Protein 2INP (pdb70)

Secondary structure (DSSP, 8-state):
----HHHHHHHTTGGG----SSS-HHHHSTTSSTTS---S-GGG---S----HHHHHHHHHHHHHHHHHHHHHHHHTTGGGGSS-GGGHHHHHHIIIIIHHHHHHHHHHHHHHHHH-SSHHHHHHHHHHHHHHHHHHHHHHHHHHHHHTTSSS-TTHHHHHTTSGGGHHHHHHHHHHHHS-HHHHHIIIIIIIIIISHHHHHHHHHHHHHTTT-HHHHHHHHHHHHHHHHHHHHHHHHHHHHHHH-TTHHHHHHHHHHHHHHHHHHHHHHHHHIIIII-SS-SS-HHHHIIIIIIIHHHHHHHHHGGGT--PPTTHHHHHHHTTTHHHHHHHHHHTTGGGSSS---PPPHHHHHHHHHHSTTTIIIIIHHHHHHHHHHHHTT------SPBPBPTTT--BS--EETTEEEEE--EEEEETTEEEEESSHHHHHHHHHSHHHHTT---HHHHHHTTTTS-SSHHHIIIIIS---TTTTSS-STT-HHHHHHHHH-/-PPPHHHHHHHHTGGG----SSS-HHHHSTTSSTTS---S-GGG---S----HHHHHHHHHHHHHHHHHHHHHHHHTTGGGGSS-GGGHHHHHHIIIIIHHHHHHHHHHHHHHHHH-S-HHHHHHHHHHHHHHHHHHHHHHHHHHHHHHHSSS-TTHHHHHTT-GGGHHHHHHHHHHHHS-HHHHIIIIIIIIIIISHHHHHHHHHHHHHHTT-HHHHHHHHHHHHHHHHHHHHHHHHHHHHHHH-TTHHHHHHHHHHHHHHHHHHHHHHHHHIIIII-SS--S-HHHHIIIIIIIHHHHHHHHGGGGTPPPPTTHHHHHHHTTTHHHHHHHHHHHHGGGSSS---PPPHHHHHHHHHHSTTTIIIIIHHHHHHHHHHHHTT------SPBPB-TTT-SBS--EETTEEEEE--EEEEETTEEEEESSHHHHHHHHH-HHHHTT---HHHHHHTT-SS-SSHHHIIIIIT---TTTTSS-STT-HHHHHHHT-/---SS-HHHHHHH-SS---HHHHHHSS-S--S--SS--TT-SS--TT-GGGSS---S-GGGS--TT---HHHHHHHHHHHHHHHHHHHHHHHHTTTTTTS-HHHHHHHHHHTTTHHHHHHHHHHHHHHHHHH--SHHHHHHHHHHHHHHHHHHHHHHHHHHHHTTSSSHHHHHHHHHHHH-GGGHHHHHHHHHHTT---HHHHHIIIIIIIHHHHHIIIIIIIHHHHHHTT-GGGGGGGHHHHHHHHHHHHHHHHHHHHHHTT-HHHHHHHHHHHHHHHHHHHHHHHHHHHTTT-THHHHHHHHHHHHHHHTTT----/------PPPS-SS-HHHHHHH-SS---HHHHHHSS-S--S--SS--TT-SS--SS-GGGSS---S-GGG---TT---HHHHHHHHHHHHHHHHHHHHHHHHTTTTTTS-HHHHHHHHHHTTTHHHHHHHHHHHHHHHHHH--SHHHHHHHHHHHHHHHHHHHHHHHHHHHHTTSSSHHHHHHHHHHHH-GGGHHHHHHHHHHTT---HHHHHIIIIIIIHHHHHIIIIIIIHHHHHHTT-GGGGGGSHHHHHHHHHHHHHHHHHHHHHHHH-HHHHHHHHHHHHHHHHHHHHHHHHHHHTTT-HHHHHHHHHHHHHHHHTTT---S--/----SS------TT-GGGGTT-EEEEEE-TT-TTS-S-EEEEE-TTSBHHHIIIIIIHHHHTTSTTTTT--STTSEEEETTEEE---TTSBTTTTT--TTEEEEEE-TT---STTTT-/----SS------TT-GGGSTT-EEEEEE-TT-TTS-S-EEEEE-SSSBHHHIIIIIIHHHHTTSGGGTT--SSSSEEEETTEEE---TTSBSGGGT--TTEEEEEE-TT---STTTT-/-B-EEEEESSHHHHHHHHHHHSS-TTPEEEEETTEEEEE-BSEEEE-HHHHHHHHTS---GGGTTTT--EESEEEE--EEEE-

Nearest PDB structures (foldseek):
  2inp-assembly1_L  TM=1.012E+00  e=1.338E-16  Stutzerimonas stutzeri
  2inn-assembly1_L  TM=9.966E-01  e=1.823E-13  Stutzerimonas stutzeri
  2bf3-assembly2_B  TM=8.832E-01  e=5.420E-05  Ectopseudomonas mendocina
  7m8q-assembly1_H  TM=8.514E-01  e=1.958E-04  Methylosinus trichosporium OB3b
  7s7h-assembly1_D  TM=8.444E-01  e=2.500E-04  Methylosinus trichosporium OB3b

Organism: Stutzerimonas stutzeri (NCBI:txid316)

Solvent-accessible surface area: 62488 Å² total; per-residue (Å²): 218,134,36,91,156,92,60,77,15,56,41,6,1,42,24,0,21,34,116,28,92,68,41,83,71,108,79,5,16,67,10,14,79,32,6,34,4,89,38,105,54,50,87,104,9,83,6,14,23,87,34,26,0,25,16,0,0,80,113,1,1,59,44,5,93,88,2,25,4,14,7,28,4,3,34,21,32,56,2,2,81,44,8,48,29,0,28,2,0,0,1,1,0,0,8,3,0,0,8,1,13,5,30,3,12,6,0,8,7,0,0,32,7,0,7,17,2,16,7,6,0,2,6,11,2,0,0,3,0,0,1,0,2,0,0,2,0,0,0,3,4,5,6,2,11,20,0,1,50,19,0,3,0,0,12,4,0,10,34,0,8,4,42,1,13,2,0,3,4,0,4,0,2,2,3,0,0,22,0,3,1,3,3,9,5,3,0,0,1,0,1,4,30,15,54,13,4,16,39,0,29,33,3,1,5,4,0,0,0,16,43,1,33,1,17,1,6,1,13,5,0,74,16,0,61,53,0,22,58,28,0,53,53,1,0,33,50,4,0,55,17,1,7,107,13,55,153,66,0,26,80,19,0,20,86,16,1,13,13,0,5,4,4,1,0,7,10,7,0,3,4,0,0,0,1,0,3,0,1,21,68,31,20,12,0,0,11,66,0,0,66,59,27,3,53,99,73,4,33,60,14,6,156,97,0,110,177,27,56,4,108,54,4,78,55,52,78,45,0,32,40,19,23,60,13,0,0,0,10,1,0,3,0,4,1,2,3,0,22,2,0,0,0,0,0,6,44,8,89,139,108,14,16,62,50,0,22,124,52,1,97,112,12,0,77,122,33,1,52,15,12,1,97,22,1,43,146,26,38,98,56,69,142,42,14,55,4,122,21,18,2,1,6,0,5,0,2,2,4,4,2,5,8,24,52,91,119,26,21,36,114,13,8,27,63,32,44,119,39,150,72,37,45,2,4,0,1,6,56,4,0,12,34,11,2,114,71,14,16,21,0,0,12,8,0,15,0,0,1,3,4,15,43,10,47,78,0,114,21,91,87,30,109,46,0,1,64,143,23,0,53,0,47,51,36,74,0,3,69,17,14,110,44,5,47,1,30,129,54,21,126,89,56,106,124,165,34,83,110,81,60,67,11,34,43,8,1,38,23,0,21,30,114,30,89,74,41,103,75,109,83,5,14,64,10,14,78,29,5,34,5,87,44,109,57,38,67,106,2,71,12,9,23,67,6,24,0,25,11,0,0,70,21,1,10,70,4,6,72,48,2,26,8,15,7,79,9,4,36,82,38,18,3,6,56,50,8,47,25,0,27,3,0,0,1,1,0,2,11,4,0,3,21,1,14,9,27,3,11,4,0,8,4,0,0,34,6,0,9,13,0,22,6,11,2,0,5,7,3,0,0,1,2,0,0,1,5,0,0,4,1,0,0,5,5,5,7,4,10,19,0,1,48,18,4,3,1,0,13,2,2,11,34,0,8,4,44,1,9,3,0,3,5,1,3,0,2,2,3,0,0,22,0,4,0,3,1,8,5,1,0,0,1,0,1,4,35,14,17,14,2,14,15,0,22,36,14,0,5,14,3,0,0,21,79,1,30,1,14,1,9,7,9,8,0,29,9,1,6,1,0,18,7,16,1,6,10,1,0,4,31,1,0,23,7,0,4,122,16,55,147,68,0,29,87,22,0,17,79,5,2,13,14,0,3,3,4,1,1,7,10,3,0,12,3,0,0,0,0,0,3,0,1,22,69,30,25,29,0,0,8,63,0,0,66,56,30,1,55,93,32,3,33,23,6,2,143,23,0,101,170,37,53,3,110,56,4,78,57,39,80,39,0,36,32,19,19,56,12,0,1,0,10,0,0,6,0,4,1,3,4,0,21,2,0,0,0,0,0,7,42,6,86,154,99,14,23,79,48,0,26,124,53,1,100,111,11,0,78,129,38,0,52,18,12,1,81,26,2,42,147,28,38,98,55,72,143,45,14,56,3,128,21,16,2,0,5,0,5,0,2,1,3,5,1,6,6,21,45,82,112,29,22,39,103,10,8,20,62,32,44,123,43,156,73,38,41,4,6,0,1,5,54,4,0,7,34,13,0,115,71,12,15,25,0,0,15,8,0,14,1,0,0,2,4,18,42,8,47,80,0,119,21,88,84,34,109,31,0,1,66,140,19,0,52,0,45,48,36,77,0,2,67,15,16,108,48,5,20,0,34,121,82,35,126,94,138,118,77,37,68,3,1,18,8,0,26,141,79,62,34,94,114,51,17,49,38,6,35,7,0,1,13,14,4,13,21,111,48,25,27,1,4,76,0,6,29,23,52,132,41,39,4,21,17,65,65,29,0,53,1,130,25,167,59,20,19,60,0,36,1,46,21,62,10,33,1,12,33,0,0,18,60,0,9,120,29,3,48,38,8,64,32,10,7,32,16,0,104,119,60,81,8,0,64,118,27,47,125,130,14,18,71,47,0,0,73,4,4,0,0,1,0,0,0,1,8,0,0,3,3,0,0,0,29,0,0,20,15,2,22,8,1,0,0,1,0,0,0,0,0,3,0,1,1,0,4,2,0,0,8,3,0,0,44,0,0,9,14,19,23,40,21,47,0,62,6,0,81,50,0,45,46,48,0,44,115,31,155,15,2,30,47,2,9,95,4,1,0,18,0,12,54,14,122,19,2,0,29,0,0,0,1,1,7,0,0,2,5,2,0,1,2,3,0,3,5,64,43,0,9,110,48,7,83,89,57,50,0,56,21,4,3,9,1,4,46,6,0,44,81,5,28,155,26,8,48,96,3,3,48,32,0,0,149,24,0,0,50,66,21,122,71,3,48,116,35,0,36,142,20,0,84,108,18,3,57,56,2,24,90,3,0,65,29,2,0,108,40,16,47,25,54,103,5,0,61,99,0,25,58,88,1,9,62,33,0,123,184,13,128,6,107,19,215,116,13,93,38,67,112,56,156,38,70,33,61,3,1,16,10,0,25,143,80,68,31,94,114,92,28,69,69,8,36,7,0,0,15,14,5,12,20,109,47,27,31,2,5,68,0,4,30,27,48,135,40,52,3,17,16,71,59,26,0,52,1,132,24,168,55,22,14,60,2,39,2,58,20,82,12,34,0,11,34,0,0,33,58,0,13,128,29,2,48,37,8,59,31,10,4,15,16,0,108,149,51,81,10,0,67,113,25,51,115,122,15,22,67,49,0,0,72,4,3,0,0,1,0,0,1,0,5,0,0,2,6,1,0,0,34,0,0,18,13,2,23,5,1,0,0,1,0,1,0,0,0,3,0,0,1,0,2,2,0,0,8,3,0,0,45,0,0,8,18,18,30,34,23,42,0,58,5,0,72,46,0,42,50,48,0,50,112,31,144,7,2,31,55,2,4,96,5,3,0,20,1,12,56,14,123,18,4,0,29,0,0,0,0,2,7,0,0,1,6,1,0,0,2,0,0,2,5,56,34,0,10,126,45,7,102,85,61,49,1,48,24,2,2,10,2,5,34,8,0,40,78,5,21,151,22,8,45,124,3,4,44,31,0,0,138,24,0,0,52,66,38,112,90,1,50,113,32,0,39,121,14,1,90,107,16,2,45,52,0,22,83,3,0,65,23,2,0,106,45,16,52,22,67,95,5,0,61,89,0,27,19,75,0,2,56,25,0,127,170,13,127,4,124,22,196,15,170,92,20,52,22,79,56,109,11,150,48,126,20,81,3,48,58,132,55,1,149,64,52,3,0,0,4,1,26,13,27,26,2,11,2,12,7,4,3,6,0,8,50,2,100,40,61,25,44,0,28,21,0,6,95,116,49,0,62,80,15,0,68,48,3,63,18,4,90,130,10,82,3,52,113,15,107,9,63,25,23,80,112,113,33,117,25,126,33,123,13,23,0,109,130,20,41,0,37,20,2,0,7,0,11,0,53,9,89,69,36,135,22,56,63,159,2,5,4,88,15,65,23,78,54,109,6,124,54,124,18,77,3,51,56,129,54,1,144,60,63,9,0,0,4,3,26,13,26,29,2,10,2,12,6,4,3,5,0,10,48,3,95,29,55,28,45,0,32,24,1,3,89,115,52,1,61,73,18,0,69,48,2,58,18,5,88,163,6,80,1,46,116,12,107,8,63,22,23,87,117,114,30,116,32,123,34,133,11,16,0,148,126,20,43,0,61,20,1,0,4,0,19,0,44,9,91,70,40,136,23,56,68,146,11,3,2,55,71,0,17,8,4,1,0,43,28,54,80,0,100,18,6,4,42,0,6,56,67,51,16,122,128,13,93,71,67,116,34,50,5,26,8,17,0,25,7,123,35,54,7,48,8,30,34,129,28,10,54,152,92,51,26,114,128,18,64,18,45,60,13,24,11,9,4,16,1,6,2,42,38,74,57,54,82,30,19,3,34,79

Foldseek 3Di:
DDDDPQVVLCCLWQVVDDQDDPDHLCVQAVQPPPLPFDFQDLVPAGALDRADPVRVVVLLVVLVVVLVVQLVVCLVVVLVLQFQFLLLCLLLLCCLQQPLVVLQLLLVQLCVLLSRDPRRSSNVLSNLLNVLSVVSSVLSCSLCVSVVVQAFNNDQRPLQCVAFQVSLLRVLLSVVLRVDTNLLVLLLPLAQCLAQCPCLPLVLQLVLCVQTRRPSSVSSSVSCVVVSSSSNSSSLSSVVSSLPRDLSSAVSSQVSQQQNNLSNLLSSLSSQLSQLFRRLGHDAHLLVVCCVRHVPVVVVSQVVCVVSVHHHHDCVVVSNQCSLPRNLLVLVVCQQAQLRHLAAHAQDDPVSLVVNCVNNVPDCVVPRVVVSVVQVVCVVVVRNHHDQDDADAALASLHRLRQADRVCRPHFQKDWDDDPNDIGIHSHVSRVVVCVVPVVVSVPRPNNNVCVVVVNQPDVGSNRSRCPRSVRPRQESGYHPVNHPSVVSSVVSD/DDDDPQRVLCCVWVVPDDQDDPDDPCVQQVQPPPLPFDFQDLVVQGQLDRDDVVNVCVVLVVLVVVLVVQLVVCLVVVLVLQWQFLLLCLLLLCCLQAPLVVLVLLLVQLQVLLRNDPRRSLNVLSNLSSVLSVVSNVLSCSLCVSVVVQAFNNVQRPLLCVAFQQNVLRVLLSVVLRVDTNLLVLQLPLAVPLALCVCLQQVLQQVLCVQTSRSSSVSVSVSCVVVSSSSNSSNVSSVVNSLVRDVSSAVSSQVSQQLNNVSNLLSSLVVQLSQLFSRLGHDAHLLRSCCVRHVPPVVVVQVVCVVSVHHHHPCSVVSNLCSLPSNLLVLVVCQQAQLQHLAAHAQDDPVSLVVNCVVNVPDCVVPRPVVSVVQVVCVVVVRNHHDQDDAPAALQSLHGLRDADRVGRPHFQKDWDDDPRDIGIHRHVSSVVVCVVPVVVSVPDPNNVVCVVVVNQCDDGSNRSRVPRSVRDRQERGYHPVNHPSVVSRVVD/DPFAADPQLCVPPNGHHDDPLSNQFFPPFDDDDDDDADPVDPPARQLGQVLAVQDFPDLCLQAFPQSDDPVSLVVVVVVLVVQLVVLLVVCLVVVVQQVDDVVLVVCLLQQPLLCLVLLQLLLVLLVVLLRHHRGRRRSVVSNSSSVVSNVLNVLSQVSQCSNVVNPCVSVVVSVCSCVPPPLQVLVVVLSVVLVVDRRSVLSCCQSVAQQCLQVLQLPLPQLQVQVVVVSNNSCNSSCVSSVVVNVSSCRNVLSSLLSSLVRDPVSQVVNQVSQVVHNVSSLVSCQSSQCVGRHCVSRVVSQVSRQVSLVSSVHGHD/DDDDDDDDDPFAADPQLCVVPNGHHDDPLSNQFFPPFDQDDDPDADPPDPPARQLGQPLAVFDDPDPVLQAFPQSDDPVSLVVVVVVLVVLLVVLLVVCLVVVLQQPDDPVLNVCLLQQPLLCLVVLQLLLLLLCLLLRHHRGSRRSVVSNSVSVVSNVLSVLSQVSQCSNVVNPCVSVVVSVCCCVPPPLNVLVNVLSVVLVPDRRSVLSCCQSVQQQLLQVLQLVLPQLQVQSVVVSNVSCNSSCVSSVVVSVSSCRSSLSSLQSRLVRDVVSVVVSQVSCVPRNVSSLVSCQSSQCVGRHNVSRLVSSQSSQVSQVSSVHGDPHD/DDDDPDDDDDDDPDDPVVQPQWAWEWEAEWLACVPVGTDTDTGHQFDFQQCCVPVPVLVVSVVAPCSVPFPQLPFWKDKQNHTAHGDRHGGCNRRPNGHHIYMYGYGPPPRGPDVRSD/DDDDPDDDDDDDPQPPVVLPQWAWEWEAEWLPCVVVGTDIDTGHQQQFVVCCCPVPNLVVCVVAPCSVVDDFLPFWKAKQNHGDRGDRGGGCNVVPVGHYIYMYGYGPPCQGPDVPSD/DKKKKKWFPDDLVVQVVVQFCVQPVQWDWDDDPRMIMIIHPFKTWGDQVSSPVVPVDRDDDVVRVVIMPTGADFDDVTTMHGD

CATH classification: 1.10.620.20

InterPro domains:
  IPR003430 Propane/methane/phenol/toluene hydroxylase [PF02332] (23-250)
  IPR007029 YHS domain [PF04945] (418-451)
  IPR009078 Ferritin-like superfamily [SSF47240] (6-496)
  IPR012348 Ribonucleotide reductase-like [G3DSA:1.10.620.20] (1-511)

Sequence (1952 aa):
KKLNLKDKYQYLTRDMAWEPTYQDKKDIFPEEDFEGIKITDWSQWEDPFRLTMDAYWKYQAEKEKKLYAIFDAFAQNNGHQNISDARYVNALKLFISGISPLEHAAFQGYSKVGRQFSGAGARVACQMQAIDELRHSQTQQHAMSHYNKHFNGLHDGPHMHDRVWYLSVPKSFFDDARSAGPFEFLTAISFSFEYVLTNLLFVPFMSGAAYNGDMATVTFGFSAQSDEARHMTLGLEVIKFILEQHEDNVPIVQRWIDKWFWRGFRLLSLVSMMMDYMLPNKVMSWSEAWEVYYEQNGGALFKDLERYGIRPPKYQDVANDAKHHLSHQLWTTFYQYCQATNFHTWIPEKEEMDWMSEKYPDTFDKYYRPRYEYLAKEAAAGRRFYNNTLPQLCQVCQIPTIFTEKDAPTMLSHRQIEHEGERYHFCSDGCCDIFKHEPEKYIQAWLPVHQIYQGNCEGGDLETVVQKYYHINIGEDNFDYVGSPDQKHWLSIKKKLNLKDKYQYLTRDMAWEPTYQDKKDIFPEEDFEGIKITDWSQWEDPFRLTMDAYWKYYQAEKEKKLYAIFDAFAQNNGHQNISDARYVNALKLFISGISPLEHAAFQGYSKVGRQFSGAGARVACQMQAIDELRHSQTQQHAMSHYNKHFNGLHDGPHMHDRVWYLSVPKSFFDDARSAGPFEFLTAISFSFEYVLTNLLFVPFMSGAAYNGDMATVTFFGFFSAQSDEARHMTLGLEVIKFILEQHEDNVPIVQRWIDKWFWRGFRLLSLVSMMMDYMLPNKVMSWSEAWEVYYEQNGGALFKDLERYGIRPPKYQDVANDAKHHLSHQLWTTFYQYCQATNFHTWIPEKEEMDWMSEKYPDTFDKYYRPRYEYLAKEAAAGRRFYNNTLPQLCQVCQIPTIFTEKDAPTMLSHRQIEHEGERYHFCSDGCCDIFKHEPEEKYIQAWLPVHQIYQGNCEGGDLETVVQKYYHINIGEDNFDYVGSPDQKHWLSIPIRHTYGHIARRFGDKPATRYQEASYDIEAKTNFHYRPQWDSEHTLNDPTRTAIRMEDWCAVSDPRQFYYGAYVGNRAKMQESAETSFGFCEKRNLLTRLSEETQKQLLRLLVPLRHVELGANMNNAKIAGDATATTVSQMHIYTGMDRLGIGQYLSRIALMIDGSTGAALDESKAYWMDDEMWQPMRKLVEDTLVVDDWFELTLVQNILIDGMMYPLVYDKMDQWFESQGAEDVSMLTEFMRDWYKESLRWTNAMMKAVAGESETNRELLQKWIDHWEPQAYEALKPLAEASVGIDGLNEARAELSARLKKFELQSREIKTNSVEPIRHTYGHIARRFGDKPATRYQEASYDIEAKTNFHYRPQWDSEHTLNDPTRTAIRMEDWCAVSDPRQFYYGAYVGNRAKMQESAETSFGFCEKRNLLTRLSEETQKQLLRLLVPLRHVELGANMNNAKIAGDATATTVSQMHIYTGMDRLGIGQYLSRIALMIDGSTGAALDESKAYWMDDEMWQPMRKLVEDTLVVDDWFELTLVQNILIDGMMYPLVYDKMDQWFESQGAEDVSMLTEFMRDWYKESLRWTNAMMKAVAGESETNRELLQKWIDHWEPQAYEALKPLAEASVGIDGLNEARAELSARLKKFELQSRGVSVNALYDYKFEPKDKVENFHGMQLLYVYWPDHLLFCAPFALLVQPGMTFSALVDEILKPATAAHPDSAKADFLNAEWLLNDEPFTPKADASLKEQGIDHKSMLTVTTPGLKGMANAGYSVNALYDYKFEPKDKVENFHGMQLLYVYWPDHLLFCAPFALLVQPGMTFSALVDEILKPATAAHPDSAKADFLNAEWLLNDEPFTPKADASLKEQGIDHKSMLTVTTPGLKGMANAGYQLVFIVFQDNDDSRYLAEAVMEDNPDAEMQHQPAMIRIQAEKRLVINRETMEEKLGRDWDVQEMLINVSIAGNVDEDHFILEW

Radius of gyration: 40.61 Å; Cα contacts (8 Å, |Δi|>4): 3460; chains: 7; bounding box: 95×113×107 Å

B-factor: mean 40.82, std 10.8, range [6.76, 89.16]

Structure (mmCIF, N/CA/C/O backbone):
data_2INP
#
_entry.id   2INP
#
_cell.length_a   87.751
_cell.length_b   146.305
_cell.length_c   190.020
_cell.angle_alpha   90.00
_cell.angle_beta   90.00
_cell.angle_gamma   90.00
#
_symmetry.space_group_name_H-M   'P 21 21 21'
#
loop_
_entity.id
_entity.type
_entity.pdbx_description
1 polymer 'Phenol hydroxylase component phN'
2 polymer 'Phenol hydroxylase component phL'
3 polymer 'Phenol hydroxylase component phO'
4 polymer 'Phenol hydroxylase component phM'
5 non-polymer 'FE (III) ION'
6 non-polymer 'ZINC ION'
7 water water
#
loop_
_atom_site.group_PDB
_atom_site.id
_atom_site.type_symbol
_atom_site.label_atom_id
_atom_site.label_alt_id
_atom_site.label_comp_id
_atom_site.label_asym_id
_atom_site.label_entity_id
_atom_site.label_seq_id
_atom_site.pdbx_PDB_ins_code
_atom_site.Cartn_x
_atom_site.Cartn_y
_atom_site.Cartn_z
_atom_site.occupancy
_atom_site.B_iso_or_equiv
_atom_site.auth_seq_id
_atom_site.auth_comp_id
_atom_site.auth_asym_id
_atom_site.auth_atom_id
_atom_site.pdbx_PDB_model_num
ATOM 1 N N . LYS A 1 1 ? 69.315 53.067 50.228 1.00 60.47 6 LYS A N 1
ATOM 2 C CA . LYS A 1 1 ? 68.085 53.950 50.193 1.00 60.97 6 LYS A CA 1
ATOM 3 C C . LYS A 1 1 ? 67.974 54.976 51.383 1.00 58.88 6 LYS A C 1
ATOM 4 O O . LYS A 1 1 ? 68.179 54.611 52.570 1.00 58.76 6 LYS A O 1
ATOM 10 N N . LYS A 1 2 ? 67.681 56.244 51.023 1.00 56.14 7 LYS A N 1
ATOM 11 C CA . LYS A 1 2 ? 67.459 57.363 51.969 1.00 53.79 7 LYS A CA 1
ATOM 12 C C . LYS A 1 2 ? 66.352 57.092 52.975 1.00 49.60 7 LYS A C 1
ATOM 13 O O . LYS A 1 2 ? 65.345 56.452 52.661 1.00 47.73 7 LYS A O 1
ATOM 19 N N . LEU A 1 3 ? 66.596 57.479 54.224 1.00 46.14 8 LEU A N 1
ATOM 20 C CA . LEU A 1 3 ? 65.560 57.303 55.237 1.00 43.25 8 LEU A CA 1
ATOM 21 C C . LEU A 1 3 ? 64.304 58.123 54.903 1.00 42.39 8 LEU A C 1
ATOM 22 O O . LEU A 1 3 ? 64.387 59.229 54.393 1.00 41.26 8 LEU A O 1
ATOM 27 N N . ASN A 1 4 ? 63.171 57.475 55.056 1.00 41.96 9 ASN A N 1
ATOM 28 C CA . ASN A 1 4 ? 61.879 58.029 55.393 1.00 41.37 9 ASN A CA 1
ATOM 29 C C . ASN A 1 4 ? 61.804 59.164 56.451 1.00 39.49 9 ASN A C 1
ATOM 30 O O . ASN A 1 4 ? 62.700 59.286 57.251 1.00 39.08 9 ASN A O 1
ATOM 35 N N . LEU A 1 5 ? 60.662 59.837 56.556 1.00 36.11 10 LEU A N 1
ATOM 36 C CA . LEU A 1 5 ? 60.431 60.811 57.619 1.00 35.44 10 LEU A CA 1
ATOM 37 C C . LEU A 1 5 ? 60.336 60.120 58.989 1.00 35.23 10 LEU A C 1
ATOM 38 O O . LEU A 1 5 ? 61.079 60.485 59.875 1.00 35.80 10 LEU A O 1
ATOM 43 N N . LYS A 1 6 ? 59.438 59.148 59.150 1.00 34.11 11 LYS A N 1
ATOM 44 C CA . LYS A 1 6 ? 59.357 58.376 60.361 1.00 35.01 11 LYS A CA 1
ATOM 45 C C . LYS A 1 6 ? 60.675 57.840 60.851 1.00 34.55 11 LYS A C 1
ATOM 46 O O . LYS A 1 6 ? 61.052 58.050 62.022 1.00 36.03 11 LYS A O 1
ATOM 52 N N . ASP A 1 7 ? 61.388 57.212 59.947 1.00 34.36 12 ASP A N 1
ATOM 53 C CA . ASP A 1 7 ? 62.596 56.528 60.259 1.00 33.50 12 ASP A CA 1
ATOM 54 C C . ASP A 1 7 ? 63.742 57.453 60.484 1.00 32.45 12 ASP A C 1
ATOM 55 O O . ASP A 1 7 ? 64.651 57.113 61.257 1.00 32.34 12 ASP A O 1
ATOM 60 N N . LYS A 1 8 ? 63.798 58.572 59.764 1.00 30.50 13 LYS A N 1
ATOM 61 C CA . LYS A 1 8 ? 64.893 59.493 60.043 1.00 31.81 13 LYS A CA 1
ATOM 62 C C . LYS A 1 8 ? 64.686 60.045 61.505 1.00 31.54 13 LYS A C 1
ATOM 63 O O . LYS A 1 8 ? 65.620 60.259 62.263 1.00 32.15 13 LYS A O 1
ATOM 69 N N . TYR A 1 9 ? 63.441 60.204 61.903 1.00 32.41 14 TYR A N 1
ATOM 70 C CA . TYR A 1 9 ? 63.150 60.825 63.204 1.00 33.49 14 TYR A CA 1
ATOM 71 C C . TYR A 1 9 ? 63.474 59.815 64.317 1.00 33.64 14 TYR A C 1
ATOM 72 O O . TYR A 1 9 ? 63.934 60.220 65.351 1.00 32.95 14 TYR A O 1
ATOM 81 N N . GLN A 1 10 ? 63.202 58.528 64.071 1.00 34.21 15 GLN A N 1
ATOM 82 C CA . GLN A 1 10 ? 63.547 57.475 65.008 1.00 36.01 15 GLN A CA 1
ATOM 83 C C . GLN A 1 10 ? 65.052 57.381 65.210 1.00 35.22 15 GLN A C 1
ATOM 84 O O . GLN A 1 10 ? 65.515 57.162 66.318 1.00 35.66 15 GLN A O 1
ATOM 90 N N . TYR A 1 11 ? 65.802 57.526 64.120 1.00 35.88 16 TYR A N 1
ATOM 91 C CA . TYR A 1 11 ? 67.237 57.596 64.164 1.00 35.40 16 TYR A CA 1
ATOM 92 C C . TYR A 1 11 ? 67.777 58.770 64.948 1.00 34.52 16 TYR A C 1
ATOM 93 O O . TYR A 1 11 ? 68.846 58.705 65.506 1.00 34.63 16 TYR A O 1
ATOM 102 N N . LEU A 1 12 ? 67.053 59.875 64.945 1.00 35.16 17 LEU A N 1
ATOM 103 C CA . LEU A 1 12 ? 67.475 61.062 65.677 1.00 34.38 17 LEU A CA 1
ATOM 104 C C . LEU A 1 12 ? 66.996 61.041 67.099 1.00 33.19 17 LEU A C 1
ATOM 105 O O . LEU A 1 12 ? 67.371 61.887 67.878 1.00 33.82 17 LEU A O 1
ATOM 110 N N . THR A 1 13 ? 66.198 60.045 67.438 1.00 33.82 18 THR A N 1
ATOM 111 C CA . THR A 1 13 ? 65.700 59.831 68.793 1.00 34.16 18 THR A CA 1
ATOM 112 C C . THR A 1 13 ? 65.972 58.411 69.395 1.00 34.28 18 THR A C 1
ATOM 113 O O . THR A 1 13 ? 66.900 58.242 70.152 1.00 31.02 18 THR A O 1
ATOM 117 N N . ARG A 1 14 ? 65.122 57.432 69.084 1.00 35.74 19 ARG A N 1
ATOM 118 C CA . ARG A 1 14 ? 65.193 56.101 69.674 1.00 37.76 19 ARG A CA 1
ATOM 119 C C . ARG A 1 14 ? 66.555 55.423 69.465 1.00 37.87 19 ARG A C 1
ATOM 120 O O . ARG A 1 14 ? 67.084 54.794 70.374 1.00 37.62 19 ARG A O 1
ATOM 128 N N . ASP A 1 15 ? 67.123 55.591 68.281 1.00 37.63 20 ASP A N 1
ATOM 129 C CA . ASP A 1 15 ? 68.423 55.011 67.970 1.00 38.71 20 ASP A CA 1
ATOM 130 C C . ASP A 1 15 ? 69.521 55.431 68.920 1.00 39.16 20 ASP A C 1
ATOM 131 O O . ASP A 1 15 ? 70.501 54.708 69.061 1.00 39.37 20 ASP A O 1
ATOM 136 N N . MET A 1 16 ? 69.374 56.585 69.562 1.00 38.79 21 MET A N 1
ATOM 137 C CA . MET A 1 16 ? 70.373 57.062 70.512 1.00 39.63 21 MET A CA 1
ATOM 138 C C . MET A 1 16 ? 70.351 56.213 71.798 1.00 38.99 21 MET A C 1
ATOM 139 O O . MET A 1 16 ? 71.346 56.197 72.523 1.00 39.93 21 MET A O 1
ATOM 144 N N . ALA A 1 17 ? 69.229 55.550 72.084 1.00 38.22 22 ALA A N 1
ATOM 145 C CA . ALA A 1 17 ? 69.066 54.721 73.267 1.00 39.53 22 ALA A CA 1
ATOM 146 C C . ALA A 1 17 ? 69.699 53.306 72.915 1.00 40.82 22 ALA A C 1
ATOM 147 O O . ALA A 1 17 ? 70.121 53.108 71.763 1.00 40.67 22 ALA A O 1
ATOM 149 N N . TRP A 1 18 ? 69.791 52.364 73.871 1.00 41.99 23 TRP A N 1
ATOM 150 C CA . TRP A 1 18 ? 70.515 51.050 73.684 1.00 41.98 23 TRP A CA 1
ATOM 151 C C . TRP A 1 18 ? 70.159 50.108 74.791 1.00 42.95 23 TRP A C 1
ATOM 152 O O . TRP A 1 18 ? 69.725 50.566 75.853 1.00 41.36 23 TRP A O 1
ATOM 163 N N . GLU A 1 19 ? 70.321 48.788 74.567 1.00 45.38 24 GLU A N 1
ATOM 164 C CA . GLU A 1 19 ? 70.019 47.776 75.617 1.00 46.68 24 GLU A CA 1
ATOM 165 C C . GLU A 1 19 ? 71.143 47.790 76.608 1.00 44.53 24 GLU A C 1
ATOM 166 O O . GLU A 1 19 ? 72.276 47.675 76.237 1.00 44.62 24 GLU A O 1
ATOM 172 N N . PRO A 1 20 ? 70.820 47.969 77.888 1.00 44.43 25 PRO A N 1
ATOM 173 C CA . PRO A 1 20 ? 71.917 48.064 78.866 1.00 44.39 25 PRO A CA 1
ATOM 174 C C . PRO A 1 20 ? 72.639 46.677 79.094 1.00 44.41 25 PRO A C 1
ATOM 175 O O . PRO A 1 20 ? 72.030 45.622 78.955 1.00 42.70 25 PRO A O 1
ATOM 179 N N . THR A 1 21 ? 73.911 46.717 79.466 1.00 45.78 26 THR A N 1
ATOM 180 C CA . THR A 1 21 ? 74.711 45.506 79.685 1.00 46.34 26 THR A CA 1
ATOM 181 C C . THR A 1 21 ? 75.244 45.441 81.131 1.00 46.44 26 THR A C 1
ATOM 182 O O . THR A 1 21 ? 75.304 44.370 81.727 1.00 48.43 26 THR A O 1
ATOM 186 N N . TYR A 1 22 ? 75.617 46.591 81.677 1.00 45.69 27 TYR A N 1
ATOM 187 C CA . TYR A 1 22 ? 76.106 46.757 83.044 1.00 45.39 27 TYR A CA 1
ATOM 188 C C . TYR A 1 22 ? 75.064 47.058 84.146 1.00 45.06 27 TYR A C 1
ATOM 189 O O . TYR A 1 22 ? 75.438 47.137 85.332 1.00 44.68 27 TYR A O 1
ATOM 198 N N . GLN A 1 23 ? 73.795 47.266 83.758 1.00 44.27 28 GLN A N 1
ATOM 199 C CA . GLN A 1 23 ? 72.695 47.537 84.705 1.00 43.97 28 GLN A CA 1
ATOM 200 C C . GLN A 1 23 ? 71.475 46.879 84.195 1.00 44.08 28 GLN A C 1
ATOM 201 O O . GLN A 1 23 ? 71.216 46.876 83.005 1.00 45.28 28 GLN A O 1
ATOM 207 N N . ASP A 1 24 ? 70.683 46.355 85.086 1.00 45.10 29 ASP A N 1
ATOM 208 C CA . ASP A 1 24 ? 69.493 45.694 84.625 1.00 47.84 29 ASP A CA 1
ATOM 209 C C . ASP A 1 24 ? 68.455 46.760 84.270 1.00 47.87 29 ASP A C 1
ATOM 210 O O . ASP A 1 24 ? 68.389 47.853 84.880 1.00 47.44 29 ASP A O 1
ATOM 215 N N . LYS A 1 25 ? 67.710 46.450 83.227 1.00 47.74 30 LYS A N 1
ATOM 216 C CA . LYS A 1 25 ? 66.797 47.370 82.611 1.00 47.92 30 LYS A CA 1
ATOM 217 C C . LYS A 1 25 ? 65.697 47.791 83.587 1.00 46.60 30 LYS A C 1
ATOM 218 O O . LYS A 1 25 ? 65.332 48.952 83.619 1.00 46.14 30 LYS A O 1
ATOM 224 N N . LYS A 1 26 ? 65.208 46.832 84.376 1.00 45.69 31 LYS A N 1
ATOM 225 C CA . LYS A 1 26 ? 64.295 47.057 85.482 1.00 45.02 31 LYS A CA 1
ATOM 226 C C . LYS A 1 26 ? 64.859 47.836 86.659 1.00 43.87 31 LYS A C 1
ATOM 227 O O . LYS A 1 26 ? 64.077 48.214 87.553 1.00 43.48 31 LYS A O 1
ATOM 233 N N . ASP A 1 27 ? 66.171 48.051 86.725 1.00 42.03 32 ASP A N 1
ATOM 234 C CA . ASP A 1 27 ? 66.677 48.967 87.736 1.00 43.30 32 ASP A CA 1
ATOM 235 C C . ASP A 1 27 ? 66.729 50.400 87.136 1.00 42.23 32 ASP A C 1
ATOM 236 O O . ASP A 1 27 ? 66.476 51.387 87.814 1.00 41.87 32 ASP A O 1
ATOM 241 N N . ILE A 1 28 ? 67.095 50.485 85.862 1.00 40.97 33 ILE A N 1
ATOM 242 C CA . ILE A 1 28 ? 67.102 51.741 85.163 1.00 40.81 33 ILE A CA 1
ATOM 243 C C . ILE A 1 28 ? 65.658 52.276 85.033 1.00 39.56 33 ILE A C 1
ATOM 244 O O . ILE A 1 28 ? 65.483 53.442 85.163 1.00 38.88 33 ILE A O 1
ATOM 249 N N . PHE A 1 29 ? 64.656 51.386 84.900 1.00 38.38 34 PHE A N 1
ATOM 250 C CA . PHE A 1 29 ? 63.235 51.730 84.734 1.00 36.44 34 PHE A CA 1
ATOM 251 C C . PHE A 1 29 ? 62.367 50.996 85.734 1.00 36.75 34 PHE A C 1
ATOM 252 O O . PHE A 1 29 ? 61.633 50.041 85.346 1.00 37.60 34 PHE A O 1
ATOM 260 N N . PRO A 1 30 ? 62.404 51.419 87.019 1.00 36.21 35 PRO A N 1
ATOM 261 C CA . PRO A 1 30 ? 61.653 50.577 87.992 1.00 36.82 35 PRO A CA 1
ATOM 262 C C . PRO A 1 30 ? 60.158 50.718 88.110 1.00 37.70 35 PRO A C 1
ATOM 263 O O . PRO A 1 30 ? 59.574 49.990 88.925 1.00 38.30 35 PRO A O 1
ATOM 267 N N . GLU A 1 31 ? 59.524 51.626 87.337 1.00 38.04 36 GLU A N 1
ATOM 268 C CA . GLU A 1 31 ? 58.117 51.988 87.593 1.00 38.14 36 GLU A CA 1
ATOM 269 C C . GLU A 1 31 ? 57.108 51.439 86.612 1.00 38.09 36 GLU A C 1
ATOM 270 O O . GLU A 1 31 ? 55.891 51.719 86.720 1.00 39.38 36 GLU A O 1
ATOM 276 N N . GLU A 1 32 ? 57.578 50.648 85.662 1.00 37.69 37 GLU A N 1
ATOM 277 C CA . GLU A 1 32 ? 56.749 50.235 84.586 1.00 38.42 37 GLU A CA 1
ATOM 278 C C . GLU A 1 32 ? 55.889 49.005 84.818 1.00 38.66 37 GLU A C 1
ATOM 279 O O . GLU A 1 32 ? 55.022 48.658 83.969 1.00 40.16 37 GLU A O 1
ATOM 285 N N . ASP A 1 33 ? 56.057 48.349 85.967 1.00 38.32 38 ASP A N 1
ATOM 286 C CA . ASP A 1 33 ? 55.307 47.097 86.216 1.00 38.23 38 ASP A CA 1
ATOM 287 C C . ASP A 1 33 ? 54.240 47.115 87.282 1.00 36.79 38 ASP A C 1
ATOM 288 O O . ASP A 1 33 ? 53.290 46.384 87.170 1.00 35.56 38 ASP A O 1
ATOM 293 N N . PHE A 1 34 ? 54.405 47.919 88.327 1.00 37.62 39 PHE A N 1
ATOM 294 C CA . PHE A 1 34 ? 53.493 47.801 89.522 1.00 36.99 39 PHE A CA 1
ATOM 295 C C . PHE A 1 34 ? 52.060 48.159 89.274 1.00 38.59 39 PHE A C 1
ATOM 296 O O . PHE A 1 34 ? 51.204 47.704 90.026 1.00 39.53 39 PHE A O 1
ATOM 304 N N . GLU A 1 35 ? 51.782 48.943 88.215 1.00 39.16 40 GLU A N 1
ATOM 305 C CA . GLU A 1 35 ? 50.390 49.323 87.878 1.00 39.01 40 GLU A CA 1
ATOM 306 C C . GLU A 1 35 ? 49.610 48.268 87.170 1.00 39.10 40 GLU A C 1
ATOM 307 O O . GLU A 1 35 ? 48.431 48.477 86.966 1.00 38.86 40 GLU A O 1
ATOM 313 N N . GLY A 1 36 ? 50.261 47.165 86.745 1.00 40.49 41 GLY A N 1
ATOM 314 C CA . GLY A 1 36 ? 49.551 46.026 86.076 1.00 40.05 41 GLY A CA 1
ATOM 315 C C . GLY A 1 36 ? 49.548 46.180 84.556 1.00 40.91 41 GLY A C 1
ATOM 316 O O . GLY A 1 36 ? 49.022 45.316 83.808 1.00 41.48 41 GLY A O 1
ATOM 317 N N . ILE A 1 37 ? 50.149 47.275 84.066 1.00 39.98 42 ILE A N 1
ATOM 318 C CA . ILE A 1 37 ? 50.202 47.475 82.625 1.00 39.22 42 ILE A CA 1
ATOM 319 C C . ILE A 1 37 ? 51.412 46.724 82.092 1.00 38.84 42 ILE A C 1
ATOM 320 O O . ILE A 1 37 ? 52.493 46.865 82.633 1.00 38.67 42 ILE A O 1
ATOM 325 N N . LYS A 1 38 ? 51.175 46.003 80.999 1.00 39.42 43 LYS A N 1
ATOM 326 C CA . LYS A 1 38 ? 52.142 45.222 80.230 1.00 40.53 43 LYS A CA 1
ATOM 327 C C . LYS A 1 38 ? 52.307 45.788 78.823 1.00 41.10 43 LYS A C 1
ATOM 328 O O . LYS A 1 38 ? 51.303 45.957 78.069 1.00 40.93 43 LYS A O 1
ATOM 334 N N . ILE A 1 39 ? 53.565 46.049 78.486 1.00 41.55 44 ILE A N 1
ATOM 335 C CA . ILE A 1 39 ? 53.980 46.431 77.180 1.00 43.76 44 ILE A CA 1
ATOM 336 C C . ILE A 1 39 ? 54.825 45.306 76.523 1.00 45.60 44 ILE A C 1
ATOM 337 O O . ILE A 1 39 ? 55.918 44.950 76.973 1.00 43.98 44 ILE A O 1
ATOM 342 N N . THR A 1 40 ? 54.290 44.810 75.420 1.00 47.32 45 THR A N 1
ATOM 343 C CA . THR A 1 40 ? 54.834 43.670 74.702 1.00 49.23 45 THR A CA 1
ATOM 344 C C . THR A 1 40 ? 56.029 44.064 73.854 1.00 49.72 45 THR A C 1
ATOM 345 O O . THR A 1 40 ? 57.038 43.350 73.812 1.00 49.54 45 THR A O 1
ATOM 349 N N . ASP A 1 41 ? 55.906 45.224 73.192 1.00 50.25 46 ASP A N 1
ATOM 350 C CA . ASP A 1 41 ? 56.856 45.668 72.213 1.00 49.64 46 ASP A CA 1
ATOM 351 C C . ASP A 1 41 ? 56.862 47.187 72.072 1.00 48.86 46 ASP A C 1
ATOM 352 O O . ASP A 1 41 ? 56.067 47.781 71.363 1.00 47.64 46 ASP A O 1
ATOM 357 N N . TRP A 1 42 ? 57.814 47.798 72.761 1.00 49.09 47 TRP A N 1
ATOM 358 C CA . TRP A 1 42 ? 58.102 49.199 72.637 1.00 48.91 47 TRP A CA 1
ATOM 359 C C . TRP A 1 42 ? 58.487 49.728 71.241 1.00 48.72 47 TRP A C 1
ATOM 360 O O . TRP A 1 42 ? 58.383 50.934 70.960 1.00 48.80 47 TRP A O 1
ATOM 371 N N . SER A 1 43 ? 58.985 48.860 70.371 1.00 48.94 48 SER A N 1
ATOM 372 C CA . SER A 1 43 ? 59.511 49.324 69.067 1.00 48.72 48 SER A CA 1
ATOM 373 C C . SER A 1 43 ? 58.322 49.448 68.126 1.00 47.20 48 SER A C 1
ATOM 374 O O . SER A 1 43 ? 58.496 49.665 66.949 1.00 48.62 48 SER A O 1
ATOM 377 N N . GLN A 1 44 ? 57.122 49.248 68.646 1.00 45.78 49 GLN A N 1
ATOM 378 C CA . GLN A 1 44 ? 55.905 49.600 67.929 1.00 44.42 49 GLN A CA 1
ATOM 379 C C . GLN A 1 44 ? 55.339 50.997 68.254 1.00 43.57 49 GLN A C 1
ATOM 380 O O . GLN A 1 44 ? 54.256 51.371 67.746 1.00 44.25 49 GLN A O 1
ATOM 386 N N . TRP A 1 45 ? 56.054 51.729 69.105 1.00 40.63 50 TRP A N 1
ATOM 387 C CA . TRP A 1 45 ? 55.717 53.118 69.438 1.00 38.93 50 TRP A CA 1
ATOM 388 C C . TRP A 1 45 ? 55.691 53.987 68.207 1.00 37.39 50 TRP A C 1
ATOM 389 O O . TRP A 1 45 ? 56.637 53.967 67.411 1.00 38.99 50 TRP A O 1
ATOM 400 N N . GLU A 1 46 ? 54.606 54.722 68.016 1.00 36.01 51 GLU A N 1
ATOM 401 C CA . GLU A 1 46 ? 54.551 55.717 66.936 1.00 34.31 51 GLU A CA 1
ATOM 402 C C . GLU A 1 46 ? 54.696 57.090 67.575 1.00 33.39 51 GLU A C 1
ATOM 403 O O . GLU A 1 46 ? 53.964 57.433 68.490 1.00 32.92 51 GLU A O 1
ATOM 409 N N . ASP A 1 47 ? 55.612 57.893 67.067 1.00 32.46 52 ASP A N 1
ATOM 410 C CA . ASP A 1 47 ? 55.748 59.244 67.538 1.00 32.54 52 ASP A CA 1
ATOM 411 C C . ASP A 1 47 ? 54.495 60.138 67.309 1.00 31.63 52 ASP A C 1
ATOM 412 O O . ASP A 1 47 ? 54.054 60.280 66.180 1.00 31.64 52 ASP A O 1
ATOM 417 N N . PRO A 1 48 ? 53.989 60.823 68.382 1.00 30.65 53 PRO A N 1
ATOM 418 C CA . PRO A 1 48 ? 52.814 61.719 68.190 1.00 31.34 53 PRO A CA 1
ATOM 419 C C . PRO A 1 48 ? 53.182 63.015 67.435 1.00 30.75 53 PRO A C 1
ATOM 420 O O . PRO A 1 48 ? 52.340 63.626 66.785 1.00 32.33 53 PRO A O 1
ATOM 424 N N . PHE A 1 49 ? 54.469 63.361 67.442 1.00 29.87 54 PHE A N 1
ATOM 425 C CA . PHE A 1 49 ? 54.995 64.496 66.730 1.00 28.66 54 PHE A CA 1
ATOM 426 C C . PHE A 1 49 ? 56.521 64.289 66.607 1.00 29.45 54 PHE A C 1
ATOM 427 O O . PHE A 1 49 ? 57.157 63.539 67.407 1.00 30.16 54 PHE A O 1
ATOM 435 N N . ARG A 1 50 ? 57.105 64.984 65.646 1.00 30.44 55 ARG A N 1
ATOM 436 C CA . ARG A 1 50 ? 58.455 64.695 65.196 1.00 32.76 55 ARG A CA 1
ATOM 437 C C . ARG A 1 50 ? 59.292 65.971 64.988 1.00 33.28 55 ARG A C 1
ATOM 438 O O . ARG A 1 50 ? 59.899 66.178 63.909 1.00 34.27 55 ARG A O 1
ATOM 446 N N . LEU A 1 51 ? 59.373 66.779 66.045 1.00 32.30 56 LEU A N 1
ATOM 447 C CA . LEU A 1 51 ? 60.173 68.002 66.042 1.00 32.05 56 LEU A CA 1
ATOM 448 C C . LEU A 1 51 ? 61.562 67.700 66.637 1.00 32.24 56 LEU A C 1
ATOM 449 O O . LEU A 1 51 ? 61.647 67.326 67.825 1.00 31.79 56 LEU A O 1
ATOM 454 N N . THR A 1 52 ? 62.627 67.817 65.850 1.00 30.71 57 THR A N 1
ATOM 455 C CA . THR A 1 52 ? 63.949 67.765 66.428 1.00 32.27 57 THR A CA 1
ATOM 456 C C . THR A 1 52 ? 64.187 69.064 67.256 1.00 31.90 57 THR A C 1
ATOM 457 O O . THR A 1 52 ? 63.453 70.030 67.150 1.00 31.12 57 THR A O 1
ATOM 461 N N . MET A 1 53 ? 65.249 69.067 68.046 1.00 31.64 58 MET A N 1
ATOM 462 C CA . MET A 1 53 ? 65.512 70.151 68.994 1.00 31.37 58 MET A CA 1
ATOM 463 C C . MET A 1 53 ? 65.711 71.457 68.274 1.00 30.12 58 MET A C 1
ATOM 464 O O . MET A 1 53 ? 65.161 72.458 68.685 1.00 31.45 58 MET A O 1
ATOM 469 N N . ASP A 1 54 ? 66.400 71.428 67.159 1.00 28.01 59 ASP A N 1
ATOM 470 C CA . ASP A 1 54 ? 66.674 72.640 66.432 1.00 29.27 59 ASP A CA 1
ATOM 471 C C . ASP A 1 54 ? 65.361 73.281 65.908 1.00 29.05 59 ASP A C 1
ATOM 472 O O . ASP A 1 54 ? 65.244 74.524 65.885 1.00 30.76 59 ASP A O 1
ATOM 477 N N . ALA A 1 55 ? 64.407 72.443 65.475 1.00 28.91 60 ALA A N 1
ATOM 478 C CA . ALA A 1 55 ? 63.079 72.878 65.051 1.00 28.50 60 ALA A CA 1
ATOM 479 C C . ALA A 1 55 ? 62.260 73.418 66.214 1.00 28.20 60 ALA A C 1
ATOM 480 O O . ALA A 1 55 ? 61.601 74.464 66.057 1.00 27.38 60 ALA A O 1
ATOM 482 N N . TYR A 1 56 ? 62.256 72.687 67.342 1.00 26.78 61 TYR A N 1
ATOM 483 C CA . TYR A 1 56 ? 61.495 73.099 68.511 1.00 26.38 61 TYR A CA 1
ATOM 484 C C . TYR A 1 56 ? 62.019 74.477 68.914 1.00 27.71 61 TYR A C 1
ATOM 485 O O . TYR A 1 56 ? 61.194 75.369 69.037 1.00 28.37 61 TYR A O 1
ATOM 494 N N . TRP A 1 57 ? 63.343 74.647 69.103 1.00 26.06 62 TRP A N 1
ATOM 495 C CA . TRP A 1 57 ? 63.879 75.932 69.496 1.00 28.24 62 TRP A CA 1
ATOM 496 C C . TRP A 1 57 ? 63.480 77.033 68.508 1.00 28.44 62 TRP A C 1
ATOM 497 O O . TRP A 1 57 ? 63.126 78.125 68.924 1.00 28.68 62 TRP A O 1
ATOM 508 N N . LYS A 1 58 ? 63.646 76.770 67.214 1.00 29.53 63 LYS A N 1
ATOM 509 C CA . LYS A 1 58 ? 63.326 77.774 66.169 1.00 28.77 63 LYS A CA 1
ATOM 510 C C . LYS A 1 58 ? 61.903 78.275 66.257 1.00 28.36 63 LYS A C 1
ATOM 511 O O . LYS A 1 58 ? 61.700 79.497 66.286 1.00 27.58 63 LYS A O 1
ATOM 517 N N . TYR A 1 59 ? 60.932 77.337 66.292 1.00 27.44 64 TYR A N 1
ATOM 518 C CA . TYR A 1 59 ? 59.564 77.697 66.305 1.00 28.63 64 TYR A CA 1
ATOM 519 C C . TYR A 1 59 ? 59.161 78.411 67.583 1.00 28.24 64 TYR A C 1
ATOM 520 O O . TYR A 1 59 ? 58.433 79.395 67.526 1.00 27.50 64 TYR A O 1
ATOM 529 N N . GLN A 1 60 ? 59.600 77.891 68.723 1.00 26.55 65 GLN A N 1
ATOM 530 C CA . GLN A 1 60 ? 59.180 78.434 70.007 1.00 26.77 65 GLN A CA 1
ATOM 531 C C . GLN A 1 60 ? 59.679 79.908 70.241 1.00 26.69 65 GLN A C 1
ATOM 532 O O . GLN A 1 60 ? 58.947 80.720 70.791 1.00 27.22 65 GLN A O 1
ATOM 538 N N . ALA A 1 61 ? 60.893 80.189 69.803 1.00 25.13 66 ALA A N 1
ATOM 539 C CA . ALA A 1 61 ? 61.503 81.476 69.857 1.00 28.30 66 ALA A CA 1
ATOM 540 C C . ALA A 1 61 ? 60.766 82.556 69.036 1.00 29.31 66 ALA A C 1
ATOM 541 O O . ALA A 1 61 ? 60.612 83.710 69.485 1.00 30.24 66 ALA A O 1
ATOM 543 N N . GLU A 1 62 ? 60.453 82.227 67.783 1.00 29.98 67 GLU A N 1
ATOM 544 C CA . GLU A 1 62 ? 59.618 83.090 66.972 1.00 30.44 67 GLU A CA 1
ATOM 545 C C . GLU A 1 62 ? 58.270 83.383 67.736 1.00 28.96 67 GLU A C 1
ATOM 546 O O . GLU A 1 62 ? 57.872 84.558 67.843 1.00 26.94 67 GLU A O 1
ATOM 552 N N . LYS A 1 63 ? 57.612 82.338 68.267 1.00 27.46 68 LYS A N 1
ATOM 553 C CA . LYS A 1 63 ? 56.363 82.518 69.009 1.00 28.26 68 LYS A CA 1
ATOM 554 C C . LYS A 1 63 ? 56.536 83.393 70.227 1.00 29.10 68 LYS A C 1
ATOM 555 O O . LYS A 1 63 ? 55.639 84.212 70.534 1.00 27.48 68 LYS A O 1
ATOM 561 N N . GLU A 1 64 ? 57.672 83.220 70.941 1.00 28.56 69 GLU A N 1
ATOM 562 C CA . GLU A 1 64 ? 57.888 83.936 72.217 1.00 29.40 69 GLU A CA 1
ATOM 563 C C . GLU A 1 64 ? 58.214 85.413 71.948 1.00 28.95 69 GLU A C 1
ATOM 564 O O . GLU A 1 64 ? 57.743 86.254 72.676 1.00 29.41 69 GLU A O 1
ATOM 570 N N . LYS A 1 65 ? 59.005 85.719 70.926 1.00 28.61 70 LYS A N 1
ATOM 571 C CA . LYS A 1 65 ? 59.270 87.103 70.567 1.00 31.62 70 LYS A CA 1
ATOM 572 C C . LYS A 1 65 ? 58.013 87.900 70.313 1.00 32.23 70 LYS A C 1
ATOM 573 O O . LYS A 1 65 ? 57.929 89.007 70.790 1.00 33.67 70 LYS A O 1
ATOM 579 N N . LYS A 1 66 ? 57.051 87.306 69.603 1.00 31.17 71 LYS A N 1
ATOM 580 C CA . LYS A 1 66 ? 55.755 87.926 69.325 1.00 31.71 71 LYS A CA 1
ATOM 581 C C . LYS A 1 66 ? 54.891 88.064 70.576 1.00 29.63 71 LYS A C 1
ATOM 582 O O . LYS A 1 66 ? 54.279 89.107 70.738 1.00 28.59 71 LYS A O 1
ATOM 588 N N . LEU A 1 67 ? 54.835 87.013 71.417 1.00 27.27 72 LEU A N 1
ATOM 589 C CA . LEU A 1 67 ? 54.076 87.021 72.616 1.00 26.56 72 LEU A CA 1
ATOM 590 C C . LEU A 1 67 ? 54.557 88.164 73.579 1.00 28.03 72 LEU A C 1
ATOM 591 O O . LEU A 1 67 ? 53.732 88.900 74.093 1.00 25.21 72 LEU A O 1
ATOM 596 N N . TYR A 1 68 ? 55.883 88.285 73.811 1.00 27.57 73 TYR A N 1
ATOM 597 C CA . TYR A 1 68 ? 56.378 89.254 74.806 1.00 27.12 73 TYR A CA 1
ATOM 598 C C . TYR A 1 68 ? 56.290 90.661 74.222 1.00 28.20 73 TYR A C 1
ATOM 599 O O . TYR A 1 68 ? 56.063 91.600 74.977 1.00 28.81 73 TYR A O 1
ATOM 608 N N . ALA A 1 69 ? 56.382 90.814 72.889 1.00 27.84 74 ALA A N 1
ATOM 609 C CA . ALA A 1 69 ? 56.175 92.162 72.248 1.00 28.14 74 ALA A CA 1
ATOM 610 C C . ALA A 1 69 ? 54.795 92.677 72.652 1.00 29.45 74 ALA A C 1
ATOM 611 O O . ALA A 1 69 ? 54.642 93.851 73.012 1.00 31.53 74 ALA A O 1
ATOM 613 N N . ILE A 1 70 ? 53.786 91.811 72.501 1.00 29.28 75 ILE A N 1
ATOM 614 C CA . ILE A 1 70 ? 52.427 92.055 72.906 1.00 29.01 75 ILE A CA 1
ATOM 615 C C . ILE A 1 70 ? 52.219 92.280 74.424 1.00 30.81 75 ILE A C 1
ATOM 616 O O . ILE A 1 70 ? 51.433 93.262 74.858 1.00 31.21 75 ILE A O 1
ATOM 621 N N . PHE A 1 71 ? 52.866 91.434 75.248 1.00 29.89 76 PHE A N 1
ATOM 622 C CA . PHE A 1 71 ? 52.707 91.568 76.702 1.00 28.94 76 PHE A CA 1
ATOM 623 C C . PHE A 1 71 ? 53.243 92.967 77.010 1.00 30.44 76 PHE A C 1
ATOM 624 O O . PHE A 1 71 ? 52.671 93.620 77.780 1.00 30.95 76 PHE A O 1
ATOM 632 N N . ASP A 1 72 ? 54.377 93.376 76.441 1.00 31.00 77 ASP A N 1
ATOM 633 C CA . ASP A 1 72 ? 54.969 94.659 76.730 1.00 34.85 77 ASP A CA 1
ATOM 634 C C . ASP A 1 72 ? 54.094 95.846 76.222 1.00 35.07 77 ASP A C 1
ATOM 635 O O . ASP A 1 72 ? 54.007 96.894 76.904 1.00 34.95 77 ASP A O 1
ATOM 640 N N . ALA A 1 73 ? 53.457 95.677 75.050 1.00 33.17 78 ALA A N 1
ATOM 641 C CA . ALA A 1 73 ? 52.606 96.723 74.534 1.00 32.16 78 ALA A CA 1
ATOM 642 C C . ALA A 1 73 ? 51.402 96.819 75.444 1.00 32.48 78 ALA A C 1
ATOM 643 O O . ALA A 1 73 ? 50.993 97.905 75.774 1.00 34.21 78 ALA A O 1
ATOM 645 N N . PHE A 1 74 ? 50.781 95.705 75.787 1.00 32.04 79 PHE A N 1
ATOM 646 C CA . PHE A 1 74 ? 49.617 95.725 76.661 1.00 31.95 79 PHE A CA 1
ATOM 647 C C . PHE A 1 74 ? 49.909 96.459 77.990 1.00 32.67 79 PHE A C 1
ATOM 648 O O . PHE A 1 74 ? 49.103 97.238 78.438 1.00 33.63 79 PHE A O 1
ATOM 656 N N . ALA A 1 75 ? 51.048 96.197 78.601 1.00 32.85 80 ALA A N 1
ATOM 657 C CA . ALA A 1 75 ? 51.371 96.758 79.889 1.00 34.53 80 ALA A CA 1
ATOM 658 C C . ALA A 1 75 ? 51.625 98.300 79.719 1.00 35.83 80 ALA A C 1
ATOM 659 O O . ALA A 1 75 ? 51.148 99.075 80.480 1.00 35.20 80 ALA A O 1
ATOM 661 N N . GLN A 1 76 ? 52.380 98.667 78.703 1.00 37.56 81 GLN A N 1
ATOM 662 C CA . GLN A 1 76 ? 52.646 100.028 78.301 1.00 41.97 81 GLN A CA 1
ATOM 663 C C . GLN A 1 76 ? 51.401 100.909 77.971 1.00 39.88 81 GLN A C 1
ATOM 664 O O . GLN A 1 76 ? 51.413 102.138 78.187 1.00 40.57 81 GLN A O 1
ATOM 670 N N . ASN A 1 77 ? 50.346 100.294 77.472 1.00 37.50 82 ASN A N 1
ATOM 671 C CA . ASN A 1 77 ? 49.186 101.024 77.061 1.00 36.09 82 ASN A CA 1
ATOM 672 C C . ASN A 1 77 ? 48.120 100.794 78.068 1.00 36.40 82 ASN A C 1
ATOM 673 O O . ASN A 1 77 ? 47.014 101.143 77.852 1.00 35.90 82 ASN A O 1
ATOM 678 N N . ASN A 1 78 ? 48.472 100.189 79.205 1.00 37.18 83 ASN A N 1
ATOM 679 C CA . ASN A 1 78 ? 47.503 99.913 80.213 1.00 36.68 83 ASN A CA 1
ATOM 680 C C . ASN A 1 78 ? 46.280 99.224 79.704 1.00 36.63 83 ASN A C 1
ATOM 681 O O . ASN A 1 78 ? 45.132 99.676 79.964 1.00 38.05 83 ASN A O 1
ATOM 686 N N . GLY A 1 79 ? 46.515 98.119 79.003 1.00 35.24 84 GLY A N 1
ATOM 687 C CA . GLY A 1 79 ? 45.429 97.415 78.357 1.00 34.95 84 GLY A CA 1
ATOM 688 C C . GLY A 1 79 ? 44.421 96.827 79.295 1.00 34.50 84 GLY A C 1
ATOM 689 O O . GLY A 1 79 ? 43.340 96.415 78.887 1.00 35.55 84 GLY A O 1
ATOM 690 N N . HIS A 1 80 ? 44.753 96.763 80.568 1.00 33.66 85 HIS A N 1
ATOM 691 C CA . HIS A 1 80 ? 43.781 96.239 81.547 1.00 33.29 85 HIS A CA 1
ATOM 692 C C . HIS A 1 80 ? 42.594 97.180 81.670 1.00 32.73 85 HIS A C 1
ATOM 693 O O . HIS A 1 80 ? 41.550 96.783 82.145 1.00 34.07 85 HIS A O 1
ATOM 700 N N . GLN A 1 81 ? 42.733 98.419 81.256 1.00 32.44 86 GLN A N 1
ATOM 701 C CA . GLN A 1 81 ? 41.551 99.331 81.250 1.00 36.12 86 GLN A CA 1
ATOM 702 C C . GLN A 1 81 ? 40.552 99.063 80.098 1.00 35.15 86 GLN A C 1
ATOM 703 O O . GLN A 1 81 ? 39.456 99.596 80.107 1.00 36.38 86 GLN A O 1
ATOM 709 N N . ASN A 1 82 ? 40.885 98.130 79.197 1.00 34.26 87 ASN A N 1
ATOM 710 C CA . ASN A 1 82 ? 40.112 97.915 78.007 1.00 33.59 87 ASN A CA 1
ATOM 711 C C . ASN A 1 82 ? 39.175 96.743 78.120 1.00 33.65 87 ASN A C 1
ATOM 712 O O . ASN A 1 82 ? 38.462 96.427 77.144 1.00 33.63 87 ASN A O 1
ATOM 717 N N . ILE A 1 83 ? 39.155 96.114 79.298 1.00 31.88 88 ILE A N 1
ATOM 718 C CA . ILE A 1 83 ? 38.366 94.904 79.495 1.00 31.50 88 ILE A CA 1
ATOM 719 C C . ILE A 1 83 ? 36.933 95.311 79.641 1.00 33.85 88 ILE A C 1
ATOM 720 O O . ILE A 1 83 ? 36.697 96.472 79.873 1.00 35.67 88 ILE A O 1
ATOM 725 N N . SER A 1 84 ? 35.972 94.376 79.588 1.00 33.71 89 SER A N 1
ATOM 726 C CA . SER A 1 84 ? 34.576 94.749 79.598 1.00 35.34 89 SER A CA 1
ATOM 727 C C . SER A 1 84 ? 34.129 95.411 80.943 1.00 36.31 89 SER A C 1
ATOM 728 O O . SER A 1 84 ? 33.400 96.410 80.966 1.00 35.01 89 SER A O 1
ATOM 731 N N . ASP A 1 85 ? 34.535 94.799 82.046 1.00 36.80 90 ASP A N 1
ATOM 732 C CA . ASP A 1 85 ? 34.117 95.208 83.389 1.00 37.99 90 ASP A CA 1
ATOM 733 C C . ASP A 1 85 ? 35.112 94.556 84.353 1.00 37.09 90 ASP A C 1
ATOM 734 O O . ASP A 1 85 ? 35.601 93.456 84.110 1.00 35.20 90 ASP A O 1
ATOM 739 N N . ALA A 1 86 ? 35.421 95.218 85.452 1.00 36.51 91 ALA A N 1
ATOM 740 C CA . ALA A 1 86 ? 36.373 94.681 86.411 1.00 35.13 91 ALA A CA 1
ATOM 741 C C . ALA A 1 86 ? 35.959 93.348 87.123 1.00 34.85 91 ALA A C 1
ATOM 742 O O . ALA A 1 86 ? 36.825 92.636 87.630 1.00 34.47 91 ALA A O 1
ATOM 744 N N . ARG A 1 87 ? 34.669 93.033 87.177 1.00 33.34 92 ARG A N 1
ATOM 745 C CA . ARG A 1 87 ? 34.188 91.701 87.567 1.00 34.24 92 ARG A CA 1
ATOM 746 C C . ARG A 1 87 ? 34.915 90.577 86.759 1.00 33.98 92 ARG A C 1
ATOM 747 O O . ARG A 1 87 ? 35.084 89.418 87.226 1.00 33.74 92 ARG A O 1
ATOM 755 N N . TYR A 1 88 ? 35.265 90.907 85.518 1.00 32.31 93 TYR A N 1
ATOM 756 C CA . TYR A 1 88 ? 35.810 89.937 84.642 1.00 31.68 93 TYR A CA 1
ATOM 757 C C . TYR A 1 88 ? 37.122 89.382 85.246 1.00 30.61 93 TYR A C 1
ATOM 758 O O . TYR A 1 88 ? 37.397 88.173 85.127 1.00 32.10 93 TYR A O 1
ATOM 767 N N . VAL A 1 89 ? 37.904 90.264 85.853 1.00 28.64 94 VAL A N 1
ATOM 768 C CA . VAL A 1 89 ? 39.182 89.926 86.502 1.00 27.79 94 VAL A CA 1
ATOM 769 C C . VAL A 1 89 ? 39.142 88.797 87.525 1.00 27.31 94 VAL A C 1
ATOM 770 O O . VAL A 1 89 ? 40.177 88.204 87.865 1.00 28.26 94 VAL A O 1
ATOM 774 N N . ASN A 1 90 ? 37.962 88.520 88.054 1.00 27.06 95 ASN A N 1
ATOM 775 C CA . ASN A 1 90 ? 37.756 87.419 88.961 1.00 27.67 95 ASN A CA 1
ATOM 776 C C . ASN A 1 90 ? 37.994 86.066 88.339 1.00 29.39 95 ASN A C 1
ATOM 777 O O . ASN A 1 90 ? 38.395 85.116 89.058 1.00 29.87 95 ASN A O 1
ATOM 782 N N . ALA A 1 91 ? 37.804 85.988 87.013 1.00 29.88 96 ALA A N 1
ATOM 783 C CA . ALA A 1 91 ? 38.084 84.787 86.231 1.00 28.79 96 ALA A CA 1
ATOM 784 C C . ALA A 1 91 ? 39.590 84.557 86.217 1.00 28.77 96 ALA A C 1
ATOM 785 O O . ALA A 1 91 ? 40.040 83.442 86.268 1.00 27.83 96 ALA A O 1
ATOM 787 N N . LEU A 1 92 ? 40.359 85.640 86.102 1.00 29.02 97 LEU A N 1
ATOM 788 C CA . LEU A 1 92 ? 41.797 85.608 86.135 1.00 29.30 97 LEU A CA 1
ATOM 789 C C . LEU A 1 92 ? 42.437 85.275 87.512 1.00 29.23 97 LEU A C 1
ATOM 790 O O . LEU A 1 92 ? 43.579 84.806 87.580 1.00 28.67 97 LEU A O 1
ATOM 795 N N . LYS A 1 93 ? 41.708 85.591 88.575 1.00 29.20 98 LYS A N 1
ATOM 796 C CA . LYS A 1 93 ? 42.087 85.309 89.945 1.00 29.75 98 LYS A CA 1
ATOM 797 C C . LYS A 1 93 ? 42.013 83.823 90.164 1.00 30.96 98 LYS A C 1
ATOM 798 O O . LYS A 1 93 ? 42.993 83.232 90.671 1.00 30.47 98 LYS A O 1
ATOM 804 N N . LEU A 1 94 ? 40.830 83.262 89.882 1.00 29.92 99 LEU A N 1
ATOM 805 C CA . LEU A 1 94 ? 40.613 81.836 89.793 1.00 30.84 99 LEU A CA 1
ATOM 806 C C . LEU A 1 94 ? 41.674 81.135 88.891 1.00 30.99 99 LEU A C 1
ATOM 807 O O . LEU A 1 94 ? 42.311 80.179 89.333 1.00 31.51 99 LEU A O 1
ATOM 812 N N . PHE A 1 95 ? 41.911 81.647 87.686 1.00 29.24 100 PHE A N 1
ATOM 813 C CA . PHE A 1 95 ? 42.920 81.099 86.811 1.00 29.45 100 PHE A CA 1
ATOM 814 C C . PHE A 1 95 ? 44.345 81.017 87.430 1.00 29.45 100 PHE A C 1
ATOM 815 O O . PHE A 1 95 ? 45.013 79.906 87.454 1.00 28.39 100 PHE A O 1
ATOM 823 N N . ILE A 1 96 ? 44.829 82.162 87.906 1.00 25.90 101 ILE A N 1
ATOM 824 C CA . ILE A 1 96 ? 46.188 82.199 88.341 1.00 27.05 101 ILE A CA 1
ATOM 825 C C . ILE A 1 96 ? 46.450 81.376 89.645 1.00 27.47 101 ILE A C 1
ATOM 826 O O . ILE A 1 96 ? 47.579 80.978 89.922 1.00 28.42 101 ILE A O 1
ATOM 831 N N . SER A 1 97 ? 45.434 81.160 90.451 1.00 27.20 102 SER A N 1
ATOM 832 C CA . SER A 1 97 ? 45.627 80.400 91.657 1.00 28.05 102 SER A CA 1
ATOM 833 C C . SER A 1 97 ? 45.129 78.961 91.555 1.00 28.10 102 SER A C 1
ATOM 834 O O . SER A 1 97 ? 45.504 78.089 92.363 1.00 27.19 102 SER A O 1
ATOM 837 N N . GLY A 1 98 ? 44.300 78.692 90.560 1.00 28.75 103 GLY A N 1
ATOM 838 C CA . GLY A 1 98 ? 43.651 77.379 90.433 1.00 30.38 103 GLY A CA 1
ATOM 839 C C . GLY A 1 98 ? 44.252 76.600 89.252 1.00 32.35 103 GLY A C 1
ATOM 840 O O . GLY A 1 98 ? 44.410 75.418 89.370 1.00 33.85 103 GLY A O 1
ATOM 841 N N . ILE A 1 99 ? 44.573 77.264 88.124 1.00 31.47 104 ILE A N 1
ATOM 842 C CA . ILE A 1 99 ? 44.905 76.593 86.910 1.00 30.00 104 ILE A CA 1
ATOM 843 C C . ILE A 1 99 ? 46.384 76.665 86.615 1.00 29.71 104 ILE A C 1
ATOM 844 O O . ILE A 1 99 ? 47.019 75.636 86.243 1.00 28.73 104 ILE A O 1
ATOM 849 N N . SER A 1 100 ? 46.926 77.868 86.736 1.00 28.16 105 SER A N 1
ATOM 850 C CA . SER A 1 100 ? 48.307 78.136 86.459 1.00 28.92 105 SER A CA 1
ATOM 851 C C . SER A 1 100 ? 49.266 77.232 87.270 1.00 28.97 105 SER A C 1
ATOM 852 O O . SER A 1 100 ? 50.373 76.853 86.728 1.00 28.83 105 SER A O 1
ATOM 855 N N . PRO A 1 101 ? 48.938 77.003 88.567 1.00 27.50 106 PRO A N 1
ATOM 856 C CA . PRO A 1 101 ? 49.737 76.035 89.371 1.00 27.28 106 PRO A CA 1
ATOM 857 C C . PRO A 1 101 ? 49.665 74.629 88.780 1.00 28.79 106 PRO A C 1
ATOM 858 O O . PRO A 1 101 ? 50.636 73.848 88.842 1.00 28.43 106 PRO A O 1
ATOM 862 N N . LEU A 1 102 ? 48.535 74.275 88.184 1.00 29.49 107 LEU A N 1
ATOM 863 C CA . LEU A 1 102 ? 48.476 72.956 87.493 1.00 30.11 107 LEU A CA 1
ATOM 864 C C . LEU A 1 102 ? 49.478 72.859 86.309 1.00 29.55 107 LEU A C 1
ATOM 865 O O . LEU A 1 102 ? 49.980 71.776 86.016 1.00 29.98 107 LEU A O 1
ATOM 870 N N . GLU A 1 103 ? 49.780 73.974 85.646 1.00 28.81 108 GLU A N 1
ATOM 871 C CA . GLU A 1 103 ? 50.724 73.963 84.565 1.00 28.40 108 GLU A CA 1
ATOM 872 C C . GLU A 1 103 ? 52.093 73.633 85.119 1.00 29.34 108 GLU A C 1
ATOM 873 O O . GLU A 1 103 ? 52.871 72.919 84.487 1.00 29.80 108 GLU A O 1
ATOM 879 N N . HIS A 1 104 ? 52.418 74.220 86.283 1.00 27.75 109 HIS A N 1
ATOM 880 C CA . HIS A 1 104 ? 53.698 73.940 86.916 1.00 28.40 109 HIS A CA 1
ATOM 881 C C . HIS A 1 104 ? 53.838 72.519 87.459 1.00 27.36 109 HIS A C 1
ATOM 882 O O . HIS A 1 104 ? 54.850 71.917 87.287 1.00 29.95 109 HIS A O 1
ATOM 889 N N . ALA A 1 105 ? 52.808 71.985 88.070 1.00 27.45 110 ALA A N 1
ATOM 890 C CA . ALA A 1 105 ? 52.730 70.602 88.479 1.00 28.11 110 ALA A CA 1
ATOM 891 C C . ALA A 1 105 ? 52.904 69.611 87.286 1.00 28.97 110 ALA A C 1
ATOM 892 O O . ALA A 1 105 ? 53.672 68.626 87.390 1.00 30.79 110 ALA A O 1
ATOM 894 N N . ALA A 1 106 ? 52.205 69.875 86.164 1.00 28.47 111 ALA A N 1
ATOM 895 C CA . ALA A 1 106 ? 52.382 69.138 84.900 1.00 26.01 111 ALA A CA 1
ATOM 896 C C . ALA A 1 106 ? 53.823 69.176 84.365 1.00 25.35 111 ALA A C 1
ATOM 897 O O . ALA A 1 106 ? 54.340 68.156 83.957 1.00 26.22 111 ALA A O 1
ATOM 899 N N . PHE A 1 107 ? 54.456 70.335 84.343 1.00 24.56 112 PHE A N 1
ATOM 900 C CA . PHE A 1 107 ? 55.847 70.429 84.101 1.00 25.66 112 PHE A CA 1
ATOM 901 C C . PHE A 1 107 ? 56.646 69.410 84.945 1.00 27.57 112 PHE A C 1
ATOM 902 O O . PHE A 1 107 ? 57.449 68.675 84.406 1.00 28.99 112 PHE A O 1
ATOM 910 N N . GLN A 1 108 ? 56.397 69.377 86.250 1.00 27.48 113 GLN A N 1
ATOM 911 C CA . GLN A 1 108 ? 57.053 68.453 87.181 1.00 29.40 113 GLN A CA 1
ATOM 912 C C . GLN A 1 108 ? 56.751 66.984 86.917 1.00 29.07 113 GLN A C 1
ATOM 913 O O . GLN A 1 108 ? 57.650 66.187 86.924 1.00 30.12 113 GLN A O 1
ATOM 919 N N . GLY A 1 109 ? 55.484 66.675 86.676 1.00 30.01 114 GLY A N 1
ATOM 920 C CA . GLY A 1 109 ? 54.973 65.381 86.347 1.00 30.15 114 GLY A CA 1
ATOM 921 C C . GLY A 1 109 ? 55.532 64.775 85.073 1.00 31.08 114 GLY A C 1
ATOM 922 O O . GLY A 1 109 ? 56.024 63.624 85.109 1.00 32.65 114 GLY A O 1
ATOM 923 N N . TYR A 1 110 ? 55.482 65.520 83.964 1.00 29.70 115 TYR A N 1
ATOM 924 C CA . TYR A 1 110 ? 56.019 65.077 82.692 1.00 29.25 115 TYR A CA 1
ATOM 925 C C . TYR A 1 110 ? 57.522 64.983 82.690 1.00 30.44 115 TYR A C 1
ATOM 926 O O . TYR A 1 110 ? 58.072 64.229 81.884 1.00 31.19 115 TYR A O 1
ATOM 935 N N . SER A 1 111 ? 58.229 65.831 83.452 1.00 31.18 116 SER A N 1
ATOM 936 C CA . SER A 1 111 ? 59.693 65.689 83.548 1.00 32.58 116 SER A CA 1
ATOM 937 C C . SER A 1 111 ? 59.999 64.276 84.140 1.00 33.80 116 SER A C 1
ATOM 938 O O . SER A 1 111 ? 60.873 63.558 83.682 1.00 35.16 116 SER A O 1
ATOM 941 N N . LYS A 1 112 ? 59.240 63.876 85.139 1.00 33.77 117 LYS A N 1
ATOM 942 C CA . LYS A 1 112 ? 59.495 62.615 85.791 1.00 34.51 117 LYS A CA 1
ATOM 943 C C . LYS A 1 112 ? 59.204 61.401 84.844 1.00 34.24 117 LYS A C 1
ATOM 944 O O . LYS A 1 112 ? 59.968 60.465 84.737 1.00 34.66 117 LYS A O 1
ATOM 950 N N . VAL A 1 113 ? 58.067 61.430 84.202 1.00 34.24 118 VAL A N 1
ATOM 951 C CA . VAL A 1 113 ? 57.601 60.408 83.296 1.00 33.43 118 VAL A CA 1
ATOM 952 C C . VAL A 1 113 ? 58.520 60.412 82.047 1.00 33.69 118 VAL A C 1
ATOM 953 O O . VAL A 1 113 ? 58.857 59.359 81.459 1.00 33.70 118 VAL A O 1
ATOM 957 N N . GLY A 1 114 ? 59.090 61.558 81.710 1.00 33.08 119 GLY A N 1
ATOM 958 C CA . GLY A 1 114 ? 60.080 61.571 80.628 1.00 32.75 119 GLY A CA 1
ATOM 959 C C . GLY A 1 114 ? 61.470 61.066 81.002 1.00 32.99 119 GLY A C 1
ATOM 960 O O . GLY A 1 114 ? 62.400 61.144 80.187 1.00 32.32 119 GLY A O 1
ATOM 961 N N . ARG A 1 115 ? 61.599 60.596 82.248 1.00 33.31 120 ARG A N 1
ATOM 962 C CA . ARG A 1 115 ? 62.719 59.771 82.746 1.00 34.40 120 ARG A CA 1
ATOM 963 C C . ARG A 1 115 ? 62.292 58.299 82.876 1.00 33.11 120 ARG A C 1
ATOM 964 O O . ARG A 1 115 ? 63.027 57.417 82.525 1.00 34.73 120 ARG A O 1
ATOM 972 N N . GLN A 1 116 ? 61.070 58.044 83.241 1.00 32.66 121 GLN A N 1
ATOM 973 C CA . GLN A 1 116 ? 60.682 56.699 83.695 1.00 34.38 121 GLN A CA 1
ATOM 974 C C . GLN A 1 116 ? 60.123 55.747 82.656 1.00 35.23 121 GLN A C 1
ATOM 975 O O . GLN A 1 116 ? 60.031 54.534 82.923 1.00 36.65 121 GLN A O 1
ATOM 981 N N . PHE A 1 117 ? 59.694 56.262 81.509 1.00 34.23 122 PHE A N 1
ATOM 982 C CA . PHE A 1 117 ? 59.342 55.371 80.423 1.00 33.67 122 PHE A CA 1
ATOM 983 C C . PHE A 1 117 ? 60.552 54.741 79.780 1.00 34.32 122 PHE A C 1
ATOM 984 O O . PHE A 1 117 ? 61.565 55.446 79.491 1.00 33.64 122 PHE A O 1
ATOM 992 N N . SER A 1 118 ? 60.456 53.420 79.551 1.00 34.85 123 SER A N 1
ATOM 993 C CA . SER A 1 118 ? 61.575 52.720 78.863 1.00 35.63 123 SER A CA 1
ATOM 994 C C . SER A 1 118 ? 61.614 52.998 77.369 1.00 35.74 123 SER A C 1
ATOM 995 O O . SER A 1 118 ? 62.694 52.958 76.798 1.00 35.95 123 SER A O 1
ATOM 998 N N . GLY A 1 119 ? 60.456 53.289 76.715 1.00 35.68 124 GLY A N 1
ATOM 999 C CA . GLY A 1 119 ? 60.499 53.694 75.289 1.00 33.84 124 GLY A CA 1
ATOM 1000 C C . GLY A 1 119 ? 61.147 55.071 75.227 1.00 34.31 124 GLY A C 1
ATOM 1001 O O . GLY A 1 119 ? 60.682 55.966 75.882 1.00 33.43 124 GLY A O 1
ATOM 1002 N N . ALA A 1 120 ? 62.253 55.224 74.498 1.00 34.59 125 ALA A N 1
ATOM 1003 C CA . ALA A 1 120 ? 62.904 56.506 74.301 1.00 33.84 125 ALA A CA 1
ATOM 1004 C C . ALA A 1 120 ? 62.018 57.532 73.554 1.00 35.71 125 ALA A C 1
ATOM 1005 O O . ALA A 1 120 ? 62.177 58.736 73.773 1.00 36.51 125 ALA A O 1
ATOM 1007 N N . GLY A 1 121 ? 61.121 57.068 72.649 1.00 35.80 126 GLY A N 1
ATOM 1008 C CA . GLY A 1 121 ? 60.189 57.940 71.964 1.00 34.73 126 GLY A CA 1
ATOM 1009 C C . GLY A 1 121 ? 59.173 58.499 72.958 1.00 34.74 126 GLY A C 1
ATOM 1010 O O . GLY A 1 121 ? 58.809 59.700 72.893 1.00 35.38 126 GLY A O 1
ATOM 1011 N N . ALA A 1 122 ? 58.655 57.641 73.837 1.00 33.98 127 ALA A N 1
ATOM 1012 C CA . ALA A 1 122 ? 57.782 58.092 74.889 1.00 34.34 127 ALA A CA 1
ATOM 1013 C C . ALA A 1 122 ? 58.487 59.148 75.746 1.00 35.00 127 ALA A C 1
ATOM 1014 O O . ALA A 1 122 ? 57.878 60.184 76.062 1.00 36.99 127 ALA A O 1
ATOM 1016 N N . ARG A 1 123 ? 59.766 58.955 76.061 1.00 33.98 128 ARG A N 1
ATOM 1017 C CA . ARG A 1 123 ? 60.533 59.990 76.742 1.00 33.63 128 ARG A CA 1
ATOM 1018 C C . ARG A 1 123 ? 60.640 61.372 76.097 1.00 33.37 128 ARG A C 1
ATOM 1019 O O . ARG A 1 123 ? 60.349 62.357 76.793 1.00 32.38 128 ARG A O 1
ATOM 1027 N N . VAL A 1 124 ? 61.110 61.457 74.831 1.00 33.54 129 VAL A N 1
ATOM 1028 C CA . VAL A 1 124 ? 61.207 62.701 74.109 1.00 33.15 129 VAL A CA 1
ATOM 1029 C C . VAL A 1 124 ? 59.818 63.395 74.072 1.00 32.44 129 VAL A C 1
ATOM 1030 O O . VAL A 1 124 ? 59.720 64.562 74.401 1.00 32.36 129 VAL A O 1
ATOM 1034 N N . ALA A 1 125 ? 58.760 62.635 73.816 1.00 30.95 130 ALA A N 1
ATOM 1035 C CA . ALA A 1 125 ? 57.419 63.190 73.810 1.00 29.68 130 ALA A CA 1
ATOM 1036 C C . ALA A 1 125 ? 57.014 63.784 75.164 1.00 30.97 130 ALA A C 1
ATOM 1037 O O . ALA A 1 125 ? 56.495 64.932 75.191 1.00 32.63 130 ALA A O 1
ATOM 1039 N N . CYS A 1 126 ? 57.206 63.031 76.260 1.00 30.23 131 CYS A N 1
ATOM 1040 C CA . CYS A 1 126 ? 56.936 63.508 77.609 1.00 29.41 131 CYS A CA 1
ATOM 1041 C C . CYS A 1 126 ? 57.759 64.736 77.995 1.00 30.33 131 CYS A C 1
ATOM 1042 O O . CYS A 1 126 ? 57.236 65.647 78.642 1.00 31.24 131 CYS A O 1
ATOM 1045 N N . GLN A 1 127 ? 59.009 64.786 77.555 1.00 29.93 132 GLN A N 1
ATOM 1046 C CA . GLN A 1 127 ? 59.884 65.810 77.960 1.00 31.38 132 GLN A CA 1
ATOM 1047 C C . GLN A 1 127 ? 59.581 67.086 77.192 1.00 33.63 132 GLN A C 1
ATOM 1048 O O . GLN A 1 127 ? 59.735 68.167 77.744 1.00 33.42 132 GLN A O 1
ATOM 1054 N N . MET A 1 128 ? 59.249 66.959 75.902 1.00 33.55 133 MET A N 1
ATOM 1055 C CA . MET A 1 128 ? 58.761 68.105 75.138 1.00 37.17 133 MET A CA 1
ATOM 1056 C C . MET A 1 128 ? 57.486 68.691 75.769 1.00 31.50 133 MET A C 1
ATOM 1057 O O . MET A 1 128 ? 57.351 69.866 75.937 1.00 30.86 133 MET A O 1
ATOM 1062 N N . GLN A 1 129 ? 56.595 67.834 76.184 1.00 31.32 134 GLN A N 1
ATOM 1063 C CA . GLN A 1 129 ? 55.406 68.242 76.950 1.00 31.94 134 GLN A CA 1
ATOM 1064 C C . GLN A 1 129 ? 55.769 69.006 78.224 1.00 31.59 134 GLN A C 1
ATOM 1065 O O . GLN A 1 129 ? 55.249 70.090 78.451 1.00 31.64 134 GLN A O 1
ATOM 1071 N N . ALA A 1 130 ? 56.771 68.505 78.955 1.00 30.13 135 ALA A N 1
ATOM 1072 C CA . ALA A 1 130 ? 57.171 69.071 80.231 1.00 27.23 135 ALA A CA 1
ATOM 1073 C C . ALA A 1 130 ? 57.665 70.513 80.104 1.00 26.98 135 ALA A C 1
ATOM 1074 O O . ALA A 1 130 ? 57.275 71.388 80.902 1.00 26.59 135 ALA A O 1
ATOM 1076 N N . ILE A 1 131 ? 58.556 70.750 79.165 1.00 26.49 136 ILE A N 1
ATOM 1077 C CA . ILE A 1 131 ? 59.115 72.071 78.941 1.00 26.85 136 ILE A CA 1
ATOM 1078 C C . ILE A 1 131 ? 58.022 73.037 78.383 1.00 27.65 136 ILE A C 1
ATOM 1079 O O . ILE A 1 131 ? 58.027 74.225 78.646 1.00 30.05 136 ILE A O 1
ATOM 1084 N N . ASP A 1 132 ? 57.061 72.491 77.673 1.00 28.33 137 ASP A N 1
ATOM 1085 C CA . ASP A 1 132 ? 55.922 73.252 77.171 1.00 29.08 137 ASP A CA 1
ATOM 1086 C C . ASP A 1 132 ? 55.081 73.748 78.334 1.00 29.14 137 ASP A C 1
ATOM 1087 O O . ASP A 1 132 ? 54.669 74.891 78.321 1.00 28.50 137 ASP A O 1
ATOM 1092 N N . GLU A 1 133 ? 54.787 72.843 79.272 1.00 28.52 138 GLU A N 1
ATOM 1093 C CA . GLU A 1 133 ? 54.077 73.134 80.525 1.00 28.72 138 GLU A CA 1
ATOM 1094 C C . GLU A 1 133 ? 54.761 74.193 81.319 1.00 27.65 138 GLU A C 1
ATOM 1095 O O . GLU A 1 133 ? 54.085 75.011 81.937 1.00 28.00 138 GLU A O 1
ATOM 1101 N N . LEU A 1 134 ? 56.076 74.219 81.244 1.00 25.40 139 LEU A N 1
ATOM 1102 C CA . LEU A 1 134 ? 56.828 75.215 81.967 1.00 27.23 139 LEU A CA 1
ATOM 1103 C C . LEU A 1 134 ? 56.715 76.587 81.271 1.00 26.34 139 LEU A C 1
ATOM 1104 O O . LEU A 1 134 ? 56.582 77.603 81.930 1.00 26.00 139 LEU A O 1
ATOM 1109 N N . ARG A 1 135 ? 56.833 76.597 79.944 1.00 27.24 140 ARG A N 1
ATOM 1110 C CA . ARG A 1 135 ? 56.421 77.737 79.154 1.00 26.69 140 ARG A CA 1
ATOM 1111 C C . ARG A 1 135 ? 55.040 78.275 79.564 1.00 25.95 140 ARG A C 1
ATOM 1112 O O . ARG A 1 135 ? 54.940 79.445 79.824 1.00 24.76 140 ARG A O 1
ATOM 1120 N N . HIS A 1 136 ? 54.005 77.431 79.623 1.00 24.76 141 HIS A N 1
ATOM 1121 C CA . HIS A 1 136 ? 52.690 77.881 80.028 1.00 25.91 141 HIS A CA 1
ATOM 1122 C C . HIS A 1 136 ? 52.678 78.498 81.415 1.00 26.62 141 HIS A C 1
ATOM 1123 O O . HIS A 1 136 ? 52.047 79.530 81.624 1.00 27.96 141 HIS A O 1
ATOM 1130 N N . SER A 1 137 ? 53.333 77.831 82.352 1.00 27.31 142 SER A N 1
ATOM 1131 C CA . SER A 1 137 ? 53.440 78.249 83.726 1.00 27.55 142 SER A CA 1
ATOM 1132 C C . SER A 1 137 ? 54.084 79.628 83.768 1.00 26.51 142 SER A C 1
ATOM 1133 O O . SER A 1 137 ? 53.566 80.547 84.352 1.00 23.90 142 SER A O 1
ATOM 1136 N N . GLN A 1 138 ? 55.187 79.771 83.080 1.00 26.03 143 GLN A N 1
ATOM 1137 C CA . GLN A 1 138 ? 55.878 81.039 83.181 1.00 26.32 143 GLN A CA 1
ATOM 1138 C C . GLN A 1 138 ? 55.252 82.165 82.371 1.00 26.84 143 GLN A C 1
ATOM 1139 O O . GLN A 1 138 ? 55.225 83.335 82.885 1.00 27.67 143 GLN A O 1
ATOM 1145 N N . THR A 1 139 ? 54.739 81.873 81.156 1.00 24.98 144 THR A N 1
ATOM 1146 C CA . THR A 1 139 ? 54.033 82.893 80.364 1.00 26.18 144 THR A CA 1
ATOM 1147 C C . THR A 1 139 ? 52.742 83.349 81.025 1.00 25.62 144 THR A C 1
ATOM 1148 O O . THR A 1 139 ? 52.408 84.471 80.924 1.00 27.23 144 THR A O 1
ATOM 1152 N N . GLN A 1 140 ? 52.041 82.505 81.744 1.00 25.89 145 GLN A N 1
ATOM 1153 C CA . GLN A 1 140 ? 50.886 82.953 82.542 1.00 26.29 145 GLN A CA 1
ATOM 1154 C C . GLN A 1 140 ? 51.250 83.928 83.673 1.00 29.06 145 GLN A C 1
ATOM 1155 O O . GLN A 1 140 ? 50.512 84.869 83.921 1.00 31.02 145 GLN A O 1
ATOM 1161 N N . GLN A 1 141 ? 52.389 83.737 84.332 1.00 28.94 146 GLN A N 1
ATOM 1162 C CA . GLN A 1 141 ? 52.883 84.666 85.344 1.00 29.00 146 GLN A CA 1
ATOM 1163 C C . GLN A 1 141 ? 53.136 85.982 84.732 1.00 27.62 146 GLN A C 1
ATOM 1164 O O . GLN A 1 141 ? 52.806 87.022 85.313 1.00 27.30 146 GLN A O 1
ATOM 1170 N N . HIS A 1 142 ? 53.759 85.978 83.561 1.00 28.40 147 HIS A N 1
ATOM 1171 C CA . HIS A 1 142 ? 53.962 87.225 82.839 1.00 27.26 147 HIS A CA 1
ATOM 1172 C C . HIS A 1 142 ? 52.654 87.829 82.310 1.00 28.61 147 HIS A C 1
ATOM 1173 O O . HIS A 1 142 ? 52.485 89.043 82.322 1.00 30.26 147 HIS A O 1
ATOM 1180 N N . ALA A 1 143 ? 51.728 86.988 81.858 1.00 27.77 148 ALA A N 1
ATOM 1181 C CA . ALA A 1 143 ? 50.471 87.519 81.303 1.00 28.64 148 ALA A CA 1
ATOM 1182 C C . ALA A 1 143 ? 49.670 88.237 82.415 1.00 29.03 148 ALA A C 1
ATOM 1183 O O . ALA A 1 143 ? 48.988 89.247 82.145 1.00 29.00 148 ALA A O 1
ATOM 1185 N N . MET A 1 144 ? 49.711 87.649 83.619 1.00 29.89 149 MET A N 1
ATOM 1186 C CA . MET A 1 144 ? 48.870 88.048 84.736 1.00 30.99 149 MET A CA 1
ATOM 1187 C C . MET A 1 144 ? 49.495 89.192 85.502 1.00 30.95 149 MET A C 1
ATOM 1188 O O . MET A 1 144 ? 48.819 89.847 86.254 1.00 32.47 149 MET A O 1
ATOM 1193 N N . SER A 1 145 ? 50.776 89.432 85.294 1.00 31.11 150 SER A N 1
ATOM 1194 C CA . SER A 1 145 ? 51.590 90.343 86.119 1.00 31.12 150 SER A CA 1
ATOM 1195 C C . SER A 1 145 ? 50.993 91.777 86.112 1.00 32.13 150 SER A C 1
ATOM 1196 O O . SER A 1 145 ? 50.794 92.393 87.165 1.00 33.74 150 SER A O 1
ATOM 1199 N N . HIS A 1 146 ? 50.684 92.290 84.939 1.00 31.89 151 HIS A N 1
ATOM 1200 C CA . HIS A 1 146 ? 50.200 93.618 84.858 1.00 31.98 151 HIS A CA 1
ATOM 1201 C C . HIS A 1 146 ? 48.783 93.718 85.454 1.00 32.20 151 HIS A C 1
ATOM 1202 O O . HIS A 1 146 ? 48.439 94.741 85.996 1.00 32.93 151 HIS A O 1
ATOM 1209 N N . TYR A 1 147 ? 47.981 92.654 85.390 1.00 31.55 152 TYR A N 1
ATOM 1210 C CA . TYR A 1 147 ? 46.751 92.587 86.153 1.00 31.07 152 TYR A CA 1
ATOM 1211 C C . TYR A 1 147 ? 46.913 92.583 87.665 1.00 32.27 152 TYR A C 1
ATOM 1212 O O . TYR A 1 147 ? 46.153 93.264 88.358 1.00 31.61 152 TYR A O 1
ATOM 1221 N N . ASN A 1 148 ? 47.827 91.739 88.163 1.00 30.99 153 ASN A N 1
ATOM 1222 C CA . ASN A 1 148 ? 48.211 91.736 89.568 1.00 30.17 153 ASN A CA 1
ATOM 1223 C C . ASN A 1 148 ? 48.556 93.159 90.071 1.00 29.46 153 ASN A C 1
ATOM 1224 O O . ASN A 1 148 ? 48.292 93.472 91.191 1.00 30.80 153 ASN A O 1
ATOM 1229 N N . LYS A 1 149 ? 49.153 93.992 89.257 1.00 29.58 154 LYS A N 1
ATOM 1230 C CA . LYS A 1 149 ? 49.490 95.326 89.694 1.00 31.95 154 LYS A CA 1
ATOM 1231 C C . LYS A 1 149 ? 48.238 96.226 89.951 1.00 33.92 154 LYS A C 1
ATOM 1232 O O . LYS A 1 149 ? 48.312 97.186 90.744 1.00 36.04 154 LYS A O 1
ATOM 1238 N N . HIS A 1 150 ? 47.086 95.885 89.339 1.00 34.13 155 HIS A N 1
ATOM 1239 C CA . HIS A 1 150 ? 45.926 96.806 89.268 1.00 31.76 155 HIS A CA 1
ATOM 1240 C C . HIS A 1 150 ? 44.709 96.305 89.961 1.00 31.88 155 HIS A C 1
ATOM 1241 O O . HIS A 1 150 ? 43.767 97.082 90.201 1.00 33.47 155 HIS A O 1
ATOM 1248 N N . PHE A 1 151 ? 44.749 95.037 90.384 1.00 31.15 156 PHE A N 1
ATOM 1249 C CA . PHE A 1 151 ? 43.614 94.350 90.957 1.00 29.38 156 PHE A CA 1
ATOM 1250 C C . PHE A 1 151 ? 44.039 93.433 92.074 1.00 30.75 156 PHE A C 1
ATOM 1251 O O . PHE A 1 151 ? 45.213 93.025 92.169 1.00 31.45 156 PHE A O 1
ATOM 1259 N N . ASN A 1 152 ? 43.044 92.987 92.836 1.00 31.25 157 ASN A N 1
ATOM 1260 C CA . ASN A 1 152 ? 43.255 92.234 94.063 1.00 33.01 157 ASN A CA 1
ATOM 1261 C C . ASN A 1 152 ? 43.086 90.751 93.770 1.00 32.97 157 ASN A C 1
ATOM 1262 O O . ASN A 1 152 ? 42.643 90.407 92.675 1.00 34.74 157 ASN A O 1
ATOM 1267 N N . GLY A 1 153 ? 43.482 89.884 94.685 1.00 31.79 158 GLY A N 1
ATOM 1268 C CA . GLY A 1 153 ? 43.246 88.423 94.533 1.00 31.74 158 GLY A CA 1
ATOM 1269 C C . GLY A 1 153 ? 44.306 87.644 93.726 1.00 31.86 158 GLY A C 1
ATOM 1270 O O . GLY A 1 153 ? 44.295 86.392 93.735 1.00 31.62 158 GLY A O 1
ATOM 1271 N N . LEU A 1 154 ? 45.261 88.362 93.113 1.00 30.35 159 LEU A N 1
ATOM 1272 C CA . LEU A 1 154 ? 46.282 87.710 92.203 1.00 31.36 159 LEU A CA 1
ATOM 1273 C C . LEU A 1 154 ? 47.675 87.617 92.768 1.00 29.84 159 LEU A C 1
ATOM 1274 O O . LEU A 1 154 ? 48.552 87.130 92.106 1.00 28.82 159 LEU A O 1
ATOM 1279 N N . HIS A 1 155 ? 47.847 88.072 94.013 1.00 30.33 160 HIS A N 1
ATOM 1280 C CA . HIS A 1 155 ? 49.147 88.406 94.546 1.00 30.05 160 HIS A CA 1
ATOM 1281 C C . HIS A 1 155 ? 49.836 87.253 95.255 1.00 29.49 160 HIS A C 1
ATOM 1282 O O . HIS A 1 155 ? 50.955 87.416 95.645 1.00 30.87 160 HIS A O 1
ATOM 1289 N N . ASP A 1 156 ? 49.192 86.119 95.463 1.00 28.96 161 ASP A N 1
ATOM 1290 C CA . ASP A 1 156 ? 49.877 85.012 96.171 1.00 29.09 161 ASP A CA 1
ATOM 1291 C C . ASP A 1 156 ? 49.327 83.675 95.734 1.00 27.79 161 ASP A C 1
ATOM 1292 O O . ASP A 1 156 ? 48.950 82.896 96.578 1.00 27.85 161 ASP A O 1
ATOM 1297 N N . GLY A 1 157 ? 49.296 83.388 94.420 1.00 27.92 162 GLY A N 1
ATOM 1298 C CA . GLY A 1 157 ? 48.495 82.244 93.917 1.00 26.44 162 GLY A CA 1
ATOM 1299 C C . GLY A 1 157 ? 49.120 80.923 94.351 1.00 24.71 162 GLY A C 1
ATOM 1300 O O . GLY A 1 157 ? 48.385 80.022 94.761 1.00 24.40 162 GLY A O 1
ATOM 1301 N N . PRO A 1 158 ? 50.441 80.760 94.184 1.00 22.42 163 PRO A N 1
ATOM 1302 C CA . PRO A 1 158 ? 50.996 79.430 94.563 1.00 25.18 163 PRO A CA 1
ATOM 1303 C C . PRO A 1 158 ? 50.869 79.189 96.080 1.00 26.45 163 PRO A C 1
ATOM 1304 O O . PRO A 1 158 ? 50.528 78.107 96.500 1.00 26.99 163 PRO A O 1
ATOM 1308 N N . HIS A 1 159 ? 51.034 80.246 96.869 1.00 29.68 164 HIS A N 1
ATOM 1309 C CA . HIS A 1 159 ? 50.792 80.202 98.324 1.00 29.10 164 HIS A CA 1
ATOM 1310 C C . HIS A 1 159 ? 49.413 79.754 98.648 1.00 27.73 164 HIS A C 1
ATOM 1311 O O . HIS A 1 159 ? 49.223 78.817 99.420 1.00 28.23 164 HIS A O 1
ATOM 1318 N N . MET A 1 160 ? 48.436 80.381 98.020 1.00 28.15 165 MET A N 1
ATOM 1319 C CA . MET A 1 160 ? 47.028 80.010 98.221 1.00 29.28 165 MET A CA 1
ATOM 1320 C C . MET A 1 160 ? 46.656 78.674 97.656 1.00 28.51 165 MET A C 1
ATOM 1321 O O . MET A 1 160 ? 45.782 77.997 98.208 1.00 27.64 165 MET A O 1
ATOM 1326 N N . HIS A 1 161 ? 47.241 78.325 96.500 1.00 27.88 166 HIS A N 1
ATOM 1327 C CA . HIS A 1 161 ? 46.945 77.024 95.891 1.00 28.29 166 HIS A CA 1
ATOM 1328 C C . HIS A 1 161 ? 47.194 75.887 96.948 1.00 28.57 166 HIS A C 1
ATOM 1329 O O . HIS A 1 161 ? 46.435 74.955 97.058 1.00 28.09 166 HIS A O 1
ATOM 1336 N N . ASP A 1 162 ? 48.247 76.014 97.760 1.00 29.59 167 ASP A N 1
ATOM 1337 C CA . ASP A 1 162 ? 48.526 74.979 98.772 1.00 29.74 167 ASP A CA 1
ATOM 1338 C C . ASP A 1 162 ? 47.595 74.964 99.999 1.00 30.98 167 ASP A C 1
ATOM 1339 O O . ASP A 1 162 ? 47.695 74.009 100.755 1.00 30.85 167 ASP A O 1
ATOM 1344 N N . ARG A 1 163 ? 46.736 76.006 100.218 1.00 30.29 168 ARG A N 1
ATOM 1345 C CA . ARG A 1 163 ? 46.141 76.297 101.556 1.00 29.08 168 ARG A CA 1
ATOM 1346 C C . ARG A 1 163 ? 44.655 76.531 101.484 1.00 29.95 168 ARG A C 1
ATOM 1347 O O . ARG A 1 163 ? 43.908 75.900 102.231 1.00 28.18 168 ARG A O 1
ATOM 1355 N N . VAL A 1 164 ? 44.224 77.430 100.562 1.00 31.26 169 VAL A N 1
ATOM 1356 C CA . VAL A 1 164 ? 42.820 77.871 100.443 1.00 30.75 169 VAL A CA 1
ATOM 1357 C C . VAL A 1 164 ? 41.871 76.725 100.171 1.00 32.87 169 VAL A C 1
ATOM 1358 O O . VAL A 1 164 ? 42.123 75.885 99.276 1.00 35.38 169 VAL A O 1
ATOM 1362 N N . TRP A 1 165 ? 40.757 76.683 100.896 1.00 32.82 170 TRP A N 1
ATOM 1363 C CA . TRP A 1 165 ? 39.850 75.572 100.774 1.00 33.32 170 TRP A CA 1
ATOM 1364 C C . TRP A 1 165 ? 39.543 75.176 99.307 1.00 34.47 170 TRP A C 1
ATOM 1365 O O . TRP A 1 165 ? 39.792 74.003 98.939 1.00 37.11 170 TRP A O 1
ATOM 1376 N N . TYR A 1 166 ? 39.032 76.101 98.459 1.00 32.68 171 TYR A N 1
ATOM 1377 C CA . TYR A 1 166 ? 38.438 75.661 97.171 1.00 30.43 171 TYR A CA 1
ATOM 1378 C C . TYR A 1 166 ? 39.581 75.211 96.205 1.00 30.80 171 TYR A C 1
ATOM 1379 O O . TYR A 1 166 ? 39.346 74.391 95.323 1.00 29.68 171 TYR A O 1
ATOM 1388 N N . LEU A 1 167 ? 40.795 75.746 96.414 1.00 27.79 172 LEU A N 1
ATOM 1389 C CA . LEU A 1 167 ? 41.965 75.410 95.627 1.00 27.77 172 LEU A CA 1
ATOM 1390 C C . LEU A 1 167 ? 42.529 74.002 95.866 1.00 28.78 172 LEU A C 1
ATOM 1391 O O . LEU A 1 167 ? 43.398 73.572 95.152 1.00 29.22 172 LEU A O 1
ATOM 1396 N N . SER A 1 168 ? 42.024 73.292 96.874 1.00 30.48 173 SER A N 1
ATOM 1397 C CA . SER A 1 168 ? 42.405 71.928 97.112 1.00 29.42 173 SER A CA 1
ATOM 1398 C C . SER A 1 168 ? 41.732 71.054 96.078 1.00 30.24 173 SER A C 1
ATOM 1399 O O . SER A 1 168 ? 42.149 69.906 95.884 1.00 30.97 173 SER A O 1
ATOM 1402 N N . VAL A 1 169 ? 40.714 71.605 95.392 1.00 30.13 174 VAL A N 1
ATOM 1403 C CA . VAL A 1 169 ? 40.035 70.907 94.310 1.00 28.77 174 VAL A CA 1
ATOM 1404 C C . VAL A 1 169 ? 40.991 70.653 93.124 1.00 29.81 174 VAL A C 1
ATOM 1405 O O . VAL A 1 169 ? 41.243 69.507 92.751 1.00 30.90 174 VAL A O 1
ATOM 1409 N N . PRO A 1 170 ? 41.512 71.723 92.512 1.00 29.52 175 PRO A N 1
ATOM 1410 C CA . PRO A 1 170 ? 42.522 71.489 91.519 1.00 29.04 175 PRO A CA 1
ATOM 1411 C C . PRO A 1 170 ? 43.815 70.816 92.073 1.00 29.89 175 PRO A C 1
ATOM 1412 O O . PRO A 1 170 ? 44.401 69.974 91.365 1.00 30.58 175 PRO A O 1
ATOM 1416 N N . LYS A 1 171 ? 44.274 71.180 93.275 1.00 29.66 176 LYS A N 1
ATOM 1417 C CA . LYS A 1 171 ? 45.606 70.757 93.818 1.00 28.75 176 LYS A CA 1
ATOM 1418 C C . LYS A 1 171 ? 45.651 69.237 94.034 1.00 30.12 176 LYS A C 1
ATOM 1419 O O . LYS A 1 171 ? 46.569 68.563 93.539 1.00 31.97 176 LYS A O 1
ATOM 1425 N N . SER A 1 172 ? 44.628 68.710 94.729 1.00 30.07 177 SER A N 1
ATOM 1426 C CA . SER A 1 172 ? 44.431 67.269 94.918 1.00 30.21 177 SER A CA 1
ATOM 1427 C C . SER A 1 172 ? 44.246 66.505 93.617 1.00 30.95 177 SER A C 1
ATOM 1428 O O . SER A 1 172 ? 44.643 65.349 93.546 1.00 30.95 177 SER A O 1
ATOM 1431 N N . PHE A 1 173 ? 43.599 67.130 92.610 1.00 30.74 178 PHE A N 1
ATOM 1432 C CA . PHE A 1 173 ? 43.387 66.487 91.335 1.00 29.47 178 PHE A CA 1
ATOM 1433 C C . PHE A 1 173 ? 44.769 66.128 90.763 1.00 30.04 178 PHE A C 1
ATOM 1434 O O . PHE A 1 173 ? 44.985 65.034 90.327 1.00 30.11 178 PHE A O 1
ATOM 1442 N N . PHE A 1 174 ? 45.706 67.070 90.800 1.00 30.46 179 PHE A N 1
ATOM 1443 C CA . PHE A 1 174 ? 47.018 66.834 90.281 1.00 30.61 179 PHE A CA 1
ATOM 1444 C C . PHE A 1 174 ? 47.951 66.014 91.206 1.00 30.03 179 PHE A C 1
ATOM 1445 O O . PHE A 1 174 ? 48.860 65.367 90.692 1.00 30.88 179 PHE A O 1
ATOM 1453 N N . ASP A 1 175 ? 47.825 66.155 92.531 1.00 29.13 180 ASP A N 1
ATOM 1454 C CA . ASP A 1 175 ? 48.553 65.316 93.470 1.00 28.55 180 ASP A CA 1
ATOM 1455 C C . ASP A 1 175 ? 48.057 63.847 93.282 1.00 28.04 180 ASP A C 1
ATOM 1456 O O . ASP A 1 175 ? 48.801 62.945 93.412 1.00 29.77 180 ASP A O 1
ATOM 1461 N N . ASP A 1 176 ? 46.798 63.617 92.990 1.00 27.92 181 ASP A N 1
ATOM 1462 C CA . ASP A 1 176 ? 46.305 62.284 92.716 1.00 29.66 181 ASP A CA 1
ATOM 1463 C C . ASP A 1 176 ? 47.004 61.673 91.484 1.00 31.52 181 ASP A C 1
ATOM 1464 O O . ASP A 1 176 ? 47.480 60.550 91.515 1.00 31.14 181 ASP A O 1
ATOM 1469 N N . ALA A 1 177 ? 47.080 62.469 90.407 1.00 32.83 182 ALA A N 1
ATOM 1470 C CA . ALA A 1 177 ? 47.768 62.112 89.172 1.00 32.09 182 ALA A CA 1
ATOM 1471 C C . ALA A 1 177 ? 49.260 61.876 89.386 1.00 30.46 182 ALA A C 1
ATOM 1472 O O . ALA A 1 177 ? 49.812 60.921 88.871 1.00 31.41 182 ALA A O 1
ATOM 1474 N N . ARG A 1 178 ? 49.926 62.755 90.102 1.00 29.54 183 ARG A N 1
ATOM 1475 C CA . ARG A 1 178 ? 51.371 62.682 90.195 1.00 28.40 183 ARG A CA 1
ATOM 1476 C C . ARG A 1 178 ? 51.875 61.604 91.156 1.00 29.87 183 ARG A C 1
ATOM 1477 O O . ARG A 1 178 ? 53.023 61.198 91.063 1.00 31.87 183 ARG A O 1
ATOM 1485 N N . SER A 1 179 ? 51.038 61.194 92.114 1.00 31.21 184 SER A N 1
ATOM 1486 C CA . SER A 1 179 ? 51.376 60.183 93.139 1.00 31.32 184 SER A CA 1
ATOM 1487 C C . SER A 1 179 ? 51.128 58.810 92.545 1.00 33.09 184 SER A C 1
ATOM 1488 O O . SER A 1 179 ? 51.715 57.851 93.008 1.00 33.37 184 SER A O 1
ATOM 1491 N N . ALA A 1 180 ? 50.298 58.757 91.473 1.00 33.29 185 ALA A N 1
ATOM 1492 C CA . ALA A 1 180 ? 50.012 57.537 90.747 1.00 33.11 185 ALA A CA 1
ATOM 1493 C C . ALA A 1 180 ? 51.211 57.128 89.922 1.00 33.58 185 ALA A C 1
ATOM 1494 O O . ALA A 1 180 ? 52.211 57.854 89.876 1.00 33.24 185 ALA A O 1
ATOM 1496 N N . GLY A 1 181 ? 51.152 55.947 89.289 1.00 35.09 186 GLY A N 1
ATOM 1497 C CA . GLY A 1 181 ? 52.301 55.463 88.496 1.00 33.68 186 GLY A CA 1
ATOM 1498 C C . GLY A 1 181 ? 52.223 56.073 87.089 1.00 34.75 186 GLY A C 1
ATOM 1499 O O . GLY A 1 181 ? 51.203 56.705 86.734 1.00 34.38 186 GLY A O 1
ATOM 1500 N N . PRO A 1 182 ? 53.282 55.869 86.266 1.00 34.65 187 PRO A N 1
ATOM 1501 C CA . PRO A 1 182 ? 53.443 56.636 85.013 1.00 33.75 187 PRO A CA 1
ATOM 1502 C C . PRO A 1 182 ? 52.379 56.432 83.947 1.00 35.31 187 PRO A C 1
ATOM 1503 O O . PRO A 1 182 ? 52.107 57.378 83.179 1.00 36.04 187 PRO A O 1
ATOM 1507 N N . PHE A 1 183 ? 51.764 55.247 83.887 1.00 34.33 188 PHE A N 1
ATOM 1508 C CA . PHE A 1 183 ? 50.782 54.975 82.881 1.00 33.66 188 PHE A CA 1
ATOM 1509 C C . PHE A 1 183 ? 49.423 55.622 83.292 1.00 33.86 188 PHE A C 1
ATOM 1510 O O . PHE A 1 183 ? 48.634 56.076 82.451 1.00 34.31 188 PHE A O 1
ATOM 1518 N N . GLU A 1 184 ? 49.125 55.607 84.568 1.00 32.34 189 GLU A N 1
ATOM 1519 C CA . GLU A 1 184 ? 47.938 56.273 85.022 1.00 32.87 189 GLU A CA 1
ATOM 1520 C C . GLU A 1 184 ? 48.194 57.799 84.900 1.00 32.28 189 GLU A C 1
ATOM 1521 O O . GLU A 1 184 ? 47.320 58.508 84.440 1.00 31.86 189 GLU A O 1
ATOM 1527 N N . PHE A 1 185 ? 49.379 58.285 85.264 1.00 30.35 190 PHE A N 1
ATOM 1528 C CA . PHE A 1 185 ? 49.634 59.696 85.082 1.00 31.35 190 PHE A CA 1
ATOM 1529 C C . PHE A 1 185 ? 49.268 60.139 83.606 1.00 34.02 190 PHE A C 1
ATOM 1530 O O . PHE A 1 185 ? 48.459 61.112 83.378 1.00 34.20 190 PHE A O 1
ATOM 1538 N N . LEU A 1 186 ? 49.844 59.423 82.616 1.00 33.48 191 LEU A N 1
ATOM 1539 C CA . LEU A 1 186 ? 49.532 59.641 81.209 1.00 33.69 191 LEU A CA 1
ATOM 1540 C C . LEU A 1 186 ? 48.061 59.489 80.917 1.00 33.39 191 LEU A C 1
ATOM 1541 O O . LEU A 1 186 ? 47.486 60.303 80.172 1.00 33.91 191 LEU A O 1
ATOM 1546 N N . THR A 1 187 ? 47.407 58.483 81.482 1.00 32.18 192 THR A N 1
ATOM 1547 C CA . THR A 1 187 ? 45.973 58.298 81.129 1.00 32.84 192 THR A CA 1
ATOM 1548 C C . THR A 1 187 ? 45.114 59.431 81.721 1.00 33.09 192 THR A C 1
ATOM 1549 O O . THR A 1 187 ? 44.076 59.826 81.148 1.00 34.65 192 THR A O 1
ATOM 1553 N N . ALA A 1 188 ? 45.489 59.840 82.929 1.00 32.31 193 ALA A N 1
ATOM 1554 C CA . ALA A 1 188 ? 44.791 60.822 83.715 1.00 31.85 193 ALA A CA 1
ATOM 1555 C C . ALA A 1 188 ? 44.983 62.213 83.040 1.00 31.70 193 ALA A C 1
ATOM 1556 O O . ALA A 1 188 ? 44.011 62.976 82.810 1.00 29.32 193 ALA A O 1
ATOM 1558 N N . ILE A 1 189 ? 46.223 62.514 82.694 1.00 31.22 194 ILE A N 1
ATOM 1559 C CA . ILE A 1 189 ? 46.540 63.855 82.226 1.00 30.66 194 ILE A CA 1
ATOM 1560 C C . ILE A 1 189 ? 46.596 64.051 80.737 1.00 30.94 194 ILE A C 1
ATOM 1561 O O . ILE A 1 189 ? 45.933 64.918 80.214 1.00 31.84 194 ILE A O 1
ATOM 1566 N N . SER A 1 190 ? 47.458 63.321 80.055 1.00 32.59 195 SER A N 1
ATOM 1567 C CA . SER A 1 190 ? 47.525 63.317 78.563 1.00 33.00 195 SER A CA 1
ATOM 1568 C C . SER A 1 190 ? 46.213 62.997 77.848 1.00 32.43 195 SER A C 1
ATOM 1569 O O . SER A 1 190 ? 45.759 63.707 76.925 1.00 34.24 195 SER A O 1
ATOM 1572 N N . PHE A 1 191 ? 45.579 61.923 78.282 1.00 32.19 196 PHE A N 1
ATOM 1573 C CA . PHE A 1 191 ? 44.352 61.477 77.650 1.00 31.28 196 PHE A CA 1
ATOM 1574 C C . PHE A 1 191 ? 43.163 62.227 78.230 1.00 33.54 196 PHE A C 1
ATOM 1575 O O . PHE A 1 191 ? 42.479 62.968 77.523 1.00 33.59 196 PHE A O 1
ATOM 1583 N N . SER A 1 192 ? 42.871 61.984 79.501 1.00 34.37 197 SER A N 1
ATOM 1584 C CA . SER A 1 192 ? 41.654 62.584 80.110 1.00 37.03 197 SER A CA 1
ATOM 1585 C C . SER A 1 192 ? 41.591 64.103 80.187 1.00 37.86 197 SER A C 1
ATOM 1586 O O . SER A 1 192 ? 40.619 64.693 79.804 1.00 41.04 197 SER A O 1
ATOM 1589 N N . PHE A 1 193 ? 42.618 64.732 80.675 1.00 39.18 198 PHE A N 1
ATOM 1590 C CA . PHE A 1 193 ? 42.659 66.166 80.894 1.00 40.43 198 PHE A CA 1
ATOM 1591 C C . PHE A 1 193 ? 43.003 66.862 79.569 1.00 40.06 198 PHE A C 1
ATOM 1592 O O . PHE A 1 193 ? 42.283 67.766 79.164 1.00 40.73 198 PHE A O 1
ATOM 1600 N N . GLU A 1 194 ? 44.052 66.426 78.866 1.00 38.09 199 GLU A N 1
ATOM 1601 C CA . GLU A 1 194 ? 44.515 67.141 77.685 1.00 37.19 199 GLU A CA 1
ATOM 1602 C C . GLU A 1 194 ? 43.919 66.769 76.339 1.00 37.35 199 GLU A C 1
ATOM 1603 O O . GLU A 1 194 ? 44.176 67.435 75.333 1.00 39.38 199 GLU A O 1
ATOM 1609 N N . TYR A 1 195 ? 43.165 65.697 76.267 1.00 37.12 200 TYR A N 1
ATOM 1610 C CA . TYR A 1 195 ? 42.530 65.365 75.007 1.00 35.74 200 TYR A CA 1
ATOM 1611 C C . TYR A 1 195 ? 41.043 65.463 75.208 1.00 35.26 200 TYR A C 1
ATOM 1612 O O . TYR A 1 195 ? 40.348 66.304 74.618 1.00 36.91 200 TYR A O 1
ATOM 1621 N N . VAL A 1 196 ? 40.544 64.640 76.093 1.00 33.10 201 VAL A N 1
ATOM 1622 C CA . VAL A 1 196 ? 39.115 64.587 76.256 1.00 32.84 201 VAL A CA 1
ATOM 1623 C C . VAL A 1 196 ? 38.494 65.906 76.776 1.00 32.99 201 VAL A C 1
ATOM 1624 O O . VAL A 1 196 ? 37.434 66.356 76.232 1.00 33.48 201 VAL A O 1
ATOM 1628 N N . LEU A 1 197 ? 39.081 66.475 77.840 1.00 30.99 202 LEU A N 1
ATOM 1629 C CA . LEU A 1 197 ? 38.452 67.597 78.528 1.00 31.08 202 LEU A CA 1
ATOM 1630 C C . LEU A 1 197 ? 39.072 68.931 78.204 1.00 30.20 202 LEU A C 1
ATOM 1631 O O . LEU A 1 197 ? 38.616 69.952 78.702 1.00 32.58 202 LEU A O 1
ATOM 1636 N N . THR A 1 198 ? 40.116 68.932 77.399 1.00 30.09 203 THR A N 1
ATOM 1637 C CA . THR A 1 198 ? 40.923 70.119 77.186 1.00 32.30 203 THR A CA 1
ATOM 1638 C C . THR A 1 198 ? 40.108 71.392 76.749 1.00 33.81 203 THR A C 1
ATOM 1639 O O . THR A 1 198 ? 40.389 72.515 77.213 1.00 33.29 203 THR A O 1
ATOM 1643 N N . ASN A 1 199 ? 39.102 71.223 75.883 1.00 33.34 204 ASN A N 1
ATOM 1644 C CA . ASN A 1 199 ? 38.423 72.372 75.303 1.00 33.61 204 ASN A CA 1
ATOM 1645 C C . ASN A 1 199 ? 37.535 72.970 76.353 1.00 34.24 204 ASN A C 1
ATOM 1646 O O . ASN A 1 199 ? 37.269 74.136 76.319 1.00 33.97 204 ASN A O 1
ATOM 1651 N N . LEU A 1 200 ? 37.089 72.152 77.302 1.00 36.14 205 LEU A N 1
ATOM 1652 C CA . LEU A 1 200 ? 36.221 72.602 78.435 1.00 36.68 205 LEU A CA 1
ATOM 1653 C C . LEU A 1 200 ? 36.941 73.459 79.439 1.00 38.25 205 LEU A C 1
ATOM 1654 O O . LEU A 1 200 ? 36.340 74.195 80.155 1.00 39.92 205 LEU A O 1
ATOM 1659 N N . LEU A 1 201 ? 38.249 73.416 79.437 1.00 41.69 206 LEU A N 1
ATOM 1660 C CA . LEU A 1 201 ? 39.087 74.360 80.184 1.00 45.25 206 LEU A CA 1
ATOM 1661 C C . LEU A 1 201 ? 39.636 75.517 79.272 1.00 46.23 206 LEU A C 1
ATOM 1662 O O . LEU A 1 201 ? 39.503 76.722 79.556 1.00 46.69 206 LEU A O 1
ATOM 1667 N N . PHE A 1 202 ? 40.249 75.153 78.160 1.00 47.27 207 PHE A N 1
ATOM 1668 C CA . PHE A 1 202 ? 40.920 76.141 77.349 1.00 48.24 207 PHE A CA 1
ATOM 1669 C C . PHE A 1 202 ? 39.886 77.133 76.821 1.00 47.61 207 PHE A C 1
ATOM 1670 O O . PHE A 1 202 ? 39.965 78.317 77.129 1.00 48.77 207 PHE A O 1
ATOM 1678 N N . VAL A 1 203 ? 38.920 76.662 76.039 1.00 45.13 208 VAL A N 1
ATOM 1679 C CA . VAL A 1 203 ? 38.032 77.576 75.312 1.00 43.25 208 VAL A CA 1
ATOM 1680 C C . VAL A 1 203 ? 37.257 78.562 76.251 1.00 41.59 208 VAL A C 1
ATOM 1681 O O . VAL A 1 203 ? 37.179 79.751 75.941 1.00 43.02 208 VAL A O 1
ATOM 1685 N N . PRO A 1 204 ? 36.684 78.106 77.371 1.00 38.72 209 PRO A N 1
ATOM 1686 C CA . PRO A 1 204 ? 36.072 79.159 78.140 1.00 38.55 209 PRO A CA 1
ATOM 1687 C C . PRO A 1 204 ? 36.981 80.296 78.628 1.00 38.08 209 PRO A C 1
ATOM 1688 O O . PRO A 1 204 ? 36.526 81.439 78.676 1.00 37.51 209 PRO A O 1
ATOM 1692 N N . PHE A 1 205 ? 38.219 80.006 79.033 1.00 36.55 210 PHE A N 1
ATOM 1693 C CA . PHE A 1 205 ? 39.071 81.090 79.453 1.00 35.75 210 PHE A CA 1
ATOM 1694 C C . PHE A 1 205 ? 39.554 81.965 78.305 1.00 35.79 210 PHE A C 1
ATOM 1695 O O . PHE A 1 205 ? 39.567 83.203 78.422 1.00 33.94 210 PHE A O 1
ATOM 1703 N N . MET A 1 206 ? 40.008 81.322 77.227 1.00 35.63 211 MET A N 1
ATOM 1704 C CA . MET A 1 206 ? 40.691 82.039 76.151 1.00 36.91 211 MET A CA 1
ATOM 1705 C C . MET A 1 206 ? 39.661 82.846 75.315 1.00 37.21 211 MET A C 1
ATOM 1706 O O . MET A 1 206 ? 39.872 84.033 74.934 1.00 35.60 211 MET A O 1
ATOM 1711 N N . SER A 1 207 ? 38.538 82.214 75.052 1.00 36.29 212 SER A N 1
ATOM 1712 C CA . SER A 1 207 ? 37.524 82.913 74.266 1.00 37.12 212 SER A CA 1
ATOM 1713 C C . SER A 1 207 ? 36.730 83.852 75.205 1.00 36.48 212 SER A C 1
ATOM 1714 O O . SER A 1 207 ? 36.287 84.921 74.792 1.00 37.33 212 SER A O 1
ATOM 1717 N N . GLY A 1 208 ? 36.616 83.487 76.491 1.00 35.62 213 GLY A N 1
ATOM 1718 C CA . GLY A 1 208 ? 36.130 84.403 77.509 1.00 34.87 213 GLY A CA 1
ATOM 1719 C C . GLY A 1 208 ? 36.960 85.701 77.503 1.00 36.40 213 GLY A C 1
ATOM 1720 O O . GLY A 1 208 ? 36.394 86.783 77.653 1.00 37.62 213 GLY A O 1
ATOM 1721 N N . ALA A 1 209 ? 38.287 85.610 77.345 1.00 34.23 214 ALA A N 1
ATOM 1722 C CA . ALA A 1 209 ? 39.144 86.791 77.195 1.00 33.78 214 ALA A CA 1
ATOM 1723 C C . ALA A 1 209 ? 38.924 87.624 75.910 1.00 34.11 214 ALA A C 1
ATOM 1724 O O . ALA A 1 209 ? 39.004 88.874 75.951 1.00 36.71 214 ALA A O 1
ATOM 1726 N N . ALA A 1 210 ? 38.746 86.957 74.772 1.00 33.58 215 ALA A N 1
ATOM 1727 C CA . ALA A 1 210 ? 38.481 87.613 73.467 1.00 34.49 215 ALA A CA 1
ATOM 1728 C C . ALA A 1 210 ? 37.141 88.410 73.509 1.00 34.79 215 ALA A C 1
ATOM 1729 O O . ALA A 1 210 ? 37.036 89.535 73.007 1.00 36.36 215 ALA A O 1
ATOM 1731 N N . TYR A 1 211 ? 36.145 87.852 74.164 1.00 34.78 216 TYR A N 1
ATOM 1732 C CA . TYR A 1 211 ? 34.839 88.472 74.270 1.00 36.69 216 TYR A CA 1
ATOM 1733 C C . TYR A 1 211 ? 34.775 89.570 75.285 1.00 36.85 216 TYR A C 1
ATOM 1734 O O . TYR A 1 211 ? 33.711 90.221 75.402 1.00 37.47 216 TYR A O 1
ATOM 1743 N N . ASN A 1 212 ? 35.838 89.671 76.116 1.00 34.45 217 ASN A N 1
ATOM 1744 C CA . ASN A 1 212 ? 35.838 90.610 77.202 1.00 32.15 217 ASN A CA 1
ATOM 1745 C C . ASN A 1 212 ? 36.973 91.599 77.189 1.00 30.94 217 ASN A C 1
ATOM 1746 O O . ASN A 1 212 ? 37.212 92.197 78.195 1.00 31.14 217 ASN A O 1
ATOM 1751 N N . GLY A 1 213 ? 37.664 91.783 76.073 1.00 30.06 218 GLY A N 1
ATOM 1752 C CA . GLY A 1 213 ? 38.676 92.809 75.985 1.00 30.75 218 GLY A CA 1
ATOM 1753 C C . GLY A 1 213 ? 40.043 92.556 76.617 1.00 31.64 218 GLY A C 1
ATOM 1754 O O . GLY A 1 213 ? 40.896 93.485 76.737 1.00 30.89 218 GLY A O 1
ATOM 1755 N N . ASP A 1 214 ? 40.289 91.299 76.991 1.00 31.73 219 ASP A N 1
ATOM 1756 C CA . ASP A 1 214 ? 41.590 90.939 77.568 1.00 30.80 219 ASP A CA 1
ATOM 1757 C C . ASP A 1 214 ? 42.558 90.400 76.515 1.00 32.42 219 ASP A C 1
ATOM 1758 O O . ASP A 1 214 ? 42.579 89.179 76.193 1.00 31.88 219 ASP A O 1
ATOM 1763 N N . MET A 1 215 ? 43.328 91.325 75.952 1.00 32.36 220 MET A N 1
ATOM 1764 C CA . MET A 1 215 ? 44.315 91.035 74.957 1.00 34.82 220 MET A CA 1
ATOM 1765 C C . MET A 1 215 ? 45.514 90.133 75.470 1.00 34.06 220 MET A C 1
ATOM 1766 O O . MET A 1 215 ? 46.088 89.333 74.694 1.00 33.24 220 MET A O 1
ATOM 1771 N N . ALA A 1 216 ? 45.937 90.342 76.725 1.00 32.43 221 ALA A N 1
ATOM 1772 C CA . ALA A 1 216 ? 47.068 89.594 77.272 1.00 30.22 221 ALA A CA 1
ATOM 1773 C C . ALA A 1 216 ? 46.709 88.085 77.296 1.00 29.05 221 ALA A C 1
ATOM 1774 O O . ALA A 1 216 ? 47.386 87.335 76.722 1.00 26.43 221 ALA A O 1
ATOM 1776 N N . THR A 1 217 ? 45.614 87.693 77.940 1.00 29.27 222 THR A N 1
ATOM 1777 C CA . THR A 1 217 ? 45.194 86.320 78.022 1.00 30.03 222 THR A CA 1
ATOM 1778 C C . THR A 1 217 ? 44.856 85.682 76.665 1.00 31.98 222 THR A C 1
ATOM 1779 O O . THR A 1 217 ? 45.245 84.541 76.404 1.00 34.05 222 THR A O 1
ATOM 1783 N N . VAL A 1 218 ? 44.176 86.403 75.797 1.00 32.19 223 VAL A N 1
ATOM 1784 C CA . VAL A 1 218 ? 43.836 85.887 74.498 1.00 32.77 223 VAL A CA 1
ATOM 1785 C C . VAL A 1 218 ? 45.076 85.655 73.687 1.00 31.61 223 VAL A C 1
ATOM 1786 O O . VAL A 1 218 ? 45.199 84.642 73.022 1.00 30.64 223 VAL A O 1
ATOM 1790 N N . THR A 1 219 ? 46.040 86.561 73.828 1.00 31.02 224 THR A N 1
ATOM 1791 C CA . THR A 1 219 ? 47.303 86.392 73.177 1.00 31.97 224 THR A CA 1
ATOM 1792 C C . THR A 1 219 ? 48.051 85.120 73.676 1.00 32.63 224 THR A C 1
ATOM 1793 O O . THR A 1 219 ? 48.608 84.380 72.857 1.00 31.63 224 THR A O 1
ATOM 1797 N N . PHE A 1 220 ? 48.048 84.851 74.988 1.00 32.26 225 PHE A N 1
ATOM 1798 C CA . PHE A 1 220 ? 48.720 83.651 75.487 1.00 32.66 225 PHE A CA 1
ATOM 1799 C C . PHE A 1 220 ? 47.994 82.409 74.888 1.00 32.65 225 PHE A C 1
ATOM 1800 O O . PHE A 1 220 ? 48.642 81.409 74.513 1.00 33.19 225 PHE A O 1
ATOM 1808 N N . GLY A 1 221 ? 46.663 82.510 74.765 1.00 31.89 226 GLY A N 1
ATOM 1809 C CA . GLY A 1 221 ? 45.800 81.410 74.285 1.00 31.65 226 GLY A CA 1
ATOM 1810 C C . GLY A 1 221 ? 46.101 81.069 72.835 1.00 32.09 226 GLY A C 1
ATOM 1811 O O . GLY A 1 221 ? 46.339 79.922 72.508 1.00 33.18 226 GLY A O 1
ATOM 1812 N N . PHE A 1 222 ? 46.171 82.069 71.962 1.00 32.43 227 PHE A N 1
ATOM 1813 C CA . PHE A 1 222 ? 46.611 81.785 70.632 1.00 32.73 227 PHE A CA 1
ATOM 1814 C C . PHE A 1 222 ? 48.023 81.201 70.555 1.00 32.42 227 PHE A C 1
ATOM 1815 O O . PHE A 1 222 ? 48.268 80.275 69.804 1.00 32.80 227 PHE A O 1
ATOM 1823 N N . SER A 1 223 ? 48.955 81.787 71.276 1.00 30.37 228 SER A N 1
ATOM 1824 C CA . SER A 1 223 ? 50.322 81.383 71.173 1.00 31.27 228 SER A CA 1
ATOM 1825 C C . SER A 1 223 ? 50.567 79.894 71.671 1.00 29.62 228 SER A C 1
ATOM 1826 O O . SER A 1 223 ? 51.471 79.254 71.188 1.00 28.66 228 SER A O 1
ATOM 1829 N N . ALA A 1 224 ? 49.660 79.358 72.490 1.00 28.98 229 ALA A N 1
ATOM 1830 C CA . ALA A 1 224 ? 49.724 78.023 73.088 1.00 30.68 229 ALA A CA 1
ATOM 1831 C C . ALA A 1 224 ? 49.004 76.939 72.252 1.00 32.02 229 ALA A C 1
ATOM 1832 O O . ALA A 1 224 ? 49.115 75.762 72.581 1.00 32.18 229 ALA A O 1
ATOM 1834 N N . GLN A 1 225 ? 48.201 77.335 71.254 1.00 32.46 230 GLN A N 1
ATOM 1835 C CA . GLN A 1 225 ? 47.372 76.387 70.528 1.00 33.56 230 GLN A CA 1
ATOM 1836 C C . GLN A 1 225 ? 48.247 75.372 69.832 1.00 33.30 230 GLN A C 1
ATOM 1837 O O . GLN A 1 225 ? 47.855 74.220 69.756 1.00 33.20 230 GLN A O 1
ATOM 1843 N N . SER A 1 226 ? 49.420 75.771 69.318 1.00 32.84 231 SER A N 1
ATOM 1844 C CA . SER A 1 226 ? 50.201 74.774 68.592 1.00 31.65 231 SER A CA 1
ATOM 1845 C C . SER A 1 226 ? 50.867 73.814 69.553 1.00 32.61 231 SER A C 1
ATOM 1846 O O . SER A 1 226 ? 51.148 72.702 69.139 1.00 31.72 231 SER A O 1
ATOM 1849 N N . ASP A 1 227 ? 51.032 74.210 70.835 1.00 32.07 232 ASP A N 1
ATOM 1850 C CA . ASP A 1 227 ? 51.546 73.298 71.878 1.00 32.88 232 ASP A CA 1
ATOM 1851 C C . ASP A 1 227 ? 50.473 72.311 72.262 1.00 33.17 232 ASP A C 1
ATOM 1852 O O . ASP A 1 227 ? 50.707 71.118 72.364 1.00 32.72 232 ASP A O 1
ATOM 1857 N N . GLU A 1 228 ? 49.270 72.810 72.489 1.00 33.13 233 GLU A N 1
ATOM 1858 C CA . GLU A 1 228 ? 48.212 71.919 72.839 1.00 34.67 233 GLU A CA 1
ATOM 1859 C C . GLU A 1 228 ? 47.894 70.909 71.702 1.00 34.60 233 GLU A C 1
ATOM 1860 O O . GLU A 1 228 ? 47.566 69.798 72.020 1.00 35.61 233 GLU A O 1
ATOM 1866 N N . ALA A 1 229 ? 48.009 71.277 70.421 1.00 33.22 234 ALA A N 1
ATOM 1867 C CA . ALA A 1 229 ? 47.831 70.330 69.318 1.00 31.77 234 ALA A CA 1
ATOM 1868 C C . ALA A 1 229 ? 48.806 69.158 69.463 1.00 32.02 234 ALA A C 1
ATOM 1869 O O . ALA A 1 229 ? 48.396 68.044 69.270 1.00 33.36 234 ALA A O 1
ATOM 1871 N N . ARG A 1 230 ? 50.064 69.402 69.835 1.00 30.19 235 ARG A N 1
ATOM 1872 C CA . ARG A 1 230 ? 51.003 68.304 70.168 1.00 29.11 235 ARG A CA 1
ATOM 1873 C C . ARG A 1 230 ? 50.583 67.451 71.399 1.00 29.57 235 ARG A C 1
ATOM 1874 O O . ARG A 1 230 ? 50.600 66.229 71.391 1.00 30.71 235 ARG A O 1
ATOM 1882 N N . HIS A 1 231 ? 50.120 68.110 72.441 1.00 29.47 236 HIS A N 1
ATOM 1883 C CA . HIS A 1 231 ? 49.735 67.425 73.650 1.00 30.01 236 HIS A CA 1
ATOM 1884 C C . HIS A 1 231 ? 48.515 66.571 73.472 1.00 30.21 236 HIS A C 1
ATOM 1885 O O . HIS A 1 231 ? 48.394 65.573 74.136 1.00 30.56 236 HIS A O 1
ATOM 1892 N N . MET A 1 232 ? 47.569 67.004 72.649 1.00 29.40 237 MET A N 1
ATOM 1893 C CA . MET A 1 232 ? 46.385 66.204 72.316 1.00 32.11 237 MET A CA 1
ATOM 1894 C C . MET A 1 232 ? 46.804 64.970 71.533 1.00 30.40 237 MET A C 1
ATOM 1895 O O . MET A 1 232 ? 46.357 63.913 71.879 1.00 31.01 237 MET A O 1
ATOM 1900 N N . THR A 1 233 ? 47.618 65.123 70.478 1.00 28.90 238 THR A N 1
ATOM 1901 C CA . THR A 1 233 ? 48.184 63.965 69.774 1.00 30.12 238 THR A CA 1
ATOM 1902 C C . THR A 1 233 ? 48.946 62.951 70.672 1.00 30.06 238 THR A C 1
ATOM 1903 O O . THR A 1 233 ? 48.707 61.771 70.569 1.00 32.30 238 THR A O 1
ATOM 1907 N N . LEU A 1 234 ? 49.803 63.430 71.569 1.00 30.25 239 LEU A N 1
ATOM 1908 C CA . LEU A 1 234 ? 50.343 62.630 72.632 1.00 29.01 239 LEU A CA 1
ATOM 1909 C C . LEU A 1 234 ? 49.229 61.892 73.390 1.00 29.52 239 LEU A C 1
ATOM 1910 O O . LEU A 1 234 ? 49.264 60.672 73.508 1.00 29.14 239 LEU A O 1
ATOM 1915 N N . GLY A 1 235 ? 48.195 62.572 73.861 1.00 29.70 240 GLY A N 1
ATOM 1916 C CA . GLY A 1 235 ? 47.188 61.876 74.642 1.00 30.42 240 GLY A CA 1
ATOM 1917 C C . GLY A 1 235 ? 46.489 60.734 73.873 1.00 32.84 240 GLY A C 1
ATOM 1918 O O . GLY A 1 235 ? 46.254 59.633 74.432 1.00 30.30 240 GLY A O 1
ATOM 1919 N N . LEU A 1 236 ? 46.106 60.985 72.613 1.00 33.98 241 LEU A N 1
ATOM 1920 C CA . LEU A 1 236 ? 45.332 59.983 71.867 1.00 35.66 241 LEU A CA 1
ATOM 1921 C C . LEU A 1 236 ? 46.252 58.804 71.418 1.00 36.26 241 LEU A C 1
ATOM 1922 O O . LEU A 1 236 ? 45.868 57.648 71.550 1.00 35.62 241 LEU A O 1
ATOM 1927 N N . GLU A 1 237 ? 47.432 59.108 70.866 1.00 36.21 242 GLU A N 1
ATOM 1928 C CA . GLU A 1 237 ? 48.371 58.046 70.491 1.00 38.66 242 GLU A CA 1
ATOM 1929 C C . GLU A 1 237 ? 48.739 57.161 71.686 1.00 38.22 242 GLU A C 1
ATOM 1930 O O . GLU A 1 237 ? 48.663 55.929 71.621 1.00 38.40 242 GLU A O 1
ATOM 1936 N N . VAL A 1 238 ? 49.130 57.786 72.777 1.00 37.14 243 VAL A N 1
ATOM 1937 C CA . VAL A 1 238 ? 49.536 57.021 73.909 1.00 37.72 243 VAL A CA 1
ATOM 1938 C C . VAL A 1 238 ? 48.470 56.034 74.441 1.00 38.02 243 VAL A C 1
ATOM 1939 O O . VAL A 1 238 ? 48.807 54.897 74.750 1.00 37.93 243 VAL A O 1
ATOM 1943 N N . ILE A 1 239 ? 47.203 56.409 74.562 1.00 39.09 244 ILE A N 1
ATOM 1944 C CA . ILE A 1 239 ? 46.289 55.380 75.062 1.00 41.02 244 ILE A CA 1
ATOM 1945 C C . ILE A 1 239 ? 45.968 54.313 74.031 1.00 40.19 244 ILE A C 1
ATOM 1946 O O . ILE A 1 239 ? 45.732 53.226 74.412 1.00 40.28 244 ILE A O 1
ATOM 1951 N N . LYS A 1 240 ? 45.888 54.645 72.740 1.00 40.03 245 LYS A N 1
ATOM 1952 C CA . LYS A 1 240 ? 45.790 53.601 71.710 1.00 39.08 245 LYS A CA 1
ATOM 1953 C C . LYS A 1 240 ? 46.986 52.629 71.827 1.00 38.89 245 LYS A C 1
ATOM 1954 O O . LYS A 1 240 ? 46.774 51.442 71.746 1.00 38.97 245 LYS A O 1
ATOM 1960 N N . PHE A 1 241 ? 48.218 53.145 71.947 1.00 38.08 246 PHE A N 1
ATOM 1961 C CA . PHE A 1 241 ? 49.409 52.330 72.195 1.00 39.47 246 PHE A CA 1
ATOM 1962 C C . PHE A 1 241 ? 49.205 51.412 73.433 1.00 41.25 246 PHE A C 1
ATOM 1963 O O . PHE A 1 241 ? 49.326 50.183 73.341 1.00 41.19 246 PHE A O 1
ATOM 1971 N N . ILE A 1 242 ? 48.875 51.997 74.589 1.00 41.19 247 ILE A N 1
ATOM 1972 C CA . ILE A 1 242 ? 48.672 51.154 75.747 1.00 40.57 247 ILE A CA 1
ATOM 1973 C C . ILE A 1 242 ? 47.597 50.080 75.523 1.00 41.22 247 ILE A C 1
ATOM 1974 O O . ILE A 1 242 ? 47.779 48.930 75.912 1.00 40.83 247 ILE A O 1
ATOM 1979 N N . LEU A 1 243 ? 46.463 50.472 74.947 1.00 41.35 248 LEU A N 1
ATOM 1980 C CA . LEU A 1 243 ? 45.363 49.563 74.639 1.00 41.55 248 LEU A CA 1
ATOM 1981 C C . LEU A 1 243 ? 45.787 48.408 73.718 1.00 42.91 248 LEU A C 1
ATOM 1982 O O . LEU A 1 243 ? 45.299 47.284 73.840 1.00 42.90 248 LEU A O 1
ATOM 1987 N N . GLU A 1 244 ? 46.689 48.692 72.797 1.00 44.23 249 GLU A N 1
ATOM 1988 C CA . GLU A 1 244 ? 47.066 47.713 71.809 1.00 47.05 249 GLU A CA 1
ATOM 1989 C C . GLU A 1 244 ? 48.096 46.756 72.353 1.00 46.86 249 GLU A C 1
ATOM 1990 O O . GLU A 1 244 ? 48.138 45.633 71.931 1.00 48.25 249 GLU A O 1
ATOM 1996 N N . GLN A 1 245 ? 48.904 47.186 73.302 1.00 47.30 250 GLN A N 1
ATOM 1997 C CA . GLN A 1 245 ? 50.047 46.387 73.732 1.00 47.57 250 GLN A CA 1
ATOM 1998 C C . GLN A 1 245 ? 49.699 45.074 74.498 1.00 47.23 250 GLN A C 1
ATOM 1999 O O . GLN A 1 245 ? 50.533 44.181 74.618 1.00 47.05 250 GLN A O 1
ATOM 2005 N N . HIS A 1 246 ? 48.467 44.955 74.969 1.00 47.12 251 HIS A N 1
ATOM 2006 C CA . HIS A 1 246 ? 48.022 43.785 75.731 1.00 48.14 251 HIS A CA 1
ATOM 2007 C C . HIS A 1 246 ? 46.540 43.801 76.061 1.00 48.49 251 HIS A C 1
ATOM 2008 O O . HIS A 1 246 ? 46.030 44.822 76.564 1.00 47.22 251 HIS A O 1
ATOM 2015 N N . GLU A 1 247 ? 45.871 42.667 75.820 1.00 49.53 252 GLU A N 1
ATOM 2016 C CA . GLU A 1 247 ? 44.461 42.446 76.203 1.00 51.75 252 GLU A CA 1
ATOM 2017 C C . GLU A 1 247 ? 44.207 42.936 77.611 1.00 49.33 252 GLU A C 1
ATOM 2018 O O . GLU A 1 247 ? 43.118 43.415 77.922 1.00 50.35 252 GLU A O 1
ATOM 2024 N N . ASP A 1 248 ? 45.152 42.710 78.500 1.00 47.46 253 ASP A N 1
ATOM 2025 C CA . ASP A 1 248 ? 44.859 42.918 79.922 1.00 47.56 253 ASP A CA 1
ATOM 2026 C C . ASP A 1 248 ? 44.963 44.400 80.322 1.00 46.52 253 ASP A C 1
ATOM 2027 O O . ASP A 1 248 ? 44.588 44.785 81.435 1.00 45.80 253 ASP A O 1
ATOM 2032 N N . ASN A 1 249 ? 45.541 45.200 79.430 1.00 45.12 254 ASN A N 1
ATOM 2033 C CA . ASN A 1 249 ? 45.673 46.645 79.636 1.00 43.92 254 ASN A CA 1
ATOM 2034 C C . ASN A 1 249 ? 44.284 47.226 79.549 1.00 42.27 254 ASN A C 1
ATOM 2035 O O . ASN A 1 249 ? 43.992 48.181 80.202 1.00 42.35 254 ASN A O 1
ATOM 2040 N N . VAL A 1 250 ? 43.422 46.626 78.744 1.00 42.42 255 VAL A N 1
ATOM 2041 C CA . VAL A 1 250 ? 42.104 47.206 78.501 1.00 42.69 255 VAL A CA 1
ATOM 2042 C C . VAL A 1 250 ? 41.296 47.492 79.800 1.00 44.28 255 VAL A C 1
ATOM 2043 O O . VAL A 1 250 ? 40.880 48.638 79.997 1.00 44.84 255 VAL A O 1
ATOM 2047 N N . PRO A 1 251 ? 41.101 46.493 80.701 1.00 44.99 256 PRO A N 1
ATOM 2048 C CA . PRO A 1 251 ? 40.266 46.769 81.895 1.00 44.64 256 PRO A CA 1
ATOM 2049 C C . PRO A 1 251 ? 40.854 47.817 82.858 1.00 44.12 256 PRO A C 1
ATOM 2050 O O . PRO A 1 251 ? 40.091 48.514 83.578 1.00 44.01 256 PRO A O 1
ATOM 2054 N N . ILE A 1 252 ? 42.187 47.865 82.887 1.00 41.57 257 ILE A N 1
ATOM 2055 C CA . ILE A 1 252 ? 42.960 48.805 83.673 1.00 40.02 257 ILE A CA 1
ATOM 2056 C C . ILE A 1 252 ? 42.780 50.223 83.073 1.00 39.37 257 ILE A C 1
ATOM 2057 O O . ILE A 1 252 ? 42.454 51.157 83.823 1.00 39.42 257 ILE A O 1
ATOM 2062 N N . VAL A 1 253 ? 42.958 50.351 81.748 1.00 37.02 258 VAL A N 1
ATOM 2063 C CA . VAL A 1 253 ? 42.693 51.606 81.051 1.00 36.05 258 VAL A CA 1
ATOM 2064 C C . VAL A 1 253 ? 41.240 52.038 81.186 1.00 35.67 258 VAL A C 1
ATOM 2065 O O . VAL A 1 253 ? 40.983 53.229 81.438 1.00 35.38 258 VAL A O 1
ATOM 2069 N N . GLN A 1 254 ? 40.299 51.092 81.116 1.00 35.53 259 GLN A N 1
ATOM 2070 C CA . GLN A 1 254 ? 38.870 51.476 81.256 1.00 35.80 259 GLN A CA 1
ATOM 2071 C C . GLN A 1 254 ? 38.602 52.108 82.585 1.00 36.24 259 GLN A C 1
ATOM 2072 O O . GLN A 1 254 ? 37.919 53.103 82.662 1.00 37.38 259 GLN A O 1
ATOM 2078 N N . ARG A 1 255 ? 39.123 51.478 83.628 1.00 36.39 260 ARG A N 1
ATOM 2079 C CA . ARG A 1 255 ? 38.905 51.820 85.002 1.00 37.03 260 ARG A CA 1
ATOM 2080 C C . ARG A 1 255 ? 39.505 53.217 85.220 1.00 36.63 260 ARG A C 1
ATOM 2081 O O . ARG A 1 255 ? 38.908 54.040 85.900 1.00 37.34 260 ARG A O 1
ATOM 2089 N N . TRP A 1 256 ? 40.637 53.484 84.584 1.00 35.26 261 TRP A N 1
ATOM 2090 C CA . TRP A 1 256 ? 41.315 54.761 84.617 1.00 34.56 261 TRP A CA 1
ATOM 2091 C C . TRP A 1 256 ? 40.531 55.869 83.884 1.00 34.01 261 TRP A C 1
ATOM 2092 O O . TRP A 1 256 ? 40.446 56.966 84.348 1.00 33.80 261 TRP A O 1
ATOM 2103 N N . ILE A 1 257 ? 39.979 55.556 82.730 1.00 34.11 262 ILE A N 1
ATOM 2104 C CA . ILE A 1 257 ? 39.129 56.452 81.989 1.00 34.24 262 ILE A CA 1
ATOM 2105 C C . ILE A 1 257 ? 37.904 56.851 82.811 1.00 33.86 262 ILE A C 1
ATOM 2106 O O . ILE A 1 257 ? 37.571 58.031 82.860 1.00 34.02 262 ILE A O 1
ATOM 2111 N N . ASP A 1 258 ? 37.237 55.885 83.445 1.00 34.70 263 ASP A N 1
ATOM 2112 C CA . ASP A 1 258 ? 36.103 56.198 84.347 1.00 34.81 263 ASP A CA 1
ATOM 2113 C C . ASP A 1 258 ? 36.533 57.119 85.438 1.00 35.24 263 ASP A C 1
ATOM 2114 O O . ASP A 1 258 ? 35.818 58.060 85.752 1.00 36.86 263 ASP A O 1
ATOM 2119 N N . LYS A 1 259 ? 37.712 56.869 86.025 1.00 34.59 264 LYS A N 1
ATOM 2120 C CA . LYS A 1 259 ? 38.129 57.613 87.214 1.00 33.13 264 LYS A CA 1
ATOM 2121 C C . LYS A 1 259 ? 38.404 59.137 86.895 1.00 34.01 264 LYS A C 1
ATOM 2122 O O . LYS A 1 259 ? 37.959 60.036 87.577 1.00 33.65 264 LYS A O 1
ATOM 2128 N N . TRP A 1 260 ? 39.144 59.360 85.824 1.00 33.16 265 TRP A N 1
ATOM 2129 C CA . TRP A 1 260 ? 39.667 60.656 85.505 1.00 33.41 265 TRP A CA 1
ATOM 2130 C C . TRP A 1 260 ? 38.643 61.446 84.747 1.00 33.00 265 TRP A C 1
ATOM 2131 O O . TRP A 1 260 ? 38.743 62.667 84.744 1.00 32.65 265 TRP A O 1
ATOM 2142 N N . PHE A 1 261 ? 37.704 60.759 84.068 1.00 31.36 266 PHE A N 1
ATOM 2143 C CA . PHE A 1 261 ? 36.600 61.494 83.476 1.00 31.55 266 PHE A CA 1
ATOM 2144 C C . PHE A 1 261 ? 35.836 62.119 84.596 1.00 31.18 266 PHE A C 1
ATOM 2145 O O . PHE A 1 261 ? 35.621 63.325 84.589 1.00 31.18 266 PHE A O 1
ATOM 2153 N N . TRP A 1 262 ? 35.480 61.314 85.592 1.00 31.81 267 TRP A N 1
ATOM 2154 C CA . TRP A 1 262 ? 34.787 61.846 86.744 1.00 31.92 267 TRP A CA 1
ATOM 2155 C C . TRP A 1 262 ? 35.599 62.907 87.501 1.00 31.86 267 TRP A C 1
ATOM 2156 O O . TRP A 1 262 ? 35.062 63.983 87.790 1.00 33.33 267 TRP A O 1
ATOM 2167 N N . ARG A 1 263 ? 36.839 62.631 87.881 1.00 29.38 268 ARG A N 1
ATOM 2168 C CA . ARG A 1 263 ? 37.629 63.664 88.546 1.00 28.61 268 ARG A CA 1
ATOM 2169 C C . ARG A 1 263 ? 37.796 64.967 87.690 1.00 28.81 268 ARG A C 1
ATOM 2170 O O . ARG A 1 263 ? 37.726 66.084 88.234 1.00 29.26 268 ARG A O 1
ATOM 2178 N N . GLY A 1 264 ? 38.048 64.845 86.398 1.00 27.73 269 GLY A N 1
ATOM 2179 C CA . GLY A 1 264 ? 38.194 66.015 85.542 1.00 29.90 269 GLY A CA 1
ATOM 2180 C C . GLY A 1 264 ? 36.874 66.814 85.438 1.00 30.96 269 GLY A C 1
ATOM 2181 O O . GLY A 1 264 ? 36.867 68.062 85.369 1.00 31.95 269 GLY A O 1
ATOM 2182 N N . PHE A 1 265 ? 35.776 66.079 85.316 1.00 31.13 270 PHE A N 1
ATOM 2183 C CA . PHE A 1 265 ? 34.469 66.634 85.307 1.00 32.12 270 PHE A CA 1
ATOM 2184 C C . PHE A 1 265 ? 34.228 67.484 86.577 1.00 32.48 270 PHE A C 1
ATOM 2185 O O . PHE A 1 265 ? 33.660 68.550 86.474 1.00 33.90 270 PHE A O 1
ATOM 2193 N N . ARG A 1 266 ? 34.578 66.976 87.763 1.00 31.97 271 ARG A N 1
ATOM 2194 C CA . ARG A 1 266 ? 34.416 67.706 89.007 1.00 30.63 271 ARG A CA 1
ATOM 2195 C C . ARG A 1 266 ? 35.355 68.907 89.091 1.00 30.65 271 ARG A C 1
ATOM 2196 O O . ARG A 1 266 ? 34.985 69.947 89.627 1.00 31.66 271 ARG A O 1
ATOM 2204 N N . LEU A 1 267 ? 36.585 68.779 88.626 1.00 31.42 272 LEU A N 1
ATOM 2205 C CA . LEU A 1 267 ? 37.454 69.913 88.506 1.00 34.05 272 LEU A CA 1
ATOM 2206 C C . LEU A 1 267 ? 36.813 71.008 87.611 1.00 35.31 272 LEU A C 1
ATOM 2207 O O . LEU A 1 267 ? 36.658 72.150 88.046 1.00 35.64 272 LEU A O 1
ATOM 2212 N N . LEU A 1 268 ? 36.377 70.620 86.412 1.00 35.13 273 LEU A N 1
ATOM 2213 C CA . LEU A 1 268 ? 35.688 71.492 85.481 1.00 35.41 273 LEU A CA 1
ATOM 2214 C C . LEU A 1 268 ? 34.433 72.232 86.010 1.00 35.69 273 LEU A C 1
ATOM 2215 O O . LEU A 1 268 ? 34.029 73.253 85.423 1.00 35.14 273 LEU A O 1
ATOM 2220 N N . SER A 1 269 ? 33.860 71.776 87.121 1.00 34.50 274 SER A N 1
ATOM 2221 C CA . SER A 1 269 ? 32.817 72.583 87.763 1.00 35.60 274 SER A CA 1
ATOM 2222 C C . SER A 1 269 ? 33.148 74.080 88.116 1.00 34.65 274 SER A C 1
ATOM 2223 O O . SER A 1 269 ? 32.269 74.955 88.029 1.00 35.22 274 SER A O 1
ATOM 2226 N N . LEU A 1 270 ? 34.393 74.362 88.457 1.00 33.94 275 LEU A N 1
ATOM 2227 C CA . LEU A 1 270 ? 34.958 75.715 88.609 1.00 33.49 275 LEU A CA 1
ATOM 2228 C C . LEU A 1 270 ? 34.955 76.537 87.318 1.00 33.49 275 LEU A C 1
ATOM 2229 O O . LEU A 1 270 ? 34.711 77.748 87.344 1.00 32.17 275 LEU A O 1
ATOM 2234 N N . VAL A 1 271 ? 35.273 75.876 86.191 1.00 32.86 276 VAL A N 1
ATOM 2235 C CA . VAL A 1 271 ? 35.228 76.511 84.909 1.00 32.77 276 VAL A CA 1
ATOM 2236 C C . VAL A 1 271 ? 33.756 76.823 84.474 1.00 33.45 276 VAL A C 1
ATOM 2237 O O . VAL A 1 271 ? 33.550 77.875 83.888 1.00 33.36 276 VAL A O 1
ATOM 2241 N N . SER A 1 272 ? 32.772 75.951 84.751 1.00 33.48 277 SER A N 1
ATOM 2242 C CA . SER A 1 272 ? 31.370 76.214 84.340 1.00 35.27 277 SER A CA 1
ATOM 2243 C C . SER A 1 272 ? 30.860 77.510 84.938 1.00 36.00 277 SER A C 1
ATOM 2244 O O . SER A 1 272 ? 30.359 78.363 84.245 1.00 37.71 277 SER A O 1
ATOM 2247 N N . MET A 1 273 ? 30.964 77.571 86.253 1.00 37.21 278 MET A N 1
ATOM 2248 C CA . MET A 1 273 ? 30.722 78.718 87.078 1.00 38.73 278 MET A CA 1
ATOM 2249 C C . MET A 1 273 ? 31.387 79.958 86.542 1.00 37.04 278 MET A C 1
ATOM 2250 O O . MET A 1 273 ? 30.746 80.991 86.464 1.00 37.19 278 MET A O 1
ATOM 2255 N N . MET A 1 274 ? 32.676 79.862 86.202 1.00 35.69 279 MET A N 1
ATOM 2256 C CA . MET A 1 274 ? 33.415 80.996 85.719 1.00 34.33 279 MET A CA 1
ATOM 2257 C C . MET A 1 274 ? 32.814 81.507 84.421 1.00 35.80 279 MET A C 1
ATOM 2258 O O . MET A 1 274 ? 32.674 82.723 84.255 1.00 34.63 279 MET A O 1
ATOM 2263 N N . MET A 1 275 ? 32.499 80.590 83.477 1.00 35.77 280 MET A N 1
ATOM 2264 C CA . MET A 1 275 ? 32.054 81.032 82.152 1.00 35.42 280 MET A CA 1
ATOM 2265 C C . MET A 1 275 ? 30.632 81.580 82.102 1.00 35.22 280 MET A C 1
ATOM 2266 O O . MET A 1 275 ? 30.337 82.471 81.327 1.00 36.49 280 MET A O 1
ATOM 2271 N N . ASP A 1 276 ? 29.754 81.028 82.909 1.00 35.27 281 ASP A N 1
ATOM 2272 C CA . ASP A 1 276 ? 28.351 81.396 82.891 1.00 34.56 281 ASP A CA 1
ATOM 2273 C C . ASP A 1 276 ? 28.140 82.649 83.739 1.00 35.10 281 ASP A C 1
ATOM 2274 O O . ASP A 1 276 ? 27.325 83.512 83.386 1.00 34.16 281 ASP A O 1
ATOM 2279 N N . TYR A 1 277 ? 28.872 82.749 84.863 1.00 34.46 282 TYR A N 1
ATOM 2280 C CA . TYR A 1 277 ? 28.785 83.927 85.741 1.00 34.52 282 TYR A CA 1
ATOM 2281 C C . TYR A 1 277 ? 29.848 84.946 85.775 1.00 35.74 282 TYR A C 1
ATOM 2282 O O . TYR A 1 277 ? 29.525 86.091 86.016 1.00 37.70 282 TYR A O 1
ATOM 2291 N N . MET A 1 278 ? 31.104 84.605 85.556 1.00 36.10 283 MET A N 1
ATOM 2292 C CA . MET A 1 278 ? 32.138 85.617 85.847 1.00 37.04 283 MET A CA 1
ATOM 2293 C C . MET A 1 278 ? 32.549 86.493 84.606 1.00 37.58 283 MET A C 1
ATOM 2294 O O . MET A 1 278 ? 33.137 87.557 84.748 1.00 38.26 283 MET A O 1
ATOM 2299 N N . LEU A 1 279 ? 32.236 86.043 83.403 1.00 37.32 284 LEU A N 1
ATOM 2300 C CA . LEU A 1 279 ? 32.514 86.843 82.189 1.00 36.46 284 LEU A CA 1
ATOM 2301 C C . LEU A 1 279 ? 31.288 87.763 82.007 1.00 37.00 284 LEU A C 1
ATOM 2302 O O . LEU A 1 279 ? 30.157 87.269 81.899 1.00 38.01 284 LEU A O 1
ATOM 2307 N N . PRO A 1 280 ? 31.476 89.075 82.124 1.00 36.86 285 PRO A N 1
ATOM 2308 C CA . PRO A 1 280 ? 30.365 89.974 81.771 1.00 37.20 285 PRO A CA 1
ATOM 2309 C C . PRO A 1 280 ? 29.787 89.696 80.369 1.00 38.14 285 PRO A C 1
ATOM 2310 O O . PRO A 1 280 ? 28.593 89.523 80.288 1.00 40.14 285 PRO A O 1
ATOM 2314 N N . ASN A 1 281 ? 30.574 89.699 79.285 1.00 38.37 286 ASN A N 1
ATOM 2315 C CA . ASN A 1 281 ? 30.085 89.215 77.974 1.00 37.25 286 ASN A CA 1
ATOM 2316 C C . ASN A 1 281 ? 30.325 87.705 77.784 1.00 38.39 286 ASN A C 1
ATOM 2317 O O . ASN A 1 281 ? 31.457 87.188 77.777 1.00 37.53 286 ASN A O 1
ATOM 2322 N N . LYS A 1 282 ? 29.228 87.023 77.602 1.00 40.25 287 LYS A N 1
ATOM 2323 C CA . LYS A 1 282 ? 29.178 85.576 77.494 1.00 41.61 287 LYS A CA 1
ATOM 2324 C C . LYS A 1 282 ? 29.659 85.020 76.104 1.00 42.53 287 LYS A C 1
ATOM 2325 O O . LYS A 1 282 ? 29.487 85.654 75.027 1.00 42.00 287 LYS A O 1
ATOM 2331 N N . VAL A 1 283 ? 30.315 83.857 76.163 1.00 43.70 288 VAL A N 1
ATOM 2332 C CA . VAL A 1 283 ? 30.782 83.161 74.968 1.00 44.47 288 VAL A CA 1
ATOM 2333 C C . VAL A 1 283 ? 29.731 82.141 74.602 1.00 43.92 288 VAL A C 1
ATOM 2334 O O . VAL A 1 283 ? 29.261 82.144 73.486 1.00 46.42 288 VAL A O 1
ATOM 2338 N N . MET A 1 284 ? 29.333 81.297 75.535 1.00 42.64 289 MET A N 1
ATOM 2339 C CA . MET A 1 284 ? 28.360 80.248 75.277 1.00 42.12 289 MET A CA 1
ATOM 2340 C C . MET A 1 284 ? 28.068 79.735 76.636 1.00 39.92 289 MET A C 1
ATOM 2341 O O . MET A 1 284 ? 28.884 79.997 77.509 1.00 40.55 289 MET A O 1
ATOM 2346 N N . SER A 1 285 ? 26.937 79.052 76.853 1.00 37.08 290 SER A N 1
ATOM 2347 C CA . SER A 1 285 ? 26.667 78.572 78.150 1.00 35.73 290 SER A CA 1
ATOM 2348 C C . SER A 1 285 ? 27.528 77.317 78.474 1.00 36.08 290 SER A C 1
ATOM 2349 O O . SER A 1 285 ? 28.042 76.627 77.564 1.00 34.90 290 SER A O 1
ATOM 2352 N N . TRP A 1 286 ? 27.626 76.999 79.770 1.00 35.12 291 TRP A N 1
ATOM 2353 C CA . TRP A 1 286 ? 28.360 75.796 80.173 1.00 34.81 291 TRP A CA 1
ATOM 2354 C C . TRP A 1 286 ? 27.695 74.594 79.517 1.00 35.18 291 TRP A C 1
ATOM 2355 O O . TRP A 1 286 ? 28.357 73.657 79.070 1.00 36.64 291 TRP A O 1
ATOM 2366 N N . SER A 1 287 ? 26.380 74.654 79.413 1.00 36.47 292 SER A N 1
ATOM 2367 C CA . SER A 1 287 ? 25.585 73.610 78.764 1.00 36.59 292 SER A CA 1
ATOM 2368 C C . SER A 1 287 ? 25.935 73.449 77.240 1.00 37.25 292 SER A C 1
ATOM 2369 O O . SER A 1 287 ? 26.225 72.353 76.765 1.00 36.49 292 SER A O 1
ATOM 2372 N N . GLU A 1 288 ? 25.941 74.532 76.466 1.00 37.55 293 GLU A N 1
ATOM 2373 C CA . GLU A 1 288 ? 26.384 74.410 75.081 1.00 38.52 293 GLU A CA 1
ATOM 2374 C C . GLU A 1 288 ? 27.829 73.884 74.960 1.00 37.70 293 GLU A C 1
ATOM 2375 O O . GLU A 1 288 ? 28.132 73.093 74.053 1.00 37.72 293 GLU A O 1
ATOM 2381 N N . ALA A 1 289 ? 28.720 74.336 75.863 1.00 36.38 294 ALA A N 1
ATOM 2382 C CA . ALA A 1 289 ? 30.093 73.924 75.863 1.00 34.82 294 ALA A CA 1
ATOM 2383 C C . ALA A 1 289 ? 30.206 72.400 76.148 1.00 34.97 294 ALA A C 1
ATOM 2384 O O . ALA A 1 289 ? 30.830 71.649 75.399 1.00 33.34 294 ALA A O 1
ATOM 2386 N N . TRP A 1 290 ? 29.590 71.943 77.223 1.00 35.12 295 TRP A N 1
ATOM 2387 C CA . TRP A 1 290 ? 29.598 70.506 77.500 1.00 36.94 295 TRP A CA 1
ATOM 2388 C C . TRP A 1 290 ? 29.093 69.657 76.292 1.00 38.23 295 TRP A C 1
ATOM 2389 O O . TRP A 1 290 ? 29.689 68.634 75.895 1.00 38.34 295 TRP A O 1
ATOM 2400 N N . GLU A 1 291 ? 27.956 70.064 75.753 1.00 37.67 296 GLU A N 1
ATOM 2401 C CA . GLU A 1 291 ? 27.373 69.367 74.700 1.00 37.98 296 GLU A CA 1
ATOM 2402 C C . GLU A 1 291 ? 28.236 69.213 73.459 1.00 37.91 296 GLU A C 1
ATOM 2403 O O . GLU A 1 291 ? 28.251 68.136 72.871 1.00 37.65 296 GLU A O 1
ATOM 2409 N N . VAL A 1 292 ? 28.877 70.297 73.009 1.00 37.84 297 VAL A N 1
ATOM 2410 C CA . VAL A 1 292 ? 29.787 70.274 71.860 1.00 37.96 297 VAL A CA 1
ATOM 2411 C C . VAL A 1 292 ? 31.139 69.599 72.205 1.00 38.98 297 VAL A C 1
ATOM 2412 O O . VAL A 1 292 ? 31.609 68.721 71.468 1.00 39.97 297 VAL A O 1
ATOM 2416 N N . TYR A 1 293 ? 31.777 69.979 73.310 1.00 38.48 298 TYR A N 1
ATOM 2417 C CA . TYR A 1 293 ? 33.153 69.550 73.468 1.00 38.72 298 TYR A CA 1
ATOM 2418 C C . TYR A 1 293 ? 33.233 68.160 74.051 1.00 38.31 298 TYR A C 1
ATOM 2419 O O . TYR A 1 293 ? 34.205 67.427 73.781 1.00 36.86 298 TYR A O 1
ATOM 2428 N N . TYR A 1 294 ? 32.192 67.805 74.807 1.00 37.94 299 TYR A N 1
ATOM 2429 C CA . TYR A 1 294 ? 32.118 66.530 75.412 1.00 38.22 299 TYR A CA 1
ATOM 2430 C C . TYR A 1 294 ? 31.114 65.601 74.721 1.00 39.38 299 TYR A C 1
ATOM 2431 O O . TYR A 1 294 ? 31.514 64.565 74.188 1.00 39.33 299 TYR A O 1
ATOM 2440 N N . GLU A 1 295 ? 29.830 65.924 74.726 1.00 39.23 300 GLU A N 1
ATOM 2441 C CA . GLU A 1 295 ? 28.868 64.911 74.242 1.00 39.48 300 GLU A CA 1
ATOM 2442 C C . GLU A 1 295 ? 29.049 64.567 72.757 1.00 39.71 300 GLU A C 1
ATOM 2443 O O . GLU A 1 295 ? 29.016 63.398 72.406 1.00 39.10 300 GLU A O 1
ATOM 2449 N N . GLN A 1 296 ? 29.327 65.569 71.925 1.00 40.48 301 GLN A N 1
ATOM 2450 C CA . GLN A 1 296 ? 29.571 65.354 70.496 1.00 42.49 301 GLN A CA 1
ATOM 2451 C C . GLN A 1 296 ? 30.972 64.937 70.223 1.00 42.19 301 GLN A C 1
ATOM 2452 O O . GLN A 1 296 ? 31.159 63.824 69.710 1.00 43.32 301 GLN A O 1
ATOM 2458 N N . ASN A 1 297 ? 31.952 65.800 70.535 1.00 41.66 302 ASN A N 1
ATOM 2459 C CA . ASN A 1 297 ? 33.351 65.434 70.314 1.00 41.21 302 ASN A CA 1
ATOM 2460 C C . ASN A 1 297 ? 33.782 64.181 71.125 1.00 41.25 302 ASN A C 1
ATOM 2461 O O . ASN A 1 297 ? 34.468 63.303 70.630 1.00 40.84 302 ASN A O 1
ATOM 2466 N N . GLY A 1 298 ? 33.390 64.120 72.382 1.00 41.37 303 GLY A N 1
ATOM 2467 C CA . GLY A 1 298 ? 33.709 62.961 73.197 1.00 42.53 303 GLY A CA 1
ATOM 2468 C C . GLY A 1 298 ? 32.994 61.746 72.642 1.00 42.83 303 GLY A C 1
ATOM 2469 O O . GLY A 1 298 ? 33.543 60.669 72.691 1.00 43.32 303 GLY A O 1
ATOM 2470 N N . GLY A 1 299 ? 31.791 61.940 72.076 1.00 43.03 304 GLY A N 1
ATOM 2471 C CA . GLY A 1 299 ? 31.003 60.853 71.470 1.00 41.42 304 GLY A CA 1
ATOM 2472 C C . GLY A 1 299 ? 31.746 60.228 70.309 1.00 41.84 304 GLY A C 1
ATOM 2473 O O . GLY A 1 299 ? 31.842 59.014 70.257 1.00 41.95 304 GLY A O 1
ATOM 2474 N N . ALA A 1 300 ? 32.276 61.047 69.389 1.00 40.52 305 ALA A N 1
ATOM 2475 C CA . ALA A 1 300 ? 33.052 60.574 68.267 1.00 41.03 305 ALA A CA 1
ATOM 2476 C C . ALA A 1 300 ? 34.347 59.886 68.704 1.00 42.55 305 ALA A C 1
ATOM 2477 O O . ALA A 1 300 ? 34.748 58.873 68.121 1.00 42.73 305 ALA A O 1
ATOM 2479 N N . LEU A 1 301 ? 35.024 60.453 69.699 1.00 43.14 306 LEU A N 1
ATOM 2480 C CA . LEU A 1 301 ? 36.260 59.868 70.163 1.00 43.84 306 LEU A CA 1
ATOM 2481 C C . LEU A 1 301 ? 35.956 58.477 70.714 1.00 44.67 306 LEU A C 1
ATOM 2482 O O . LEU A 1 301 ? 36.681 57.530 70.445 1.00 44.04 306 LEU A O 1
ATOM 2487 N N . PHE A 1 302 ? 34.894 58.372 71.510 1.00 44.82 307 PHE A N 1
ATOM 2488 C CA . PHE A 1 302 ? 34.610 57.133 72.159 1.00 46.37 307 PHE A CA 1
ATOM 2489 C C . PHE A 1 302 ? 34.075 56.068 71.173 1.00 47.73 307 PHE A C 1
ATOM 2490 O O . PHE A 1 302 ? 34.306 54.873 71.396 1.00 47.95 307 PHE A O 1
ATOM 2498 N N . LYS A 1 303 ? 33.451 56.496 70.075 1.00 47.83 308 LYS A N 1
ATOM 2499 C CA . LYS A 1 303 ? 33.140 55.556 69.008 1.00 50.44 308 LYS A CA 1
ATOM 2500 C C . LYS A 1 303 ? 34.433 54.977 68.443 1.00 49.98 308 LYS A C 1
ATOM 2501 O O . LYS A 1 303 ? 34.500 53.808 68.222 1.00 50.59 308 LYS A O 1
ATOM 2507 N N . ASP A 1 304 ? 35.447 55.795 68.206 1.00 50.31 309 ASP A N 1
ATOM 2508 C CA . ASP A 1 304 ? 36.680 55.300 67.617 1.00 50.74 309 ASP A CA 1
ATOM 2509 C C . ASP A 1 304 ? 37.444 54.352 68.551 1.00 49.88 309 ASP A C 1
ATOM 2510 O O . ASP A 1 304 ? 38.290 53.620 68.093 1.00 51.01 309 ASP A O 1
ATOM 2515 N N . LEU A 1 305 ? 37.155 54.361 69.840 1.00 49.15 310 LEU A N 1
ATOM 2516 C CA . LEU A 1 305 ? 37.863 53.465 70.780 1.00 49.38 310 LEU A CA 1
ATOM 2517 C C . LEU A 1 305 ? 37.105 52.150 71.092 1.00 49.29 310 LEU A C 1
ATOM 2518 O O . LEU A 1 305 ? 37.668 51.263 71.781 1.00 48.95 310 LEU A O 1
ATOM 2523 N N . GLU A 1 306 ? 35.844 52.051 70.660 1.00 48.62 311 GLU A N 1
ATOM 2524 C CA . GLU A 1 306 ? 35.057 50.871 70.886 1.00 50.31 311 GLU A CA 1
ATOM 2525 C C . GLU A 1 306 ? 35.814 49.675 70.339 1.00 49.93 311 GLU A C 1
ATOM 2526 O O . GLU A 1 306 ? 35.784 48.592 70.902 1.00 48.28 311 GLU A O 1
ATOM 2532 N N . ARG A 1 307 ? 36.516 49.918 69.238 1.00 50.87 312 ARG A N 1
ATOM 2533 C CA . ARG A 1 307 ? 37.253 48.896 68.549 1.00 52.15 312 ARG A CA 1
ATOM 2534 C C . ARG A 1 307 ? 38.386 48.300 69.402 1.00 52.67 312 ARG A C 1
ATOM 2535 O O . ARG A 1 307 ? 38.951 47.279 69.049 1.00 53.49 312 ARG A O 1
ATOM 2543 N N . TYR A 1 308 ? 38.701 48.926 70.532 1.00 50.97 313 TYR A N 1
ATOM 2544 C CA . TYR A 1 308 ? 39.684 48.372 71.443 1.00 49.28 313 TYR A CA 1
ATOM 2545 C C . TYR A 1 308 ? 39.023 47.746 72.647 1.00 47.70 313 TYR A C 1
ATOM 2546 O O . TYR A 1 308 ? 39.701 47.292 73.550 1.00 47.24 313 TYR A O 1
ATOM 2555 N N . GLY A 1 309 ? 37.706 47.690 72.641 1.00 46.16 314 GLY A N 1
ATOM 2556 C CA . GLY A 1 309 ? 36.982 47.186 73.815 1.00 45.57 314 GLY A CA 1
ATOM 2557 C C . GLY A 1 309 ? 36.745 48.243 74.881 1.00 43.87 314 GLY A C 1
ATOM 2558 O O . GLY A 1 309 ? 36.428 47.926 75.989 1.00 43.62 314 GLY A O 1
ATOM 2559 N N . ILE A 1 310 ? 36.919 49.513 74.537 1.00 43.82 315 ILE A N 1
ATOM 2560 C CA . ILE A 1 310 ? 36.611 50.602 75.450 1.00 42.78 315 ILE A CA 1
ATOM 2561 C C . ILE A 1 310 ? 35.191 51.058 75.291 1.00 42.78 315 ILE A C 1
ATOM 2562 O O . ILE A 1 310 ? 34.678 51.159 74.160 1.00 44.01 315 ILE A O 1
ATOM 2567 N N . ARG A 1 311 ? 34.530 51.302 76.427 1.00 42.72 316 ARG A N 1
ATOM 2568 C CA . ARG A 1 311 ? 33.238 51.967 76.456 1.00 42.79 316 ARG A CA 1
ATOM 2569 C C . ARG A 1 311 ? 33.298 53.444 77.058 1.00 42.67 316 ARG A C 1
ATOM 2570 O O . ARG A 1 311 ? 34.236 53.785 77.810 1.00 41.74 316 ARG A O 1
ATOM 2578 N N . PRO A 1 312 ? 32.265 54.285 76.797 1.00 42.75 317 PRO A N 1
ATOM 2579 C CA . PRO A 1 312 ? 32.304 55.666 77.280 1.00 42.67 317 PRO A CA 1
ATOM 2580 C C . PRO A 1 312 ? 32.343 55.740 78.806 1.00 42.05 317 PRO A C 1
ATOM 2581 O O . PRO A 1 312 ? 31.861 54.823 79.484 1.00 43.64 317 PRO A O 1
ATOM 2585 N N . PRO A 1 313 ? 32.926 56.820 79.372 1.00 41.49 318 PRO A N 1
ATOM 2586 C CA . PRO A 1 313 ? 33.165 56.766 80.860 1.00 41.15 318 PRO A CA 1
ATOM 2587 C C . PRO A 1 313 ? 31.909 56.504 81.741 1.00 41.42 318 PRO A C 1
ATOM 2588 O O . PRO A 1 313 ? 30.755 56.871 81.380 1.00 42.46 318 PRO A O 1
ATOM 2592 N N . LYS A 1 314 ? 32.115 55.793 82.832 1.00 40.17 319 LYS A N 1
ATOM 2593 C CA . LYS A 1 314 ? 31.074 55.594 83.814 1.00 40.65 319 LYS A CA 1
ATOM 2594 C C . LYS A 1 314 ? 30.481 56.940 84.331 1.00 40.56 319 LYS A C 1
ATOM 2595 O O . LYS A 1 314 ? 31.242 57.844 84.729 1.00 41.23 319 LYS A O 1
ATOM 2601 N N . TYR A 1 315 ? 29.148 57.032 84.370 1.00 40.29 320 TYR A N 1
ATOM 2602 C CA . TYR A 1 315 ? 28.393 58.199 84.938 1.00 40.36 320 TYR A CA 1
ATOM 2603 C C . TYR A 1 315 ? 28.390 59.417 83.974 1.00 41.07 320 TYR A C 1
ATOM 2604 O O . TYR A 1 315 ? 28.093 60.555 84.365 1.00 41.06 320 TYR A O 1
ATOM 2613 N N . GLN A 1 316 ? 28.697 59.175 82.710 1.00 41.69 321 GLN A N 1
ATOM 2614 C CA . GLN A 1 316 ? 28.647 60.260 81.759 1.00 42.95 321 GLN A CA 1
ATOM 2615 C C . GLN A 1 316 ? 27.261 60.855 81.649 1.00 43.39 321 GLN A C 1
ATOM 2616 O O . GLN A 1 316 ? 27.096 62.057 81.476 1.00 44.12 321 GLN A O 1
ATOM 2622 N N . ASP A 1 317 ? 26.264 59.995 81.785 1.00 44.16 322 ASP A N 1
ATOM 2623 C CA . ASP A 1 317 ? 24.857 60.379 81.730 1.00 44.78 322 ASP A CA 1
ATOM 2624 C C . ASP A 1 317 ? 24.530 61.325 82.878 1.00 43.17 322 ASP A C 1
ATOM 2625 O O . ASP A 1 317 ? 23.649 62.170 82.729 1.00 43.03 322 ASP A O 1
ATOM 2630 N N . VAL A 1 318 ? 25.219 61.139 84.025 1.00 41.55 323 VAL A N 1
ATOM 2631 C CA . VAL A 1 318 ? 25.044 62.001 85.190 1.00 39.22 323 VAL A CA 1
ATOM 2632 C C . VAL A 1 318 ? 25.626 63.394 84.918 1.00 39.81 323 VAL A C 1
ATOM 2633 O O . VAL A 1 318 ? 25.010 64.381 85.266 1.00 40.07 323 VAL A O 1
ATOM 2637 N N . ALA A 1 319 ? 26.775 63.455 84.220 1.00 40.43 324 ALA A N 1
ATOM 2638 C CA . ALA A 1 319 ? 27.536 64.664 84.002 1.00 38.76 324 ALA A CA 1
ATOM 2639 C C . ALA A 1 319 ? 26.822 65.414 82.901 1.00 40.24 324 ALA A C 1
ATOM 2640 O O . ALA A 1 319 ? 26.714 66.678 82.944 1.00 41.01 324 ALA A O 1
ATOM 2642 N N . ASN A 1 320 ? 26.326 64.658 81.901 1.00 39.91 325 ASN A N 1
ATOM 2643 C CA . ASN A 1 320 ? 25.466 65.234 80.846 1.00 39.45 325 ASN A CA 1
ATOM 2644 C C . ASN A 1 320 ? 24.270 65.965 81.443 1.00 40.34 325 ASN A C 1
ATOM 2645 O O . ASN A 1 320 ? 24.005 67.092 81.077 1.00 40.23 325 ASN A O 1
ATOM 2650 N N . ASP A 1 321 ? 23.552 65.317 82.349 1.00 41.85 326 ASP A N 1
ATOM 2651 C CA . ASP A 1 321 ? 22.371 65.932 82.922 1.00 44.25 326 ASP A CA 1
ATOM 2652 C C . ASP A 1 321 ? 22.696 67.109 83.869 1.00 43.85 326 ASP A C 1
ATOM 2653 O O . ASP A 1 321 ? 21.958 68.082 83.919 1.00 45.00 326 ASP A O 1
ATOM 2658 N N . ALA A 1 322 ? 23.834 67.023 84.556 1.00 42.16 327 ALA A N 1
ATOM 2659 C CA . ALA A 1 322 ? 24.376 68.083 85.426 1.00 40.40 327 ALA A CA 1
ATOM 2660 C C . ALA A 1 322 ? 24.752 69.439 84.731 1.00 40.55 327 ALA A C 1
ATOM 2661 O O . ALA A 1 322 ? 24.806 70.492 85.401 1.00 41.52 327 ALA A O 1
ATOM 2663 N N . LYS A 1 323 ? 25.016 69.434 83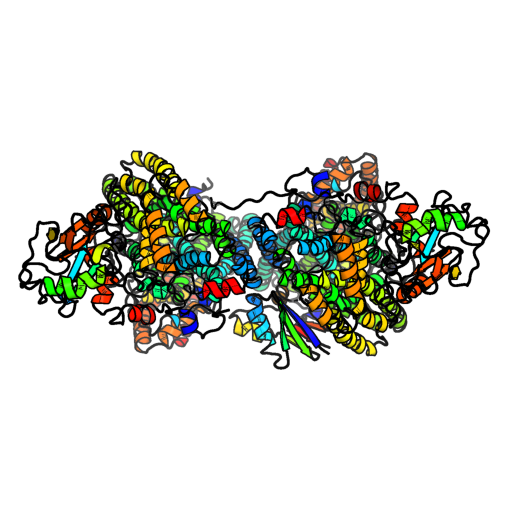.416 1.00 39.33 328 LYS A N 1
ATOM 2664 C CA . LYS A 1 323 ? 25.265 70.640 82.689 1.00 38.47 328 LYS A CA 1
ATOM 2665 C C . LYS A 1 323 ? 24.156 71.745 82.822 1.00 38.71 328 LYS A C 1
ATOM 2666 O O . LYS A 1 323 ? 24.454 72.919 82.608 1.00 37.87 328 LYS A O 1
ATOM 2672 N N . HIS A 1 324 ? 22.929 71.387 83.239 1.00 39.15 329 HIS A N 1
ATOM 2673 C CA . HIS A 1 324 ? 21.771 72.347 83.352 1.00 40.50 329 HIS A CA 1
ATOM 2674 C C . HIS A 1 324 ? 21.688 72.941 84.742 1.00 41.72 329 HIS A C 1
ATOM 2675 O O . HIS A 1 324 ? 20.797 73.765 85.006 1.00 40.23 329 HIS A O 1
ATOM 2682 N N . HIS A 1 325 ? 22.612 72.505 85.622 1.00 42.05 330 HIS A N 1
ATOM 2683 C CA . HIS A 1 325 ? 22.619 72.846 87.055 1.00 41.88 330 HIS A CA 1
ATOM 2684 C C . HIS A 1 325 ? 23.971 73.371 87.578 1.00 42.53 330 HIS A C 1
ATOM 2685 O O . HIS A 1 325 ? 24.040 74.224 88.501 1.00 43.09 330 HIS A O 1
ATOM 2692 N N . LEU A 1 326 ? 25.033 72.829 87.009 1.00 40.82 331 LEU A N 1
ATOM 2693 C CA . LEU A 1 326 ? 26.350 72.937 87.563 1.00 40.47 331 LEU A CA 1
ATOM 2694 C C . LEU A 1 326 ? 26.787 74.377 87.885 1.00 40.12 331 LEU A C 1
ATOM 2695 O O . LEU A 1 326 ? 27.208 74.618 89.040 1.00 40.42 331 LEU A O 1
ATOM 2700 N N . SER A 1 327 ? 26.768 75.306 86.895 1.00 38.55 332 SER A N 1
ATOM 2701 C CA . SER A 1 327 ? 27.241 76.675 87.154 1.00 38.43 332 SER A CA 1
ATOM 2702 C C . SER A 1 327 ? 26.460 77.335 88.286 1.00 38.83 332 SER A C 1
ATOM 2703 O O . SER A 1 327 ? 27.046 77.965 89.161 1.00 39.16 332 SER A O 1
ATOM 2706 N N . HIS A 1 328 ? 25.139 77.146 88.277 1.00 38.81 333 HIS A N 1
ATOM 2707 C CA . HIS A 1 328 ? 24.237 77.793 89.231 1.00 37.92 333 HIS A CA 1
ATOM 2708 C C . HIS A 1 328 ? 24.472 77.305 90.636 1.00 37.63 333 HIS A C 1
ATOM 2709 O O . HIS A 1 328 ? 24.564 78.101 91.580 1.00 37.20 333 HIS A O 1
ATOM 2716 N N . GLN A 1 329 ? 24.553 75.987 90.754 1.00 37.49 334 GLN A N 1
ATOM 2717 C CA . GLN A 1 329 ? 24.971 75.313 91.978 1.00 37.91 334 GLN A CA 1
ATOM 2718 C C . GLN A 1 329 ? 26.302 75.802 92.582 1.00 37.07 334 GLN A C 1
ATOM 2719 O O . GLN A 1 329 ? 26.366 76.084 93.808 1.00 37.63 334 GLN A O 1
ATOM 2725 N N . LEU A 1 330 ? 27.319 75.949 91.728 1.00 34.91 335 LEU A N 1
ATOM 2726 C CA . LEU A 1 330 ? 28.594 76.484 92.158 1.00 35.40 335 LEU A CA 1
ATOM 2727 C C . LEU A 1 330 ? 28.644 78.006 92.463 1.00 35.64 335 LEU A C 1
ATOM 2728 O O . LEU A 1 330 ? 29.300 78.435 93.423 1.00 34.41 335 LEU A O 1
ATOM 2733 N N . TRP A 1 331 ? 27.996 78.823 91.644 1.00 34.69 336 TRP A N 1
ATOM 2734 C CA . TRP A 1 331 ? 28.085 80.291 91.901 1.00 37.26 336 TRP A CA 1
ATOM 2735 C C . TRP A 1 331 ? 27.455 80.584 93.249 1.00 38.55 336 TRP A C 1
ATOM 2736 O O . TRP A 1 331 ? 27.944 81.389 94.053 1.00 41.80 336 TRP A O 1
ATOM 2747 N N . THR A 1 332 ? 26.386 79.896 93.533 1.00 38.41 337 THR A N 1
ATOM 2748 C CA . THR A 1 332 ? 25.723 80.203 94.753 1.00 40.18 337 THR A CA 1
ATOM 2749 C C . THR A 1 332 ? 26.413 79.619 96.014 1.00 39.09 337 THR A C 1
ATOM 2750 O O . THR A 1 332 ? 26.271 80.160 97.123 1.00 39.64 337 THR A O 1
ATOM 2754 N N . THR A 1 333 ? 27.191 78.534 95.824 1.00 38.41 338 THR A N 1
ATOM 2755 C CA . THR A 1 333 ? 28.100 77.991 96.842 1.00 34.99 338 THR A CA 1
ATOM 2756 C C . THR A 1 333 ? 29.200 79.000 97.117 1.00 34.26 338 THR A C 1
ATOM 2757 O O . THR A 1 333 ? 29.432 79.369 98.255 1.00 33.83 338 THR A O 1
ATOM 2761 N N . PHE A 1 334 ? 29.843 79.504 96.070 1.00 33.81 339 PHE A N 1
ATOM 2762 C CA . PHE A 1 334 ? 30.884 80.513 96.252 1.00 33.89 339 PHE A CA 1
ATOM 2763 C C . PHE A 1 334 ? 30.397 81.869 96.753 1.00 34.18 339 PHE A C 1
ATOM 2764 O O . PHE A 1 334 ? 31.122 82.577 97.457 1.00 33.29 339 PHE A O 1
ATOM 2772 N N . TYR A 1 335 ? 29.182 82.228 96.348 1.00 35.69 340 TYR A N 1
ATOM 2773 C CA . TYR A 1 335 ? 28.515 83.446 96.777 1.00 37.08 340 TYR A CA 1
ATOM 2774 C C . TYR A 1 335 ? 28.519 83.500 98.298 1.00 36.37 340 TYR A C 1
ATOM 2775 O O . TYR A 1 335 ? 29.015 84.454 98.880 1.00 36.85 340 TYR A O 1
ATOM 2784 N N . GLN A 1 336 ? 27.996 82.443 98.923 1.00 36.31 341 GLN A N 1
ATOM 2785 C CA . GLN A 1 336 ? 27.795 82.398 100.359 1.00 34.59 341 GLN A CA 1
ATOM 2786 C C . GLN A 1 336 ? 29.077 82.148 101.115 1.00 34.41 341 GLN A C 1
ATOM 2787 O O . GLN A 1 336 ? 29.076 82.176 102.343 1.00 35.07 341 GLN A O 1
ATOM 2793 N N . TYR A 1 337 ? 30.165 81.873 100.404 1.00 32.82 342 TYR A N 1
ATOM 2794 C CA . TYR A 1 337 ? 31.420 81.557 101.067 1.00 33.58 342 TYR A CA 1
ATOM 2795 C C . TYR A 1 337 ? 32.553 82.471 100.659 1.00 34.59 342 TYR A C 1
ATOM 2796 O O . TYR A 1 337 ? 33.720 82.225 101.049 1.00 35.92 342 TYR A O 1
ATOM 2805 N N . CYS A 1 338 ? 32.245 83.554 99.952 1.00 33.94 343 CYS A N 1
ATOM 2806 C CA . CYS A 1 338 ? 33.321 84.421 99.502 1.00 33.67 343 CYS A CA 1
ATOM 2807 C C . CYS A 1 338 ? 33.911 85.374 100.533 1.00 33.02 343 CYS A C 1
ATOM 2808 O O . CYS A 1 338 ? 34.727 86.229 100.193 1.00 33.31 343 CYS A O 1
ATOM 2811 N N . GLN A 1 339 ? 33.524 85.237 101.789 1.00 33.05 344 GLN A N 1
ATOM 2812 C CA . GLN A 1 339 ? 34.305 85.845 102.856 1.00 33.32 344 GLN A CA 1
ATOM 2813 C C . GLN A 1 339 ? 35.641 85.113 102.920 1.00 34.62 344 GLN A C 1
ATOM 2814 O O . GLN A 1 339 ? 36.591 85.667 103.450 1.00 34.74 344 GLN A O 1
ATOM 2820 N N . ALA A 1 340 ? 35.711 83.906 102.308 1.00 35.38 345 ALA A N 1
ATOM 2821 C CA . ALA A 1 340 ? 36.886 83.044 102.381 1.00 35.40 345 ALA A CA 1
ATOM 2822 C C . ALA A 1 340 ? 37.517 82.745 101.034 1.00 35.16 345 ALA A C 1
ATOM 2823 O O . ALA A 1 340 ? 38.071 81.631 100.838 1.00 36.57 345 ALA A O 1
ATOM 2825 N N . THR A 1 341 ? 37.444 83.689 100.097 1.00 33.69 346 THR A N 1
ATOM 2826 C CA . THR A 1 341 ? 37.979 83.407 98.761 1.00 32.83 346 THR A CA 1
ATOM 2827 C C . THR A 1 341 ? 38.775 84.604 98.284 1.00 32.81 346 THR A C 1
ATOM 2828 O O . THR A 1 341 ? 38.578 85.759 98.788 1.00 29.80 346 THR A O 1
ATOM 2832 N N . ASN A 1 342 ? 39.667 84.352 97.310 1.00 30.43 347 ASN A N 1
ATOM 2833 C CA . ASN A 1 342 ? 40.509 85.434 96.829 1.00 30.88 347 ASN A CA 1
ATOM 2834 C C . ASN A 1 342 ? 39.865 86.104 95.633 1.00 31.14 347 ASN A C 1
ATOM 2835 O O . ASN A 1 342 ? 40.547 86.814 94.891 1.00 31.16 347 ASN A O 1
ATOM 2840 N N . PHE A 1 343 ? 38.557 85.933 95.463 1.00 31.60 348 PHE A N 1
ATOM 2841 C CA . PHE A 1 343 ? 37.877 86.608 94.366 1.00 32.28 348 PHE A CA 1
ATOM 2842 C C . PHE A 1 343 ? 36.459 86.996 94.836 1.00 33.29 348 PHE A C 1
ATOM 2843 O O . PHE A 1 343 ? 35.898 86.413 95.799 1.00 34.98 348 PHE A O 1
ATOM 2851 N N . HIS A 1 344 ? 35.856 87.953 94.141 1.00 32.87 349 HIS A N 1
ATOM 2852 C CA . HIS A 1 344 ? 34.540 88.432 94.514 1.00 31.81 349 HIS A CA 1
ATOM 2853 C C . HIS A 1 344 ? 33.467 87.576 93.811 1.00 32.60 349 HIS A C 1
ATOM 2854 O O . HIS A 1 344 ? 33.733 86.954 92.780 1.00 32.25 349 HIS A O 1
ATOM 2861 N N . THR A 1 345 ? 32.279 87.540 94.424 1.00 33.05 350 THR A N 1
ATOM 2862 C CA . THR A 1 345 ? 31.002 87.175 93.787 1.00 33.42 350 THR A CA 1
ATOM 2863 C C . THR A 1 345 ? 30.028 88.338 93.953 1.00 34.40 350 THR A C 1
ATOM 2864 O O . THR A 1 345 ? 30.312 89.331 94.626 1.00 34.10 350 THR A O 1
ATOM 2868 N N . TRP A 1 346 ? 28.902 88.212 93.259 1.00 36.00 351 TRP A N 1
ATOM 2869 C CA . TRP A 1 346 ? 27.895 89.247 93.102 1.00 36.39 351 TRP A CA 1
ATOM 2870 C C . TRP A 1 346 ? 26.584 88.625 92.658 1.00 38.18 351 TRP A C 1
ATOM 2871 O O . TRP A 1 346 ? 26.494 87.401 92.354 1.00 39.07 351 TRP A O 1
ATOM 2882 N N . ILE A 1 347 ? 25.541 89.451 92.613 1.00 40.45 352 ILE A N 1
ATOM 2883 C CA . ILE A 1 347 ? 24.262 88.976 92.011 1.00 41.47 352 ILE A CA 1
ATOM 2884 C C . ILE A 1 347 ? 24.249 89.329 90.537 1.00 40.43 352 ILE A C 1
ATOM 2885 O O . ILE A 1 347 ? 24.510 90.431 90.207 1.00 39.95 352 ILE A O 1
ATOM 2890 N N . PRO A 1 348 ? 24.028 88.361 89.642 1.00 41.21 353 PRO A N 1
ATOM 2891 C CA . PRO A 1 348 ? 24.139 88.714 88.207 1.00 43.04 353 PRO A CA 1
ATOM 2892 C C . PRO A 1 348 ? 23.117 89.806 87.791 1.00 44.39 353 PRO A C 1
ATOM 2893 O O . PRO A 1 348 ? 22.075 89.903 88.422 1.00 42.94 353 PRO A O 1
ATOM 2897 N N . GLU A 1 349 ? 23.420 90.580 86.750 1.00 46.11 354 GLU A N 1
ATOM 2898 C CA . GLU A 1 349 ? 22.518 91.639 86.230 1.00 48.72 354 GLU A CA 1
ATOM 2899 C C . GLU A 1 349 ? 21.277 91.040 85.585 1.00 49.67 354 GLU A C 1
ATOM 2900 O O . GLU A 1 349 ? 21.229 89.849 85.295 1.00 49.57 354 GLU A O 1
ATOM 2906 N N . LYS A 1 350 ? 20.274 91.860 85.296 1.00 50.79 355 LYS A N 1
ATOM 2907 C CA . LYS A 1 350 ? 19.019 91.280 84.863 1.00 51.36 355 LYS A CA 1
ATOM 2908 C C . LYS A 1 350 ? 19.106 90.720 83.485 1.00 49.99 355 LYS A C 1
ATOM 2909 O O . LYS A 1 350 ? 18.548 89.683 83.215 1.00 49.85 355 LYS A O 1
ATOM 2915 N N . GLU A 1 351 ? 19.822 91.391 82.604 1.00 50.81 356 GLU A N 1
ATOM 2916 C CA . GLU A 1 351 ? 20.083 90.825 81.284 1.00 52.30 356 GLU A CA 1
ATOM 2917 C C . GLU A 1 351 ? 20.915 89.532 81.351 1.00 51.56 356 GLU A C 1
ATOM 2918 O O . GLU A 1 351 ? 20.671 88.622 80.548 1.00 52.95 356 GLU A O 1
ATOM 2924 N N . GLU A 1 352 ? 21.859 89.430 82.300 1.00 50.03 357 GLU A N 1
ATOM 2925 C CA . GLU A 1 352 ? 22.518 88.125 82.569 1.00 49.15 357 GLU A CA 1
ATOM 2926 C C . GLU A 1 352 ? 21.557 87.007 82.948 1.00 47.80 357 GLU A C 1
ATOM 2927 O O . GLU A 1 352 ? 21.692 85.890 82.458 1.00 46.97 357 GLU A O 1
ATOM 2933 N N . MET A 1 353 ? 20.607 87.304 83.822 1.00 47.02 358 MET A N 1
ATOM 2934 C CA . MET A 1 353 ? 19.619 86.305 84.232 1.00 47.95 358 MET A CA 1
ATOM 2935 C C . MET A 1 353 ? 18.760 85.932 83.070 1.00 47.77 358 MET A C 1
ATOM 2936 O O . MET A 1 353 ? 18.412 84.784 82.929 1.00 48.52 358 MET A O 1
ATOM 2941 N N . ASP A 1 354 ? 18.414 86.909 82.244 1.00 48.23 359 ASP A N 1
ATOM 2942 C CA . ASP A 1 354 ? 17.576 86.660 81.077 1.00 49.77 359 ASP A CA 1
ATOM 2943 C C . ASP A 1 354 ? 18.266 85.664 80.164 1.00 49.10 359 ASP A C 1
ATOM 2944 O O . ASP A 1 354 ? 17.661 84.673 79.786 1.00 49.95 359 ASP A O 1
ATOM 2949 N N . TRP A 1 355 ? 19.511 85.963 79.788 1.00 48.80 360 TRP A N 1
ATOM 2950 C CA . TRP A 1 355 ? 20.378 85.042 79.052 1.00 48.17 360 TRP A CA 1
ATOM 2951 C C . TRP A 1 355 ? 20.419 83.644 79.702 1.00 48.26 360 TRP A C 1
ATOM 2952 O O . TRP A 1 355 ? 20.305 82.637 79.018 1.00 49.83 360 TRP A O 1
ATOM 2963 N N . MET A 1 356 ? 20.537 83.586 81.016 1.00 48.70 361 MET A N 1
ATOM 2964 C CA . MET A 1 356 ? 20.515 82.340 81.739 1.00 49.66 361 MET A CA 1
ATOM 2965 C C . MET A 1 356 ? 19.185 81.621 81.469 1.00 49.60 361 MET A C 1
ATOM 2966 O O . MET A 1 356 ? 19.197 80.444 81.113 1.00 50.14 361 MET A O 1
ATOM 2971 N N . SER A 1 357 ? 18.053 82.322 81.627 1.00 48.72 362 SER A N 1
ATOM 2972 C CA . SER A 1 357 ? 16.732 81.774 81.317 1.00 48.18 362 SER A CA 1
ATOM 2973 C C . SER A 1 357 ? 16.674 81.114 79.924 1.00 47.71 362 SER A C 1
ATOM 2974 O O . SER A 1 357 ? 16.146 80.031 79.749 1.00 47.44 362 SER A O 1
ATOM 2977 N N . GLU A 1 358 ? 17.244 81.784 78.943 1.00 47.18 363 GLU A N 1
ATOM 2978 C CA . GLU A 1 358 ? 17.261 81.296 77.610 1.00 47.94 363 GLU A CA 1
ATOM 2979 C C . GLU A 1 358 ? 18.180 80.082 77.453 1.00 47.86 363 GLU A C 1
ATOM 2980 O O . GLU A 1 358 ? 17.835 79.131 76.719 1.00 46.95 363 GLU A O 1
ATOM 2986 N N . LYS A 1 359 ? 19.350 80.112 78.115 1.00 46.55 364 LYS A N 1
ATOM 2987 C CA . LYS A 1 359 ? 20.302 79.004 77.950 1.00 45.50 364 LYS A CA 1
ATOM 2988 C C . LYS A 1 359 ? 19.969 77.794 78.821 1.00 44.48 364 LYS A C 1
ATOM 2989 O O . LYS A 1 359 ? 20.388 76.688 78.521 1.00 44.76 364 LYS A O 1
ATOM 2995 N N . TYR A 1 360 ? 19.159 78.026 79.849 1.00 44.86 365 TYR A N 1
ATOM 2996 C CA . TYR A 1 360 ? 18.724 77.029 80.804 1.00 45.25 365 TYR A CA 1
ATOM 2997 C C . TYR A 1 360 ? 17.207 77.034 80.952 1.00 46.38 365 TYR A C 1
ATOM 2998 O O . TYR A 1 360 ? 16.690 77.234 82.066 1.00 46.52 365 TYR A O 1
ATOM 3007 N N . PRO A 1 361 ? 16.467 76.730 79.858 1.00 47.71 366 PRO A N 1
ATOM 3008 C CA . PRO A 1 361 ? 15.002 76.947 79.842 1.00 47.87 366 PRO A CA 1
ATOM 3009 C C . PRO A 1 361 ? 14.244 76.013 80.756 1.00 49.38 366 PRO A C 1
ATOM 3010 O O . PRO A 1 361 ? 13.106 76.302 81.109 1.00 50.31 366 PRO A O 1
ATOM 3014 N N . ASP A 1 362 ? 14.853 74.904 81.171 1.00 49.62 367 ASP A N 1
ATOM 3015 C CA . ASP A 1 362 ? 14.135 73.929 81.967 1.00 50.19 367 ASP A CA 1
ATOM 3016 C C . ASP A 1 362 ? 14.540 73.876 83.439 1.00 49.08 367 ASP A C 1
ATOM 3017 O O . ASP A 1 362 ? 14.000 73.056 84.191 1.00 48.84 367 ASP A O 1
ATOM 3022 N N . THR A 1 363 ? 15.450 74.783 83.840 1.00 47.19 368 THR A N 1
ATOM 3023 C CA . THR A 1 363 ? 16.070 74.764 85.188 1.00 45.25 368 THR A CA 1
ATOM 3024 C C . THR A 1 363 ? 16.312 76.138 85.849 1.00 44.48 368 THR A C 1
ATOM 3025 O O . THR A 1 363 ? 16.107 76.300 87.049 1.00 43.20 368 THR A O 1
ATOM 3029 N N . PHE A 1 364 ? 16.746 77.129 85.077 1.00 46.63 369 PHE A N 1
ATOM 3030 C CA . PHE A 1 364 ? 17.145 78.407 85.688 1.00 47.57 369 PHE A CA 1
ATOM 3031 C C . PHE A 1 364 ? 15.981 79.033 86.470 1.00 48.23 369 PHE A C 1
ATOM 3032 O O . PHE A 1 364 ? 16.066 79.154 87.706 1.00 48.48 369 PHE A O 1
ATOM 3040 N N . ASP A 1 365 ? 14.880 79.327 85.750 1.00 48.43 370 ASP A N 1
ATOM 3041 C CA . ASP A 1 365 ? 13.701 79.953 86.318 1.00 48.02 370 ASP A CA 1
ATOM 3042 C C . ASP A 1 365 ? 13.063 79.021 87.333 1.00 48.06 370 ASP A C 1
ATOM 3043 O O . ASP A 1 365 ? 12.553 79.476 88.327 1.00 48.62 370 ASP A O 1
ATOM 3048 N N . LYS A 1 366 ? 13.111 77.715 87.134 1.00 48.06 371 LYS A N 1
ATOM 3049 C CA . LYS A 1 366 ? 12.510 76.864 88.152 1.00 48.27 371 LYS A CA 1
ATOM 3050 C C . LYS A 1 366 ? 13.277 76.783 89.446 1.00 47.51 371 LYS A C 1
ATOM 3051 O O . LYS A 1 366 ? 12.645 76.730 90.517 1.00 48.43 371 LYS A O 1
ATOM 3057 N N . TYR A 1 367 ? 14.617 76.749 89.384 1.00 46.65 372 TYR A N 1
ATOM 3058 C CA . TYR A 1 367 ? 15.419 76.527 90.616 1.00 45.80 372 TYR A CA 1
ATOM 3059 C C . TYR A 1 367 ? 16.406 77.616 91.029 1.00 44.12 372 TYR A C 1
ATOM 3060 O O . TYR A 1 367 ? 16.741 77.691 92.206 1.00 42.05 372 TYR A O 1
ATOM 3069 N N . TYR A 1 368 ? 16.882 78.428 90.081 1.00 42.94 373 TYR A N 1
ATOM 3070 C CA . TYR A 1 368 ? 18.014 79.296 90.400 1.00 43.37 373 TYR A CA 1
ATOM 3071 C C . TYR A 1 368 ? 17.688 80.784 90.457 1.00 43.58 373 TYR A C 1
ATOM 3072 O O . TYR A 1 368 ? 18.222 81.513 91.327 1.00 43.32 373 TYR A O 1
ATOM 3081 N N . ARG A 1 369 ? 16.795 81.225 89.557 1.00 44.48 374 ARG A N 1
ATOM 3082 C CA . ARG A 1 369 ? 16.262 82.626 89.572 1.00 43.57 374 ARG A CA 1
ATOM 3083 C C . ARG A 1 369 ? 15.671 82.971 90.937 1.00 43.61 374 ARG A C 1
ATOM 3084 O O . ARG A 1 369 ? 16.021 84.014 91.494 1.00 44.34 374 ARG A O 1
ATOM 3092 N N . PRO A 1 370 ? 14.810 82.094 91.514 1.00 43.27 375 PRO A N 1
ATOM 3093 C CA . PRO A 1 370 ? 14.370 82.514 92.844 1.00 44.11 375 PRO A CA 1
ATOM 3094 C C . PRO A 1 370 ? 15.490 82.750 93.871 1.00 44.67 375 PRO A C 1
ATOM 3095 O O . PRO A 1 370 ? 15.279 83.470 94.880 1.00 46.36 375 PRO A O 1
ATOM 3099 N N . ARG A 1 371 ? 16.668 82.159 93.640 1.00 44.88 376 ARG A N 1
ATOM 3100 C CA . ARG A 1 371 ? 17.756 82.281 94.618 1.00 43.33 376 ARG A CA 1
ATOM 3101 C C . ARG A 1 371 ? 18.249 83.700 94.580 1.00 42.58 376 ARG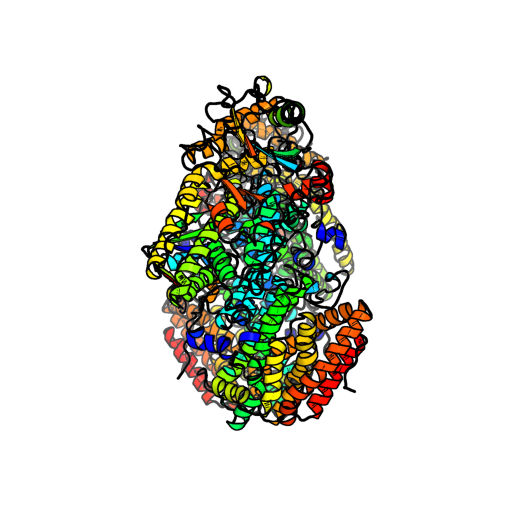 A C 1
ATOM 3102 O O . ARG A 1 371 ? 18.506 84.285 95.631 1.00 41.94 376 ARG A O 1
ATOM 3110 N N . TYR A 1 372 ? 18.370 84.244 93.378 1.00 41.71 377 TYR A N 1
ATOM 3111 C CA . TYR A 1 372 ? 18.929 85.571 93.270 1.00 43.59 377 TYR A CA 1
ATOM 3112 C C . TYR A 1 372 ? 17.904 86.672 93.596 1.00 44.27 377 TYR A C 1
ATOM 3113 O O . TYR A 1 372 ? 18.307 87.726 94.028 1.00 45.13 377 TYR A O 1
ATOM 3122 N N . GLU A 1 373 ? 16.614 86.402 93.392 1.00 45.76 378 GLU A N 1
ATOM 3123 C CA . GLU A 1 373 ? 15.488 87.253 93.850 1.00 47.24 378 GLU A CA 1
ATOM 3124 C C . GLU A 1 373 ? 15.588 87.443 95.343 1.00 45.68 378 GLU A C 1
ATOM 3125 O O . GLU A 1 373 ? 15.667 88.570 95.809 1.00 47.14 378 GLU A O 1
ATOM 3131 N N . TYR A 1 374 ? 15.702 86.351 96.082 1.00 45.74 379 TYR A N 1
ATOM 3132 C CA . TYR A 1 374 ? 15.780 86.375 97.539 1.00 45.44 379 TYR A CA 1
ATOM 3133 C C . TYR A 1 374 ? 17.055 87.022 98.065 1.00 45.59 379 TYR A C 1
ATOM 3134 O O . TYR A 1 374 ? 17.031 87.848 99.020 1.00 45.18 379 TYR A O 1
ATOM 3143 N N . LEU A 1 375 ? 18.181 86.610 97.473 1.00 45.48 380 LEU A N 1
ATOM 3144 C CA . LEU A 1 375 ? 19.477 87.117 97.859 1.00 44.86 380 LEU A CA 1
ATOM 3145 C C . LEU A 1 375 ? 19.613 88.631 97.530 1.00 44.94 380 LEU A C 1
ATOM 3146 O O . LEU A 1 375 ? 20.298 89.357 98.257 1.00 43.35 380 LEU A O 1
ATOM 3151 N N . ALA A 1 376 ? 19.023 89.062 96.403 1.00 44.97 381 ALA A N 1
ATOM 3152 C CA . ALA A 1 376 ? 18.926 90.472 96.088 1.00 46.75 381 ALA A CA 1
ATOM 3153 C C . ALA A 1 376 ? 18.139 91.262 97.143 1.00 48.32 381 ALA A C 1
ATOM 3154 O O . ALA A 1 376 ? 18.556 92.372 97.445 1.00 48.04 381 ALA A O 1
ATOM 3156 N N . LYS A 1 377 ? 17.038 90.693 97.681 1.00 50.18 382 LYS A N 1
ATOM 3157 C CA . LYS A 1 377 ? 16.206 91.339 98.732 1.00 53.67 382 LYS A CA 1
ATOM 3158 C C . LYS A 1 377 ? 16.967 91.453 100.005 1.00 53.18 382 LYS A C 1
ATOM 3159 O O . LYS A 1 377 ? 17.045 92.523 100.583 1.00 54.16 382 LYS A O 1
ATOM 3165 N N . GLU A 1 378 ? 17.553 90.341 100.427 1.00 53.41 383 GLU A N 1
ATOM 3166 C CA . GLU A 1 378 ? 18.372 90.317 101.611 1.00 52.74 383 GLU A CA 1
ATOM 3167 C C . GLU A 1 378 ? 19.472 91.317 101.593 1.00 52.22 383 GLU A C 1
ATOM 3168 O O . GLU A 1 378 ? 19.886 91.822 102.642 1.00 53.79 383 GLU A O 1
ATOM 3174 N N . ALA A 1 379 ? 19.977 91.616 100.416 1.00 51.00 384 ALA A N 1
ATOM 3175 C CA . ALA A 1 379 ? 21.135 92.483 100.313 1.00 49.83 384 ALA A CA 1
ATOM 3176 C C . ALA A 1 379 ? 20.684 93.963 100.303 1.00 49.94 384 ALA A C 1
ATOM 3177 O O . ALA A 1 379 ? 21.315 94.817 100.955 1.00 48.87 384 ALA A O 1
ATOM 3179 N N . ALA A 1 380 ? 19.630 94.253 99.525 1.00 49.33 385 ALA A N 1
ATOM 3180 C CA . ALA A 1 380 ? 18.962 95.580 99.561 1.00 49.21 385 ALA A CA 1
ATOM 3181 C C . ALA A 1 380 ? 18.650 95.960 101.021 1.00 48.86 385 ALA A C 1
ATOM 3182 O O . ALA A 1 380 ? 18.902 97.109 101.403 1.00 48.83 385 ALA A O 1
ATOM 3184 N N . ALA A 1 381 ? 18.177 94.962 101.806 1.00 47.72 386 ALA A N 1
ATOM 3185 C CA . ALA A 1 381 ? 17.850 95.031 103.255 1.00 47.22 386 ALA A CA 1
ATOM 3186 C C . ALA A 1 381 ? 19.007 95.148 104.227 1.00 47.88 386 ALA A C 1
ATOM 3187 O O . ALA A 1 381 ? 18.780 95.058 105.440 1.00 47.52 386 ALA A O 1
ATOM 3189 N N . GLY A 1 382 ? 20.225 95.350 103.699 1.00 47.92 387 GLY A N 1
ATOM 3190 C CA . GLY A 1 382 ? 21.480 95.280 104.489 1.00 47.65 387 GLY A CA 1
ATOM 3191 C C . GLY A 1 382 ? 21.883 93.911 105.068 1.00 47.45 387 GLY A C 1
ATOM 3192 O O . GLY A 1 382 ? 22.650 93.823 106.021 1.00 46.55 387 GLY A O 1
ATOM 3193 N N . ARG A 1 383 ? 21.385 92.830 104.502 1.00 47.91 388 ARG A N 1
ATOM 3194 C CA . ARG A 1 383 ? 21.696 91.506 105.065 1.00 48.96 388 ARG A CA 1
ATOM 3195 C C . ARG A 1 383 ? 22.323 90.530 104.029 1.00 48.19 388 ARG A C 1
ATOM 3196 O O . ARG A 1 383 ? 21.936 89.366 104.002 1.00 48.08 388 ARG A O 1
ATOM 3204 N N . ARG A 1 384 ? 23.264 91.018 103.196 1.00 46.61 389 ARG A N 1
ATOM 3205 C CA . ARG A 1 384 ? 23.887 90.211 102.149 1.00 45.83 389 ARG A CA 1
ATOM 3206 C C . ARG A 1 384 ? 24.382 88.900 102.752 1.00 44.07 389 ARG A C 1
ATOM 3207 O O . ARG A 1 384 ? 25.098 88.908 103.751 1.00 44.33 389 ARG A O 1
ATOM 3215 N N . PHE A 1 385 ? 23.882 87.780 102.221 1.00 42.54 390 PHE A N 1
ATOM 3216 C CA . PHE A 1 385 ? 24.083 86.471 102.859 1.00 41.53 390 PHE A CA 1
ATOM 3217 C C . PHE A 1 385 ? 25.509 85.980 102.701 1.00 40.77 390 PHE A C 1
ATOM 3218 O O . PHE A 1 385 ? 26.026 85.981 101.587 1.00 39.96 390 PHE A O 1
ATOM 3226 N N . TYR A 1 386 ? 26.141 85.658 103.836 1.00 40.64 391 TYR A N 1
ATOM 3227 C CA . TYR A 1 386 ? 27.406 84.902 103.968 1.00 39.57 391 TYR A CA 1
ATOM 3228 C C . TYR A 1 386 ? 27.048 83.762 104.885 1.00 39.88 391 TYR A C 1
ATOM 3229 O O . TYR A 1 386 ? 26.333 83.984 105.846 1.00 41.63 391 TYR A O 1
ATOM 3238 N N . ASN A 1 387 ? 27.506 82.545 104.590 1.00 38.62 392 ASN A N 1
ATOM 3239 C CA . ASN A 1 387 ? 27.216 81.351 105.394 1.00 37.18 392 ASN A CA 1
ATOM 3240 C C . ASN A 1 387 ? 28.423 81.155 106.234 1.00 37.17 392 ASN A C 1
ATOM 3241 O O . ASN A 1 387 ? 29.526 81.073 105.713 1.00 38.67 392 ASN A O 1
ATOM 3246 N N . ASN A 1 388 ? 28.256 81.130 107.554 1.00 37.92 393 ASN A N 1
ATOM 3247 C CA . ASN A 1 388 ? 29.398 81.253 108.477 1.00 38.61 393 ASN A CA 1
ATOM 3248 C C . ASN A 1 388 ? 29.819 79.931 109.061 1.00 38.78 393 ASN A C 1
ATOM 3249 O O . ASN A 1 388 ? 30.758 79.893 109.896 1.00 38.56 393 ASN A O 1
ATOM 3254 N N . THR A 1 389 ? 29.080 78.898 108.641 1.00 37.86 394 THR A N 1
ATOM 3255 C CA . THR A 1 389 ? 29.359 77.522 108.922 1.00 38.78 394 THR A CA 1
ATOM 3256 C C . THR A 1 389 ? 29.972 76.785 107.722 1.00 37.73 394 THR A C 1
ATOM 3257 O O . THR A 1 389 ? 29.359 76.679 106.652 1.00 39.66 394 THR A O 1
ATOM 3261 N N . LEU A 1 390 ? 31.142 76.222 107.950 1.00 36.20 395 LEU A N 1
ATOM 3262 C CA . LEU A 1 390 ? 31.868 75.440 106.952 1.00 35.49 395 LEU A CA 1
ATOM 3263 C C . LEU A 1 390 ? 31.081 74.250 106.372 1.00 35.53 395 LEU A C 1
ATOM 3264 O O . LEU A 1 390 ? 30.293 73.636 107.072 1.00 37.31 395 LEU A O 1
ATOM 3269 N N . PRO A 1 391 ? 31.267 73.956 105.078 1.00 35.13 396 PRO A N 1
ATOM 3270 C CA . PRO A 1 391 ? 30.485 72.850 104.469 1.00 36.10 396 PRO A CA 1
ATOM 3271 C C . PRO A 1 391 ? 31.150 71.474 104.617 1.00 37.08 396 PRO A C 1
ATOM 3272 O O . PRO A 1 391 ? 32.405 71.408 104.749 1.00 38.82 396 PRO A O 1
ATOM 3276 N N . GLN A 1 392 ? 30.352 70.409 104.555 1.00 36.37 397 GLN A N 1
ATOM 3277 C CA . GLN A 1 392 ? 30.899 69.081 104.313 1.00 36.86 397 GLN A CA 1
ATOM 3278 C C . GLN A 1 392 ? 31.615 69.036 102.916 1.00 37.52 397 GLN A C 1
ATOM 3279 O O . GLN A 1 392 ? 31.056 69.492 101.893 1.00 37.54 397 GLN A O 1
ATOM 3285 N N . LEU A 1 393 ? 32.839 68.503 102.901 1.00 37.47 398 LEU A N 1
ATOM 3286 C CA . LEU A 1 393 ? 33.615 68.286 101.623 1.00 36.84 398 LEU A CA 1
ATOM 3287 C C . LEU A 1 393 ? 33.551 66.835 101.127 1.00 36.09 398 LEU A C 1
ATOM 3288 O O . LEU A 1 393 ? 33.499 65.902 101.908 1.00 35.49 398 LEU A O 1
ATOM 3293 N N . CYS A 1 394 ? 33.557 66.639 99.820 1.00 37.30 399 CYS A N 1
ATOM 3294 C CA . CYS A 1 394 ? 33.741 65.304 99.257 1.00 36.60 399 CYS A CA 1
ATOM 3295 C C . CYS A 1 394 ? 35.162 64.742 99.539 1.00 37.25 399 CYS A C 1
ATOM 3296 O O . CYS A 1 394 ? 36.182 65.472 99.376 1.00 37.49 399 CYS A O 1
ATOM 3299 N N . GLN A 1 395 ? 35.242 63.481 100.027 1.00 37.15 400 GLN A N 1
ATOM 3300 C CA . GLN A 1 395 ? 36.537 62.880 100.378 1.00 35.77 400 GLN A CA 1
ATOM 3301 C C . GLN A 1 395 ? 37.471 62.689 99.139 1.00 35.79 400 GLN A C 1
ATOM 3302 O O . GLN A 1 395 ? 38.690 62.728 99.259 1.00 36.36 400 GLN A O 1
ATOM 3308 N N . VAL A 1 396 ? 36.878 62.495 97.959 1.00 35.26 401 VAL A N 1
ATOM 3309 C CA . VAL A 1 396 ? 37.607 62.423 96.704 1.00 33.85 401 VAL A CA 1
ATOM 3310 C C . VAL A 1 396 ? 37.841 63.827 95.991 1.00 33.90 401 VAL A C 1
ATOM 3311 O O . VAL A 1 396 ? 38.962 64.362 96.023 1.00 33.94 401 VAL A O 1
ATOM 3315 N N . CYS A 1 397 ? 36.821 64.432 95.386 1.00 32.89 402 CYS A N 1
ATOM 3316 C CA . CYS A 1 397 ? 37.076 65.670 94.651 1.00 32.35 402 CYS A CA 1
ATOM 3317 C C . CYS A 1 397 ? 37.338 66.897 95.521 1.00 33.29 402 CYS A C 1
ATOM 3318 O O . CYS A 1 397 ? 37.994 67.903 95.071 1.00 31.66 402 CYS A O 1
ATOM 3321 N N . GLN A 1 398 ? 36.871 66.778 96.783 1.00 32.51 403 GLN A N 1
ATOM 3322 C CA . GLN A 1 398 ? 37.055 67.778 97.845 1.00 32.18 403 GLN A CA 1
ATOM 3323 C C . GLN A 1 398 ? 36.190 69.037 97.665 1.00 32.47 403 GLN A C 1
ATOM 3324 O O . GLN A 1 398 ? 36.397 70.039 98.367 1.00 32.14 403 GLN A O 1
ATOM 3330 N N . ILE A 1 399 ? 35.266 68.981 96.702 1.00 32.79 404 ILE A N 1
ATOM 3331 C CA . ILE A 1 399 ? 34.284 70.039 96.503 1.00 32.94 404 ILE A CA 1
ATOM 3332 C C . ILE A 1 399 ? 33.262 69.890 97.647 1.00 34.55 404 ILE A C 1
ATOM 3333 O O . ILE A 1 399 ? 33.006 68.762 98.131 1.00 32.40 404 ILE A O 1
ATOM 3338 N N . PRO A 1 400 ? 32.785 71.038 98.183 1.00 35.27 405 PRO A N 1
ATOM 3339 C CA . PRO A 1 400 ? 31.637 70.938 99.094 1.00 35.43 405 PRO A CA 1
ATOM 3340 C C . PRO A 1 400 ? 30.576 70.086 98.458 1.00 36.01 405 PRO A C 1
ATOM 3341 O O . PRO A 1 400 ? 30.396 70.173 97.255 1.00 36.39 405 PRO A O 1
ATOM 3345 N N . THR A 1 401 ? 29.863 69.296 99.259 1.00 36.61 406 THR A N 1
ATOM 3346 C CA . THR A 1 401 ? 28.936 68.336 98.734 1.00 37.45 406 THR A CA 1
ATOM 3347 C C . THR A 1 401 ? 27.606 69.004 98.306 1.00 37.52 406 THR A C 1
ATOM 3348 O O . THR A 1 401 ? 26.560 68.862 98.930 1.00 36.23 406 THR A O 1
ATOM 3352 N N . ILE A 1 402 ? 27.677 69.713 97.193 1.00 36.47 407 ILE A N 1
ATOM 3353 C CA . ILE A 1 402 ? 26.637 70.637 96.784 1.00 35.93 407 ILE A CA 1
ATOM 3354 C C . ILE A 1 402 ? 25.851 70.074 95.587 1.00 36.56 407 ILE A C 1
ATOM 3355 O O . ILE A 1 402 ? 24.999 70.732 95.034 1.00 38.09 407 ILE A O 1
ATOM 3360 N N . PHE A 1 403 ? 26.186 68.866 95.173 1.00 36.85 408 PHE A N 1
ATOM 3361 C CA . PHE A 1 403 ? 25.619 68.276 93.971 1.00 37.35 408 PHE A CA 1
ATOM 3362 C C . PHE A 1 403 ? 24.368 67.467 94.238 1.00 38.21 408 PHE A C 1
ATOM 3363 O O . PHE A 1 403 ? 24.216 66.856 95.332 1.00 37.52 408 PHE A O 1
ATOM 3371 N N . THR A 1 404 ? 23.481 67.471 93.240 1.00 40.07 409 THR A N 1
ATOM 3372 C CA . THR A 1 404 ? 22.145 66.912 93.393 1.00 41.70 409 THR A CA 1
ATOM 3373 C C . THR A 1 404 ? 21.939 65.657 92.553 1.00 43.64 409 THR A C 1
ATOM 3374 O O . THR A 1 404 ? 22.654 65.446 91.584 1.00 43.83 409 THR A O 1
ATOM 3378 N N . GLU A 1 405 ? 20.984 64.798 92.929 1.00 45.28 410 GLU A N 1
ATOM 3379 C CA . GLU A 1 405 ? 20.685 63.586 92.143 1.00 46.06 410 GLU A CA 1
ATOM 3380 C C . GLU A 1 405 ? 20.127 63.896 90.773 1.00 47.44 410 GLU A C 1
ATOM 3381 O O . GLU A 1 405 ? 19.442 64.895 90.595 1.00 47.70 410 GLU A O 1
ATOM 3387 N N . LYS A 1 406 ? 20.405 63.022 89.809 1.00 49.54 411 LYS A N 1
ATOM 3388 C CA . LYS A 1 406 ? 19.832 63.130 88.463 1.00 50.90 411 LYS A CA 1
ATOM 3389 C C . LYS A 1 406 ? 18.298 63.157 88.538 1.00 51.98 411 LYS A C 1
ATOM 3390 O O . LYS A 1 406 ? 17.685 62.345 89.270 1.00 52.21 411 LYS A O 1
ATOM 3396 N N . ASP A 1 407 ? 17.664 64.085 87.807 1.00 52.21 412 ASP A N 1
ATOM 3397 C CA . ASP A 1 407 ? 16.184 64.125 87.758 1.00 53.53 412 ASP A CA 1
ATOM 3398 C C . ASP A 1 407 ? 15.576 64.443 89.147 1.00 53.18 412 ASP A C 1
ATOM 3399 O O . ASP A 1 407 ? 14.385 64.125 89.420 1.00 55.23 412 ASP A O 1
ATOM 3404 N N . ALA A 1 408 ? 16.394 64.980 90.051 1.00 51.76 413 ALA A N 1
ATOM 3405 C CA . ALA A 1 408 ? 15.922 65.468 91.349 1.00 50.08 413 ALA A CA 1
ATOM 3406 C C . ALA A 1 408 ? 16.870 66.572 91.843 1.00 49.30 413 ALA A C 1
ATOM 3407 O O . ALA A 1 408 ? 17.626 66.356 92.769 1.00 49.51 413 ALA A O 1
ATOM 3409 N N . PRO A 1 409 ? 16.809 67.765 91.231 1.00 48.67 414 PRO A N 1
ATOM 3410 C CA . PRO A 1 409 ? 17.696 68.938 91.459 1.00 48.30 414 PRO A CA 1
ATOM 3411 C C . PRO A 1 409 ? 17.580 69.564 92.844 1.00 48.60 414 PRO A C 1
ATOM 3412 O O . PRO A 1 409 ? 18.297 70.511 93.194 1.00 48.53 414 PRO A O 1
ATOM 3416 N N . THR A 1 410 ? 16.716 68.973 93.635 1.00 49.00 415 THR A N 1
ATOM 3417 C CA . THR A 1 410 ? 16.390 69.387 94.992 1.00 50.33 415 THR A CA 1
ATOM 3418 C C . THR A 1 410 ? 17.078 68.504 96.069 1.00 50.55 415 THR A C 1
ATOM 3419 O O . THR A 1 410 ? 17.342 68.952 97.209 1.00 49.41 415 THR A O 1
ATOM 3423 N N . MET A 1 411 ? 17.351 67.242 95.697 1.00 50.41 416 MET A N 1
ATOM 3424 C CA . MET A 1 411 ? 17.999 66.306 96.626 1.00 51.58 416 MET A CA 1
ATOM 3425 C C . MET A 1 411 ? 19.464 66.234 96.291 1.00 48.77 416 MET A C 1
ATOM 3426 O O . MET A 1 411 ? 19.855 66.003 95.126 1.00 48.28 416 MET A O 1
ATOM 3431 N N . LEU A 1 412 ? 20.235 66.424 97.345 1.00 46.89 417 LEU A N 1
ATOM 3432 C CA . LEU A 1 412 ? 21.641 66.310 97.361 1.00 45.72 417 LEU A CA 1
ATOM 3433 C C . LEU A 1 412 ? 22.061 64.845 97.204 1.00 46.59 417 LEU A C 1
ATOM 3434 O O . LEU A 1 412 ? 21.658 63.978 97.988 1.00 46.93 417 LEU A O 1
ATOM 3439 N N . SER A 1 413 ? 22.903 64.560 96.209 1.00 46.74 418 SER A N 1
ATOM 3440 C CA . SER A 1 413 ? 23.394 63.181 95.974 1.00 46.48 418 SER A CA 1
ATOM 3441 C C . SER A 1 413 ? 24.480 62.711 96.933 1.00 46.76 418 SER A C 1
ATOM 3442 O O . SER A 1 413 ? 25.433 62.099 96.477 1.00 47.90 418 SER A O 1
ATOM 3445 N N . HIS A 1 414 ? 24.352 62.994 98.243 1.00 45.87 419 HIS A N 1
ATOM 3446 C CA . HIS A 1 414 ? 25.314 62.519 99.261 1.00 44.37 419 HIS A CA 1
ATOM 3447 C C . HIS A 1 414 ? 25.308 60.986 99.353 1.00 43.96 419 HIS A C 1
ATOM 3448 O O . HIS A 1 414 ? 24.282 60.348 99.088 1.00 43.54 419 HIS A O 1
ATOM 3455 N N . ARG A 1 415 ? 26.492 60.450 99.665 1.00 43.35 420 ARG A N 1
ATOM 3456 C CA . ARG A 1 415 ? 26.838 59.046 99.801 1.00 43.89 420 ARG A CA 1
ATOM 3457 C C . ARG A 1 415 ? 27.852 59.020 100.938 1.00 44.35 420 ARG A C 1
ATOM 3458 O O . ARG A 1 415 ? 28.528 60.009 101.212 1.00 44.09 420 ARG A O 1
ATOM 3466 N N . GLN A 1 416 ? 27.975 57.864 101.570 1.00 45.35 421 GLN A N 1
ATOM 3467 C CA . GLN A 1 416 ? 28.709 57.725 102.838 1.00 46.63 421 GLN A CA 1
ATOM 3468 C C . GLN A 1 416 ? 29.106 56.253 102.963 1.00 47.00 421 GLN A C 1
ATOM 3469 O O . GLN A 1 416 ? 28.423 55.373 102.454 1.00 47.48 421 GLN A O 1
ATOM 3475 N N . ILE A 1 417 ? 30.217 55.979 103.615 1.00 48.39 422 ILE A N 1
ATOM 3476 C CA . ILE A 1 417 ? 30.710 54.632 103.671 1.00 50.05 422 ILE A CA 1
ATOM 3477 C C . ILE A 1 417 ? 31.508 54.531 104.969 1.00 51.02 422 ILE A C 1
ATOM 3478 O O . ILE A 1 417 ? 31.940 55.547 105.478 1.00 51.13 422 ILE A O 1
ATOM 3483 N N . GLU A 1 418 ? 31.652 53.330 105.548 1.00 52.21 423 GLU A N 1
ATOM 3484 C CA . GLU A 1 418 ? 32.669 53.118 106.605 1.00 52.69 423 GLU A CA 1
ATOM 3485 C C . GLU A 1 418 ? 33.785 52.333 105.953 1.00 51.10 423 GLU A C 1
ATOM 3486 O O . GLU A 1 418 ? 33.528 51.463 105.132 1.00 51.23 423 GLU A O 1
ATOM 3492 N N . HIS A 1 419 ? 35.006 52.673 106.320 1.00 49.17 424 HIS A N 1
ATOM 3493 C CA . HIS A 1 419 ? 36.143 51.958 105.893 1.00 48.51 424 HIS A CA 1
ATOM 3494 C C . HIS A 1 419 ? 37.072 51.824 107.071 1.00 49.51 424 HIS A C 1
ATOM 3495 O O . HIS A 1 419 ? 37.600 52.835 107.569 1.00 48.29 424 HIS A O 1
ATOM 3502 N N . GLU A 1 420 ? 37.307 50.584 107.520 1.00 50.96 425 GLU A N 1
ATOM 3503 C CA . GLU A 1 420 ? 38.313 50.402 108.578 1.00 52.90 425 GLU A CA 1
ATOM 3504 C C . GLU A 1 420 ? 37.902 51.153 109.871 1.00 51.81 425 GLU A C 1
ATOM 3505 O O . GLU A 1 420 ? 38.745 51.624 110.609 1.00 51.48 425 GLU A O 1
ATOM 3511 N N . GLY A 1 421 ? 36.601 51.283 110.119 1.00 51.88 426 GLY A N 1
ATOM 3512 C CA . GLY A 1 421 ? 36.135 51.907 111.355 1.00 52.10 426 GLY A CA 1
ATOM 3513 C C . GLY A 1 421 ? 35.986 53.436 111.303 1.00 52.16 426 GLY A C 1
ATOM 3514 O O . GLY A 1 421 ? 35.561 54.062 112.296 1.00 52.62 426 GLY A O 1
ATOM 3515 N N . GLU A 1 422 ? 36.363 54.033 110.165 1.00 50.43 427 GLU A N 1
ATOM 3516 C CA . GLU A 1 422 ? 36.265 55.477 109.951 1.00 48.12 427 GLU A CA 1
ATOM 3517 C C . GLU A 1 422 ? 35.106 55.740 108.983 1.00 46.95 427 GLU A C 1
ATOM 3518 O O . GLU A 1 422 ? 34.795 54.856 108.146 1.00 45.86 427 GLU A O 1
ATOM 3524 N N . ARG A 1 423 ? 34.456 56.922 109.129 1.00 44.82 428 ARG A N 1
ATOM 3525 C CA . ARG A 1 423 ? 33.411 57.365 108.188 1.00 43.65 428 ARG A CA 1
ATOM 3526 C C . ARG A 1 423 ? 33.958 58.366 107.159 1.00 41.64 428 ARG A C 1
ATOM 3527 O O . ARG A 1 423 ? 34.840 59.155 107.485 1.00 41.68 428 ARG A O 1
ATOM 3535 N N . TYR A 1 424 ? 33.447 58.302 105.930 1.00 39.15 429 TYR A N 1
ATOM 3536 C CA . TYR A 1 424 ? 33.865 59.176 104.844 1.00 39.17 429 TYR A CA 1
ATOM 3537 C C . TYR A 1 424 ? 32.675 59.428 103.968 1.00 38.61 429 TYR A C 1
ATOM 3538 O O . TYR A 1 424 ? 31.891 58.507 103.763 1.00 38.04 429 TYR A O 1
ATOM 3547 N N . HIS A 1 425 ? 32.625 60.655 103.394 1.00 37.42 430 HIS A N 1
ATOM 3548 C CA . HIS A 1 425 ? 31.447 61.148 102.646 1.00 36.40 430 HIS A CA 1
ATOM 3549 C C . HIS A 1 425 ? 31.825 61.615 101.274 1.00 36.16 430 HIS A C 1
ATOM 3550 O O . HIS A 1 425 ? 32.944 62.105 101.078 1.00 35.50 430 HIS A O 1
ATOM 3557 N N . PHE A 1 426 ? 30.869 61.516 100.352 1.00 36.00 431 PHE A N 1
ATOM 3558 C CA . PHE A 1 426 ? 31.117 61.754 98.917 1.00 36.62 431 PHE A CA 1
ATOM 3559 C C . PHE A 1 426 ? 29.963 62.564 98.394 1.00 38.28 431 PHE A C 1
ATOM 3560 O O . PHE A 1 426 ? 28.789 62.435 98.899 1.00 37.94 431 PHE A O 1
ATOM 3568 N N . CYS A 1 427 ? 30.308 63.407 97.415 1.00 37.94 432 CYS A N 1
ATOM 3569 C CA . CYS A 1 427 ? 29.326 64.163 96.666 1.00 38.88 432 CYS A CA 1
ATOM 3570 C C . CYS A 1 427 ? 28.525 63.368 95.676 1.00 39.50 432 CYS A C 1
ATOM 3571 O O . CYS A 1 427 ? 27.584 63.927 95.082 1.00 40.93 432 CYS A O 1
ATOM 3574 N N . SER A 1 428 ? 28.852 62.088 95.450 1.00 39.64 433 SER A N 1
ATOM 3575 C CA . SER A 1 428 ? 28.255 61.349 94.301 1.00 39.22 433 SER A CA 1
ATOM 3576 C C . SER A 1 428 ? 28.663 59.876 94.308 1.00 39.31 433 SER A C 1
ATOM 3577 O O . SER A 1 428 ? 29.509 59.513 95.065 1.00 39.14 433 SER A O 1
ATOM 3580 N N . ASP A 1 429 ? 28.064 59.062 93.445 1.00 39.39 434 ASP A N 1
ATOM 3581 C CA . ASP A 1 429 ? 28.474 57.679 93.228 1.00 40.87 434 ASP A CA 1
ATOM 3582 C C . ASP A 1 429 ? 29.830 57.620 92.550 1.00 41.43 434 ASP A C 1
ATOM 3583 O O . ASP A 1 429 ? 30.699 56.834 92.968 1.00 42.19 434 ASP A O 1
ATOM 3588 N N . GLY A 1 430 ? 29.999 58.512 91.554 1.00 40.75 435 GLY A N 1
ATOM 3589 C CA . GLY A 1 430 ? 31.268 58.795 90.928 1.00 38.87 435 GLY A CA 1
ATOM 3590 C C . GLY A 1 430 ? 32.445 58.840 91.853 1.00 38.32 435 GLY A C 1
ATOM 3591 O O . GLY A 1 430 ? 33.433 58.178 91.605 1.00 38.84 435 GLY A O 1
ATOM 3592 N N . CYS A 1 431 ? 32.385 59.665 92.877 1.00 37.25 436 CYS A N 1
ATOM 3593 C CA . CYS A 1 431 ? 33.524 59.826 93.759 1.00 37.89 436 CYS A CA 1
ATOM 3594 C C . CYS A 1 431 ? 33.587 58.694 94.819 1.00 39.05 436 CYS A C 1
ATOM 3595 O O . CYS A 1 431 ? 34.658 58.293 95.296 1.00 37.55 436 CYS A O 1
ATOM 3598 N N . CYS A 1 432 ? 32.412 58.200 95.190 1.00 40.97 437 CYS A N 1
ATOM 3599 C CA . CYS A 1 432 ? 32.293 57.016 96.039 1.00 41.99 437 CYS A CA 1
ATOM 3600 C C . CYS A 1 432 ? 32.978 55.783 95.416 1.00 42.28 437 CYS A C 1
ATOM 3601 O O . CYS A 1 432 ? 33.816 55.178 96.077 1.00 42.22 437 CYS A O 1
ATOM 3604 N N . ASP A 1 433 ? 32.679 55.469 94.139 1.00 41.54 438 ASP A N 1
ATOM 3605 C CA . ASP A 1 433 ? 33.365 54.365 93.417 1.00 39.70 438 ASP A CA 1
ATOM 3606 C C . ASP A 1 433 ? 34.843 54.523 93.381 1.00 39.29 438 ASP A C 1
ATOM 3607 O O . ASP A 1 433 ? 35.558 53.519 93.457 1.00 39.44 438 ASP A O 1
ATOM 3612 N N . ILE A 1 434 ? 35.324 55.773 93.266 1.00 37.70 439 ILE A N 1
ATOM 3613 C CA . ILE A 1 434 ? 36.752 56.018 93.157 1.00 35.59 439 ILE A CA 1
ATOM 3614 C C . ILE A 1 434 ? 37.378 55.707 94.499 1.00 36.35 439 ILE A C 1
ATOM 3615 O O . ILE A 1 434 ? 38.441 55.071 94.580 1.00 37.02 439 ILE A O 1
ATOM 3620 N N . PHE A 1 435 ? 36.733 56.185 95.562 1.00 36.25 440 PHE A N 1
ATOM 3621 C CA . PHE A 1 435 ? 37.224 55.963 96.895 1.00 36.57 440 PHE A CA 1
ATOM 3622 C C . PHE A 1 435 ? 37.353 54.432 97.174 1.00 37.40 440 PHE A C 1
ATOM 3623 O O . PHE A 1 435 ? 38.341 54.004 97.749 1.00 37.39 440 PHE A O 1
ATOM 3631 N N . LYS A 1 436 ? 36.339 53.654 96.792 1.00 38.79 441 LYS A N 1
ATOM 3632 C CA . LYS A 1 436 ? 36.241 52.235 97.151 1.00 41.11 441 LYS A CA 1
ATOM 3633 C C . LYS A 1 436 ? 37.286 51.398 96.476 1.00 42.88 441 LYS A C 1
ATOM 3634 O O . LYS A 1 436 ? 37.703 50.376 97.034 1.00 44.62 441 LYS A O 1
ATOM 3640 N N . HIS A 1 437 ? 37.710 51.820 95.278 1.00 43.43 442 HIS A N 1
ATOM 3641 C CA . HIS A 1 437 ? 38.773 51.147 94.593 1.00 42.61 442 HIS A CA 1
ATOM 3642 C C . HIS A 1 437 ? 40.135 51.492 95.184 1.00 42.36 442 HIS A C 1
ATOM 3643 O O . HIS A 1 437 ? 41.051 50.689 95.073 1.00 42.46 442 HIS A O 1
ATOM 3650 N N . GLU A 1 438 ? 40.312 52.681 95.783 1.00 41.49 443 GLU A N 1
ATOM 3651 C CA . GLU A 1 438 ? 41.651 53.085 96.293 1.00 39.89 443 GLU A CA 1
ATOM 3652 C C . GLU A 1 438 ? 41.598 53.777 97.647 1.00 40.52 443 GLU A C 1
ATOM 3653 O O . GLU A 1 438 ? 42.243 54.854 97.823 1.00 40.45 443 GLU A O 1
ATOM 3659 N N . PRO A 1 439 ? 40.937 53.126 98.632 1.00 39.82 444 PRO A N 1
ATOM 3660 C CA . PRO A 1 439 ? 40.610 53.764 99.882 1.00 40.65 444 PRO A CA 1
ATOM 3661 C C . PRO A 1 439 ? 41.877 54.167 100.630 1.00 40.02 444 PRO A C 1
ATOM 3662 O O . PRO A 1 439 ? 41.876 55.178 101.290 1.00 40.92 444 PRO A O 1
ATOM 3666 N N . GLU A 1 440 ? 42.975 53.445 100.461 1.00 40.61 445 GLU A N 1
ATOM 3667 C CA . GLU A 1 440 ? 44.228 53.768 101.164 1.00 40.98 445 GLU A CA 1
ATOM 3668 C C . GLU A 1 440 ? 44.891 55.051 100.686 1.00 40.02 445 GLU A C 1
ATOM 3669 O O . GLU A 1 440 ? 45.681 55.704 101.448 1.00 40.25 445 GLU A O 1
ATOM 3675 N N . LYS A 1 441 ? 44.618 55.404 99.410 1.00 38.89 446 LYS A N 1
ATOM 3676 C CA . LYS A 1 441 ? 45.043 56.713 98.867 1.00 34.96 446 LYS A CA 1
ATOM 3677 C C . LYS A 1 441 ? 44.222 57.819 99.539 1.00 34.09 446 LYS A C 1
ATOM 3678 O O . LYS A 1 441 ? 44.790 58.718 100.148 1.00 31.76 446 LYS A O 1
ATOM 3684 N N . TYR A 1 442 ? 42.904 57.729 99.432 1.00 33.50 447 TYR A N 1
ATOM 3685 C CA . TYR A 1 442 ? 42.020 58.904 99.734 1.00 34.96 447 TYR A CA 1
ATOM 3686 C C . TYR A 1 442 ? 41.847 59.298 101.235 1.00 35.18 447 TYR A C 1
ATOM 3687 O O . TYR A 1 442 ? 41.631 60.491 101.530 1.00 35.61 447 TYR A O 1
ATOM 3696 N N . ILE A 1 443 ? 42.012 58.322 102.164 1.00 34.81 448 ILE A N 1
ATOM 3697 C CA . ILE A 1 443 ? 42.048 58.629 103.630 1.00 34.43 448 ILE A CA 1
ATOM 3698 C C . ILE A 1 443 ? 43.198 59.532 104.050 1.00 34.03 448 ILE A C 1
ATOM 3699 O O . ILE A 1 443 ? 43.158 60.073 105.149 1.00 34.14 448 ILE A O 1
ATOM 3704 N N . GLN A 1 444 ? 44.198 59.724 103.177 1.00 33.08 449 GLN A N 1
ATOM 3705 C CA . GLN A 1 444 ? 45.319 60.651 103.432 1.00 32.61 449 GLN A CA 1
ATOM 3706 C C . GLN A 1 444 ? 45.025 62.147 103.104 1.00 32.71 449 GLN A C 1
ATOM 3707 O O . GLN A 1 444 ? 45.855 63.028 103.347 1.00 31.87 449 GLN A O 1
ATOM 3713 N N . ALA A 1 445 ? 43.888 62.412 102.483 1.00 32.95 450 ALA A N 1
ATOM 3714 C CA . ALA A 1 445 ? 43.642 63.726 101.873 1.00 32.83 450 ALA A CA 1
ATOM 3715 C C . ALA A 1 445 ? 43.680 64.873 102.862 1.00 32.69 450 ALA A C 1
ATOM 3716 O O . ALA A 1 445 ? 43.223 64.758 104.009 1.00 31.48 450 ALA A O 1
ATOM 3718 N N . TRP A 1 446 ? 44.264 65.981 102.447 1.00 32.93 451 TRP A N 1
ATOM 3719 C CA . TRP A 1 446 ? 44.271 67.159 103.325 1.00 34.60 451 TRP A CA 1
ATOM 3720 C C . TRP A 1 446 ? 43.010 67.989 103.060 1.00 34.49 451 TRP A C 1
ATOM 3721 O O . TRP A 1 446 ? 43.033 68.913 102.233 1.00 36.99 451 TRP A O 1
ATOM 3732 N N . LEU A 1 447 ? 41.904 67.636 103.719 1.00 34.61 452 LEU A N 1
ATOM 3733 C CA . LEU A 1 447 ? 40.583 68.277 103.465 1.00 34.00 452 LEU A CA 1
ATOM 3734 C C . LEU A 1 447 ? 40.616 69.613 104.197 1.00 34.68 452 LEU A C 1
ATOM 3735 O O . LEU A 1 447 ? 40.758 69.630 105.408 1.00 33.46 452 LEU A O 1
ATOM 3740 N N . PRO A 1 448 ? 40.581 70.775 103.440 1.00 34.79 453 PRO A N 1
ATOM 3741 C CA . PRO A 1 448 ? 40.866 72.036 104.140 1.00 33.52 453 PRO A CA 1
ATOM 3742 C C . PRO A 1 448 ? 39.954 72.341 105.357 1.00 33.56 453 PRO A C 1
ATOM 3743 O O . PRO A 1 448 ? 40.425 72.878 106.355 1.00 33.46 453 PRO A O 1
ATOM 3747 N N . VAL A 1 449 ? 38.685 71.974 105.260 1.00 33.21 454 VAL A N 1
ATOM 3748 C CA . VAL A 1 449 ? 37.684 72.213 106.284 1.00 34.17 454 VAL A CA 1
ATOM 3749 C C . VAL A 1 449 ? 38.001 71.440 107.560 1.00 35.91 454 VAL A C 1
ATOM 3750 O O . VAL A 1 449 ? 37.828 72.000 108.689 1.00 37.40 454 VAL A O 1
ATOM 3754 N N . HIS A 1 450 ? 38.480 70.195 107.381 1.00 35.69 455 HIS A N 1
ATOM 3755 C CA . HIS A 1 450 ? 38.953 69.332 108.474 1.00 35.00 455 HIS A CA 1
ATOM 3756 C C . HIS A 1 450 ? 40.222 69.807 109.045 1.00 35.72 455 HIS A C 1
ATOM 3757 O O . HIS A 1 450 ? 40.378 69.727 110.238 1.00 38.87 455 HIS A O 1
ATOM 3764 N N . GLN A 1 451 ? 41.147 70.277 108.226 1.00 34.71 456 GLN A N 1
ATOM 3765 C CA . GLN A 1 451 ? 42.386 70.870 108.740 1.00 35.87 456 GLN A CA 1
ATOM 3766 C C . GLN A 1 451 ? 42.219 72.193 109.532 1.00 36.34 456 GLN A C 1
ATOM 3767 O O . GLN A 1 451 ? 43.013 72.498 110.429 1.00 36.53 456 GLN A O 1
ATOM 3773 N N . ILE A 1 452 ? 41.184 72.958 109.206 1.00 37.13 457 ILE A N 1
ATOM 3774 C CA . ILE A 1 452 ? 40.893 74.176 109.958 1.00 38.04 457 ILE A CA 1
ATOM 3775 C C . ILE A 1 452 ? 40.448 73.751 111.348 1.00 39.21 457 ILE A C 1
ATOM 3776 O O . ILE A 1 452 ? 40.950 74.269 112.293 1.00 40.53 457 ILE A O 1
ATOM 3781 N N . TYR A 1 453 ? 39.576 72.758 111.435 1.00 40.49 458 TYR A N 1
ATOM 3782 C CA . TYR A 1 453 ? 39.018 72.289 112.699 1.00 41.63 458 TYR A CA 1
ATOM 3783 C C . TYR A 1 453 ? 40.073 71.558 113.522 1.00 42.78 458 TYR A C 1
ATOM 3784 O O . TYR A 1 453 ? 40.032 71.637 114.761 1.00 44.03 458 TYR A O 1
ATOM 3793 N N . GLN A 1 454 ? 41.037 70.899 112.845 1.00 41.22 459 GLN A N 1
ATOM 3794 C CA . GLN A 1 454 ? 42.187 70.316 113.521 1.00 39.32 459 GLN A CA 1
ATOM 3795 C C . GLN A 1 454 ? 43.098 71.368 114.130 1.00 38.40 459 GLN A C 1
ATOM 3796 O O . GLN A 1 454 ? 44.037 71.007 114.786 1.00 37.69 459 GLN A O 1
ATOM 3802 N N . GLY A 1 455 ? 42.867 72.636 113.865 1.00 37.27 460 GLY A N 1
ATOM 3803 C CA . GLY A 1 455 ? 43.850 73.667 114.216 1.00 37.71 460 GLY A CA 1
ATOM 3804 C C . GLY A 1 455 ? 45.099 73.800 113.371 1.00 38.90 460 GLY A C 1
ATOM 3805 O O . GLY A 1 455 ? 46.009 74.555 113.728 1.00 39.30 460 GLY A O 1
ATOM 3806 N N . ASN A 1 456 ? 45.157 73.108 112.231 1.00 40.14 461 ASN A N 1
ATOM 3807 C CA . ASN A 1 456 ? 46.334 73.131 111.368 1.00 40.89 461 ASN A CA 1
ATOM 3808 C C . ASN A 1 456 ? 46.405 74.299 110.307 1.00 41.93 461 ASN A C 1
ATOM 3809 O O . ASN A 1 456 ? 47.300 74.291 109.422 1.00 42.47 461 ASN A O 1
ATOM 3814 N N . CYS A 1 457 ? 45.505 75.288 110.402 1.00 41.47 462 CYS A N 1
ATOM 3815 C CA . CYS A 1 457 ? 45.520 76.440 109.479 1.00 42.37 462 CYS A CA 1
ATOM 3816 C C . CYS A 1 457 ? 45.755 77.823 110.096 1.00 43.18 462 CYS A C 1
ATOM 3817 O O . CYS A 1 457 ? 45.296 78.840 109.558 1.00 43.34 462 CYS A O 1
ATOM 3820 N N . GLU A 1 458 ? 46.521 77.851 111.193 1.00 45.22 463 GLU A N 1
ATOM 3821 C CA . GLU A 1 458 ? 46.907 79.063 111.944 1.00 45.70 463 GLU A CA 1
ATOM 3822 C C . GLU A 1 458 ? 45.758 79.995 112.360 1.00 45.90 463 GLU A C 1
ATOM 3823 O O . GLU A 1 458 ? 45.771 81.178 112.052 1.00 46.26 463 GLU A O 1
ATOM 3829 N N . GLY A 1 459 ? 44.764 79.483 113.081 1.00 46.67 464 GLY A N 1
ATOM 3830 C CA . GLY A 1 459 ? 43.612 80.317 113.378 1.00 47.95 464 GLY A CA 1
ATOM 3831 C C . GLY A 1 459 ? 42.488 79.544 114.029 1.00 49.40 464 GLY A C 1
ATOM 3832 O O . GLY A 1 459 ? 42.183 78.392 113.637 1.00 49.04 464 GLY A O 1
ATOM 3833 N N . GLY A 1 460 ? 41.870 80.171 115.030 1.00 49.32 465 GLY A N 1
ATOM 3834 C CA . GLY A 1 460 ? 40.825 79.509 115.771 1.00 50.03 465 GLY A CA 1
ATOM 3835 C C . GLY A 1 460 ? 39.489 79.939 115.226 1.00 51.11 465 GLY A C 1
ATOM 3836 O O . GLY A 1 460 ? 38.440 79.459 115.677 1.00 50.99 465 GLY A O 1
ATOM 3837 N N . ASP A 1 461 ? 39.553 80.806 114.217 1.00 51.41 466 ASP A N 1
ATOM 3838 C CA . ASP A 1 461 ? 38.406 81.493 113.623 1.00 52.32 466 ASP A CA 1
ATOM 3839 C C . ASP A 1 461 ? 38.643 81.549 112.100 1.00 50.29 466 ASP A C 1
ATOM 3840 O O . ASP A 1 461 ? 39.751 81.768 111.669 1.00 51.15 466 ASP A O 1
ATOM 3845 N N . LEU A 1 462 ? 37.623 81.400 111.277 1.00 49.94 467 LEU A N 1
ATOM 3846 C CA . LEU A 1 462 ? 37.813 81.472 109.818 1.00 48.48 467 LEU A CA 1
ATOM 3847 C C . LEU A 1 462 ? 38.488 82.762 109.325 1.00 48.64 467 LEU A C 1
ATOM 3848 O O . LEU A 1 462 ? 39.446 82.697 108.527 1.00 49.36 467 LEU A O 1
ATOM 3853 N N . GLU A 1 463 ? 38.068 83.910 109.848 1.00 47.80 468 GLU A N 1
ATOM 3854 C CA . GLU A 1 463 ? 38.647 85.179 109.433 1.00 48.28 468 GLU A CA 1
ATOM 3855 C C . GLU A 1 463 ? 40.142 85.233 109.705 1.00 46.04 468 GLU A C 1
ATOM 3856 O O . GLU A 1 463 ? 40.939 85.847 108.990 1.00 44.70 468 GLU A O 1
ATOM 3862 N N . THR A 1 464 ? 40.540 84.547 110.753 1.00 44.68 469 THR A N 1
ATOM 3863 C CA . THR A 1 464 ? 41.952 84.528 111.066 1.00 43.31 469 THR A CA 1
ATOM 3864 C C . THR A 1 464 ? 42.736 83.628 110.119 1.00 41.01 469 THR A C 1
ATOM 3865 O O . THR A 1 464 ? 43.794 83.992 109.681 1.00 41.14 469 THR A O 1
ATOM 3869 N N . VAL A 1 465 ? 42.228 82.428 109.876 1.00 39.73 470 VAL A N 1
ATOM 3870 C CA . VAL A 1 465 ? 42.772 81.549 108.868 1.00 38.63 470 VAL A CA 1
ATOM 3871 C C . VAL A 1 465 ? 42.897 82.276 107.493 1.00 37.33 470 VAL A C 1
ATOM 3872 O O . VAL A 1 465 ? 43.970 82.244 106.870 1.00 35.14 470 VAL A O 1
ATOM 3876 N N . VAL A 1 466 ? 41.801 82.929 107.071 1.00 36.06 471 VAL A N 1
ATOM 3877 C CA . VAL A 1 466 ? 41.764 83.654 105.787 1.00 35.03 471 VAL A CA 1
ATOM 3878 C C . VAL A 1 466 ? 42.862 84.715 105.675 1.00 36.58 471 VAL A C 1
ATOM 3879 O O . VAL A 1 466 ? 43.563 84.825 104.630 1.00 37.69 471 VAL A O 1
ATOM 3883 N N . GLN A 1 467 ? 43.056 85.501 106.733 1.00 36.20 472 GLN A N 1
ATOM 3884 C CA . GLN A 1 467 ? 43.998 86.594 106.599 1.00 37.18 472 GLN A CA 1
ATOM 3885 C C . GLN A 1 467 ? 45.407 86.096 106.817 1.00 38.42 472 GLN A C 1
ATOM 3886 O O . GLN A 1 467 ? 46.334 86.465 106.091 1.00 39.53 472 GLN A O 1
ATOM 3892 N N . LYS A 1 468 ? 45.599 85.288 107.850 1.00 38.44 473 LYS A N 1
ATOM 3893 C CA . LYS A 1 468 ? 46.937 85.001 108.267 1.00 39.11 473 LYS A CA 1
ATOM 3894 C C . LYS A 1 468 ? 47.567 83.747 107.573 1.00 37.56 473 LYS A C 1
ATOM 3895 O O . LYS A 1 468 ? 48.763 83.703 107.303 1.00 36.32 473 LYS A O 1
ATOM 3901 N N . TYR A 1 469 ? 46.747 82.730 107.351 1.00 36.08 474 TYR A N 1
ATOM 3902 C CA . TYR A 1 469 ? 47.191 81.515 106.678 1.00 35.90 474 TYR A CA 1
ATOM 3903 C C . TYR A 1 469 ? 47.080 81.646 105.166 1.00 34.20 474 TYR A C 1
ATOM 3904 O O . TYR A 1 469 ? 48.014 81.356 104.417 1.00 33.05 474 TYR A O 1
ATOM 3913 N N . TYR A 1 470 ? 45.913 82.072 104.729 1.00 33.69 475 TYR A N 1
ATOM 3914 C CA . TYR A 1 470 ? 45.617 82.150 103.296 1.00 33.74 475 TYR A CA 1
ATOM 3915 C C . TYR A 1 470 ? 46.287 83.364 102.694 1.00 34.64 475 TYR A C 1
ATOM 3916 O O . TYR A 1 470 ? 46.438 83.370 101.486 1.00 35.49 475 TYR A O 1
ATOM 3925 N N . HIS A 1 471 ? 46.695 84.366 103.509 1.00 34.02 476 HIS A N 1
ATOM 3926 C CA . HIS A 1 471 ? 47.111 85.679 102.969 1.00 34.58 476 HIS A CA 1
ATOM 3927 C C . HIS A 1 471 ? 46.012 86.370 102.122 1.00 34.59 476 HIS A C 1
ATOM 3928 O O . HIS A 1 471 ? 46.347 87.111 101.178 1.00 35.98 476 HIS A O 1
ATOM 3935 N N . ILE A 1 472 ? 44.738 86.095 102.360 1.00 32.49 477 ILE A N 1
ATOM 3936 C CA . ILE A 1 472 ? 43.752 86.799 101.585 1.00 33.53 477 ILE A CA 1
ATOM 3937 C C . ILE A 1 472 ? 43.372 88.038 102.411 1.00 35.72 477 ILE A C 1
ATOM 3938 O O . ILE A 1 472 ? 42.919 87.877 103.588 1.00 35.36 477 ILE A O 1
ATOM 3943 N N . ASN A 1 473 ? 43.585 89.234 101.838 1.00 35.90 478 ASN A N 1
ATOM 3944 C CA . ASN A 1 473 ? 43.486 90.481 102.603 1.00 37.15 478 ASN A CA 1
ATOM 3945 C C . ASN A 1 473 ? 42.009 90.883 102.833 1.00 36.78 478 ASN A C 1
ATOM 3946 O O . ASN A 1 473 ? 41.287 91.270 101.910 1.00 35.27 478 ASN A O 1
ATOM 3951 N N . ILE A 1 474 ? 41.538 90.713 104.052 1.00 36.94 479 ILE A N 1
ATOM 3952 C CA . ILE A 1 474 ? 40.131 90.883 104.325 1.00 36.63 479 ILE A CA 1
ATOM 3953 C C . ILE A 1 474 ? 39.698 92.299 104.009 1.00 36.93 479 ILE A C 1
ATOM 3954 O O . ILE A 1 474 ? 40.394 93.238 104.363 1.00 37.04 479 ILE A O 1
ATOM 3959 N N . GLY A 1 475 ? 38.578 92.431 103.272 1.00 37.85 480 GLY A N 1
ATOM 3960 C CA . GLY A 1 475 ? 38.057 93.690 102.757 1.00 36.76 480 GLY A CA 1
ATOM 3961 C C . GLY A 1 475 ? 38.668 94.161 101.433 1.00 37.78 480 GLY A C 1
ATOM 3962 O O . GLY A 1 475 ? 38.239 95.158 100.850 1.00 37.08 480 GLY A O 1
ATOM 3963 N N . GLU A 1 476 ? 39.726 93.494 100.984 1.00 38.13 481 GLU A N 1
ATOM 3964 C CA . GLU A 1 476 ? 40.295 93.759 99.672 1.00 38.91 481 GLU A CA 1
ATOM 3965 C C . GLU A 1 476 ? 40.044 92.653 98.623 1.00 37.91 481 GLU A C 1
ATOM 3966 O O . GLU A 1 476 ? 39.509 92.948 97.541 1.00 37.03 481 GLU A O 1
ATOM 3972 N N . ASP A 1 477 ? 40.495 91.427 98.938 1.00 36.59 482 ASP A N 1
ATOM 3973 C CA . ASP A 1 477 ? 40.548 90.297 98.005 1.00 36.80 482 ASP A CA 1
ATOM 3974 C C . ASP A 1 477 ? 39.205 89.611 98.101 1.00 37.31 482 ASP A C 1
ATOM 3975 O O . ASP A 1 477 ? 38.738 88.998 97.141 1.00 38.24 482 ASP A O 1
ATOM 3980 N N . ASN A 1 478 ? 38.596 89.835 99.258 1.00 35.68 483 ASN A N 1
ATOM 3981 C CA . ASN A 1 478 ? 37.390 89.253 99.845 1.00 36.01 483 ASN A CA 1
ATOM 3982 C C . ASN A 1 478 ? 36.005 89.787 99.392 1.00 34.44 483 ASN A C 1
ATOM 3983 O O . ASN A 1 478 ? 35.954 90.856 98.897 1.00 32.77 483 ASN A O 1
ATOM 3988 N N . PHE A 1 479 ? 34.913 89.071 99.657 1.00 32.63 484 PHE A N 1
ATOM 3989 C CA . PHE A 1 479 ? 33.557 89.601 99.709 1.00 33.66 484 PHE A CA 1
ATOM 3990 C C . PHE A 1 479 ? 32.926 89.904 98.332 1.00 35.05 484 PHE A C 1
ATOM 3991 O O . PHE A 1 479 ? 33.587 89.755 97.300 1.00 36.31 484 PHE A O 1
ATOM 3999 N N . ASP A 1 480 ? 31.670 90.368 98.339 1.00 34.56 485 ASP A N 1
ATOM 4000 C CA . ASP A 1 480 ? 30.912 90.731 97.124 1.00 34.64 485 ASP A CA 1
ATOM 4001 C C . ASP A 1 480 ? 31.733 91.709 96.349 1.00 34.42 485 ASP A C 1
ATOM 4002 O O . ASP A 1 480 ? 32.417 92.492 96.973 1.00 34.73 485 ASP A O 1
ATOM 4007 N N . TYR A 1 481 ? 31.709 91.630 95.002 1.00 34.03 486 TYR A N 1
ATOM 4008 C CA . TYR A 1 481 ? 32.175 92.704 94.138 1.00 33.50 486 TYR A CA 1
ATOM 4009 C C . TYR A 1 481 ? 31.565 94.094 94.488 1.00 34.99 486 TYR A C 1
ATOM 4010 O O . TYR A 1 481 ? 32.273 95.120 94.387 1.00 34.54 486 TYR A O 1
ATOM 4019 N N . VAL A 1 482 ? 30.279 94.153 94.900 1.00 36.11 487 VAL A N 1
ATOM 4020 C CA . VAL A 1 482 ? 29.688 95.475 95.260 1.00 36.20 487 VAL A CA 1
ATOM 4021 C C . VAL A 1 482 ? 30.287 96.014 96.551 1.00 37.01 487 VAL A C 1
ATOM 4022 O O . VAL A 1 482 ? 30.181 95.411 97.595 1.00 37.68 487 VAL A O 1
ATOM 4026 N N . GLY A 1 483 ? 30.970 97.145 96.446 1.00 37.34 488 GLY A N 1
ATOM 4027 C CA . GLY A 1 483 ? 31.679 97.714 97.577 1.00 37.15 488 GLY A CA 1
ATOM 4028 C C . GLY A 1 483 ? 33.127 97.331 97.669 1.00 38.14 488 GLY A C 1
ATOM 4029 O O . GLY A 1 483 ? 33.773 97.638 98.681 1.00 38.15 488 GLY A O 1
ATOM 4030 N N . SER A 1 484 ? 33.661 96.661 96.628 1.00 37.33 489 SER A N 1
ATOM 4031 C CA . SER A 1 484 ? 34.983 96.142 96.743 1.00 36.37 489 SER A CA 1
ATOM 4032 C C . SER A 1 484 ? 35.979 97.235 96.322 1.00 35.82 489 SER A C 1
ATOM 4033 O O . SER A 1 484 ? 35.682 98.097 95.505 1.00 35.22 489 SER A O 1
ATOM 4036 N N . PRO A 1 485 ? 37.198 97.174 96.845 1.00 34.89 490 PRO A N 1
ATOM 4037 C CA . PRO A 1 485 ? 38.155 98.024 96.216 1.00 34.45 490 PRO A CA 1
ATOM 4038 C C . PRO A 1 485 ? 38.241 97.936 94.645 1.00 35.43 490 PRO A C 1
ATOM 4039 O O . PRO A 1 485 ? 38.470 98.960 93.977 1.00 34.82 490 PRO A O 1
ATOM 4043 N N . ASP A 1 486 ? 38.144 96.736 94.068 1.00 35.74 491 ASP A N 1
ATOM 4044 C CA . ASP A 1 486 ? 38.257 96.571 92.598 1.00 35.59 491 ASP A CA 1
ATOM 4045 C C . ASP A 1 486 ? 37.158 97.387 91.872 1.00 36.08 491 ASP A C 1
ATOM 4046 O O . ASP A 1 486 ? 37.422 98.119 90.903 1.00 34.31 491 ASP A O 1
ATOM 4051 N N . GLN A 1 487 ? 35.932 97.248 92.384 1.00 37.02 492 GLN A N 1
ATOM 4052 C CA . GLN A 1 487 ? 34.805 98.010 91.938 1.00 39.29 492 GLN A CA 1
ATOM 4053 C C . GLN A 1 487 ? 35.055 99.501 91.883 1.00 41.74 492 GLN A C 1
ATOM 4054 O O . GLN A 1 487 ? 34.816 100.091 90.868 1.00 42.63 492 GLN A O 1
ATOM 4060 N N . LYS A 1 488 ? 35.499 100.097 92.988 1.00 44.44 493 LYS A N 1
ATOM 4061 C CA . LYS A 1 488 ? 35.832 101.502 93.070 1.00 47.49 493 LYS A CA 1
ATOM 4062 C C . LYS A 1 488 ? 36.989 101.965 92.187 1.00 47.41 493 LYS A C 1
ATOM 4063 O O . LYS A 1 488 ? 36.878 103.008 91.565 1.00 47.04 493 LYS A O 1
ATOM 4069 N N . HIS A 1 489 ? 38.113 101.232 92.189 1.00 48.18 494 HIS A N 1
ATOM 4070 C CA . HIS A 1 489 ? 39.260 101.457 91.274 1.00 48.67 494 HIS A CA 1
ATOM 4071 C C . HIS A 1 489 ? 38.704 101.474 89.823 1.00 47.59 494 HIS A C 1
ATOM 4072 O O . HIS A 1 489 ? 39.226 102.189 88.976 1.00 46.79 494 HIS A O 1
ATOM 4079 N N . TRP A 1 490 ? 37.617 100.728 89.555 1.00 46.24 495 TRP A N 1
ATOM 4080 C CA . TRP A 1 490 ? 37.111 100.542 88.189 1.00 45.18 495 TRP A CA 1
ATOM 4081 C C . TRP A 1 490 ? 36.220 101.729 87.798 1.00 47.54 495 TRP A C 1
ATOM 4082 O O . TRP A 1 490 ? 36.390 102.327 86.746 1.00 46.88 495 TRP A O 1
ATOM 4093 N N . LEU A 1 491 ? 35.281 102.047 88.686 1.00 50.47 496 LEU A N 1
ATOM 4094 C CA . LEU A 1 491 ? 34.378 103.187 88.557 1.00 53.71 496 LEU A CA 1
ATOM 4095 C C . LEU A 1 491 ? 35.150 104.488 88.560 1.00 55.25 496 LEU A C 1
ATOM 4096 O O . LEU A 1 491 ? 34.631 105.487 88.126 1.00 55.72 496 LEU A O 1
ATOM 4101 N N . SER A 1 492 ? 36.398 104.464 89.005 1.00 57.76 497 SER A N 1
ATOM 4102 C CA . SER A 1 492 ? 37.225 105.652 88.908 1.00 60.24 497 SER A CA 1
ATOM 4103 C C . SER A 1 492 ? 38.038 105.687 87.592 1.00 61.77 497 SER A C 1
ATOM 4104 O O . SER A 1 492 ? 37.935 106.677 86.892 1.00 62.51 497 SER A O 1
ATOM 4107 N N . ILE A 1 493 ? 38.780 104.627 87.221 1.00 63.58 498 ILE A N 1
ATOM 4108 C CA . ILE A 1 493 ? 39.250 104.428 85.821 1.00 65.02 498 ILE A CA 1
ATOM 4109 C C . ILE A 1 493 ? 38.272 104.952 84.700 1.00 66.19 498 ILE A C 1
ATOM 4110 O O . ILE A 1 493 ? 38.681 105.728 83.838 1.00 66.98 498 ILE A O 1
ATOM 4115 N N . LYS A 1 494 ? 37.001 104.527 84.726 1.00 66.99 499 LYS A N 1
ATOM 4116 C CA . LYS A 1 494 ? 35.954 104.931 83.771 1.00 66.80 499 LYS A CA 1
ATOM 4117 C C . LYS A 1 494 ? 35.087 106.177 84.231 1.00 67.83 499 LYS A C 1
ATOM 4118 O O . LYS A 1 494 ? 35.586 107.255 84.651 1.00 67.67 499 LYS A O 1
ATOM 4120 N N . LYS B 1 1 ? 99.273 98.137 62.714 1.00 64.57 6 LYS B N 1
ATOM 4121 C CA . LYS B 1 1 ? 98.557 99.126 63.595 1.00 64.77 6 LYS B CA 1
ATOM 4122 C C . LYS B 1 1 ? 97.026 99.066 63.445 1.00 63.65 6 LYS B C 1
ATOM 4123 O O . LYS B 1 1 ? 96.495 99.661 62.480 1.00 63.63 6 LYS B O 1
ATOM 4125 N N . LYS B 1 2 ? 96.348 98.399 64.404 1.00 62.36 7 LYS B N 1
ATOM 4126 C CA . LYS B 1 2 ? 94.883 98.098 64.344 1.00 61.89 7 LYS B CA 1
ATOM 4127 C C . LYS B 1 2 ? 93.952 99.302 64.209 1.00 60.32 7 LYS B C 1
ATOM 4128 O O . LYS B 1 2 ? 94.232 100.370 64.752 1.00 60.79 7 LYS B O 1
ATOM 4134 N N . LEU B 1 3 ? 92.840 99.133 63.492 1.00 58.13 8 LEU B N 1
ATOM 4135 C CA . LEU B 1 3 ? 91.955 100.269 63.188 1.00 55.57 8 LEU B CA 1
ATOM 4136 C C . LEU B 1 3 ? 91.050 100.663 64.375 1.00 54.53 8 LEU B C 1
ATOM 4137 O O . LEU B 1 3 ? 90.450 99.784 64.996 1.00 52.49 8 LEU B O 1
ATOM 4142 N N . ASN B 1 4 ? 90.930 101.965 64.681 1.00 53.74 9 ASN B N 1
ATOM 4143 C CA . ASN B 1 4 ? 89.865 102.368 65.650 1.00 54.75 9 ASN B CA 1
ATOM 4144 C C . ASN B 1 4 ? 88.457 102.367 65.041 1.00 53.61 9 ASN B C 1
ATOM 4145 O O . ASN B 1 4 ? 88.302 102.332 63.801 1.00 54.24 9 ASN B O 1
ATOM 4150 N N . LEU B 1 5 ? 87.447 102.357 65.902 1.00 52.52 10 LEU B N 1
ATOM 4151 C CA . LEU B 1 5 ? 86.010 102.424 65.469 1.00 52.44 10 LEU B CA 1
ATOM 4152 C C . LEU B 1 5 ? 85.715 103.416 64.361 1.00 51.62 10 LEU B C 1
ATOM 4153 O O . LEU B 1 5 ? 85.080 103.038 63.389 1.00 52.05 10 LEU B O 1
ATOM 4158 N N . LYS B 1 6 ? 86.173 104.666 64.512 1.00 50.99 11 LYS B N 1
ATOM 4159 C CA . LYS B 1 6 ? 86.082 105.651 63.439 1.00 50.78 11 LYS B CA 1
ATOM 4160 C C . LYS B 1 6 ? 86.699 105.237 62.106 1.00 50.62 11 LYS B C 1
ATOM 4161 O O . LYS B 1 6 ? 86.049 105.387 61.070 1.00 49.74 11 LYS B O 1
ATOM 4167 N N . ASP B 1 7 ? 87.935 104.737 62.133 1.00 50.92 12 ASP B N 1
ATOM 4168 C CA . ASP B 1 7 ? 88.724 104.510 60.893 1.00 51.03 12 ASP B CA 1
ATOM 4169 C C . ASP B 1 7 ? 88.271 103.258 60.139 1.00 49.77 12 ASP B C 1
ATOM 4170 O O . ASP B 1 7 ? 88.352 103.232 58.898 1.00 49.44 12 ASP B O 1
ATOM 4175 N N . LYS B 1 8 ? 87.815 102.257 60.906 1.00 48.20 13 LYS B N 1
ATOM 4176 C CA . LYS B 1 8 ? 87.278 100.998 60.420 1.00 47.30 13 LYS B CA 1
ATOM 4177 C C . LYS B 1 8 ? 86.024 101.204 59.628 1.00 45.66 13 LYS B C 1
ATOM 4178 O O . LYS B 1 8 ? 85.807 100.567 58.608 1.00 45.07 13 LYS B O 1
ATOM 4184 N N . TYR B 1 9 ? 85.200 102.106 60.119 1.00 43.89 14 TYR B N 1
ATOM 4185 C CA . TYR B 1 9 ? 83.943 102.395 59.516 1.00 42.02 14 TYR B CA 1
ATOM 4186 C C . TYR B 1 9 ? 84.116 103.208 58.250 1.00 41.46 14 TYR B C 1
ATOM 4187 O O . TYR B 1 9 ? 83.393 103.010 57.262 1.00 40.93 14 TYR B O 1
ATOM 4196 N N . GLN B 1 10 ? 85.047 104.140 58.269 1.00 40.86 15 GLN B N 1
ATOM 4197 C CA . GLN B 1 10 ? 85.361 104.852 57.049 1.00 43.72 15 GLN B CA 1
ATOM 4198 C C . GLN B 1 10 ? 85.965 103.915 55.975 1.00 42.82 15 GLN B C 1
ATOM 4199 O O . GLN B 1 10 ? 85.683 104.098 54.772 1.00 43.68 15 GLN B O 1
ATOM 4205 N N . TYR B 1 11 ? 86.732 102.901 56.427 1.00 40.85 16 TYR B N 1
ATOM 4206 C CA . TYR B 1 11 ? 87.209 101.836 55.588 1.00 41.13 16 TYR B CA 1
ATOM 4207 C C . TYR B 1 11 ? 86.064 101.036 54.995 1.00 41.00 16 TYR B C 1
ATOM 4208 O O . TYR B 1 11 ? 86.140 100.693 53.841 1.00 40.59 16 TYR B O 1
ATOM 4217 N N . LEU B 1 12 ? 84.991 100.837 55.753 1.00 40.40 17 LEU B N 1
ATOM 4218 C CA . LEU B 1 12 ? 83.836 100.089 55.280 1.00 41.61 17 LEU B CA 1
ATOM 4219 C C . LEU B 1 12 ? 82.829 100.931 54.489 1.00 42.31 17 LEU B C 1
ATOM 4220 O O . LEU B 1 12 ? 81.863 100.399 53.953 1.00 43.17 17 LEU B O 1
ATOM 4225 N N . THR B 1 13 ? 83.054 102.238 54.399 1.00 42.95 18 THR B N 1
ATOM 4226 C CA . THR B 1 13 ? 82.165 103.094 53.653 1.00 42.73 18 THR B CA 1
ATOM 4227 C C . THR B 1 13 ? 83.020 103.949 52.724 1.00 43.67 18 THR B C 1
ATOM 4228 O O . THR B 1 13 ? 83.259 103.538 51.587 1.00 44.10 18 THR B O 1
ATOM 4232 N N . ARG B 1 14 ? 83.512 105.103 53.172 1.00 42.78 19 ARG B N 1
ATOM 4233 C CA . ARG B 1 14 ? 84.327 106.014 52.318 1.00 43.10 19 ARG B CA 1
ATOM 4234 C C . ARG B 1 14 ? 85.456 105.363 51.441 1.00 42.66 19 ARG B C 1
ATOM 4235 O O . ARG B 1 14 ? 85.690 105.773 50.304 1.00 40.71 19 ARG B O 1
ATOM 4243 N N . ASP B 1 15 ? 86.171 104.374 51.985 1.00 42.52 20 ASP B N 1
ATOM 4244 C CA . ASP B 1 15 ? 87.288 103.790 51.233 1.00 43.09 20 ASP B CA 1
ATOM 4245 C C . ASP B 1 15 ? 86.842 103.021 49.955 1.00 43.47 20 ASP B C 1
ATOM 4246 O O . ASP B 1 15 ? 87.653 102.814 49.043 1.00 44.07 20 ASP B O 1
ATOM 4251 N N . MET B 1 16 ? 85.571 102.617 49.878 1.00 43.11 21 MET B N 1
ATOM 4252 C CA . MET B 1 16 ? 84.998 101.982 48.689 1.00 43.52 21 MET B CA 1
ATOM 4253 C C . MET B 1 16 ? 84.918 102.964 47.496 1.00 42.96 21 MET B C 1
ATOM 4254 O O . MET B 1 16 ? 85.000 102.539 46.330 1.00 41.31 21 MET B O 1
ATOM 4259 N N . ALA B 1 17 ? 84.726 104.271 47.772 1.00 41.89 22 ALA B N 1
ATOM 4260 C CA . ALA B 1 17 ? 84.625 105.235 46.666 1.00 40.66 22 ALA B CA 1
ATOM 4261 C C . ALA B 1 17 ? 86.048 105.623 46.235 1.00 40.49 22 ALA B C 1
ATOM 4262 O O . ALA B 1 17 ? 87.009 105.195 46.875 1.00 39.90 22 ALA B O 1
ATOM 4264 N N . TRP B 1 18 ? 86.208 106.361 45.125 1.00 41.25 23 TRP B N 1
ATOM 4265 C CA . TRP B 1 18 ? 87.568 106.579 44.525 1.00 40.96 23 TRP B CA 1
ATOM 4266 C C . TRP B 1 18 ? 87.610 107.847 43.665 1.00 41.44 23 TRP B C 1
ATOM 4267 O O . TRP B 1 18 ? 86.558 108.366 43.307 1.00 40.83 23 TRP B O 1
ATOM 4278 N N . GLU B 1 19 ? 88.787 108.390 43.345 1.00 42.19 24 GLU B N 1
ATOM 4279 C CA . GLU B 1 19 ? 88.786 109.545 42.418 1.00 44.27 24 GLU B CA 1
ATOM 4280 C C . GLU B 1 19 ? 88.628 109.062 40.982 1.00 43.38 24 GLU B C 1
ATOM 4281 O O . GLU B 1 19 ? 89.352 108.195 40.547 1.00 43.77 24 GLU B O 1
ATOM 4287 N N . PRO B 1 20 ? 87.650 109.599 40.266 1.00 43.12 25 PRO B N 1
ATOM 4288 C CA . PRO B 1 20 ? 87.429 109.161 38.917 1.00 43.88 25 PRO B CA 1
ATOM 4289 C C . PRO B 1 20 ? 88.535 109.561 37.922 1.00 44.59 25 PRO B C 1
ATOM 4290 O O . PRO B 1 20 ? 89.050 110.707 37.997 1.00 45.96 25 PRO B O 1
ATOM 4294 N N . THR B 1 21 ? 88.817 108.675 36.955 1.00 43.22 26 THR B N 1
ATOM 4295 C CA . THR B 1 21 ? 89.814 108.927 35.885 1.00 42.84 26 THR B CA 1
ATOM 4296 C C . THR B 1 21 ? 89.140 109.065 34.505 1.00 43.28 26 THR B C 1
ATOM 4297 O O . THR B 1 21 ? 89.632 109.804 33.634 1.00 41.96 26 THR B O 1
ATOM 4301 N N . TYR B 1 22 ? 88.021 108.359 34.317 1.00 42.64 27 TYR B N 1
ATOM 4302 C CA . TYR B 1 22 ? 87.434 108.255 33.009 1.00 42.93 27 TYR B CA 1
ATOM 4303 C C . TYR B 1 22 ? 86.297 109.242 32.800 1.00 43.37 27 TYR B C 1
ATOM 4304 O O . TYR B 1 22 ? 85.926 109.521 31.649 1.00 44.01 27 TYR B O 1
ATOM 4313 N N . GLN B 1 23 ? 85.732 109.742 33.899 1.00 43.29 28 GLN B N 1
ATOM 4314 C CA . GLN B 1 23 ? 84.616 110.715 33.836 1.00 43.06 28 GLN B CA 1
ATOM 4315 C C . GLN B 1 23 ? 85.018 111.891 34.703 1.00 43.67 28 GLN B C 1
ATOM 4316 O O . GLN B 1 23 ? 85.773 111.682 35.644 1.00 43.52 28 GLN B O 1
ATOM 4322 N N . ASP B 1 24 ? 84.562 113.109 34.386 1.00 44.18 29 ASP B N 1
ATOM 4323 C CA . ASP B 1 24 ? 84.789 114.250 35.294 1.00 46.70 29 ASP B CA 1
ATOM 4324 C C . ASP B 1 24 ? 83.917 114.127 36.524 1.00 46.01 29 ASP B C 1
ATOM 4325 O O . ASP B 1 24 ? 82.751 113.779 36.437 1.00 45.65 29 ASP B O 1
ATOM 4330 N N . LYS B 1 25 ? 84.509 114.447 37.662 1.00 47.12 30 LYS B N 1
ATOM 4331 C CA . LYS B 1 25 ? 83.835 114.449 38.962 1.00 46.74 30 LYS B CA 1
ATOM 4332 C C . LYS B 1 25 ? 82.538 115.170 38.831 1.00 45.21 30 LYS B C 1
ATOM 4333 O O . LYS B 1 25 ? 81.519 114.730 39.378 1.00 44.72 30 LYS B O 1
ATOM 4339 N N . LYS B 1 26 ? 82.562 116.250 38.047 1.00 44.66 31 LYS B N 1
ATOM 4340 C CA . LYS B 1 26 ? 81.429 117.182 38.006 1.00 43.49 31 LYS B CA 1
ATOM 4341 C C . LYS B 1 26 ? 80.336 116.731 37.076 1.00 42.62 31 LYS B C 1
ATOM 4342 O O . LYS B 1 26 ? 79.262 117.272 37.108 1.00 43.48 31 LYS B O 1
ATOM 4348 N N . ASP B 1 27 ? 80.593 115.736 36.244 1.00 41.37 32 ASP B N 1
ATOM 4349 C CA . ASP B 1 27 ? 79.523 115.135 35.505 1.00 40.78 32 ASP B CA 1
ATOM 4350 C C . ASP B 1 27 ? 78.899 114.010 36.343 1.00 39.88 32 ASP B C 1
ATOM 4351 O O . ASP B 1 27 ? 77.732 113.746 36.224 1.00 39.04 32 ASP B O 1
ATOM 4356 N N . ILE B 1 28 ? 79.689 113.357 37.176 1.00 39.18 33 ILE B N 1
ATOM 4357 C CA . ILE B 1 28 ? 79.179 112.349 38.082 1.00 39.32 33 ILE B CA 1
ATOM 4358 C C . ILE B 1 28 ? 78.342 113.015 39.192 1.00 39.57 33 ILE B C 1
ATOM 4359 O O . ILE B 1 28 ? 77.328 112.438 39.657 1.00 38.91 33 ILE B O 1
ATOM 4364 N N . PHE B 1 29 ? 78.748 114.245 39.585 1.00 38.53 34 PHE B N 1
ATOM 4365 C CA . PHE B 1 29 ? 78.088 115.001 40.688 1.00 36.67 34 PHE B CA 1
ATOM 4366 C C . PHE B 1 29 ? 77.835 116.434 40.228 1.00 36.55 34 PHE B C 1
ATOM 4367 O O . PHE B 1 29 ? 78.551 117.356 40.649 1.00 36.12 34 PHE B O 1
ATOM 4375 N N . PRO B 1 30 ? 76.850 116.617 39.320 1.00 36.18 35 PRO B N 1
ATOM 4376 C CA . PRO B 1 30 ? 76.513 117.940 38.707 1.00 35.77 35 PRO B CA 1
ATOM 4377 C C . PRO B 1 30 ? 75.594 118.875 39.540 1.00 35.62 35 PRO B C 1
ATOM 4378 O O . PRO B 1 30 ? 75.248 120.005 39.086 1.00 35.94 35 PRO B O 1
ATOM 4382 N N . GLU B 1 31 ? 75.190 118.452 40.730 1.00 36.14 36 GLU B N 1
ATOM 4383 C CA . GLU B 1 31 ? 74.200 119.241 41.523 1.00 38.19 36 GLU B CA 1
ATOM 4384 C C . GLU B 1 31 ? 74.740 120.032 42.721 1.00 37.87 36 GLU B C 1
ATOM 4385 O O . GLU B 1 31 ? 74.013 120.809 43.390 1.00 37.50 36 GLU B O 1
ATOM 4391 N N . GLU B 1 32 ? 76.019 119.822 42.988 1.00 39.42 37 GLU B N 1
ATOM 4392 C CA . GLU B 1 32 ? 76.722 120.431 44.100 1.00 40.63 37 GLU B CA 1
ATOM 4393 C C . GLU B 1 32 ? 77.210 121.893 44.045 1.00 42.27 37 GLU B C 1
ATOM 4394 O O . GLU B 1 32 ? 77.595 122.421 45.095 1.00 43.33 37 GLU B O 1
ATOM 4400 N N . ASP B 1 33 ? 77.121 122.576 42.900 1.00 42.72 38 ASP B N 1
ATOM 4401 C CA . ASP B 1 33 ? 77.724 123.905 42.741 1.00 43.40 38 ASP B CA 1
ATOM 4402 C C . ASP B 1 33 ? 76.717 125.030 42.628 1.00 43.45 38 ASP B C 1
ATOM 4403 O O . ASP B 1 33 ? 76.983 126.177 43.045 1.00 44.74 38 ASP B O 1
ATOM 4408 N N . PHE B 1 34 ? 75.547 124.722 42.091 1.00 41.98 39 PHE B N 1
ATOM 4409 C CA . PHE B 1 34 ? 74.657 125.760 41.624 1.00 39.20 39 PHE B CA 1
ATOM 4410 C C . PHE B 1 34 ? 73.912 126.555 42.702 1.00 40.47 39 PHE B C 1
ATOM 4411 O O . PHE B 1 34 ? 73.333 127.625 42.421 1.00 40.01 39 PHE B O 1
ATOM 4419 N N . GLU B 1 35 ? 73.874 125.985 43.907 1.00 41.00 40 GLU B N 1
ATOM 4420 C CA . GLU B 1 35 ? 73.242 126.604 45.091 1.00 41.57 40 GLU B CA 1
ATOM 4421 C C . GLU B 1 35 ? 74.093 127.659 45.781 1.00 42.65 40 GLU B C 1
ATOM 4422 O O . GLU B 1 35 ? 73.569 128.413 46.584 1.00 42.18 40 GLU B O 1
ATOM 4428 N N . GLY B 1 36 ? 75.389 127.712 45.441 1.00 44.17 41 GLY B N 1
ATOM 4429 C CA . GLY B 1 36 ? 76.312 128.741 45.983 1.00 45.85 41 GLY B CA 1
ATOM 4430 C C . GLY B 1 36 ? 77.206 128.140 47.074 1.00 47.03 41 GLY B C 1
ATOM 4431 O O . GLY B 1 36 ? 78.178 128.793 47.508 1.00 46.82 41 GLY B O 1
ATOM 4432 N N . ILE B 1 37 ? 76.883 126.902 47.496 1.00 46.26 42 ILE B N 1
ATOM 4433 C CA . ILE B 1 37 ? 77.560 126.233 48.616 1.00 45.45 42 ILE B CA 1
ATOM 4434 C C . ILE B 1 37 ? 78.900 125.694 48.197 1.00 46.42 42 ILE B C 1
ATOM 4435 O O . ILE B 1 37 ? 79.055 125.142 47.095 1.00 46.90 42 ILE B O 1
ATOM 4440 N N . LYS B 1 38 ? 79.895 125.880 49.061 1.00 47.88 43 LYS B N 1
ATOM 4441 C CA . LYS B 1 38 ? 81.259 125.469 48.711 1.00 48.35 43 LYS B CA 1
ATOM 4442 C C . LYS B 1 38 ? 81.739 124.448 49.673 1.00 49.79 43 LYS B C 1
ATOM 4443 O O . LYS B 1 38 ? 81.599 124.594 50.894 1.00 48.74 43 LYS B O 1
ATOM 4449 N N . ILE B 1 39 ? 82.274 123.373 49.107 1.00 52.13 44 ILE B N 1
ATOM 4450 C CA . ILE B 1 39 ? 82.738 122.258 49.909 1.00 54.57 44 ILE B CA 1
ATOM 4451 C C . ILE B 1 39 ? 84.207 122.021 49.637 1.00 56.12 44 ILE B C 1
ATOM 4452 O O . ILE B 1 39 ? 84.579 121.543 48.579 1.00 56.41 44 ILE B O 1
ATOM 4457 N N . THR B 1 40 ? 85.000 122.332 50.666 1.00 58.32 45 THR B N 1
ATOM 4458 C CA . THR B 1 40 ? 86.472 122.349 50.649 1.00 59.05 45 THR B CA 1
ATOM 4459 C C . THR B 1 40 ? 86.927 120.912 50.779 1.00 59.48 45 THR B C 1
ATOM 4460 O O . THR B 1 40 ? 87.618 120.414 49.898 1.00 60.46 45 THR B O 1
ATOM 4464 N N . ASP B 1 41 ? 86.451 120.226 51.828 1.00 58.84 46 ASP B N 1
ATOM 4465 C CA . ASP B 1 41 ? 86.873 118.857 52.109 1.00 58.96 46 ASP B CA 1
ATOM 4466 C C . ASP B 1 41 ? 85.779 117.870 52.672 1.00 56.94 46 ASP B C 1
ATOM 4467 O O . ASP B 1 41 ? 85.525 117.842 53.909 1.00 55.29 46 ASP B O 1
ATOM 4472 N N . TRP B 1 42 ? 85.186 117.055 51.773 1.00 54.50 47 TRP B N 1
ATOM 4473 C CA . TRP B 1 42 ? 84.189 116.066 52.169 1.00 52.74 47 TRP B CA 1
ATOM 4474 C C . TRP B 1 42 ? 84.651 115.107 53.250 1.00 53.98 47 TRP B C 1
ATOM 4475 O O . TRP B 1 42 ? 83.818 114.673 54.040 1.00 53.66 47 TRP B O 1
ATOM 4486 N N . SER B 1 43 ? 85.959 114.827 53.331 1.00 55.00 48 SER B N 1
ATOM 4487 C CA . SER B 1 43 ? 86.560 114.011 54.437 1.00 56.18 48 SER B CA 1
ATOM 4488 C C . SER B 1 43 ? 86.381 114.554 55.875 1.00 55.41 48 SER B C 1
ATOM 4489 O O . SER B 1 43 ? 86.528 113.814 56.840 1.00 55.58 48 SER B O 1
ATOM 4492 N N . GLN B 1 44 ? 86.072 115.842 56.002 1.00 55.51 49 GLN B N 1
ATOM 4493 C CA . GLN B 1 44 ? 85.818 116.476 57.293 1.00 55.89 49 GLN B CA 1
ATOM 4494 C C . GLN B 1 44 ? 84.435 116.055 57.856 1.00 55.62 49 GLN B C 1
ATOM 4495 O O . GLN B 1 44 ? 84.163 116.184 59.062 1.00 54.92 49 GLN B O 1
ATOM 4501 N N . TRP B 1 45 ? 83.559 115.602 56.961 1.00 55.31 50 TRP B N 1
ATOM 4502 C CA . TRP B 1 45 ? 82.260 115.066 57.302 1.00 55.42 50 TRP B CA 1
ATOM 4503 C C . TRP B 1 45 ? 82.501 114.034 58.401 1.00 56.27 50 TRP B C 1
ATOM 4504 O O . TRP B 1 45 ? 83.338 113.121 58.246 1.00 55.81 50 TRP B O 1
ATOM 4515 N N . GLU B 1 46 ? 81.844 114.250 59.546 1.00 56.71 51 GLU B N 1
ATOM 4516 C CA . GLU B 1 46 ? 81.829 113.278 60.637 1.00 57.96 51 GLU B CA 1
ATOM 4517 C C . GLU B 1 46 ? 80.604 112.417 60.499 1.00 57.07 51 GLU B C 1
ATOM 4518 O O . GLU B 1 46 ? 79.513 112.933 60.395 1.00 56.96 51 GLU B O 1
ATOM 4524 N N . ASP B 1 47 ? 80.771 111.107 60.563 1.00 56.93 52 ASP B N 1
ATOM 4525 C CA . ASP B 1 47 ? 79.616 110.200 60.548 1.00 56.16 52 ASP B CA 1
ATOM 4526 C C . ASP B 1 47 ? 78.636 110.441 61.706 1.00 56.32 52 ASP B C 1
ATOM 4527 O O . ASP B 1 47 ? 78.926 110.143 62.871 1.00 55.22 52 ASP B O 1
ATOM 4532 N N . PRO B 1 48 ? 77.428 110.953 61.381 1.00 56.71 53 PRO B N 1
ATOM 4533 C CA . PRO B 1 48 ? 76.486 111.179 62.475 1.00 56.69 53 PRO B CA 1
ATOM 4534 C C . PRO B 1 48 ? 76.293 109.935 63.371 1.00 56.89 53 PRO B C 1
ATOM 4535 O O . PRO B 1 48 ? 76.207 110.080 64.596 1.00 59.01 53 PRO B O 1
ATOM 4539 N N . PHE B 1 49 ? 76.268 108.746 62.748 1.00 56.05 54 PHE B N 1
ATOM 4540 C CA . PHE B 1 49 ? 76.134 107.403 63.355 1.00 54.74 54 PHE B CA 1
ATOM 4541 C C . PHE B 1 49 ? 77.028 106.489 62.491 1.00 54.60 54 PHE B C 1
ATOM 4542 O O . PHE B 1 49 ? 77.414 106.889 61.340 1.00 53.73 54 PHE B O 1
ATOM 4550 N N . ARG B 1 50 ? 77.334 105.292 63.019 1.00 52.79 55 ARG B N 1
ATOM 4551 C CA . ARG B 1 50 ? 78.186 104.351 62.331 1.00 52.31 55 ARG B CA 1
ATOM 4552 C C . ARG B 1 50 ? 77.507 102.976 62.139 1.00 52.31 55 ARG B C 1
ATOM 4553 O O . ARG B 1 50 ? 78.035 101.996 62.620 1.00 53.47 55 ARG B O 1
ATOM 4561 N N . LEU B 1 51 ? 76.390 102.860 61.406 1.00 50.61 56 LEU B N 1
ATOM 4562 C CA . LEU B 1 51 ? 75.783 101.503 61.180 1.00 48.42 56 LEU B CA 1
ATOM 4563 C C . LEU B 1 51 ? 76.292 100.855 59.901 1.00 45.30 56 LEU B C 1
ATOM 4564 O O . LEU B 1 51 ? 76.255 101.470 58.850 1.00 45.86 56 LEU B O 1
ATOM 4569 N N . THR B 1 52 ? 76.786 99.630 59.979 1.00 41.96 57 THR B N 1
ATOM 4570 C CA . THR B 1 52 ? 77.062 98.898 58.767 1.00 39.64 57 THR B CA 1
ATOM 4571 C C . THR B 1 52 ? 75.742 98.241 58.327 1.00 38.15 57 THR B C 1
ATOM 4572 O O . THR B 1 52 ? 74.798 98.219 59.084 1.00 37.57 57 THR B O 1
ATOM 4576 N N . MET B 1 53 ? 75.669 97.747 57.095 1.00 36.75 58 MET B N 1
ATOM 4577 C CA . MET B 1 53 ? 74.443 97.112 56.608 1.00 34.11 58 MET B CA 1
ATOM 4578 C C . MET B 1 53 ? 74.040 95.951 57.449 1.00 33.39 58 MET B C 1
ATOM 4579 O O . MET B 1 53 ? 72.878 95.801 57.803 1.00 32.22 58 MET B O 1
ATOM 4584 N N . ASP B 1 54 ? 74.988 95.105 57.828 1.00 34.94 59 ASP B N 1
ATOM 4585 C CA . ASP B 1 54 ? 74.573 93.906 58.622 1.00 34.97 59 ASP B CA 1
ATOM 4586 C C . ASP B 1 54 ? 73.935 94.305 59.976 1.00 33.53 59 ASP B C 1
ATOM 4587 O O . ASP B 1 54 ? 73.004 93.677 60.438 1.00 33.76 59 ASP B O 1
ATOM 4592 N N . ALA B 1 55 ? 74.457 95.346 60.610 1.00 30.66 60 ALA B N 1
ATOM 4593 C CA . ALA B 1 55 ? 73.924 95.813 61.886 1.00 30.30 60 ALA B CA 1
ATOM 4594 C C . ALA B 1 55 ? 72.561 96.540 61.609 1.00 30.69 60 ALA B C 1
ATOM 4595 O O . ALA B 1 55 ? 71.583 96.310 62.311 1.00 29.69 60 ALA B O 1
ATOM 4597 N N . TYR B 1 56 ? 72.483 97.333 60.524 1.00 29.32 61 TYR B N 1
ATOM 4598 C CA . TYR B 1 56 ? 71.189 97.911 60.135 1.00 29.12 61 TYR B CA 1
ATOM 4599 C C . TYR B 1 56 ? 70.074 96.849 59.981 1.00 27.75 61 TYR B C 1
ATOM 4600 O O . TYR B 1 56 ? 69.075 96.883 60.693 1.00 27.66 61 TYR B O 1
ATOM 4609 N N . TRP B 1 57 ? 70.295 95.867 59.100 1.00 27.15 62 TRP B N 1
ATOM 4610 C CA . TRP B 1 57 ? 69.329 94.798 58.849 1.00 26.57 62 TRP B CA 1
ATOM 4611 C C . TRP B 1 57 ? 68.942 94.100 60.155 1.00 27.03 62 TRP B C 1
ATOM 4612 O O . TRP B 1 57 ? 67.771 93.872 60.453 1.00 28.56 62 TRP B O 1
ATOM 4623 N N . LYS B 1 58 ? 69.934 93.753 60.948 1.00 27.63 63 LYS B N 1
ATOM 4624 C CA . LYS B 1 58 ? 69.694 93.040 62.175 1.00 28.88 63 LYS B CA 1
ATOM 4625 C C . LYS B 1 58 ? 68.842 93.788 63.190 1.00 29.18 63 LYS B C 1
ATOM 4626 O O . LYS B 1 58 ? 67.978 93.245 63.812 1.00 29.43 63 LYS B O 1
ATOM 4632 N N A TYR B 1 59 ? 69.125 95.058 63.365 0.50 29.60 64 TYR B N 1
ATOM 4633 N N B TYR B 1 59 ? 69.170 95.052 63.413 0.50 29.66 64 TYR B N 1
ATOM 4634 C CA A TYR B 1 59 ? 68.470 95.806 64.420 0.50 29.57 64 TYR B CA 1
ATOM 4635 C CA B TYR B 1 59 ? 68.500 95.855 64.443 0.50 29.69 64 TYR B CA 1
ATOM 4636 C C A TYR B 1 59 ? 67.109 96.305 63.948 0.50 29.21 64 TYR B C 1
ATOM 4637 C C B TYR B 1 59 ? 67.108 96.247 63.936 0.50 29.28 64 TYR B C 1
ATOM 4638 O O A TYR B 1 59 ? 66.168 96.291 64.696 0.50 28.89 64 TYR B O 1
ATOM 4639 O O B TYR B 1 59 ? 66.147 96.122 64.655 0.50 28.98 64 TYR B O 1
ATOM 4656 N N . GLN B 1 60 ? 67.008 96.693 62.679 1.00 28.91 65 GLN B N 1
ATOM 4657 C CA . GLN B 1 60 ? 65.693 96.976 62.089 1.00 29.65 65 GLN B CA 1
ATOM 4658 C C . GLN B 1 60 ? 64.773 95.769 62.064 1.00 30.09 65 GLN B C 1
ATOM 4659 O O . GLN B 1 60 ? 63.596 95.887 62.449 1.00 30.09 65 GLN B O 1
ATOM 4665 N N . ALA B 1 61 ? 65.308 94.595 61.693 1.00 30.47 66 ALA B N 1
ATOM 4666 C CA . ALA B 1 61 ? 64.475 93.380 61.679 1.00 30.30 66 ALA B CA 1
ATOM 4667 C C . ALA B 1 61 ? 63.832 93.053 63.004 1.00 30.49 66 ALA B C 1
ATOM 4668 O O . ALA B 1 61 ? 62.636 92.641 63.079 1.00 32.40 66 ALA B O 1
ATOM 4670 N N . GLU B 1 62 ? 64.631 93.075 64.045 1.00 31.53 67 GLU B N 1
ATOM 4671 C CA . GLU B 1 62 ? 64.105 92.882 65.402 1.00 34.80 67 GLU B CA 1
ATOM 4672 C C . GLU B 1 62 ? 62.917 93.885 65.799 1.00 33.58 67 GLU B C 1
ATOM 4673 O O . GLU B 1 62 ? 61.934 93.480 66.404 1.00 34.23 67 GLU B O 1
ATOM 4679 N N . LYS B 1 63 ? 63.008 95.144 65.417 1.00 32.08 68 LYS B N 1
ATOM 4680 C CA . LYS B 1 63 ? 61.920 96.111 65.589 1.00 33.98 68 LYS B CA 1
ATOM 4681 C C . LYS B 1 63 ? 60.684 95.731 64.819 1.00 31.93 68 LYS B C 1
ATOM 4682 O O . LYS B 1 63 ? 59.599 95.719 65.381 1.00 32.10 68 LYS B O 1
ATOM 4688 N N . GLU B 1 64 ? 60.875 95.408 63.541 1.00 30.75 69 GLU B N 1
ATOM 4689 C CA . GLU B 1 64 ? 59.787 95.082 62.669 1.00 30.57 69 GLU B CA 1
ATOM 4690 C C . GLU B 1 64 ? 58.974 93.915 63.168 1.00 29.78 69 GLU B C 1
ATOM 4691 O O . GLU B 1 64 ? 57.747 93.950 63.159 1.00 29.33 69 GLU B O 1
ATOM 4697 N N . LYS B 1 65 ? 59.670 92.909 63.685 1.00 29.86 70 LYS B N 1
ATOM 4698 C CA . LYS B 1 65 ? 58.993 91.737 64.131 1.00 29.46 70 LYS B CA 1
ATOM 4699 C C . LYS B 1 65 ? 58.053 92.087 65.297 1.00 29.88 70 LYS B C 1
ATOM 4700 O O . LYS B 1 65 ? 56.909 91.660 65.312 1.00 30.06 70 LYS B O 1
ATOM 4706 N N . LYS B 1 66 ? 58.551 92.858 66.272 1.00 29.36 71 LYS B N 1
ATOM 4707 C CA . LYS B 1 66 ? 57.723 93.305 67.389 1.00 30.86 71 LYS B CA 1
ATOM 4708 C C . LYS B 1 66 ? 56.557 94.220 66.993 1.00 29.80 71 LYS B C 1
ATOM 4709 O O . LYS B 1 66 ? 55.466 94.018 67.443 1.00 29.59 71 LYS B O 1
ATOM 4715 N N . LEU B 1 67 ? 56.805 95.178 66.105 1.00 30.31 72 LEU B N 1
ATOM 4716 C CA . LEU B 1 67 ? 55.785 96.073 65.570 1.00 30.16 72 LEU B CA 1
ATOM 4717 C C . LEU B 1 67 ? 54.602 95.315 64.905 1.00 30.22 72 LEU B C 1
ATOM 4718 O O . LEU B 1 67 ? 53.410 95.488 65.308 1.00 29.17 72 LEU B O 1
ATOM 4723 N N . TYR B 1 68 ? 54.911 94.413 63.959 1.00 29.32 73 TYR B N 1
ATOM 4724 C CA . TYR B 1 68 ? 53.847 93.672 63.260 1.00 28.74 73 TYR B CA 1
ATOM 4725 C C . TYR B 1 68 ? 53.083 92.719 64.172 1.00 28.98 73 TYR B C 1
ATOM 4726 O O . TYR B 1 68 ? 51.872 92.513 64.023 1.00 29.51 73 TYR B O 1
ATOM 4735 N N . ALA B 1 69 ? 53.736 92.214 65.205 1.00 27.73 74 ALA B N 1
ATOM 4736 C CA . ALA B 1 69 ? 52.986 91.331 66.141 1.00 27.80 74 ALA B CA 1
ATOM 4737 C C . ALA B 1 69 ? 52.004 92.225 66.843 1.00 26.31 74 ALA B C 1
ATOM 4738 O O . ALA B 1 69 ? 50.940 91.844 67.171 1.00 27.71 74 ALA B O 1
ATOM 4740 N N . ILE B 1 70 ? 52.385 93.445 67.125 1.00 28.43 75 ILE B N 1
ATOM 4741 C CA . ILE B 1 70 ? 51.465 94.348 67.858 1.00 28.85 75 ILE B CA 1
ATOM 4742 C C . ILE B 1 70 ? 50.321 94.797 66.985 1.00 27.85 75 ILE B C 1
ATOM 4743 O O . ILE B 1 70 ? 49.224 94.794 67.443 1.00 27.83 75 ILE B O 1
ATOM 4748 N N . PHE B 1 71 ? 50.607 95.174 65.723 1.00 27.20 76 PHE B N 1
ATOM 4749 C CA . PHE B 1 71 ? 49.606 95.533 64.722 1.00 27.64 76 PHE B CA 1
ATOM 4750 C C . PHE B 1 71 ? 48.615 94.367 64.507 1.00 28.38 76 PHE B C 1
ATOM 4751 O O . PHE B 1 71 ? 47.396 94.573 64.503 1.00 27.49 76 PHE B O 1
ATOM 4759 N N . ASP B 1 72 ? 49.146 93.144 64.290 1.00 29.47 77 ASP B N 1
ATOM 4760 C CA . ASP B 1 72 ? 48.303 91.936 64.159 1.00 31.29 77 ASP B CA 1
ATOM 4761 C C . ASP B 1 72 ? 47.397 91.744 65.367 1.00 29.79 77 ASP B C 1
ATOM 4762 O O . ASP B 1 72 ? 46.216 91.413 65.190 1.00 30.77 77 ASP B O 1
ATOM 4767 N N . ALA B 1 73 ? 47.947 91.919 66.572 1.00 28.23 78 ALA B N 1
ATOM 4768 C CA . ALA B 1 73 ? 47.157 91.744 67.799 1.00 29.17 78 ALA B CA 1
ATOM 4769 C C . ALA B 1 73 ? 46.103 92.837 67.979 1.00 29.81 78 ALA B C 1
ATOM 4770 O O . ALA B 1 73 ? 44.957 92.521 68.327 1.00 31.41 78 ALA B O 1
ATOM 4772 N N . PHE B 1 74 ? 46.479 94.109 67.761 1.00 28.75 79 PHE B N 1
ATOM 4773 C CA . PHE B 1 74 ? 45.517 95.178 67.709 1.00 30.20 79 PHE B CA 1
ATOM 4774 C C . PHE B 1 74 ? 44.310 94.913 66.772 1.00 30.55 79 PHE B C 1
ATOM 4775 O O . PHE B 1 74 ? 43.157 95.144 67.109 1.00 29.48 79 PHE B O 1
ATOM 4783 N N . ALA B 1 75 ? 44.578 94.424 65.572 1.00 33.10 80 ALA B N 1
ATOM 4784 C CA . ALA B 1 75 ? 43.496 94.124 64.618 1.00 34.77 80 ALA B CA 1
ATOM 4785 C C . ALA B 1 75 ? 42.584 92.985 65.091 1.00 36.71 80 ALA B C 1
ATOM 4786 O O . ALA B 1 75 ? 41.355 93.142 65.120 1.00 36.40 80 ALA B O 1
ATOM 4788 N N . GLN B 1 76 ? 43.205 91.871 65.536 1.00 38.54 81 GLN B N 1
ATOM 4789 C CA . GLN B 1 76 ? 42.506 90.633 65.916 1.00 37.99 81 GLN B CA 1
ATOM 4790 C C . GLN B 1 76 ? 41.622 90.946 67.081 1.00 36.37 81 GLN B C 1
ATOM 4791 O O . GLN B 1 76 ? 40.513 90.408 67.261 1.00 35.71 81 GLN B O 1
ATOM 4797 N N . ASN B 1 77 ? 42.113 91.850 67.888 1.00 34.66 82 ASN B N 1
ATOM 4798 C CA . ASN B 1 77 ? 41.405 92.182 69.086 1.00 34.54 82 ASN B CA 1
ATOM 4799 C C . ASN B 1 77 ? 40.498 93.422 68.922 1.00 34.31 82 ASN B C 1
ATOM 4800 O O . ASN B 1 77 ? 39.902 93.871 69.892 1.00 31.92 82 ASN B O 1
ATOM 4805 N N . ASN B 1 78 ? 40.365 93.946 67.697 1.00 33.82 83 ASN B N 1
ATOM 4806 C CA . ASN B 1 78 ? 39.492 95.169 67.520 1.00 34.75 83 ASN B CA 1
ATOM 4807 C C . ASN B 1 78 ? 39.889 96.331 68.424 1.00 33.91 83 ASN B C 1
ATOM 4808 O O . ASN B 1 78 ? 39.059 96.916 69.093 1.00 34.20 83 ASN B O 1
ATOM 4813 N N . GLY B 1 79 ? 41.189 96.618 68.489 1.00 32.45 84 GLY B N 1
ATOM 4814 C CA . GLY B 1 79 ? 41.628 97.640 69.416 1.00 33.09 84 GLY B CA 1
ATOM 4815 C C . GLY B 1 79 ? 41.149 99.037 69.046 1.00 33.13 84 GLY B C 1
ATOM 4816 O O . GLY B 1 79 ? 41.314 99.967 69.843 1.00 33.67 84 GLY B O 1
ATOM 4817 N N . HIS B 1 80 ? 40.587 99.204 67.844 1.00 32.88 85 HIS B N 1
ATOM 4818 C CA . HIS B 1 80 ? 40.003 100.515 67.464 1.00 34.63 85 HIS B CA 1
ATOM 4819 C C . HIS B 1 80 ? 38.836 100.880 68.412 1.00 34.77 85 HIS B C 1
ATOM 4820 O O . HIS B 1 80 ? 38.499 102.042 68.608 1.00 36.86 85 HIS B O 1
ATOM 4827 N N . GLN B 1 81 ? 38.252 99.877 69.039 1.00 34.08 86 GLN B N 1
ATOM 4828 C CA . GLN B 1 81 ? 37.164 100.068 69.963 1.00 34.07 86 GLN B CA 1
ATOM 4829 C C . GLN B 1 81 ? 37.628 100.550 71.302 1.00 34.85 86 GLN B C 1
ATOM 4830 O O . GLN B 1 81 ? 36.801 100.898 72.100 1.00 35.09 86 GLN B O 1
ATOM 4836 N N . ASN B 1 82 ? 38.951 100.623 71.525 1.00 34.40 87 ASN B N 1
ATOM 4837 C CA . ASN B 1 82 ? 39.505 101.035 72.825 1.00 34.25 87 ASN B CA 1
ATOM 4838 C C . ASN B 1 82 ? 39.938 102.495 72.934 1.00 33.10 87 ASN B C 1
ATOM 4839 O O . ASN B 1 82 ? 40.425 102.937 73.971 1.00 31.23 87 ASN B O 1
ATOM 4844 N N . ILE B 1 83 ? 39.728 103.272 71.863 1.00 34.38 88 ILE B N 1
ATOM 4845 C CA . ILE B 1 83 ? 40.130 104.719 71.873 1.00 34.41 88 ILE B CA 1
ATOM 4846 C C . ILE B 1 83 ? 39.147 105.496 72.804 1.00 34.03 88 ILE B C 1
ATOM 4847 O O . ILE B 1 83 ? 38.102 104.980 73.136 1.00 33.77 88 ILE B O 1
ATOM 4852 N N . SER B 1 84 ? 39.515 106.699 73.223 1.00 33.88 89 SER B N 1
ATOM 4853 C CA . SER B 1 84 ? 38.703 107.517 74.086 1.00 34.28 89 SER B CA 1
ATOM 4854 C C . SER B 1 84 ? 37.360 107.772 73.452 1.00 35.52 89 SER B C 1
ATOM 4855 O O . SER B 1 84 ? 36.359 107.588 74.102 1.00 35.67 89 SER B O 1
ATOM 4858 N N . ASP B 1 85 ? 37.327 108.245 72.200 1.00 36.41 90 ASP B N 1
ATOM 4859 C CA . ASP B 1 85 ? 36.071 108.265 71.409 1.00 36.38 90 ASP B CA 1
ATOM 4860 C C . ASP B 1 85 ? 36.339 108.451 69.954 1.00 34.16 90 ASP B C 1
ATOM 4861 O O . ASP B 1 85 ? 37.471 108.788 69.616 1.00 31.91 90 ASP B O 1
ATOM 4866 N N . ALA B 1 86 ? 35.327 108.190 69.106 1.00 32.94 91 ALA B N 1
ATOM 4867 C CA . ALA B 1 86 ? 35.520 108.296 67.634 1.00 32.91 91 ALA B CA 1
ATOM 4868 C C . ALA B 1 86 ? 36.010 109.658 67.110 1.00 33.67 91 ALA B C 1
ATOM 4869 O O . ALA B 1 86 ? 36.614 109.734 66.038 1.00 34.04 91 ALA B O 1
ATOM 4871 N N . ARG B 1 87 ? 35.821 110.734 67.873 1.00 33.66 92 ARG B N 1
ATOM 4872 C CA . ARG B 1 87 ? 36.295 112.040 67.404 1.00 34.00 92 ARG B CA 1
ATOM 4873 C C . ARG B 1 87 ? 37.802 111.930 67.154 1.00 33.80 92 ARG B C 1
ATOM 4874 O O . ARG B 1 87 ? 38.343 112.587 66.260 1.00 33.62 92 ARG B O 1
ATOM 4882 N N . TYR B 1 88 ? 38.473 111.115 67.977 1.00 32.81 93 TYR B N 1
ATOM 4883 C CA . TYR B 1 88 ? 39.943 111.009 67.962 1.00 31.29 93 TYR B CA 1
ATOM 4884 C C . TYR B 1 88 ? 40.500 110.516 66.569 1.00 30.50 93 TYR B C 1
ATOM 4885 O O . TYR B 1 88 ? 41.579 110.852 66.124 1.00 29.81 93 TYR B O 1
ATOM 4894 N N . VAL B 1 89 ? 39.734 109.704 65.895 1.00 29.67 94 VAL B N 1
ATOM 4895 C CA . VAL B 1 89 ? 40.159 109.208 64.641 1.00 29.37 94 VAL B CA 1
ATOM 4896 C C . VAL B 1 89 ? 40.378 110.338 63.571 1.00 30.23 94 VAL B C 1
ATOM 4897 O O . VAL B 1 89 ? 41.118 110.158 62.584 1.00 30.52 94 VAL B O 1
ATOM 4901 N N . ASN B 1 90 ? 39.749 111.491 63.774 1.00 30.37 95 ASN B N 1
ATOM 4902 C CA . ASN B 1 90 ? 39.922 112.635 62.840 1.00 30.15 95 ASN B CA 1
ATOM 4903 C C . ASN B 1 90 ? 41.368 113.050 62.769 1.00 30.85 95 ASN B C 1
ATOM 4904 O O . ASN B 1 90 ? 41.883 113.376 61.683 1.00 33.48 95 ASN B O 1
ATOM 4909 N N . ALA B 1 91 ? 42.068 112.950 63.883 1.00 31.29 96 ALA B N 1
ATOM 4910 C CA . ALA B 1 91 ? 43.537 113.096 63.879 1.00 31.86 96 ALA B CA 1
ATOM 4911 C C . ALA B 1 91 ? 44.303 112.148 62.942 1.00 33.16 96 ALA B C 1
ATOM 4912 O O . ALA B 1 91 ? 45.335 112.540 62.339 1.00 33.12 96 ALA B O 1
ATOM 4914 N N . LEU B 1 92 ? 43.798 110.913 62.813 1.00 32.71 97 LEU B N 1
ATOM 4915 C CA . LEU B 1 92 ? 44.444 109.895 62.016 1.00 32.70 97 LEU B CA 1
ATOM 4916 C C . LEU B 1 92 ? 44.081 110.054 60.534 1.00 34.11 97 LEU B C 1
ATOM 4917 O O . LEU B 1 92 ? 44.902 109.693 59.672 1.00 34.65 97 LEU B O 1
ATOM 4922 N N . LYS B 1 93 ? 42.879 110.594 60.258 1.00 32.47 98 LYS B N 1
ATOM 4923 C CA . LYS B 1 93 ? 42.479 111.051 58.935 1.00 32.76 98 LYS B CA 1
ATOM 4924 C C . LYS B 1 93 ? 43.445 112.143 58.402 1.00 32.65 98 LYS B C 1
ATOM 4925 O O . LYS B 1 93 ? 43.896 112.095 57.273 1.00 33.83 98 LYS B O 1
ATOM 4931 N N . LEU B 1 94 ? 43.699 113.142 59.213 1.00 32.97 99 LEU B N 1
ATOM 4932 C CA . LEU B 1 94 ? 44.688 114.154 58.938 1.00 34.46 99 LEU B CA 1
ATOM 4933 C C . LEU B 1 94 ? 46.097 113.516 58.810 1.00 35.13 99 LEU B C 1
ATOM 4934 O O . LEU B 1 94 ? 46.842 113.813 57.866 1.00 34.43 99 LEU B O 1
ATOM 4939 N N . PHE B 1 95 ? 46.447 112.618 59.743 1.00 35.59 100 PHE B N 1
ATOM 4940 C CA . PHE B 1 95 ? 47.740 111.934 59.715 1.00 34.89 100 PHE B CA 1
ATOM 4941 C C . PHE B 1 95 ? 47.962 111.171 58.416 1.00 33.78 100 PHE B C 1
ATOM 4942 O O . PHE B 1 95 ? 48.972 111.415 57.675 1.00 33.46 100 PHE B O 1
ATOM 4950 N N . ILE B 1 96 ? 47.026 110.307 58.065 1.00 32.92 101 ILE B N 1
ATOM 4951 C CA . ILE B 1 96 ? 47.226 109.537 56.808 1.00 32.22 101 ILE B CA 1
ATOM 4952 C C . ILE B 1 96 ? 47.182 110.302 55.426 1.00 32.99 101 ILE B C 1
ATOM 4953 O O . ILE B 1 96 ? 47.677 109.796 54.377 1.00 33.98 101 ILE B O 1
ATOM 4958 N N . SER B 1 97 ? 46.475 111.426 55.400 1.00 32.85 102 SER B N 1
ATOM 4959 C CA . SER B 1 97 ? 46.297 112.287 54.210 1.00 34.34 102 SER B CA 1
ATOM 4960 C C . SER B 1 97 ? 47.416 113.259 54.025 1.00 32.39 102 SER B C 1
ATOM 4961 O O . SER B 1 97 ? 47.753 113.608 52.893 1.00 32.93 102 SER B O 1
ATOM 4964 N N . GLY B 1 98 ? 47.879 113.785 55.165 1.00 31.91 103 GLY B N 1
ATOM 4965 C CA . GLY B 1 98 ? 48.766 114.920 55.211 1.00 32.65 103 GLY B CA 1
ATOM 4966 C C . GLY B 1 98 ? 50.159 114.617 55.663 1.00 34.28 103 GLY B C 1
ATOM 4967 O O . GLY B 1 98 ? 51.082 115.256 55.164 1.00 34.47 103 GLY B O 1
ATOM 4968 N N . ILE B 1 99 ? 50.335 113.644 56.586 1.00 34.26 104 ILE B N 1
ATOM 4969 C CA . ILE B 1 99 ? 51.655 113.375 57.163 1.00 32.56 104 ILE B CA 1
ATOM 4970 C C . ILE B 1 99 ? 52.306 112.143 56.555 1.00 32.89 104 ILE B C 1
ATOM 4971 O O . ILE B 1 99 ? 53.497 112.218 56.098 1.00 32.58 104 ILE B O 1
ATOM 4976 N N . SER B 1 100 ? 51.569 111.023 56.501 1.00 30.71 105 SER B N 1
ATOM 4977 C CA . SER B 1 100 ? 52.152 109.857 55.826 1.00 30.74 105 SER B CA 1
ATOM 4978 C C . SER B 1 100 ? 52.683 110.131 54.436 1.00 30.07 105 SER B C 1
ATOM 4979 O O . SER B 1 100 ? 53.660 109.491 54.063 1.00 30.32 105 SER B O 1
ATOM 4982 N N . PRO B 1 101 ? 51.944 110.909 53.592 1.00 29.72 106 PRO B N 1
ATOM 4983 C CA . PRO B 1 101 ? 52.558 111.109 52.271 1.00 28.23 106 PRO B CA 1
ATOM 4984 C C . PRO B 1 101 ? 53.897 111.851 52.290 1.00 28.15 106 PRO B C 1
ATOM 4985 O O . PRO B 1 101 ? 54.741 111.685 51.377 1.00 28.33 106 PRO B O 1
ATOM 4989 N N . LEU B 1 102 ? 54.185 112.572 53.364 1.00 28.65 107 LEU B N 1
ATOM 4990 C CA . LEU B 1 102 ? 55.522 113.259 53.462 1.00 27.45 107 LEU B CA 1
ATOM 4991 C C . LEU B 1 102 ? 56.683 112.306 53.745 1.00 28.00 107 LEU B C 1
ATOM 4992 O O . LEU B 1 102 ? 57.858 112.584 53.414 1.00 28.27 107 LEU B O 1
ATOM 4997 N N . GLU B 1 103 ? 56.364 111.198 54.424 1.00 28.79 108 GLU B N 1
ATOM 4998 C CA . GLU B 1 103 ? 57.320 110.103 54.676 1.00 30.33 108 GLU B CA 1
ATOM 4999 C C . GLU B 1 103 ? 57.722 109.546 53.352 1.00 29.42 108 GLU B C 1
ATOM 5000 O O . GLU B 1 103 ? 58.894 109.332 53.099 1.00 30.84 108 GLU B O 1
ATOM 5006 N N . HIS B 1 104 ? 56.729 109.337 52.483 1.00 27.55 109 HIS B N 1
ATOM 5007 C CA . HIS B 1 104 ? 57.021 108.833 51.149 1.00 27.48 109 HIS B CA 1
ATOM 5008 C C . HIS B 1 104 ? 57.833 109.795 50.295 1.00 26.63 109 HIS B C 1
ATOM 5009 O O . HIS B 1 104 ? 58.836 109.405 49.637 1.00 27.97 109 HIS B O 1
ATOM 5016 N N . ALA B 1 105 ? 57.428 111.066 50.302 1.00 26.30 110 ALA B N 1
ATOM 5017 C CA . ALA B 1 105 ? 58.212 112.129 49.614 1.00 24.40 110 ALA B CA 1
ATOM 5018 C C . ALA B 1 105 ? 59.612 112.239 50.141 1.00 24.44 110 ALA B C 1
ATOM 5019 O O . ALA B 1 105 ? 60.546 112.533 49.399 1.00 25.50 110 ALA B O 1
ATOM 5021 N N . ALA B 1 106 ? 59.786 112.047 51.437 1.00 24.63 111 ALA B N 1
ATOM 5022 C CA . ALA B 1 106 ? 61.147 112.054 52.013 1.00 23.97 111 ALA B CA 1
ATOM 5023 C C . ALA B 1 106 ? 62.039 110.846 51.523 1.00 25.25 111 ALA B C 1
ATOM 5024 O O . ALA B 1 106 ? 63.267 110.966 51.246 1.00 25.21 111 ALA B O 1
ATOM 5026 N N . PHE B 1 107 ? 61.422 109.675 51.456 1.00 25.64 112 PHE B N 1
ATOM 5027 C CA . PHE B 1 107 ? 62.043 108.511 50.817 1.00 26.69 112 PHE B CA 1
ATOM 5028 C C . PHE B 1 107 ? 62.602 108.937 49.439 1.00 27.20 112 PHE B C 1
ATOM 5029 O O . PHE B 1 107 ? 63.800 108.791 49.164 1.00 27.92 112 PHE B O 1
ATOM 5037 N N . GLN B 1 108 ? 61.738 109.483 48.592 1.00 26.45 113 GLN B N 1
ATOM 5038 C CA . GLN B 1 108 ? 62.137 109.958 47.283 1.00 27.99 113 GLN B CA 1
ATOM 5039 C C . GLN B 1 108 ? 63.233 111.055 47.336 1.00 28.28 113 GLN B C 1
ATOM 5040 O O . GLN B 1 108 ? 64.201 110.976 46.587 1.00 29.17 113 GLN B O 1
ATOM 5046 N N . GLY B 1 109 ? 63.058 112.074 48.171 1.00 27.11 114 GLY B N 1
ATOM 5047 C CA . GLY B 1 109 ? 64.031 113.122 48.316 1.00 28.88 114 GLY B CA 1
ATOM 5048 C C . GLY B 1 109 ? 65.387 112.602 48.761 1.00 29.40 114 GLY B C 1
ATOM 5049 O O . GLY B 1 109 ? 66.384 112.911 48.129 1.00 30.25 114 GLY B O 1
ATOM 5050 N N . TYR B 1 110 ? 65.414 111.806 49.830 1.00 29.16 115 TYR B N 1
ATOM 5051 C CA . TYR B 1 110 ? 66.643 111.254 50.338 1.00 30.80 115 TYR B CA 1
ATOM 5052 C C . TYR B 1 110 ? 67.373 110.245 49.425 1.00 31.37 115 TYR B C 1
ATOM 5053 O O . TYR B 1 110 ? 68.605 110.182 49.421 1.00 31.49 115 TYR B O 1
ATOM 5062 N N . SER B 1 111 ? 66.602 109.427 48.707 1.00 32.42 116 SER B N 1
ATOM 5063 C CA . SER B 1 111 ? 67.118 108.569 47.633 1.00 32.86 116 SER B CA 1
ATOM 5064 C C . SER B 1 111 ? 67.943 109.409 46.638 1.00 33.13 116 SER B C 1
ATOM 5065 O O . SER B 1 111 ? 69.093 109.071 46.332 1.00 33.30 116 SER B O 1
ATOM 5068 N N . LYS B 1 112 ? 67.330 110.466 46.105 1.00 32.61 117 LYS B N 1
ATOM 5069 C CA . LYS B 1 112 ? 68.012 111.359 45.181 1.00 33.94 117 LYS B CA 1
ATOM 5070 C C . LYS B 1 112 ? 69.294 111.961 45.820 1.00 32.92 117 LYS B C 1
ATOM 5071 O O . LYS B 1 112 ? 70.400 111.795 45.345 1.00 31.73 117 LYS B O 1
ATOM 5077 N N . VAL B 1 113 ? 69.125 112.625 46.945 1.00 32.83 118 VAL B N 1
ATOM 5078 C CA . VAL B 1 113 ? 70.274 113.192 47.654 1.00 32.73 118 VAL B CA 1
ATOM 5079 C C . VAL B 1 113 ? 71.348 112.089 47.989 1.00 33.03 118 VAL B C 1
ATOM 5080 O O . VAL B 1 113 ? 72.557 112.331 47.904 1.00 34.42 118 VAL B O 1
ATOM 5084 N N . GLY B 1 114 ? 70.931 110.874 48.321 1.00 31.65 119 GLY B N 1
ATOM 5085 C CA . GLY B 1 114 ? 71.920 109.770 48.594 1.00 32.77 119 GLY B CA 1
ATOM 5086 C C . GLY B 1 114 ? 72.634 109.293 47.321 1.00 33.71 119 GLY B C 1
ATOM 5087 O O . GLY B 1 114 ? 73.446 108.369 47.386 1.00 35.00 119 GLY B O 1
ATOM 5088 N N . ARG B 1 115 ? 72.306 109.919 46.171 1.00 33.91 120 ARG B N 1
ATOM 5089 C CA . ARG B 1 115 ? 73.074 109.852 44.909 1.00 35.08 120 ARG B CA 1
ATOM 5090 C C . ARG B 1 115 ? 74.003 111.114 44.629 1.00 35.32 120 ARG B C 1
ATOM 5091 O O . ARG B 1 115 ? 75.139 111.000 44.236 1.00 34.04 120 ARG B O 1
ATOM 5099 N N . GLN B 1 116 ? 73.467 112.300 44.902 1.00 36.63 121 GLN B N 1
ATOM 5100 C CA . GLN B 1 116 ? 73.978 113.577 44.420 1.00 37.11 121 GLN B CA 1
ATOM 5101 C C . GLN B 1 116 ? 75.227 114.130 45.139 1.00 37.23 121 GLN B C 1
ATOM 5102 O O . GLN B 1 116 ? 75.960 114.939 44.573 1.00 38.09 121 GLN B O 1
ATOM 5108 N N . PHE B 1 117 ? 75.466 113.702 46.368 1.00 37.75 122 PHE B N 1
ATOM 5109 C CA . PHE B 1 117 ? 76.592 114.209 47.169 1.00 37.96 122 PHE B CA 1
ATOM 5110 C C . PHE B 1 117 ? 77.851 113.444 46.835 1.00 38.84 122 PHE B C 1
ATOM 5111 O O . PHE B 1 117 ? 77.823 112.188 46.818 1.00 38.80 122 PHE B O 1
ATOM 5119 N N . SER B 1 118 ? 78.948 114.178 46.583 1.00 37.83 123 SER B N 1
ATOM 5120 C CA . SER B 1 118 ? 80.224 113.519 46.316 1.00 39.00 123 SER B CA 1
ATOM 5121 C C . SER B 1 118 ? 80.919 112.908 47.498 1.00 39.94 123 SER B C 1
ATOM 5122 O O . SER B 1 118 ? 81.959 112.292 47.335 1.00 40.88 123 SER B O 1
ATOM 5125 N N . GLY B 1 119 ? 80.360 113.047 48.686 1.00 41.57 124 GLY B N 1
ATOM 5126 C CA . GLY B 1 119 ? 80.967 112.460 49.870 1.00 41.36 124 GLY B CA 1
ATOM 5127 C C . GLY B 1 119 ? 80.270 111.170 50.181 1.00 42.68 124 GLY B C 1
ATOM 5128 O O . GLY B 1 119 ? 79.063 111.189 50.483 1.00 44.44 124 GLY B O 1
ATOM 5129 N N . ALA B 1 120 ? 81.042 110.078 50.184 1.00 42.79 125 ALA B N 1
ATOM 5130 C CA . ALA B 1 120 ? 80.565 108.706 50.330 1.00 43.30 125 ALA B CA 1
ATOM 5131 C C . ALA B 1 120 ? 79.879 108.462 51.676 1.00 43.74 125 ALA B C 1
ATOM 5132 O O . ALA B 1 120 ? 78.859 107.768 51.749 1.00 44.59 125 ALA B O 1
ATOM 5134 N N . GLY B 1 121 ? 80.458 109.031 52.728 1.00 43.80 126 GLY B N 1
ATOM 5135 C CA . GLY B 1 121 ? 79.889 109.014 54.035 1.00 42.36 126 GLY B CA 1
ATOM 5136 C C . GLY B 1 121 ? 78.530 109.638 54.006 1.00 42.22 126 GLY B C 1
ATOM 5137 O O . GLY B 1 121 ? 77.608 109.013 54.445 1.00 44.38 126 GLY B O 1
ATOM 5138 N N . ALA B 1 122 ? 78.375 110.834 53.451 1.00 41.04 127 ALA B N 1
ATOM 5139 C CA . ALA B 1 122 ? 77.093 111.510 53.404 1.00 40.05 127 ALA B CA 1
ATOM 5140 C C . ALA B 1 122 ? 76.065 110.745 52.564 1.00 40.41 127 ALA B C 1
ATOM 5141 O O . ALA B 1 122 ? 74.865 110.806 52.816 1.00 40.78 127 ALA B O 1
ATOM 5143 N N . ARG B 1 123 ? 76.541 110.036 51.549 1.00 39.64 128 ARG B N 1
ATOM 5144 C CA . ARG B 1 123 ? 75.672 109.244 50.737 1.00 38.77 128 ARG B CA 1
ATOM 5145 C C . ARG B 1 123 ? 75.096 108.089 51.516 1.00 39.04 128 ARG B C 1
ATOM 5146 O O . ARG B 1 123 ? 73.907 107.842 51.417 1.00 40.19 128 ARG B O 1
ATOM 5154 N N . VAL B 1 124 ? 75.907 107.354 52.266 1.00 39.76 129 VAL B N 1
ATOM 5155 C CA . VAL B 1 124 ? 75.321 106.249 53.061 1.00 40.28 129 VAL B CA 1
ATOM 5156 C C . VAL B 1 124 ? 74.297 106.762 54.044 1.00 38.57 129 VAL B C 1
ATOM 5157 O O . VAL B 1 124 ? 73.206 106.218 54.073 1.00 39.47 129 VAL B O 1
ATOM 5161 N N . ALA B 1 125 ? 74.651 107.803 54.810 1.00 38.16 130 ALA B N 1
ATOM 5162 C CA . ALA B 1 125 ? 73.777 108.422 55.793 1.00 37.59 130 ALA B CA 1
ATOM 5163 C C . ALA B 1 125 ? 72.419 108.864 55.200 1.00 38.12 130 ALA B C 1
ATOM 5164 O O . ALA B 1 125 ? 71.390 108.594 55.830 1.00 38.70 130 ALA B O 1
ATOM 5166 N N . CYS B 1 126 ? 72.397 109.490 54.009 1.00 36.92 131 CYS B N 1
ATOM 5167 C CA . CYS B 1 126 ? 71.102 109.792 53.307 1.00 36.52 131 CYS B CA 1
ATOM 5168 C C . CYS B 1 126 ? 70.366 108.589 52.732 1.00 36.37 131 CYS B C 1
ATOM 5169 O O . CYS B 1 126 ? 69.116 108.597 52.653 1.00 35.20 131 CYS B O 1
ATOM 5172 N N . GLN B 1 127 ? 71.129 107.591 52.277 1.00 35.86 132 GLN B N 1
ATOM 5173 C CA . GLN B 1 127 ? 70.537 106.423 51.731 1.00 35.97 132 GLN B CA 1
ATOM 5174 C C . GLN B 1 127 ? 69.836 105.649 52.848 1.00 37.26 132 GLN B C 1
ATOM 5175 O O . GLN B 1 127 ? 68.769 105.079 52.610 1.00 37.26 132 GLN B O 1
ATOM 5181 N N . MET B 1 128 ? 70.398 105.649 54.064 1.00 37.95 133 MET B N 1
ATOM 5182 C CA . MET B 1 128 ? 69.758 104.939 55.170 1.00 39.99 133 MET B CA 1
ATOM 5183 C C . MET B 1 128 ? 68.589 105.692 55.666 1.00 37.63 133 MET B C 1
ATOM 5184 O O . MET B 1 128 ? 67.552 105.083 55.986 1.00 38.06 133 MET B O 1
ATOM 5189 N N . GLN B 1 129 ? 68.730 107.020 55.687 1.00 36.11 134 GLN B N 1
ATOM 5190 C CA . GLN B 1 129 ? 67.576 107.866 55.935 1.00 34.67 134 GLN B CA 1
ATOM 5191 C C . GLN B 1 129 ? 66.442 107.539 54.899 1.00 32.92 134 GLN B C 1
ATOM 5192 O O . GLN B 1 129 ? 65.304 107.305 55.294 1.00 31.36 134 GLN B O 1
ATOM 5198 N N . ALA B 1 130 ? 66.776 107.435 53.620 1.00 31.15 135 ALA B N 1
ATOM 5199 C CA . ALA B 1 130 ? 65.764 107.205 52.590 1.00 30.77 135 ALA B CA 1
ATOM 5200 C C . ALA B 1 130 ? 64.974 105.927 52.902 1.00 31.82 135 ALA B C 1
ATOM 5201 O O . ALA B 1 130 ? 63.711 105.881 52.772 1.00 30.76 135 ALA B O 1
ATOM 5203 N N . ILE B 1 131 ? 65.715 104.888 53.298 1.00 31.54 136 ILE B N 1
ATOM 5204 C CA . ILE B 1 131 ? 65.080 103.620 53.507 1.00 32.74 136 ILE B CA 1
ATOM 5205 C C . ILE B 1 131 ? 64.304 103.607 54.836 1.00 30.83 136 ILE B C 1
ATOM 5206 O O . ILE B 1 131 ? 63.256 102.982 54.919 1.00 30.80 136 ILE B O 1
ATOM 5211 N N . ASP B 1 132 ? 64.763 104.370 55.824 1.00 28.58 137 ASP B N 1
ATOM 5212 C CA . ASP B 1 132 ? 63.955 104.610 57.030 1.00 28.31 137 ASP B CA 1
ATOM 5213 C C . ASP B 1 132 ? 62.599 105.268 56.734 1.00 27.62 137 ASP B C 1
ATOM 5214 O O . ASP B 1 132 ? 61.615 104.955 57.420 1.00 29.23 137 ASP B O 1
ATOM 5219 N N . GLU B 1 133 ? 62.537 106.179 55.744 1.00 26.15 138 GLU B N 1
ATOM 5220 C CA . GLU B 1 133 ? 61.289 106.927 55.420 1.00 25.81 138 GLU B CA 1
ATOM 5221 C C . GLU B 1 133 ? 60.342 106.011 54.625 1.00 25.57 138 GLU B C 1
ATOM 5222 O O . GLU B 1 133 ? 59.124 106.090 54.735 1.00 28.00 138 GLU B O 1
ATOM 5228 N N . LEU B 1 134 ? 60.897 105.102 53.821 1.00 24.84 139 LEU B N 1
ATOM 5229 C CA . LEU B 1 134 ? 60.082 104.092 53.165 1.00 25.88 139 LEU B CA 1
ATOM 5230 C C . LEU B 1 134 ? 59.440 103.240 54.252 1.00 26.67 139 LEU B C 1
ATOM 5231 O O . LEU B 1 134 ? 58.268 102.914 54.151 1.00 29.55 139 LEU B O 1
ATOM 5236 N N . ARG B 1 135 ? 60.208 102.829 55.275 1.00 28.92 140 ARG B N 1
ATOM 5237 C CA . ARG B 1 135 ? 59.665 102.056 56.427 1.00 27.63 140 ARG B CA 1
ATOM 5238 C C . ARG B 1 135 ? 58.560 102.851 57.144 1.00 28.06 140 ARG B C 1
ATOM 5239 O O . ARG B 1 135 ? 57.521 102.277 57.512 1.00 29.79 140 ARG B O 1
ATOM 5247 N N . HIS B 1 136 ? 58.828 104.125 57.461 1.00 27.16 141 HIS B N 1
ATOM 5248 C CA . HIS B 1 136 ? 57.793 105.027 58.046 1.00 29.22 141 HIS B CA 1
ATOM 5249 C C . HIS B 1 136 ? 56.548 105.088 57.123 1.00 28.04 141 HIS B C 1
ATOM 5250 O O . HIS B 1 136 ? 55.393 104.828 57.540 1.00 27.53 141 HIS B O 1
ATOM 5257 N N . SER B 1 137 ? 56.776 105.364 55.861 1.00 27.83 142 SER B N 1
ATOM 5258 C CA . SER B 1 137 ? 55.636 105.345 54.917 1.00 28.61 142 SER B CA 1
ATOM 5259 C C . SER B 1 137 ? 54.830 104.038 55.009 1.00 28.64 142 SER B C 1
ATOM 5260 O O . SER B 1 137 ? 53.614 104.062 55.162 1.00 29.35 142 SER B O 1
ATOM 5263 N N . GLN B 1 138 ? 55.501 102.883 54.874 1.00 27.90 143 GLN B N 1
ATOM 5264 C CA . GLN B 1 138 ? 54.772 101.583 54.817 1.00 27.21 143 GLN B CA 1
ATOM 5265 C C . GLN B 1 138 ? 54.169 101.125 56.147 1.00 27.98 143 GLN B C 1
ATOM 5266 O O . GLN B 1 138 ? 53.015 100.678 56.188 1.00 28.43 143 GLN B O 1
ATOM 5272 N N . THR B 1 139 ? 54.929 101.215 57.235 1.00 27.80 144 THR B N 1
ATOM 5273 C CA . THR B 1 139 ? 54.387 100.822 58.565 1.00 28.42 144 THR B CA 1
ATOM 5274 C C . THR B 1 139 ? 53.173 101.689 58.918 1.00 28.90 144 THR B C 1
ATOM 5275 O O . THR B 1 139 ? 52.213 101.223 59.601 1.00 30.11 144 THR B O 1
ATOM 5279 N N . GLN B 1 140 ? 53.187 102.939 58.455 1.00 29.33 145 GLN B N 1
ATOM 5280 C CA . GLN B 1 140 ? 52.010 103.818 58.666 1.00 30.03 145 GLN B CA 1
ATOM 5281 C C . GLN B 1 140 ? 50.806 103.393 57.853 1.00 28.46 145 GLN B C 1
ATOM 5282 O O . GLN B 1 140 ? 49.722 103.396 58.371 1.00 27.17 145 GLN B O 1
ATOM 5288 N N . GLN B 1 141 ? 51.006 102.932 56.627 1.00 30.21 146 GLN B N 1
ATOM 5289 C CA . GLN B 1 141 ? 49.908 102.358 55.865 1.00 31.83 146 GLN B CA 1
ATOM 5290 C C . GLN B 1 141 ? 49.330 101.186 56.659 1.00 33.86 146 GLN B C 1
ATOM 5291 O O . GLN B 1 141 ? 48.095 101.017 56.682 1.00 32.33 146 GLN B O 1
ATOM 5297 N N . HIS B 1 142 ? 50.247 100.371 57.258 1.00 33.21 147 HIS B N 1
ATOM 5298 C CA . HIS B 1 142 ? 49.857 99.191 57.973 1.00 32.24 147 HIS B CA 1
ATOM 5299 C C . HIS B 1 142 ? 49.217 99.550 59.288 1.00 33.39 147 HIS B C 1
ATOM 5300 O O . HIS B 1 142 ? 48.230 98.953 59.645 1.00 33.16 147 HIS B O 1
ATOM 5307 N N . ALA B 1 143 ? 49.748 100.535 59.996 1.00 33.55 148 ALA B N 1
ATOM 5308 C CA . ALA B 1 143 ? 49.134 100.916 61.261 1.00 34.42 148 ALA B CA 1
ATOM 5309 C C . ALA B 1 143 ? 47.650 101.385 61.132 1.00 37.19 148 ALA B C 1
ATOM 5310 O O . ALA B 1 143 ? 46.812 101.133 62.055 1.00 38.41 148 ALA B O 1
ATOM 5312 N N . MET B 1 144 ? 47.344 102.088 60.028 1.00 37.16 149 MET B N 1
ATOM 5313 C CA . MET B 1 144 ? 46.072 102.823 59.870 1.00 36.82 149 MET B CA 1
ATOM 5314 C C . MET B 1 144 ? 45.087 101.947 59.166 1.00 36.22 149 MET B C 1
ATOM 5315 O O . MET B 1 144 ? 43.896 102.249 59.163 1.00 35.51 149 MET B O 1
ATOM 5320 N N . SER B 1 145 ? 45.602 100.862 58.586 1.00 35.88 150 SER B N 1
ATOM 5321 C CA . SER B 1 145 ? 44.818 99.872 57.848 1.00 36.17 150 SER B CA 1
ATOM 5322 C C . SER B 1 145 ? 43.542 99.376 58.571 1.00 35.68 150 SER B C 1
ATOM 5323 O O . SER B 1 145 ? 42.486 99.228 57.947 1.00 38.41 150 SER B O 1
ATOM 5326 N N . HIS B 1 146 ? 43.623 99.119 59.864 1.00 33.91 151 HIS B N 1
ATOM 5327 C CA . HIS B 1 146 ? 42.478 98.625 60.585 1.00 32.44 151 HIS B CA 1
ATOM 5328 C C . HIS B 1 146 ? 41.469 99.754 60.855 1.00 32.53 151 HIS B C 1
ATOM 5329 O O . HIS B 1 146 ? 40.270 99.526 60.844 1.00 31.78 151 HIS B O 1
ATOM 5336 N N . TYR B 1 147 ? 41.959 100.963 61.159 1.00 32.98 152 TYR B N 1
ATOM 5337 C CA . TYR B 1 147 ? 41.066 102.158 61.270 1.00 31.86 152 TYR B CA 1
ATOM 5338 C C . TYR B 1 147 ? 40.357 102.491 59.966 1.00 30.20 152 TYR B C 1
ATOM 5339 O O . TYR B 1 147 ? 39.208 102.799 59.983 1.00 32.94 152 TYR B O 1
ATOM 5348 N N . ASN B 1 148 ? 41.011 102.357 58.833 1.00 29.70 153 ASN B N 1
ATOM 5349 C CA . ASN B 1 148 ? 40.390 102.589 57.546 1.00 29.77 153 ASN B CA 1
ATOM 5350 C C . ASN B 1 148 ? 39.148 101.680 57.355 1.00 31.69 153 ASN B C 1
ATOM 5351 O O . ASN B 1 148 ? 38.242 102.000 56.593 1.00 32.86 153 ASN B O 1
ATOM 5356 N N . LYS B 1 149 ? 39.184 100.490 57.944 1.00 31.40 154 LYS B N 1
ATOM 5357 C CA . LYS B 1 149 ? 38.131 99.507 57.762 1.00 31.83 154 LYS B CA 1
ATOM 5358 C C . LYS B 1 149 ? 36.920 99.868 58.594 1.00 30.42 154 LYS B C 1
ATOM 5359 O O . LYS B 1 149 ? 35.862 99.578 58.148 1.00 30.42 154 LYS B O 1
ATOM 5365 N N . HIS B 1 150 ? 37.079 100.474 59.776 1.00 30.99 155 HIS B N 1
ATOM 5366 C CA . HIS B 1 150 ? 35.949 100.787 60.694 1.00 33.25 155 HIS B CA 1
ATOM 5367 C C . HIS B 1 150 ? 35.464 102.266 60.728 1.00 33.81 155 HIS B C 1
ATOM 5368 O O . HIS B 1 150 ? 34.470 102.588 61.414 1.00 35.65 155 HIS B O 1
ATOM 5375 N N . PHE B 1 151 ? 36.205 103.154 60.078 1.00 33.81 156 PHE B N 1
ATOM 5376 C CA . PHE B 1 151 ? 35.990 104.606 60.191 1.00 34.05 156 PHE B CA 1
ATOM 5377 C C . PHE B 1 151 ? 36.126 105.250 58.824 1.00 32.92 156 PHE B C 1
ATOM 5378 O O . PHE B 1 151 ? 36.763 104.712 57.902 1.00 32.04 156 PHE B O 1
ATOM 5386 N N . ASN B 1 152 ? 35.569 106.441 58.691 1.00 32.76 157 ASN B N 1
ATOM 5387 C CA . ASN B 1 152 ? 35.550 107.085 57.367 1.00 31.37 157 ASN B CA 1
ATOM 5388 C C . ASN B 1 152 ? 36.708 107.999 57.219 1.00 30.27 157 ASN B C 1
ATOM 5389 O O . ASN B 1 152 ? 37.342 108.307 58.229 1.00 32.47 157 ASN B O 1
ATOM 5394 N N . GLY B 1 153 ? 36.980 108.406 55.985 1.00 29.90 158 GLY B N 1
ATOM 5395 C CA . GLY B 1 153 ? 37.911 109.462 55.629 1.00 30.18 158 GLY B CA 1
ATOM 5396 C C . GLY B 1 153 ? 39.385 109.051 55.480 1.00 31.13 158 GLY B C 1
ATOM 5397 O O . GLY B 1 153 ? 40.231 109.903 55.325 1.00 30.80 158 GLY B O 1
ATOM 5398 N N . LEU B 1 154 ? 39.715 107.760 55.556 1.00 31.01 159 LEU B N 1
ATOM 5399 C CA . LEU B 1 154 ? 41.172 107.380 55.559 1.00 29.95 159 LEU B CA 1
ATOM 5400 C C . LEU B 1 154 ? 41.382 106.575 54.309 1.00 28.85 159 LEU B C 1
ATOM 5401 O O . LEU B 1 154 ? 42.467 106.075 54.093 1.00 28.38 159 LEU B O 1
ATOM 5406 N N . HIS B 1 155 ? 40.342 106.504 53.459 1.00 27.65 160 HIS B N 1
ATOM 5407 C CA . HIS B 1 155 ? 40.358 105.501 52.381 1.00 27.53 160 HIS B CA 1
ATOM 5408 C C . HIS B 1 155 ? 41.041 105.891 51.086 1.00 29.72 160 HIS B C 1
ATOM 5409 O O . HIS B 1 155 ? 41.061 105.057 50.128 1.00 29.34 160 HIS B O 1
ATOM 5416 N N . ASP B 1 156 ? 41.508 107.152 50.960 1.00 29.09 161 ASP B N 1
ATOM 5417 C CA . ASP B 1 156 ? 42.072 107.565 49.660 1.00 29.63 161 ASP B CA 1
ATOM 5418 C C . ASP B 1 156 ? 43.083 108.712 49.882 1.00 28.80 161 ASP B C 1
ATOM 5419 O O . ASP B 1 156 ? 42.969 109.737 49.268 1.00 28.72 161 ASP B O 1
ATOM 5424 N N . GLY B 1 157 ? 44.019 108.486 50.800 1.00 27.49 162 GLY B N 1
ATOM 5425 C CA . GLY B 1 157 ? 44.990 109.462 51.352 1.00 28.01 162 GLY B CA 1
ATOM 5426 C C . GLY B 1 157 ? 45.969 110.049 50.350 1.00 27.41 162 GLY B C 1
ATOM 5427 O O . GLY B 1 157 ? 45.993 111.240 50.228 1.00 27.68 162 GLY B O 1
ATOM 5428 N N . PRO B 1 158 ? 46.701 109.210 49.586 1.00 27.35 163 PRO B N 1
ATOM 5429 C CA . PRO B 1 158 ? 47.541 109.729 48.513 1.00 28.61 163 PRO B CA 1
ATOM 5430 C C . PRO B 1 158 ? 46.763 110.439 47.403 1.00 29.05 163 PRO B C 1
ATOM 5431 O O . PRO B 1 158 ? 47.207 111.463 46.925 1.00 29.87 163 PRO B O 1
ATOM 5435 N N . HIS B 1 159 ? 45.629 109.898 46.982 1.00 29.91 164 HIS B N 1
ATOM 5436 C CA . HIS B 1 159 ? 44.786 110.562 45.998 1.00 28.34 164 HIS B CA 1
ATOM 5437 C C . HIS B 1 159 ? 44.395 111.986 46.456 1.00 29.06 164 HIS B C 1
ATOM 5438 O O . HIS B 1 159 ? 44.530 112.962 45.675 1.00 29.18 164 HIS B O 1
ATOM 5445 N N . MET B 1 160 ? 43.883 112.064 47.694 1.00 28.14 165 MET B N 1
ATOM 5446 C CA . MET B 1 160 ? 43.509 113.277 48.355 1.00 28.03 165 MET B CA 1
ATOM 5447 C C . MET B 1 160 ? 44.689 114.243 48.546 1.00 28.32 165 MET B C 1
ATOM 5448 O O . MET B 1 160 ? 44.583 115.428 48.262 1.00 28.98 165 MET B O 1
ATOM 5453 N N . HIS B 1 161 ? 45.826 113.716 48.957 1.00 29.62 166 HIS B N 1
ATOM 5454 C CA . HIS B 1 161 ? 47.019 114.503 49.180 1.00 28.33 166 HIS B CA 1
ATOM 5455 C C . HIS B 1 161 ? 47.295 115.375 47.963 1.00 28.32 166 HIS B C 1
ATOM 5456 O O . HIS B 1 161 ? 47.746 116.519 48.150 1.00 27.26 166 HIS B O 1
ATOM 5463 N N . ASP B 1 162 ? 47.069 114.832 46.744 1.00 27.82 167 ASP B N 1
ATOM 5464 C CA . ASP B 1 162 ? 47.479 115.521 45.471 1.00 27.95 167 ASP B CA 1
ATOM 5465 C C . ASP B 1 162 ? 46.442 116.628 45.121 1.00 27.71 167 ASP B C 1
ATOM 5466 O O . ASP B 1 162 ? 46.734 117.541 44.325 1.00 29.24 167 ASP B O 1
ATOM 5471 N N . ARG B 1 163 ? 45.243 116.559 45.722 1.00 26.88 168 ARG B N 1
ATOM 5472 C CA . ARG B 1 163 ? 44.096 117.293 45.208 1.00 26.97 168 ARG B CA 1
ATOM 5473 C C . ARG B 1 163 ? 43.400 118.161 46.201 1.00 28.60 168 ARG B C 1
ATOM 5474 O O . ARG B 1 163 ? 43.059 119.303 45.869 1.00 27.99 168 ARG B O 1
ATOM 5482 N N . VAL B 1 164 ? 43.158 117.641 47.418 1.00 29.41 169 VAL B N 1
ATOM 5483 C CA . VAL B 1 164 ? 42.328 118.375 48.404 1.00 30.12 169 VAL B CA 1
ATOM 5484 C C . VAL B 1 164 ? 43.007 119.700 48.864 1.00 31.71 169 VAL B C 1
ATOM 5485 O O . VAL B 1 164 ? 44.239 119.775 49.048 1.00 33.43 169 VAL B O 1
ATOM 5489 N N . TRP B 1 165 ? 42.197 120.727 49.051 1.00 31.86 170 TRP B N 1
ATOM 5490 C CA . TRP B 1 165 ? 42.677 122.085 49.212 1.00 31.74 170 TRP B CA 1
ATOM 5491 C C . TRP B 1 165 ? 43.690 122.174 50.336 1.00 31.18 170 TRP B C 1
ATOM 5492 O O . TRP B 1 165 ? 44.861 122.532 50.087 1.00 32.61 170 TRP B O 1
ATOM 5503 N N . TYR B 1 166 ? 43.269 121.815 51.557 1.00 30.61 171 TYR B N 1
ATOM 5504 C CA . TYR B 1 166 ? 44.112 121.971 52.729 1.00 30.01 171 TYR B CA 1
ATOM 5505 C C . TYR B 1 166 ? 45.411 121.081 52.713 1.00 30.02 171 TYR B C 1
ATOM 5506 O O . TYR B 1 166 ? 46.375 121.388 53.427 1.00 32.00 171 TYR B O 1
ATOM 5515 N N . LEU B 1 167 ? 45.446 120.033 51.882 1.00 27.87 172 LEU B N 1
ATOM 5516 C CA . LEU B 1 167 ? 46.569 119.100 51.770 1.00 27.30 172 LEU B CA 1
ATOM 5517 C C . LEU B 1 167 ? 47.671 119.637 50.855 1.00 27.25 172 LEU B C 1
ATOM 5518 O O . LEU B 1 167 ? 48.741 119.084 50.769 1.00 27.05 172 LEU B O 1
ATOM 5523 N N . SER B 1 168 ? 47.422 120.740 50.151 1.00 27.76 173 SER B N 1
ATOM 5524 C CA . SER B 1 168 ? 48.485 121.345 49.365 1.00 26.74 173 SER B CA 1
ATOM 5525 C C . SER B 1 168 ? 49.427 122.064 50.295 1.00 26.87 173 SER B C 1
ATOM 5526 O O . SER B 1 168 ? 50.550 122.443 49.879 1.00 28.19 173 SER B O 1
ATOM 5529 N N . VAL B 1 169 ? 48.987 122.273 51.541 1.00 25.77 174 VAL B N 1
ATOM 5530 C CA . VAL B 1 169 ? 49.852 122.762 52.631 1.00 26.48 174 VAL B CA 1
ATOM 5531 C C . VAL B 1 169 ? 51.055 121.846 52.875 1.00 27.72 174 VAL B C 1
ATOM 5532 O O . VAL B 1 169 ? 52.187 122.221 52.518 1.00 27.81 174 VAL B O 1
ATOM 5536 N N . PRO B 1 170 ? 50.832 120.597 53.397 1.00 28.49 175 PRO B N 1
ATOM 5537 C CA . PRO B 1 170 ? 51.955 119.646 53.389 1.00 27.59 175 PRO B CA 1
ATOM 5538 C C . PRO B 1 170 ? 52.592 119.331 52.028 1.00 27.43 175 PRO B C 1
ATOM 5539 O O . PRO B 1 170 ? 53.810 119.097 51.936 1.00 28.39 175 PRO B O 1
ATOM 5543 N N . LYS B 1 171 ? 51.806 119.219 50.983 1.00 25.93 176 LYS B N 1
ATOM 5544 C CA . LYS B 1 171 ? 52.382 118.734 49.719 1.00 25.50 176 LYS B CA 1
ATOM 5545 C C . LYS B 1 171 ? 53.398 119.764 49.086 1.00 26.33 176 LYS B C 1
ATOM 5546 O O . LYS B 1 171 ? 54.524 119.392 48.615 1.00 27.05 176 LYS B O 1
ATOM 5552 N N . SER B 1 172 ? 52.998 121.052 49.073 1.00 26.15 177 SER B N 1
ATOM 5553 C CA . SER B 1 172 ? 53.820 122.128 48.480 1.00 26.67 177 SER B CA 1
ATOM 5554 C C . SER B 1 172 ? 55.080 122.328 49.363 1.00 26.88 177 SER B C 1
ATOM 5555 O O . SER B 1 172 ? 56.186 122.551 48.842 1.00 25.90 177 SER B O 1
ATOM 5558 N N . PHE B 1 173 ? 54.929 122.109 50.660 1.00 27.14 178 PHE B N 1
ATOM 5559 C CA . PHE B 1 173 ? 56.098 122.130 51.579 1.00 29.07 178 PHE B CA 1
ATOM 5560 C C . PHE B 1 173 ? 57.209 121.248 51.058 1.00 30.31 178 PHE B C 1
ATOM 5561 O O . PHE B 1 173 ? 58.373 121.716 50.893 1.00 32.54 178 PHE B O 1
ATOM 5569 N N . PHE B 1 174 ? 56.877 119.984 50.722 1.00 31.05 179 PHE B N 1
ATOM 5570 C CA . PHE B 1 174 ? 57.884 118.963 50.395 1.00 29.25 179 PHE B CA 1
ATOM 5571 C C . PHE B 1 174 ? 58.234 119.028 48.947 1.00 28.11 179 PHE B C 1
ATOM 5572 O O . PHE B 1 174 ? 59.329 118.674 48.555 1.00 29.99 179 PHE B O 1
ATOM 5580 N N . ASP B 1 175 ? 57.307 119.468 48.112 1.00 28.50 180 ASP B N 1
ATOM 5581 C CA . ASP B 1 175 ? 57.643 119.759 46.689 1.00 27.67 180 ASP B CA 1
ATOM 5582 C C . ASP B 1 175 ? 58.663 120.921 46.580 1.00 25.83 180 ASP B C 1
ATOM 5583 O O . ASP B 1 175 ? 59.477 120.970 45.671 1.00 26.23 180 ASP B O 1
ATOM 5588 N N . ASP B 1 176 ? 58.523 121.905 47.449 1.00 25.85 181 ASP B N 1
ATOM 5589 C CA . ASP B 1 176 ? 59.454 123.064 47.543 1.00 25.81 181 ASP B CA 1
ATOM 5590 C C . ASP B 1 176 ? 60.807 122.443 47.916 1.00 25.31 181 ASP B C 1
ATOM 5591 O O . ASP B 1 176 ? 61.776 122.581 47.224 1.00 26.66 181 ASP B O 1
ATOM 5596 N N . ALA B 1 177 ? 60.874 121.676 48.986 1.00 28.16 182 ALA B N 1
ATOM 5597 C CA . ALA B 1 177 ? 62.167 121.051 49.339 1.00 29.75 182 ALA B CA 1
ATOM 5598 C C . ALA B 1 177 ? 62.761 120.181 48.226 1.00 30.52 182 ALA B C 1
ATOM 5599 O O . ALA B 1 177 ? 63.937 120.188 48.033 1.00 31.43 182 ALA B O 1
ATOM 5601 N N . ARG B 1 178 ? 61.963 119.417 47.479 1.00 31.89 183 ARG B N 1
ATOM 5602 C CA . ARG B 1 178 ? 62.587 118.491 46.525 1.00 31.36 183 ARG B CA 1
ATOM 5603 C C . ARG B 1 178 ? 62.887 119.139 45.174 1.00 31.18 183 ARG B C 1
ATOM 5604 O O . ARG B 1 178 ? 63.762 118.636 44.396 1.00 30.90 183 ARG B O 1
ATOM 5612 N N . SER B 1 179 ? 62.144 120.199 44.831 1.00 30.43 184 SER B N 1
ATOM 5613 C CA . SER B 1 179 ? 62.537 120.980 43.630 1.00 30.52 184 SER B CA 1
ATOM 5614 C C . SER B 1 179 ? 63.814 121.789 43.892 1.00 30.26 184 SER B C 1
ATOM 5615 O O . SER B 1 179 ? 64.511 122.155 42.960 1.00 30.64 184 SER B O 1
ATOM 5618 N N . ALA B 1 180 ? 64.135 121.989 45.171 1.00 30.58 185 ALA B N 1
ATOM 5619 C CA . ALA B 1 180 ? 65.353 122.706 45.574 1.00 32.20 185 ALA B CA 1
ATOM 5620 C C . ALA B 1 180 ? 66.526 121.819 45.346 1.00 33.29 185 ALA B C 1
ATOM 5621 O O . ALA B 1 180 ? 66.388 120.581 45.129 1.00 35.16 185 ALA B O 1
ATOM 5623 N N . GLY B 1 181 ? 67.701 122.418 45.403 1.00 32.31 186 GLY B N 1
ATOM 5624 C CA . GLY B 1 181 ? 68.872 121.644 45.305 1.00 31.40 186 GLY B CA 1
ATOM 5625 C C . GLY B 1 181 ? 69.165 120.895 46.571 1.00 31.81 186 GLY B C 1
ATOM 5626 O O . GLY B 1 181 ? 68.454 120.999 47.613 1.00 31.71 186 GLY B O 1
ATOM 5627 N N . PRO B 1 182 ? 70.242 120.114 46.517 1.00 32.39 187 PRO B N 1
ATOM 5628 C CA . PRO B 1 182 ? 70.511 119.091 47.521 1.00 32.88 187 PRO B CA 1
ATOM 5629 C C . PRO B 1 182 ? 70.976 119.611 48.915 1.00 33.83 187 PRO B C 1
ATOM 5630 O O . PRO B 1 182 ? 70.567 119.031 49.946 1.00 33.30 187 PRO B O 1
ATOM 5634 N N . PHE B 1 183 ? 71.741 120.715 48.976 1.00 32.84 188 PHE B N 1
ATOM 5635 C CA . PHE B 1 183 ? 72.118 121.284 50.312 1.00 31.32 188 PHE B CA 1
ATOM 5636 C C . PHE B 1 183 ? 70.934 121.969 50.949 1.00 31.00 188 PHE B C 1
ATOM 5637 O O . PHE B 1 183 ? 70.794 121.977 52.194 1.00 31.94 188 PHE B O 1
ATOM 5645 N N . GLU B 1 184 ? 70.088 122.588 50.125 1.00 29.51 189 GLU B N 1
ATOM 5646 C CA . GLU B 1 184 ? 68.842 123.157 50.656 1.00 30.41 189 GLU B CA 1
ATOM 5647 C C . GLU B 1 184 ? 67.883 122.046 51.107 1.00 30.58 189 GLU B C 1
ATOM 5648 O O . GLU B 1 184 ? 67.208 122.170 52.104 1.00 31.49 189 GLU B O 1
ATOM 5654 N N . PHE B 1 185 ? 67.788 120.972 50.344 1.00 32.06 190 PHE B N 1
ATOM 5655 C CA . PHE B 1 185 ? 66.934 119.796 50.791 1.00 32.38 190 PHE B CA 1
ATOM 5656 C C . PHE B 1 185 ? 67.358 119.317 52.222 1.00 32.62 190 PHE B C 1
ATOM 5657 O O . PHE B 1 185 ? 66.555 119.139 53.191 1.00 32.84 190 PHE B O 1
ATOM 5665 N N . LEU B 1 186 ? 68.650 119.188 52.364 1.00 33.61 191 LEU B N 1
ATOM 5666 C CA . LEU B 1 186 ? 69.209 118.723 53.588 1.00 34.94 191 LEU B CA 1
ATOM 5667 C C . LEU B 1 186 ? 69.011 119.695 54.741 1.00 33.81 191 LEU B C 1
ATOM 5668 O O . LEU B 1 186 ? 68.717 119.270 55.822 1.00 34.75 191 LEU B O 1
ATOM 5673 N N . THR B 1 187 ? 69.157 121.006 54.503 1.00 33.12 192 THR B N 1
ATOM 5674 C CA . THR B 1 187 ? 68.956 122.022 55.546 1.00 32.24 192 THR B CA 1
ATOM 5675 C C . THR B 1 187 ? 67.488 122.156 55.885 1.00 33.11 192 THR B C 1
ATOM 5676 O O . THR B 1 187 ? 67.114 122.300 57.070 1.00 34.24 192 THR B O 1
ATOM 5680 N N . ALA B 1 188 ? 66.652 122.142 54.845 1.00 32.07 193 ALA B N 1
ATOM 5681 C CA . ALA B 1 188 ? 65.183 122.151 55.006 1.00 31.05 193 ALA B CA 1
ATOM 5682 C C . ALA B 1 188 ? 64.665 120.971 55.807 1.00 30.00 193 ALA B C 1
ATOM 5683 O O . ALA B 1 188 ? 63.866 121.111 56.735 1.00 29.88 193 ALA B O 1
ATOM 5685 N N . ILE B 1 189 ? 65.132 119.777 55.456 1.00 30.60 194 ILE B N 1
ATOM 5686 C CA . ILE B 1 189 ? 64.463 118.564 55.977 1.00 30.34 194 ILE B CA 1
ATOM 5687 C C . ILE B 1 189 ? 65.255 117.923 57.124 1.00 31.67 194 ILE B C 1
ATOM 5688 O O . ILE B 1 189 ? 64.702 117.798 58.235 1.00 32.77 194 ILE B O 1
ATOM 5693 N N . SER B 1 190 ? 66.507 117.488 56.889 1.00 32.07 195 SER B N 1
ATOM 5694 C CA . SER B 1 190 ? 67.322 116.947 57.998 1.00 34.77 195 SER B CA 1
ATOM 5695 C C . SER B 1 190 ? 67.502 117.905 59.158 1.00 34.11 195 SER B C 1
ATOM 5696 O O . SER B 1 190 ? 67.399 117.493 60.276 1.00 35.00 195 SER B O 1
ATOM 5699 N N . PHE B 1 191 ? 67.783 119.168 58.893 1.00 34.25 196 PHE B N 1
ATOM 5700 C CA . PHE B 1 191 ? 67.980 120.134 59.974 1.00 33.28 196 PHE B CA 1
ATOM 5701 C C . PHE B 1 191 ? 66.691 120.803 60.459 1.00 32.96 196 PHE B C 1
ATOM 5702 O O . PHE B 1 191 ? 66.263 120.618 61.596 1.00 33.54 196 PHE B O 1
ATOM 5710 N N . SER B 1 192 ? 66.024 121.571 59.634 1.00 33.06 197 SER B N 1
ATOM 5711 C CA . SER B 1 192 ? 64.840 122.270 60.168 1.00 34.87 197 SER B CA 1
ATOM 5712 C C . SER B 1 192 ? 63.672 121.423 60.600 1.00 35.66 197 SER B C 1
ATOM 5713 O O . SER B 1 192 ? 63.025 121.710 61.593 1.00 38.45 197 SER B O 1
ATOM 5716 N N . PHE B 1 193 ? 63.352 120.419 59.812 1.00 36.24 198 PHE B N 1
ATOM 5717 C CA . PHE B 1 193 ? 62.115 119.685 60.000 1.00 37.01 198 PHE B CA 1
ATOM 5718 C C . PHE B 1 193 ? 62.433 118.533 60.929 1.00 37.94 198 PHE B C 1
ATOM 5719 O O . PHE B 1 193 ? 61.727 118.330 61.952 1.00 36.62 198 PHE B O 1
ATOM 5727 N N . GLU B 1 194 ? 63.493 117.795 60.592 1.00 37.64 199 GLU B N 1
ATOM 5728 C CA . GLU B 1 194 ? 63.795 116.564 61.332 1.00 41.54 199 GLU B CA 1
ATOM 5729 C C . GLU B 1 194 ? 64.545 116.768 62.669 1.00 42.96 199 GLU B C 1
ATOM 5730 O O . GLU B 1 194 ? 64.545 115.850 63.475 1.00 44.58 199 GLU B O 1
ATOM 5736 N N . TYR B 1 195 ? 65.141 117.947 62.908 1.00 43.81 200 TYR B N 1
ATOM 5737 C CA . TYR B 1 195 ? 65.857 118.256 64.151 1.00 44.88 200 TYR B CA 1
ATOM 5738 C C . TYR B 1 195 ? 65.125 119.331 64.966 1.00 45.27 200 TYR B C 1
ATOM 5739 O O . TYR B 1 195 ? 64.625 119.025 66.064 1.00 45.41 200 TYR B O 1
ATOM 5748 N N . VAL B 1 196 ? 65.040 120.569 64.417 1.00 45.08 201 VAL B N 1
ATOM 5749 C CA . VAL B 1 196 ? 64.431 121.729 65.064 1.00 42.69 201 VAL B CA 1
ATOM 5750 C C . VAL B 1 196 ? 62.952 121.526 65.363 1.00 44.39 201 VAL B C 1
ATOM 5751 O O . VAL B 1 196 ? 62.432 122.045 66.373 1.00 43.06 201 VAL B O 1
ATOM 5755 N N . LEU B 1 197 ? 62.224 120.785 64.521 1.00 45.37 202 LEU B N 1
ATOM 5756 C CA . LEU B 1 197 ? 60.744 120.862 64.663 1.00 46.20 202 LEU B CA 1
ATOM 5757 C C . LEU B 1 197 ? 60.129 119.539 64.868 1.00 45.73 202 LEU B C 1
ATOM 5758 O O . LEU B 1 197 ? 58.903 119.379 64.924 1.00 45.77 202 LEU B O 1
ATOM 5763 N N . THR B 1 198 ? 61.006 118.570 64.956 1.00 46.53 203 THR B N 1
ATOM 5764 C CA . THR B 1 198 ? 60.613 117.168 64.835 1.00 47.16 203 THR B CA 1
ATOM 5765 C C . THR B 1 198 ? 59.620 116.754 65.940 1.00 47.90 203 THR B C 1
ATOM 5766 O O . THR B 1 198 ? 58.637 116.043 65.695 1.00 47.51 203 THR B O 1
ATOM 5770 N N . ASN B 1 199 ? 59.861 117.307 67.124 1.00 48.98 204 ASN B N 1
ATOM 5771 C CA . ASN B 1 199 ? 59.101 117.044 68.292 1.00 50.79 204 ASN B CA 1
ATOM 5772 C C . ASN B 1 199 ? 57.752 117.729 68.252 1.00 50.61 204 ASN B C 1
ATOM 5773 O O . ASN B 1 199 ? 56.808 117.231 68.841 1.00 50.54 204 ASN B O 1
ATOM 5778 N N . LEU B 1 200 ? 57.664 118.871 67.565 1.00 50.60 205 LEU B N 1
ATOM 5779 C CA . LEU B 1 200 ? 56.370 119.575 67.404 1.00 50.25 205 LEU B CA 1
ATOM 5780 C C . LEU B 1 200 ? 55.419 118.867 66.451 1.00 51.25 205 LEU B C 1
ATOM 5781 O O . LEU B 1 200 ? 54.220 119.116 66.482 1.00 49.98 205 LEU B O 1
ATOM 5786 N N . LEU B 1 201 ? 55.964 117.987 65.614 1.00 53.80 206 LEU B N 1
ATOM 5787 C CA . LEU B 1 201 ? 55.145 117.087 64.781 1.00 56.37 206 LEU B CA 1
ATOM 5788 C C . LEU B 1 201 ? 54.770 115.764 65.474 1.00 56.52 206 LEU B C 1
ATOM 5789 O O . LEU B 1 201 ? 53.600 115.387 65.540 1.00 57.90 206 LEU B O 1
ATOM 5794 N N . PHE B 1 202 ? 55.775 115.069 65.976 1.00 57.23 207 PHE B N 1
ATOM 5795 C CA . PHE B 1 202 ? 55.679 113.672 66.478 1.00 56.44 207 PHE B CA 1
ATOM 5796 C C . PHE B 1 202 ? 54.855 113.591 67.735 1.00 55.94 207 PHE B C 1
ATOM 5797 O O . PHE B 1 202 ? 53.724 113.073 67.654 1.00 56.32 207 PHE B O 1
ATOM 5805 N N . VAL B 1 203 ? 55.436 114.121 68.853 1.00 53.36 208 VAL B N 1
ATOM 5806 C CA . VAL B 1 203 ? 54.914 114.199 70.281 1.00 51.74 208 VAL B CA 1
ATOM 5807 C C . VAL B 1 203 ? 53.401 114.514 70.420 1.00 49.53 208 VAL B C 1
ATOM 5808 O O . VAL B 1 203 ? 52.673 113.851 71.202 1.00 47.89 208 VAL B O 1
ATOM 5812 N N . PRO B 1 204 ? 52.927 115.576 69.695 1.00 47.11 209 PRO B N 1
ATOM 5813 C CA . PRO B 1 204 ? 51.476 115.695 69.810 1.00 46.07 209 PRO B CA 1
ATOM 5814 C C . PRO B 1 204 ? 50.711 114.421 69.313 1.00 44.24 209 PRO B C 1
ATOM 5815 O O . PRO B 1 204 ? 49.822 113.918 70.000 1.00 45.24 209 PRO B O 1
ATOM 5819 N N . PHE B 1 205 ? 51.057 113.923 68.148 1.00 43.24 210 PHE B N 1
ATOM 5820 C CA . PHE B 1 205 ? 50.462 112.690 67.653 1.00 43.71 210 PHE B CA 1
ATOM 5821 C C . PHE B 1 205 ? 50.777 111.451 68.607 1.00 42.78 210 PHE B C 1
ATOM 5822 O O . PHE B 1 205 ? 49.858 110.787 69.030 1.00 43.55 210 PHE B O 1
ATOM 5830 N N . MET B 1 206 ? 52.037 111.186 68.946 1.00 40.93 211 MET B N 1
ATOM 5831 C CA . MET B 1 206 ? 52.364 109.903 69.565 1.00 40.80 211 MET B CA 1
ATOM 5832 C C . MET B 1 206 ? 51.850 109.791 71.009 1.00 40.75 211 MET B C 1
ATOM 5833 O O . MET B 1 206 ? 51.094 108.842 71.366 1.00 38.24 211 MET B O 1
ATOM 5838 N N . SER B 1 207 ? 52.177 110.813 71.796 1.00 41.56 212 SER B N 1
ATOM 5839 C CA . SER B 1 207 ? 51.657 110.916 73.175 1.00 43.45 212 SER B CA 1
ATOM 5840 C C . SER B 1 207 ? 50.157 111.188 73.181 1.00 41.73 212 SER B C 1
ATOM 5841 O O . SER B 1 207 ? 49.450 110.637 73.998 1.00 40.64 212 SER B O 1
ATOM 5844 N N . GLY B 1 208 ? 49.649 111.909 72.181 1.00 41.66 213 GLY B N 1
ATOM 5845 C CA . GLY B 1 208 ? 48.184 111.956 72.010 1.00 39.31 213 GLY B CA 1
ATOM 5846 C C . GLY B 1 208 ? 47.554 110.594 71.843 1.00 37.06 213 GLY B C 1
ATOM 5847 O O . GLY B 1 208 ? 46.564 110.292 72.484 1.00 35.61 213 GLY B O 1
ATOM 5848 N N . ALA B 1 209 ? 48.128 109.776 70.954 1.00 36.27 214 ALA B N 1
ATOM 5849 C CA . ALA B 1 209 ? 47.658 108.408 70.742 1.00 36.71 214 ALA B CA 1
ATOM 5850 C C . ALA B 1 209 ? 47.758 107.649 72.059 1.00 37.34 214 ALA B C 1
ATOM 5851 O O . ALA B 1 209 ? 46.867 106.899 72.432 1.00 39.29 214 ALA B O 1
ATOM 5853 N N . ALA B 1 210 ? 48.843 107.881 72.791 1.00 38.89 215 ALA B N 1
ATOM 5854 C CA . ALA B 1 210 ? 49.005 107.469 74.214 1.00 39.70 215 ALA B CA 1
ATOM 5855 C C . ALA B 1 210 ? 47.837 107.789 75.154 1.00 39.56 215 ALA B C 1
ATOM 5856 O O . ALA B 1 210 ? 47.153 106.915 75.606 1.00 39.81 215 ALA B O 1
ATOM 5858 N N . TYR B 1 211 ? 47.605 109.067 75.403 1.00 40.73 216 TYR B N 1
ATOM 5859 C CA . TYR B 1 211 ? 46.489 109.584 76.193 1.00 41.53 216 TYR B CA 1
ATOM 5860 C C . TYR B 1 211 ? 45.058 109.144 75.756 1.00 40.34 216 TYR B C 1
ATOM 5861 O O . TYR B 1 211 ? 44.089 109.391 76.492 1.00 40.76 216 TYR B O 1
ATOM 5870 N N . ASN B 1 212 ? 44.956 108.457 74.605 1.00 37.16 217 ASN B N 1
ATOM 5871 C CA . ASN B 1 212 ? 43.696 108.201 73.879 1.00 34.24 217 ASN B CA 1
ATOM 5872 C C . ASN B 1 212 ? 43.376 106.753 73.507 1.00 32.64 217 ASN B C 1
ATOM 5873 O O . ASN B 1 212 ? 42.415 106.484 72.784 1.00 34.71 217 ASN B O 1
ATOM 5878 N N . GLY B 1 213 ? 44.137 105.793 74.034 1.00 34.07 218 GLY B N 1
ATOM 5879 C CA . GLY B 1 213 ? 43.892 104.318 73.828 1.00 31.24 218 GLY B CA 1
ATOM 5880 C C . GLY B 1 213 ? 44.188 103.683 72.487 1.00 31.79 218 GLY B C 1
ATOM 5881 O O . GLY B 1 213 ? 43.717 102.524 72.168 1.00 33.75 218 GLY B O 1
ATOM 5882 N N . ASP B 1 214 ? 45.037 104.365 71.714 1.00 31.95 219 ASP B N 1
ATOM 5883 C CA . ASP B 1 214 ? 45.406 103.944 70.352 1.00 34.29 219 ASP B CA 1
ATOM 5884 C C . ASP B 1 214 ? 46.778 103.305 70.348 1.00 34.88 219 ASP B C 1
ATOM 5885 O O . ASP B 1 214 ? 47.830 103.952 70.108 1.00 35.75 219 ASP B O 1
ATOM 5890 N N . MET B 1 215 ? 46.764 102.019 70.633 1.00 34.48 220 MET B N 1
ATOM 5891 C CA . MET B 1 215 ? 47.933 101.229 70.704 1.00 35.28 220 MET B CA 1
ATOM 5892 C C . MET B 1 215 ? 48.667 101.161 69.371 1.00 34.51 220 MET B C 1
ATOM 5893 O O . MET B 1 215 ? 49.880 101.217 69.333 1.00 35.94 220 MET B O 1
ATOM 5898 N N . ALA B 1 216 ? 47.965 101.054 68.261 1.00 34.83 221 ALA B N 1
ATOM 5899 C CA . ALA B 1 216 ? 48.646 100.966 66.982 1.00 33.93 221 ALA B CA 1
ATOM 5900 C C . ALA B 1 216 ? 49.562 102.154 66.673 1.00 35.55 221 ALA B C 1
ATOM 5901 O O . ALA B 1 216 ? 50.723 101.967 66.286 1.00 35.70 221 ALA B O 1
ATOM 5903 N N . THR B 1 217 ? 49.079 103.382 66.892 1.00 36.26 222 THR B N 1
ATOM 5904 C CA . THR B 1 217 ? 49.849 104.602 66.577 1.00 35.06 222 THR B CA 1
ATOM 5905 C C . THR B 1 217 ? 50.958 104.843 67.558 1.00 37.07 222 THR B C 1
ATOM 5906 O O . THR B 1 217 ? 52.015 105.276 67.148 1.00 39.05 222 THR B O 1
ATOM 5910 N N . VAL B 1 218 ? 50.760 104.577 68.848 1.00 38.69 223 VAL B N 1
ATOM 5911 C CA . VAL B 1 218 ? 51.835 104.709 69.833 1.00 40.65 223 VAL B CA 1
ATOM 5912 C C . VAL B 1 218 ? 52.976 103.754 69.498 1.00 41.54 223 VAL B C 1
ATOM 5913 O O . VAL B 1 218 ? 54.179 104.093 69.665 1.00 41.49 223 VAL B O 1
ATOM 5917 N N . THR B 1 219 ? 52.571 102.518 69.133 1.00 40.79 224 THR B N 1
ATOM 5918 C CA . THR B 1 219 ? 53.504 101.444 68.783 1.00 39.06 224 THR B CA 1
ATOM 5919 C C . THR B 1 219 ? 54.486 101.896 67.708 1.00 38.17 224 THR B C 1
ATOM 5920 O O . THR B 1 219 ? 55.739 101.836 67.925 1.00 39.72 224 THR B O 1
ATOM 5924 N N A PHE B 1 220 ? 53.987 102.350 66.561 0.50 36.29 225 PHE B N 1
ATOM 5925 N N B PHE B 1 220 ? 53.961 102.375 66.601 0.50 36.81 225 PHE B N 1
ATOM 5926 C CA A PHE B 1 220 ? 54.896 102.913 65.590 0.50 35.79 225 PHE B CA 1
ATOM 5927 C CA B PHE B 1 220 ? 54.890 102.814 65.642 0.50 36.67 225 PHE B CA 1
ATOM 5928 C C A PHE B 1 220 ? 55.838 103.927 66.268 0.50 35.84 225 PHE B C 1
ATOM 5929 C C B PHE B 1 220 ? 55.794 103.985 66.155 0.50 36.56 225 PHE B C 1
ATOM 5930 O O A PHE B 1 220 ? 57.081 103.868 66.104 0.50 35.28 225 PHE B O 1
ATOM 5931 O O B PHE B 1 220 ? 57.013 104.012 65.850 0.50 36.40 225 PHE B O 1
ATOM 5946 N N . GLY B 1 221 ? 55.248 104.861 67.015 1.00 36.41 226 GLY B N 1
ATOM 5947 C CA . GLY B 1 221 ? 56.016 106.048 67.507 1.00 37.41 226 GLY B CA 1
ATOM 5948 C C . GLY B 1 221 ? 57.209 105.600 68.326 1.00 38.74 226 GLY B C 1
ATOM 5949 O O . GLY B 1 221 ? 58.356 105.952 67.995 1.00 37.75 226 GLY B O 1
ATOM 5950 N N A PHE B 1 222 ? 56.908 104.830 69.378 0.50 40.33 227 PHE B N 1
ATOM 5951 N N B PHE B 1 222 ? 56.960 104.807 69.375 0.50 39.21 227 PHE B N 1
ATOM 5952 C CA A PHE B 1 222 ? 57.860 103.981 70.125 0.50 43.24 227 PHE B CA 1
ATOM 5953 C CA B PHE B 1 222 ? 58.055 104.126 70.105 0.50 41.33 227 PHE B CA 1
ATOM 5954 C C A PHE B 1 222 ? 58.951 103.338 69.219 0.50 43.46 227 PHE B C 1
ATOM 5955 C C B PHE B 1 222 ? 59.036 103.350 69.179 0.50 42.23 227 PHE B C 1
ATOM 5956 O O A PHE B 1 222 ? 60.156 103.448 69.502 0.50 43.27 227 PHE B O 1
ATOM 5957 O O B PHE B 1 222 ? 60.261 103.368 69.415 0.50 42.11 227 PHE B O 1
ATOM 5972 N N . SER B 1 223 ? 58.515 102.689 68.130 1.00 43.27 228 SER B N 1
ATOM 5973 C CA . SER B 1 223 ? 59.414 102.025 67.144 1.00 44.18 228 SER B CA 1
ATOM 5974 C C . SER B 1 223 ? 60.258 102.993 66.317 1.00 44.25 228 SER B C 1
ATOM 5975 O O . SER B 1 223 ? 61.434 102.686 65.951 1.00 44.36 228 SER B O 1
ATOM 5978 N N . ALA B 1 224 ? 59.695 104.152 65.970 1.00 43.63 229 ALA B N 1
ATOM 5979 C CA . ALA B 1 224 ? 60.491 105.072 65.119 1.00 42.65 229 ALA B CA 1
ATOM 5980 C C . ALA B 1 224 ? 61.509 105.966 65.986 1.00 41.50 229 ALA B C 1
ATOM 5981 O O . ALA B 1 224 ? 62.417 106.646 65.507 1.00 38.94 229 ALA B O 1
ATOM 5983 N N . GLN B 1 225 ? 61.364 105.892 67.290 1.00 42.15 230 GLN B N 1
ATOM 5984 C CA . GLN B 1 225 ? 62.244 106.676 68.221 1.00 44.59 230 GLN B CA 1
ATOM 5985 C C . GLN B 1 225 ? 63.780 106.488 67.939 1.00 44.49 230 GLN B C 1
ATOM 5986 O O . GLN B 1 225 ? 64.568 107.452 67.894 1.00 44.10 230 GLN B O 1
ATOM 5992 N N . SER B 1 226 ? 64.207 105.247 67.707 1.00 44.22 231 SER B N 1
ATOM 5993 C CA . SER B 1 226 ? 65.621 105.073 67.356 1.00 42.59 231 SER B CA 1
ATOM 5994 C C . SER B 1 226 ? 65.940 105.462 65.929 1.00 40.62 231 SER B C 1
ATOM 5995 O O . SER B 1 226 ? 67.120 105.621 65.676 1.00 40.38 231 SER B O 1
ATOM 5998 N N . ASP B 1 227 ? 64.942 105.607 65.027 1.00 38.87 232 ASP B N 1
ATOM 5999 C CA . ASP B 1 227 ? 65.221 105.991 63.617 1.00 40.02 232 ASP B CA 1
ATOM 6000 C C . ASP B 1 227 ? 65.479 107.493 63.715 1.00 42.07 232 ASP B C 1
ATOM 6001 O O . ASP B 1 227 ? 66.451 108.027 63.160 1.00 41.20 232 ASP B O 1
ATOM 6006 N N . GLU B 1 228 ? 64.629 108.142 64.522 1.00 43.55 233 GLU B N 1
ATOM 6007 C CA . GLU B 1 228 ? 64.648 109.595 64.711 1.00 45.20 233 GLU B CA 1
ATOM 6008 C C . GLU B 1 228 ? 65.942 110.093 65.370 1.00 44.20 233 GLU B C 1
ATOM 6009 O O . GLU B 1 228 ? 66.517 111.113 64.981 1.00 44.37 233 GLU B O 1
ATOM 6015 N N . ALA B 1 229 ? 66.389 109.373 66.376 1.00 43.38 234 ALA B N 1
ATOM 6016 C CA . ALA B 1 229 ? 67.672 109.693 66.932 1.00 43.16 234 ALA B CA 1
ATOM 6017 C C . ALA B 1 229 ? 68.701 109.845 65.814 1.00 42.68 234 ALA B C 1
ATOM 6018 O O . ALA B 1 229 ? 69.458 110.826 65.827 1.00 42.91 234 ALA B O 1
ATOM 6020 N N . ARG B 1 230 ? 68.720 108.921 64.841 1.00 42.44 235 ARG B N 1
ATOM 6021 C CA . ARG B 1 230 ? 69.761 108.953 63.777 1.00 41.83 235 ARG B CA 1
ATOM 6022 C C . ARG B 1 230 ? 69.497 110.112 62.837 1.00 43.44 235 ARG B C 1
ATOM 6023 O O . ARG B 1 230 ? 70.426 110.743 62.298 1.00 43.60 235 ARG B O 1
ATOM 6031 N N . HIS B 1 231 ? 68.210 110.360 62.628 1.00 45.39 236 HIS B N 1
ATOM 6032 C CA . HIS B 1 231 ? 67.706 111.403 61.763 1.00 47.24 236 HIS B CA 1
ATOM 6033 C C . HIS B 1 231 ? 68.039 112.848 62.319 1.00 48.50 236 HIS B C 1
ATOM 6034 O O . HIS B 1 231 ? 68.419 113.758 61.594 1.00 47.26 236 HIS B O 1
ATOM 6041 N N . MET B 1 232 ? 67.941 113.033 63.628 1.00 50.20 237 MET B N 1
ATOM 6042 C CA . MET B 1 232 ? 68.391 114.270 64.264 1.00 52.42 237 MET B CA 1
ATOM 6043 C C . MET B 1 232 ? 69.898 114.501 64.067 1.00 52.55 237 MET B C 1
ATOM 6044 O O . MET B 1 232 ? 70.342 115.639 63.797 1.00 53.23 237 MET B O 1
ATOM 6049 N N . THR B 1 233 ? 70.668 113.412 64.177 1.00 51.40 238 THR B N 1
ATOM 6050 C CA . THR B 1 233 ? 72.108 113.486 64.178 1.00 49.51 238 THR B CA 1
ATOM 6051 C C . THR B 1 233 ? 72.631 113.878 62.828 1.00 48.39 238 THR B C 1
ATOM 6052 O O . THR B 1 233 ? 73.558 114.654 62.754 1.00 48.09 238 THR B O 1
ATOM 6056 N N . LEU B 1 234 ? 72.069 113.326 61.760 1.00 46.82 239 LEU B N 1
ATOM 6057 C CA . LEU B 1 234 ? 72.414 113.807 60.437 1.00 46.84 239 LEU B CA 1
ATOM 6058 C C . LEU B 1 234 ? 72.063 115.334 60.264 1.00 48.18 239 LEU B C 1
ATOM 6059 O O . LEU B 1 234 ? 72.839 116.090 59.702 1.00 48.57 239 LEU B O 1
ATOM 6064 N N . GLY B 1 235 ? 70.921 115.776 60.780 1.00 48.45 240 GLY B N 1
ATOM 6065 C CA . GLY B 1 235 ? 70.552 117.179 60.681 1.00 50.30 240 GLY B CA 1
ATOM 6066 C C . GLY B 1 235 ? 71.520 118.131 61.365 1.00 50.77 240 GLY B C 1
ATOM 6067 O O . GLY B 1 235 ? 71.855 119.166 60.796 1.00 51.34 240 GLY B O 1
ATOM 6068 N N . LEU B 1 236 ? 71.969 117.789 62.572 1.00 50.43 241 LEU B N 1
ATOM 6069 C CA . LEU B 1 236 ? 72.982 118.568 63.236 1.00 50.94 241 LEU B CA 1
ATOM 6070 C C . LEU B 1 236 ? 74.349 118.430 62.554 1.00 51.58 241 LEU B C 1
ATOM 6071 O O . LEU B 1 236 ? 75.026 119.424 62.346 1.00 51.86 241 LEU B O 1
ATOM 6076 N N . GLU B 1 237 ? 74.752 117.222 62.170 1.00 51.77 242 GLU B N 1
ATOM 6077 C CA . GLU B 1 237 ? 76.065 117.047 61.605 1.00 52.75 242 GLU B CA 1
ATOM 6078 C C . GLU B 1 237 ? 76.175 117.779 60.301 1.00 52.31 242 GLU B C 1
ATOM 6079 O O . GLU B 1 237 ? 77.256 118.220 59.926 1.00 52.98 242 GLU B O 1
ATOM 6085 N N . VAL B 1 238 ? 75.051 117.934 59.617 1.00 51.83 243 VAL B N 1
ATOM 6086 C CA . VAL B 1 238 ? 75.064 118.598 58.321 1.00 50.32 243 VAL B CA 1
ATOM 6087 C C . VAL B 1 238 ? 75.087 120.122 58.387 1.00 48.32 243 VAL B C 1
ATOM 6088 O O . VAL B 1 238 ? 75.853 120.695 57.675 1.00 46.11 243 VAL B O 1
ATOM 6092 N N . ILE B 1 239 ? 74.273 120.803 59.175 1.00 48.21 244 ILE B N 1
ATOM 6093 C CA . ILE B 1 239 ? 74.507 122.244 59.142 1.00 50.88 244 ILE B CA 1
ATOM 6094 C C . ILE B 1 239 ? 75.886 122.627 59.687 1.00 50.61 244 ILE B C 1
ATOM 6095 O O . ILE B 1 239 ? 76.527 123.490 59.099 1.00 50.15 244 ILE B O 1
ATOM 6100 N N . LYS B 1 240 ? 76.329 121.958 60.766 1.00 50.42 245 LYS B N 1
ATOM 6101 C CA . LYS B 1 240 ? 77.684 122.127 61.291 1.00 50.60 245 LYS B CA 1
ATOM 6102 C C . LYS B 1 240 ? 78.717 121.916 60.226 1.00 49.29 245 LYS B C 1
ATOM 6103 O O . LYS B 1 240 ? 79.612 122.722 60.111 1.00 50.39 245 LYS B O 1
ATOM 6109 N N . PHE B 1 241 ? 78.596 120.877 59.416 1.00 47.12 246 PHE B N 1
ATOM 6110 C CA . PHE B 1 241 ? 79.592 120.627 58.392 1.00 45.36 246 PHE B CA 1
ATOM 6111 C C . PHE B 1 241 ? 79.553 121.680 57.235 1.00 45.91 246 PHE B C 1
ATOM 6112 O O . PHE B 1 241 ? 80.570 122.164 56.773 1.00 46.53 246 PHE B O 1
ATOM 6120 N N . ILE B 1 242 ? 78.368 122.026 56.775 1.00 46.15 247 ILE B N 1
ATOM 6121 C CA . ILE B 1 242 ? 78.217 122.994 55.725 1.00 45.99 247 ILE B CA 1
ATOM 6122 C C . ILE B 1 242 ? 78.747 124.348 56.205 1.00 45.66 247 ILE B C 1
ATOM 6123 O O . ILE B 1 242 ? 79.512 124.965 55.492 1.00 47.32 247 ILE B O 1
ATOM 6128 N N . LEU B 1 243 ? 78.328 124.796 57.386 1.00 44.40 248 LEU B N 1
ATOM 6129 C CA . LEU B 1 243 ? 78.762 126.071 57.991 1.00 44.53 248 LEU B CA 1
ATOM 6130 C C . LEU B 1 243 ? 80.290 126.243 58.030 1.00 45.10 248 LEU B C 1
ATOM 6131 O O . LEU B 1 243 ? 80.775 127.219 57.516 1.00 45.17 248 LEU B O 1
ATOM 6136 N N . GLU B 1 244 ? 80.995 125.237 58.537 1.00 45.37 249 GLU B N 1
ATOM 6137 C CA . GLU B 1 244 ? 82.427 125.235 58.765 1.00 48.33 249 GLU B CA 1
ATOM 6138 C C . GLU B 1 244 ? 83.235 125.055 57.506 1.00 47.88 249 GLU B C 1
ATOM 6139 O O . GLU B 1 244 ? 84.475 125.215 57.511 1.00 47.89 249 GLU B O 1
ATOM 6145 N N . GLN B 1 245 ? 82.553 124.667 56.437 1.00 47.58 250 GLN B N 1
ATOM 6146 C CA . GLN B 1 245 ? 83.206 124.224 55.208 1.00 47.21 250 GLN B CA 1
ATOM 6147 C C . GLN B 1 245 ? 83.694 125.425 54.408 1.00 46.52 250 GLN B C 1
ATOM 6148 O O . GLN B 1 245 ? 84.677 125.341 53.711 1.00 46.28 250 GLN B O 1
ATOM 6154 N N . HIS B 1 246 ? 82.972 126.523 54.518 1.00 46.09 251 HIS B N 1
ATOM 6155 C CA . HIS B 1 246 ? 83.327 127.749 53.914 1.00 47.16 251 HIS B CA 1
ATOM 6156 C C . HIS B 1 246 ? 82.553 128.880 54.572 1.00 48.32 251 HIS B C 1
ATOM 6157 O O . HIS B 1 246 ? 81.359 128.755 54.872 1.00 49.05 251 HIS B O 1
ATOM 6164 N N . GLU B 1 247 ? 83.222 129.994 54.787 1.00 48.27 252 GLU B N 1
ATOM 6165 C CA . GLU B 1 247 ? 82.563 131.146 55.383 1.00 50.39 252 GLU B CA 1
ATOM 6166 C C . GLU B 1 247 ? 81.443 131.701 54.497 1.00 47.21 252 GLU B C 1
ATOM 6167 O O . GLU B 1 247 ? 80.495 132.211 55.007 1.00 45.46 252 GLU B O 1
ATOM 6173 N N . ASP B 1 248 ? 81.553 131.614 53.176 1.00 47.37 253 ASP B N 1
ATOM 6174 C CA . ASP B 1 248 ? 80.457 132.096 52.304 1.00 46.86 253 ASP B CA 1
ATOM 6175 C C . ASP B 1 248 ? 79.147 131.249 52.430 1.00 46.23 253 ASP B C 1
ATOM 6176 O O . ASP B 1 248 ? 78.097 131.676 51.945 1.00 46.41 253 ASP B O 1
ATOM 6181 N N . ASN B 1 249 ? 79.208 130.083 53.080 1.00 44.59 254 ASN B N 1
ATOM 6182 C CA . ASN B 1 249 ? 78.023 129.196 53.246 1.00 44.07 254 ASN B CA 1
ATOM 6183 C C . ASN B 1 249 ? 77.098 129.800 54.278 1.00 44.75 254 ASN B C 1
ATOM 6184 O O . ASN B 1 249 ? 75.867 129.574 54.230 1.00 44.79 254 ASN B O 1
ATOM 6189 N N . VAL B 1 250 ? 77.683 130.595 55.190 1.00 44.02 255 VAL B N 1
ATOM 6190 C CA . VAL B 1 250 ? 76.965 131.046 56.365 1.00 43.60 255 VAL B CA 1
ATOM 6191 C C . VAL B 1 250 ? 75.749 131.886 55.961 1.00 44.10 255 VAL B C 1
ATOM 6192 O O . VAL B 1 250 ? 74.651 131.661 56.475 1.00 45.36 255 VAL B O 1
ATOM 6196 N N . PRO B 1 251 ? 75.920 132.912 55.094 1.00 44.28 256 PRO B N 1
ATOM 6197 C CA . PRO B 1 251 ? 74.658 133.622 54.774 1.00 43.24 256 PRO B CA 1
ATOM 6198 C C . PRO B 1 251 ? 73.619 132.818 53.963 1.00 42.76 256 PRO B C 1
ATOM 6199 O O . PRO B 1 251 ? 72.408 133.036 54.151 1.00 42.45 256 PRO B O 1
ATOM 6203 N N . ILE B 1 252 ? 74.069 131.944 53.055 1.00 42.02 257 ILE B N 1
ATOM 6204 C CA . ILE B 1 252 ? 73.135 131.031 52.326 1.00 40.61 257 ILE B CA 1
ATOM 6205 C C . ILE B 1 252 ? 72.351 130.151 53.322 1.00 39.81 257 ILE B C 1
ATOM 6206 O O . ILE B 1 252 ? 71.141 130.184 53.374 1.00 40.01 257 ILE B O 1
ATOM 6211 N N . VAL B 1 253 ? 73.063 129.444 54.179 1.00 39.98 258 VAL B N 1
ATOM 6212 C CA . VAL B 1 253 ? 72.477 128.666 55.266 1.00 39.87 258 VAL B CA 1
ATOM 6213 C C . VAL B 1 253 ? 71.509 129.441 56.159 1.00 40.82 258 VAL B C 1
ATOM 6214 O O . VAL B 1 253 ? 70.395 128.947 56.452 1.00 41.08 258 VAL B O 1
ATOM 6218 N N . GLN B 1 254 ? 71.906 130.645 56.587 1.00 40.47 259 GLN B N 1
ATOM 6219 C CA . GLN B 1 254 ? 71.014 131.485 57.374 1.00 40.64 259 GLN B CA 1
ATOM 6220 C C . GLN B 1 254 ? 69.675 131.650 56.668 1.00 40.75 259 GLN B C 1
ATOM 6221 O O . GLN B 1 254 ? 68.626 131.405 57.268 1.00 42.08 259 GLN B O 1
ATOM 6227 N N . ARG B 1 255 ? 69.703 132.074 55.411 1.00 39.31 260 ARG B N 1
ATOM 6228 C CA . ARG B 1 255 ? 68.493 132.272 54.603 1.00 39.59 260 ARG B CA 1
ATOM 6229 C C . ARG B 1 255 ? 67.605 131.018 54.572 1.00 37.39 260 ARG B C 1
ATOM 6230 O O . ARG B 1 255 ? 66.369 131.092 54.660 1.00 36.66 260 ARG B O 1
ATOM 6238 N N . TRP B 1 256 ? 68.254 129.865 54.391 1.00 35.13 261 TRP B N 1
ATOM 6239 C CA . TRP B 1 256 ? 67.556 128.585 54.366 1.00 34.26 261 TRP B CA 1
ATOM 6240 C C . TRP B 1 256 ? 66.885 128.337 55.678 1.00 34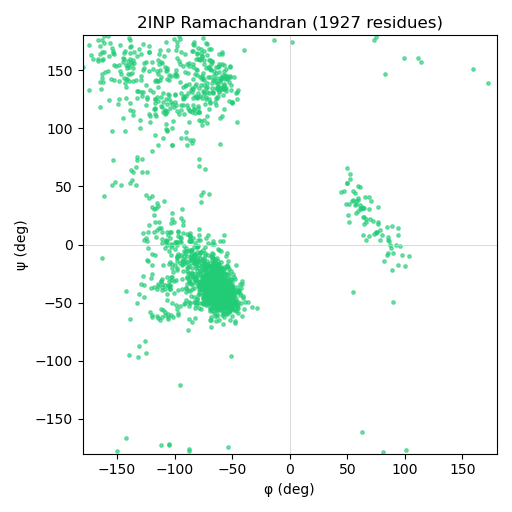.31 261 TRP B C 1
ATOM 6241 O O . TRP B 1 256 ? 65.733 127.904 55.708 1.00 35.75 261 TRP B O 1
ATOM 6252 N N . ILE B 1 257 ? 67.604 128.620 56.772 1.00 35.05 262 ILE B N 1
ATOM 6253 C CA . ILE B 1 257 ? 67.051 128.484 58.136 1.00 33.35 262 ILE B CA 1
ATOM 6254 C C . ILE B 1 257 ? 65.864 129.409 58.332 1.00 33.26 262 ILE B C 1
ATOM 6255 O O . ILE B 1 257 ? 64.862 129.036 58.967 1.00 34.23 262 ILE B O 1
ATOM 6260 N N . ASP B 1 258 ? 65.950 130.629 57.793 1.00 32.93 263 ASP B N 1
ATOM 6261 C CA . ASP B 1 258 ? 64.801 131.544 57.908 1.00 33.75 263 ASP B CA 1
ATOM 6262 C C . ASP B 1 258 ? 63.546 130.961 57.192 1.00 32.92 263 ASP B C 1
ATOM 6263 O O . ASP B 1 258 ? 62.443 130.821 57.768 1.00 32.75 263 ASP B O 1
ATOM 6268 N N . LYS B 1 259 ? 63.757 130.655 55.913 1.00 32.67 264 LYS B N 1
ATOM 6269 C CA . LYS B 1 259 ? 62.743 130.135 55.011 1.00 31.49 264 LYS B CA 1
ATOM 6270 C C . LYS B 1 259 ? 62.146 128.856 55.601 1.00 30.87 264 LYS B C 1
ATOM 6271 O O . LYS B 1 259 ? 60.940 128.719 55.677 1.00 28.97 264 LYS B O 1
ATOM 6277 N N . TRP B 1 260 ? 62.997 127.942 56.082 1.00 31.48 265 TRP B N 1
ATOM 6278 C CA . TRP B 1 260 ? 62.440 126.623 56.418 1.00 31.19 265 TRP B CA 1
ATOM 6279 C C . TRP B 1 260 ? 61.883 126.548 57.826 1.00 32.19 265 TRP B C 1
ATOM 6280 O O . TRP B 1 260 ? 61.003 125.724 58.094 1.00 32.32 265 TRP B O 1
ATOM 6291 N N . PHE B 1 261 ? 62.413 127.374 58.748 1.00 32.17 266 PHE B N 1
ATOM 6292 C CA . PHE B 1 261 ? 61.696 127.609 59.987 1.00 31.70 266 PHE B CA 1
ATOM 6293 C C . PHE B 1 261 ? 60.252 128.121 59.753 1.00 31.14 266 PHE B C 1
ATOM 6294 O O . PHE B 1 261 ? 59.296 127.726 60.467 1.00 32.56 266 PHE B O 1
ATOM 6302 N N . TRP B 1 262 ? 60.094 129.105 58.860 1.00 30.12 267 TRP B N 1
ATOM 6303 C CA . TRP B 1 262 ? 58.789 129.747 58.717 1.00 29.01 267 TRP B CA 1
ATOM 6304 C C . TRP B 1 262 ? 57.911 128.747 57.969 1.00 29.07 267 TRP B C 1
ATOM 6305 O O . TRP B 1 262 ? 56.778 128.514 58.349 1.00 28.83 267 TRP B O 1
ATOM 6316 N N . ARG B 1 263 ? 58.442 128.103 56.942 1.00 28.80 268 ARG B N 1
ATOM 6317 C CA . ARG B 1 263 ? 57.618 127.137 56.248 1.00 30.42 268 ARG B CA 1
ATOM 6318 C C . ARG B 1 263 ? 57.274 125.992 57.189 1.00 31.15 268 ARG B C 1
ATOM 6319 O O . ARG B 1 263 ? 56.097 125.584 57.276 1.00 31.09 268 ARG B O 1
ATOM 6327 N N . GLY B 1 264 ? 58.261 125.506 57.934 1.00 31.62 269 GLY B N 1
ATOM 6328 C CA . GLY B 1 264 ? 58.015 124.454 58.954 1.00 31.13 269 GLY B CA 1
ATOM 6329 C C . GLY B 1 264 ? 56.946 124.901 59.935 1.00 29.86 269 GLY B C 1
ATOM 6330 O O . GLY B 1 264 ? 56.037 124.189 60.275 1.00 31.51 269 GLY B O 1
ATOM 6331 N N . PHE B 1 265 ? 57.053 126.098 60.412 1.00 29.89 270 PHE B N 1
ATOM 6332 C CA . PHE B 1 265 ? 56.104 126.557 61.404 1.00 29.96 270 PHE B CA 1
ATOM 6333 C C . PHE B 1 265 ? 54.677 126.692 60.812 1.00 30.38 270 PHE B C 1
ATOM 6334 O O . PHE B 1 265 ? 53.677 126.466 61.539 1.00 31.02 270 PHE B O 1
ATOM 6342 N N . ARG B 1 266 ? 54.552 127.142 59.553 1.00 28.70 271 ARG B N 1
ATOM 6343 C CA . ARG B 1 266 ? 53.188 127.222 58.950 1.00 29.09 271 ARG B CA 1
ATOM 6344 C C . ARG B 1 266 ? 52.592 125.798 58.799 1.00 28.01 271 ARG B C 1
ATOM 6345 O O . ARG B 1 266 ? 51.416 125.577 59.081 1.00 27.28 271 ARG B O 1
ATOM 6353 N N . LEU B 1 267 ? 53.407 124.860 58.340 1.00 27.77 272 LEU B N 1
ATOM 6354 C CA . LEU B 1 267 ? 52.989 123.476 58.240 1.00 31.29 272 LEU B CA 1
ATOM 6355 C C . LEU B 1 267 ? 52.537 122.969 59.611 1.00 34.24 272 LEU B C 1
ATOM 6356 O O . LEU B 1 267 ? 51.433 122.420 59.701 1.00 34.71 272 LEU B O 1
ATOM 6361 N N . LEU B 1 268 ? 53.285 123.262 60.694 1.00 36.62 273 LEU B N 1
ATOM 6362 C CA . LEU B 1 268 ? 52.778 122.884 62.039 1.00 39.69 273 LEU B CA 1
ATOM 6363 C C . LEU B 1 268 ? 51.447 123.496 62.539 1.00 39.65 273 LEU B C 1
ATOM 6364 O O . LEU B 1 268 ? 50.818 122.989 63.494 1.00 40.73 273 LEU B O 1
ATOM 6369 N N . SER B 1 269 ? 50.978 124.562 61.930 1.00 39.10 274 SER B N 1
ATOM 6370 C CA . SER B 1 269 ? 49.685 125.007 62.353 1.00 39.31 274 SER B CA 1
ATOM 6371 C C . SER B 1 269 ? 48.752 123.820 62.462 1.00 39.27 274 SER B C 1
ATOM 6372 O O . SER B 1 269 ? 47.952 123.772 63.376 1.00 41.28 274 SER B O 1
ATOM 6375 N N . LEU B 1 270 ? 48.818 122.870 61.526 1.00 38.48 275 LEU B N 1
ATOM 6376 C CA . LEU B 1 270 ? 47.785 121.793 61.467 1.00 36.77 275 LEU B CA 1
ATOM 6377 C C . LEU B 1 270 ? 47.893 120.907 62.665 1.00 34.08 275 LEU B C 1
ATOM 6378 O O . LEU B 1 270 ? 46.928 120.378 63.113 1.00 32.21 275 LEU B O 1
ATOM 6383 N N . VAL B 1 271 ? 49.115 120.759 63.156 1.00 33.92 276 VAL B N 1
ATOM 6384 C CA . VAL B 1 271 ? 49.348 119.985 64.369 1.00 34.50 276 VAL B CA 1
ATOM 6385 C C . VAL B 1 271 ? 48.761 120.625 65.629 1.00 34.03 276 VAL B C 1
ATOM 6386 O O . VAL B 1 271 ? 48.202 119.914 66.459 1.00 34.22 276 VAL B O 1
ATOM 6390 N N . SER B 1 272 ? 48.868 121.952 65.751 1.00 35.08 277 SER B N 1
ATOM 6391 C CA . SER B 1 272 ? 48.362 122.679 66.920 1.00 36.64 277 SER B CA 1
ATOM 6392 C C . SER B 1 272 ? 46.879 122.501 67.107 1.00 38.47 277 SER B C 1
ATOM 6393 O O . SER B 1 272 ? 46.371 122.211 68.221 1.00 39.95 277 SER B O 1
ATOM 6396 N N . MET B 1 273 ? 46.154 122.633 66.000 1.00 38.46 278 MET B N 1
ATOM 6397 C CA . MET B 1 273 ? 44.727 122.402 66.011 1.00 39.81 278 MET B CA 1
ATOM 6398 C C . MET B 1 273 ? 44.415 120.967 66.397 1.00 37.42 278 MET B C 1
ATOM 6399 O O . MET B 1 273 ? 43.473 120.699 67.097 1.00 37.45 278 MET B O 1
ATOM 6404 N N . MET B 1 274 ? 45.160 120.022 65.842 1.00 37.12 279 MET B N 1
ATOM 6405 C CA . MET B 1 274 ? 44.998 118.617 66.141 1.00 35.63 279 MET B CA 1
ATOM 6406 C C . MET B 1 274 ? 45.189 118.385 67.643 1.00 35.80 279 MET B C 1
ATOM 6407 O O . MET B 1 274 ? 44.268 117.936 68.325 1.00 36.08 279 MET B O 1
ATOM 6412 N N . MET B 1 275 ? 46.349 118.745 68.198 1.00 36.22 280 MET B N 1
ATOM 6413 C CA . MET B 1 275 ? 46.600 118.405 69.627 1.00 37.01 280 MET B CA 1
ATOM 6414 C C . MET B 1 275 ? 45.628 119.138 70.586 1.00 36.11 280 MET B C 1
ATOM 6415 O O . MET B 1 275 ? 45.106 118.524 71.511 1.00 35.94 280 MET B O 1
ATOM 6420 N N . ASP B 1 276 ? 45.304 120.417 70.300 1.00 34.96 281 ASP B N 1
ATOM 6421 C CA . ASP B 1 276 ? 44.318 121.127 71.137 1.00 34.43 281 ASP B CA 1
ATOM 6422 C C . ASP B 1 276 ? 42.851 120.706 71.022 1.00 34.08 281 ASP B C 1
ATOM 6423 O O . ASP B 1 276 ? 42.100 120.748 71.995 1.00 33.48 281 ASP B O 1
ATOM 6428 N N . TYR B 1 277 ? 42.440 120.295 69.828 1.00 33.84 282 TYR B N 1
ATOM 6429 C CA . TYR B 1 277 ? 41.035 120.032 69.585 1.00 33.14 282 TYR B CA 1
ATOM 6430 C C . TYR B 1 277 ? 40.670 118.600 69.298 1.00 33.83 282 TYR B C 1
ATOM 6431 O O . TYR B 1 277 ? 39.569 118.209 69.691 1.00 33.75 282 TYR B O 1
ATOM 6440 N N . MET B 1 278 ? 41.548 117.868 68.599 1.00 33.96 283 MET B N 1
ATOM 6441 C CA . MET B 1 278 ? 41.149 116.614 68.050 1.00 35.63 283 MET B CA 1
ATOM 6442 C C . MET B 1 278 ? 41.435 115.503 69.044 1.00 38.16 283 MET B C 1
ATOM 6443 O O . MET B 1 278 ? 40.942 114.393 68.874 1.00 40.32 283 MET B O 1
ATOM 6448 N N . LEU B 1 279 ? 42.225 115.763 70.090 1.00 37.79 284 LEU B N 1
ATOM 6449 C CA . LEU B 1 279 ? 42.468 114.684 71.049 1.00 37.08 284 LEU B CA 1
ATOM 6450 C C . LEU B 1 279 ? 41.429 114.754 72.163 1.00 35.76 284 LEU B C 1
ATOM 6451 O O . LEU B 1 279 ? 41.404 115.707 72.881 1.00 37.46 284 LEU B O 1
ATOM 6456 N N . PRO B 1 280 ? 40.516 113.776 72.275 1.00 35.22 285 PRO B N 1
ATOM 6457 C CA . PRO B 1 280 ? 39.563 113.934 73.402 1.00 34.66 285 PRO B CA 1
ATOM 6458 C C . PRO B 1 280 ? 40.232 114.116 74.763 1.00 36.49 285 PRO B C 1
ATOM 6459 O O . PRO B 1 280 ? 39.874 115.037 75.514 1.00 37.78 285 PRO B O 1
ATOM 6463 N N . ASN B 1 281 ? 41.239 113.295 75.069 1.00 38.39 286 ASN B N 1
ATOM 6464 C CA . ASN B 1 281 ? 42.111 113.524 76.212 1.00 38.17 286 ASN B CA 1
ATOM 6465 C C . ASN B 1 281 ? 43.323 114.301 75.797 1.00 40.27 286 ASN B C 1
ATOM 6466 O O . ASN B 1 281 ? 44.086 113.900 74.875 1.00 42.16 286 ASN B O 1
ATOM 6471 N N . LYS B 1 282 ? 43.518 115.406 76.487 1.00 41.08 287 LYS B N 1
ATOM 6472 C CA . LYS B 1 282 ? 44.564 116.341 76.143 1.00 43.47 287 LYS B CA 1
ATOM 6473 C C . LYS B 1 282 ? 45.834 115.860 76.772 1.00 45.06 287 LYS B C 1
ATOM 6474 O O . LYS B 1 282 ? 45.820 115.163 77.779 1.00 45.26 287 LYS B O 1
ATOM 6480 N N . VAL B 1 283 ? 46.918 116.225 76.141 1.00 46.81 288 VAL B N 1
ATOM 6481 C CA . VAL B 1 283 ? 48.260 115.891 76.544 1.00 49.13 288 VAL B CA 1
ATOM 6482 C C . VAL B 1 283 ? 48.939 117.156 77.044 1.00 49.58 288 VAL B C 1
ATOM 6483 O O . VAL B 1 283 ? 49.403 117.224 78.149 1.00 51.84 288 VAL B O 1
ATOM 6487 N N . MET B 1 284 ? 48.972 118.164 76.225 1.00 49.36 289 MET B N 1
ATOM 6488 C CA . MET B 1 284 ? 49.811 119.279 76.448 1.00 50.51 289 MET B CA 1
ATOM 6489 C C . MET B 1 284 ? 49.061 120.227 75.546 1.00 48.26 289 MET B C 1
ATOM 6490 O O . MET B 1 284 ? 48.449 119.767 74.579 1.00 47.45 289 MET B O 1
ATOM 6495 N N . SER B 1 285 ? 49.061 121.518 75.877 1.00 46.33 290 SER B N 1
ATOM 6496 C CA . SER B 1 285 ? 48.499 122.494 74.996 1.00 43.82 290 SER B CA 1
ATOM 6497 C C . SER B 1 285 ? 49.505 122.838 73.907 1.00 44.02 290 SER B C 1
ATOM 6498 O O . SER B 1 285 ? 50.717 122.813 74.145 1.00 45.07 290 SER B O 1
ATOM 6501 N N . TRP B 1 286 ? 49.030 123.208 72.719 1.00 42.52 291 TRP B N 1
ATOM 6502 C CA . TRP B 1 286 ? 49.975 123.653 71.695 1.00 41.05 291 TRP B CA 1
ATOM 6503 C C . TRP B 1 286 ? 50.937 124.692 72.261 1.00 41.76 291 TRP B C 1
ATOM 6504 O O . TRP B 1 286 ? 52.104 124.665 71.952 1.00 42.47 291 TRP B O 1
ATOM 6515 N N . SER B 1 287 ? 50.423 125.614 73.069 1.00 42.17 292 SER B N 1
ATOM 6516 C CA . SER B 1 287 ? 51.214 126.670 73.699 1.00 43.71 292 SER B CA 1
ATOM 6517 C C . SER B 1 287 ? 52.395 126.134 74.529 1.00 44.24 292 SER B C 1
ATOM 6518 O O . SER B 1 287 ? 53.545 126.554 74.374 1.00 45.44 292 SER B O 1
ATOM 6521 N N . GLU B 1 288 ? 52.109 125.182 75.393 1.00 44.26 293 GLU B N 1
ATOM 6522 C CA . GLU B 1 288 ? 53.164 124.448 76.069 1.00 45.22 293 GLU B CA 1
ATOM 6523 C C . GLU B 1 288 ? 54.112 123.751 75.108 1.00 45.67 293 GLU B C 1
ATOM 6524 O O . GLU B 1 288 ? 55.366 123.875 75.279 1.00 45.21 293 GLU B O 1
ATOM 6530 N N . ALA B 1 289 ? 53.559 123.027 74.125 1.00 45.33 294 ALA B N 1
ATOM 6531 C CA . ALA B 1 289 ? 54.436 122.271 73.225 1.00 45.22 294 ALA B CA 1
ATOM 6532 C C . ALA B 1 289 ? 55.380 123.250 72.508 1.00 45.91 294 ALA B C 1
ATOM 6533 O O . ALA B 1 289 ? 56.586 123.032 72.453 1.00 45.26 294 ALA B O 1
ATOM 6535 N N . TRP B 1 290 ? 54.888 124.410 72.066 1.00 45.70 295 TRP B N 1
ATOM 6536 C CA . TRP B 1 290 ? 55.804 125.299 71.350 1.00 45.65 295 TRP B CA 1
ATOM 6537 C C . TRP B 1 290 ? 56.960 125.906 72.225 1.00 47.24 295 TRP B C 1
ATOM 6538 O O . TRP B 1 290 ? 58.126 126.175 71.772 1.00 46.93 295 TRP B O 1
ATOM 6549 N N . GLU B 1 291 ? 56.610 126.145 73.475 1.00 48.72 296 GLU B N 1
ATOM 6550 C CA . GLU B 1 291 ? 57.477 126.791 74.426 1.00 51.35 296 GLU B CA 1
ATOM 6551 C C . GLU B 1 291 ? 58.572 125.828 74.872 1.00 50.58 296 GLU B C 1
ATOM 6552 O O . GLU B 1 291 ? 59.728 126.198 74.954 1.00 50.48 296 GLU B O 1
ATOM 6558 N N . VAL B 1 292 ? 58.218 124.582 75.112 1.00 50.90 297 VAL B N 1
ATOM 6559 C CA . VAL B 1 292 ? 59.221 123.600 75.453 1.00 51.01 297 VAL B CA 1
ATOM 6560 C C . VAL B 1 292 ? 60.082 123.333 74.258 1.00 51.10 297 VAL B C 1
ATOM 6561 O O . VAL B 1 292 ? 61.259 123.649 74.274 1.00 50.41 297 VAL B O 1
ATOM 6565 N N . TYR B 1 293 ? 59.472 122.769 73.210 1.00 51.68 298 TYR B N 1
ATOM 6566 C CA . TYR B 1 293 ? 60.191 122.272 72.024 1.00 51.17 298 TYR B CA 1
ATOM 6567 C C . TYR B 1 293 ? 60.731 123.328 71.122 1.00 50.88 298 TYR B C 1
ATOM 6568 O O . TYR B 1 293 ? 61.744 123.120 70.469 1.00 50.23 298 TYR B O 1
ATOM 6577 N N . TYR B 1 294 ? 60.095 124.484 71.077 1.00 50.49 299 TYR B N 1
ATOM 6578 C CA . TYR B 1 294 ? 60.762 125.510 70.310 1.00 50.22 299 TYR B CA 1
ATOM 6579 C C . TYR B 1 294 ? 61.428 126.605 71.196 1.00 51.59 299 TYR B C 1
ATOM 6580 O O . TYR B 1 294 ? 62.623 126.807 71.066 1.00 52.25 299 TYR B O 1
ATOM 6589 N N . GLU B 1 295 ? 60.682 127.339 72.033 1.00 52.25 300 GLU B N 1
ATOM 6590 C CA . GLU B 1 295 ? 61.299 128.501 72.631 1.00 54.97 300 GLU B CA 1
ATOM 6591 C C . GLU B 1 295 ? 62.531 128.055 73.466 1.00 55.83 300 GLU B C 1
ATOM 6592 O O . GLU B 1 295 ? 63.650 128.597 73.286 1.00 55.76 300 GLU B O 1
ATOM 6598 N N . GLN B 1 296 ? 62.344 127.024 74.295 1.00 56.33 301 GLN B N 1
ATOM 6599 C CA . GLN B 1 296 ? 63.446 126.469 75.103 1.00 57.08 301 GLN B CA 1
ATOM 6600 C C . GLN B 1 296 ? 64.535 125.739 74.324 1.00 57.28 301 GLN B C 1
ATOM 6601 O O . GLN B 1 296 ? 65.671 126.226 74.299 1.00 57.64 301 GLN B O 1
ATOM 6607 N N . ASN B 1 297 ? 64.215 124.619 73.673 1.00 57.84 302 ASN B N 1
ATOM 6608 C CA . ASN B 1 297 ? 65.239 123.761 73.028 1.00 57.92 302 ASN B CA 1
ATOM 6609 C C . ASN B 1 297 ? 65.869 124.390 71.805 1.00 59.34 302 ASN B C 1
ATOM 6610 O O . ASN B 1 297 ? 67.100 124.298 71.570 1.00 59.61 302 ASN B O 1
ATOM 6615 N N . GLY B 1 298 ? 65.005 125.040 71.019 1.00 59.74 303 GLY B N 1
ATOM 6616 C CA . GLY B 1 298 ? 65.419 125.753 69.836 1.00 60.29 303 GLY B CA 1
ATOM 6617 C C . GLY B 1 298 ? 66.241 126.955 70.216 1.00 60.14 303 GLY B C 1
ATOM 6618 O O . GLY B 1 298 ? 67.260 127.201 69.621 1.00 59.93 303 GLY B O 1
ATOM 6619 N N . GLY B 1 299 ? 65.784 127.707 71.209 1.00 61.02 304 GLY B N 1
ATOM 6620 C CA . GLY B 1 299 ? 66.609 128.767 71.788 1.00 62.11 304 GLY B CA 1
ATOM 6621 C C . GLY B 1 299 ? 68.040 128.309 72.051 1.00 62.53 304 GLY B C 1
ATOM 6622 O O . GLY B 1 299 ? 69.006 128.923 71.564 1.00 61.48 304 GLY B O 1
ATOM 6623 N N . ALA B 1 300 ? 68.134 127.208 72.803 1.00 63.48 305 ALA B N 1
ATOM 6624 C CA . ALA B 1 300 ? 69.384 126.562 73.187 1.00 64.71 305 ALA B CA 1
ATOM 6625 C C . ALA B 1 300 ? 70.252 126.167 71.985 1.00 65.24 305 ALA B C 1
ATOM 6626 O O . ALA B 1 300 ? 71.446 126.525 71.917 1.00 65.91 305 ALA B O 1
ATOM 6628 N N . LEU B 1 301 ? 69.653 125.438 71.042 1.00 65.49 306 LEU B N 1
ATOM 6629 C CA . LEU B 1 301 ? 70.330 124.998 69.791 1.00 65.08 306 LEU B CA 1
ATOM 6630 C C . LEU B 1 301 ? 70.905 126.114 68.881 1.00 64.06 306 LEU B C 1
ATOM 6631 O O . LEU B 1 301 ? 72.008 126.004 68.386 1.00 63.86 306 LEU B O 1
ATOM 6636 N N . PHE B 1 302 ? 70.128 127.160 68.630 1.00 63.71 307 PHE B N 1
ATOM 6637 C CA . PHE B 1 302 ? 70.613 128.298 67.866 1.00 63.49 307 PHE B CA 1
ATOM 6638 C C . PHE B 1 302 ? 71.705 129.038 68.589 1.00 64.40 307 PHE B C 1
ATOM 6639 O O . PHE B 1 302 ? 72.599 129.539 67.922 1.00 64.97 307 PHE B O 1
ATOM 6647 N N . LYS B 1 303 ? 71.649 129.084 69.929 1.00 65.43 308 LYS B N 1
ATOM 6648 C CA . LYS B 1 303 ? 72.752 129.632 70.754 1.00 66.56 308 LYS B CA 1
ATOM 6649 C C . LYS B 1 303 ? 74.078 128.882 70.521 1.00 66.07 308 LYS B C 1
ATOM 6650 O O . LYS B 1 303 ? 75.137 129.535 70.306 1.00 66.58 308 LYS B O 1
ATOM 6656 N N . ASP B 1 304 ? 74.013 127.547 70.532 1.00 64.42 309 ASP B N 1
ATOM 6657 C CA . ASP B 1 304 ? 75.136 126.734 70.116 1.00 64.05 309 ASP B CA 1
ATOM 6658 C C . ASP B 1 304 ? 75.699 127.172 68.753 1.00 63.65 309 ASP B C 1
ATOM 6659 O O . ASP B 1 304 ? 76.908 127.133 68.536 1.00 64.47 309 ASP B O 1
ATOM 6664 N N . LEU B 1 305 ? 74.838 127.616 67.841 1.00 62.13 310 LEU B N 1
ATOM 6665 C CA . LEU B 1 305 ? 75.270 127.820 66.462 1.00 60.09 310 LEU B CA 1
ATOM 6666 C C . LEU B 1 305 ? 75.769 129.221 66.279 1.00 59.26 310 LEU B C 1
ATOM 6667 O O . LEU B 1 305 ? 76.210 129.592 65.185 1.00 58.67 310 LEU B O 1
ATOM 6672 N N . GLU B 1 306 ? 75.662 130.009 67.345 1.00 59.24 311 GLU B N 1
ATOM 6673 C CA . GLU B 1 306 ? 76.236 131.350 67.383 1.00 60.69 311 GLU B CA 1
ATOM 6674 C C . GLU B 1 306 ? 77.718 131.342 66.983 1.00 59.68 311 GLU B C 1
ATOM 6675 O O . GLU B 1 306 ? 78.163 132.261 66.347 1.00 60.02 311 GLU B O 1
ATOM 6681 N N . ARG B 1 307 ? 78.434 130.280 67.331 1.00 59.45 312 ARG B N 1
ATOM 6682 C CA . ARG B 1 307 ? 79.852 130.094 67.064 1.00 60.57 312 ARG B CA 1
ATOM 6683 C C . ARG B 1 307 ? 80.197 130.055 65.592 1.00 60.67 312 ARG B C 1
ATOM 6684 O O . ARG B 1 307 ? 81.381 130.270 65.204 1.00 60.05 312 ARG B O 1
ATOM 6692 N N . TYR B 1 308 ? 79.169 129.745 64.775 1.00 59.46 313 TYR B N 1
ATOM 6693 C CA . TYR B 1 308 ? 79.325 129.602 63.319 1.00 57.90 313 TYR B CA 1
ATOM 6694 C C . TYR B 1 308 ? 78.867 130.873 62.627 1.00 57.11 313 TYR B C 1
ATOM 6695 O O . TYR B 1 308 ? 79.001 130.985 61.421 1.00 57.94 313 TYR B O 1
ATOM 6704 N N . GLY B 1 309 ? 78.344 131.832 63.388 1.00 55.84 314 GLY B N 1
ATOM 6705 C CA . GLY B 1 309 ? 77.846 133.084 62.823 1.00 54.43 314 GLY B CA 1
ATOM 6706 C C . GLY B 1 309 ? 76.347 133.043 62.541 1.00 52.93 314 GLY B C 1
ATOM 6707 O O . GLY B 1 309 ? 75.850 133.888 61.868 1.00 52.55 314 GLY B O 1
ATOM 6708 N N . ILE B 1 310 ? 75.640 132.056 63.073 1.00 52.51 315 ILE B N 1
ATOM 6709 C CA . ILE B 1 310 ? 74.187 131.884 62.853 1.00 52.15 315 ILE B CA 1
ATOM 6710 C C . ILE B 1 310 ? 73.283 132.552 63.938 1.00 51.24 315 ILE B C 1
ATOM 6711 O O . ILE B 1 310 ? 73.418 132.268 65.117 1.00 50.98 315 ILE B O 1
ATOM 6716 N N . ARG B 1 311 ? 72.327 133.395 63.533 1.00 51.23 316 ARG B N 1
ATOM 6717 C CA . ARG B 1 311 ? 71.304 133.860 64.472 1.00 50.72 316 ARG B CA 1
ATOM 6718 C C . ARG B 1 311 ? 69.972 133.079 64.401 1.00 50.95 316 ARG B C 1
ATOM 6719 O O . ARG B 1 311 ? 69.676 132.411 63.389 1.00 52.65 316 ARG B O 1
ATOM 6727 N N . PRO B 1 312 ? 69.138 133.154 65.464 1.00 49.36 317 PRO B N 1
ATOM 6728 C CA . PRO B 1 312 ? 67.883 132.374 65.370 1.00 47.08 317 PRO B CA 1
ATOM 6729 C C . PRO B 1 312 ? 67.014 132.801 64.138 1.00 45.04 317 PRO B C 1
ATOM 6730 O O . PRO B 1 312 ? 67.225 133.887 63.567 1.00 43.38 317 PRO B O 1
ATOM 6734 N N . PRO B 1 313 ? 66.034 131.956 63.748 1.00 42.97 318 PRO B N 1
ATOM 6735 C CA . PRO B 1 313 ? 65.179 132.265 62.587 1.00 41.79 318 PRO B CA 1
ATOM 6736 C C . PRO B 1 313 ? 64.425 133.594 62.662 1.00 41.17 318 PRO B C 1
ATOM 6737 O O . PRO B 1 313 ? 63.838 133.965 63.698 1.00 41.21 318 PRO B O 1
ATOM 6741 N N . LYS B 1 314 ? 64.419 134.291 61.551 1.00 40.49 319 LYS B N 1
ATOM 6742 C CA . LYS B 1 314 ? 63.649 135.501 61.414 1.00 41.08 319 LYS B CA 1
ATOM 6743 C C . LYS B 1 314 ? 62.138 135.265 61.640 1.00 41.01 319 LYS B C 1
ATOM 6744 O O . LYS B 1 314 ? 61.606 134.255 61.212 1.00 40.71 319 LYS B O 1
ATOM 6750 N N . TYR B 1 315 ? 61.502 136.166 62.410 1.00 40.51 320 TYR B N 1
ATOM 6751 C CA . TYR B 1 315 ? 60.070 136.179 62.755 1.00 39.55 320 TYR B CA 1
ATOM 6752 C C . TYR B 1 315 ? 59.754 135.141 63.765 1.00 40.41 320 TYR B C 1
ATOM 6753 O O . TYR B 1 315 ? 58.586 134.857 64.069 1.00 40.75 320 TYR B O 1
ATOM 6762 N N . GLN B 1 316 ? 60.808 134.572 64.307 1.00 42.07 321 GLN B N 1
ATOM 6763 C CA . GLN B 1 316 ? 60.689 133.671 65.447 1.00 44.65 321 GLN B CA 1
ATOM 6764 C C . GLN B 1 316 ? 59.727 134.264 66.496 1.00 44.51 321 GLN B C 1
ATOM 6765 O O . GLN B 1 316 ? 58.911 133.561 67.028 1.00 44.94 321 GLN B O 1
ATOM 6771 N N . ASP B 1 317 ? 59.803 135.572 66.740 1.00 45.73 322 ASP B N 1
ATOM 6772 C CA . ASP B 1 317 ? 58.948 136.258 67.710 1.00 45.88 322 ASP B CA 1
ATOM 6773 C C . ASP B 1 317 ? 57.457 136.192 67.393 1.00 45.49 322 ASP B C 1
ATOM 6774 O O . ASP B 1 317 ? 56.623 136.040 68.317 1.00 44.09 322 ASP B O 1
ATOM 6779 N N . VAL B 1 318 ? 57.136 136.280 66.085 1.00 44.55 323 VAL B N 1
ATOM 6780 C CA . VAL B 1 318 ? 55.757 136.173 65.602 1.00 42.74 323 VAL B CA 1
ATOM 6781 C C . VAL B 1 318 ? 55.231 134.742 65.910 1.00 42.62 323 VAL B C 1
ATOM 6782 O O . VAL B 1 318 ? 54.095 134.547 66.407 1.00 41.57 323 VAL B O 1
ATOM 6786 N N . ALA B 1 319 ? 56.090 133.753 65.680 1.00 40.51 324 ALA B N 1
ATOM 6787 C CA . ALA B 1 319 ? 55.657 132.415 65.884 1.00 41.10 324 ALA B CA 1
ATOM 6788 C C . ALA B 1 319 ? 55.391 132.219 67.368 1.00 42.92 324 ALA B C 1
ATOM 6789 O O . ALA B 1 319 ? 54.417 131.526 67.743 1.00 43.60 324 ALA B O 1
ATOM 6791 N N . ASN B 1 320 ? 56.254 132.805 68.226 1.00 43.17 325 ASN B N 1
ATOM 6792 C CA . ASN B 1 320 ? 56.059 132.685 69.683 1.00 43.36 325 ASN B CA 1
ATOM 6793 C C . ASN B 1 320 ? 54.756 133.326 70.163 1.00 42.83 325 ASN B C 1
ATOM 6794 O O . ASN B 1 320 ? 54.013 132.732 70.906 1.00 42.22 325 ASN B O 1
ATOM 6799 N N . ASP B 1 321 ? 54.453 134.529 69.697 1.00 43.86 326 ASP B N 1
ATOM 6800 C CA . ASP B 1 321 ? 53.175 135.154 70.013 1.00 45.06 326 ASP B CA 1
ATOM 6801 C C . ASP B 1 321 ? 51.936 134.378 69.424 1.00 46.00 326 ASP B C 1
ATOM 6802 O O . ASP B 1 321 ? 50.866 134.290 70.062 1.00 46.76 326 ASP B O 1
ATOM 6807 N N . ALA B 1 322 ? 52.114 133.763 68.245 1.00 45.89 327 ALA B N 1
ATOM 6808 C CA . ALA B 1 322 ? 51.014 133.050 67.527 1.00 44.59 327 ALA B CA 1
ATOM 6809 C C . ALA B 1 322 ? 50.527 131.825 68.332 1.00 43.56 327 ALA B C 1
ATOM 6810 O O . ALA B 1 322 ? 49.352 131.385 68.181 1.00 39.94 327 ALA B O 1
ATOM 6812 N N . LYS B 1 323 ? 51.416 131.323 69.224 1.00 42.30 328 LYS B N 1
ATOM 6813 C CA . LYS B 1 323 ? 51.124 130.089 69.936 1.00 41.90 328 LYS B CA 1
ATOM 6814 C C . LYS B 1 323 ? 49.850 130.183 70.815 1.00 40.85 328 LYS B C 1
ATOM 6815 O O . LYS B 1 323 ? 49.241 129.152 71.140 1.00 39.34 328 LYS B O 1
ATOM 6821 N N . HIS B 1 324 ? 49.448 131.411 71.175 1.00 40.41 329 HIS B N 1
ATOM 6822 C CA . HIS B 1 324 ? 48.216 131.658 71.922 1.00 41.11 329 HIS B CA 1
ATOM 6823 C C . HIS B 1 324 ? 46.928 131.664 71.086 1.00 41.85 329 HIS B C 1
ATOM 6824 O O . HIS B 1 324 ? 45.815 131.844 71.625 1.00 40.91 329 HIS B O 1
ATOM 6831 N N . HIS B 1 325 ? 47.087 131.495 69.765 1.00 42.33 330 HIS B N 1
ATOM 6832 C CA . HIS B 1 325 ? 46.010 131.785 68.755 1.00 41.56 330 HIS B CA 1
ATOM 6833 C C . HIS B 1 325 ? 45.764 130.681 67.761 1.00 40.91 330 HIS B C 1
ATOM 6834 O O . HIS B 1 325 ? 44.602 130.324 67.492 1.00 39.39 330 HIS B O 1
ATOM 6841 N N . LEU B 1 326 ? 46.899 130.130 67.306 1.00 41.53 331 LEU B N 1
ATOM 6842 C CA . LEU B 1 326 ? 47.041 129.150 66.199 1.00 41.58 331 LEU B CA 1
ATOM 6843 C C . LEU B 1 326 ? 45.993 128.078 66.190 1.00 41.18 331 LEU B C 1
ATOM 6844 O O . LEU B 1 326 ? 45.185 128.005 65.249 1.00 41.82 331 LEU B O 1
ATOM 6849 N N . SER B 1 327 ? 45.938 127.271 67.249 1.00 39.70 332 SER B N 1
ATOM 6850 C CA . SER B 1 327 ? 44.976 126.167 67.239 1.00 37.87 332 SER B CA 1
ATOM 6851 C C . SER B 1 327 ? 43.488 126.623 67.100 1.00 36.26 332 SER B C 1
ATOM 6852 O O . SER B 1 327 ? 42.672 125.971 66.449 1.00 35.77 332 SER B O 1
ATOM 6855 N N . HIS B 1 328 ? 43.156 127.720 67.774 1.00 35.44 333 HIS B N 1
ATOM 6856 C CA . HIS B 1 328 ? 41.814 128.365 67.789 1.00 35.62 333 HIS B CA 1
ATOM 6857 C C . HIS B 1 328 ? 41.422 128.885 66.387 1.00 34.55 333 HIS B C 1
ATOM 6858 O O . HIS B 1 328 ? 40.339 128.558 65.868 1.00 33.74 333 HIS B O 1
ATOM 6865 N N . GLN B 1 329 ? 42.362 129.617 65.794 1.00 32.52 334 GLN B N 1
ATOM 6866 C CA . GLN B 1 329 ? 42.243 130.132 64.465 1.00 32.41 334 GLN B CA 1
ATOM 6867 C C . GLN B 1 329 ? 42.048 129.015 63.432 1.00 31.87 334 GLN B C 1
ATOM 6868 O O . GLN B 1 329 ? 41.123 129.094 62.615 1.00 32.14 334 GLN B O 1
ATOM 6874 N N . LEU B 1 330 ? 42.866 127.980 63.511 1.00 31.28 335 LEU B N 1
ATOM 6875 C CA . LEU B 1 330 ? 42.798 126.814 62.601 1.00 31.95 335 LEU B CA 1
ATOM 6876 C C . LEU B 1 330 ? 41.549 126.004 62.757 1.00 31.49 335 LEU B C 1
ATOM 6877 O O . LEU B 1 330 ? 40.897 125.660 61.782 1.00 30.80 335 LEU B O 1
ATOM 6882 N N . TRP B 1 331 ? 41.162 125.748 63.993 1.00 30.60 336 TRP B N 1
ATOM 6883 C CA . TRP B 1 331 ? 39.949 125.010 64.200 1.00 30.42 336 TRP B CA 1
ATOM 6884 C C . TRP B 1 331 ? 38.725 125.726 63.667 1.00 31.15 336 TRP B C 1
ATOM 6885 O O . TRP B 1 331 ? 37.839 125.081 63.036 1.00 32.93 336 TRP B O 1
ATOM 6896 N N . THR B 1 332 ? 38.598 127.023 63.924 1.00 31.61 337 THR B N 1
ATOM 6897 C CA . THR B 1 332 ? 37.412 127.678 63.395 1.00 31.71 337 THR B CA 1
ATOM 6898 C C . THR B 1 332 ? 37.366 127.751 61.854 1.00 30.95 337 THR B C 1
ATOM 6899 O O . THR B 1 332 ? 36.273 127.743 61.276 1.00 30.63 337 THR B O 1
ATOM 6903 N N . THR B 1 333 ? 38.546 127.712 61.212 1.00 30.41 338 THR B N 1
ATOM 6904 C CA . THR B 1 333 ? 38.712 127.656 59.736 1.00 30.05 338 THR B CA 1
ATOM 6905 C C . THR B 1 333 ? 38.193 126.308 59.261 1.00 31.67 338 THR B C 1
ATOM 6906 O O . THR B 1 333 ? 37.307 126.218 58.361 1.00 32.76 338 THR B O 1
ATOM 6910 N N . PHE B 1 334 ? 38.727 125.245 59.854 1.00 30.65 339 PHE B N 1
ATOM 6911 C CA . PHE B 1 334 ? 38.256 123.915 59.465 1.00 31.35 339 PHE B CA 1
ATOM 6912 C C . PHE B 1 334 ? 36.829 123.653 59.765 1.00 30.88 339 PHE B C 1
ATOM 6913 O O . PHE B 1 334 ? 36.113 123.042 58.959 1.00 32.53 339 PHE B O 1
ATOM 6921 N N . TYR B 1 335 ? 36.388 124.099 60.931 1.00 31.68 340 TYR B N 1
ATOM 6922 C CA . TYR B 1 335 ? 34.961 124.025 61.294 1.00 30.74 340 TYR B CA 1
ATOM 6923 C C . TYR B 1 335 ? 34.074 124.497 60.090 1.00 30.59 340 TYR B C 1
ATOM 6924 O O . TYR B 1 335 ? 33.159 123.798 59.637 1.00 32.28 340 TYR B O 1
ATOM 6933 N N . GLN B 1 336 ? 34.379 125.669 59.553 1.00 30.35 341 GLN B N 1
ATOM 6934 C CA . GLN B 1 336 ? 33.452 126.347 58.662 1.00 29.62 341 GLN B CA 1
ATOM 6935 C C . GLN B 1 336 ? 33.636 125.848 57.228 1.00 29.15 341 GLN B C 1
ATOM 6936 O O . GLN B 1 336 ? 32.805 126.133 56.347 1.00 28.44 341 GLN B O 1
ATOM 6942 N N . TYR B 1 337 ? 34.721 125.106 57.001 1.00 28.00 342 TYR B N 1
ATOM 6943 C CA . TYR B 1 337 ? 34.994 124.485 55.680 1.00 28.04 342 TYR B CA 1
ATOM 6944 C C . TYR B 1 337 ? 34.944 122.952 55.623 1.00 29.10 342 TYR B C 1
ATOM 6945 O O . TYR B 1 337 ? 35.320 122.346 54.594 1.00 28.93 342 TYR B O 1
ATOM 6954 N N . CYS B 1 338 ? 34.385 122.311 56.657 1.00 30.22 343 CYS B N 1
ATOM 6955 C CA . CYS B 1 338 ? 34.493 120.851 56.750 1.00 30.85 343 CYS B CA 1
ATOM 6956 C C . CYS B 1 338 ? 33.490 120.078 55.879 1.00 30.65 343 CYS B C 1
ATOM 6957 O O . CYS B 1 338 ? 33.531 118.846 55.808 1.00 30.73 343 CYS B O 1
ATOM 6960 N N . GLN B 1 339 ? 32.618 120.803 55.170 1.00 29.80 344 GLN B N 1
ATOM 6961 C CA . GLN B 1 339 ? 31.914 120.265 53.986 1.00 28.61 344 GLN B CA 1
ATOM 6962 C C . GLN B 1 339 ? 32.902 119.917 52.905 1.00 28.60 344 GLN B C 1
ATOM 6963 O O . GLN B 1 339 ? 32.541 119.188 52.018 1.00 27.63 344 GLN B O 1
ATOM 6969 N N . ALA B 1 340 ? 34.120 120.483 52.947 1.00 27.65 345 ALA B N 1
ATOM 6970 C CA . ALA B 1 340 ? 35.107 120.135 51.951 1.00 29.00 345 ALA B CA 1
ATOM 6971 C C . ALA B 1 340 ? 36.407 119.449 52.502 1.00 29.62 345 ALA B C 1
ATOM 6972 O O . ALA B 1 340 ? 37.473 119.529 51.891 1.00 28.58 345 ALA B O 1
ATOM 6974 N N . THR B 1 341 ? 36.297 118.789 53.674 1.00 30.78 346 THR B N 1
ATOM 6975 C CA . THR B 1 341 ? 37.430 118.019 54.301 1.00 31.71 346 THR B CA 1
ATOM 6976 C C . THR B 1 341 ? 37.119 116.508 54.342 1.00 31.07 346 THR B C 1
ATOM 6977 O O . THR B 1 341 ? 35.974 116.114 54.242 1.00 30.19 346 THR B O 1
ATOM 6981 N N . ASN B 1 342 ? 38.146 115.665 54.447 1.00 31.67 347 ASN B N 1
ATOM 6982 C CA . ASN B 1 342 ? 37.927 114.226 54.651 1.00 31.94 347 ASN B CA 1
ATOM 6983 C C . ASN B 1 342 ? 37.795 113.889 56.144 1.00 32.69 347 ASN B C 1
ATOM 6984 O O . ASN B 1 342 ? 37.745 112.740 56.482 1.00 33.93 347 ASN B O 1
ATOM 6989 N N . PHE B 1 343 ? 37.724 114.890 57.029 1.00 33.07 348 PHE B N 1
ATOM 6990 C CA . PHE B 1 343 ? 37.537 114.670 58.458 1.00 31.76 348 PHE B CA 1
ATOM 6991 C C . PHE B 1 343 ? 36.500 115.640 59.002 1.00 32.20 348 PHE B C 1
ATOM 6992 O O . PHE B 1 343 ? 36.140 116.676 58.327 1.00 32.39 348 PHE B O 1
ATOM 7000 N N . HIS B 1 344 ? 36.043 115.321 60.230 1.00 30.34 349 HIS B N 1
ATOM 7001 C CA . HIS B 1 344 ? 34.946 116.031 60.896 1.00 29.40 349 HIS B CA 1
ATOM 7002 C C . HIS B 1 344 ? 35.484 117.088 61.819 1.00 29.34 349 HIS B C 1
ATOM 7003 O O . HIS B 1 344 ? 36.629 116.991 62.290 1.00 27.93 349 HIS B O 1
ATOM 7010 N N . THR B 1 345 ? 34.655 118.101 62.078 1.00 28.53 350 THR B N 1
ATOM 7011 C CA . THR B 1 345 ? 34.947 119.071 63.134 1.00 28.35 350 THR B CA 1
ATOM 7012 C C . THR B 1 345 ? 33.719 119.091 63.981 1.00 28.50 350 THR B C 1
ATOM 7013 O O . THR B 1 345 ? 32.712 118.482 63.603 1.00 28.24 350 THR B O 1
ATOM 7017 N N . TRP B 1 346 ? 33.786 119.788 65.119 1.00 29.16 351 TRP B N 1
ATOM 7018 C CA . TRP B 1 346 ? 32.676 119.863 66.039 1.00 30.67 351 TRP B CA 1
ATOM 7019 C C . TRP B 1 346 ? 32.962 121.012 66.986 1.00 32.15 351 TRP B C 1
ATOM 7020 O O . TRP B 1 346 ? 34.090 121.586 66.983 1.00 34.93 351 TRP B O 1
ATOM 7031 N N . ILE B 1 347 ? 31.962 121.359 67.802 1.00 34.54 352 ILE B N 1
ATOM 7032 C CA . ILE B 1 347 ? 32.169 122.294 68.931 1.00 36.08 352 ILE B CA 1
ATOM 7033 C C . ILE B 1 347 ? 32.761 121.567 70.153 1.00 38.61 352 ILE B C 1
ATOM 7034 O O . ILE B 1 347 ? 32.243 120.538 70.529 1.00 39.72 352 ILE B O 1
ATOM 7039 N N . PRO B 1 348 ? 33.894 122.051 70.722 1.00 40.06 353 PRO B N 1
ATOM 7040 C CA . PRO B 1 348 ? 34.401 121.365 71.914 1.00 41.98 353 PRO B CA 1
ATOM 7041 C C . PRO B 1 348 ? 33.362 121.302 73.043 1.00 44.12 353 PRO B C 1
ATOM 7042 O O . PRO B 1 348 ? 32.455 122.137 73.092 1.00 43.90 353 PRO B O 1
ATOM 7046 N N . GLU B 1 349 ? 33.494 120.299 73.925 1.00 46.60 354 GLU B N 1
ATOM 7047 C CA . GLU B 1 349 ? 32.651 120.149 75.130 1.00 48.86 354 GLU B CA 1
ATOM 7048 C C . GLU B 1 349 ? 32.953 121.236 76.141 1.00 48.92 354 GLU B C 1
ATOM 7049 O O . GLU B 1 349 ? 34.044 121.797 76.075 1.00 48.87 354 GLU B O 1
ATOM 7055 N N . LYS B 1 350 ? 32.030 121.537 77.073 1.00 50.09 355 LYS B N 1
ATOM 7056 C CA . LYS B 1 350 ? 32.353 122.508 78.140 1.00 52.62 355 LYS B CA 1
ATOM 7057 C C . LYS B 1 350 ? 33.670 122.201 78.848 1.00 50.75 355 LYS B C 1
ATOM 7058 O O . LYS B 1 350 ? 34.405 123.110 79.183 1.00 51.22 355 LYS B O 1
ATOM 7064 N N . GLU B 1 351 ? 33.981 120.932 79.065 1.00 50.28 356 GLU B N 1
ATOM 7065 C CA . GLU B 1 351 ? 35.210 120.615 79.793 1.00 51.46 356 GLU B CA 1
ATOM 7066 C C . GLU B 1 351 ? 36.478 120.826 78.993 1.00 48.90 356 GLU B C 1
ATOM 7067 O O . GLU B 1 351 ? 37.486 121.133 79.575 1.00 48.70 356 GLU B O 1
ATOM 7073 N N . GLU B 1 352 ? 36.412 120.688 77.663 1.00 48.26 357 GLU B N 1
ATOM 7074 C CA . GLU B 1 352 ? 37.533 121.006 76.780 1.00 46.47 357 GLU B CA 1
ATOM 7075 C C . GLU B 1 352 ? 37.760 122.487 76.758 1.00 45.34 357 GLU B C 1
ATOM 7076 O O . GLU B 1 352 ? 38.887 122.940 76.798 1.00 43.18 357 GLU B O 1
ATOM 7082 N N . MET B 1 353 ? 36.672 123.248 76.741 1.00 44.96 358 MET B N 1
ATOM 7083 C CA . MET B 1 353 ? 36.769 124.712 76.756 1.00 46.11 358 MET B CA 1
ATOM 7084 C C . MET B 1 353 ? 37.311 125.334 78.078 1.00 45.39 358 MET B C 1
ATOM 7085 O O . MET B 1 353 ? 38.005 126.396 78.064 1.00 42.85 358 MET B O 1
ATOM 7090 N N . ASP B 1 354 ? 36.946 124.711 79.221 1.00 45.87 359 ASP B N 1
ATOM 7091 C CA . ASP B 1 354 ? 37.517 125.088 80.533 1.00 45.49 359 ASP B CA 1
ATOM 7092 C C . ASP B 1 354 ? 39.006 124.808 80.513 1.00 45.30 359 ASP B C 1
ATOM 7093 O O . ASP B 1 354 ? 39.808 125.681 80.857 1.00 45.18 359 ASP B O 1
ATOM 7098 N N . TRP B 1 355 ? 39.392 123.614 80.042 1.00 46.00 360 TRP B N 1
ATOM 7099 C CA . TRP B 1 355 ? 40.825 123.321 79.780 1.00 46.35 360 TRP B CA 1
ATOM 7100 C C . TRP B 1 355 ? 41.510 124.405 78.951 1.00 46.28 360 TRP B C 1
ATOM 7101 O O . TRP B 1 355 ? 42.546 124.942 79.360 1.00 47.80 360 TRP B O 1
ATOM 7112 N N . MET B 1 356 ? 40.916 124.780 77.808 1.00 45.67 361 MET B N 1
ATOM 7113 C CA . MET B 1 356 ? 41.471 125.819 76.921 1.00 45.05 361 MET B CA 1
ATOM 7114 C C . MET B 1 356 ? 41.581 127.192 77.576 1.00 44.10 361 MET B C 1
ATOM 7115 O O . MET B 1 356 ? 42.560 127.911 77.342 1.00 42.50 361 MET B O 1
ATOM 7120 N N . SER B 1 357 ? 40.558 127.561 78.364 1.00 44.57 362 SER B N 1
ATOM 7121 C CA . SER B 1 357 ? 40.563 128.778 79.213 1.00 45.59 362 SER B CA 1
ATOM 7122 C C . SER B 1 357 ? 41.784 128.763 80.153 1.00 46.66 362 SER B C 1
ATOM 7123 O O . SER B 1 357 ? 42.430 129.783 80.350 1.00 47.60 362 SER B O 1
ATOM 7126 N N . GLU B 1 358 ? 42.101 127.586 80.698 1.00 47.03 363 GLU B N 1
ATOM 7127 C CA . GLU B 1 358 ? 43.185 127.442 81.632 1.00 48.60 363 GLU B CA 1
ATOM 7128 C C . GLU B 1 358 ? 44.497 127.540 80.901 1.00 47.69 363 GLU B C 1
ATOM 7129 O O . GLU B 1 358 ? 45.398 128.218 81.351 1.00 49.27 363 GLU B O 1
ATOM 7135 N N . LYS B 1 359 ? 44.608 126.834 79.779 1.00 46.78 364 LYS B N 1
ATOM 7136 C CA . LYS B 1 359 ? 45.835 126.822 78.962 1.00 44.64 364 LYS B CA 1
ATOM 7137 C C . LYS B 1 359 ? 46.058 128.095 78.188 1.00 43.02 364 LYS B C 1
ATOM 7138 O O . LYS B 1 359 ? 47.200 128.379 77.840 1.00 43.59 364 LYS B O 1
ATOM 7144 N N . TYR B 1 360 ? 44.999 128.892 77.970 1.00 40.73 365 TYR B N 1
ATOM 7145 C CA . TYR B 1 360 ? 45.099 130.081 77.135 1.00 40.39 365 TYR B CA 1
ATOM 7146 C C . TYR B 1 360 ? 44.420 131.219 77.860 1.00 42.68 365 TYR B C 1
ATOM 7147 O O . TYR B 1 360 ? 43.346 131.674 77.421 1.00 39.81 365 TYR B O 1
ATOM 7156 N N . PRO B 1 361 ? 45.039 131.646 79.030 1.00 44.85 366 PRO B N 1
ATOM 7157 C CA . PRO B 1 361 ? 44.356 132.491 80.017 1.00 45.59 366 PRO B CA 1
ATOM 7158 C C . PRO B 1 361 ? 44.145 133.922 79.514 1.00 46.55 366 PRO B C 1
ATOM 7159 O O . PRO B 1 361 ? 43.236 134.611 79.971 1.00 46.96 366 PRO B O 1
ATOM 7163 N N . ASP B 1 362 ? 44.985 134.355 78.571 1.00 47.73 367 ASP B N 1
ATOM 7164 C CA . ASP B 1 362 ? 44.944 135.697 78.025 1.00 47.98 367 ASP B CA 1
ATOM 7165 C C . ASP B 1 362 ? 44.192 135.841 76.682 1.00 47.37 367 ASP B C 1
ATOM 7166 O O . ASP B 1 362 ? 43.916 136.975 76.203 1.00 46.43 367 ASP B O 1
ATOM 7171 N N . THR B 1 363 ? 43.877 134.700 76.057 1.00 46.43 368 THR B N 1
ATOM 7172 C CA . THR B 1 363 ? 43.291 134.721 74.683 1.00 43.82 368 THR B CA 1
ATOM 7173 C C . THR B 1 363 ? 41.993 133.970 74.508 1.00 43.18 368 THR B C 1
ATOM 7174 O O . THR B 1 363 ? 41.146 134.383 73.759 1.00 43.95 368 THR B O 1
ATOM 7178 N N . PHE B 1 364 ? 41.800 132.872 75.198 1.00 42.34 369 PHE B N 1
ATOM 7179 C CA . PHE B 1 364 ? 40.653 132.034 74.865 1.00 42.10 369 PHE B CA 1
ATOM 7180 C C . PHE B 1 364 ? 39.275 132.705 75.049 1.00 43.15 369 PHE B C 1
ATOM 7181 O O . PHE B 1 364 ? 38.399 132.738 74.107 1.00 41.76 369 PHE B O 1
ATOM 7189 N N . ASP B 1 365 ? 39.061 133.193 76.274 1.00 43.71 370 ASP B N 1
ATOM 7190 C CA . ASP B 1 365 ? 37.788 133.765 76.664 1.00 43.59 370 ASP B CA 1
ATOM 7191 C C . ASP B 1 365 ? 37.521 135.079 75.944 1.00 43.00 370 ASP B C 1
ATOM 7192 O O . ASP B 1 365 ? 36.397 135.353 75.551 1.00 42.25 370 ASP B O 1
ATOM 7197 N N . LYS B 1 366 ? 38.562 135.881 75.780 1.00 42.42 371 LYS B N 1
ATOM 7198 C CA . LYS B 1 366 ? 38.442 137.131 75.032 1.00 44.41 371 LYS B CA 1
ATOM 7199 C C . LYS B 1 366 ? 37.997 136.845 73.553 1.00 43.30 371 LYS B C 1
ATOM 7200 O O . LYS B 1 366 ? 36.955 137.357 73.077 1.00 43.25 371 LYS B O 1
ATOM 7206 N N . TYR B 1 367 ? 38.733 135.960 72.883 1.00 41.59 372 TYR B N 1
ATOM 7207 C CA . TYR B 1 367 ? 38.670 135.823 71.418 1.00 41.21 372 TYR B CA 1
ATOM 7208 C C . TYR B 1 367 ? 37.924 134.616 70.882 1.00 39.75 372 TYR B C 1
ATOM 7209 O O . TYR B 1 367 ? 37.248 134.755 69.879 1.00 39.35 372 TYR B O 1
ATOM 7218 N N . TYR B 1 368 ? 38.020 133.460 71.556 1.00 38.25 373 TYR B N 1
ATOM 7219 C CA . TYR B 1 368 ? 37.599 132.163 70.988 1.00 36.95 373 TYR B CA 1
ATOM 7220 C C . TYR B 1 368 ? 36.364 131.536 71.638 1.00 37.04 373 TYR B C 1
ATOM 7221 O O . TYR B 1 368 ? 35.489 131.019 70.943 1.00 38.30 373 TYR B O 1
ATOM 7230 N N . ARG B 1 369 ? 36.222 131.628 72.950 1.00 37.23 374 ARG B N 1
ATOM 7231 C CA . ARG B 1 369 ? 35.027 131.071 73.588 1.00 36.87 374 ARG B CA 1
ATOM 7232 C C . ARG B 1 369 ? 33.735 131.653 73.014 1.00 36.56 374 ARG B C 1
ATOM 7233 O O . ARG B 1 369 ? 32.760 130.914 72.834 1.00 36.90 374 ARG B O 1
ATOM 7241 N N . PRO B 1 370 ? 33.687 132.981 72.773 1.00 36.43 375 PRO B N 1
ATOM 7242 C CA . PRO B 1 370 ? 32.475 133.553 72.133 1.00 36.19 375 PRO B CA 1
ATOM 7243 C C . PRO B 1 370 ? 32.165 132.959 70.744 1.00 36.64 375 PRO B C 1
ATOM 7244 O O . PRO B 1 370 ? 30.977 132.805 70.391 1.00 38.39 375 PRO B O 1
ATOM 7248 N N . ARG B 1 371 ? 33.185 132.529 69.997 1.00 36.24 376 ARG B N 1
ATOM 7249 C CA . ARG B 1 371 ? 32.902 131.834 68.741 1.00 34.36 376 ARG B CA 1
ATOM 7250 C C . ARG B 1 371 ? 32.055 130.610 69.032 1.00 35.08 376 ARG B C 1
ATOM 7251 O O . ARG B 1 371 ? 30.952 130.491 68.466 1.00 36.00 376 ARG B O 1
ATOM 7259 N N . TYR B 1 372 ? 32.512 129.745 69.946 1.00 34.49 377 TYR B N 1
ATOM 7260 C CA . TYR B 1 372 ? 31.818 128.475 70.224 1.00 34.87 377 TYR B CA 1
ATOM 7261 C C . TYR B 1 372 ? 30.434 128.636 70.763 1.00 35.68 377 TYR B C 1
ATOM 7262 O O . TYR B 1 372 ? 29.551 127.832 70.409 1.00 38.06 377 TYR B O 1
ATOM 7271 N N . GLU B 1 373 ? 30.231 129.685 71.581 1.00 36.05 378 GLU B N 1
ATOM 7272 C CA . GLU B 1 373 ? 28.907 130.100 72.092 1.00 38.15 378 GLU B CA 1
ATOM 7273 C C . GLU B 1 373 ? 27.928 130.506 70.952 1.00 36.82 378 GLU B C 1
ATOM 7274 O O . GLU B 1 373 ? 26.743 130.028 70.859 1.00 36.80 378 GLU B O 1
ATOM 7280 N N . TYR B 1 374 ? 28.456 131.336 70.054 1.00 35.69 379 TYR B N 1
ATOM 7281 C CA . TYR B 1 374 ? 27.727 131.748 68.858 1.00 35.08 379 TYR B CA 1
ATOM 7282 C C . TYR B 1 374 ? 27.417 130.534 67.959 1.00 34.94 379 TYR B C 1
ATOM 7283 O O . TYR B 1 374 ? 26.241 130.225 67.639 1.00 35.84 379 TYR B O 1
ATOM 7292 N N . LEU B 1 375 ? 28.472 129.801 67.610 1.00 34.40 380 LEU B N 1
ATOM 7293 C CA . LEU B 1 375 ? 28.324 128.659 66.732 1.00 34.48 380 LEU B CA 1
ATOM 7294 C C . LEU B 1 375 ? 27.377 127.631 67.305 1.00 35.22 380 LEU B C 1
ATOM 7295 O O . LEU B 1 375 ? 26.582 126.999 66.555 1.00 35.59 380 LEU B O 1
ATOM 7300 N N . ALA B 1 376 ? 27.421 127.490 68.637 1.00 35.88 381 ALA B N 1
ATOM 7301 C CA . ALA B 1 376 ? 26.564 126.531 69.301 1.00 37.01 381 ALA B CA 1
ATOM 7302 C C . ALA B 1 376 ? 25.109 126.955 69.265 1.00 37.22 381 ALA B C 1
ATOM 7303 O O . ALA B 1 376 ? 24.196 126.143 69.001 1.00 35.30 381 ALA B O 1
ATOM 7305 N N . LYS B 1 377 ? 24.872 128.230 69.548 1.00 38.84 382 LYS B N 1
ATOM 7306 C CA . LYS B 1 377 ? 23.505 128.743 69.335 1.00 41.07 382 LYS B CA 1
ATOM 7307 C C . LYS B 1 377 ? 22.928 128.548 67.895 1.00 39.32 382 LYS B C 1
ATOM 7308 O O . LYS B 1 377 ? 21.765 128.200 67.731 1.00 39.90 382 LYS B O 1
ATOM 7314 N N . GLU B 1 378 ? 23.727 128.790 66.859 1.00 37.75 383 GLU B N 1
ATOM 7315 C CA . GLU B 1 378 ? 23.265 128.587 65.476 1.00 36.06 383 GLU B CA 1
ATOM 7316 C C . GLU B 1 378 ? 22.926 127.134 65.223 1.00 35.07 383 GLU B C 1
ATOM 7317 O O . GLU B 1 378 ? 21.901 126.789 64.560 1.00 34.79 383 GLU B O 1
ATOM 7323 N N . ALA B 1 379 ? 23.816 126.264 65.690 1.00 34.24 384 ALA B N 1
ATOM 7324 C CA . ALA B 1 379 ? 23.633 124.825 65.457 1.00 34.28 384 ALA B CA 1
ATOM 7325 C C . ALA B 1 379 ? 22.335 124.377 66.074 1.00 34.08 384 ALA B C 1
ATOM 7326 O O . ALA B 1 379 ? 21.585 123.681 65.445 1.00 34.87 384 ALA B O 1
ATOM 7328 N N . ALA B 1 380 ? 22.067 124.782 67.323 1.00 35.94 385 ALA B N 1
ATOM 7329 C CA . ALA B 1 380 ? 20.831 124.446 68.021 1.00 36.96 385 ALA B CA 1
ATOM 7330 C C . ALA B 1 380 ? 19.571 124.987 67.286 1.00 38.56 385 ALA B C 1
ATOM 7331 O O . ALA B 1 380 ? 18.465 124.410 67.422 1.00 40.68 385 ALA B O 1
ATOM 7333 N N . ALA B 1 381 ? 19.733 126.026 66.462 1.00 39.06 386 ALA B N 1
ATOM 7334 C CA . ALA B 1 381 ? 18.594 126.635 65.725 1.00 39.55 386 ALA B CA 1
ATOM 7335 C C . ALA B 1 381 ? 18.443 126.074 64.330 1.00 40.20 386 ALA B C 1
ATOM 7336 O O . ALA B 1 381 ? 17.614 126.542 63.536 1.00 40.57 386 ALA B O 1
ATOM 7338 N N . GLY B 1 382 ? 19.252 125.058 64.002 1.00 40.33 387 GLY B N 1
ATOM 7339 C CA . GLY B 1 382 ? 19.142 124.355 62.711 1.00 37.69 387 GLY B CA 1
ATOM 7340 C C . GLY B 1 382 ? 19.999 125.051 61.673 1.00 37.47 387 GLY B C 1
ATOM 7341 O O . GLY B 1 382 ? 19.811 124.820 60.501 1.00 37.15 387 GLY B O 1
ATOM 7342 N N . ARG B 1 383 ? 20.923 125.915 62.124 1.00 37.45 388 ARG B N 1
ATOM 7343 C CA . ARG B 1 383 ? 21.777 126.786 61.281 1.00 36.88 388 ARG B CA 1
ATOM 7344 C C . ARG B 1 383 ? 23.287 126.585 61.476 1.00 35.28 388 ARG B C 1
ATOM 7345 O O . ARG B 1 383 ? 24.097 127.543 61.414 1.00 35.10 388 ARG B O 1
ATOM 7353 N N . ARG B 1 384 ? 23.683 125.316 61.617 1.00 34.43 389 ARG B N 1
ATOM 7354 C CA . ARG B 1 384 ? 25.133 124.930 61.731 1.00 33.24 389 ARG B CA 1
ATOM 7355 C C . ARG B 1 384 ? 25.871 125.619 60.577 1.00 33.12 389 ARG B C 1
ATOM 7356 O O . ARG B 1 384 ? 25.553 125.412 59.417 1.00 33.05 389 ARG B O 1
ATOM 7364 N N . PHE B 1 385 ? 26.870 126.408 60.922 1.00 32.24 390 PHE B N 1
ATOM 7365 C CA . PHE B 1 385 ? 27.544 127.269 59.999 1.00 32.26 390 PHE B CA 1
ATOM 7366 C C . PHE B 1 385 ? 28.547 126.576 59.150 1.00 33.23 390 PHE B C 1
ATOM 7367 O O . PHE B 1 385 ? 29.514 126.041 59.686 1.00 33.56 390 PHE B O 1
ATOM 7375 N N . TYR B 1 386 ? 28.321 126.619 57.823 1.00 32.86 391 TYR B N 1
ATOM 7376 C CA . TYR B 1 386 ? 29.323 126.268 56.812 1.00 31.63 391 TYR B CA 1
ATOM 7377 C C . TYR B 1 386 ? 29.520 127.478 55.924 1.00 31.79 391 TYR B C 1
ATOM 7378 O O . TYR B 1 386 ? 28.534 128.091 55.555 1.00 33.65 391 TYR B O 1
ATOM 7387 N N . ASN B 1 387 ? 30.783 127.843 55.666 1.00 30.59 392 ASN B N 1
ATOM 7388 C CA . ASN B 1 387 ? 31.146 128.980 54.891 1.00 30.08 392 ASN B CA 1
ATOM 7389 C C . ASN B 1 387 ? 31.172 128.478 53.447 1.00 30.11 392 ASN B C 1
ATOM 7390 O O . ASN B 1 387 ? 32.091 127.779 53.036 1.00 28.55 392 ASN B O 1
ATOM 7395 N N . ASN B 1 388 ? 30.142 128.862 52.678 1.00 31.22 393 ASN B N 1
ATOM 7396 C CA . ASN B 1 388 ? 30.003 128.448 51.252 1.00 31.63 393 ASN B CA 1
ATOM 7397 C C . ASN B 1 388 ? 30.834 129.222 50.244 1.00 30.90 393 ASN B C 1
ATOM 7398 O O . ASN B 1 388 ? 30.757 128.965 49.037 1.00 30.96 393 ASN B O 1
ATOM 7403 N N . THR B 1 389 ? 31.661 130.129 50.748 1.00 30.56 394 THR B N 1
ATOM 7404 C CA . THR B 1 389 ? 32.606 130.878 49.888 1.00 30.44 394 THR B CA 1
ATOM 7405 C C . THR B 1 389 ? 34.011 130.591 50.238 1.00 28.68 394 THR B C 1
ATOM 7406 O O . THR B 1 389 ? 34.396 130.854 51.352 1.00 29.61 394 THR B O 1
ATOM 7410 N N . LEU B 1 390 ? 34.791 130.173 49.259 1.00 29.16 395 LEU B N 1
ATOM 7411 C CA . LEU B 1 390 ? 36.186 129.757 49.421 1.00 30.15 395 LEU B CA 1
ATOM 7412 C C . LEU B 1 390 ? 37.088 130.916 49.776 1.00 31.04 395 LEU B C 1
ATOM 7413 O O . LEU B 1 390 ? 36.738 132.066 49.523 1.00 29.74 395 LEU B O 1
ATOM 7418 N N . PRO B 1 391 ? 38.235 130.606 50.432 1.00 31.52 396 PRO B N 1
ATOM 7419 C CA . PRO B 1 391 ? 39.080 131.603 51.016 1.00 30.94 396 PRO B CA 1
ATOM 7420 C C . PRO B 1 391 ? 40.202 131.996 50.117 1.00 31.93 396 PRO B C 1
ATOM 7421 O O . PRO B 1 391 ? 40.583 131.204 49.239 1.00 33.18 396 PRO B O 1
ATOM 7425 N N . GLN B 1 392 ? 40.745 133.201 50.362 1.00 30.84 397 GLN B N 1
ATOM 7426 C CA . GLN B 1 392 ? 42.035 133.572 49.883 1.00 30.63 397 GLN B CA 1
ATOM 7427 C C . GLN B 1 392 ? 43.074 132.642 50.527 1.00 30.86 397 GLN B C 1
ATOM 7428 O O . GLN B 1 392 ? 42.968 132.382 51.747 1.00 30.55 397 GLN B O 1
ATOM 7434 N N . LEU B 1 393 ? 44.076 132.198 49.737 1.00 29.33 398 LEU B N 1
ATOM 7435 C CA . LEU B 1 393 ? 45.117 131.301 50.174 1.00 29.30 398 LEU B CA 1
ATOM 7436 C C . LEU B 1 393 ? 46.412 132.066 50.128 1.00 30.19 398 LEU B C 1
ATOM 7437 O O . LEU B 1 393 ? 46.652 132.883 49.204 1.00 31.87 398 LEU B O 1
ATOM 7442 N N . CYS B 1 394 ? 47.297 131.760 51.047 1.00 28.74 399 CYS B N 1
ATOM 7443 C CA . CYS B 1 394 ? 48.623 132.267 50.921 1.00 29.84 399 CYS B CA 1
ATOM 7444 C C . CYS B 1 394 ? 49.424 131.690 49.717 1.00 30.06 399 CYS B C 1
ATOM 7445 O O . CYS B 1 394 ? 49.537 130.473 49.533 1.00 30.51 399 CYS B O 1
ATOM 7448 N N . GLN B 1 395 ? 50.045 132.573 48.940 1.00 30.17 400 GLN B N 1
ATOM 7449 C CA . GLN B 1 395 ? 50.855 132.138 47.804 1.00 28.27 400 GLN B CA 1
ATOM 7450 C C . GLN B 1 395 ? 52.058 131.204 48.117 1.00 28.11 400 GLN B C 1
ATOM 7451 O O . GLN B 1 395 ? 52.491 130.392 47.238 1.00 25.41 400 GLN B O 1
ATOM 7457 N N . VAL B 1 396 ? 52.589 131.296 49.349 1.00 27.80 401 VAL B N 1
ATOM 7458 C CA . VAL B 1 396 ? 53.738 130.466 49.716 1.00 26.98 401 VAL B CA 1
ATOM 7459 C C . VAL B 1 396 ? 53.270 129.190 50.495 1.00 27.97 401 VAL B C 1
ATOM 7460 O O . VAL B 1 396 ? 53.463 128.108 50.006 1.00 27.42 401 VAL B O 1
ATOM 7464 N N . CYS B 1 397 ? 52.620 129.323 51.651 1.00 28.35 402 CYS B N 1
ATOM 7465 C CA . CYS B 1 397 ? 52.313 128.128 52.460 1.00 30.01 402 CYS B CA 1
ATOM 7466 C C . CYS B 1 397 ? 50.990 127.513 52.071 1.00 29.61 402 CYS B C 1
ATOM 7467 O O . CYS B 1 397 ? 50.695 126.383 52.461 1.00 31.32 402 CYS B O 1
ATOM 7470 N N . GLN B 1 398 ? 50.162 128.313 51.408 1.00 28.53 403 GLN B N 1
ATOM 7471 C CA . GLN B 1 398 ? 48.904 127.898 50.766 1.00 27.81 403 GLN B CA 1
ATOM 7472 C C . GLN B 1 398 ? 47.842 127.696 51.787 1.00 28.50 403 GLN B C 1
ATOM 7473 O O . GLN B 1 398 ? 46.784 127.142 51.460 1.00 28.84 403 GLN B O 1
ATOM 7479 N N . ILE B 1 399 ? 48.101 128.114 53.024 1.00 27.98 404 ILE B N 1
ATOM 7480 C CA . ILE B 1 399 ? 47.044 128.018 54.065 1.00 28.79 404 ILE B CA 1
ATOM 7481 C C . ILE B 1 399 ? 46.158 129.239 53.792 1.00 29.80 404 ILE B C 1
ATOM 7482 O O . ILE B 1 399 ? 46.700 130.280 53.355 1.00 29.40 404 ILE B O 1
ATOM 7487 N N . PRO B 1 400 ? 44.818 129.130 54.011 1.00 29.23 405 PRO B N 1
ATOM 7488 C CA . PRO B 1 400 ? 44.065 130.350 53.910 1.00 29.96 405 PRO B CA 1
ATOM 7489 C C . PRO B 1 400 ? 44.647 131.482 54.774 1.00 31.46 405 PRO B C 1
ATOM 7490 O O . PRO B 1 400 ? 45.311 131.214 55.826 1.00 31.99 405 PRO B O 1
ATOM 7494 N N . THR B 1 401 ? 44.399 132.730 54.363 1.00 31.95 406 THR B N 1
ATOM 7495 C CA . THR B 1 401 ? 44.977 133.901 55.053 1.00 32.14 406 THR B CA 1
ATOM 7496 C C . THR B 1 401 ? 44.190 134.247 56.364 1.00 33.06 406 THR B C 1
ATOM 7497 O O . THR B 1 401 ? 43.510 135.316 56.516 1.00 33.42 406 THR B O 1
ATOM 7501 N N . ILE B 1 402 ? 44.304 133.334 57.342 1.00 32.63 407 ILE B N 1
ATOM 7502 C CA . ILE B 1 402 ? 43.515 133.386 58.554 1.00 30.23 407 ILE B CA 1
ATOM 7503 C C . ILE B 1 402 ? 44.352 133.915 59.726 1.00 31.43 407 ILE B C 1
ATOM 7504 O O . ILE B 1 402 ? 43.816 134.082 60.827 1.00 31.44 407 ILE B O 1
ATOM 7509 N N . PHE B 1 403 ? 45.614 134.238 59.476 1.00 32.28 408 PHE B N 1
ATOM 7510 C CA . PHE B 1 403 ? 46.542 134.556 60.547 1.00 34.15 408 PHE B CA 1
ATOM 7511 C C . PHE B 1 403 ? 46.533 136.053 60.925 1.00 35.71 408 PHE B C 1
ATOM 7512 O O . PHE B 1 403 ? 46.267 136.883 60.091 1.00 36.59 408 PHE B O 1
ATOM 7520 N N . THR B 1 404 ? 46.766 136.387 62.195 1.00 37.63 409 THR B N 1
ATOM 7521 C CA . THR B 1 404 ? 46.581 137.798 62.691 1.00 37.45 409 THR B CA 1
ATOM 7522 C C . THR B 1 404 ? 47.912 138.514 62.991 1.00 37.57 409 THR B C 1
ATOM 7523 O O . THR B 1 404 ? 48.935 137.861 63.222 1.00 38.17 409 THR B O 1
ATOM 7527 N N . GLU B 1 405 ? 47.938 139.839 62.896 1.00 38.53 410 GLU B N 1
ATOM 7528 C CA . GLU B 1 405 ? 49.148 140.624 63.207 1.00 40.21 410 GLU B CA 1
ATOM 7529 C C . GLU B 1 405 ? 49.573 140.398 64.640 1.00 41.43 410 GLU B C 1
ATOM 7530 O O . GLU B 1 405 ? 48.745 140.186 65.519 1.00 39.77 410 GLU B O 1
ATOM 7536 N N . LYS B 1 406 ? 50.877 140.333 64.878 1.00 44.66 411 LYS B N 1
ATOM 7537 C CA . LYS B 1 406 ? 51.364 140.133 66.249 1.00 46.66 411 LYS B CA 1
ATOM 7538 C C . LYS B 1 406 ? 50.680 141.171 67.149 1.00 47.83 411 LYS B C 1
ATOM 7539 O O . LYS B 1 406 ? 50.580 142.360 66.772 1.00 48.37 411 LYS B O 1
ATOM 7545 N N . ASP B 1 407 ? 50.150 140.759 68.290 1.00 48.18 412 ASP B N 1
ATOM 7546 C CA . ASP B 1 407 ? 49.604 141.762 69.205 1.00 50.31 412 ASP B CA 1
ATOM 7547 C C . ASP B 1 407 ? 48.360 142.503 68.683 1.00 49.74 412 ASP B C 1
ATOM 7548 O O . ASP B 1 407 ? 47.865 143.426 69.346 1.00 50.05 412 ASP B O 1
ATOM 7553 N N . ALA B 1 408 ? 47.844 142.124 67.501 1.00 48.18 413 ALA B N 1
ATOM 7554 C CA . ALA B 1 408 ? 46.508 142.560 67.072 1.00 45.60 413 ALA B CA 1
ATOM 7555 C C . ALA B 1 408 ? 45.663 141.368 66.519 1.00 45.52 413 ALA B C 1
ATOM 7556 O O . ALA B 1 408 ? 45.461 141.187 65.320 1.00 43.25 413 ALA B O 1
ATOM 7558 N N . PRO B 1 409 ? 45.182 140.534 67.444 1.00 46.09 414 PRO B N 1
ATOM 7559 C CA . PRO B 1 409 ? 44.515 139.259 67.198 1.00 44.99 414 PRO B CA 1
ATOM 7560 C C . PRO B 1 409 ? 43.230 139.363 66.380 1.00 43.82 414 PRO B C 1
ATOM 7561 O O . PRO B 1 409 ? 42.586 138.336 66.121 1.00 43.31 414 PRO B O 1
ATOM 7565 N N . THR B 1 410 ? 42.912 140.576 65.941 1.00 42.41 415 THR B N 1
ATOM 7566 C CA . THR B 1 410 ? 41.610 140.927 65.348 1.00 42.05 415 THR B CA 1
ATOM 7567 C C . THR B 1 410 ? 41.790 141.431 63.911 1.00 41.26 415 THR B C 1
ATOM 7568 O O . THR B 1 410 ? 40.832 141.595 63.171 1.00 40.92 415 THR B O 1
ATOM 7572 N N . MET B 1 411 ? 43.047 141.612 63.543 1.00 40.92 416 MET B N 1
ATOM 7573 C CA . MET B 1 411 ? 43.494 142.129 62.288 1.00 43.86 416 MET B CA 1
ATOM 7574 C C . MET B 1 411 ? 44.324 141.073 61.551 1.00 41.44 416 MET B C 1
ATOM 7575 O O . MET B 1 411 ? 45.387 140.672 62.033 1.00 40.85 416 MET B O 1
ATOM 7580 N N . LEU B 1 412 ? 43.858 140.615 60.394 1.00 40.69 417 LEU B N 1
ATOM 7581 C CA . LEU B 1 412 ? 44.622 139.609 59.578 1.00 39.91 417 LEU B CA 1
ATOM 7582 C C . LEU B 1 412 ? 45.985 140.142 59.152 1.00 38.36 417 LEU B C 1
ATOM 7583 O O . LEU B 1 412 ? 46.060 141.271 58.743 1.00 37.54 417 LEU B O 1
ATOM 7588 N N . SER B 1 413 ? 47.059 139.375 59.268 1.00 37.56 418 SER B N 1
ATOM 7589 C CA . SER B 1 413 ? 48.310 139.842 58.757 1.00 36.94 418 SER B CA 1
ATOM 7590 C C . SER B 1 413 ? 48.441 139.734 57.225 1.00 36.90 418 SER B C 1
ATOM 7591 O O . SER B 1 413 ? 49.534 139.458 56.721 1.00 36.47 418 SER B O 1
ATOM 7594 N N . HIS B 1 414 ? 47.352 139.963 56.485 1.00 37.02 419 HIS B N 1
ATOM 7595 C CA . HIS B 1 414 ? 47.414 140.024 55.030 1.00 37.30 419 HIS B CA 1
ATOM 7596 C C . HIS B 1 414 ? 48.581 140.853 54.568 1.00 37.96 419 HIS B C 1
ATOM 7597 O O . HIS B 1 414 ? 48.742 141.949 55.089 1.00 38.04 419 HIS B O 1
ATOM 7604 N N . ARG B 1 415 ? 49.370 140.351 53.595 1.00 38.60 420 ARG B N 1
ATOM 7605 C CA . ARG B 1 415 ? 50.271 141.174 52.753 1.00 38.53 420 ARG B CA 1
ATOM 7606 C C . ARG B 1 415 ? 49.979 140.899 51.243 1.00 39.53 420 ARG B C 1
ATOM 7607 O O . ARG B 1 415 ? 49.443 139.830 50.905 1.00 38.53 420 ARG B O 1
ATOM 7615 N N . GLN B 1 416 ? 50.314 141.864 50.354 1.00 39.86 421 GLN B N 1
ATOM 7616 C CA . GLN B 1 416 ? 50.334 141.673 48.894 1.00 39.53 421 GLN B CA 1
ATOM 7617 C C . GLN B 1 416 ? 51.475 142.402 48.184 1.00 41.66 421 GLN B C 1
ATOM 7618 O O . GLN B 1 416 ? 52.003 143.365 48.699 1.00 41.58 421 GLN B O 1
ATOM 7624 N N . ILE B 1 417 ? 51.876 141.903 47.018 1.00 42.55 422 ILE B N 1
ATOM 7625 C CA . ILE B 1 417 ? 52.756 142.620 46.136 1.00 45.05 422 ILE B CA 1
ATOM 7626 C C . ILE B 1 417 ? 52.304 142.454 44.665 1.00 45.85 422 ILE B C 1
ATOM 7627 O O . ILE B 1 417 ? 51.304 141.765 44.378 1.00 46.21 422 ILE B O 1
ATOM 7632 N N . GLU B 1 418 ? 53.019 143.149 43.775 1.00 46.45 423 GLU B N 1
ATOM 7633 C CA . GLU B 1 418 ? 52.952 142.968 42.335 1.00 48.71 423 GLU B CA 1
ATOM 7634 C C . GLU B 1 418 ? 54.288 142.441 41.917 1.00 46.68 423 GLU B C 1
ATOM 7635 O O . GLU B 1 418 ? 55.320 142.912 42.410 1.00 47.17 423 GLU B O 1
ATOM 7641 N N . HIS B 1 419 ? 54.279 141.431 41.053 1.00 44.70 424 HIS B N 1
ATOM 7642 C CA . HIS B 1 419 ? 55.519 140.902 40.461 1.00 42.11 424 HIS B CA 1
ATOM 7643 C C . HIS B 1 419 ? 55.248 140.623 38.965 1.00 41.85 424 HIS B C 1
ATOM 7644 O O . HIS B 1 419 ? 54.308 139.886 38.615 1.00 39.82 424 HIS B O 1
ATOM 7651 N N . GLU B 1 420 ? 56.034 141.274 38.100 1.00 41.44 425 GLU B N 1
ATOM 7652 C CA . GLU B 1 420 ? 55.892 141.166 36.651 1.00 42.37 425 GLU B CA 1
ATOM 7653 C C . GLU B 1 420 ? 54.425 141.323 36.167 1.00 41.41 425 GLU B C 1
ATOM 7654 O O . GLU B 1 420 ? 53.945 140.527 35.345 1.00 41.07 425 GLU B O 1
ATOM 7660 N N . GLY B 1 421 ? 53.724 142.342 36.683 1.00 39.87 426 GLY B N 1
ATOM 7661 C CA . GLY B 1 421 ? 52.366 142.640 36.262 1.00 39.34 426 GLY B CA 1
ATOM 7662 C C . GLY B 1 421 ? 51.243 141.894 36.991 1.00 39.31 426 GLY B C 1
ATOM 7663 O O . GLY B 1 421 ? 50.059 142.131 36.719 1.00 41.45 426 GLY B O 1
ATOM 7664 N N . GLU B 1 422 ? 51.588 141.028 37.940 1.00 37.28 427 GLU B N 1
ATOM 7665 C CA . GLU B 1 422 ? 50.604 140.160 38.590 1.00 35.86 427 GLU B CA 1
ATOM 7666 C C . GLU B 1 422 ? 50.536 140.436 40.081 1.00 34.21 427 GLU B C 1
ATOM 7667 O O . GLU B 1 422 ? 51.554 140.794 40.662 1.00 31.48 427 GLU B O 1
ATOM 7673 N N . ARG B 1 423 ? 49.361 140.216 40.698 1.00 33.51 428 ARG B N 1
ATOM 7674 C CA . ARG B 1 423 ? 49.182 140.313 42.164 1.00 33.52 428 ARG B CA 1
ATOM 7675 C C . ARG B 1 423 ? 49.294 138.980 42.905 1.00 33.60 428 ARG B C 1
ATOM 7676 O O . ARG B 1 423 ? 48.885 137.916 42.379 1.00 34.20 428 ARG B O 1
ATOM 7684 N N . TYR B 1 424 ? 49.947 139.029 44.078 1.00 33.07 429 TYR B N 1
ATOM 7685 C CA . TYR B 1 424 ? 50.204 137.864 44.922 1.00 30.95 429 TYR B CA 1
ATOM 7686 C C . TYR B 1 424 ? 49.982 138.341 46.302 1.00 31.14 429 TYR B C 1
ATOM 7687 O O . TYR B 1 424 ? 50.360 139.478 46.638 1.00 29.70 429 TYR B O 1
ATOM 7696 N N . HIS B 1 425 ? 49.366 137.452 47.074 1.00 28.78 430 HIS B N 1
ATOM 7697 C CA . HIS B 1 425 ? 48.915 137.708 48.415 1.00 29.33 430 HIS B CA 1
ATOM 7698 C C . HIS B 1 425 ? 49.571 136.682 49.387 1.00 29.22 430 HIS B C 1
ATOM 7699 O O . HIS B 1 425 ? 49.895 135.537 48.983 1.00 29.46 430 HIS B O 1
ATOM 7706 N N . PHE B 1 426 ? 49.798 137.093 50.644 1.00 29.27 431 PHE B N 1
ATOM 7707 C CA . PHE B 1 426 ? 50.478 136.258 51.638 1.00 29.28 431 PHE B CA 1
ATOM 7708 C C . PHE B 1 426 ? 49.785 136.367 52.990 1.00 31.82 431 PHE B C 1
ATOM 7709 O O . PHE B 1 426 ? 49.074 137.385 53.247 1.00 32.37 431 PHE B O 1
ATOM 7717 N N . CYS B 1 427 ? 49.976 135.348 53.852 1.00 30.10 432 CYS B N 1
ATOM 7718 C CA . CYS B 1 427 ? 49.360 135.397 55.179 1.00 31.82 432 CYS B CA 1
ATOM 7719 C C . CYS B 1 427 ? 50.179 136.222 56.172 1.00 30.62 432 CYS B C 1
ATOM 7720 O O . CYS B 1 427 ? 49.770 136.380 57.333 1.00 31.73 432 CYS B O 1
ATOM 7723 N N . SER B 1 428 ? 51.377 136.626 55.779 1.00 31.49 433 SER B N 1
ATOM 7724 C CA . SER B 1 428 ? 52.399 137.033 56.781 1.00 30.22 433 SER B CA 1
ATOM 7725 C C . SER B 1 428 ? 53.584 137.610 56.047 1.00 30.68 433 SER B C 1
ATOM 7726 O O . SER B 1 428 ? 53.727 137.419 54.819 1.00 32.32 433 SER B O 1
ATOM 7729 N N . ASP B 1 429 ? 54.433 138.340 56.782 1.00 32.14 434 ASP B N 1
ATOM 7730 C CA . ASP B 1 429 ? 55.737 138.851 56.285 1.00 32.78 434 ASP B CA 1
ATOM 7731 C C . ASP B 1 429 ? 56.725 137.743 56.017 1.00 32.32 434 ASP B C 1
ATOM 7732 O O . ASP B 1 429 ? 57.562 137.843 55.111 1.00 32.27 434 ASP B O 1
ATOM 7737 N N . GLY B 1 430 ? 56.685 136.718 56.861 1.00 31.99 435 GLY B N 1
ATOM 7738 C CA . GLY B 1 430 ? 57.519 135.543 56.638 1.00 32.23 435 GLY B CA 1
ATOM 7739 C C . GLY B 1 430 ? 57.336 134.885 55.269 1.00 31.01 435 GLY B C 1
ATOM 7740 O O . GLY B 1 430 ? 58.296 134.570 54.619 1.00 32.24 435 GLY B O 1
ATOM 7741 N N . CYS B 1 431 ? 56.109 134.696 54.838 1.00 30.99 436 CYS B N 1
ATOM 7742 C CA . CYS B 1 431 ? 55.804 134.133 53.490 1.00 31.26 436 CYS B CA 1
ATOM 7743 C C . CYS B 1 431 ? 56.108 135.128 52.425 1.00 32.69 436 CYS B C 1
ATOM 7744 O O . CYS B 1 431 ? 56.706 134.765 51.425 1.00 32.19 436 CYS B O 1
ATOM 7747 N N . CYS B 1 432 ? 55.734 136.408 52.648 1.00 34.40 437 CYS B N 1
ATOM 7748 C CA . CYS B 1 432 ? 56.153 137.499 51.745 1.00 34.10 437 CYS B CA 1
ATOM 7749 C C . CYS B 1 432 ? 57.598 137.567 51.469 1.00 34.58 437 CYS B C 1
ATOM 7750 O O . CYS B 1 432 ? 58.015 137.606 50.301 1.00 36.11 437 CYS B O 1
ATOM 7753 N N . ASP B 1 433 ? 58.431 137.553 52.507 1.00 34.47 438 ASP B N 1
ATOM 7754 C CA . ASP B 1 433 ? 59.868 137.471 52.231 1.00 34.60 438 ASP B CA 1
ATOM 7755 C C . ASP B 1 433 ? 60.292 136.206 51.487 1.00 33.84 438 ASP B C 1
ATOM 7756 O O . ASP B 1 433 ? 61.213 136.244 50.712 1.00 33.77 438 ASP B O 1
ATOM 7761 N N . ILE B 1 434 ? 59.695 135.047 51.781 1.00 33.11 439 ILE B N 1
ATOM 7762 C CA . ILE B 1 434 ? 60.103 133.859 51.033 1.00 32.78 439 ILE B CA 1
ATOM 7763 C C . ILE B 1 434 ? 59.782 134.039 49.529 1.00 32.74 439 ILE B C 1
ATOM 7764 O O . ILE B 1 434 ? 60.607 133.670 48.680 1.00 31.68 439 ILE B O 1
ATOM 7769 N N . PHE B 1 435 ? 58.637 134.657 49.222 1.00 31.75 440 PHE B N 1
ATOM 7770 C CA . PHE B 1 435 ? 58.268 134.936 47.837 1.00 33.65 440 PHE B CA 1
ATOM 7771 C C . PHE B 1 435 ? 59.295 135.846 47.165 1.00 34.84 440 PHE B C 1
ATOM 7772 O O . PHE B 1 435 ? 59.834 135.510 46.119 1.00 35.27 440 PHE B O 1
ATOM 7780 N N . LYS B 1 436 ? 59.599 136.983 47.812 1.00 36.84 441 LYS B N 1
ATOM 7781 C CA . LYS B 1 436 ? 60.516 138.021 47.268 1.00 36.15 441 LYS B CA 1
ATOM 7782 C C . LYS B 1 436 ? 61.859 137.483 46.911 1.00 37.87 441 LYS B C 1
ATOM 7783 O O . LYS B 1 436 ? 62.438 137.908 45.898 1.00 38.03 441 LYS B O 1
ATOM 7789 N N . HIS B 1 437 ? 62.361 136.523 47.695 1.00 37.39 442 HIS B N 1
ATOM 7790 C CA . HIS B 1 437 ? 63.619 135.951 47.332 1.00 37.58 442 HIS B CA 1
ATOM 7791 C C . HIS B 1 437 ? 63.488 134.999 46.143 1.00 37.31 442 HIS B C 1
ATOM 7792 O O . HIS B 1 437 ? 64.433 134.896 45.386 1.00 38.33 442 HIS B O 1
ATOM 7799 N N . GLU B 1 438 ? 62.368 134.272 45.964 1.00 36.87 443 GLU B N 1
ATOM 7800 C CA . GLU B 1 438 ? 62.290 133.316 44.796 1.00 35.31 443 GLU B CA 1
ATOM 7801 C C . GLU B 1 438 ? 60.908 133.421 44.094 1.00 36.19 443 GLU B C 1
ATOM 7802 O O . GLU B 1 438 ? 60.120 132.458 44.047 1.00 36.68 443 GLU B O 1
ATOM 7808 N N . PRO B 1 439 ? 60.607 134.605 43.553 1.00 35.88 444 PRO B N 1
ATOM 7809 C CA . PRO B 1 439 ? 59.271 134.708 42.989 1.00 34.94 444 PRO B CA 1
ATOM 7810 C C . PRO B 1 439 ? 59.039 133.783 41.777 1.00 33.70 444 PRO B C 1
ATOM 7811 O O . PRO B 1 439 ? 57.912 133.400 41.532 1.00 34.19 444 PRO B O 1
ATOM 7815 N N A GLU B 1 440 ? 60.120 133.398 41.107 0.50 33.06 445 GLU B N 1
ATOM 7816 N N B GLU B 1 440 ? 60.063 133.430 41.009 0.50 33.70 445 GLU B N 1
ATOM 7817 C CA A GLU B 1 440 ? 60.087 132.579 39.894 0.50 32.58 445 GLU B CA 1
ATOM 7818 C CA B GLU B 1 440 ? 59.802 132.587 39.835 0.50 33.71 445 GLU B CA 1
ATOM 7819 C C A GLU B 1 440 ? 59.580 131.146 40.209 0.50 32.37 445 GLU B C 1
ATOM 7820 C C B GLU B 1 440 ? 59.447 131.126 40.236 0.50 33.06 445 GLU B C 1
ATOM 7821 O O A GLU B 1 440 ? 58.935 130.493 39.362 0.50 31.34 445 GLU B O 1
ATOM 7822 O O B GLU B 1 440 ? 58.759 130.424 39.467 0.50 32.06 445 GLU B O 1
ATOM 7833 N N . LYS B 1 441 ? 59.900 130.680 41.422 1.00 32.88 446 LYS B N 1
ATOM 7834 C CA . LYS B 1 441 ? 59.448 129.405 41.974 1.00 32.71 446 LYS B CA 1
ATOM 7835 C C . LYS B 1 441 ? 57.953 129.515 42.356 1.00 32.68 446 LYS B C 1
ATOM 7836 O O . LYS B 1 441 ? 57.151 128.795 41.782 1.00 31.04 446 LYS B O 1
ATOM 7842 N N . TYR B 1 442 ? 57.572 130.458 43.240 1.00 31.84 447 TYR B N 1
ATOM 7843 C CA . TYR B 1 442 ? 56.207 130.444 43.820 1.00 32.24 447 TYR B CA 1
ATOM 7844 C C . TYR B 1 442 ? 55.054 130.822 42.899 1.00 32.20 447 TYR B C 1
ATOM 7845 O O . TYR B 1 442 ? 53.868 130.577 43.227 1.00 30.74 447 TYR B O 1
ATOM 7854 N N . ILE B 1 443 ? 55.370 131.457 41.766 1.00 31.80 448 ILE B N 1
ATOM 7855 C CA . ILE B 1 443 ? 54.301 131.811 40.813 1.00 31.29 448 ILE B CA 1
ATOM 7856 C C . ILE B 1 443 ? 53.776 130.559 40.055 1.00 31.18 448 ILE B C 1
ATOM 7857 O O . ILE B 1 443 ? 52.768 130.632 39.376 1.00 32.42 448 ILE B O 1
ATOM 7862 N N . GLN B 1 444 ? 54.455 129.424 40.207 1.00 30.50 449 GLN B N 1
ATOM 7863 C CA . GLN B 1 444 ? 54.067 128.157 39.604 1.00 30.69 449 GLN B CA 1
ATOM 7864 C C . GLN B 1 444 ? 53.053 127.379 40.461 1.00 30.80 449 GLN B C 1
ATOM 7865 O O . GLN B 1 444 ? 52.475 126.417 39.993 1.00 31.85 449 GLN B O 1
ATOM 7871 N N . ALA B 1 445 ? 52.843 127.793 41.713 1.00 29.87 450 ALA B N 1
ATOM 7872 C CA . ALA B 1 445 ? 52.052 127.022 42.661 1.00 30.17 450 ALA B CA 1
ATOM 7873 C C . ALA B 1 445 ? 50.648 126.663 42.166 1.00 29.95 450 ALA B C 1
ATOM 7874 O O . ALA B 1 445 ? 49.955 127.423 41.440 1.00 30.13 450 ALA B O 1
ATOM 7876 N N . TRP B 1 446 ? 50.216 125.477 42.575 1.00 28.93 451 TRP B N 1
ATOM 7877 C CA . TRP B 1 446 ? 48.950 124.925 42.147 1.00 27.07 451 TRP B CA 1
ATOM 7878 C C . TRP B 1 446 ? 48.044 125.162 43.333 1.00 27.43 451 TRP B C 1
ATOM 7879 O O . TRP B 1 446 ? 47.887 124.279 44.246 1.00 28.05 451 TRP B O 1
ATOM 7890 N N . LEU B 1 447 ? 47.464 126.367 43.374 1.00 28.37 452 LEU B N 1
ATOM 7891 C CA . LEU B 1 447 ? 46.678 126.806 44.510 1.00 29.11 452 LEU B CA 1
ATOM 7892 C C . LEU B 1 447 ? 45.272 126.264 44.387 1.00 28.84 452 LEU B C 1
ATOM 7893 O O . LEU B 1 447 ? 44.528 126.641 43.491 1.00 29.46 452 LEU B O 1
ATOM 7898 N N . PRO B 1 448 ? 44.867 125.410 45.346 1.00 29.83 453 PRO B N 1
ATOM 7899 C CA . PRO B 1 448 ? 43.613 124.629 45.079 1.00 28.04 453 PRO B CA 1
ATOM 7900 C C . PRO B 1 448 ? 42.431 125.408 44.743 1.00 27.41 453 PRO B C 1
ATOM 7901 O O . PRO B 1 448 ? 41.718 125.005 43.852 1.00 28.79 453 PRO B O 1
ATOM 7905 N N . VAL B 1 449 ? 42.215 126.527 45.433 1.00 28.42 454 VAL B N 1
ATOM 7906 C CA . VAL B 1 449 ? 41.021 127.407 45.261 1.00 25.53 454 VAL B CA 1
ATOM 7907 C C . VAL B 1 449 ? 41.031 128.014 43.836 1.00 27.76 454 VAL B C 1
ATOM 7908 O O . VAL B 1 449 ? 40.012 128.041 43.166 1.00 29.38 454 VAL B O 1
ATOM 7912 N N . HIS B 1 450 ? 42.203 128.446 43.378 1.00 28.61 455 HIS B N 1
ATOM 7913 C CA . HIS B 1 450 ? 42.352 129.043 42.068 1.00 28.01 455 HIS B CA 1
ATOM 7914 C C . HIS B 1 450 ? 42.110 128.022 41.003 1.00 29.40 455 HIS B C 1
ATOM 7915 O O . HIS B 1 450 ? 41.497 128.353 39.989 1.00 29.92 455 HIS B O 1
ATOM 7922 N N . GLN B 1 451 ? 42.589 126.780 41.228 1.00 29.68 456 GLN B N 1
ATOM 7923 C CA . GLN B 1 451 ? 42.446 125.666 40.252 1.00 28.44 456 GLN B CA 1
ATOM 7924 C C . GLN B 1 451 ? 40.999 125.218 40.159 1.00 27.95 456 GLN B C 1
ATOM 7925 O O . GLN B 1 451 ? 40.525 124.929 39.088 1.00 29.83 456 GLN B O 1
ATOM 7931 N N . ILE B 1 452 ? 40.271 125.303 41.241 1.00 26.74 457 ILE B N 1
ATOM 7932 C CA . ILE B 1 452 ? 38.850 125.058 41.209 1.00 28.26 457 ILE B CA 1
ATOM 7933 C C . ILE B 1 452 ? 38.165 126.117 40.291 1.00 30.31 457 ILE B C 1
ATOM 7934 O O . ILE B 1 452 ? 37.294 125.805 39.426 1.00 30.74 457 ILE B O 1
ATOM 7939 N N . TYR B 1 453 ? 38.502 127.377 40.537 1.00 29.86 458 TYR B N 1
ATOM 7940 C CA . TYR B 1 453 ? 37.988 128.467 39.700 1.00 30.73 458 TYR B CA 1
ATOM 7941 C C . TYR B 1 453 ? 38.465 128.410 38.237 1.00 29.14 458 TYR B C 1
ATOM 7942 O O . TYR B 1 453 ? 37.742 128.798 37.388 1.00 29.55 458 TYR B O 1
ATOM 7951 N N . GLN B 1 454 ? 39.679 127.950 37.959 1.00 29.19 459 GLN B N 1
ATOM 7952 C CA . GLN B 1 454 ? 40.117 127.765 36.592 1.00 29.36 459 GLN B CA 1
ATOM 7953 C C . GLN B 1 454 ? 39.313 126.634 35.931 1.00 30.93 459 GLN B C 1
ATOM 7954 O O . GLN B 1 454 ? 39.595 126.305 34.787 1.00 32.03 459 GLN B O 1
ATOM 7960 N N . GLY B 1 455 ? 38.381 126.030 36.656 1.00 31.26 460 GLY B N 1
ATOM 7961 C CA . GLY B 1 455 ? 37.757 124.738 36.268 1.00 34.46 460 GLY B CA 1
ATOM 7962 C C . GLY B 1 455 ? 38.642 123.519 36.090 1.00 35.94 460 GLY B C 1
ATOM 7963 O O . GLY B 1 455 ? 38.333 122.658 35.313 1.00 37.74 460 GLY B O 1
ATOM 7964 N N . ASN B 1 456 ? 39.771 123.420 36.787 1.00 37.48 461 ASN B N 1
ATOM 7965 C CA . ASN B 1 456 ? 40.687 122.264 36.621 1.00 35.67 461 ASN B CA 1
ATOM 7966 C C . ASN B 1 456 ? 40.487 121.151 37.706 1.00 34.83 461 ASN B C 1
ATOM 7967 O O . ASN B 1 456 ? 41.290 120.252 37.792 1.00 33.22 461 ASN B O 1
ATOM 7972 N N . CYS B 1 457 ? 39.418 121.235 38.506 1.00 33.79 462 CYS B N 1
ATOM 7973 C CA . CYS B 1 457 ? 39.165 120.234 39.554 1.00 34.36 462 CYS B CA 1
ATOM 7974 C C . CYS B 1 457 ? 37.867 119.437 39.307 1.00 34.78 462 CYS B C 1
ATOM 7975 O O . CYS B 1 457 ? 37.213 118.978 40.236 1.00 34.63 462 CYS B O 1
ATOM 7978 N N . GLU B 1 458 ? 37.539 119.250 38.027 1.00 36.79 463 GLU B N 1
ATOM 7979 C CA . GLU B 1 458 ? 36.470 118.317 37.529 1.00 39.10 463 GLU B CA 1
ATOM 7980 C C . GLU B 1 458 ? 35.177 118.523 38.287 1.00 39.26 463 GLU B C 1
ATOM 7981 O O . GLU B 1 458 ? 34.583 117.528 38.848 1.00 39.97 463 GLU B O 1
ATOM 7987 N N . GLY B 1 459 ? 34.766 119.800 38.294 1.00 37.57 464 GLY B N 1
ATOM 7988 C CA . GLY B 1 459 ? 33.531 120.282 38.933 1.00 36.93 464 GLY B CA 1
ATOM 7989 C C . GLY B 1 459 ? 33.293 121.802 38.773 1.00 36.74 464 GLY B C 1
ATOM 7990 O O . GLY B 1 459 ? 34.234 122.620 38.663 1.00 35.07 464 GLY B O 1
ATOM 7991 N N . GLY B 1 460 ? 32.021 122.166 38.809 1.00 37.82 465 GLY B N 1
ATOM 7992 C CA . GLY B 1 460 ? 31.557 123.488 38.514 1.00 37.93 465 GLY B CA 1
ATOM 7993 C C . GLY B 1 460 ? 31.070 124.112 39.770 1.00 39.75 465 GLY B C 1
ATOM 7994 O O . GLY B 1 460 ? 30.851 125.342 39.817 1.00 40.78 465 GLY B O 1
ATOM 7995 N N . ASP B 1 461 ? 30.816 123.268 40.766 1.00 40.08 466 ASP B N 1
ATOM 7996 C CA . ASP B 1 461 ? 30.562 123.714 42.129 1.00 40.81 466 ASP B CA 1
ATOM 7997 C C . ASP B 1 461 ? 31.445 122.897 43.080 1.00 40.09 466 ASP B C 1
ATOM 7998 O O . ASP B 1 461 ? 32.059 121.928 42.672 1.00 41.14 466 ASP B O 1
ATOM 8003 N N . LEU B 1 462 ? 31.532 123.328 44.326 1.00 38.61 467 LEU B N 1
ATOM 8004 C CA . LEU B 1 462 ? 32.423 122.734 45.278 1.00 37.09 467 LEU B CA 1
ATOM 8005 C C . LEU B 1 462 ? 31.949 121.309 45.649 1.00 36.90 467 LEU B C 1
ATOM 8006 O O . LEU B 1 462 ? 32.764 120.416 45.763 1.00 37.83 467 LEU B O 1
ATOM 8011 N N . GLU B 1 463 ? 30.651 121.098 45.785 1.00 36.58 468 GLU B N 1
ATOM 8012 C CA . GLU B 1 463 ? 30.072 119.781 46.101 1.00 36.56 468 GLU B CA 1
ATOM 8013 C C . GLU B 1 463 ? 30.496 118.713 45.077 1.00 35.34 468 GLU B C 1
ATOM 8014 O O . GLU B 1 463 ? 30.917 117.625 45.498 1.00 33.76 468 GLU B O 1
ATOM 8020 N N . THR B 1 464 ? 30.508 119.065 43.764 1.00 33.34 469 THR B N 1
ATOM 8021 C CA . THR B 1 464 ? 31.049 118.198 42.689 1.00 32.81 469 THR B CA 1
ATOM 8022 C C . THR B 1 464 ? 32.566 117.977 42.742 1.00 32.64 469 THR B C 1
ATOM 8023 O O . THR B 1 464 ? 33.033 116.868 42.490 1.00 31.85 469 THR B O 1
ATOM 8027 N N . VAL B 1 465 ? 33.346 119.025 42.963 1.00 31.64 470 VAL B N 1
ATOM 8028 C CA . VAL B 1 465 ? 34.810 118.850 43.141 1.00 31.76 470 VAL B CA 1
ATOM 8029 C C . VAL B 1 465 ? 35.081 117.838 44.298 1.00 30.73 470 VAL B C 1
ATOM 8030 O O . VAL B 1 465 ? 35.800 116.843 44.119 1.00 31.50 470 VAL B O 1
ATOM 8034 N N . VAL B 1 466 ? 34.471 118.088 45.446 1.00 30.75 471 VAL B N 1
ATOM 8035 C CA . VAL B 1 466 ? 34.620 117.243 46.617 1.00 31.35 471 VAL B CA 1
ATOM 8036 C C . VAL B 1 466 ? 34.310 115.739 46.364 1.00 32.11 471 VAL B C 1
ATOM 8037 O O . VAL B 1 466 ? 35.129 114.877 46.664 1.00 33.79 471 VAL B O 1
ATOM 8041 N N . GLN B 1 467 ? 33.160 115.452 45.810 1.00 32.46 472 GLN B N 1
ATOM 8042 C CA . GLN B 1 467 ? 32.736 114.092 45.525 1.00 33.78 472 GLN B CA 1
ATOM 8043 C C . GLN B 1 467 ? 33.559 113.464 44.440 1.00 34.17 472 GLN B C 1
ATOM 8044 O O . GLN B 1 467 ? 34.191 112.449 44.693 1.00 37.22 472 GLN B O 1
ATOM 8050 N N . LYS B 1 468 ? 33.650 114.068 43.272 1.00 34.80 473 LYS B N 1
ATOM 8051 C CA . LYS B 1 468 ? 34.206 113.380 42.096 1.00 36.29 473 LYS B CA 1
ATOM 8052 C C . LYS B 1 468 ? 35.677 113.559 41.978 1.00 34.19 473 LYS B C 1
ATOM 8053 O O . LYS B 1 468 ? 36.387 112.684 41.470 1.00 34.00 473 LYS B O 1
ATOM 8059 N N . TYR B 1 469 ? 36.167 114.725 42.392 1.00 32.57 474 TYR B N 1
ATOM 8060 C CA . TYR B 1 469 ? 37.606 114.948 42.246 1.00 30.84 474 TYR B CA 1
ATOM 8061 C C . TYR B 1 469 ? 38.384 114.471 43.499 1.00 29.82 474 TYR B C 1
ATOM 8062 O O . TYR B 1 469 ? 39.371 113.780 43.376 1.00 28.38 474 TYR B O 1
ATOM 8071 N N . TYR B 1 470 ? 37.906 114.867 44.681 1.00 30.37 475 TYR B N 1
ATOM 8072 C CA . TYR B 1 470 ? 38.595 114.589 45.961 1.00 29.94 475 TYR B CA 1
ATOM 8073 C C . TYR B 1 470 ? 38.327 113.124 46.416 1.00 30.71 475 TYR B C 1
ATOM 8074 O O . TYR B 1 470 ? 39.107 112.610 47.244 1.00 31.30 475 TYR B O 1
ATOM 8083 N N . HIS B 1 471 ? 37.246 112.478 45.897 1.00 28.71 476 HIS B N 1
ATOM 8084 C CA . HIS B 1 471 ? 36.772 111.183 46.402 1.00 29.65 476 HIS B CA 1
ATOM 8085 C C . HIS B 1 471 ? 36.301 111.298 47.859 1.00 29.71 476 HIS B C 1
ATOM 8086 O O . HIS B 1 471 ? 36.336 110.333 48.649 1.00 28.71 476 HIS B O 1
ATOM 8093 N N . ILE B 1 472 ? 35.938 112.513 48.251 1.00 29.71 477 ILE B N 1
ATOM 8094 C CA . ILE B 1 472 ? 35.353 112.688 49.564 1.00 29.27 477 ILE B CA 1
ATOM 8095 C C . ILE B 1 472 ? 33.853 112.348 49.491 1.00 30.16 477 ILE B C 1
ATOM 8096 O O . ILE B 1 472 ? 33.083 113.003 48.810 1.00 30.66 477 ILE B O 1
ATOM 8101 N N . ASN B 1 473 ? 33.454 111.280 50.153 1.00 30.44 478 ASN B N 1
ATOM 8102 C CA . ASN B 1 473 ? 32.059 110.879 50.167 1.00 31.51 478 ASN B CA 1
ATOM 8103 C C . ASN B 1 473 ? 31.168 111.773 50.976 1.00 31.13 478 ASN B C 1
ATOM 8104 O O . ASN B 1 473 ? 31.248 111.753 52.184 1.00 32.09 478 ASN B O 1
ATOM 8109 N N . ILE B 1 474 ? 30.292 112.509 50.295 1.00 32.08 479 ILE B N 1
ATOM 8110 C CA . ILE B 1 474 ? 29.449 113.553 50.884 1.00 33.78 479 ILE B CA 1
ATOM 8111 C C . ILE B 1 474 ? 28.503 112.906 51.871 1.00 34.51 479 ILE B C 1
ATOM 8112 O O . ILE B 1 474 ? 27.795 111.988 51.505 1.00 34.88 479 ILE B O 1
ATOM 8117 N N . GLY B 1 475 ? 28.465 113.374 53.117 1.00 34.63 480 GLY B N 1
ATOM 8118 C CA . GLY B 1 475 ? 27.510 112.749 54.021 1.00 36.16 480 GLY B CA 1
ATOM 8119 C C . GLY B 1 475 ? 28.206 111.638 54.807 1.00 38.00 480 GLY B C 1
ATOM 8120 O O . GLY B 1 475 ? 27.751 111.262 55.882 1.00 39.52 480 GLY B O 1
ATOM 8121 N N . GLU B 1 476 ? 29.361 111.179 54.329 1.00 37.29 481 GLU B N 1
ATOM 8122 C CA . GLU B 1 476 ? 30.123 110.182 55.036 1.00 36.29 481 GLU B CA 1
ATOM 8123 C C . GLU B 1 476 ? 31.451 110.708 55.607 1.00 34.52 481 GLU B C 1
ATOM 8124 O O . GLU B 1 476 ? 31.674 110.604 56.788 1.00 33.37 481 GLU B O 1
ATOM 8130 N N . ASP B 1 477 ? 32.320 111.281 54.777 1.00 33.06 482 ASP B N 1
ATOM 8131 C CA . ASP B 1 477 ? 33.636 111.646 55.259 1.00 32.52 482 ASP B CA 1
ATOM 8132 C C . ASP B 1 477 ? 33.662 113.088 55.837 1.00 32.96 482 ASP B C 1
ATOM 8133 O O . ASP B 1 477 ? 34.567 113.444 56.592 1.00 32.06 482 ASP B O 1
ATOM 8138 N N . ASN B 1 478 ? 32.671 113.906 55.455 1.00 32.18 483 ASN B N 1
ATOM 8139 C CA . ASN B 1 478 ? 32.758 115.353 55.713 1.00 32.92 483 ASN B CA 1
ATOM 8140 C C . ASN B 1 478 ? 31.719 115.800 56.765 1.00 32.89 483 ASN B C 1
ATOM 8141 O O . ASN B 1 478 ? 31.031 114.927 57.356 1.00 32.40 483 ASN B O 1
ATOM 8146 N N . PHE B 1 479 ? 31.588 117.113 56.972 1.00 31.44 484 PHE B N 1
ATOM 8147 C CA . PHE B 1 479 ? 30.571 117.718 57.888 1.00 31.90 484 PHE B CA 1
ATOM 8148 C C . PHE B 1 479 ? 30.939 117.495 59.351 1.00 32.63 484 PHE B C 1
ATOM 8149 O O . PHE B 1 479 ? 31.926 116.779 59.668 1.00 31.54 484 PHE B O 1
ATOM 8157 N N . ASP B 1 480 ? 30.110 118.079 60.214 1.00 31.88 485 ASP B N 1
ATOM 8158 C CA . ASP B 1 480 ? 30.273 118.041 61.646 1.00 32.79 485 ASP B CA 1
ATOM 8159 C C . ASP B 1 480 ? 30.311 116.555 62.081 1.00 33.19 485 ASP B C 1
ATOM 8160 O O . ASP B 1 480 ? 29.673 115.668 61.451 1.00 32.47 485 ASP B O 1
ATOM 8165 N N . TYR B 1 481 ? 31.049 116.296 63.143 1.00 33.62 486 TYR B N 1
ATOM 8166 C CA . TYR B 1 481 ? 31.060 114.966 63.788 1.00 34.12 486 TYR B CA 1
ATOM 8167 C C . TYR B 1 481 ? 29.602 114.586 64.186 1.00 34.02 486 TYR B C 1
ATOM 8168 O O . TYR B 1 481 ? 29.180 113.416 63.999 1.00 34.62 486 TYR B O 1
ATOM 8177 N N . VAL B 1 482 ? 28.844 115.557 64.710 1.00 33.14 487 VAL B N 1
ATOM 8178 C CA . VAL B 1 482 ? 27.443 115.332 65.123 1.00 34.25 487 VAL B CA 1
ATOM 8179 C C . VAL B 1 482 ? 26.523 114.968 63.929 1.00 34.74 487 VAL B C 1
ATOM 8180 O O . VAL B 1 482 ? 26.345 115.743 62.963 1.00 36.19 487 VAL B O 1
ATOM 8184 N N . GLY B 1 483 ? 25.913 113.786 63.981 1.00 34.32 488 GLY B N 1
ATOM 8185 C CA . GLY B 1 483 ? 25.163 113.313 62.852 1.00 31.99 488 GLY B CA 1
ATOM 8186 C C . GLY B 1 483 ? 25.997 112.507 61.882 1.00 31.51 488 GLY B C 1
ATOM 8187 O O . GLY B 1 483 ? 25.423 111.951 60.948 1.00 33.39 488 GLY B O 1
ATOM 8188 N N . SER B 1 484 ? 27.330 112.426 62.040 1.00 30.58 489 SER B N 1
ATOM 8189 C CA . SER B 1 484 ? 28.167 111.627 61.091 1.00 30.91 489 SER B CA 1
ATOM 8190 C C . SER B 1 484 ? 27.909 110.132 61.281 1.00 31.26 489 SER B C 1
ATOM 8191 O O . SER B 1 484 ? 27.508 109.745 62.387 1.00 31.19 489 SER B O 1
ATOM 8194 N N . PRO B 1 485 ? 28.106 109.328 60.228 1.00 31.24 490 PRO B N 1
ATOM 8195 C CA . PRO B 1 485 ? 28.189 107.862 60.381 1.00 32.34 490 PRO B CA 1
ATOM 8196 C C . PRO B 1 485 ? 29.246 107.411 61.402 1.00 35.53 490 PRO B C 1
ATOM 8197 O O . PRO B 1 485 ? 28.925 106.514 62.195 1.00 37.02 490 PRO B O 1
ATOM 8201 N N . ASP B 1 486 ? 30.449 108.031 61.474 1.00 36.88 491 ASP B N 1
ATOM 8202 C CA . ASP B 1 486 ? 31.377 107.707 62.585 1.00 36.83 491 ASP B CA 1
ATOM 8203 C C . ASP B 1 486 ? 30.749 107.803 63.929 1.00 37.70 491 ASP B C 1
ATOM 8204 O O . ASP B 1 486 ? 30.876 106.871 64.691 1.00 38.83 491 ASP B O 1
ATOM 8209 N N . GLN B 1 487 ? 30.106 108.926 64.244 1.00 38.21 492 GLN B N 1
ATOM 8210 C CA . GLN B 1 487 ? 29.376 109.059 65.494 1.00 38.88 492 GLN B CA 1
ATOM 8211 C C . GLN B 1 487 ? 28.337 107.983 65.751 1.00 41.40 492 GLN B C 1
ATOM 8212 O O . GLN B 1 487 ? 28.296 107.494 66.868 1.00 41.23 492 GLN B O 1
ATOM 8218 N N . LYS B 1 488 ? 27.522 107.640 64.742 1.00 44.11 493 LYS B N 1
ATOM 8219 C CA . LYS B 1 488 ? 26.511 106.582 64.800 1.00 48.55 493 LYS B CA 1
ATOM 8220 C C . LYS B 1 488 ? 27.193 105.256 65.168 1.00 49.14 493 LYS B C 1
ATOM 8221 O O . LYS B 1 488 ? 26.869 104.678 66.211 1.00 51.09 493 LYS B O 1
ATOM 8227 N N . HIS B 1 489 ? 28.150 104.804 64.354 1.00 49.17 494 HIS B N 1
ATOM 8228 C CA . HIS B 1 489 ? 28.912 103.620 64.608 1.00 49.62 494 HIS B CA 1
ATOM 8229 C C . HIS B 1 489 ? 29.495 103.636 66.035 1.00 49.84 494 HIS B C 1
ATOM 8230 O O . HIS B 1 489 ? 29.318 102.680 66.773 1.00 50.95 494 HIS B O 1
ATOM 8237 N N . TRP B 1 490 ? 30.168 104.694 66.448 1.00 48.72 495 TRP B N 1
ATOM 8238 C CA . TRP B 1 490 ? 30.664 104.726 67.808 1.00 48.76 495 TRP B CA 1
ATOM 8239 C C . TRP B 1 490 ? 29.587 104.512 68.900 1.00 50.99 495 TRP B C 1
ATOM 8240 O O . TRP B 1 490 ? 29.761 103.687 69.824 1.00 51.36 495 TRP B O 1
ATOM 8251 N N . LEU B 1 491 ? 28.506 105.268 68.807 1.00 52.40 496 LEU B N 1
ATOM 8252 C CA . LEU B 1 491 ? 27.550 105.311 69.869 1.00 55.20 496 LEU B CA 1
ATOM 8253 C C . LEU B 1 491 ? 26.898 103.952 70.041 1.00 56.95 496 LEU B C 1
ATOM 8254 O O . LEU B 1 491 ? 26.695 103.527 71.176 1.00 57.36 496 LEU B O 1
ATOM 8259 N N . SER B 1 492 ? 26.608 103.257 68.940 1.00 59.49 497 SER B N 1
ATOM 8260 C CA . SER B 1 492 ? 26.202 101.845 69.024 1.00 62.46 497 SER B CA 1
ATOM 8261 C C . SER B 1 492 ? 27.366 100.870 69.447 1.00 64.64 497 SER B C 1
ATOM 8262 O O . SER B 1 492 ? 27.593 99.826 68.822 1.00 65.89 497 SER B O 1
ATOM 8265 N N . ILE B 1 493 ? 28.145 101.291 70.458 1.00 66.30 498 ILE B N 1
ATOM 8266 C CA . ILE B 1 493 ? 28.925 100.444 71.387 1.00 66.31 498 ILE B CA 1
ATOM 8267 C C . ILE B 1 493 ? 29.036 101.227 72.744 1.00 67.15 498 ILE B C 1
ATOM 8268 O O . ILE B 1 493 ? 29.851 102.172 72.904 1.00 67.56 498 ILE B O 1
ATOM 8273 N N . PRO C 2 9 ? 48.350 101.976 90.446 1.00 49.75 12 PRO C N 1
ATOM 8274 C CA . PRO C 2 9 ? 49.099 100.695 90.663 1.00 48.69 12 PRO C CA 1
ATOM 8275 C C . PRO C 2 9 ? 49.039 100.372 92.121 1.00 47.25 12 PRO C C 1
ATOM 8276 O O . PRO C 2 9 ? 49.657 101.070 92.920 1.00 47.77 12 PRO C O 1
ATOM 8280 N N . ILE C 2 10 ? 48.276 99.348 92.480 1.00 44.97 13 ILE C N 1
ATOM 8281 C CA . ILE C 2 10 ? 48.140 98.933 93.885 1.00 42.88 13 ILE C CA 1
ATOM 8282 C C . ILE C 2 10 ? 49.467 98.368 94.379 1.00 40.86 13 ILE C C 1
ATOM 8283 O O . ILE C 2 10 ? 49.788 98.516 95.548 1.00 40.07 13 ILE C O 1
ATOM 8288 N N . ARG C 2 11 ? 50.174 97.620 93.503 1.00 38.47 14 ARG C N 1
ATOM 8289 C CA . ARG C 2 11 ? 51.387 96.844 93.908 1.00 34.81 14 ARG C CA 1
ATOM 8290 C C . ARG C 2 11 ? 52.336 96.672 92.738 1.00 33.19 14 ARG C C 1
ATOM 8291 O O . ARG C 2 11 ? 51.949 96.970 91.619 1.00 31.04 14 ARG C O 1
ATOM 8299 N N . HIS C 2 12 ? 53.590 96.302 93.009 1.00 32.46 15 HIS C N 1
ATOM 8300 C CA . HIS C 2 12 ? 54.572 96.321 91.963 1.00 33.02 15 HIS C CA 1
ATOM 8301 C C . HIS C 2 12 ? 54.852 94.969 91.397 1.00 30.78 15 HIS C C 1
ATOM 8302 O O . HIS C 2 12 ? 55.290 94.882 90.294 1.00 30.78 15 HIS C O 1
ATOM 8309 N N . THR C 2 13 ? 54.589 93.928 92.172 1.00 29.16 16 THR C N 1
ATOM 8310 C CA . THR C 2 13 ? 54.916 92.566 91.774 1.00 28.50 16 THR C CA 1
ATOM 8311 C C . THR C 2 13 ? 54.096 91.669 92.617 1.00 27.69 16 THR C C 1
ATOM 8312 O O . THR C 2 13 ? 53.309 92.167 93.407 1.00 25.96 16 THR C O 1
ATOM 8316 N N . TYR C 2 14 ? 54.218 90.352 92.429 1.00 27.73 17 TYR C N 1
ATOM 8317 C CA . TYR C 2 14 ? 53.435 89.361 93.263 1.00 27.30 17 TYR C CA 1
ATOM 8318 C C . TYR C 2 14 ? 53.981 89.206 94.715 1.00 26.45 17 TYR C C 1
ATOM 8319 O O . TYR C 2 14 ? 55.152 89.479 94.946 1.00 27.17 17 TYR C O 1
ATOM 8328 N N . GLY C 2 15 ? 53.154 88.794 95.686 1.00 26.93 18 GLY C N 1
ATOM 8329 C CA . GLY C 2 15 ? 53.577 88.711 97.117 1.00 27.18 18 GLY C CA 1
ATOM 8330 C C . GLY C 2 15 ? 54.882 87.920 97.329 1.00 29.51 18 GLY C C 1
ATOM 8331 O O . GLY C 2 15 ? 55.811 88.418 97.957 1.00 30.86 18 GLY C O 1
ATOM 8332 N N . HIS C 2 16 ? 54.962 86.685 96.817 1.00 29.47 19 HIS C N 1
ATOM 8333 C CA . HIS C 2 16 ? 56.189 85.884 96.983 1.00 30.27 19 HIS C CA 1
ATOM 8334 C C . HIS C 2 16 ? 57.398 86.570 96.405 1.00 31.40 19 HIS C C 1
ATOM 8335 O O . HIS C 2 16 ? 58.514 86.441 96.938 1.00 33.80 19 HIS C O 1
ATOM 8342 N N . ILE C 2 17 ? 57.226 87.326 95.338 1.00 30.42 20 ILE C N 1
ATOM 8343 C CA . ILE C 2 17 ? 58.386 88.065 94.819 1.00 32.18 20 ILE C CA 1
ATOM 8344 C C . ILE C 2 17 ? 58.743 89.255 95.703 1.00 33.79 20 ILE C C 1
ATOM 8345 O O . ILE C 2 17 ? 59.910 89.513 95.913 1.00 31.90 20 ILE C O 1
ATOM 8350 N N . ALA C 2 18 ? 57.703 89.960 96.201 1.00 34.34 21 ALA C N 1
ATOM 8351 C CA . ALA C 2 18 ? 57.902 91.136 97.000 1.00 35.96 21 ALA C CA 1
ATOM 8352 C C . ALA C 2 18 ? 58.586 90.683 98.293 1.00 36.14 21 ALA C C 1
ATOM 8353 O O . ALA C 2 18 ? 59.520 91.345 98.725 1.00 36.30 21 ALA C O 1
ATOM 8355 N N . ARG C 2 19 ? 58.169 89.565 98.875 1.00 36.32 22 ARG C N 1
ATOM 8356 C CA . ARG C 2 19 ? 58.851 89.082 100.089 1.00 37.74 22 ARG C CA 1
ATOM 8357 C C . ARG C 2 19 ? 60.295 88.745 99.895 1.00 38.90 22 ARG C C 1
ATOM 8358 O O . ARG C 2 19 ? 61.066 88.718 100.856 1.00 40.38 22 ARG C O 1
ATOM 8366 N N . ARG C 2 20 ? 60.674 88.501 98.654 1.00 40.13 23 ARG C N 1
ATOM 8367 C CA . ARG C 2 20 ? 62.001 88.022 98.375 1.00 39.81 23 ARG C CA 1
ATOM 8368 C C . ARG C 2 20 ? 62.912 89.173 97.968 1.00 40.03 23 ARG C C 1
ATOM 8369 O O . ARG C 2 20 ? 64.071 89.225 98.404 1.00 40.25 23 ARG C O 1
ATOM 8377 N N . PHE C 2 21 ? 62.389 90.118 97.193 1.00 38.95 24 PHE C N 1
ATOM 8378 C CA . PHE C 2 21 ? 63.245 91.076 96.537 1.00 39.76 24 PHE C CA 1
ATOM 8379 C C . PHE C 2 21 ? 62.846 92.524 96.814 1.00 40.24 24 PHE C C 1
ATOM 8380 O O . PHE C 2 21 ? 63.414 93.472 96.246 1.00 39.68 24 PHE C O 1
ATOM 8388 N N . GLY C 2 22 ? 61.847 92.677 97.660 1.00 41.36 25 GLY C N 1
ATOM 8389 C CA . GLY C 2 22 ? 61.280 93.994 97.961 1.00 43.16 25 GLY C CA 1
ATOM 8390 C C . GLY C 2 22 ? 60.014 94.233 97.161 1.00 44.87 25 GLY C C 1
ATOM 8391 O O . GLY C 2 22 ? 59.761 93.581 96.122 1.00 44.30 25 GLY C O 1
ATOM 8392 N N . ASP C 2 23 ? 59.201 95.176 97.621 1.00 45.89 26 ASP C N 1
ATOM 8393 C CA . ASP C 2 23 ? 58.064 95.598 96.839 1.00 47.39 26 ASP C CA 1
ATOM 8394 C C . ASP C 2 23 ? 58.476 96.678 95.817 1.00 47.63 26 ASP C C 1
ATOM 8395 O O . ASP C 2 23 ? 58.404 97.904 96.076 1.00 49.20 26 ASP C O 1
ATOM 8400 N N . LYS C 2 24 ? 58.925 96.217 94.652 1.00 46.17 27 LYS C N 1
ATOM 8401 C CA . LYS C 2 24 ? 59.282 97.075 93.524 1.00 44.32 27 LYS C CA 1
ATOM 8402 C C . LYS C 2 24 ? 59.098 96.229 92.271 1.00 43.09 27 LYS C C 1
ATOM 8403 O O . LYS C 2 24 ? 58.960 95.015 92.369 1.00 42.84 27 LYS C O 1
ATOM 8409 N N . PRO C 2 25 ? 59.065 96.861 91.091 1.00 41.53 28 PRO C N 1
ATOM 8410 C CA . PRO C 2 25 ? 58.940 96.036 89.877 1.00 39.81 28 PRO C CA 1
ATOM 8411 C C . PRO C 2 25 ? 60.029 94.969 89.780 1.00 38.15 28 PRO C C 1
ATOM 8412 O O . PRO C 2 25 ? 61.203 95.251 90.058 1.00 37.24 28 PRO C O 1
ATOM 8416 N N . ALA C 2 26 ? 59.629 93.745 89.431 1.00 36.29 29 ALA C N 1
ATOM 8417 C CA . ALA C 2 26 ? 60.556 92.607 89.442 1.00 36.32 29 ALA C CA 1
ATOM 8418 C C . ALA C 2 26 ? 60.956 92.211 87.999 1.00 35.37 29 ALA C C 1
ATOM 8419 O O . ALA C 2 26 ? 60.303 92.647 87.023 1.00 35.30 29 ALA C O 1
ATOM 8421 N N . THR C 2 27 ? 61.981 91.373 87.841 1.00 33.62 30 THR C N 1
ATOM 8422 C CA . THR C 2 27 ? 62.394 90.973 86.476 1.00 31.43 30 THR C CA 1
ATOM 8423 C C . THR C 2 27 ? 61.484 89.933 85.913 1.00 32.01 30 THR C C 1
ATOM 8424 O O . THR C 2 27 ? 60.764 89.264 86.667 1.00 33.11 30 THR C O 1
ATOM 8428 N N . ARG C 2 28 ? 61.441 89.774 84.582 1.00 31.84 31 ARG C N 1
ATOM 8429 C CA . ARG C 2 28 ? 60.761 88.568 84.001 1.00 28.76 31 ARG C CA 1
ATOM 8430 C C . ARG C 2 28 ? 61.242 87.282 84.622 1.00 27.62 31 ARG C C 1
ATOM 8431 O O . ARG C 2 28 ? 60.453 86.413 84.937 1.00 26.22 31 ARG C O 1
ATOM 8439 N N . TYR C 2 29 ? 62.569 87.145 84.721 1.00 27.84 32 TYR C N 1
ATOM 8440 C CA . TYR C 2 29 ? 63.208 85.926 85.308 1.00 29.02 32 TYR C CA 1
ATOM 8441 C C . TYR C 2 29 ? 62.720 85.724 86.700 1.00 27.86 32 TYR C C 1
ATOM 8442 O O . TYR C 2 29 ? 62.326 84.623 87.064 1.00 29.53 32 TYR C O 1
ATOM 8451 N N . GLN C 2 30 ? 62.669 86.796 87.502 1.00 27.46 33 GLN C N 1
ATOM 8452 C CA . GLN C 2 30 ? 62.186 86.643 88.897 1.00 26.94 33 GLN C CA 1
ATOM 8453 C C . GLN C 2 30 ? 60.765 86.212 88.979 1.00 26.40 33 GLN C C 1
ATOM 8454 O O . GLN C 2 30 ? 60.447 85.251 89.696 1.00 26.45 33 GLN C O 1
ATOM 8460 N N . GLU C 2 31 ? 59.870 86.889 88.240 1.00 25.79 34 GLU C N 1
ATOM 8461 C CA . GLU C 2 31 ? 58.464 86.463 88.274 1.00 26.91 34 GLU C CA 1
ATOM 8462 C C . GLU C 2 31 ? 58.183 85.067 87.679 1.00 26.45 34 GLU C C 1
ATOM 8463 O O . GLU C 2 31 ? 57.190 84.500 87.977 1.00 26.80 34 GLU C O 1
ATOM 8469 N N . ALA C 2 32 ? 59.037 84.575 86.771 1.00 28.43 35 ALA C N 1
ATOM 8470 C CA . ALA C 2 32 ? 58.957 83.190 86.231 1.00 28.72 35 ALA C CA 1
ATOM 8471 C C . ALA C 2 32 ? 59.550 82.063 87.123 1.00 29.94 35 ALA C C 1
ATOM 8472 O O . ALA C 2 32 ? 59.160 80.877 86.972 1.00 31.52 35 ALA C O 1
ATOM 8474 N N . SER C 2 33 ? 60.466 82.403 88.035 1.00 28.68 36 SER C N 1
ATOM 8475 C CA . SER C 2 33 ? 61.409 81.421 88.590 1.00 29.24 36 SER C CA 1
ATOM 8476 C C . SER C 2 33 ? 61.381 81.161 90.130 1.00 30.44 36 SER C C 1
ATOM 8477 O O . SER C 2 33 ? 61.795 80.078 90.584 1.00 30.27 36 SER C O 1
ATOM 8480 N N . TYR C 2 34 ? 60.780 82.062 90.914 1.00 29.83 37 TYR C N 1
ATOM 8481 C CA . TYR C 2 34 ? 60.797 81.908 92.374 1.00 29.64 37 TYR C CA 1
ATOM 8482 C C . TYR C 2 34 ? 59.462 81.663 92.927 1.00 30.07 37 TYR C C 1
ATOM 8483 O O . TYR C 2 34 ? 58.570 82.535 92.763 1.00 29.20 37 TYR C O 1
ATOM 8492 N N . ASP C 2 35 ? 59.330 80.546 93.657 1.00 29.20 38 ASP C N 1
ATOM 8493 C CA . ASP C 2 35 ? 58.148 80.293 94.498 1.00 32.49 38 ASP C CA 1
ATOM 8494 C C . ASP C 2 35 ? 56.840 80.038 93.744 1.00 33.35 38 ASP C C 1
ATOM 8495 O O . ASP C 2 35 ? 55.730 80.334 94.238 1.00 33.78 38 ASP C O 1
ATOM 8500 N N . ILE C 2 36 ? 56.998 79.455 92.547 1.00 34.60 39 ILE C N 1
ATOM 8501 C CA . ILE C 2 36 ? 55.916 79.073 91.619 1.00 34.16 39 ILE C CA 1
ATOM 8502 C C . ILE C 2 36 ? 55.407 77.668 91.937 1.00 32.32 39 ILE C C 1
ATOM 8503 O O . ILE C 2 36 ? 54.187 77.368 91.720 1.00 30.75 39 ILE C O 1
ATOM 8508 N N . GLU C 2 37 ? 56.326 76.799 92.426 1.00 31.32 40 GLU C N 1
ATOM 8509 C CA . GLU C 2 37 ? 55.981 75.375 92.729 1.00 32.30 40 GLU C CA 1
ATOM 8510 C C . GLU C 2 37 ? 55.054 75.213 93.942 1.00 31.44 40 GLU C C 1
ATOM 8511 O O . GLU C 2 37 ? 55.027 76.055 94.835 1.00 31.14 40 GLU C O 1
ATOM 8517 N N . ALA C 2 38 ? 54.368 74.070 94.011 1.00 31.02 41 ALA C N 1
ATOM 8518 C CA . ALA C 2 38 ? 53.694 73.645 95.196 1.00 31.21 41 ALA C CA 1
ATOM 8519 C C . ALA C 2 38 ? 54.811 73.251 96.201 1.00 32.87 41 ALA C C 1
ATOM 8520 O O . ALA C 2 38 ? 55.903 72.771 95.810 1.00 33.08 41 ALA C O 1
ATOM 8522 N N . LYS C 2 39 ? 54.569 73.526 97.476 1.00 32.03 42 LYS C N 1
ATOM 8523 C CA . LYS C 2 39 ? 55.543 73.390 98.536 1.00 32.02 42 LYS C CA 1
ATOM 8524 C C . LYS C 2 39 ? 55.024 72.553 99.705 1.00 33.53 42 LYS C C 1
ATOM 8525 O O . LYS C 2 39 ? 55.838 71.896 100.356 1.00 35.61 42 LYS C O 1
ATOM 8531 N N . THR C 2 40 ? 53.712 72.490 99.949 1.00 32.13 43 THR C N 1
ATOM 8532 C CA . THR C 2 40 ? 53.276 71.864 101.160 1.00 32.36 43 THR C CA 1
ATOM 8533 C C . THR C 2 40 ? 51.871 71.364 101.020 1.00 31.93 43 THR C C 1
ATOM 8534 O O . THR C 2 40 ? 51.272 71.631 100.011 1.00 33.74 43 THR C O 1
ATOM 8538 N N . ASN C 2 41 ? 51.373 70.633 102.020 1.00 31.42 44 ASN C N 1
ATOM 8539 C CA . ASN C 2 41 ? 49.971 70.148 102.126 1.00 31.15 44 ASN C CA 1
ATOM 8540 C C . ASN C 2 41 ? 49.557 69.160 101.021 1.00 32.49 44 ASN C C 1
ATOM 8541 O O . ASN C 2 41 ? 48.392 69.131 100.599 1.00 33.32 44 ASN C O 1
ATOM 8546 N N . PHE C 2 42 ? 50.504 68.361 100.530 1.00 32.52 45 PHE C N 1
ATOM 8547 C CA . PHE C 2 42 ? 50.220 67.321 99.532 1.00 31.91 45 PHE C CA 1
ATOM 8548 C C . PHE C 2 42 ? 49.228 66.321 100.025 1.00 32.02 45 PHE C C 1
ATOM 8549 O O . PHE C 2 42 ? 49.141 66.010 101.214 1.00 32.87 45 PHE C O 1
ATOM 8557 N N . HIS C 2 43 ? 48.401 65.872 99.108 1.00 31.58 46 HIS C N 1
ATOM 8558 C CA . HIS C 2 43 ? 47.270 65.068 99.491 1.00 31.91 46 HIS C CA 1
ATOM 8559 C C . HIS C 2 43 ? 47.496 63.558 99.595 1.00 33.03 46 HIS C C 1
ATOM 8560 O O . HIS C 2 43 ? 46.679 62.854 100.162 1.00 33.38 46 HIS C O 1
ATOM 8567 N N . TYR C 2 44 ? 48.567 63.062 98.972 1.00 33.37 47 TYR C N 1
ATOM 8568 C CA . TYR C 2 44 ? 48.766 61.634 98.855 1.00 33.46 47 TYR C CA 1
ATOM 8569 C C . TYR C 2 44 ? 50.246 61.388 98.697 1.00 33.68 47 TYR C C 1
ATOM 8570 O O . TYR C 2 44 ? 50.996 62.188 98.083 1.00 32.15 47 TYR C O 1
ATOM 8579 N N . ARG C 2 45 ? 50.671 60.299 99.325 1.00 33.60 48 ARG C N 1
ATOM 8580 C CA . ARG C 2 45 ? 52.053 59.854 99.263 1.00 32.91 48 ARG C CA 1
ATOM 8581 C C . ARG C 2 45 ? 52.220 59.199 97.867 1.00 31.29 48 ARG C C 1
ATOM 8582 O O . ARG C 2 45 ? 51.271 58.486 97.358 1.00 29.59 48 ARG C O 1
ATOM 8590 N N . PRO C 2 46 ? 53.388 59.408 97.253 1.00 31.45 49 PRO C N 1
ATOM 8591 C CA . PRO C 2 46 ? 53.786 58.741 95.963 1.00 32.75 49 PRO C CA 1
ATOM 8592 C C . PRO C 2 46 ? 53.624 57.231 96.120 1.00 34.41 49 PRO C C 1
ATOM 8593 O O . PRO C 2 46 ? 54.130 56.677 97.109 1.00 36.35 49 PRO C O 1
ATOM 8597 N N . GLN C 2 47 ? 52.833 56.593 95.262 1.00 34.10 50 GLN C N 1
ATOM 8598 C CA . GLN C 2 47 ? 52.768 55.120 95.118 1.00 32.89 50 GLN C CA 1
ATOM 8599 C C . GLN C 2 47 ? 54.073 54.468 94.577 1.00 33.67 50 GLN C C 1
ATOM 8600 O O . GLN C 2 47 ? 54.236 53.258 94.649 1.00 35.14 50 GLN C O 1
ATOM 8606 N N . TRP C 2 48 ? 54.992 55.275 94.046 1.00 33.62 51 TRP C N 1
ATOM 8607 C CA . TRP C 2 48 ? 56.263 54.828 93.494 1.00 33.50 51 TRP C CA 1
ATOM 8608 C C . TRP C 2 48 ? 57.419 55.153 94.423 1.00 34.85 51 TRP C C 1
ATOM 8609 O O . TRP C 2 48 ? 58.549 55.053 94.005 1.00 34.88 51 TRP C O 1
ATOM 8620 N N . ASP C 2 49 ? 57.168 55.621 95.649 1.00 36.19 52 ASP C N 1
ATOM 8621 C CA . ASP C 2 49 ? 58.264 56.016 96.534 1.00 38.19 52 ASP C CA 1
ATOM 8622 C C . ASP C 2 49 ? 57.758 55.946 97.961 1.00 39.74 52 ASP C C 1
ATOM 8623 O O . ASP C 2 49 ? 56.729 56.562 98.280 1.00 42.25 52 ASP C O 1
ATOM 8628 N N . SER C 2 50 ? 58.450 55.182 98.817 1.00 39.12 53 SER C N 1
ATOM 8629 C CA . SER C 2 50 ? 57.978 54.951 100.182 1.00 38.91 53 SER C CA 1
ATOM 8630 C C . SER C 2 50 ? 58.623 55.938 101.153 1.00 38.69 53 SER C C 1
ATOM 8631 O O . SER C 2 50 ? 58.134 56.146 102.279 1.00 39.40 53 SER C O 1
ATOM 8634 N N . GLU C 2 51 ? 59.696 56.569 100.685 1.00 38.99 54 GLU C N 1
ATOM 8635 C CA . GLU C 2 51 ? 60.555 57.348 101.505 1.00 40.84 54 GLU C CA 1
ATOM 8636 C C . GLU C 2 51 ? 60.287 58.836 101.463 1.00 41.76 54 GLU C C 1
ATOM 8637 O O . GLU C 2 51 ? 60.786 59.595 102.327 1.00 42.97 54 GLU C O 1
ATOM 8643 N N . HIS C 2 52 ? 59.642 59.316 100.408 1.00 40.89 55 HIS C N 1
ATOM 8644 C CA . HIS C 2 52 ? 59.521 60.756 100.315 1.00 39.80 55 HIS C CA 1
ATOM 8645 C C . HIS C 2 52 ? 58.153 61.079 99.846 1.00 39.64 55 HIS C C 1
ATOM 8646 O O . HIS C 2 52 ? 57.358 60.219 99.409 1.00 38.97 55 HIS C O 1
ATOM 8653 N N . THR C 2 53 ? 57.906 62.363 99.944 1.00 39.20 56 THR C N 1
ATOM 8654 C CA . THR C 2 53 ? 56.636 62.908 99.592 1.00 39.01 56 THR C CA 1
ATOM 8655 C C . THR C 2 53 ? 56.716 63.471 98.139 1.00 38.20 56 THR C C 1
ATOM 8656 O O . THR C 2 53 ? 57.818 63.568 97.573 1.00 35.15 56 THR C O 1
ATOM 8660 N N . LEU C 2 54 ? 55.553 63.860 97.564 1.00 37.37 57 LEU C N 1
ATOM 8661 C CA . LEU C 2 54 ? 55.581 64.763 96.384 1.00 35.24 57 LEU C CA 1
ATOM 8662 C C . LEU C 2 54 ? 56.454 65.960 96.706 1.00 34.33 57 LEU C C 1
ATOM 8663 O O . LEU C 2 54 ? 56.386 66.474 97.808 1.00 35.57 57 LEU C O 1
ATOM 8668 N N . ASN C 2 55 ? 57.298 66.403 95.777 1.00 34.67 58 ASN C N 1
ATOM 8669 C CA . ASN C 2 55 ? 57.996 67.686 95.940 1.00 35.31 58 ASN C CA 1
ATOM 8670 C C . ASN C 2 55 ? 58.721 67.736 97.336 1.00 36.54 58 ASN C C 1
ATOM 8671 O O . ASN C 2 55 ? 58.457 68.630 98.217 1.00 34.15 58 ASN C O 1
ATOM 8676 N N . ASP C 2 56 ? 59.648 66.778 97.501 1.00 36.02 59 ASP C N 1
ATOM 8677 C CA . ASP C 2 56 ? 60.412 66.581 98.716 1.00 35.74 59 ASP C CA 1
ATOM 8678 C C . ASP C 2 56 ? 61.867 66.979 98.582 1.00 35.16 59 ASP C C 1
ATOM 8679 O O . ASP C 2 56 ? 62.621 66.417 97.799 1.00 36.52 59 ASP C O 1
ATOM 8684 N N . PRO C 2 57 ? 62.292 68.002 99.309 1.00 35.74 60 PRO C N 1
ATOM 8685 C CA . PRO C 2 57 ? 63.707 68.399 99.187 1.00 34.82 60 PRO C CA 1
ATOM 8686 C C . PRO C 2 57 ? 64.681 67.316 99.748 1.00 36.23 60 PRO C C 1
ATOM 8687 O O . PRO C 2 57 ? 65.898 67.363 99.482 1.00 35.77 60 PRO C O 1
ATOM 8691 N N . THR C 2 58 ? 64.167 66.395 100.561 1.00 35.62 61 THR C N 1
ATOM 8692 C CA . THR C 2 58 ? 65.015 65.367 101.101 1.00 37.63 61 THR C CA 1
ATOM 8693 C C . THR C 2 58 ? 65.293 64.240 100.058 1.00 40.16 61 THR C C 1
ATOM 8694 O O . THR C 2 58 ? 65.796 63.150 100.453 1.00 40.96 61 THR C O 1
ATOM 8698 N N . ARG C 2 59 ? 64.975 64.467 98.748 1.00 39.42 62 ARG C N 1
ATOM 8699 C CA . ARG C 2 59 ? 65.349 63.450 97.706 1.00 37.63 62 ARG C CA 1
ATOM 8700 C C . ARG C 2 59 ? 66.852 63.503 97.472 1.00 37.63 62 ARG C C 1
ATOM 8701 O O . ARG C 2 59 ? 67.438 62.592 96.880 1.00 37.84 62 ARG C O 1
ATOM 8709 N N . THR C 2 60 ? 67.468 64.594 97.915 1.00 37.30 63 THR C N 1
ATOM 8710 C CA . THR C 2 60 ? 68.930 64.704 97.915 1.00 37.70 63 THR C CA 1
ATOM 8711 C C . THR C 2 60 ? 69.314 64.727 99.395 1.00 39.68 63 THR C C 1
ATOM 8712 O O . THR C 2 60 ? 68.472 65.126 100.216 1.00 40.67 63 THR C O 1
ATOM 8716 N N . ALA C 2 61 ? 70.511 64.230 99.741 1.00 39.05 64 ALA C N 1
ATOM 8717 C CA . ALA C 2 61 ? 71.008 64.349 101.113 1.00 39.24 64 ALA C CA 1
ATOM 8718 C C . ALA C 2 61 ? 71.602 65.732 101.312 1.00 38.82 64 ALA C C 1
ATOM 8719 O O . ALA C 2 61 ? 71.856 66.114 102.413 1.00 40.07 64 ALA C O 1
ATOM 8721 N N . ILE C 2 62 ? 71.833 66.480 100.244 1.00 37.99 65 ILE C N 1
ATOM 8722 C CA . ILE C 2 62 ? 72.269 67.879 100.323 1.00 37.66 65 ILE C CA 1
ATOM 8723 C C . ILE C 2 62 ? 71.197 68.726 101.000 1.00 38.78 65 ILE C C 1
ATOM 8724 O O . ILE C 2 62 ? 70.012 68.386 100.866 1.00 41.06 65 ILE C O 1
ATOM 8729 N N . ARG C 2 63 ? 71.566 69.732 101.812 1.00 38.27 66 ARG C N 1
ATOM 8730 C CA . ARG C 2 63 ? 70.532 70.410 102.623 1.00 38.74 66 ARG C CA 1
ATOM 8731 C C . ARG C 2 63 ? 70.683 71.868 102.340 1.00 38.30 66 ARG C C 1
ATOM 8732 O O . ARG C 2 63 ? 71.795 72.380 102.347 1.00 39.11 66 ARG C O 1
ATOM 8740 N N . MET C 2 64 ? 69.589 72.559 102.041 1.00 39.32 67 MET C N 1
ATOM 8741 C CA . MET C 2 64 ? 69.777 73.993 101.817 1.00 40.31 67 MET C CA 1
ATOM 8742 C C . MET C 2 64 ? 68.788 74.751 102.663 1.00 41.44 67 MET C C 1
ATOM 8743 O O . MET C 2 64 ? 67.667 74.274 102.865 1.00 41.10 67 MET C O 1
ATOM 8748 N N . GLU C 2 65 ? 69.213 75.873 103.231 1.00 42.83 68 GLU C N 1
ATOM 8749 C CA . GLU C 2 65 ? 68.256 76.720 103.966 1.00 46.75 68 GLU C CA 1
ATOM 8750 C C . GLU C 2 65 ? 67.146 77.161 103.000 1.00 46.17 68 GLU C C 1
ATOM 8751 O O . GLU C 2 65 ? 65.982 77.008 103.288 1.00 47.45 68 GLU C O 1
ATOM 8757 N N . ASP C 2 66 ? 67.555 77.700 101.854 1.00 45.36 69 ASP C N 1
ATOM 8758 C CA . ASP C 2 66 ? 66.670 78.081 100.745 1.00 42.54 69 ASP C CA 1
ATOM 8759 C C . ASP C 2 66 ? 67.312 77.613 99.454 1.00 40.66 69 ASP C C 1
ATOM 8760 O O . ASP C 2 66 ? 68.318 78.182 98.985 1.00 39.40 69 ASP C O 1
ATOM 8765 N N . TRP C 2 67 ? 66.714 76.628 98.814 1.00 40.13 70 TRP C N 1
ATOM 8766 C CA . TRP C 2 67 ? 67.195 76.279 97.442 1.00 38.95 70 TRP C CA 1
ATOM 8767 C C . TRP C 2 67 ? 67.367 77.454 96.418 1.00 39.29 70 TRP C C 1
ATOM 8768 O O . TRP C 2 67 ? 68.265 77.384 95.540 1.00 39.89 70 TRP C O 1
ATOM 8779 N N . CYS C 2 68 ? 66.630 78.571 96.586 1.00 39.21 71 CYS C N 1
ATOM 8780 C CA . CYS C 2 68 ? 66.757 79.741 95.651 1.00 38.88 71 CYS C CA 1
ATOM 8781 C C . CYS C 2 68 ? 68.022 80.523 95.820 1.00 40.28 71 CYS C C 1
ATOM 8782 O O . CYS C 2 68 ? 68.200 81.603 95.189 1.00 39.93 71 CYS C O 1
ATOM 8785 N N . ALA C 2 69 ? 68.906 80.010 96.678 1.00 39.73 72 ALA C N 1
ATOM 8786 C CA . ALA C 2 69 ? 70.244 80.564 96.676 1.00 39.59 72 ALA C CA 1
ATOM 8787 C C . ALA C 2 69 ? 70.954 80.048 95.417 1.00 38.48 72 ALA C C 1
ATOM 8788 O O . ALA C 2 69 ? 71.914 80.664 94.971 1.00 37.65 72 ALA C O 1
ATOM 8790 N N . VAL C 2 70 ? 70.461 78.946 94.839 1.00 38.51 73 VAL C N 1
ATOM 8791 C CA . VAL C 2 70 ? 70.877 78.531 93.480 1.00 38.81 73 VAL C CA 1
ATOM 8792 C C . VAL C 2 70 ? 69.980 79.325 92.494 1.00 38.73 73 VAL C C 1
ATOM 8793 O O . VAL C 2 70 ? 68.728 79.224 92.478 1.00 39.88 73 VAL C O 1
ATOM 8797 N N . SER C 2 71 ? 70.616 80.104 91.665 1.00 37.61 74 SER C N 1
ATOM 8798 C CA . SER C 2 71 ? 69.971 81.007 90.761 1.00 37.99 74 SER C CA 1
ATOM 8799 C C . SER C 2 71 ? 70.781 80.926 89.458 1.00 37.60 74 SER C C 1
ATOM 8800 O O . SER C 2 71 ? 72.011 80.655 89.489 1.00 37.05 74 SER C O 1
ATOM 8803 N N . ASP C 2 72 ? 70.161 81.303 88.332 1.00 36.77 75 ASP C N 1
ATOM 8804 C CA . ASP C 2 72 ? 70.824 81.228 87.008 1.00 34.57 75 ASP C CA 1
ATOM 8805 C C . ASP C 2 72 ? 71.370 82.573 86.628 1.00 34.17 75 ASP C C 1
ATOM 8806 O O . ASP C 2 72 ? 70.626 83.467 86.341 1.00 34.18 75 ASP C O 1
ATOM 8811 N N . PRO C 2 73 ? 72.709 82.704 86.523 1.00 33.47 76 PRO C N 1
ATOM 8812 C CA . PRO C 2 73 ? 73.254 83.961 86.073 1.00 32.38 76 PRO C CA 1
ATOM 8813 C C . PRO C 2 73 ? 72.922 84.319 84.627 1.00 32.75 76 PRO C C 1
ATOM 8814 O O . PRO C 2 73 ? 73.111 85.479 84.223 1.00 33.05 76 PRO C O 1
ATOM 8818 N N . ARG C 2 74 ? 72.461 83.346 83.827 1.00 31.72 77 ARG C N 1
ATOM 8819 C CA . ARG C 2 74 ? 72.050 83.599 82.436 1.00 29.70 77 ARG C CA 1
ATOM 8820 C C . ARG C 2 74 ? 70.630 84.155 82.483 1.00 31.08 77 ARG C C 1
ATOM 8821 O O . ARG C 2 74 ? 70.201 84.712 81.478 1.00 31.07 77 ARG C O 1
ATOM 8829 N N . GLN C 2 75 ? 69.874 83.945 83.583 1.00 31.52 78 GLN C N 1
ATOM 8830 C CA . GLN C 2 75 ? 68.562 84.599 83.783 1.00 31.20 78 GLN C CA 1
ATOM 8831 C C . GLN C 2 75 ? 67.624 83.948 82.765 1.00 30.91 78 GLN C C 1
ATOM 8832 O O . GLN C 2 75 ? 66.773 84.615 82.140 1.00 30.34 78 GLN C O 1
ATOM 8838 N N . PHE C 2 76 ? 67.803 82.638 82.557 1.00 29.77 79 PHE C N 1
ATOM 8839 C CA . PHE C 2 76 ? 66.864 81.848 81.676 1.00 28.42 79 PHE C CA 1
ATOM 8840 C C . PHE C 2 76 ? 65.553 81.519 82.271 1.00 27.64 79 PHE C C 1
ATOM 8841 O O . PHE C 2 76 ? 65.439 80.598 83.044 1.00 29.33 79 PHE C O 1
ATOM 8849 N N . TYR C 2 77 ? 64.516 82.241 81.885 1.00 28.21 80 TYR C N 1
ATOM 8850 C CA . TYR C 2 77 ? 63.198 81.701 81.977 1.00 26.53 80 TYR C CA 1
ATOM 8851 C C . TYR C 2 77 ? 62.936 81.137 80.546 1.00 25.66 80 TYR C C 1
ATOM 8852 O O . TYR C 2 77 ? 63.763 81.290 79.683 1.00 24.93 80 TYR C O 1
ATOM 8861 N N . TYR C 2 78 ? 61.778 80.547 80.289 1.00 25.48 81 TYR C N 1
ATOM 8862 C CA . TYR C 2 78 ? 61.539 79.801 79.027 1.00 27.47 81 TYR C CA 1
ATOM 8863 C C . TYR C 2 78 ? 61.865 80.614 77.774 1.00 28.22 81 TYR C C 1
ATOM 8864 O O . TYR C 2 78 ? 62.759 80.208 76.982 1.00 28.81 81 TYR C O 1
ATOM 8873 N N . GLY C 2 79 ? 61.241 81.813 77.653 1.00 29.61 82 GLY C N 1
ATOM 8874 C CA . GLY C 2 79 ? 61.487 82.738 76.513 1.00 26.87 82 GLY C CA 1
ATOM 8875 C C . GLY C 2 79 ? 62.911 83.083 76.279 1.00 26.84 82 GLY C C 1
ATOM 8876 O O . GLY C 2 79 ? 63.338 83.187 75.146 1.00 27.56 82 GLY C O 1
ATOM 8877 N N . ALA C 2 80 ? 63.667 83.328 77.348 1.00 27.29 83 ALA C N 1
ATOM 8878 C CA . ALA C 2 80 ? 65.091 83.695 77.204 1.00 26.83 83 ALA C CA 1
ATOM 8879 C C . ALA C 2 80 ? 65.967 82.505 76.693 1.00 25.98 83 ALA C C 1
ATOM 8880 O O . ALA C 2 80 ? 66.851 82.637 75.848 1.00 27.40 83 ALA C O 1
ATOM 8882 N N . TYR C 2 81 ? 65.710 81.348 77.230 1.00 26.43 84 TYR C N 1
ATOM 8883 C CA . TYR C 2 81 ? 66.336 80.088 76.800 1.00 27.36 84 TYR C CA 1
ATOM 8884 C C . TYR C 2 81 ? 66.066 79.737 75.343 1.00 26.88 84 TYR C C 1
ATOM 8885 O O . TYR C 2 81 ? 67.003 79.493 74.591 1.00 29.05 84 TYR C O 1
ATOM 8894 N N . VAL C 2 82 ? 64.795 79.684 74.924 1.00 26.78 85 VAL C N 1
ATOM 8895 C CA . VAL C 2 82 ? 64.542 79.396 73.495 1.00 25.17 85 VAL C CA 1
ATOM 8896 C C . VAL C 2 82 ? 65.021 80.444 72.524 1.00 25.12 85 VAL C C 1
ATOM 8897 O O . VAL C 2 82 ? 65.402 80.119 71.408 1.00 25.85 85 VAL C O 1
ATOM 8901 N N . GLY C 2 83 ? 65.011 81.711 72.925 1.00 25.56 86 GLY C N 1
ATOM 8902 C CA . GLY C 2 83 ? 65.437 82.762 72.061 1.00 23.45 86 GLY C CA 1
ATOM 8903 C C . GLY C 2 83 ? 66.932 82.622 71.885 1.00 25.56 86 GLY C C 1
ATOM 8904 O O . GLY C 2 83 ? 67.481 82.886 70.797 1.00 26.65 86 GLY C O 1
ATOM 8905 N N . ASN C 2 84 ? 67.632 82.270 72.955 1.00 25.66 87 ASN C N 1
ATOM 8906 C CA . ASN C 2 84 ? 69.112 82.107 72.866 1.00 26.06 87 ASN C CA 1
ATOM 8907 C C . ASN C 2 84 ? 69.471 80.854 72.055 1.00 25.21 87 ASN C C 1
ATOM 8908 O O . ASN C 2 84 ? 70.337 80.887 71.179 1.00 25.10 87 ASN C O 1
ATOM 8913 N N . ARG C 2 85 ? 68.754 79.762 72.319 1.00 24.52 88 ARG C N 1
ATOM 8914 C CA . ARG C 2 85 ? 68.972 78.524 71.546 1.00 25.65 88 ARG C CA 1
ATOM 8915 C C . ARG C 2 85 ? 68.627 78.622 70.041 1.00 28.39 88 ARG C C 1
ATOM 8916 O O . ARG C 2 85 ? 69.379 78.045 69.191 1.00 29.30 88 ARG C O 1
ATOM 8924 N N . ALA C 2 86 ? 67.517 79.324 69.692 1.00 27.17 89 ALA C N 1
ATOM 8925 C CA . ALA C 2 86 ? 67.182 79.574 68.252 1.00 26.95 89 ALA C CA 1
ATOM 8926 C C . ALA C 2 86 ? 68.329 80.222 67.469 1.00 27.75 89 ALA C C 1
ATOM 8927 O O . ALA C 2 86 ? 68.659 79.840 66.316 1.00 29.07 89 ALA C O 1
ATOM 8929 N N . LYS C 2 87 ? 68.993 81.157 68.093 1.00 28.68 90 LYS C N 1
ATOM 8930 C CA . LYS C 2 87 ? 70.097 81.851 67.458 1.00 30.54 90 LYS C CA 1
ATOM 8931 C C . LYS C 2 87 ? 71.325 80.909 67.279 1.00 31.41 90 LYS C C 1
ATOM 8932 O O . LYS C 2 87 ? 71.962 80.886 66.191 1.00 30.11 90 LYS C O 1
ATOM 8938 N N . MET C 2 88 ? 71.611 80.098 68.313 1.00 30.63 91 MET C N 1
ATOM 8939 C CA . MET C 2 88 ? 72.634 79.029 68.229 1.00 30.77 91 MET C CA 1
ATOM 8940 C C . MET C 2 88 ? 72.306 77.949 67.166 1.00 30.70 91 MET C C 1
ATOM 8941 O O . MET C 2 88 ? 73.178 77.586 66.351 1.00 30.12 91 MET C O 1
ATOM 8946 N N . GLN C 2 89 ? 71.079 77.422 67.200 1.00 30.76 92 GLN C N 1
ATOM 8947 C CA . GLN C 2 89 ? 70.603 76.541 66.119 1.00 31.90 92 GLN C CA 1
ATOM 8948 C C . GLN C 2 89 ? 70.661 77.100 64.696 1.00 32.76 92 GLN C C 1
ATOM 8949 O O . GLN C 2 89 ? 71.059 76.359 63.795 1.00 33.19 92 GLN C O 1
ATOM 8955 N N . GLU C 2 90 ? 70.369 78.402 64.481 1.00 33.32 93 GLU C N 1
ATOM 8956 C CA . GLU C 2 90 ? 70.524 78.983 63.129 1.00 32.14 93 GLU C CA 1
ATOM 8957 C C . GLU C 2 90 ? 71.973 78.960 62.676 1.00 32.70 93 GLU C C 1
ATOM 8958 O O . GLU C 2 90 ? 72.244 78.689 61.492 1.00 31.31 93 GLU C O 1
ATOM 8964 N N . SER C 2 91 ? 72.909 79.281 63.580 1.00 31.69 94 SER C N 1
ATOM 8965 C CA . SER C 2 91 ? 74.343 79.125 63.278 1.00 32.29 94 SER C CA 1
ATOM 8966 C C . SER C 2 91 ? 74.746 77.713 62.871 1.00 31.73 94 SER C C 1
ATOM 8967 O O . SER C 2 91 ? 75.450 77.518 61.929 1.00 30.92 94 SER C O 1
ATOM 8970 N N . ALA C 2 92 ? 74.325 76.724 63.632 1.00 32.20 95 ALA C N 1
ATOM 8971 C CA . ALA C 2 92 ? 74.739 75.370 63.351 1.00 32.03 95 ALA C CA 1
ATOM 8972 C C . ALA C 2 92 ? 74.171 74.973 61.995 1.00 32.94 95 ALA C C 1
ATOM 8973 O O . ALA C 2 92 ? 74.777 74.195 61.269 1.00 33.35 95 ALA C O 1
ATOM 8975 N N . GLU C 2 93 ? 73.004 75.520 61.663 1.00 34.12 96 GLU C N 1
ATOM 8976 C CA . GLU C 2 93 ? 72.262 75.155 60.475 1.00 36.17 96 GLU C CA 1
ATOM 8977 C C . GLU C 2 93 ? 72.979 75.727 59.251 1.00 36.92 96 GLU C C 1
ATOM 8978 O O . GLU C 2 93 ? 73.060 75.069 58.192 1.00 39.41 96 GLU C O 1
ATOM 8984 N N . THR C 2 94 ? 73.581 76.891 59.418 1.00 35.28 97 THR C N 1
ATOM 8985 C CA . THR C 2 94 ? 74.473 77.506 58.429 1.00 36.14 97 THR C CA 1
ATOM 8986 C C . THR C 2 94 ? 75.635 76.584 58.092 1.00 36.22 97 THR C C 1
ATOM 8987 O O . THR C 2 94 ? 75.836 76.262 56.961 1.00 35.11 97 THR C O 1
ATOM 8991 N N . SER C 2 95 ? 76.349 76.162 59.137 1.00 37.20 98 SER C N 1
ATOM 8992 C CA . SER C 2 95 ? 77.482 75.248 59.102 1.00 37.81 98 SER C CA 1
ATOM 8993 C C . SER C 2 95 ? 77.233 73.867 58.453 1.00 36.49 98 SER C C 1
ATOM 8994 O O . SER C 2 95 ? 77.974 73.436 57.596 1.00 35.15 98 SER C O 1
ATOM 8997 N N . PHE C 2 96 ? 76.140 73.237 58.854 1.00 36.60 99 PHE C N 1
ATOM 8998 C CA . PHE C 2 96 ? 75.704 71.967 58.327 1.00 36.24 99 PHE C CA 1
ATOM 8999 C C . PHE C 2 96 ? 75.277 72.030 56.864 1.00 37.06 99 PHE C C 1
ATOM 9000 O O . PHE C 2 96 ? 75.547 71.085 56.120 1.00 37.47 99 PHE C O 1
ATOM 9008 N N . GLY C 2 97 ? 74.624 73.135 56.447 1.00 37.35 100 GLY C N 1
ATOM 9009 C CA . GLY C 2 97 ? 74.113 73.281 55.087 1.00 35.67 100 GLY C CA 1
ATOM 9010 C C . GLY C 2 97 ? 75.324 73.413 54.171 1.00 36.98 100 GLY C C 1
ATOM 9011 O O . GLY C 2 97 ? 75.382 72.818 53.109 1.00 36.21 100 GLY C O 1
ATOM 9012 N N . PHE C 2 98 ? 76.294 74.199 54.626 1.00 36.56 101 PHE C N 1
ATOM 9013 C CA . PHE C 2 98 ? 77.508 74.400 53.941 1.00 36.15 101 PHE C CA 1
ATOM 9014 C C . PHE C 2 98 ? 78.368 73.132 53.771 1.00 38.02 101 PHE C C 1
ATOM 9015 O O . PHE C 2 98 ? 78.963 72.958 52.726 1.00 37.11 101 PHE C O 1
ATOM 9023 N N . CYS C 2 99 ? 78.462 72.282 54.793 1.00 40.50 102 CYS C N 1
ATOM 9024 C CA . CYS C 2 99 ? 79.268 71.076 54.746 1.00 43.69 102 CYS C CA 1
ATOM 9025 C C . CYS C 2 99 ? 78.632 70.055 53.827 1.00 44.35 102 CYS C C 1
ATOM 9026 O O . CYS C 2 99 ? 79.319 69.301 53.157 1.00 45.22 102 CYS C O 1
ATOM 9029 N N . GLU C 2 100 ? 77.317 70.008 53.854 1.00 45.31 103 GLU C N 1
ATOM 9030 C CA . GLU C 2 100 ? 76.541 69.127 53.035 1.00 47.03 103 GLU C CA 1
ATOM 9031 C C . GLU C 2 100 ? 76.728 69.477 51.538 1.00 46.77 103 GLU C C 1
ATOM 9032 O O . GLU C 2 100 ? 77.185 68.627 50.764 1.00 47.33 103 GLU C O 1
ATOM 9038 N N . LYS C 2 101 ? 76.443 70.729 51.170 1.00 46.11 104 LYS C N 1
ATOM 9039 C CA . LYS C 2 101 ? 76.555 71.294 49.821 1.00 46.41 104 LYS C CA 1
ATOM 9040 C C . LYS C 2 101 ? 77.930 71.211 49.217 1.00 44.49 104 LYS C C 1
ATOM 9041 O O . LYS C 2 101 ? 78.060 70.993 48.040 1.00 42.60 104 LYS C O 1
ATOM 9047 N N . ARG C 2 102 ? 78.942 71.537 50.008 1.00 44.60 105 ARG C N 1
ATOM 9048 C CA . ARG C 2 102 ? 80.310 71.533 49.557 1.00 44.52 105 ARG C CA 1
ATOM 9049 C C . ARG C 2 102 ? 80.938 70.131 49.723 1.00 44.56 105 ARG C C 1
ATOM 9050 O O . ARG C 2 102 ? 82.120 69.955 49.464 1.00 44.79 105 ARG C O 1
ATOM 9058 N N . ASN C 2 103 ? 80.164 69.148 50.164 1.00 43.98 106 ASN C N 1
ATOM 9059 C CA . ASN C 2 103 ? 80.692 67.782 50.308 1.00 44.51 106 ASN C CA 1
ATOM 9060 C C . ASN C 2 103 ? 81.900 67.635 51.227 1.00 44.72 106 ASN C C 1
ATOM 9061 O O . ASN C 2 103 ? 82.793 66.805 50.971 1.00 43.26 106 ASN C O 1
ATOM 9066 N N . LEU C 2 104 ? 81.928 68.454 52.291 1.00 44.20 107 LEU C N 1
ATOM 9067 C CA . LEU C 2 104 ? 83.060 68.470 53.180 1.00 42.86 107 LEU C CA 1
ATOM 9068 C C . LEU C 2 104 ? 83.323 67.166 53.960 1.00 43.12 107 LEU C C 1
ATOM 9069 O O . LEU C 2 104 ? 84.484 66.902 54.316 1.00 43.32 107 LEU C O 1
ATOM 9074 N N . LEU C 2 105 ? 82.300 66.351 54.188 1.00 43.10 108 LEU C N 1
ATOM 9075 C CA . LEU C 2 105 ? 82.483 65.102 54.959 1.00 44.89 108 LEU C CA 1
ATOM 9076 C C . LEU C 2 105 ? 82.388 63.860 54.037 1.00 46.00 108 LEU C C 1
ATOM 9077 O O . LEU C 2 105 ? 83.046 62.852 54.295 1.00 46.28 108 LEU C O 1
ATOM 9082 N N . THR C 2 106 ? 81.538 63.906 53.002 1.00 46.81 109 THR C N 1
ATOM 9083 C CA . THR C 2 106 ? 81.532 62.809 52.039 1.00 47.62 109 THR C CA 1
ATOM 9084 C C . THR C 2 106 ? 82.884 62.703 51.244 1.00 48.16 109 THR C C 1
ATOM 9085 O O . THR C 2 106 ? 83.265 61.621 50.865 1.00 49.06 109 THR C O 1
ATOM 9089 N N . ARG C 2 107 ? 83.622 63.791 51.070 1.00 47.92 110 ARG C N 1
ATOM 9090 C CA . ARG C 2 107 ? 84.834 63.737 50.309 1.00 48.86 110 ARG C CA 1
ATOM 9091 C C . ARG C 2 107 ? 86.019 63.247 51.127 1.00 50.57 110 ARG C C 1
ATOM 9092 O O . ARG C 2 107 ? 87.125 63.141 50.590 1.00 52.89 110 ARG C O 1
ATOM 9100 N N . LEU C 2 108 ? 85.825 62.978 52.411 1.00 50.85 111 LEU C N 1
ATOM 9101 C CA . LEU C 2 108 ? 86.904 62.545 53.278 1.00 50.90 111 LEU C CA 1
ATOM 9102 C C . LEU C 2 108 ? 87.232 61.062 53.016 1.00 51.37 111 LEU C C 1
ATOM 9103 O O . LEU C 2 108 ? 86.388 60.318 52.508 1.00 51.21 111 LEU C O 1
ATOM 9108 N N . SER C 2 109 ? 88.432 60.618 53.398 1.00 51.95 112 SER C N 1
ATOM 9109 C CA . SER C 2 109 ? 88.801 59.218 53.182 1.00 52.28 112 SER C CA 1
ATOM 9110 C C . SER C 2 109 ? 87.991 58.315 54.089 1.00 53.44 112 SER C C 1
ATOM 9111 O O . SER C 2 109 ? 87.563 58.701 55.160 1.00 52.83 112 SER C O 1
ATOM 9114 N N . GLU C 2 110 ? 87.758 57.096 53.657 1.00 55.15 113 GLU C N 1
ATOM 9115 C CA . GLU C 2 110 ? 86.949 56.211 54.454 1.00 57.97 113 GLU C CA 1
ATOM 9116 C C . GLU C 2 110 ? 87.568 56.007 55.835 1.00 56.78 113 GLU C C 1
ATOM 9117 O O . GLU C 2 110 ? 86.854 55.822 56.791 1.00 57.75 113 GLU C O 1
ATOM 9123 N N . GLU C 2 111 ? 88.886 56.105 55.953 1.00 56.37 114 GLU C N 1
ATOM 9124 C CA . GLU C 2 111 ? 89.540 56.020 57.262 1.00 55.44 114 GLU C CA 1
ATOM 9125 C C . GLU C 2 111 ? 89.305 57.223 58.200 1.00 53.31 114 GLU C C 1
ATOM 9126 O O . GLU C 2 111 ? 89.139 57.009 59.403 1.00 53.46 114 GLU C O 1
ATOM 9132 N N . THR C 2 112 ? 89.339 58.451 57.670 1.00 50.75 115 THR C N 1
ATOM 9133 C CA . THR C 2 112 ? 88.950 59.660 58.409 1.00 48.68 115 THR C CA 1
ATOM 9134 C C . THR C 2 112 ? 87.491 59.583 58.815 1.00 47.12 115 THR C C 1
ATOM 9135 O O . THR C 2 112 ? 87.166 59.794 59.957 1.00 46.50 115 THR C O 1
ATOM 9139 N N . GLN C 2 113 ? 86.625 59.164 57.910 1.00 45.86 116 GLN C N 1
ATOM 9140 C CA . GLN C 2 113 ? 85.241 58.931 58.280 1.00 45.37 116 GLN C CA 1
ATOM 9141 C C . GLN C 2 113 ? 85.052 57.972 59.467 1.00 45.27 116 GLN C C 1
ATOM 9142 O O . GLN C 2 113 ? 84.098 58.111 60.258 1.00 44.80 116 GLN C O 1
ATOM 9148 N N . LYS C 2 114 ? 85.925 56.970 59.557 1.00 45.32 117 LYS C N 1
ATOM 9149 C CA . LYS C 2 114 ? 85.746 55.921 60.569 1.00 45.73 117 LYS C CA 1
ATOM 9150 C C . LYS C 2 114 ? 86.238 56.452 61.902 1.00 43.69 117 LYS C C 1
ATOM 9151 O O . LYS C 2 114 ? 85.655 56.132 62.898 1.00 43.67 117 LYS C O 1
ATOM 9157 N N . GLN C 2 115 ? 87.300 57.266 61.887 1.00 43.00 118 GLN C N 1
ATOM 9158 C CA . GLN C 2 115 ? 87.728 58.072 63.028 1.00 43.30 118 GLN C CA 1
ATOM 9159 C C . GLN C 2 115 ? 86.531 58.884 63.634 1.00 43.63 118 GLN C C 1
ATOM 9160 O O . GLN C 2 115 ? 86.311 58.833 64.852 1.00 45.29 118 GLN C O 1
ATOM 9166 N N . LEU C 2 116 ? 85.761 59.575 62.776 1.00 42.11 119 LEU C N 1
ATOM 9167 C CA . LEU C 2 116 ? 84.618 60.420 63.208 1.00 41.30 119 LEU C CA 1
ATOM 9168 C C . LEU C 2 116 ? 83.551 59.501 63.746 1.00 40.37 119 LEU C C 1
ATOM 9169 O O . LEU C 2 116 ? 82.979 59.793 64.780 1.00 41.65 119 LEU C O 1
ATOM 9174 N N . LEU C 2 117 ? 83.310 58.367 63.091 1.00 38.78 120 LEU C N 1
ATOM 9175 C CA . LEU C 2 117 ? 82.311 57.433 63.613 1.00 37.74 120 LEU C CA 1
ATOM 9176 C C . LEU C 2 117 ? 82.711 56.694 64.863 1.00 38.33 120 LEU C C 1
ATOM 9177 O O . LEU C 2 117 ? 81.842 56.219 65.582 1.00 40.12 120 LEU C O 1
ATOM 9182 N N . ARG C 2 118 ? 83.995 56.638 65.183 1.00 39.09 121 ARG C N 1
ATOM 9183 C CA . ARG C 2 118 ? 84.422 55.814 66.294 1.00 39.73 121 ARG C CA 1
ATOM 9184 C C . ARG C 2 118 ? 84.731 56.669 67.487 1.00 38.46 121 ARG C C 1
ATOM 9185 O O . ARG C 2 118 ? 84.492 56.285 68.612 1.00 38.55 121 ARG C O 1
ATOM 9193 N N . LEU C 2 119 ? 85.324 57.813 67.241 1.00 39.16 122 LEU C N 1
ATOM 9194 C CA . LEU C 2 119 ? 85.734 58.663 68.338 1.00 39.82 122 LEU C CA 1
ATOM 9195 C C . LEU C 2 119 ? 84.678 59.711 68.744 1.00 40.23 122 LEU C C 1
ATOM 9196 O O . LEU C 2 119 ? 84.739 60.205 69.883 1.00 40.52 122 LEU C O 1
ATOM 9201 N N . LEU C 2 120 ? 83.745 60.072 67.848 1.00 38.06 123 LEU C N 1
ATOM 9202 C CA . LEU C 2 120 ? 82.991 61.363 68.050 1.00 37.35 123 LEU C CA 1
ATOM 9203 C C . LEU C 2 120 ? 81.495 61.120 68.134 1.00 36.59 123 LEU C C 1
ATOM 9204 O O . LEU C 2 120 ? 80.906 61.380 69.168 1.00 36.43 123 LEU C O 1
ATOM 9209 N N . VAL C 2 121 ? 80.933 60.517 67.081 1.00 35.30 124 VAL C N 1
ATOM 9210 C CA . VAL C 2 121 ? 79.504 60.202 66.995 1.00 36.07 124 VAL C CA 1
ATOM 9211 C C . VAL C 2 121 ? 78.944 59.350 68.126 1.00 36.38 124 VAL C C 1
ATOM 9212 O O . VAL C 2 121 ? 77.770 59.609 68.585 1.00 37.51 124 VAL C O 1
ATOM 9216 N N . PRO C 2 122 ? 79.729 58.338 68.621 1.00 37.19 125 PRO C N 1
ATOM 9217 C CA . PRO C 2 122 ? 79.125 57.588 69.768 1.00 36.49 125 PRO C CA 1
ATOM 9218 C C . PRO C 2 122 ? 78.902 58.425 71.045 1.00 34.56 125 PRO C C 1
ATOM 9219 O O . PRO C 2 122 ? 78.149 58.004 71.926 1.00 33.89 125 PRO C O 1
ATOM 9223 N N . LEU C 2 123 ? 79.526 59.594 71.152 1.00 34.78 126 LEU C N 1
ATOM 9224 C CA . LEU C 2 123 ? 79.088 60.530 72.184 1.00 35.14 126 LEU C CA 1
ATOM 9225 C C . LEU C 2 123 ? 77.550 60.780 72.289 1.00 36.29 126 LEU C C 1
ATOM 9226 O O . LEU C 2 123 ? 77.050 61.062 73.418 1.00 36.64 126 LEU C O 1
ATOM 9231 N N . ARG C 2 124 ? 76.808 60.661 71.165 1.00 35.06 127 ARG C N 1
ATOM 9232 C CA . ARG C 2 124 ? 75.337 60.876 71.169 1.00 35.24 127 ARG C CA 1
ATOM 9233 C C . ARG C 2 124 ? 74.771 59.994 72.257 1.00 35.59 127 ARG C C 1
ATOM 9234 O O . ARG C 2 124 ? 73.688 60.262 72.821 1.00 36.21 127 ARG C O 1
ATOM 9242 N N . HIS C 2 125 ? 75.481 58.902 72.564 1.00 33.57 128 HIS C N 1
ATOM 9243 C CA . HIS C 2 125 ? 74.932 57.965 73.554 1.00 33.50 128 HIS C CA 1
ATOM 9244 C C . HIS C 2 125 ? 75.096 58.490 74.987 1.00 32.31 128 HIS C C 1
ATOM 9245 O O . HIS C 2 125 ? 74.228 58.325 75.849 1.00 31.82 128 HIS C O 1
ATOM 9252 N N . VAL C 2 126 ? 76.202 59.162 75.209 1.00 31.70 129 VAL C N 1
ATOM 9253 C CA . VAL C 2 126 ? 76.431 59.819 76.459 1.00 33.30 129 VAL C CA 1
ATOM 9254 C C . VAL C 2 126 ? 75.443 61.045 76.648 1.00 35.00 129 VAL C C 1
ATOM 9255 O O . VAL C 2 126 ? 74.950 61.300 77.780 1.00 35.79 129 VAL C O 1
ATOM 9259 N N . GLU C 2 127 ? 75.166 61.752 75.540 1.00 33.49 130 GLU C N 1
ATOM 9260 C CA . GLU C 2 127 ? 74.220 62.910 75.470 1.00 33.44 130 GLU C CA 1
ATOM 9261 C C . GLU C 2 127 ? 72.890 62.360 75.783 1.00 32.58 130 GLU C C 1
ATOM 9262 O O . GLU C 2 127 ? 72.160 62.919 76.570 1.00 33.39 130 GLU C O 1
ATOM 9268 N N . LEU C 2 128 ? 72.593 61.179 75.269 1.00 32.82 131 LEU C N 1
ATOM 9269 C CA . LEU C 2 128 ? 71.332 60.559 75.653 1.00 31.57 131 LEU C CA 1
ATOM 9270 C C . LEU C 2 128 ? 71.230 60.283 77.156 1.00 32.97 131 LEU C C 1
ATOM 9271 O O . LEU C 2 128 ? 70.147 60.463 77.771 1.00 32.94 131 LEU C O 1
ATOM 9276 N N . GLY C 2 129 ? 72.339 59.822 77.775 1.00 34.00 132 GLY C N 1
ATOM 9277 C CA . GLY C 2 129 ? 72.320 59.504 79.201 1.00 31.82 132 GLY C CA 1
ATOM 9278 C C . GLY C 2 129 ? 72.110 60.799 79.992 1.00 32.13 132 GLY C C 1
ATOM 9279 O O . GLY C 2 129 ? 71.306 60.860 80.918 1.00 32.54 132 GLY C O 1
ATOM 9280 N N . ALA C 2 130 ? 72.897 61.793 79.650 1.00 30.49 133 ALA C N 1
ATOM 9281 C CA . ALA C 2 130 ? 72.829 63.087 80.205 1.00 31.04 133 ALA C CA 1
ATOM 9282 C C . ALA C 2 130 ? 71.387 63.695 80.093 1.00 32.80 133 ALA C C 1
ATOM 9283 O O . ALA C 2 130 ? 70.909 64.313 81.055 1.00 34.04 133 ALA C O 1
ATOM 9285 N N . ASN C 2 131 ? 70.668 63.404 78.996 1.00 32.88 134 ASN C N 1
ATOM 9286 C CA . ASN C 2 131 ? 69.277 63.820 78.797 1.00 32.16 134 ASN C CA 1
ATOM 9287 C C . ASN C 2 131 ? 68.384 63.199 79.844 1.00 31.94 134 ASN C C 1
ATOM 9288 O O . ASN C 2 131 ? 67.579 63.899 80.479 1.00 32.66 134 ASN C O 1
ATOM 9293 N N . MET C 2 132 ? 68.473 61.876 80.019 1.00 32.28 135 MET C N 1
ATOM 9294 C CA . MET C 2 132 ? 67.638 61.185 80.989 1.00 31.85 135 MET C CA 1
ATOM 9295 C C . MET C 2 132 ? 67.982 61.601 82.389 1.00 31.73 135 MET C C 1
ATOM 9296 O O . MET C 2 132 ? 67.090 61.692 83.196 1.00 29.20 135 MET C O 1
ATOM 9301 N N . ASN C 2 133 ? 69.278 61.860 82.653 1.00 33.04 136 ASN C N 1
ATOM 9302 C CA . ASN C 2 133 ? 69.736 62.245 83.988 1.00 33.90 136 ASN C CA 1
ATOM 9303 C C . ASN C 2 133 ? 69.177 63.614 84.366 1.00 33.36 136 ASN C C 1
ATOM 9304 O O . ASN C 2 133 ? 68.804 63.824 85.494 1.00 34.04 136 ASN C O 1
ATOM 9309 N N . ASN C 2 134 ? 69.155 64.528 83.416 1.00 32.17 137 ASN C N 1
ATOM 9310 C CA . ASN C 2 134 ? 68.684 65.888 83.669 1.00 31.36 137 ASN C CA 1
ATOM 9311 C C . ASN C 2 134 ? 67.162 65.976 83.737 1.00 30.25 137 ASN C C 1
ATOM 9312 O O . ASN C 2 134 ? 66.611 66.717 84.583 1.00 31.19 137 ASN C O 1
ATOM 9317 N N . ALA C 2 135 ? 66.487 65.161 82.922 1.00 29.85 138 ALA C N 1
ATOM 9318 C CA . ALA C 2 135 ? 65.067 64.876 83.116 1.00 28.59 138 ALA C CA 1
ATOM 9319 C C . ALA C 2 135 ? 64.696 64.419 84.547 1.00 29.92 138 ALA C C 1
ATOM 9320 O O . ALA C 2 135 ? 63.750 64.972 85.196 1.00 28.76 138 ALA C O 1
ATOM 9322 N N . LYS C 2 136 ? 65.406 63.420 85.078 1.00 31.71 139 LYS C N 1
ATOM 9323 C CA . LYS C 2 136 ? 65.119 62.980 86.461 1.00 33.62 139 LYS C CA 1
ATOM 9324 C C . LYS C 2 136 ? 65.333 64.086 87.490 1.00 32.44 139 LYS C C 1
ATOM 9325 O O . LYS C 2 136 ? 64.513 64.296 88.352 1.00 32.85 139 LYS C O 1
ATOM 9331 N N . ILE C 2 137 ? 66.407 64.827 87.355 1.00 31.27 140 ILE C N 1
ATOM 9332 C CA . ILE C 2 137 ? 66.628 65.941 88.227 1.00 31.33 140 ILE C CA 1
ATOM 9333 C C . ILE C 2 137 ? 65.493 67.028 88.103 1.00 32.81 140 ILE C C 1
ATOM 9334 O O . ILE C 2 137 ? 64.968 67.502 89.160 1.00 33.74 140 ILE C O 1
ATOM 9339 N N . ALA C 2 138 ? 65.127 67.436 86.868 1.00 30.96 141 ALA C N 1
ATOM 9340 C CA . ALA C 2 138 ? 63.996 68.378 86.720 1.00 29.04 141 ALA C CA 1
ATOM 9341 C C . ALA C 2 138 ? 62.805 67.841 87.482 1.00 28.89 141 ALA C C 1
ATOM 9342 O O . ALA C 2 138 ? 62.046 68.611 88.100 1.00 31.14 141 ALA C O 1
ATOM 9344 N N . GLY C 2 139 ? 62.564 66.529 87.437 1.00 27.58 142 GLY C N 1
ATOM 9345 C CA . GLY C 2 139 ? 61.437 65.956 88.178 1.00 27.65 142 GLY C CA 1
ATOM 9346 C C . GLY C 2 139 ? 61.586 65.837 89.695 1.00 30.74 142 GLY C C 1
ATOM 9347 O O . GLY C 2 139 ? 60.589 65.561 90.394 1.00 30.98 142 GLY C O 1
ATOM 9348 N N . ASP C 2 140 ? 62.818 66.005 90.230 1.00 32.10 143 ASP C N 1
ATOM 9349 C CA . ASP C 2 140 ? 63.134 65.660 91.661 1.00 32.46 143 ASP C CA 1
ATOM 9350 C C . ASP C 2 140 ? 63.525 66.899 92.508 1.00 32.41 143 ASP C C 1
ATOM 9351 O O . ASP C 2 140 ? 63.195 66.964 93.709 1.00 32.99 143 ASP C O 1
ATOM 9356 N N . ALA C 2 141 ? 64.271 67.833 91.901 1.00 32.63 144 ALA C N 1
ATOM 9357 C CA . ALA C 2 141 ? 64.628 69.117 92.517 1.00 32.63 144 ALA C CA 1
ATOM 9358 C C . ALA C 2 141 ? 63.338 69.894 92.791 1.00 33.85 144 ALA C C 1
ATOM 9359 O O . ALA C 2 141 ? 62.441 69.956 91.952 1.00 35.32 144 ALA C O 1
ATOM 9361 N N . THR C 2 142 ? 63.233 70.503 93.947 1.00 33.40 145 THR C N 1
ATOM 9362 C CA . THR C 2 142 ? 62.044 71.222 94.280 1.00 31.92 145 THR C CA 1
ATOM 9363 C C . THR C 2 142 ? 62.035 72.688 93.782 1.00 33.05 145 THR C C 1
ATOM 9364 O O . THR C 2 142 ? 60.969 73.158 93.337 1.00 34.90 145 THR C O 1
ATOM 9368 N N . ALA C 2 143 ? 63.139 73.421 93.845 1.00 31.16 146 ALA C N 1
ATOM 9369 C CA . ALA C 2 143 ? 63.046 74.829 93.507 1.00 32.07 146 ALA C CA 1
ATOM 9370 C C . ALA C 2 143 ? 63.035 74.985 91.962 1.00 34.01 146 ALA C C 1
ATOM 9371 O O . ALA C 2 143 ? 63.932 74.429 91.276 1.00 34.57 146 ALA C O 1
ATOM 9373 N N . THR C 2 144 ? 62.059 75.763 91.434 1.00 32.78 147 THR C N 1
ATOM 9374 C CA . THR C 2 144 ? 62.052 76.145 90.020 1.00 30.04 147 THR C CA 1
ATOM 9375 C C . THR C 2 144 ? 63.358 76.719 89.499 1.00 30.03 147 THR C C 1
ATOM 9376 O O . THR C 2 144 ? 63.680 76.488 88.359 1.00 29.33 147 THR C O 1
ATOM 9380 N N . THR C 2 145 ? 64.088 77.502 90.277 1.00 29.41 148 THR C N 1
ATOM 9381 C CA . THR C 2 145 ? 65.370 78.024 89.805 1.00 30.84 148 THR C CA 1
ATOM 9382 C C . THR C 2 145 ? 66.378 76.883 89.437 1.00 30.24 148 THR C C 1
ATOM 9383 O O . THR C 2 145 ? 67.217 77.053 88.572 1.00 29.25 148 THR C O 1
ATOM 9387 N N . VAL C 2 146 ? 66.202 75.729 90.059 1.00 29.97 149 VAL C N 1
ATOM 9388 C CA . VAL C 2 146 ? 67.097 74.597 89.917 1.00 30.74 149 VAL C CA 1
ATOM 9389 C C . VAL C 2 146 ? 66.495 73.644 88.878 1.00 30.68 149 VAL C C 1
ATOM 9390 O O . VAL C 2 146 ? 67.171 73.233 87.912 1.00 29.77 149 VAL C O 1
ATOM 9394 N N . SER C 2 147 ? 65.252 73.238 89.134 1.00 28.56 150 SER C N 1
ATOM 9395 C CA . SER C 2 147 ? 64.627 72.308 88.289 1.00 29.40 150 SER C CA 1
ATOM 9396 C C . SER C 2 147 ? 64.541 72.781 86.803 1.00 28.79 150 SER C C 1
ATOM 9397 O O . SER C 2 147 ? 64.744 72.014 85.896 1.00 28.35 150 SER C O 1
ATOM 9400 N N . GLN C 2 148 ? 64.288 74.061 86.559 1.00 30.29 151 GLN C N 1
ATOM 9401 C CA . GLN C 2 148 ? 64.181 74.526 85.174 1.00 29.74 151 GLN C CA 1
ATOM 9402 C C . GLN C 2 148 ? 65.557 74.484 84.486 1.00 30.62 151 GLN C C 1
ATOM 9403 O O . GLN C 2 148 ? 65.643 74.184 83.292 1.00 30.69 151 GLN C O 1
ATOM 9409 N N . MET C 2 149 ? 66.632 74.793 85.209 1.00 29.97 152 MET C N 1
ATOM 9410 C CA . MET C 2 149 ? 67.977 74.685 84.619 1.00 29.93 152 MET C CA 1
ATOM 9411 C C . MET C 2 149 ? 68.286 73.235 84.179 1.00 30.49 152 MET C C 1
ATOM 9412 O O . MET C 2 149 ? 69.017 73.000 83.197 1.00 31.18 152 MET C O 1
ATOM 9417 N N . HIS C 2 150 ? 67.692 72.273 84.861 1.00 29.11 153 HIS C N 1
ATOM 9418 C CA . HIS C 2 150 ? 67.894 70.894 84.492 1.00 30.81 153 HIS C CA 1
ATOM 9419 C C . HIS C 2 150 ? 67.072 70.407 83.284 1.00 30.51 153 HIS C C 1
ATOM 9420 O O . HIS C 2 150 ? 67.574 69.647 82.459 1.00 30.67 153 HIS C O 1
ATOM 9427 N N . ILE C 2 151 ? 65.833 70.892 83.140 1.00 30.23 154 ILE C N 1
ATOM 9428 C CA . ILE C 2 151 ? 65.100 70.615 81.890 1.00 28.52 154 ILE C CA 1
ATOM 9429 C C . ILE C 2 151 ? 65.689 71.243 80.672 1.00 28.89 154 ILE C C 1
ATOM 9430 O O . ILE C 2 151 ? 65.726 70.583 79.611 1.00 28.75 154 ILE C O 1
ATOM 9435 N N . TYR C 2 152 ? 66.182 72.483 80.812 1.00 28.20 155 TYR C N 1
ATOM 9436 C CA . TYR C 2 152 ? 66.813 73.128 79.726 1.00 29.26 155 TYR C CA 1
ATOM 9437 C C . TYR C 2 152 ? 68.018 72.314 79.284 1.00 31.30 155 TYR C C 1
ATOM 9438 O O . TYR C 2 152 ? 68.124 71.976 78.106 1.00 32.08 155 TYR C O 1
ATOM 9447 N N . THR C 2 153 ? 68.938 72.010 80.224 1.00 31.26 156 THR C N 1
ATOM 9448 C CA . THR C 2 153 ? 70.182 71.332 79.883 1.00 29.56 156 THR C CA 1
ATOM 9449 C C . THR C 2 153 ? 69.913 69.971 79.276 1.00 30.24 156 THR C C 1
ATOM 9450 O O . THR C 2 153 ? 70.515 69.651 78.265 1.00 30.15 156 THR C O 1
ATOM 9454 N N . GLY C 2 154 ? 68.952 69.245 79.855 1.00 31.15 157 GLY C N 1
ATOM 9455 C CA . GLY C 2 154 ? 68.370 68.043 79.304 1.00 31.75 157 GLY C CA 1
ATOM 9456 C C . GLY C 2 154 ? 67.953 68.065 77.844 1.00 33.08 157 GLY C C 1
ATOM 9457 O O . GLY C 2 154 ? 68.265 67.116 77.116 1.00 33.03 157 GLY C O 1
ATOM 9458 N N . MET C 2 155 ? 67.191 69.099 77.428 1.00 32.15 158 MET C N 1
ATOM 9459 C CA . MET C 2 155 ? 66.696 69.211 76.075 1.00 30.66 158 MET C CA 1
ATOM 9460 C C . MET C 2 155 ? 67.918 69.621 75.267 1.00 30.24 158 MET C C 1
ATOM 9461 O O . MET C 2 155 ? 68.057 69.227 74.127 1.00 30.49 158 MET C O 1
ATOM 9466 N N . ASP C 2 156 ? 68.855 70.334 75.871 1.00 28.97 159 ASP C N 1
ATOM 9467 C CA . ASP C 2 156 ? 70.107 70.670 75.157 1.00 29.89 159 ASP C CA 1
ATOM 9468 C C . ASP C 2 156 ? 70.888 69.396 74.744 1.00 30.77 159 ASP C C 1
ATOM 9469 O O . ASP C 2 156 ? 71.376 69.330 73.623 1.00 31.43 159 ASP C O 1
ATOM 9474 N N . ARG C 2 157 ? 71.037 68.434 75.680 1.00 31.20 160 ARG C N 1
ATOM 9475 C CA . ARG C 2 157 ? 71.731 67.159 75.455 1.00 32.19 160 ARG C CA 1
ATOM 9476 C C . ARG C 2 157 ? 71.110 66.371 74.308 1.00 32.60 160 ARG C C 1
ATOM 9477 O O . ARG C 2 157 ? 71.868 65.807 73.456 1.00 33.21 160 ARG C O 1
ATOM 9485 N N . LEU C 2 158 ? 69.769 66.336 74.281 1.00 31.45 161 LEU C N 1
ATOM 9486 C CA . LEU C 2 158 ? 69.035 65.792 73.118 1.00 32.30 161 LEU C CA 1
ATOM 9487 C C . LEU C 2 158 ? 69.418 66.492 71.821 1.00 31.55 161 LEU C C 1
ATOM 9488 O O . LEU C 2 158 ? 69.704 65.836 70.836 1.00 33.54 161 LEU C O 1
ATOM 9493 N N . GLY C 2 159 ? 69.483 67.820 71.839 1.00 30.62 162 GLY C N 1
ATOM 9494 C CA . GLY C 2 159 ? 69.854 68.574 70.675 1.00 30.55 162 GLY C CA 1
ATOM 9495 C C . GLY C 2 159 ? 71.267 68.283 70.210 1.00 30.72 162 GLY C C 1
ATOM 9496 O O . GLY C 2 159 ? 71.530 68.147 68.989 1.00 30.12 162 GLY C O 1
ATOM 9497 N N . ILE C 2 160 ? 72.168 68.184 71.175 1.00 30.37 163 ILE C N 1
ATOM 9498 C CA . ILE C 2 160 ? 73.610 67.927 70.932 1.00 30.14 163 ILE C CA 1
ATOM 9499 C C . ILE C 2 160 ? 73.844 66.514 70.352 1.00 30.59 163 ILE C C 1
ATOM 9500 O O . ILE C 2 160 ? 74.584 66.342 69.417 1.00 30.34 163 ILE C O 1
ATOM 9505 N N . GLY C 2 161 ? 73.145 65.533 70.879 1.00 31.36 164 GLY C N 1
ATOM 9506 C CA . GLY C 2 161 ? 73.128 64.223 70.276 1.00 32.56 164 GLY C CA 1
ATOM 9507 C C . GLY C 2 161 ? 72.582 64.177 68.857 1.00 33.37 164 GLY C C 1
ATOM 9508 O O . GLY C 2 161 ? 73.055 63.390 68.027 1.00 33.71 164 GLY C O 1
ATOM 9509 N N . GLN C 2 162 ? 71.557 64.986 68.573 1.00 32.96 165 GLN C N 1
ATOM 9510 C CA . GLN C 2 162 ? 70.956 65.047 67.214 1.00 30.15 165 GLN C CA 1
ATOM 9511 C C . GLN C 2 162 ? 71.981 65.633 66.288 1.00 29.43 165 GLN C C 1
ATOM 9512 O O . GLN C 2 162 ? 72.149 65.167 65.196 1.00 29.81 165 GLN C O 1
ATOM 9518 N N . TYR C 2 163 ? 72.725 66.611 66.732 1.00 29.56 166 TYR C N 1
ATOM 9519 C CA . TYR C 2 163 ? 73.825 67.094 65.904 1.00 32.32 166 TYR C CA 1
ATOM 9520 C C . TYR C 2 163 ? 74.941 66.054 65.580 1.00 33.01 166 TYR C C 1
ATOM 9521 O O . TYR C 2 163 ? 75.476 66.050 64.480 1.00 35.09 166 TYR C O 1
ATOM 9530 N N . LEU C 2 164 ? 75.325 65.245 66.557 1.00 33.08 167 LEU C N 1
ATOM 9531 C CA . LEU C 2 164 ? 76.365 64.252 66.380 1.00 33.93 167 LEU C CA 1
ATOM 9532 C C . LEU C 2 164 ? 75.739 63.221 65.495 1.00 33.23 167 LEU C C 1
ATOM 9533 O O . LEU C 2 164 ? 76.426 62.738 64.619 1.00 33.23 167 LEU C O 1
ATOM 9538 N N . SER C 2 165 ? 74.431 62.938 65.694 1.00 32.62 168 SER C N 1
ATOM 9539 C CA . SER C 2 165 ? 73.740 62.031 64.842 1.00 32.13 168 SER C CA 1
ATOM 9540 C C . SER C 2 165 ? 73.754 62.517 63.383 1.00 35.65 168 SER C C 1
ATOM 9541 O O . SER C 2 165 ? 73.688 61.686 62.436 1.00 36.47 168 SER C O 1
ATOM 9544 N N . ARG C 2 166 ? 73.847 63.851 63.176 1.00 36.38 169 ARG C N 1
ATOM 9545 C CA . ARG C 2 166 ? 73.738 64.383 61.821 1.00 36.98 169 ARG C CA 1
ATOM 9546 C C . ARG C 2 166 ? 75.031 64.372 61.069 1.00 35.44 169 ARG C C 1
ATOM 9547 O O . ARG C 2 166 ? 75.044 64.454 59.844 1.00 34.34 169 ARG C O 1
ATOM 9555 N N . ILE C 2 167 ? 76.123 64.390 61.834 1.00 36.64 170 ILE C N 1
ATOM 9556 C CA . ILE C 2 167 ? 77.469 64.100 61.328 1.00 35.39 170 ILE C CA 1
ATOM 9557 C C . ILE C 2 167 ? 77.457 62.740 60.607 1.00 34.61 170 ILE C C 1
ATOM 9558 O O . ILE C 2 167 ? 77.766 62.660 59.417 1.00 34.76 170 ILE C O 1
ATOM 9563 N N . ALA C 2 168 ? 76.961 61.717 61.286 1.00 34.18 171 ALA C N 1
ATOM 9564 C CA . ALA C 2 168 ? 76.903 60.405 60.696 1.00 34.61 171 ALA C CA 1
ATOM 9565 C C . ALA C 2 168 ? 76.011 60.357 59.467 1.00 35.46 171 ALA C C 1
ATOM 9566 O O . ALA C 2 168 ? 76.411 59.728 58.469 1.00 35.51 171 ALA C O 1
ATOM 9568 N N . LEU C 2 169 ? 74.826 60.997 59.523 1.00 35.95 172 LEU C N 1
ATOM 9569 C CA . LEU C 2 169 ? 73.936 61.048 58.369 1.00 36.92 172 LEU C CA 1
ATOM 9570 C C . LEU C 2 169 ? 74.483 61.829 57.188 1.00 38.08 172 LEU C C 1
ATOM 9571 O O . LEU C 2 169 ? 74.164 61.493 56.043 1.00 39.85 172 LEU C O 1
ATOM 9576 N N . MET C 2 170 ? 75.299 62.854 57.427 1.00 37.99 173 MET C N 1
ATOM 9577 C CA . MET C 2 170 ? 75.951 63.508 56.324 1.00 40.18 173 MET C CA 1
ATOM 9578 C C . MET C 2 170 ? 76.988 62.534 55.626 1.00 40.25 173 MET C C 1
ATOM 9579 O O . MET C 2 170 ? 76.948 62.352 54.415 1.00 40.67 173 MET C O 1
ATOM 9584 N N . ILE C 2 171 ? 77.883 61.910 56.407 1.00 40.87 174 ILE C N 1
ATOM 9585 C CA . ILE C 2 171 ? 78.757 60.799 55.922 1.00 40.55 174 ILE C CA 1
ATOM 9586 C C . ILE C 2 171 ? 77.997 59.681 55.099 1.00 40.33 174 ILE C C 1
ATOM 9587 O O . ILE C 2 171 ? 78.428 59.318 54.012 1.00 40.59 174 ILE C O 1
ATOM 9592 N N . ASP C 2 172 ? 76.852 59.200 55.575 1.00 39.39 175 ASP C N 1
ATOM 9593 C CA . ASP C 2 172 ? 76.143 58.083 54.925 1.00 38.58 175 ASP C CA 1
ATOM 9594 C C . ASP C 2 172 ? 75.057 58.447 53.876 1.00 39.11 175 ASP C C 1
ATOM 9595 O O . ASP C 2 172 ? 74.269 57.565 53.470 1.00 39.89 175 ASP C O 1
ATOM 9600 N N . GLY C 2 173 ? 74.969 59.727 53.482 1.00 39.78 176 GLY C N 1
ATOM 9601 C CA . GLY C 2 173 ? 73.881 60.239 52.597 1.00 37.80 176 GLY C CA 1
ATOM 9602 C C . GLY C 2 173 ? 72.485 59.955 53.126 1.00 38.51 176 GLY C C 1
ATOM 9603 O O . GLY C 2 173 ? 71.590 59.566 52.362 1.00 38.61 176 GLY C O 1
ATOM 9604 N N . SER C 2 174 ? 72.305 60.069 54.455 1.00 38.48 177 SER C N 1
ATOM 9605 C CA . SER C 2 174 ? 70.981 59.950 55.106 1.00 38.04 177 SER C CA 1
ATOM 9606 C C . SER C 2 174 ? 70.339 58.573 54.992 1.00 38.41 177 SER C C 1
ATOM 9607 O O . SER C 2 174 ? 69.119 58.420 54.825 1.00 40.03 177 SER C O 1
ATOM 9610 N N . THR C 2 175 ? 71.174 57.539 55.143 1.00 38.57 178 THR C N 1
ATOM 9611 C CA . THR C 2 175 ? 70.720 56.140 55.161 1.00 39.99 178 THR C CA 1
ATOM 9612 C C . THR C 2 175 ? 70.665 55.518 56.609 1.00 39.74 178 THR C C 1
ATOM 9613 O O . THR C 2 175 ? 69.820 54.669 56.892 1.00 37.59 178 THR C O 1
ATOM 9617 N N . GLY C 2 176 ? 71.549 55.987 57.507 1.00 40.04 179 GLY C N 1
ATOM 9618 C CA . GLY C 2 176 ? 71.596 55.495 58.880 1.00 40.34 179 GLY C CA 1
ATOM 9619 C C . GLY C 2 176 ? 72.691 54.433 59.038 1.00 40.34 179 GLY C C 1
ATOM 9620 O O . GLY C 2 176 ? 72.999 54.019 60.136 1.00 40.59 179 GLY C O 1
ATOM 9621 N N . ALA C 2 177 ? 73.277 54.003 57.921 1.00 39.34 180 ALA C N 1
ATOM 9622 C CA . ALA C 2 177 ? 74.333 53.008 57.886 1.00 37.51 180 ALA C CA 1
ATOM 9623 C C . ALA C 2 177 ? 75.492 53.387 58.821 1.00 37.14 180 ALA C C 1
ATOM 9624 O O . ALA C 2 177 ? 75.975 52.526 59.549 1.00 36.91 180 ALA C O 1
ATOM 9626 N N . ALA C 2 178 ? 75.921 54.664 58.813 1.00 37.26 181 ALA C N 1
ATOM 9627 C CA . ALA C 2 178 ? 76.948 55.177 59.759 1.00 36.62 181 ALA C CA 1
ATOM 9628 C C . ALA C 2 178 ? 76.453 55.270 61.233 1.00 37.83 181 ALA C C 1
ATOM 9629 O O . ALA C 2 178 ? 77.245 55.101 62.164 1.00 37.22 181 ALA C O 1
ATOM 9631 N N . LEU C 2 179 ? 75.144 55.469 61.455 1.00 38.21 182 LEU C N 1
ATOM 9632 C CA . LEU C 2 179 ? 74.604 55.367 62.812 1.00 39.35 182 LEU C CA 1
ATOM 9633 C C . LEU C 2 179 ? 74.678 53.901 63.325 1.00 39.90 182 LEU C C 1
ATOM 9634 O O . LEU C 2 179 ? 75.161 53.632 64.460 1.00 40.83 182 LEU C O 1
ATOM 9639 N N . ASP C 2 180 ? 74.240 52.961 62.485 1.00 40.34 183 ASP C N 1
ATOM 9640 C CA . ASP C 2 180 ? 74.387 51.511 62.714 1.00 40.93 183 ASP C CA 1
ATOM 9641 C C . ASP C 2 180 ? 75.804 51.130 63.108 1.00 40.71 183 ASP C C 1
ATOM 9642 O O . ASP C 2 180 ? 76.009 50.473 64.099 1.00 41.58 183 ASP C O 1
ATOM 9647 N N . GLU C 2 181 ? 76.771 51.622 62.343 1.00 40.90 184 GLU C N 1
ATOM 9648 C CA . GLU C 2 181 ? 78.152 51.340 62.529 1.00 41.33 184 GLU C CA 1
ATOM 9649 C C . GLU C 2 181 ? 78.696 51.864 63.842 1.00 42.87 184 GLU C C 1
ATOM 9650 O O . GLU C 2 181 ? 79.168 51.087 64.716 1.00 43.34 184 GLU C O 1
ATOM 9656 N N . SER C 2 182 ? 78.699 53.211 63.930 1.00 42.99 185 SER C N 1
ATOM 9657 C CA . SER C 2 182 ? 78.976 53.993 65.148 1.00 41.57 185 SER C CA 1
ATOM 9658 C C . SER C 2 182 ? 78.433 53.337 66.428 1.00 39.22 185 SER C C 1
ATOM 9659 O O . SER C 2 182 ? 79.152 53.175 67.384 1.00 39.57 185 SER C O 1
ATOM 9662 N N . LYS C 2 183 ? 77.178 52.937 66.406 1.00 38.34 186 LYS C N 1
ATOM 9663 C CA . LYS C 2 183 ? 76.512 52.377 67.554 1.00 38.20 186 LYS C CA 1
ATOM 9664 C C . LYS C 2 183 ? 77.130 51.042 67.923 1.00 39.96 186 LYS C C 1
ATOM 9665 O O . LYS C 2 183 ? 77.117 50.639 69.113 1.00 41.10 186 LYS C O 1
ATOM 9671 N N . ALA C 2 184 ? 77.606 50.305 66.911 1.00 40.69 187 ALA C N 1
ATOM 9672 C CA . ALA C 2 184 ? 78.314 49.038 67.195 1.00 41.50 187 ALA C CA 1
ATOM 9673 C C . ALA C 2 184 ? 79.665 49.275 67.878 1.00 41.86 187 ALA C C 1
ATOM 9674 O O . ALA C 2 184 ? 80.046 48.491 68.746 1.00 43.72 187 ALA C O 1
ATOM 9676 N N . TYR C 2 185 ? 80.393 50.338 67.523 1.00 42.03 188 TYR C N 1
ATOM 9677 C CA . TYR C 2 185 ? 81.573 50.707 68.326 1.00 42.49 188 TYR C CA 1
ATOM 9678 C C . TYR C 2 185 ? 81.231 50.909 69.852 1.00 43.32 188 TYR C C 1
ATOM 9679 O O . TYR C 2 185 ? 82.018 50.573 70.793 1.00 44.14 188 TYR C O 1
ATOM 9688 N N . TRP C 2 186 ? 80.049 51.484 70.090 1.00 41.00 189 TRP C N 1
ATOM 9689 C CA . TRP C 2 186 ? 79.636 51.876 71.404 1.00 38.17 189 TRP C CA 1
ATOM 9690 C C . TRP C 2 186 ? 79.200 50.610 72.146 1.00 38.32 189 TRP C C 1
ATOM 9691 O O . TRP C 2 186 ? 79.444 50.486 73.307 1.00 37.34 189 TRP C O 1
ATOM 9702 N N . MET C 2 187 ? 78.541 49.681 71.464 1.00 40.85 190 MET C N 1
ATOM 9703 C CA . MET C 2 187 ? 78.114 48.432 72.089 1.00 42.70 190 MET C CA 1
ATOM 9704 C C . MET C 2 187 ? 79.358 47.553 72.275 1.00 44.51 190 MET C C 1
ATOM 9705 O O . MET C 2 187 ? 79.660 47.166 73.411 1.00 46.03 190 MET C O 1
ATOM 9710 N N . ASP C 2 188 ? 80.145 47.353 71.204 1.00 44.60 191 ASP C N 1
ATOM 9711 C CA . ASP C 2 188 ? 81.090 46.231 71.152 1.00 45.37 191 ASP C CA 1
ATOM 9712 C C . ASP C 2 188 ? 82.560 46.545 71.384 1.00 47.10 191 ASP C C 1
ATOM 9713 O O . ASP C 2 188 ? 83.285 45.680 71.889 1.00 48.87 191 ASP C O 1
ATOM 9718 N N . ASP C 2 189 ? 82.984 47.772 71.052 1.00 47.59 192 ASP C N 1
ATOM 9719 C CA . ASP C 2 189 ? 84.373 48.199 71.052 1.00 48.26 192 ASP C CA 1
ATOM 9720 C C . ASP C 2 189 ? 84.864 48.522 72.469 1.00 50.68 192 ASP C C 1
ATOM 9721 O O . ASP C 2 189 ? 84.387 49.482 73.138 1.00 50.15 192 ASP C O 1
ATOM 9726 N N . GLU C 2 190 ? 85.817 47.688 72.923 1.00 52.07 193 GLU C N 1
ATOM 9727 C CA . GLU C 2 190 ? 86.423 47.767 74.255 1.00 53.56 193 GLU C CA 1
ATOM 9728 C C . GLU C 2 190 ? 86.753 49.193 74.642 1.00 51.34 193 GLU C C 1
ATOM 9729 O O . GLU C 2 190 ? 86.733 49.519 75.822 1.00 50.55 193 GLU C O 1
ATOM 9735 N N . MET C 2 191 ? 87.141 50.019 73.674 1.00 50.04 194 MET C N 1
ATOM 9736 C CA . MET C 2 191 ? 87.436 51.435 73.971 1.00 50.47 194 MET C CA 1
ATOM 9737 C C . MET C 2 191 ? 86.278 52.255 74.649 1.00 48.62 194 MET C C 1
ATOM 9738 O O . MET C 2 191 ? 86.556 53.220 75.383 1.00 48.81 194 MET C O 1
ATOM 9743 N N . TRP C 2 192 ? 85.030 51.837 74.439 1.00 46.04 195 TRP C N 1
ATOM 9744 C CA . TRP C 2 192 ? 83.833 52.593 74.864 1.00 45.85 195 TRP C CA 1
ATOM 9745 C C . TRP C 2 192 ? 83.076 51.981 76.052 1.00 46.34 195 TRP C C 1
ATOM 9746 O O . TRP C 2 192 ? 82.044 52.511 76.498 1.00 45.27 195 TRP C O 1
ATOM 9757 N N . GLN C 2 193 ? 83.547 50.815 76.506 1.00 46.15 196 GLN C N 1
ATOM 9758 C CA . GLN C 2 193 ? 82.822 50.045 77.495 1.00 45.05 196 GLN C CA 1
ATOM 9759 C C . GLN C 2 193 ? 82.889 50.634 78.905 1.00 43.60 196 GLN C C 1
ATOM 9760 O O . GLN C 2 193 ? 81.899 50.568 79.620 1.00 43.95 196 GLN C O 1
ATOM 9766 N N . PRO C 2 194 ? 84.050 51.202 79.296 1.00 42.45 197 PRO C N 1
ATOM 9767 C CA . PRO C 2 194 ? 84.148 51.982 80.511 1.00 41.46 197 PRO C CA 1
ATOM 9768 C C . PRO C 2 194 ? 83.195 53.232 80.498 1.00 40.40 197 PRO C C 1
ATOM 9769 O O . PRO C 2 194 ? 82.502 53.468 81.487 1.00 41.57 197 PRO C O 1
ATOM 9773 N N . MET C 2 195 ? 83.154 54.006 79.418 1.00 39.86 198 MET C N 1
ATOM 9774 C CA . MET C 2 195 ? 82.085 55.033 79.238 1.00 40.02 198 MET C CA 1
ATOM 9775 C C . MET C 2 195 ? 80.671 54.494 79.372 1.00 39.83 198 MET C C 1
ATOM 9776 O O . MET C 2 195 ? 79.870 54.917 80.211 1.00 39.77 198 MET C O 1
ATOM 9781 N N . ARG C 2 196 ? 80.405 53.464 78.614 1.00 38.71 199 ARG C N 1
ATOM 9782 C CA . ARG C 2 196 ? 79.090 52.972 78.521 1.00 39.57 199 ARG C CA 1
ATOM 9783 C C . ARG C 2 196 ? 78.644 52.409 79.869 1.00 40.82 199 ARG C C 1
ATOM 9784 O O . ARG C 2 196 ? 77.453 52.568 80.281 1.00 40.75 199 ARG C O 1
ATOM 9792 N N . LYS C 2 197 ? 79.574 51.719 80.543 1.00 41.05 200 LYS C N 1
ATOM 9793 C CA . LYS C 2 197 ? 79.374 51.260 81.919 1.00 40.43 200 LYS C CA 1
ATOM 9794 C C . LYS C 2 197 ? 79.091 52.441 82.887 1.00 38.16 200 LYS C C 1
ATOM 9795 O O . LYS C 2 197 ? 78.130 52.390 83.625 1.00 37.09 200 LYS C O 1
ATOM 9801 N N . LEU C 2 198 ? 79.985 53.421 82.939 1.00 36.64 201 LEU C N 1
ATOM 9802 C CA . LEU C 2 198 ? 79.717 54.642 83.702 1.00 38.06 201 LEU C CA 1
ATOM 9803 C C . LEU C 2 198 ? 78.332 55.353 83.434 1.00 39.12 201 LEU C C 1
ATOM 9804 O O . LEU C 2 198 ? 77.556 55.649 84.410 1.00 39.64 201 LEU C O 1
ATOM 9809 N N . VAL C 2 199 ? 78.025 55.610 82.144 1.00 38.31 202 VAL C N 1
ATOM 9810 C CA . VAL C 2 199 ? 76.664 56.067 81.752 1.00 38.04 202 VAL C CA 1
ATOM 9811 C C . VAL C 2 199 ? 75.533 55.226 82.351 1.00 38.56 202 VAL C C 1
ATOM 9812 O O . VAL C 2 199 ? 74.695 55.760 83.062 1.00 39.47 202 VAL C O 1
ATOM 9816 N N . GLU C 2 200 ? 75.524 53.912 82.143 1.00 39.45 203 GLU C N 1
ATOM 9817 C CA . GLU C 2 200 ? 74.475 53.070 82.723 1.00 40.09 203 GLU C CA 1
ATOM 9818 C C . GLU C 2 200 ? 74.454 53.101 84.264 1.00 40.00 203 GLU C C 1
ATOM 9819 O O . GLU C 2 200 ? 73.393 53.016 84.875 1.00 40.34 203 GLU C O 1
ATOM 9825 N N . ASP C 2 201 ? 75.616 53.229 84.892 1.00 39.78 204 ASP C N 1
ATOM 9826 C CA . ASP C 2 201 ? 75.679 53.346 86.337 1.00 40.44 204 ASP C CA 1
ATOM 9827 C C . ASP C 2 201 ? 75.026 54.693 86.804 1.00 39.98 204 ASP C C 1
ATOM 9828 O O . ASP C 2 201 ? 74.276 54.686 87.803 1.00 39.91 204 ASP C O 1
ATOM 9833 N N . THR C 2 202 ? 75.267 55.806 86.089 1.00 38.42 205 THR C N 1
ATOM 9834 C CA . THR C 2 202 ? 74.594 57.072 86.449 1.00 37.78 205 THR C CA 1
ATOM 9835 C C . THR C 2 202 ? 73.072 56.958 86.452 1.00 37.71 205 THR C C 1
ATOM 9836 O O . THR C 2 202 ? 72.410 57.475 87.331 1.00 38.06 205 THR C O 1
ATOM 9840 N N . LEU C 2 203 ? 72.536 56.187 85.525 1.00 37.51 206 LEU C N 1
ATOM 9841 C CA . LEU C 2 203 ? 71.111 55.964 85.398 1.00 36.02 206 LEU C CA 1
ATOM 9842 C C . LEU C 2 203 ? 70.466 55.352 86.585 1.00 37.49 206 LEU C C 1
ATOM 9843 O O . LEU C 2 203 ? 69.211 55.231 86.628 1.00 37.75 206 LEU C O 1
ATOM 9848 N N . VAL C 2 204 ? 71.276 54.976 87.579 1.00 38.55 207 VAL C N 1
ATOM 9849 C CA . VAL C 2 204 ? 70.753 54.183 88.708 1.00 38.50 207 VAL C CA 1
ATOM 9850 C C . VAL C 2 204 ? 71.002 54.879 90.105 1.00 39.56 207 VAL C C 1
ATOM 9851 O O . VAL C 2 204 ? 70.554 54.394 91.171 1.00 40.19 207 VAL C O 1
ATOM 9855 N N . VAL C 2 205 ? 71.691 56.021 90.060 1.00 38.67 208 VAL C N 1
ATOM 9856 C CA . VAL C 2 205 ? 71.864 56.924 91.170 1.00 40.85 208 VAL C CA 1
ATOM 9857 C C . VAL C 2 205 ? 70.517 57.533 91.650 1.00 41.97 208 VAL C C 1
ATOM 9858 O O . VAL C 2 205 ? 69.795 58.120 90.866 1.00 43.70 208 VAL C O 1
ATOM 9862 N N . ASP C 2 206 ? 70.179 57.424 92.928 1.00 42.53 209 ASP C N 1
ATOM 9863 C CA . ASP C 2 206 ? 68.914 57.951 93.392 1.00 43.56 209 ASP C CA 1
ATOM 9864 C C . ASP C 2 206 ? 69.022 59.439 93.724 1.00 42.78 209 ASP C C 1
ATOM 9865 O O . ASP C 2 206 ? 68.050 60.172 93.525 1.00 42.41 209 ASP C O 1
ATOM 9870 N N . ASP C 2 207 ? 70.167 59.870 94.229 1.00 39.96 210 ASP C N 1
ATOM 9871 C CA . ASP C 2 207 ? 70.260 61.186 94.801 1.00 40.93 210 ASP C CA 1
ATOM 9872 C C . ASP C 2 207 ? 70.403 62.163 93.648 1.00 40.01 210 ASP C C 1
ATOM 9873 O O . ASP C 2 207 ? 71.397 62.152 92.943 1.00 41.60 210 ASP C O 1
ATOM 9878 N N . TRP C 2 208 ? 69.427 63.062 93.504 1.00 38.35 211 TRP C N 1
ATOM 9879 C CA . TRP C 2 208 ? 69.439 63.956 92.346 1.00 35.89 211 TRP C CA 1
ATOM 9880 C C . TRP C 2 208 ? 70.621 64.872 92.351 1.00 35.49 211 TRP C C 1
ATOM 9881 O O . TRP C 2 208 ? 71.148 65.176 91.286 1.00 37.17 211 TRP C O 1
ATOM 9892 N N . PHE C 2 209 ? 71.069 65.325 93.526 1.00 35.02 212 PHE C N 1
ATOM 9893 C CA . PHE C 2 209 ? 72.272 66.183 93.547 1.00 34.22 212 PHE C CA 1
ATOM 9894 C C . PHE C 2 209 ? 73.592 65.424 93.346 1.00 35.85 212 PHE C C 1
ATOM 9895 O O . PHE C 2 209 ? 74.571 65.984 92.871 1.00 35.53 212 PHE C O 1
ATOM 9903 N N . GLU C 2 210 ? 73.621 64.151 93.717 1.00 36.97 213 GLU C N 1
ATOM 9904 C CA . GLU C 2 210 ? 74.757 63.307 93.378 1.00 38.43 213 GLU C CA 1
ATOM 9905 C C . GLU C 2 210 ? 74.833 63.241 91.861 1.00 37.15 213 GLU C C 1
ATOM 9906 O O . GLU C 2 210 ? 75.878 63.455 91.265 1.00 37.61 213 GLU C O 1
ATOM 9912 N N . LEU C 2 211 ? 73.674 62.987 91.256 1.00 37.23 214 LEU C N 1
ATOM 9913 C CA . LEU C 2 211 ? 73.504 62.873 89.804 1.00 37.15 214 LEU C CA 1
ATOM 9914 C C . LEU C 2 211 ? 73.940 64.098 89.052 1.00 37.67 214 LEU C C 1
ATOM 9915 O O . LEU C 2 211 ? 74.730 64.013 88.052 1.00 38.55 214 LEU C O 1
ATOM 9920 N N . THR C 2 212 ? 73.499 65.266 89.535 1.00 36.58 215 THR C N 1
ATOM 9921 C CA . THR C 2 212 ? 73.901 66.461 88.852 1.00 35.23 215 THR C CA 1
ATOM 9922 C C . THR C 2 212 ? 75.404 66.707 88.904 1.00 35.74 215 THR C C 1
ATOM 9923 O O . THR C 2 212 ? 75.977 67.202 87.936 1.00 36.72 215 THR C O 1
ATOM 9927 N N . LEU C 2 213 ? 76.026 66.446 90.053 1.00 37.00 216 LEU C N 1
ATOM 9928 C CA . LEU C 2 213 ? 77.476 66.557 90.203 1.00 36.23 216 LEU C CA 1
ATOM 9929 C C . LEU C 2 213 ? 78.199 65.647 89.214 1.00 35.39 216 LEU C C 1
ATOM 9930 O O . LEU C 2 213 ? 79.114 66.052 88.480 1.00 37.05 216 LEU C O 1
ATOM 9935 N N . VAL C 2 214 ? 77.776 64.399 89.196 1.00 36.49 217 VAL C N 1
ATOM 9936 C CA . VAL C 2 214 ? 78.433 63.376 88.364 1.00 37.32 217 VAL C CA 1
ATOM 9937 C C . VAL C 2 214 ? 78.235 63.718 86.905 1.00 38.47 217 VAL C C 1
ATOM 9938 O O . VAL C 2 214 ? 79.214 63.968 86.168 1.00 39.03 217 VAL C O 1
ATOM 9942 N N . GLN C 2 215 ? 76.968 63.800 86.493 1.00 38.17 218 GLN C N 1
ATOM 9943 C CA . GLN C 2 215 ? 76.676 64.139 85.092 1.00 36.53 218 GLN C CA 1
ATOM 9944 C C . GLN C 2 215 ? 77.189 65.514 84.673 1.00 35.76 218 GLN C C 1
ATOM 9945 O O . GLN C 2 215 ? 78.090 65.624 83.807 1.00 37.24 218 GLN C O 1
ATOM 9951 N N . ASN C 2 216 ? 76.645 66.568 85.269 1.00 35.60 219 ASN C N 1
ATOM 9952 C CA . ASN C 2 216 ? 76.874 67.939 84.734 1.00 35.68 219 ASN C CA 1
ATOM 9953 C C . ASN C 2 216 ? 78.146 68.569 85.163 1.00 36.06 219 ASN C C 1
ATOM 9954 O O . ASN C 2 216 ? 78.554 69.618 84.578 1.00 33.29 219 ASN C O 1
ATOM 9959 N N . ILE C 2 217 ? 78.763 67.990 86.217 1.00 37.06 220 ILE C N 1
ATOM 9960 C CA . ILE C 2 217 ? 80.109 68.533 86.642 1.00 38.72 220 ILE C CA 1
ATOM 9961 C C . ILE C 2 217 ? 81.324 67.640 86.270 1.00 37.38 220 ILE C C 1
ATOM 9962 O O . ILE C 2 217 ? 82.197 68.014 85.546 1.00 34.64 220 ILE C O 1
ATOM 9967 N N . LEU C 2 218 ? 81.329 66.455 86.817 1.00 39.00 221 LEU C N 1
ATOM 9968 C CA . LEU C 2 218 ?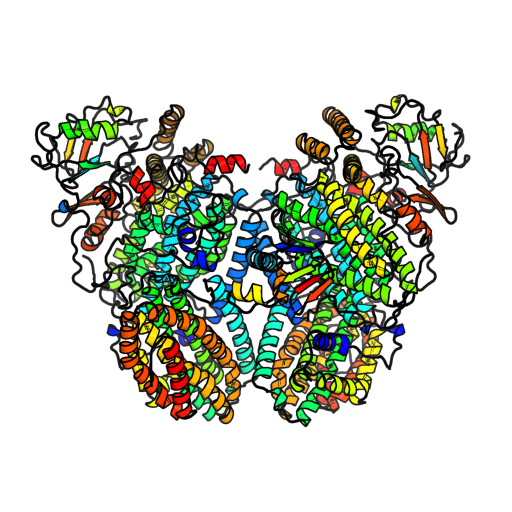 82.508 65.553 86.699 1.00 39.91 221 LEU C CA 1
ATOM 9969 C C . LEU C 2 218 ? 82.675 64.945 85.281 1.00 40.15 221 LEU C C 1
ATOM 9970 O O . LEU C 2 218 ? 83.731 65.084 84.688 1.00 40.51 221 LEU C O 1
ATOM 9975 N N . ILE C 2 219 ? 81.616 64.334 84.731 1.00 40.02 222 ILE C N 1
ATOM 9976 C CA . ILE C 2 219 ? 81.679 63.769 83.383 1.00 38.95 222 ILE C CA 1
ATOM 9977 C C . ILE C 2 219 ? 81.835 64.908 82.360 1.00 39.75 222 ILE C C 1
ATOM 9978 O O . ILE C 2 219 ? 82.817 64.969 81.628 1.00 41.87 222 ILE C O 1
ATOM 9983 N N . ASP C 2 220 ? 80.911 65.863 82.350 1.00 39.50 223 ASP C N 1
ATOM 9984 C CA . ASP C 2 220 ? 80.965 66.933 81.321 1.00 38.76 223 ASP C CA 1
ATOM 9985 C C . ASP C 2 220 ? 82.187 67.757 81.462 1.00 36.55 223 ASP C C 1
ATOM 9986 O O . ASP C 2 220 ? 82.787 68.115 80.462 1.00 34.69 223 ASP C O 1
ATOM 9991 N N . GLY C 2 221 ? 82.534 68.094 82.719 1.00 37.02 224 GLY C N 1
ATOM 9992 C CA . GLY C 2 221 ? 83.694 68.956 82.979 1.00 38.42 224 GLY C CA 1
ATOM 9993 C C . GLY C 2 221 ? 85.035 68.395 82.462 1.00 38.93 224 GLY C C 1
ATOM 9994 O O . GLY C 2 221 ? 85.976 69.151 82.282 1.00 38.80 224 GLY C O 1
ATOM 9995 N N . MET C 2 222 ? 85.133 67.084 82.215 1.00 39.55 225 MET C N 1
ATOM 9996 C CA . MET C 2 222 ? 86.354 66.571 81.562 1.00 42.49 225 MET C CA 1
ATOM 9997 C C . MET C 2 222 ? 86.134 66.242 80.091 1.00 40.61 225 MET C C 1
ATOM 9998 O O . MET C 2 222 ? 87.016 66.475 79.269 1.00 40.92 225 MET C O 1
ATOM 10003 N N . MET C 2 223 ? 84.964 65.683 79.762 1.00 40.58 226 MET C N 1
ATOM 10004 C CA . MET C 2 223 ? 84.633 65.294 78.379 1.00 39.64 226 MET C CA 1
ATOM 10005 C C . MET C 2 223 ? 84.510 66.424 77.395 1.00 39.88 226 MET C C 1
ATOM 10006 O O . MET C 2 223 ? 85.052 66.347 76.296 1.00 41.79 226 MET C O 1
ATOM 10011 N N . TYR C 2 224 ? 83.834 67.498 77.782 1.00 39.34 227 TYR C N 1
ATOM 10012 C CA . TYR C 2 224 ? 83.727 68.665 76.899 1.00 38.13 227 TYR C CA 1
ATOM 10013 C C . TYR C 2 224 ? 85.098 69.196 76.500 1.00 37.90 227 TYR C C 1
ATOM 10014 O O . TYR C 2 224 ? 85.433 69.166 75.340 1.00 39.35 227 TYR C O 1
ATOM 10023 N N . PRO C 2 225 ? 85.921 69.654 77.458 1.00 37.99 228 PRO C N 1
ATOM 10024 C CA . PRO C 2 225 ? 87.253 70.085 77.010 1.00 38.39 228 PRO C CA 1
ATOM 10025 C C . PRO C 2 225 ? 88.110 69.004 76.237 1.00 39.63 228 PRO C C 1
ATOM 10026 O O . PRO C 2 225 ? 88.791 69.349 75.282 1.00 40.87 228 PRO C O 1
ATOM 10030 N N . LEU C 2 226 ? 88.058 67.731 76.619 1.00 39.98 229 LEU C N 1
ATOM 10031 C CA . LEU C 2 226 ? 88.782 66.701 75.885 1.00 40.65 229 LEU C CA 1
ATOM 10032 C C . LEU C 2 226 ? 88.342 66.584 74.418 1.00 41.12 229 LEU C C 1
ATOM 10033 O O . LEU C 2 226 ? 89.169 66.688 73.495 1.00 42.43 229 LEU C O 1
ATOM 10038 N N . VAL C 2 227 ? 87.042 66.361 74.228 1.00 40.79 230 VAL C N 1
ATOM 10039 C CA . VAL C 2 227 ? 86.391 66.283 72.926 1.00 39.51 230 VAL C CA 1
ATOM 10040 C C . VAL C 2 227 ? 86.348 67.584 72.096 1.00 39.16 230 VAL C C 1
ATOM 10041 O O . VAL C 2 227 ? 86.876 67.607 70.998 1.00 39.76 230 VAL C O 1
ATOM 10045 N N . TYR C 2 228 ? 85.833 68.696 72.610 1.00 38.36 231 TYR C N 1
ATOM 10046 C CA . TYR C 2 228 ? 85.480 69.752 71.694 1.00 38.05 231 TYR C CA 1
ATOM 10047 C C . TYR C 2 228 ? 86.569 70.747 71.622 1.00 39.42 231 TYR C C 1
ATOM 10048 O O . TYR C 2 228 ? 86.545 71.664 70.791 1.00 39.72 231 TYR C O 1
ATOM 10057 N N . ASP C 2 229 ? 87.555 70.586 72.495 1.00 41.37 232 ASP C N 1
ATOM 10058 C CA . ASP C 2 229 ? 88.746 71.447 72.433 1.00 44.09 232 ASP C CA 1
ATOM 10059 C C . ASP C 2 229 ? 89.949 70.640 71.932 1.00 43.84 232 ASP C C 1
ATOM 10060 O O . ASP C 2 229 ? 90.526 70.959 70.902 1.00 44.12 232 ASP C O 1
ATOM 10065 N N . LYS C 2 230 ? 90.305 69.600 72.679 1.00 43.79 233 LYS C N 1
ATOM 10066 C CA . LYS C 2 230 ? 91.590 68.944 72.458 1.00 44.90 233 LYS C CA 1
ATOM 10067 C C . LYS C 2 230 ? 91.478 67.975 71.318 1.00 43.96 233 LYS C C 1
ATOM 10068 O O . LYS C 2 230 ? 92.212 68.082 70.360 1.00 43.70 233 LYS C O 1
ATOM 10074 N N . MET C 2 231 ? 90.531 67.062 71.402 1.00 44.48 234 MET C N 1
ATOM 10075 C CA . MET C 2 231 ? 90.332 66.132 70.318 1.00 46.87 234 MET C CA 1
ATOM 10076 C C . MET C 2 231 ? 89.927 66.894 69.044 1.00 46.14 234 MET C C 1
ATOM 10077 O O . MET C 2 231 ? 90.340 66.501 67.945 1.00 46.10 234 MET C O 1
ATOM 10082 N N . ASP C 2 232 ? 89.243 68.043 69.194 1.00 45.41 235 ASP C N 1
ATOM 10083 C CA . ASP C 2 232 ? 88.989 68.950 68.055 1.00 44.77 235 ASP C CA 1
ATOM 10084 C C . ASP C 2 232 ? 90.234 69.532 67.357 1.00 45.72 235 ASP C C 1
ATOM 10085 O O . ASP C 2 232 ? 90.277 69.589 66.093 1.00 43.49 235 ASP C O 1
ATOM 10090 N N . GLN C 2 233 ? 91.211 70.003 68.152 1.00 47.09 236 GLN C N 1
ATOM 10091 C CA . GLN C 2 233 ? 92.412 70.602 67.547 1.00 50.32 236 GLN C CA 1
ATOM 10092 C C . GLN C 2 233 ? 93.241 69.530 66.844 1.00 49.43 236 GLN C C 1
ATOM 10093 O O . GLN C 2 233 ? 93.747 69.769 65.750 1.00 50.01 236 GLN C O 1
ATOM 10099 N N . TRP C 2 234 ? 93.286 68.356 67.455 1.00 48.72 237 TRP C N 1
ATOM 10100 C CA . TRP C 2 234 ? 93.906 67.154 66.907 1.00 49.25 237 TRP C CA 1
ATOM 10101 C C . TRP C 2 234 ? 93.291 66.717 65.558 1.00 49.82 237 TRP C C 1
ATOM 10102 O O . TRP C 2 234 ? 94.007 66.169 64.714 1.00 50.61 237 TRP C O 1
ATOM 10113 N N . PHE C 2 235 ? 91.992 66.925 65.348 1.00 49.09 238 PHE C N 1
ATOM 10114 C CA . PHE C 2 235 ? 91.380 66.517 64.072 1.00 48.22 238 PHE C CA 1
ATOM 10115 C C . PHE C 2 235 ? 91.990 67.217 62.864 1.00 48.00 238 PHE C C 1
ATOM 10116 O O . PHE C 2 235 ? 91.882 66.715 61.749 1.00 48.49 238 PHE C O 1
ATOM 10124 N N . GLU C 2 236 ? 92.614 68.362 63.072 1.00 47.54 239 GLU C N 1
ATOM 10125 C CA . GLU C 2 236 ? 93.235 69.049 61.969 1.00 49.31 239 GLU C CA 1
ATOM 10126 C C . GLU C 2 236 ? 94.406 68.229 61.380 1.00 50.50 239 GLU C C 1
ATOM 10127 O O . GLU C 2 236 ? 94.470 67.997 60.163 1.00 51.33 239 GLU C O 1
ATOM 10133 N N . SER C 2 237 ? 95.311 67.803 62.261 1.00 50.91 240 SER C N 1
ATOM 10134 C CA . SER C 2 237 ? 96.400 66.867 61.951 1.00 50.61 240 SER C CA 1
ATOM 10135 C C . SER C 2 237 ? 95.873 65.610 61.246 1.00 49.63 240 SER C C 1
ATOM 10136 O O . SER C 2 237 ? 96.541 65.054 60.380 1.00 49.55 240 SER C O 1
ATOM 10139 N N . GLN C 2 238 ? 94.636 65.231 61.543 1.00 48.56 241 GLN C N 1
ATOM 10140 C CA . GLN C 2 238 ? 93.991 64.034 60.970 1.00 46.53 241 GLN C CA 1
ATOM 10141 C C . GLN C 2 238 ? 93.261 64.165 59.629 1.00 46.50 241 GLN C C 1
ATOM 10142 O O . GLN C 2 238 ? 92.622 63.192 59.191 1.00 46.98 241 GLN C O 1
ATOM 10148 N N . GLY C 2 239 ? 93.319 65.330 58.983 1.00 45.88 242 GLY C N 1
ATOM 10149 C CA . GLY C 2 239 ? 92.516 65.574 57.758 1.00 45.67 242 GLY C CA 1
ATOM 10150 C C . GLY C 2 239 ? 91.011 65.941 57.944 1.00 46.50 242 GLY C C 1
ATOM 10151 O O . GLY C 2 239 ? 90.227 66.026 56.950 1.00 46.51 242 GLY C O 1
ATOM 10152 N N . ALA C 2 240 ? 90.607 66.174 59.198 1.00 45.29 243 ALA C N 1
ATOM 10153 C CA . ALA C 2 240 ? 89.199 66.201 59.551 1.00 45.00 243 ALA C CA 1
ATOM 10154 C C . ALA C 2 240 ? 88.727 67.577 60.071 1.00 45.23 243 ALA C C 1
ATOM 10155 O O . ALA C 2 240 ? 87.679 67.670 60.705 1.00 44.87 243 ALA C O 1
ATOM 10157 N N . GLU C 2 241 ? 89.487 68.631 59.781 1.00 45.77 244 GLU C N 1
ATOM 10158 C CA . GLU C 2 241 ? 89.265 69.904 60.425 1.00 47.70 244 GLU C CA 1
ATOM 10159 C C . GLU C 2 241 ? 87.892 70.448 60.047 1.00 48.61 244 GLU C C 1
ATOM 10160 O O . GLU C 2 241 ? 87.335 71.229 60.800 1.00 48.86 244 GLU C O 1
ATOM 10166 N N . ASP C 2 242 ? 87.352 70.061 58.884 1.00 49.11 245 ASP C N 1
ATOM 10167 C CA . ASP C 2 242 ? 86.097 70.665 58.434 1.00 48.87 245 ASP C CA 1
ATOM 10168 C C . ASP C 2 242 ? 84.929 70.294 59.335 1.00 47.93 245 ASP C C 1
ATOM 10169 O O . ASP C 2 242 ? 83.906 70.982 59.333 1.00 47.59 245 ASP C O 1
ATOM 10174 N N . VAL C 2 243 ? 85.082 69.245 60.137 1.00 46.06 246 VAL C N 1
ATOM 10175 C CA . VAL C 2 243 ? 84.053 68.906 61.103 1.00 45.51 246 VAL C CA 1
ATOM 10176 C C . VAL C 2 243 ? 83.955 69.900 62.285 1.00 44.64 246 VAL C C 1
ATOM 10177 O O . VAL C 2 243 ? 82.949 69.899 63.035 1.00 43.67 246 VAL C O 1
ATOM 10181 N N . SER C 2 244 ? 84.997 70.696 62.474 1.00 43.09 247 SER C N 1
ATOM 10182 C CA . SER C 2 244 ? 85.024 71.656 63.555 1.00 44.37 247 SER C CA 1
ATOM 10183 C C . SER C 2 244 ? 83.819 72.618 63.465 1.00 44.38 247 SER C C 1
ATOM 10184 O O . SER C 2 244 ? 83.260 72.949 64.488 1.00 44.90 247 SER C O 1
ATOM 10187 N N . MET C 2 245 ? 83.428 73.024 62.254 1.00 44.24 248 MET C N 1
ATOM 10188 C CA . MET C 2 245 ? 82.253 73.890 62.039 1.00 44.54 248 MET C CA 1
ATOM 10189 C C . MET C 2 245 ? 80.938 73.292 62.523 1.00 41.44 248 MET C C 1
ATOM 10190 O O . MET C 2 245 ? 80.026 74.022 62.928 1.00 41.61 248 MET C O 1
ATOM 10195 N N . LEU C 2 246 ? 80.885 71.967 62.543 1.00 38.09 249 LEU C N 1
ATOM 10196 C CA . LEU C 2 246 ? 79.723 71.258 62.957 1.00 36.94 249 LEU C CA 1
ATOM 10197 C C . LEU C 2 246 ? 79.615 71.067 64.503 1.00 36.81 249 LEU C C 1
ATOM 10198 O O . LEU C 2 246 ? 78.574 70.636 65.020 1.00 36.31 249 LEU C O 1
ATOM 10203 N N . THR C 2 247 ? 80.712 71.326 65.211 1.00 35.67 250 THR C N 1
ATOM 10204 C CA . THR C 2 247 ? 80.750 71.174 66.662 1.00 35.67 250 THR C CA 1
ATOM 10205 C C . THR C 2 247 ? 80.971 72.514 67.400 1.00 34.05 250 THR C C 1
ATOM 10206 O O . THR C 2 247 ? 81.261 72.489 68.574 1.00 35.22 250 THR C O 1
ATOM 10210 N N . GLU C 2 248 ? 80.846 73.671 66.727 1.00 34.83 251 GLU C N 1
ATOM 10211 C CA . GLU C 2 248 ? 80.827 74.993 67.361 1.00 34.19 251 GLU C CA 1
ATOM 10212 C C . GLU C 2 248 ? 79.703 75.109 68.422 1.00 33.93 251 GLU C C 1
ATOM 10213 O O . GLU C 2 248 ? 79.931 75.613 69.501 1.00 35.48 251 GLU C O 1
ATOM 10219 N N . PHE C 2 249 ? 78.507 74.644 68.090 1.00 32.17 252 PHE C N 1
ATOM 10220 C CA . PHE C 2 249 ? 77.380 74.648 69.004 1.00 33.14 252 PHE C CA 1
ATOM 10221 C C . PHE C 2 249 ? 77.773 74.055 70.349 1.00 34.07 252 PHE C C 1
ATOM 10222 O O . PHE C 2 249 ? 77.472 74.683 71.360 1.00 34.85 252 PHE C O 1
ATOM 10230 N N . MET C 2 250 ? 78.434 72.882 70.342 1.00 33.60 253 MET C N 1
ATOM 10231 C CA . MET C 2 250 ? 78.923 72.192 71.550 1.00 33.07 253 MET C CA 1
ATOM 10232 C C . MET C 2 250 ? 79.922 72.998 72.362 1.00 34.16 253 MET C C 1
ATOM 10233 O O . MET C 2 250 ? 79.829 72.988 73.579 1.00 33.93 253 MET C O 1
ATOM 10238 N N . ARG C 2 251 ? 80.854 73.687 71.690 1.00 34.42 254 ARG C N 1
ATOM 10239 C CA . ARG C 2 251 ? 81.780 74.630 72.342 1.00 35.22 254 ARG C CA 1
ATOM 10240 C C . ARG C 2 251 ? 81.140 75.897 73.013 1.00 36.29 254 ARG C C 1
ATOM 10241 O O . ARG C 2 251 ? 81.484 76.227 74.162 1.00 35.78 254 ARG C O 1
ATOM 10249 N N . ASP C 2 252 ? 80.300 76.626 72.251 1.00 35.83 255 ASP C N 1
ATOM 10250 C CA . ASP C 2 252 ? 79.438 77.694 72.774 1.00 34.75 255 ASP C CA 1
ATOM 10251 C C . ASP C 2 252 ? 78.587 77.261 73.921 1.00 32.77 255 ASP C C 1
ATOM 10252 O O . ASP C 2 252 ? 78.530 77.965 74.875 1.00 33.48 255 ASP C O 1
ATOM 10257 N N . TRP C 2 253 ? 77.930 76.116 73.817 1.00 32.16 256 TRP C N 1
ATOM 10258 C CA . TRP C 2 253 ? 77.083 75.551 74.881 1.00 31.62 256 TRP C CA 1
ATOM 10259 C C . TRP C 2 253 ? 77.823 75.155 76.181 1.00 33.58 256 TRP C C 1
ATOM 10260 O O . TRP C 2 253 ? 77.296 75.292 77.280 1.00 32.63 256 TRP C O 1
ATOM 10271 N N . TYR C 2 254 ? 79.019 74.575 76.046 1.00 35.52 257 TYR C N 1
ATOM 10272 C CA . TYR C 2 254 ? 79.829 74.216 77.190 1.00 36.11 257 TYR C CA 1
ATOM 10273 C C . TYR C 2 254 ? 80.299 75.478 77.906 1.00 37.13 257 TYR C C 1
ATOM 10274 O O . TYR C 2 254 ? 80.205 75.563 79.105 1.00 37.26 257 TYR C O 1
ATOM 10283 N N . LYS C 2 255 ? 80.781 76.441 77.142 1.00 38.50 258 LYS C N 1
ATOM 10284 C CA . LYS C 2 255 ? 81.213 77.679 77.710 1.00 41.51 258 LYS C CA 1
ATOM 10285 C C . LYS C 2 255 ? 80.075 78.371 78.494 1.00 41.84 258 LYS C C 1
ATOM 10286 O O . LYS C 2 255 ? 80.308 78.954 79.566 1.00 43.19 258 LYS C O 1
ATOM 10292 N N . GLU C 2 256 ? 78.840 78.262 78.002 1.00 40.65 259 GLU C N 1
ATOM 10293 C CA . GLU C 2 256 ? 77.711 78.888 78.709 1.00 38.08 259 GLU C CA 1
ATOM 10294 C C . GLU C 2 256 ? 77.294 78.106 79.910 1.00 36.68 259 GLU C C 1
ATOM 10295 O O . GLU C 2 256 ? 76.854 78.680 80.867 1.00 37.36 259 GLU C O 1
ATOM 10301 N N . SER C 2 257 ? 77.357 76.785 79.848 1.00 35.38 260 SER C N 1
ATOM 10302 C CA . SER C 2 257 ? 77.013 75.941 80.935 1.00 35.41 260 SER C CA 1
ATOM 10303 C C . SER C 2 257 ? 77.950 76.117 82.172 1.00 35.02 260 SER C C 1
ATOM 10304 O O . SER C 2 257 ? 77.547 75.910 83.275 1.00 34.80 260 SER C O 1
ATOM 10307 N N . LEU C 2 258 ? 79.208 76.469 81.989 1.00 36.29 261 LEU C N 1
ATOM 10308 C CA . LEU C 2 258 ? 80.059 76.804 83.095 1.00 35.67 261 LEU C CA 1
ATOM 10309 C C . LEU C 2 258 ? 79.383 77.857 83.977 1.00 37.22 261 LEU C C 1
ATOM 10310 O O . LEU C 2 258 ? 79.378 77.749 85.205 1.00 38.45 261 LEU C O 1
ATOM 10315 N N . ARG C 2 259 ? 78.776 78.866 83.370 1.00 36.23 262 ARG C N 1
ATOM 10316 C CA . ARG C 2 259 ? 78.105 79.924 84.149 1.00 36.05 262 ARG C CA 1
ATOM 10317 C C . ARG C 2 259 ? 77.129 79.421 85.177 1.00 35.77 262 ARG C C 1
ATOM 10318 O O . ARG C 2 259 ? 77.261 79.755 86.346 1.00 36.98 262 ARG C O 1
ATOM 10326 N N . TRP C 2 260 ? 76.126 78.647 84.771 1.00 33.91 263 TRP C N 1
ATOM 10327 C CA . TRP C 2 260 ? 75.246 78.105 85.787 1.00 33.45 263 TRP C CA 1
ATOM 10328 C C . TRP C 2 260 ? 75.726 76.877 86.660 1.00 33.80 263 TRP C C 1
ATOM 10329 O O . TRP C 2 260 ? 75.209 76.629 87.784 1.00 34.14 263 TRP C O 1
ATOM 10340 N N . THR C 2 261 ? 76.550 76.003 86.106 1.00 33.11 264 THR C N 1
ATOM 10341 C CA . THR C 2 261 ? 76.920 74.831 86.900 1.00 33.37 264 THR C CA 1
ATOM 10342 C C . THR C 2 261 ? 77.877 75.296 88.046 1.00 33.24 264 THR C C 1
ATOM 10343 O O . THR C 2 261 ? 77.819 74.776 89.169 1.00 33.87 264 THR C O 1
ATOM 10347 N N . ASN C 2 262 ? 78.726 76.276 87.754 1.00 34.33 265 ASN C N 1
ATOM 10348 C CA . ASN C 2 262 ? 79.631 76.839 88.758 1.00 36.54 265 ASN C CA 1
ATOM 10349 C C . ASN C 2 262 ? 78.801 77.501 89.848 1.00 38.08 265 ASN C C 1
ATOM 10350 O O . ASN C 2 262 ? 78.955 77.121 90.987 1.00 41.10 265 ASN C O 1
ATOM 10355 N N . ALA C 2 263 ? 77.906 78.451 89.514 1.00 37.73 266 ALA C N 1
ATOM 10356 C CA . ALA C 2 263 ? 77.061 79.134 90.528 1.00 36.15 266 ALA C CA 1
ATOM 10357 C C . ALA C 2 263 ? 76.249 78.142 91.332 1.00 37.32 266 ALA C C 1
ATOM 10358 O O . ALA C 2 263 ? 75.924 78.426 92.466 1.00 38.21 266 ALA C O 1
ATOM 10360 N N . MET C 2 264 ? 75.859 76.995 90.750 1.00 37.40 267 MET C N 1
ATOM 10361 C CA . MET C 2 264 ? 75.118 76.039 91.517 1.00 37.90 267 MET C CA 1
ATOM 10362 C C . MET C 2 264 ? 76.029 75.301 92.572 1.00 39.38 267 MET C C 1
ATOM 10363 O O . MET C 2 264 ? 75.626 75.025 93.723 1.00 39.73 267 MET C O 1
ATOM 10368 N N . MET C 2 265 ? 77.242 74.990 92.159 1.00 39.35 268 MET C N 1
ATOM 10369 C CA . MET C 2 265 ? 78.278 74.389 93.027 1.00 40.51 268 MET C CA 1
ATOM 10370 C C . MET C 2 265 ? 78.797 75.392 94.116 1.00 40.48 268 MET C C 1
ATOM 10371 O O . MET C 2 265 ? 78.812 75.077 95.284 1.00 40.45 268 MET C O 1
ATOM 10376 N N . LYS C 2 266 ? 79.158 76.589 93.696 1.00 41.10 269 LYS C N 1
ATOM 10377 C CA . LYS C 2 266 ? 79.464 77.681 94.602 1.00 42.93 269 LYS C CA 1
ATOM 10378 C C . LYS C 2 266 ? 78.476 77.845 95.752 1.00 43.10 269 LYS C C 1
ATOM 10379 O O . LYS C 2 266 ? 78.904 77.913 96.930 1.00 43.97 269 LYS C O 1
ATOM 10385 N N . ALA C 2 267 ? 77.175 77.861 95.431 1.00 41.72 270 ALA C N 1
ATOM 10386 C CA . ALA C 2 267 ? 76.120 78.078 96.413 1.00 40.64 270 ALA C CA 1
ATOM 10387 C C . ALA C 2 267 ? 75.917 76.890 97.324 1.00 40.79 270 ALA C C 1
ATOM 10388 O O . ALA C 2 267 ? 75.682 77.065 98.528 1.00 39.90 270 ALA C O 1
ATOM 10390 N N . VAL C 2 268 ? 75.958 75.692 96.756 1.00 40.56 271 VAL C N 1
ATOM 10391 C CA . VAL C 2 268 ? 75.640 74.487 97.497 1.00 41.60 271 VAL C CA 1
ATOM 10392 C C . VAL C 2 268 ? 76.818 74.082 98.406 1.00 43.03 271 VAL C C 1
ATOM 10393 O O . VAL C 2 268 ? 76.587 73.584 99.537 1.00 43.50 271 VAL C O 1
ATOM 10397 N N . ALA C 2 269 ? 78.053 74.264 97.909 1.00 43.73 272 ALA C N 1
ATOM 10398 C CA . ALA C 2 269 ? 79.265 73.935 98.687 1.00 43.49 272 ALA C CA 1
ATOM 10399 C C . ALA C 2 269 ? 79.365 74.951 99.810 1.00 43.35 272 ALA C C 1
ATOM 10400 O O . ALA C 2 269 ? 79.382 74.548 100.982 1.00 43.41 272 ALA C O 1
ATOM 10402 N N . GLY C 2 270 ? 79.311 76.237 99.436 1.00 43.49 273 GLY C N 1
ATOM 10403 C CA . GLY C 2 270 ? 79.350 77.382 100.335 1.00 44.02 273 GLY C CA 1
ATOM 10404 C C . GLY C 2 270 ? 78.325 77.379 101.451 1.00 45.20 273 GLY C C 1
ATOM 10405 O O . GLY C 2 270 ? 78.437 78.137 102.399 1.00 47.48 273 GLY C O 1
ATOM 10406 N N . GLU C 2 271 ? 77.327 76.532 101.350 1.00 45.27 274 GLU C N 1
ATOM 10407 C CA . GLU C 2 271 ? 76.206 76.585 102.241 1.00 46.64 274 GLU C CA 1
ATOM 10408 C C . GLU C 2 271 ? 76.619 76.069 103.646 1.00 47.70 274 GLU C C 1
ATOM 10409 O O . GLU C 2 271 ? 76.254 76.671 104.650 1.00 47.00 274 GLU C O 1
ATOM 10415 N N . SER C 2 272 ? 77.333 74.944 103.679 1.00 48.16 275 SER C N 1
ATOM 10416 C CA . SER C 2 272 ? 77.634 74.225 104.913 1.00 48.67 275 SER C CA 1
ATOM 10417 C C . SER C 2 272 ? 78.746 73.204 104.703 1.00 50.93 275 SER C C 1
ATOM 10418 O O . SER C 2 272 ? 78.785 72.470 103.692 1.00 50.77 275 SER C O 1
ATOM 10421 N N . GLU C 2 273 ? 79.623 73.136 105.708 1.00 52.32 276 GLU C N 1
ATOM 10422 C CA . GLU C 2 273 ? 80.683 72.147 105.803 1.00 52.63 276 GLU C CA 1
ATOM 10423 C C . GLU C 2 273 ? 80.124 70.765 105.559 1.00 51.02 276 GLU C C 1
ATOM 10424 O O . GLU C 2 273 ? 80.738 69.949 104.913 1.00 50.74 276 GLU C O 1
ATOM 10430 N N . THR C 2 274 ? 78.933 70.496 106.053 1.00 50.21 277 THR C N 1
ATOM 10431 C CA . THR C 2 274 ? 78.392 69.172 105.868 1.00 50.78 277 THR C CA 1
ATOM 10432 C C . THR C 2 274 ? 77.960 68.833 104.379 1.00 50.63 277 THR C C 1
ATOM 10433 O O . THR C 2 274 ? 77.981 67.654 103.951 1.00 49.65 277 THR C O 1
ATOM 10437 N N . ASN C 2 275 ? 77.614 69.870 103.610 1.00 49.14 278 ASN C N 1
ATOM 10438 C CA . ASN C 2 275 ? 77.394 69.707 102.170 1.00 48.65 278 ASN C CA 1
ATOM 10439 C C . ASN C 2 275 ? 78.777 69.472 101.549 1.00 48.81 278 ASN C C 1
ATOM 10440 O O . ASN C 2 275 ? 78.944 68.531 100.758 1.00 49.02 278 ASN C O 1
ATOM 10445 N N . ARG C 2 276 ? 79.758 70.322 101.874 1.00 48.11 279 ARG C N 1
ATOM 10446 C CA . ARG C 2 276 ? 81.063 70.142 101.268 1.00 48.85 279 ARG C CA 1
ATOM 10447 C C . ARG C 2 276 ? 81.623 68.724 101.457 1.00 48.99 279 ARG C C 1
ATOM 10448 O O . ARG C 2 276 ? 82.234 68.197 100.564 1.00 49.70 279 ARG C O 1
ATOM 10456 N N . GLU C 2 277 ? 81.377 68.085 102.593 1.00 49.41 280 GLU C N 1
ATOM 10457 C CA . GLU C 2 277 ? 81.871 66.719 102.788 1.00 51.25 280 GLU C CA 1
ATOM 10458 C C . GLU C 2 277 ? 80.993 65.622 102.163 1.00 49.56 280 GLU C C 1
ATOM 10459 O O . GLU C 2 277 ? 81.484 64.550 101.780 1.00 50.22 280 GLU C O 1
ATOM 10465 N N . LEU C 2 278 ? 79.705 65.889 101.994 1.00 48.95 281 LEU C N 1
ATOM 10466 C CA . LEU C 2 278 ? 78.886 65.023 101.134 1.00 48.08 281 LEU C CA 1
ATOM 10467 C C . LEU C 2 278 ? 79.410 65.060 99.699 1.00 47.22 281 LEU C C 1
ATOM 10468 O O . LEU C 2 278 ? 79.566 64.027 99.054 1.00 46.20 281 LEU C O 1
ATOM 10473 N N . LEU C 2 279 ? 79.722 66.257 99.225 1.00 46.25 282 LEU C N 1
ATOM 10474 C CA . LEU C 2 279 ? 80.138 66.432 97.846 1.00 45.92 282 LEU C CA 1
ATOM 10475 C C . LEU C 2 279 ? 81.457 65.713 97.560 1.00 47.34 282 LEU C C 1
ATOM 10476 O O . LEU C 2 279 ? 81.576 64.925 96.602 1.00 46.62 282 LEU C O 1
ATOM 10481 N N . GLN C 2 280 ? 82.433 66.007 98.429 1.00 47.99 283 GLN C N 1
ATOM 10482 C CA . GLN C 2 280 ? 83.744 65.369 98.463 1.00 47.16 283 GLN C CA 1
ATOM 10483 C C . GLN C 2 280 ? 83.676 63.841 98.515 1.00 46.05 283 GLN C C 1
ATOM 10484 O O . GLN C 2 280 ? 84.297 63.190 97.737 1.00 46.27 283 GLN C O 1
ATOM 10490 N N . LYS C 2 281 ? 82.869 63.262 99.374 1.00 46.66 284 LYS C N 1
ATOM 10491 C CA . LYS C 2 281 ? 82.630 61.813 99.314 1.00 47.49 284 LYS C CA 1
ATOM 10492 C C . LYS C 2 281 ? 82.143 61.361 97.942 1.00 48.01 284 LYS C C 1
ATOM 10493 O O . LYS C 2 281 ? 82.508 60.282 97.441 1.00 49.84 284 LYS C O 1
ATOM 10499 N N . TRP C 2 282 ? 81.262 62.142 97.326 1.00 47.31 285 TRP C N 1
ATOM 10500 C CA . TRP C 2 282 ? 80.769 61.771 95.983 1.00 45.13 285 TRP C CA 1
ATOM 10501 C C . TRP C 2 282 ? 81.854 61.973 94.874 1.00 44.18 285 TRP C C 1
ATOM 10502 O O . TRP C 2 282 ? 81.981 61.147 93.986 1.00 43.21 285 TRP C O 1
ATOM 10513 N N . ILE C 2 283 ? 82.609 63.062 94.926 1.00 43.22 286 ILE C N 1
ATOM 10514 C CA . ILE C 2 283 ? 83.664 63.279 93.961 1.00 45.23 286 ILE C CA 1
ATOM 10515 C C . ILE C 2 283 ? 84.674 62.088 94.003 1.00 48.00 286 ILE C C 1
ATOM 10516 O O . ILE C 2 283 ? 84.926 61.411 92.996 1.00 49.45 286 ILE C O 1
ATOM 10521 N N . ASP C 2 284 ? 85.198 61.793 95.190 1.00 49.38 287 ASP C N 1
ATOM 10522 C CA . ASP C 2 284 ? 86.115 60.656 95.372 1.00 50.42 287 ASP C CA 1
ATOM 10523 C C . ASP C 2 284 ? 85.642 59.337 94.775 1.00 49.87 287 ASP C C 1
ATOM 10524 O O . ASP C 2 284 ? 86.456 58.622 94.183 1.00 51.16 287 ASP C O 1
ATOM 10529 N N . HIS C 2 285 ? 84.358 59.014 94.925 1.00 48.55 288 HIS C N 1
ATOM 10530 C CA . HIS C 2 285 ? 83.802 57.819 94.297 1.00 48.28 288 HIS C CA 1
ATOM 10531 C C . HIS C 2 285 ? 83.549 57.923 92.775 1.00 49.26 288 HIS C C 1
ATOM 10532 O O . HIS C 2 285 ? 83.535 56.867 92.094 1.00 50.87 288 HIS C O 1
ATOM 10539 N N . TRP C 2 286 ? 83.318 59.152 92.258 1.00 47.51 289 TRP C N 1
ATOM 10540 C CA . TRP C 2 286 ? 82.979 59.366 90.839 1.00 45.71 289 TRP C CA 1
ATOM 10541 C C . TRP C 2 286 ? 84.036 59.969 89.929 1.00 46.09 289 TRP C C 1
ATOM 10542 O O . TRP C 2 286 ? 84.120 59.494 88.791 1.00 45.25 289 TRP C O 1
ATOM 10553 N N . GLU C 2 287 ? 84.801 61.001 90.345 1.00 46.43 290 GLU C N 1
ATOM 10554 C CA . GLU C 2 287 ? 85.670 61.631 89.347 1.00 49.16 290 GLU C CA 1
ATOM 10555 C C . GLU C 2 287 ? 86.693 60.676 88.738 1.00 51.02 290 GLU C C 1
ATOM 10556 O O . GLU C 2 287 ? 86.962 60.787 87.529 1.00 51.57 290 GLU C O 1
ATOM 10562 N N . PRO C 2 288 ? 87.302 59.770 89.555 1.00 52.50 291 PRO C N 1
ATOM 10563 C CA . PRO C 2 288 ? 88.134 58.764 88.895 1.00 52.59 291 PRO C CA 1
ATOM 10564 C C . PRO C 2 288 ? 87.388 57.812 87.961 1.00 51.83 291 PRO C C 1
ATOM 10565 O O . PRO C 2 288 ? 88.009 57.365 86.996 1.00 51.62 291 PRO C O 1
ATOM 10569 N N . GLN C 2 289 ? 86.114 57.490 88.221 1.00 50.90 292 GLN C N 1
ATOM 10570 C CA . GLN C 2 289 ? 85.304 56.773 87.208 1.00 51.36 292 GLN C CA 1
ATOM 10571 C C . GLN C 2 289 ? 85.032 57.586 85.896 1.00 52.60 292 GLN C C 1
ATOM 10572 O O . GLN C 2 289 ? 85.114 57.032 84.787 1.00 54.07 292 GLN C O 1
ATOM 10578 N N . ALA C 2 290 ? 84.728 58.883 86.022 1.00 52.83 293 ALA C N 1
ATOM 10579 C CA . ALA C 2 290 ? 84.741 59.813 84.879 1.00 53.71 293 ALA C CA 1
ATOM 10580 C C . ALA C 2 290 ? 86.055 59.711 84.085 1.00 53.38 293 ALA C C 1
ATOM 10581 O O . ALA C 2 290 ? 86.042 59.350 82.922 1.00 52.28 293 ALA C O 1
ATOM 10583 N N . TYR C 2 291 ? 87.169 60.008 84.759 1.00 54.79 294 TYR C N 1
ATOM 10584 C CA . TYR C 2 291 ? 88.531 59.986 84.205 1.00 54.93 294 TYR C CA 1
ATOM 10585 C C . TYR C 2 291 ? 88.873 58.737 83.420 1.00 54.36 294 TYR C C 1
ATOM 10586 O O . TYR C 2 291 ? 89.337 58.800 82.281 1.00 53.32 294 TYR C O 1
ATOM 10595 N N . GLU C 2 292 ? 88.631 57.608 84.057 1.00 54.17 295 GLU C N 1
ATOM 10596 C CA . GLU C 2 292 ? 88.918 56.277 83.500 1.00 54.94 295 GLU C CA 1
ATOM 10597 C C . GLU C 2 292 ? 87.951 55.866 82.332 1.00 53.24 295 GLU C C 1
ATOM 10598 O O . GLU C 2 292 ? 88.268 55.035 81.472 1.00 52.41 295 GLU C O 1
ATOM 10604 N N . ALA C 2 293 ? 86.740 56.434 82.336 1.00 52.02 296 ALA C N 1
ATOM 10605 C CA . ALA C 2 293 ? 85.822 56.331 81.193 1.00 49.08 296 ALA C CA 1
ATOM 10606 C C . ALA C 2 293 ? 86.362 57.040 79.951 1.00 46.79 296 ALA C C 1
ATOM 10607 O O . ALA C 2 293 ? 86.242 56.540 78.867 1.00 43.99 296 ALA C O 1
ATOM 10609 N N . LEU C 2 294 ? 86.999 58.181 80.144 1.00 46.90 297 LEU C N 1
ATOM 10610 C CA . LEU C 2 294 ? 87.551 58.958 79.063 1.00 48.10 297 LEU C CA 1
ATOM 10611 C C . LEU C 2 294 ? 88.982 58.592 78.606 1.00 49.24 297 LEU C C 1
ATOM 10612 O O . LEU C 2 294 ? 89.443 59.067 77.544 1.00 49.18 297 LEU C O 1
ATOM 10617 N N . LYS C 2 295 ? 89.694 57.786 79.404 1.00 50.33 298 LYS C N 1
ATOM 10618 C CA . LYS C 2 295 ? 91.088 57.366 79.084 1.00 51.12 298 LYS C CA 1
ATOM 10619 C C . LYS C 2 295 ? 91.136 56.625 77.727 1.00 48.35 298 LYS C C 1
ATOM 10620 O O . LYS C 2 295 ? 91.875 57.059 76.831 1.00 48.39 298 LYS C O 1
ATOM 10626 N N . PRO C 2 296 ? 90.333 55.557 77.545 1.00 46.20 299 PRO C N 1
ATOM 10627 C CA . PRO C 2 296 ? 90.438 54.925 76.225 1.00 46.21 299 PRO C CA 1
ATOM 10628 C C . PRO C 2 296 ? 90.206 55.884 75.040 1.00 47.29 299 PRO C C 1
ATOM 10629 O O . PRO C 2 296 ? 90.963 55.848 74.031 1.00 48.25 299 PRO C O 1
ATOM 10633 N N . LEU C 2 297 ? 89.202 56.767 75.158 1.00 47.31 300 LEU C N 1
ATOM 10634 C CA . LEU C 2 297 ? 88.929 57.747 74.097 1.00 45.12 300 LEU C CA 1
ATOM 10635 C C . LEU C 2 297 ? 90.110 58.703 73.864 1.00 43.89 300 LEU C C 1
ATOM 10636 O O . LEU C 2 297 ? 90.465 58.985 72.716 1.00 42.81 300 LEU C O 1
ATOM 10641 N N . ALA C 2 298 ? 90.704 59.209 74.937 1.00 43.27 301 ALA C N 1
ATOM 10642 C CA . ALA C 2 298 ? 91.908 60.099 74.819 1.00 44.56 301 ALA C CA 1
ATOM 10643 C C . ALA C 2 298 ? 93.193 59.414 74.288 1.00 45.60 301 ALA C C 1
ATOM 10644 O O . ALA C 2 298 ? 94.015 60.023 73.589 1.00 45.23 301 ALA C O 1
ATOM 10646 N N . GLU C 2 299 ? 93.419 58.151 74.621 1.00 47.20 302 GLU C N 1
ATOM 10647 C CA . GLU C 2 299 ? 94.593 57.540 73.987 1.00 49.25 302 GLU C CA 1
ATOM 10648 C C . GLU C 2 299 ? 94.369 57.003 72.532 1.00 48.94 302 GLU C C 1
ATOM 10649 O O . GLU C 2 299 ? 95.325 56.739 71.771 1.00 48.85 302 GLU C O 1
ATOM 10655 N N . ALA C 2 300 ? 93.118 56.868 72.133 1.00 48.69 303 ALA C N 1
ATOM 10656 C CA . ALA C 2 300 ? 92.837 56.475 70.756 1.00 48.38 303 ALA C CA 1
ATOM 10657 C C . ALA C 2 300 ? 92.818 57.653 69.859 1.00 49.21 303 ALA C C 1
ATOM 10658 O O . ALA C 2 300 ? 92.588 57.495 68.684 1.00 50.78 303 ALA C O 1
ATOM 10660 N N . SER C 2 301 ? 93.111 58.832 70.385 1.00 50.15 304 SER C N 1
ATOM 10661 C CA . SER C 2 301 ? 93.027 60.045 69.604 1.00 51.47 304 SER C CA 1
ATOM 10662 C C . SER C 2 301 ? 94.182 61.007 69.897 1.00 53.35 304 SER C C 1
ATOM 10663 O O . SER C 2 301 ? 95.235 60.925 69.254 1.00 54.04 304 SER C O 1
ATOM 10666 N N . VAL C 2 302 ? 93.950 61.964 70.804 1.00 54.30 305 VAL C N 1
ATOM 10667 C CA . VAL C 2 302 ? 94.874 63.104 71.074 1.00 54.86 305 VAL C CA 1
ATOM 10668 C C . VAL C 2 302 ? 95.952 62.665 72.119 1.00 55.53 305 VAL C C 1
ATOM 10669 O O . VAL C 2 302 ? 96.928 63.347 72.397 1.00 54.88 305 VAL C O 1
ATOM 10673 N N . GLY C 2 303 ? 95.771 61.492 72.702 1.00 56.95 306 GLY C N 1
ATOM 10674 C CA . GLY C 2 303 ? 96.752 61.019 73.666 1.00 59.34 306 GLY C CA 1
ATOM 10675 C C . GLY C 2 303 ? 96.550 61.584 75.055 1.00 60.42 306 GLY C C 1
ATOM 10676 O O . GLY C 2 303 ? 96.160 62.748 75.225 1.00 60.98 306 GLY C O 1
ATOM 10677 N N . ILE C 2 304 ? 96.876 60.759 76.041 1.00 61.29 307 ILE C N 1
ATOM 10678 C CA . ILE C 2 304 ? 96.463 60.978 77.420 1.00 61.99 307 ILE C CA 1
ATOM 10679 C C . ILE C 2 304 ? 96.783 62.333 78.074 1.00 61.92 307 ILE C C 1
ATOM 10680 O O . ILE C 2 304 ? 96.081 62.731 78.976 1.00 61.72 307 ILE C O 1
ATOM 10685 N N . ASP C 2 305 ? 97.788 63.067 77.617 1.00 61.71 308 ASP C N 1
ATOM 10686 C CA . ASP C 2 305 ? 98.067 64.345 78.245 1.00 63.42 308 ASP C CA 1
ATOM 10687 C C . ASP C 2 305 ? 96.933 65.340 77.978 1.00 63.75 308 ASP C C 1
ATOM 10688 O O . ASP C 2 305 ? 96.879 66.443 78.574 1.00 64.58 308 ASP C O 1
ATOM 10693 N N . GLY C 2 306 ? 96.067 64.991 77.025 1.00 62.98 309 GLY C N 1
ATOM 10694 C CA . GLY C 2 306 ? 94.916 65.808 76.698 1.00 60.95 309 GLY C CA 1
ATOM 10695 C C . GLY C 2 306 ? 93.955 65.569 77.831 1.00 59.94 309 GLY C C 1
ATOM 10696 O O . GLY C 2 306 ? 93.382 66.501 78.384 1.00 60.81 309 GLY C O 1
ATOM 10697 N N . LEU C 2 307 ? 93.786 64.314 78.194 1.00 58.18 310 LEU C N 1
ATOM 10698 C CA . LEU C 2 307 ? 92.905 64.014 79.274 1.00 57.99 310 LEU C CA 1
ATOM 10699 C C . LEU C 2 307 ? 93.437 64.590 80.587 1.00 59.69 310 LEU C C 1
ATOM 10700 O O . LEU C 2 307 ? 92.731 65.353 81.241 1.00 60.88 310 LEU C O 1
ATOM 10705 N N . ASN C 2 308 ? 94.678 64.285 80.972 1.00 60.88 311 ASN C N 1
ATOM 10706 C CA . ASN C 2 308 ? 95.243 64.927 82.176 1.00 61.50 311 ASN C CA 1
ATOM 10707 C C . ASN C 2 308 ? 95.115 66.453 82.162 1.00 61.69 311 ASN C C 1
ATOM 10708 O O . ASN C 2 308 ? 94.771 67.013 83.194 1.00 62.54 311 ASN C O 1
ATOM 10713 N N . GLU C 2 309 ? 95.362 67.135 81.035 1.00 61.36 312 GLU C N 1
ATOM 10714 C CA . GLU C 2 309 ? 95.175 68.606 81.026 1.00 62.68 312 GLU C CA 1
ATOM 10715 C C . GLU C 2 309 ? 93.669 69.008 81.203 1.00 62.70 312 GLU C C 1
ATOM 10716 O O . GLU C 2 309 ? 93.328 70.205 81.104 1.00 63.09 312 GLU C O 1
ATOM 10722 N N . ALA C 2 310 ? 92.774 68.031 81.396 1.00 61.48 313 ALA C N 1
ATOM 10723 C CA . ALA C 2 310 ? 91.354 68.338 81.445 1.00 61.27 313 ALA C CA 1
ATOM 10724 C C . ALA C 2 310 ? 90.927 68.025 82.858 1.00 61.30 313 ALA C C 1
ATOM 10725 O O . ALA C 2 310 ? 90.050 68.675 83.423 1.00 59.75 313 ALA C O 1
ATOM 10727 N N . ARG C 2 311 ? 91.562 66.995 83.411 1.00 62.53 314 ARG C N 1
ATOM 10728 C CA . ARG C 2 311 ? 91.512 66.716 84.834 1.00 63.45 314 ARG C CA 1
ATOM 10729 C C . ARG C 2 311 ? 92.053 67.953 85.593 1.00 65.31 314 ARG C C 1
ATOM 10730 O O . ARG C 2 311 ? 91.445 68.403 86.576 1.00 66.12 314 ARG C O 1
ATOM 10738 N N . ALA C 2 312 ? 93.161 68.512 85.087 1.00 66.09 315 ALA C N 1
ATOM 10739 C CA . ALA C 2 312 ? 93.724 69.770 85.562 1.00 66.89 315 ALA C CA 1
ATOM 10740 C C . ALA C 2 312 ? 92.635 70.796 85.664 1.00 67.13 315 ALA C C 1
ATOM 10741 O O . ALA C 2 312 ? 92.327 71.189 86.769 1.00 68.94 315 ALA C O 1
ATOM 10743 N N . GLU C 2 313 ? 92.040 71.201 84.538 1.00 66.41 316 GLU C N 1
ATOM 10744 C CA . GLU C 2 313 ? 90.955 72.195 84.514 1.00 65.72 316 GLU C CA 1
ATOM 10745 C C . GLU C 2 313 ? 89.809 71.878 85.482 1.00 63.66 316 GLU C C 1
ATOM 10746 O O . GLU C 2 313 ? 89.277 72.790 86.117 1.00 64.60 316 GLU C O 1
ATOM 10752 N N . LEU C 2 314 ? 89.424 70.610 85.592 1.00 60.48 317 LEU C N 1
ATOM 10753 C CA . LEU C 2 314 ? 88.317 70.249 86.456 1.00 58.84 317 LEU C CA 1
ATOM 10754 C C . LEU C 2 314 ? 88.701 70.439 87.921 1.00 59.43 317 LEU C C 1
ATOM 10755 O O . LEU C 2 314 ? 87.955 71.078 88.665 1.00 59.39 317 LEU C O 1
ATOM 10760 N N . SER C 2 315 ? 89.852 69.890 88.331 1.00 60.16 318 SER C N 1
ATOM 10761 C CA . SER C 2 315 ? 90.303 69.931 89.763 1.00 60.64 318 SER C CA 1
ATOM 10762 C C . SER C 2 315 ? 90.451 71.373 90.250 1.00 59.70 318 SER C C 1
ATOM 10763 O O . SER C 2 315 ? 90.006 71.697 91.351 1.00 59.70 318 SER C O 1
ATOM 10766 N N . ALA C 2 316 ? 91.044 72.203 89.391 1.00 58.23 319 ALA C N 1
ATOM 10767 C CA . ALA C 2 316 ? 91.211 73.630 89.588 1.00 58.23 319 ALA C CA 1
ATOM 10768 C C . ALA C 2 316 ? 89.884 74.290 89.922 1.00 58.49 319 ALA C C 1
ATOM 10769 O O . ALA C 2 316 ? 89.782 74.955 90.950 1.00 59.54 319 ALA C O 1
ATOM 10771 N N . ARG C 2 317 ? 88.916 74.135 89.011 1.00 56.99 320 ARG C N 1
ATOM 10772 C CA . ARG C 2 317 ? 87.543 74.590 89.146 1.00 55.02 320 ARG C CA 1
ATOM 10773 C C . ARG C 2 317 ? 86.869 74.049 90.413 1.00 53.21 320 ARG C C 1
ATOM 10774 O O . ARG C 2 317 ? 86.216 74.786 91.130 1.00 51.49 320 ARG C O 1
ATOM 10782 N N . LEU C 2 318 ? 87.034 72.767 90.701 1.00 52.37 321 LEU C N 1
ATOM 10783 C CA . LEU C 2 318 ? 86.528 72.252 91.963 1.00 52.39 321 LEU C CA 1
ATOM 10784 C C . LEU C 2 318 ? 87.116 72.937 93.215 1.00 52.54 321 LEU C C 1
ATOM 10785 O O . LEU C 2 318 ? 86.483 72.955 94.248 1.00 51.61 321 LEU C O 1
ATOM 10790 N N . LYS C 2 319 ? 88.291 73.551 93.098 1.00 53.16 322 LYS C N 1
ATOM 10791 C CA . LYS C 2 319 ? 88.978 74.070 94.269 1.00 54.39 322 LYS C CA 1
ATOM 10792 C C . LYS C 2 319 ? 88.410 75.407 94.625 1.00 54.38 322 LYS C C 1
ATOM 10793 O O . LYS C 2 319 ? 88.343 75.737 95.825 1.00 54.43 322 LYS C O 1
ATOM 10799 N N . LYS C 2 320 ? 87.965 76.140 93.599 1.00 53.35 323 LYS C N 1
ATOM 10800 C CA . LYS C 2 320 ? 87.073 77.292 93.748 1.00 53.42 323 LYS C CA 1
ATOM 10801 C C . LYS C 2 320 ? 85.791 77.046 94.608 1.00 51.78 323 LYS C C 1
ATOM 10802 O O . LYS C 2 320 ? 85.227 77.975 95.174 1.00 51.28 323 LYS C O 1
ATOM 10808 N N . PHE C 2 321 ? 85.367 75.806 94.744 1.00 50.70 324 PHE C N 1
ATOM 10809 C CA . PHE C 2 321 ? 84.283 75.468 95.655 1.00 51.86 324 PHE C CA 1
ATOM 10810 C C . PHE C 2 321 ? 84.733 74.949 97.028 1.00 53.67 324 PHE C C 1
ATOM 10811 O O . PHE C 2 321 ? 83.886 74.456 97.821 1.00 53.61 324 PHE C O 1
ATOM 10819 N N . GLU C 2 322 ? 86.043 75.097 97.314 1.00 56.56 325 GLU C N 1
ATOM 10820 C CA . GLU C 2 322 ? 86.766 74.415 98.433 1.00 59.38 325 GLU C CA 1
ATOM 10821 C C . GLU C 2 322 ? 86.639 72.881 98.340 1.00 58.23 325 GLU C C 1
ATOM 10822 O O . GLU C 2 322 ? 86.358 72.191 99.339 1.00 57.13 325 GLU C O 1
ATOM 10828 N N . LEU C 2 323 ? 86.808 72.355 97.136 1.00 58.22 326 LEU C N 1
ATOM 10829 C CA . LEU C 2 323 ? 86.642 70.927 96.915 1.00 58.25 326 LEU C CA 1
ATOM 10830 C C . LEU C 2 323 ? 87.887 70.450 96.174 1.00 59.33 326 LEU C C 1
ATOM 10831 O O . LEU C 2 323 ? 88.666 71.279 95.658 1.00 58.01 326 LEU C O 1
ATOM 10836 N N . GLN C 2 324 ? 88.133 69.146 96.137 1.00 61.45 327 GLN C N 1
ATOM 10837 C CA . GLN C 2 324 ? 89.373 68.727 95.476 1.00 65.19 327 GLN C CA 1
ATOM 10838 C C . GLN C 2 324 ? 89.207 67.496 94.601 1.00 66.86 327 GLN C C 1
ATOM 10839 O O . GLN C 2 324 ? 88.218 66.751 94.718 1.00 66.88 327 GLN C O 1
ATOM 10845 N N . SER C 2 325 ? 90.207 67.291 93.750 1.00 69.13 328 SER C N 1
ATOM 10846 C CA . SER C 2 325 ? 90.199 66.214 92.812 1.00 72.39 328 SER C CA 1
ATOM 10847 C C . SER C 2 325 ? 91.445 65.314 92.911 1.00 73.10 328 SER C C 1
ATOM 10848 O O . SER C 2 325 ? 91.435 64.357 93.713 1.00 73.57 328 SER C O 1
ATOM 10851 N N . ARG C 2 326 ? 92.462 65.634 92.074 1.00 74.03 329 ARG C N 1
ATOM 10852 C CA . ARG C 2 326 ? 93.735 64.864 91.753 1.00 74.84 329 ARG C CA 1
ATOM 10853 C C . ARG C 2 326 ? 94.170 65.028 90.292 1.00 74.17 329 ARG C C 1
ATOM 10854 O O . ARG C 2 326 ? 93.937 66.068 89.673 1.00 73.48 329 ARG C O 1
ATOM 10862 N N . GLU D 2 1 ? 39.611 75.483 68.358 1.00 76.86 4 GLU D N 1
ATOM 10863 C CA . GLU D 2 1 ? 39.476 76.919 67.974 1.00 77.12 4 GLU D CA 1
ATOM 10864 C C . GLU D 2 1 ? 38.951 77.813 69.135 1.00 76.80 4 GLU D C 1
ATOM 10865 O O . GLU D 2 1 ? 37.847 77.593 69.691 1.00 75.93 4 GLU D O 1
ATOM 10867 N N . ILE D 2 2 ? 39.784 78.804 69.495 1.00 76.53 5 ILE D N 1
ATOM 10868 C CA . ILE D 2 2 ? 39.349 79.976 70.284 1.00 76.08 5 ILE D CA 1
ATOM 10869 C C . ILE D 2 2 ? 38.333 80.820 69.472 1.00 76.23 5 ILE D C 1
ATOM 10870 O O . ILE D 2 2 ? 38.620 81.245 68.333 1.00 75.59 5 ILE D O 1
ATOM 10875 N N . LYS D 2 3 ? 37.141 81.002 70.053 1.00 76.52 6 LYS D N 1
ATOM 10876 C CA . LYS D 2 3 ? 36.117 81.919 69.511 1.00 77.05 6 LYS D CA 1
ATOM 10877 C C . LYS D 2 3 ? 36.496 83.399 69.788 1.00 77.20 6 LYS D C 1
ATOM 10878 O O . LYS D 2 3 ? 36.905 83.747 70.900 1.00 76.17 6 LYS D O 1
ATOM 10884 N N . THR D 2 4 ? 36.403 84.244 68.756 1.00 78.28 7 THR D N 1
ATOM 10885 C CA . THR D 2 4 ? 36.641 85.686 68.894 1.00 79.05 7 THR D CA 1
ATOM 10886 C C . THR D 2 4 ? 35.371 86.432 68.505 1.00 79.31 7 THR D C 1
ATOM 10887 O O . THR D 2 4 ? 34.505 85.879 67.789 1.00 78.64 7 THR D O 1
ATOM 10891 N N . ASN D 2 5 ? 35.250 87.661 69.020 1.00 79.85 8 ASN D N 1
ATOM 10892 C CA . ASN D 2 5 ? 34.206 88.589 68.579 1.00 80.59 8 ASN D CA 1
ATOM 10893 C C . ASN D 2 5 ? 34.600 89.245 67.257 1.00 80.55 8 ASN D C 1
ATOM 10894 O O . ASN D 2 5 ? 35.613 89.994 67.191 1.00 81.58 8 ASN D O 1
ATOM 10899 N N . SER D 2 6 ? 33.851 88.947 66.195 1.00 79.33 9 SER D N 1
ATOM 10900 C CA . SER D 2 6 ? 34.245 89.466 64.878 1.00 78.51 9 SER D CA 1
ATOM 10901 C C . SER D 2 6 ? 33.299 90.594 64.418 1.00 76.96 9 SER D C 1
ATOM 10902 O O . SER D 2 6 ? 32.073 90.431 64.385 1.00 77.43 9 SER D O 1
ATOM 10905 N N . VAL D 2 7 ? 33.905 91.737 64.108 1.00 74.91 10 VAL D N 1
ATOM 10906 C CA . VAL D 2 7 ? 33.208 93.008 63.928 1.00 72.68 10 VAL D CA 1
ATOM 10907 C C . VAL D 2 7 ? 33.038 93.382 62.443 1.00 70.87 10 VAL D C 1
ATOM 10908 O O . VAL D 2 7 ? 33.908 93.066 61.614 1.00 71.26 10 VAL D O 1
ATOM 10912 N N . GLU D 2 8 ? 31.913 94.026 62.108 1.00 67.78 11 GLU D N 1
ATOM 10913 C CA . GLU D 2 8 ? 31.611 94.327 60.705 1.00 64.61 11 GLU D CA 1
ATOM 10914 C C . GLU D 2 8 ? 32.300 95.593 60.202 1.00 60.47 11 GLU D C 1
ATOM 10915 O O . GLU D 2 8 ? 32.033 96.670 60.701 1.00 58.83 11 GLU D O 1
ATOM 10921 N N . PRO D 2 9 ? 33.190 95.447 59.206 1.00 57.64 12 PRO D N 1
ATOM 10922 C CA . PRO D 2 9 ? 33.902 96.625 58.701 1.00 55.30 12 PRO D CA 1
ATOM 10923 C C . PRO D 2 9 ? 33.056 97.379 57.646 1.00 53.16 12 PRO D C 1
ATOM 10924 O O . PRO D 2 9 ? 32.188 96.769 56.992 1.00 51.98 12 PRO D O 1
ATOM 10928 N N . ILE D 2 10 ? 33.323 98.682 57.494 1.00 50.21 13 ILE D N 1
ATOM 10929 C CA . ILE D 2 10 ? 32.758 99.500 56.406 1.00 46.38 13 ILE D CA 1
ATOM 10930 C C . ILE D 2 10 ? 33.368 99.110 55.093 1.00 43.62 13 ILE D C 1
ATOM 10931 O O . ILE D 2 10 ? 32.695 99.131 54.035 1.00 43.33 13 ILE D O 1
ATOM 10936 N N . ARG D 2 11 ? 34.658 98.786 55.131 1.00 40.48 14 ARG D N 1
ATOM 10937 C CA . ARG D 2 11 ? 35.389 98.401 53.907 1.00 36.87 14 ARG D CA 1
ATOM 10938 C C . ARG D 2 11 ? 36.555 97.505 54.228 1.00 34.21 14 ARG D C 1
ATOM 10939 O O . ARG D 2 11 ? 36.924 97.412 55.350 1.00 34.92 14 ARG D O 1
ATOM 10947 N N . HIS D 2 12 ? 37.127 96.865 53.243 1.00 33.06 15 HIS D N 1
ATOM 10948 C CA . HIS D 2 12 ? 38.221 95.968 53.530 1.00 35.25 15 HIS D CA 1
ATOM 10949 C C . HIS D 2 12 ? 39.589 96.447 53.324 1.00 34.35 15 HIS D C 1
ATOM 10950 O O . HIS D 2 12 ? 40.478 95.924 53.966 1.00 34.62 15 HIS D O 1
ATOM 10957 N N . THR D 2 13 ? 39.780 97.353 52.368 1.00 33.87 16 THR D N 1
ATOM 10958 C CA . THR D 2 13 ? 41.072 97.921 52.136 1.00 32.02 16 THR D CA 1
ATOM 10959 C C . THR D 2 13 ? 40.927 99.453 51.769 1.00 33.64 16 THR D C 1
ATOM 10960 O O . THR D 2 13 ? 39.847 100.056 52.034 1.00 32.37 16 THR D O 1
ATOM 10964 N N . TYR D 2 14 ? 42.025 100.059 51.248 1.00 32.62 17 TYR D N 1
ATOM 10965 C CA . TYR D 2 14 ? 42.053 101.470 50.838 1.00 32.10 17 TYR D CA 1
ATOM 10966 C C . TYR D 2 14 ? 41.513 101.578 49.442 1.00 31.30 17 TYR D C 1
ATOM 10967 O O . TYR D 2 14 ? 41.797 100.699 48.597 1.00 32.15 17 TYR D O 1
ATOM 10976 N N . GLY D 2 15 ? 40.766 102.658 49.194 1.00 30.36 18 GLY D N 1
ATOM 10977 C CA . GLY D 2 15 ? 40.344 103.047 47.832 1.00 29.95 18 GLY D CA 1
ATOM 10978 C C . GLY D 2 15 ? 41.261 102.642 46.718 1.00 30.98 18 GLY D C 1
ATOM 10979 O O . GLY D 2 15 ? 40.855 101.940 45.779 1.00 32.23 18 GLY D O 1
ATOM 10980 N N . HIS D 2 16 ? 42.534 103.007 46.802 1.00 29.34 19 HIS D N 1
ATOM 10981 C CA . HIS D 2 16 ? 43.420 102.742 45.654 1.00 28.79 19 HIS D CA 1
ATOM 10982 C C . HIS D 2 16 ? 43.797 101.252 45.527 1.00 30.00 19 HIS D C 1
ATOM 10983 O O . HIS D 2 16 ? 44.085 100.744 44.401 1.00 31.43 19 HIS D O 1
ATOM 10990 N N . ILE D 2 17 ? 43.898 100.558 46.669 1.00 29.79 20 ILE D N 1
ATOM 10991 C CA . ILE D 2 17 ? 44.097 99.101 46.644 1.00 29.25 20 ILE D CA 1
ATOM 10992 C C . ILE D 2 17 ? 42.823 98.428 46.051 1.00 30.22 20 ILE D C 1
ATOM 10993 O O . ILE D 2 17 ? 42.905 97.620 45.108 1.00 30.26 20 ILE D O 1
ATOM 10998 N N . ALA D 2 18 ? 41.653 98.806 46.555 1.00 29.67 21 ALA D N 1
ATOM 10999 C CA . ALA D 2 18 ? 40.409 98.220 46.072 1.00 30.84 21 ALA D CA 1
ATOM 11000 C C . ALA D 2 18 ? 40.159 98.431 44.584 1.00 32.42 21 ALA D C 1
ATOM 11001 O O . ALA D 2 18 ? 39.684 97.525 43.914 1.00 32.70 21 ALA D O 1
ATOM 11003 N N . ARG D 2 19 ? 40.523 99.614 44.042 1.00 34.48 22 ARG D N 1
ATOM 11004 C CA . ARG D 2 19 ? 40.367 99.900 42.615 1.00 36.27 22 ARG D CA 1
ATOM 11005 C C . ARG D 2 19 ? 41.237 98.969 41.821 1.00 37.45 22 ARG D C 1
ATOM 11006 O O . ARG D 2 19 ? 40.884 98.594 40.696 1.00 38.60 22 ARG D O 1
ATOM 11014 N N . ARG D 2 20 ? 42.408 98.620 42.365 1.00 37.26 23 ARG D N 1
ATOM 11015 C CA . ARG D 2 20 ? 43.362 97.747 41.646 1.00 37.47 23 ARG D CA 1
ATOM 11016 C C . ARG D 2 20 ? 43.087 96.260 41.848 1.00 37.84 23 ARG D C 1
ATOM 11017 O O . ARG D 2 20 ? 43.294 95.475 40.927 1.00 38.61 23 ARG D O 1
ATOM 11025 N N . PHE D 2 21 ? 42.612 95.849 43.029 1.00 37.45 24 PHE D N 1
ATOM 11026 C CA . PHE D 2 21 ? 42.571 94.436 43.317 1.00 38.26 24 PHE D CA 1
ATOM 11027 C C . PHE D 2 21 ? 41.173 93.898 43.679 1.00 41.41 24 PHE D C 1
ATOM 11028 O O . PHE D 2 21 ? 41.025 92.663 43.731 1.00 41.65 24 PHE D O 1
ATOM 11036 N N . GLY D 2 22 ? 40.208 94.799 43.984 1.00 42.32 25 GLY D N 1
ATOM 11037 C CA . GLY D 2 22 ? 38.862 94.437 44.436 1.00 43.77 25 GLY D CA 1
ATOM 11038 C C . GLY D 2 22 ? 38.552 94.842 45.858 1.00 46.37 25 GLY D C 1
ATOM 11039 O O . GLY D 2 22 ? 39.478 95.020 46.696 1.00 47.26 25 GLY D O 1
ATOM 11040 N N . ASP D 2 23 ? 37.270 94.980 46.185 1.00 47.72 26 ASP D N 1
ATOM 11041 C CA . ASP D 2 23 ? 36.968 95.311 47.558 1.00 50.95 26 ASP D CA 1
ATOM 11042 C C . ASP D 2 23 ? 37.156 94.125 48.577 1.00 51.12 26 ASP D C 1
ATOM 11043 O O . ASP D 2 23 ? 36.195 93.670 49.219 1.00 52.67 26 ASP D O 1
ATOM 11048 N N . LYS D 2 24 ? 38.383 93.644 48.768 1.00 49.36 27 LYS D N 1
ATOM 11049 C CA . LYS D 2 24 ? 38.571 92.559 49.732 1.00 47.31 27 LYS D CA 1
ATOM 11050 C C . LYS D 2 24 ? 39.827 92.792 50.565 1.00 45.47 27 LYS D C 1
ATOM 11051 O O . LYS D 2 24 ? 40.606 93.659 50.245 1.00 44.25 27 LYS D O 1
ATOM 11057 N N . PRO D 2 25 ? 40.034 91.991 51.625 1.00 44.03 28 PRO D N 1
ATOM 11058 C CA . PRO D 2 25 ? 41.298 92.232 52.311 1.00 42.43 28 PRO D CA 1
ATOM 11059 C C . PRO D 2 25 ? 42.536 92.064 51.402 1.00 41.15 28 PRO D C 1
ATOM 11060 O O . PRO D 2 25 ? 42.561 91.217 50.436 1.00 40.38 28 PRO D O 1
ATOM 11064 N N . ALA D 2 26 ? 43.518 92.936 51.655 1.00 38.40 29 ALA D N 1
ATOM 11065 C CA . ALA D 2 26 ? 44.694 92.967 50.807 1.00 36.60 29 ALA D CA 1
ATOM 11066 C C . ALA D 2 26 ? 45.898 92.500 51.611 1.00 34.43 29 ALA D C 1
ATOM 11067 O O . ALA D 2 26 ? 45.831 92.439 52.826 1.00 32.78 29 ALA D O 1
ATOM 11069 N N . THR D 2 27 ? 47.007 92.210 50.934 1.00 33.86 30 THR D N 1
ATOM 11070 C CA . THR D 2 27 ? 48.241 91.829 51.630 1.00 32.72 30 THR D CA 1
ATOM 11071 C C . THR D 2 27 ? 49.017 93.027 52.164 1.00 33.13 30 THR D C 1
ATOM 11072 O O . THR D 2 27 ? 48.707 94.156 51.776 1.00 34.00 30 THR D O 1
ATOM 11076 N N . ARG D 2 28 ? 49.975 92.795 53.071 1.00 32.38 31 ARG D N 1
ATOM 11077 C CA . ARG D 2 28 ? 50.809 93.838 53.634 1.00 32.15 31 ARG D CA 1
ATOM 11078 C C . ARG D 2 28 ? 51.526 94.444 52.446 1.00 33.24 31 ARG D C 1
ATOM 11079 O O . ARG D 2 28 ? 51.634 95.674 52.366 1.00 33.77 31 ARG D O 1
ATOM 11087 N N . TYR D 2 29 ? 51.975 93.583 51.516 1.00 31.23 32 TYR D N 1
ATOM 11088 C CA . TYR D 2 29 ? 52.773 94.008 50.435 1.00 30.54 32 TYR D CA 1
ATOM 11089 C C . TYR D 2 29 ? 51.996 94.966 49.573 1.00 31.47 32 TYR D C 1
ATOM 11090 O O . TYR D 2 29 ? 52.503 95.995 49.221 1.00 32.10 32 TYR D O 1
ATOM 11099 N N . GLN D 2 30 ? 50.772 94.593 49.187 1.00 32.65 33 GLN D N 1
ATOM 11100 C CA . GLN D 2 30 ? 49.885 95.491 48.385 1.00 30.59 33 GLN D CA 1
ATOM 11101 C C . GLN D 2 30 ? 49.636 96.822 49.038 1.00 30.46 33 GLN D C 1
ATOM 11102 O O . GLN D 2 30 ? 49.741 97.814 48.386 1.00 30.90 33 GLN D O 1
ATOM 11108 N N . GLU D 2 31 ? 49.259 96.834 50.324 1.00 31.63 34 GLU D N 1
ATOM 11109 C CA . GLU D 2 31 ? 48.888 98.067 50.959 1.00 31.47 34 GLU D CA 1
ATOM 11110 C C . GLU D 2 31 ? 50.119 98.998 51.087 1.00 32.50 34 GLU D C 1
ATOM 11111 O O . GLU D 2 31 ? 49.978 100.224 51.196 1.00 33.40 34 GLU D O 1
ATOM 11117 N N . ALA D 2 32 ? 51.318 98.412 51.065 1.00 31.64 35 ALA D N 1
ATOM 11118 C CA . ALA D 2 32 ? 52.550 99.177 51.253 1.00 30.51 35 ALA D CA 1
ATOM 11119 C C . ALA D 2 32 ? 53.171 99.644 49.908 1.00 30.31 35 ALA D C 1
ATOM 11120 O O . ALA D 2 32 ? 54.069 100.422 49.936 1.00 30.72 35 ALA D O 1
ATOM 11122 N N . SER D 2 33 ? 52.772 99.108 48.763 1.00 29.12 36 SER D N 1
ATOM 11123 C CA . SER D 2 33 ? 53.532 99.336 47.574 1.00 29.43 36 SER D CA 1
ATOM 11124 C C . SER D 2 33 ? 52.783 99.927 46.417 1.00 29.88 36 SER D C 1
ATOM 11125 O O . SER D 2 33 ? 53.390 100.270 45.403 1.00 30.74 36 SER D O 1
ATOM 11128 N N . TYR D 2 34 ? 51.465 99.945 46.478 1.00 30.26 37 TYR D N 1
ATOM 11129 C CA . TYR D 2 34 ? 50.737 100.385 45.283 1.00 30.39 37 TYR D CA 1
ATOM 11130 C C . TYR D 2 34 ? 50.105 101.702 45.514 1.00 29.76 37 TYR D C 1
ATOM 11131 O O . TYR D 2 34 ? 49.353 101.854 46.475 1.00 28.83 37 TYR D O 1
ATOM 11140 N N . ASP D 2 35 ? 50.468 102.661 44.641 1.00 31.82 38 ASP D N 1
ATOM 11141 C CA . ASP D 2 35 ? 49.807 104.012 44.500 1.00 31.50 38 ASP D CA 1
ATOM 11142 C C . ASP D 2 35 ? 49.933 104.917 45.716 1.00 31.38 38 ASP D C 1
ATOM 11143 O O . ASP D 2 35 ? 49.030 105.679 46.045 1.00 33.02 38 ASP D O 1
ATOM 11148 N N . ILE D 2 36 ? 51.029 104.756 46.410 1.00 31.57 39 ILE D N 1
ATOM 11149 C CA . ILE D 2 36 ? 51.285 105.384 47.721 1.00 32.34 39 ILE D CA 1
ATOM 11150 C C . ILE D 2 36 ? 51.957 106.800 47.447 1.00 31.52 39 ILE D C 1
ATOM 11151 O O . ILE D 2 36 ? 51.848 107.701 48.257 1.00 31.52 39 ILE D O 1
ATOM 11156 N N . GLU D 2 37 ? 52.669 106.898 46.313 1.00 30.91 40 GLU D N 1
ATOM 11157 C CA . GLU D 2 37 ? 53.450 108.049 45.924 1.00 33.46 40 GLU D CA 1
ATOM 11158 C C . GLU D 2 37 ? 52.542 109.170 45.402 1.00 32.41 40 GLU D C 1
ATOM 11159 O O . GLU D 2 37 ? 51.428 108.927 44.954 1.00 30.49 40 GLU D O 1
ATOM 11165 N N . ALA D 2 38 ? 53.132 110.374 45.326 1.00 32.36 41 ALA D N 1
ATOM 11166 C CA . ALA D 2 38 ? 52.438 111.554 44.741 1.00 30.43 41 ALA D CA 1
ATOM 11167 C C . ALA D 2 38 ? 52.613 111.374 43.253 1.00 29.63 41 ALA D C 1
ATOM 11168 O O . ALA D 2 38 ? 53.652 111.000 42.769 1.00 29.06 41 ALA D O 1
ATOM 11170 N N . LYS D 2 39 ? 51.563 111.647 42.515 1.00 31.48 42 LYS D N 1
ATOM 11171 C CA . LYS D 2 39 ? 51.548 111.375 41.087 1.00 31.51 42 LYS D CA 1
ATOM 11172 C C . LYS D 2 39 ? 51.318 112.648 40.306 1.00 32.30 42 LYS D C 1
ATOM 11173 O O . LYS D 2 39 ? 51.766 112.765 39.151 1.00 32.30 42 LYS D O 1
ATOM 11179 N N . THR D 2 40 ? 50.616 113.595 40.928 1.00 30.36 43 THR D N 1
ATOM 11180 C CA . THR D 2 40 ? 50.160 114.750 40.154 1.00 29.41 43 THR D CA 1
ATOM 11181 C C . THR D 2 40 ? 50.084 116.114 40.953 1.00 28.79 43 THR D C 1
ATOM 11182 O O . THR D 2 40 ? 50.230 116.163 42.224 1.00 25.45 43 THR D O 1
ATOM 11186 N N . ASN D 2 41 ? 49.832 117.207 40.177 1.00 27.67 44 ASN D N 1
ATOM 11187 C CA . ASN D 2 41 ? 49.646 118.584 40.709 1.00 27.57 44 ASN D CA 1
ATOM 11188 C C . ASN D 2 41 ? 50.847 119.102 41.488 1.00 25.50 44 ASN D C 1
ATOM 11189 O O . ASN D 2 41 ? 50.663 119.742 42.503 1.00 24.69 44 ASN D O 1
ATOM 11194 N N . PHE D 2 42 ? 52.049 118.811 40.990 1.00 26.07 45 PHE D N 1
ATOM 11195 C CA . PHE D 2 42 ? 53.305 119.235 41.643 1.00 27.20 45 PHE D CA 1
ATOM 11196 C C . PHE D 2 42 ? 53.377 120.773 41.592 1.00 28.99 45 PHE D C 1
ATOM 11197 O O . PHE D 2 42 ? 52.878 121.423 40.644 1.00 28.33 45 PHE D O 1
ATOM 11205 N N . HIS D 2 43 ? 53.964 121.358 42.633 1.00 28.45 46 HIS D N 1
ATOM 11206 C CA . HIS D 2 43 ? 53.827 122.775 42.840 1.00 27.55 46 HIS D CA 1
ATOM 11207 C C . HIS D 2 43 ? 54.916 123.620 42.145 1.00 27.97 46 HIS D C 1
ATOM 11208 O O . HIS D 2 43 ? 54.631 124.717 41.764 1.00 29.41 46 HIS D O 1
ATOM 11215 N N . TYR D 2 44 ? 56.117 123.100 41.934 1.00 28.32 47 TYR D N 1
ATOM 11216 C CA . TYR D 2 44 ? 57.227 123.856 41.336 1.00 30.17 47 TYR D CA 1
ATOM 11217 C C . TYR D 2 44 ? 58.075 122.920 40.532 1.00 30.97 47 TYR D C 1
ATOM 11218 O O . TYR D 2 44 ? 58.216 121.748 40.920 1.00 31.87 47 TYR D O 1
ATOM 11227 N N . ARG D 2 45 ? 58.689 123.432 39.459 1.00 32.08 48 ARG D N 1
ATOM 11228 C CA . ARG D 2 45 ? 59.588 122.633 38.632 1.00 33.43 48 ARG D CA 1
ATOM 11229 C C . ARG D 2 45 ? 60.922 122.447 39.354 1.00 33.14 48 ARG D C 1
ATOM 11230 O O . ARG D 2 45 ? 61.360 123.394 40.002 1.00 33.20 48 ARG D O 1
ATOM 11238 N N . PRO D 2 46 ? 61.562 121.255 39.225 1.00 32.58 49 PRO D N 1
ATOM 11239 C CA . PRO D 2 46 ? 62.934 121.041 39.660 1.00 31.83 49 PRO D CA 1
ATOM 11240 C C . PRO D 2 46 ? 63.906 122.148 39.217 1.00 33.28 49 PRO D C 1
ATOM 11241 O O . PRO D 2 46 ? 63.953 122.499 38.037 1.00 31.63 49 PRO D O 1
ATOM 11245 N N . GLN D 2 47 ? 64.696 122.674 40.167 1.00 33.83 50 GLN D N 1
ATOM 11246 C CA . GLN D 2 47 ? 65.706 123.681 39.862 1.00 33.84 50 GLN D CA 1
ATOM 11247 C C . GLN D 2 47 ? 66.908 122.960 39.267 1.00 33.89 50 GLN D C 1
ATOM 11248 O O . GLN D 2 47 ? 67.793 123.591 38.699 1.00 33.49 50 GLN D O 1
ATOM 11254 N N . TRP D 2 48 ? 66.939 121.629 39.407 1.00 33.58 51 TRP D N 1
ATOM 11255 C CA . TRP D 2 48 ? 68.069 120.805 38.974 1.00 31.88 51 TRP D CA 1
ATOM 11256 C C . TRP D 2 48 ? 67.838 120.029 37.632 1.00 33.06 51 TRP D C 1
ATOM 11257 O O . TRP D 2 48 ? 68.656 119.163 37.194 1.00 33.06 51 TRP D O 1
ATOM 11268 N N . ASP D 2 49 ? 66.758 120.357 36.921 1.00 33.58 52 ASP D N 1
ATOM 11269 C CA . ASP D 2 49 ? 66.383 119.563 35.738 1.00 34.86 52 ASP D CA 1
ATOM 11270 C C . ASP D 2 49 ? 65.395 120.398 34.997 1.00 34.57 52 ASP D C 1
ATOM 11271 O O . ASP D 2 49 ? 64.351 120.682 35.556 1.00 34.44 52 ASP D O 1
ATOM 11276 N N . SER D 2 50 ? 65.709 120.781 33.748 1.00 35.35 53 SER D N 1
ATOM 11277 C CA . SER D 2 50 ? 64.780 121.583 32.939 1.00 36.77 53 SER D CA 1
ATOM 11278 C C . SER D 2 50 ? 63.760 120.758 32.181 1.00 37.69 53 SER D C 1
ATOM 11279 O O . SER D 2 50 ? 62.812 121.362 31.602 1.00 37.77 53 SER D O 1
ATOM 11282 N N . GLU D 2 51 ? 63.935 119.415 32.164 1.00 37.51 54 GLU D N 1
ATOM 11283 C CA . GLU D 2 51 ? 63.235 118.571 31.170 1.00 39.06 54 GLU D CA 1
ATOM 11284 C C . GLU D 2 51 ? 62.051 117.845 31.739 1.00 39.11 54 GLU D C 1
ATOM 11285 O O . GLU D 2 51 ? 61.184 117.356 30.956 1.00 39.58 54 GLU D O 1
ATOM 11291 N N . HIS D 2 52 ? 62.028 117.700 33.073 1.00 38.06 55 HIS D N 1
ATOM 11292 C CA . HIS D 2 52 ? 60.983 116.878 33.718 1.00 36.00 55 HIS D CA 1
ATOM 11293 C C . HIS D 2 52 ? 60.522 117.541 34.999 1.00 35.32 55 HIS D C 1
ATOM 11294 O O . HIS D 2 52 ? 61.252 118.348 35.600 1.00 34.94 55 HIS D O 1
ATOM 11301 N N . THR D 2 53 ? 59.284 117.225 35.363 1.00 34.00 56 THR D N 1
ATOM 11302 C CA . THR D 2 53 ? 58.692 117.535 36.653 1.00 33.25 56 THR D CA 1
ATOM 11303 C C . THR D 2 53 ? 59.273 116.663 37.827 1.00 31.97 56 THR D C 1
ATOM 11304 O O . THR D 2 53 ? 60.094 115.767 37.644 1.00 31.28 56 THR D O 1
ATOM 11308 N N . LEU D 2 54 ? 58.894 116.988 39.049 1.00 31.69 57 LEU D N 1
ATOM 11309 C CA . LEU D 2 54 ? 58.986 116.010 40.149 1.00 31.66 57 LEU D CA 1
ATOM 11310 C C . LEU D 2 54 ? 58.222 114.743 39.705 1.00 30.93 57 LEU D C 1
ATOM 11311 O O . LEU D 2 54 ? 57.258 114.859 38.976 1.00 30.11 57 LEU D O 1
ATOM 11316 N N . ASN D 2 55 ? 58.717 113.542 40.049 1.00 32.13 58 ASN D N 1
ATOM 11317 C CA . ASN D 2 55 ? 57.958 112.267 39.877 1.00 30.98 58 ASN D CA 1
ATOM 11318 C C . ASN D 2 55 ? 57.395 112.164 38.483 1.00 31.30 58 ASN D C 1
ATOM 11319 O O . ASN D 2 55 ? 56.172 112.209 38.289 1.00 31.74 58 ASN D O 1
ATOM 11324 N N . ASP D 2 56 ? 58.302 112.060 37.523 1.00 32.07 59 ASP D N 1
ATOM 11325 C CA . ASP D 2 56 ? 58.012 112.184 36.113 1.00 31.08 59 ASP D CA 1
ATOM 11326 C C . ASP D 2 56 ? 58.318 110.868 35.426 1.00 30.98 59 ASP D C 1
ATOM 11327 O O . ASP D 2 56 ? 59.481 110.492 35.339 1.00 30.36 59 ASP D O 1
ATOM 11332 N N . PRO D 2 57 ? 57.280 110.155 34.914 1.00 31.37 60 PRO D N 1
ATOM 11333 C CA . PRO D 2 57 ? 57.623 108.878 34.247 1.00 31.92 60 PRO D CA 1
ATOM 11334 C C . PRO D 2 57 ? 58.562 109.063 33.063 1.00 31.64 60 PRO D C 1
ATOM 11335 O O . PRO D 2 57 ? 59.167 108.087 32.581 1.00 29.21 60 PRO D O 1
ATOM 11339 N N . THR D 2 58 ? 58.687 110.314 32.597 1.00 32.31 61 THR D N 1
ATOM 11340 C CA . THR D 2 58 ? 59.455 110.525 31.342 1.00 32.85 61 THR D CA 1
ATOM 11341 C C . THR D 2 58 ? 60.957 110.699 31.535 1.00 31.50 61 THR D C 1
ATOM 11342 O O . THR D 2 58 ? 61.675 110.919 30.557 1.00 33.10 61 THR D O 1
ATOM 11346 N N . ARG D 2 59 ? 61.421 110.581 32.774 1.00 31.63 62 ARG D N 1
ATOM 11347 C CA . ARG D 2 59 ? 62.875 110.468 33.113 1.00 31.99 62 ARG D CA 1
ATOM 11348 C C . ARG D 2 59 ? 63.489 109.213 32.472 1.00 31.97 62 ARG D C 1
ATOM 11349 O O . ARG D 2 59 ? 64.701 109.134 32.348 1.00 32.44 62 ARG D O 1
ATOM 11357 N N . THR D 2 60 ? 62.656 108.228 32.069 1.00 31.19 63 THR D N 1
ATOM 11358 C CA . THR D 2 60 ? 63.144 107.158 31.174 1.00 30.02 63 THR D CA 1
ATOM 11359 C C . THR D 2 60 ? 62.393 107.284 29.860 1.00 32.42 63 THR D C 1
ATOM 11360 O O . THR D 2 60 ? 61.251 107.734 29.847 1.00 33.17 63 THR D O 1
ATOM 11364 N N . ALA D 2 61 ? 63.041 106.898 28.753 1.00 33.75 64 ALA D N 1
ATOM 11365 C CA . ALA D 2 61 ? 62.368 106.790 27.427 1.00 33.39 64 ALA D CA 1
ATOM 11366 C C . ALA D 2 61 ? 61.422 105.576 27.291 1.00 34.18 64 ALA D C 1
ATOM 11367 O O . ALA D 2 61 ? 60.571 105.570 26.403 1.00 35.90 64 ALA D O 1
ATOM 11369 N N . ILE D 2 62 ? 61.560 104.560 28.162 1.00 33.90 65 ILE D N 1
ATOM 11370 C CA . ILE D 2 62 ? 60.662 103.416 28.193 1.00 31.96 65 ILE D CA 1
ATOM 11371 C C . ILE D 2 62 ? 59.297 103.931 28.570 1.00 32.38 65 ILE D C 1
ATOM 11372 O O . ILE D 2 62 ? 59.193 104.747 29.439 1.00 33.32 65 ILE D O 1
ATOM 11377 N N . ARG D 2 63 ? 58.247 103.409 27.949 1.00 33.68 66 ARG D N 1
ATOM 11378 C CA . ARG D 2 63 ? 56.875 103.697 28.272 1.00 34.69 66 ARG D CA 1
ATOM 11379 C C . ARG D 2 63 ? 56.126 102.459 28.777 1.00 34.56 66 ARG D C 1
ATOM 11380 O O . ARG D 2 63 ? 56.270 101.352 28.276 1.00 36.21 66 ARG D O 1
ATOM 11388 N N . MET D 2 64 ? 55.293 102.691 29.742 1.00 34.90 67 MET D N 1
ATOM 11389 C CA . MET D 2 64 ? 54.341 101.710 30.287 1.00 36.90 67 MET D CA 1
ATOM 11390 C C . MET D 2 64 ? 53.040 102.461 30.621 1.00 37.01 67 MET D C 1
ATOM 11391 O O . MET D 2 64 ? 53.044 103.515 31.215 1.00 35.14 67 MET D O 1
ATOM 11396 N N . GLU D 2 65 ? 51.944 101.854 30.249 1.00 38.76 68 GLU D N 1
ATOM 11397 C CA . GLU D 2 65 ? 50.613 102.275 30.638 1.00 41.11 68 GLU D CA 1
ATOM 11398 C C . GLU D 2 65 ? 50.412 102.284 32.169 1.00 40.40 68 GLU D C 1
ATOM 11399 O O . GLU D 2 65 ? 49.679 103.130 32.745 1.00 42.09 68 GLU D O 1
ATOM 11405 N N . ASP D 2 66 ? 51.017 101.312 32.841 1.00 39.96 69 ASP D N 1
ATOM 11406 C CA . ASP D 2 66 ? 50.993 101.218 34.325 1.00 38.84 69 ASP D CA 1
ATOM 11407 C C . ASP D 2 66 ? 52.325 100.658 34.779 1.00 37.37 69 ASP D C 1
ATOM 11408 O O . ASP D 2 66 ? 52.623 99.470 34.571 1.00 37.02 69 ASP D O 1
ATOM 11413 N N . TRP D 2 67 ? 53.153 101.497 35.390 1.00 36.48 70 TRP D N 1
ATOM 11414 C CA . TRP D 2 67 ? 54.378 101.000 36.016 1.00 33.92 70 TRP D CA 1
ATOM 11415 C C . TRP D 2 67 ? 54.154 99.885 37.047 1.00 35.07 70 TRP D C 1
ATOM 11416 O O . TRP D 2 67 ? 55.050 99.060 37.263 1.00 34.86 70 TRP D O 1
ATOM 11427 N N . CYS D 2 68 ? 52.975 99.819 37.653 1.00 35.93 71 CYS D N 1
ATOM 11428 C CA . CYS D 2 68 ? 52.711 98.673 38.535 1.00 36.78 71 CYS D CA 1
ATOM 11429 C C . CYS D 2 68 ? 52.590 97.292 37.865 1.00 35.46 71 CYS D C 1
ATOM 11430 O O . CYS D 2 68 ? 52.445 96.318 38.583 1.00 36.75 71 CYS D O 1
ATOM 11433 N N . ALA D 2 69 ? 52.588 97.205 36.529 1.00 34.48 72 ALA D N 1
ATOM 11434 C CA . ALA D 2 69 ? 52.777 95.927 35.825 1.00 33.84 72 ALA D CA 1
ATOM 11435 C C . ALA D 2 69 ? 54.076 95.317 36.347 1.00 34.17 72 ALA D C 1
ATOM 11436 O O . ALA D 2 69 ? 54.364 94.113 36.149 1.00 35.38 72 ALA D O 1
ATOM 11438 N N . VAL D 2 70 ? 54.896 96.158 36.963 1.00 35.31 73 VAL D N 1
ATOM 11439 C CA . VAL D 2 70 ? 56.169 95.713 37.581 1.00 34.75 73 VAL D CA 1
ATOM 11440 C C . VAL D 2 70 ? 55.943 95.575 39.066 1.00 35.79 73 VAL D C 1
ATOM 11441 O O . VAL D 2 70 ? 55.664 96.564 39.728 1.00 37.55 73 VAL D O 1
ATOM 11445 N N . SER D 2 71 ? 56.123 94.342 39.543 1.00 34.26 74 SER D N 1
ATOM 11446 C CA . SER D 2 71 ? 55.797 93.847 40.853 1.00 34.77 74 SER D CA 1
ATOM 11447 C C . SER D 2 71 ? 56.905 92.915 41.358 1.00 34.52 74 SER D C 1
ATOM 11448 O O . SER D 2 71 ? 57.637 92.253 40.574 1.00 35.76 74 SER D O 1
ATOM 11451 N N . ASP D 2 72 ? 57.038 92.837 42.661 1.00 33.02 75 ASP D N 1
ATOM 11452 C CA . ASP D 2 72 ? 58.142 92.083 43.217 1.00 32.09 75 ASP D CA 1
ATOM 11453 C C . ASP D 2 72 ? 57.570 90.677 43.542 1.00 32.44 75 ASP D C 1
ATOM 11454 O O . ASP D 2 72 ? 56.698 90.579 44.444 1.00 31.15 75 ASP D O 1
ATOM 11459 N N . PRO D 2 73 ? 58.020 89.619 42.804 1.00 32.19 76 PRO D N 1
ATOM 11460 C CA . PRO D 2 73 ? 57.595 88.237 43.180 1.00 32.49 76 PRO D CA 1
ATOM 11461 C C . PRO D 2 73 ? 58.027 87.850 44.583 1.00 33.04 76 PRO D C 1
ATOM 11462 O O . PRO D 2 73 ? 57.428 86.953 45.127 1.00 35.23 76 PRO D O 1
ATOM 11466 N N . ARG D 2 74 ? 59.024 88.510 45.178 1.00 31.88 77 ARG D N 1
ATOM 11467 C CA . ARG D 2 74 ? 59.377 88.238 46.592 1.00 29.29 77 ARG D CA 1
ATOM 11468 C C . ARG D 2 74 ? 58.409 88.975 47.506 1.00 29.78 77 ARG D C 1
ATOM 11469 O O . ARG D 2 74 ? 58.393 88.688 48.667 1.00 29.67 77 ARG D O 1
ATOM 11477 N N . GLN D 2 75 ? 57.616 89.955 47.015 1.00 28.89 78 GLN D N 1
ATOM 11478 C CA . GLN D 2 75 ? 56.699 90.684 47.885 1.00 28.81 78 GLN D CA 1
ATOM 11479 C C . GLN D 2 75 ? 57.392 91.458 49.012 1.00 27.33 78 GLN D C 1
ATOM 11480 O O . GLN D 2 75 ? 56.875 91.553 50.139 1.00 26.61 78 GLN D O 1
ATOM 11486 N N . PHE D 2 76 ? 58.571 91.969 48.742 1.00 26.77 79 PHE D N 1
ATOM 11487 C CA . PHE D 2 76 ? 59.270 92.758 49.751 1.00 27.23 79 PHE D CA 1
ATOM 11488 C C . PHE D 2 76 ? 58.641 94.147 49.896 1.00 28.45 79 PHE D C 1
ATOM 11489 O O . PHE D 2 76 ? 58.786 95.042 49.010 1.00 28.08 79 PHE D O 1
ATOM 11497 N N . TYR D 2 77 ? 57.946 94.334 51.008 1.00 29.04 80 TYR D N 1
ATOM 11498 C CA . TYR D 2 77 ? 57.837 95.666 51.593 1.00 28.41 80 TYR D CA 1
ATOM 11499 C C . TYR D 2 77 ? 58.938 95.779 52.673 1.00 28.84 80 TYR D C 1
ATOM 11500 O O . TYR D 2 77 ? 59.657 94.835 52.942 1.00 27.87 80 TYR D O 1
ATOM 11509 N N . TYR D 2 78 ? 59.074 96.936 53.308 1.00 28.61 81 TYR D N 1
ATOM 11510 C CA . TYR D 2 78 ? 60.183 97.101 54.217 1.00 28.63 81 TYR D CA 1
ATOM 11511 C C . TYR D 2 78 ? 60.481 95.936 55.215 1.00 27.92 81 TYR D C 1
ATOM 11512 O O . TYR D 2 78 ? 61.562 95.389 55.240 1.00 27.66 81 TYR D O 1
ATOM 11521 N N . GLY D 2 79 ? 59.529 95.592 56.033 1.00 27.80 82 GLY D N 1
ATOM 11522 C CA . GLY D 2 79 ? 59.729 94.589 57.022 1.00 28.57 82 GLY D CA 1
ATOM 11523 C C . GLY D 2 79 ? 60.067 93.203 56.519 1.00 29.85 82 GLY D C 1
ATOM 11524 O O . GLY D 2 79 ? 60.875 92.540 57.166 1.00 30.96 82 GLY D O 1
ATOM 11525 N N . ALA D 2 80 ? 59.464 92.745 55.408 1.00 28.33 83 ALA D N 1
ATOM 11526 C CA . ALA D 2 80 ? 59.836 91.496 54.787 1.00 26.72 83 ALA D CA 1
ATOM 11527 C C . ALA D 2 80 ? 61.279 91.564 54.317 1.00 27.60 83 ALA D C 1
ATOM 11528 O O . ALA D 2 80 ? 62.037 90.592 54.376 1.00 27.82 83 ALA D O 1
ATOM 11530 N N . TYR D 2 81 ? 61.640 92.676 53.726 1.00 26.26 84 TYR D N 1
ATOM 11531 C CA . TYR D 2 81 ? 63.000 92.833 53.241 1.00 27.35 84 TYR D CA 1
ATOM 11532 C C . TYR D 2 81 ? 64.041 92.737 54.369 1.00 28.25 84 TYR D C 1
ATOM 11533 O O . TYR D 2 81 ? 65.031 91.976 54.278 1.00 29.87 84 TYR D O 1
ATOM 11542 N N . VAL D 2 82 ? 63.859 93.528 55.429 1.00 28.25 85 VAL D N 1
ATOM 11543 C CA . VAL D 2 82 ? 64.862 93.496 56.552 1.00 27.45 85 VAL D CA 1
ATOM 11544 C C . VAL D 2 82 ? 64.796 92.188 57.294 1.00 27.76 85 VAL D C 1
ATOM 11545 O O . VAL D 2 82 ? 65.738 91.789 57.816 1.00 27.77 85 VAL D O 1
ATOM 11549 N N . GLY D 2 83 ? 63.651 91.535 57.387 1.00 29.30 86 GLY D N 1
ATOM 11550 C CA . GLY D 2 83 ? 63.598 90.248 58.056 1.00 27.91 86 GLY D CA 1
ATOM 11551 C C . GLY D 2 83 ? 64.361 89.203 57.254 1.00 30.58 86 GLY D C 1
ATOM 11552 O O . GLY D 2 83 ? 65.117 88.423 57.811 1.00 31.18 86 GLY D O 1
ATOM 11553 N N . ASN D 2 84 ? 64.186 89.183 55.929 1.00 30.25 87 ASN D N 1
ATOM 11554 C CA . ASN D 2 84 ? 64.937 88.275 55.088 1.00 29.82 87 ASN D CA 1
ATOM 11555 C C . ASN D 2 84 ? 66.437 88.514 55.239 1.00 29.19 87 ASN D C 1
ATOM 11556 O O . ASN D 2 84 ? 67.179 87.578 55.419 1.00 30.76 87 ASN D O 1
ATOM 11561 N N . ARG D 2 85 ? 66.865 89.776 55.194 1.00 29.04 88 ARG D N 1
ATOM 11562 C CA . ARG D 2 85 ? 68.264 90.102 55.233 1.00 28.41 88 ARG D CA 1
ATOM 11563 C C . ARG D 2 85 ? 68.964 89.891 56.586 1.00 30.14 88 ARG D C 1
ATOM 11564 O O . ARG D 2 85 ? 70.215 89.625 56.646 1.00 30.54 88 ARG D O 1
ATOM 11572 N N . ALA D 2 86 ? 68.223 90.125 57.682 1.00 29.29 89 ALA D N 1
ATOM 11573 C CA . ALA D 2 86 ? 68.743 89.874 59.025 1.00 29.64 89 ALA D CA 1
ATOM 11574 C C . ALA D 2 86 ? 69.075 88.357 59.090 1.00 30.28 89 ALA D C 1
ATOM 11575 O O . ALA D 2 86 ? 70.067 87.985 59.637 1.00 31.37 89 ALA D O 1
ATOM 11577 N N . LYS D 2 87 ? 68.272 87.506 58.470 1.00 30.76 90 LYS D N 1
ATOM 11578 C CA . LYS D 2 87 ? 68.586 86.129 58.459 1.00 32.75 90 LYS D CA 1
ATOM 11579 C C . LYS D 2 87 ? 69.875 85.859 57.624 1.00 32.70 90 LYS D C 1
ATOM 11580 O O . LYS D 2 87 ? 70.754 85.163 58.075 1.00 33.17 90 LYS D O 1
ATOM 11586 N N . MET D 2 88 ? 70.020 86.454 56.444 1.00 32.07 91 MET D N 1
ATOM 11587 C CA . MET D 2 88 ? 71.231 86.222 55.695 1.00 31.46 91 MET D CA 1
ATOM 11588 C C . MET D 2 88 ? 72.449 86.765 56.410 1.00 31.08 91 MET D C 1
ATOM 11589 O O . MET D 2 88 ? 73.570 86.234 56.276 1.00 31.02 91 MET D O 1
ATOM 11594 N N . GLN D 2 89 ? 72.274 87.874 57.110 1.00 31.71 92 GLN D N 1
ATOM 11595 C CA . GLN D 2 89 ? 73.437 88.523 57.697 1.00 31.27 92 GLN D CA 1
ATOM 11596 C C . GLN D 2 89 ? 73.965 87.664 58.853 1.00 30.66 92 GLN D C 1
ATOM 11597 O O . GLN D 2 89 ? 75.154 87.671 59.126 1.00 29.95 92 GLN D O 1
ATOM 11603 N N . GLU D 2 90 ? 73.055 86.983 59.532 1.00 29.91 93 GLU D N 1
ATOM 11604 C CA . GLU D 2 90 ? 73.435 86.193 60.663 1.00 32.44 93 GLU D CA 1
ATOM 11605 C C . GLU D 2 90 ? 74.296 85.044 60.173 1.00 32.57 93 GLU D C 1
ATOM 11606 O O . GLU D 2 90 ? 75.234 84.695 60.868 1.00 33.94 93 GLU D O 1
ATOM 11612 N N . SER D 2 91 ? 73.933 84.425 59.038 1.00 32.98 94 SER D N 1
ATOM 11613 C CA . SER D 2 91 ? 74.726 83.316 58.475 1.00 33.90 94 SER D CA 1
ATOM 11614 C C . SER D 2 91 ? 76.061 83.794 58.109 1.00 33.25 94 SER D C 1
ATOM 11615 O O . SER D 2 91 ? 77.022 83.162 58.406 1.00 35.99 94 SER D O 1
ATOM 11618 N N . ALA D 2 92 ? 76.114 84.906 57.405 1.00 34.39 95 ALA D N 1
ATOM 11619 C CA . ALA D 2 92 ? 77.358 85.523 57.047 1.00 34.53 95 ALA D CA 1
ATOM 11620 C C . ALA D 2 92 ? 78.245 85.769 58.284 1.00 35.62 95 ALA D C 1
ATOM 11621 O O . ALA D 2 92 ? 79.463 85.538 58.211 1.00 37.07 95 ALA D O 1
ATOM 11623 N N . GLU D 2 93 ? 77.665 86.256 59.377 1.00 36.13 96 GLU D N 1
ATOM 11624 C CA . GLU D 2 93 ? 78.426 86.515 60.645 1.00 37.60 96 GLU D CA 1
ATOM 11625 C C . GLU D 2 93 ? 79.002 85.250 61.213 1.00 37.40 96 GLU D C 1
ATOM 11626 O O . GLU D 2 93 ? 80.103 85.263 61.711 1.00 37.71 96 GLU D O 1
ATOM 11632 N N . THR D 2 94 ? 78.206 84.183 61.189 1.00 37.49 97 THR D N 1
ATOM 11633 C CA . THR D 2 94 ? 78.655 82.841 61.570 1.00 38.02 97 THR D CA 1
ATOM 11634 C C . THR D 2 94 ? 79.979 82.438 60.860 1.00 37.64 97 THR D C 1
ATOM 11635 O O . THR D 2 94 ? 80.934 82.014 61.501 1.00 36.83 97 THR D O 1
ATOM 11639 N N . SER D 2 95 ? 79.983 82.590 59.540 1.00 37.91 98 SER D N 1
ATOM 11640 C CA . SER D 2 95 ? 81.063 82.197 58.672 1.00 38.01 98 SER D CA 1
ATOM 11641 C C . SER D 2 95 ? 82.269 83.103 58.824 1.00 38.14 98 SER D C 1
ATOM 11642 O O . SER D 2 95 ? 83.408 82.600 58.874 1.00 37.68 98 SER D O 1
ATOM 11645 N N . PHE D 2 96 ? 82.035 84.424 58.829 1.00 36.30 99 PHE D N 1
ATOM 11646 C CA . PHE D 2 96 ? 83.077 85.352 59.147 1.00 36.26 99 PHE D CA 1
ATOM 11647 C C . PHE D 2 96 ? 83.698 85.070 60.542 1.00 37.46 99 PHE D C 1
ATOM 11648 O O . PHE D 2 96 ? 84.894 85.052 60.664 1.00 36.46 99 PHE D O 1
ATOM 11656 N N . GLY D 2 97 ? 82.879 84.798 61.559 1.00 38.21 100 GLY D N 1
ATOM 11657 C CA . GLY D 2 97 ? 83.398 84.470 62.885 1.00 39.80 100 GLY D CA 1
ATOM 11658 C C . GLY D 2 97 ? 84.285 83.242 62.920 1.00 40.73 100 GLY D C 1
ATOM 11659 O O . GLY D 2 97 ? 85.386 83.285 63.428 1.00 41.90 100 GLY D O 1
ATOM 11660 N N . PHE D 2 98 ? 83.787 82.147 62.383 1.00 41.19 101 PHE D N 1
ATOM 11661 C CA . PHE D 2 98 ? 84.566 80.979 62.129 1.00 41.80 101 PHE D CA 1
ATOM 11662 C C . PHE D 2 98 ? 85.849 81.224 61.338 1.00 42.10 101 PHE D C 1
ATOM 11663 O O . PHE D 2 98 ? 86.882 80.831 61.852 1.00 42.68 101 PHE D O 1
ATOM 11671 N N . CYS D 2 99 ? 85.850 81.871 60.160 1.00 43.85 102 CYS D N 1
ATOM 11672 C CA . CYS D 2 99 ? 87.143 82.059 59.403 1.00 45.15 102 CYS D CA 1
ATOM 11673 C C . CYS D 2 99 ? 88.177 82.868 60.137 1.00 46.43 102 CYS D C 1
ATOM 11674 O O . CYS D 2 99 ? 89.352 82.705 59.895 1.00 47.29 102 CYS D O 1
ATOM 11677 N N . GLU D 2 100 ? 87.730 83.770 60.986 1.00 47.50 103 GLU D N 1
ATOM 11678 C CA . GLU D 2 100 ? 88.601 84.619 61.750 1.00 49.04 103 GLU D CA 1
ATOM 11679 C C . GLU D 2 100 ? 89.214 83.826 62.915 1.00 48.88 103 GLU D C 1
ATOM 11680 O O . GLU D 2 100 ? 90.449 83.822 63.110 1.00 49.13 103 GLU D O 1
ATOM 11686 N N . LYS D 2 101 ? 88.367 83.147 63.676 1.00 48.13 104 LYS D N 1
ATOM 11687 C CA . LYS D 2 101 ? 88.854 82.392 64.809 1.00 49.48 104 LYS D CA 1
ATOM 11688 C C . LYS D 2 101 ? 89.814 81.248 64.433 1.00 47.59 104 LYS D C 1
ATOM 11689 O O . LYS D 2 101 ? 90.742 80.998 65.152 1.00 46.92 104 LYS D O 1
ATOM 11695 N N . ARG D 2 102 ? 89.527 80.525 63.354 1.00 46.35 105 ARG D N 1
ATOM 11696 C CA . ARG D 2 102 ? 90.339 79.402 62.885 1.00 44.52 105 ARG D CA 1
ATOM 11697 C C . ARG D 2 102 ? 91.490 79.855 61.967 1.00 45.07 105 ARG D C 1
ATOM 11698 O O . ARG D 2 102 ? 92.163 79.015 61.377 1.00 45.00 105 ARG D O 1
ATOM 11706 N N . ASN D 2 103 ? 91.703 81.168 61.837 1.00 44.64 106 ASN D N 1
ATOM 11707 C CA . ASN D 2 103 ? 92.764 81.692 60.986 1.00 45.91 106 ASN D CA 1
ATOM 11708 C C . ASN D 2 103 ? 92.830 81.181 59.534 1.00 47.02 106 ASN D C 1
ATOM 11709 O O . ASN D 2 103 ? 93.938 81.073 58.946 1.00 47.19 106 ASN D O 1
ATOM 11714 N N . LEU D 2 104 ? 91.661 80.930 58.933 1.00 46.29 107 LEU D N 1
ATOM 11715 C CA . LEU D 2 104 ? 91.601 80.298 57.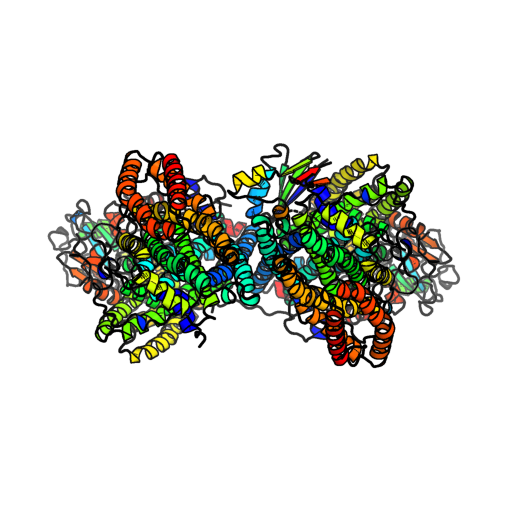650 1.00 45.69 107 LEU D CA 1
ATOM 11716 C C . LEU D 2 104 ? 92.121 81.152 56.530 1.00 46.18 107 LEU D C 1
ATOM 11717 O O . LEU D 2 104 ? 92.500 80.647 55.486 1.00 46.52 107 LEU D O 1
ATOM 11722 N N . LEU D 2 105 ? 92.157 82.459 56.723 1.00 46.99 108 LEU D N 1
ATOM 11723 C CA . LEU D 2 105 ? 92.628 83.323 55.641 1.00 46.71 108 LEU D CA 1
ATOM 11724 C C . LEU D 2 105 ? 94.010 83.834 55.922 1.00 45.85 108 LEU D C 1
ATOM 11725 O O . LEU D 2 105 ? 94.800 84.020 54.991 1.00 45.99 108 LEU D O 1
ATOM 11730 N N . THR D 2 106 ? 94.299 84.103 57.185 1.00 45.69 109 THR D N 1
ATOM 11731 C CA . THR D 2 106 ? 95.655 84.577 57.546 1.00 46.42 109 THR D CA 1
ATOM 11732 C C . THR D 2 106 ? 96.794 83.496 57.395 1.00 46.82 109 THR D C 1
ATOM 11733 O O . THR D 2 106 ? 97.987 83.855 57.262 1.00 45.88 109 THR D O 1
ATOM 11737 N N . ARG D 2 107 ? 96.405 82.222 57.441 1.00 46.42 110 ARG D N 1
ATOM 11738 C CA . ARG D 2 107 ? 97.326 81.131 57.267 1.00 48.18 110 ARG D CA 1
ATOM 11739 C C . ARG D 2 107 ? 97.652 80.857 55.781 1.00 49.19 110 ARG D C 1
ATOM 11740 O O . ARG D 2 107 ? 98.610 80.122 55.479 1.00 49.80 110 ARG D O 1
ATOM 11748 N N . LEU D 2 108 ? 96.886 81.464 54.868 1.00 49.31 111 LEU D N 1
ATOM 11749 C CA . LEU D 2 108 ? 97.154 81.338 53.450 1.00 48.36 111 LEU D CA 1
ATOM 11750 C C . LEU D 2 108 ? 98.515 81.909 53.141 1.00 49.71 111 LEU D C 1
ATOM 11751 O O . LEU D 2 108 ? 99.038 82.778 53.863 1.00 48.29 111 LEU D O 1
ATOM 11756 N N . SER D 2 109 ? 99.085 81.404 52.046 1.00 51.45 112 SER D N 1
ATOM 11757 C CA . SER D 2 109 ? 100.368 81.851 51.564 1.00 52.83 112 SER D CA 1
ATOM 11758 C C . SER D 2 109 ? 100.129 83.285 51.107 1.00 53.99 112 SER D C 1
ATOM 11759 O O . SER D 2 109 ? 98.979 83.668 50.814 1.00 53.93 112 SER D O 1
ATOM 11762 N N . GLU D 2 110 ? 101.201 84.066 51.039 1.00 53.63 113 GLU D N 1
ATOM 11763 C CA . GLU D 2 110 ? 101.121 85.445 50.615 1.00 54.31 113 GLU D CA 1
ATOM 11764 C C . GLU D 2 110 ? 100.642 85.607 49.180 1.00 53.59 113 GLU D C 1
ATOM 11765 O O . GLU D 2 110 ? 99.939 86.560 48.859 1.00 54.42 113 GLU D O 1
ATOM 11771 N N . GLU D 2 111 ? 100.971 84.655 48.327 1.00 53.30 114 GLU D N 1
ATOM 11772 C CA . GLU D 2 111 ? 100.541 84.683 46.928 1.00 53.08 114 GLU D CA 1
ATOM 11773 C C . GLU D 2 111 ? 99.050 84.421 46.770 1.00 51.01 114 GLU D C 1
ATOM 11774 O O . GLU D 2 111 ? 98.427 85.069 45.932 1.00 52.47 114 GLU D O 1
ATOM 11780 N N . THR D 2 112 ? 98.508 83.453 47.518 1.00 48.52 115 THR D N 1
ATOM 11781 C CA . THR D 2 112 ? 97.075 83.190 47.567 1.00 46.19 115 THR D CA 1
ATOM 11782 C C . THR D 2 112 ? 96.322 84.437 48.108 1.00 46.19 115 THR D C 1
ATOM 11783 O O . THR D 2 112 ? 95.301 84.834 47.562 1.00 46.13 115 THR D O 1
ATOM 11787 N N . GLN D 2 113 ? 96.890 85.122 49.099 1.00 44.61 116 GLN D N 1
ATOM 11788 C CA . GLN D 2 113 ? 96.257 86.305 49.641 1.00 43.77 116 GLN D CA 1
ATOM 11789 C C . GLN D 2 113 ? 96.224 87.417 48.648 1.00 43.94 116 GLN D C 1
ATOM 11790 O O . GLN D 2 113 ? 95.227 88.130 48.588 1.00 43.62 116 GLN D O 1
ATOM 11796 N N . LYS D 2 114 ? 97.295 87.560 47.869 1.00 44.89 117 LYS D N 1
ATOM 11797 C CA . LYS D 2 114 ? 97.363 88.573 46.839 1.00 45.47 117 LYS D CA 1
ATOM 11798 C C . LYS D 2 114 ? 96.324 88.281 45.746 1.00 45.16 117 LYS D C 1
ATOM 11799 O O . LYS D 2 114 ? 95.699 89.207 45.235 1.00 45.32 117 LYS D O 1
ATOM 11805 N N . GLN D 2 115 ? 96.104 87.008 45.417 1.00 43.57 118 GLN D N 1
ATOM 11806 C CA . GLN D 2 115 ? 95.033 86.652 44.461 1.00 42.14 118 GLN D CA 1
ATOM 11807 C C . GLN D 2 115 ? 93.665 87.147 44.959 1.00 41.51 118 GLN D C 1
ATOM 11808 O O . GLN D 2 115 ? 92.818 87.594 44.174 1.00 42.43 118 GLN D O 1
ATOM 11814 N N . LEU D 2 116 ? 93.443 87.026 46.266 1.00 39.68 119 LEU D N 1
ATOM 11815 C CA . LEU D 2 116 ? 92.220 87.498 46.880 1.00 38.50 119 LEU D CA 1
ATOM 11816 C C . LEU D 2 116 ? 92.120 89.000 46.819 1.00 37.34 119 LEU D C 1
ATOM 11817 O O . LEU D 2 116 ? 91.114 89.488 46.419 1.00 38.25 119 LEU D O 1
ATOM 11822 N N . LEU D 2 117 ? 93.191 89.734 47.119 1.00 39.19 120 LEU D N 1
ATOM 11823 C CA . LEU D 2 117 ? 93.153 91.215 47.094 1.00 38.09 120 LEU D CA 1
ATOM 11824 C C . LEU D 2 117 ? 93.155 91.724 45.701 1.00 38.85 120 LEU D C 1
ATOM 11825 O O . LEU D 2 117 ? 92.694 92.852 45.431 1.00 40.27 120 LEU D O 1
ATOM 11830 N N . ARG D 2 118 ? 93.653 90.902 44.771 1.00 39.12 121 ARG D N 1
ATOM 11831 C CA . ARG D 2 118 ? 93.688 91.317 43.370 1.00 38.25 121 ARG D CA 1
ATOM 11832 C C . ARG D 2 118 ? 92.443 90.951 42.538 1.00 37.58 121 ARG D C 1
ATOM 11833 O O . ARG D 2 118 ? 91.976 91.754 41.775 1.00 38.85 121 ARG D O 1
ATOM 11841 N N . LEU D 2 119 ? 91.893 89.767 42.703 1.00 36.51 122 LEU D N 1
ATOM 11842 C CA . LEU D 2 119 ? 90.795 89.284 41.837 1.00 36.41 122 LEU D CA 1
ATOM 11843 C C . LEU D 2 119 ? 89.374 89.409 42.429 1.00 36.90 122 LEU D C 1
ATOM 11844 O O . LEU D 2 119 ? 88.413 89.242 41.719 1.00 36.52 122 LEU D O 1
ATOM 11849 N N . LEU D 2 120 ? 89.272 89.579 43.747 1.00 36.91 123 LEU D N 1
ATOM 11850 C CA . LEU D 2 120 ? 88.005 89.467 44.437 1.00 36.74 123 LEU D CA 1
ATOM 11851 C C . LEU D 2 120 ? 87.702 90.805 45.115 1.00 36.88 123 LEU D C 1
ATOM 11852 O O . LEU D 2 120 ? 86.744 91.509 44.745 1.00 37.12 123 LEU D O 1
ATOM 11857 N N . VAL D 2 121 ? 88.569 91.196 46.060 1.00 36.75 124 VAL D N 1
ATOM 11858 C CA . VAL D 2 121 ? 88.290 92.379 46.899 1.00 35.27 124 VAL D CA 1
ATOM 11859 C C . VAL D 2 121 ? 87.978 93.631 46.116 1.00 35.60 124 VAL D C 1
ATOM 11860 O O . VAL D 2 121 ? 87.132 94.371 46.557 1.00 38.27 124 VAL D O 1
ATOM 11864 N N . PRO D 2 122 ? 88.636 93.868 44.937 1.00 35.81 125 PRO D N 1
ATOM 11865 C CA . PRO D 2 122 ? 88.347 95.082 44.242 1.00 35.79 125 PRO D CA 1
ATOM 11866 C C . PRO D 2 122 ? 86.901 95.192 43.641 1.00 36.51 125 PRO D C 1
ATOM 11867 O O . PRO D 2 122 ? 86.460 96.304 43.279 1.00 37.31 125 PRO D O 1
ATOM 11871 N N . LEU D 2 123 ? 86.157 94.098 43.630 1.00 35.94 126 LEU D N 1
ATOM 11872 C CA . LEU D 2 123 ? 84.746 94.172 43.260 1.00 36.44 126 LEU D CA 1
ATOM 11873 C C . LEU D 2 123 ? 83.948 95.066 44.211 1.00 36.55 126 LEU D C 1
ATOM 11874 O O . LEU D 2 123 ? 82.897 95.580 43.802 1.00 37.74 126 LEU D O 1
ATOM 11879 N N . ARG D 2 124 ? 84.437 95.279 45.450 1.00 34.87 127 ARG D N 1
ATOM 11880 C CA . ARG D 2 124 ? 83.825 96.322 46.339 1.00 34.60 127 ARG D CA 1
ATOM 11881 C C . ARG D 2 124 ? 83.613 97.685 45.665 1.00 33.00 127 ARG D C 1
ATOM 11882 O O . ARG D 2 124 ? 82.722 98.389 46.031 1.00 32.77 127 ARG D O 1
ATOM 11890 N N . HIS D 2 125 ? 84.427 98.041 44.672 1.00 32.89 128 HIS D N 1
ATOM 11891 C CA . HIS D 2 125 ? 84.318 99.327 44.023 1.00 33.37 128 HIS D CA 1
ATOM 11892 C C . HIS D 2 125 ? 83.234 99.246 42.925 1.00 33.86 128 HIS D C 1
ATOM 11893 O O . HIS D 2 125 ? 82.579 100.238 42.601 1.00 35.32 128 HIS D O 1
ATOM 11900 N N . VAL D 2 126 ? 83.028 98.057 42.386 1.00 33.19 129 VAL D N 1
ATOM 11901 C CA . VAL D 2 126 ? 81.914 97.776 41.486 1.00 33.30 129 VAL D CA 1
ATOM 11902 C C . VAL D 2 126 ? 80.576 97.876 42.232 1.00 32.07 129 VAL D C 1
ATOM 11903 O O . VAL D 2 126 ? 79.660 98.522 41.743 1.00 34.04 129 VAL D O 1
ATOM 11907 N N . GLU D 2 127 ? 80.515 97.298 43.416 1.00 30.86 130 GLU D N 1
ATOM 11908 C CA . GLU D 2 127 ? 79.360 97.319 44.323 1.00 30.73 130 GLU D CA 1
ATOM 11909 C C . GLU D 2 127 ? 78.991 98.718 44.809 1.00 31.03 130 GLU D C 1
ATOM 11910 O O . GLU D 2 127 ? 77.814 99.068 44.905 1.00 31.18 130 GLU D O 1
ATOM 11916 N N . LEU D 2 128 ? 80.004 99.538 45.076 1.00 31.55 131 LEU D N 1
ATOM 11917 C CA . LEU D 2 128 ? 79.766 100.944 45.364 1.00 30.77 131 LEU D CA 1
ATOM 11918 C C . LEU D 2 128 ? 79.164 101.675 44.169 1.00 30.14 131 LEU D C 1
ATOM 11919 O O . LEU D 2 128 ? 78.147 102.384 44.314 1.00 31.40 131 LEU D O 1
ATOM 11924 N N . GLY D 2 129 ? 79.732 101.484 42.978 1.00 30.54 132 GLY D N 1
ATOM 11925 C CA . GLY D 2 129 ? 79.064 101.999 41.744 1.00 30.63 132 GLY D CA 1
ATOM 11926 C C . GLY D 2 129 ? 77.608 101.546 41.657 1.00 31.19 132 GLY D C 1
ATOM 11927 O O . GLY D 2 129 ? 76.741 102.317 41.270 1.00 33.04 132 GLY D O 1
ATOM 11928 N N . ALA D 2 130 ? 77.313 100.295 42.029 1.00 31.90 133 ALA D N 1
ATOM 11929 C CA . ALA D 2 130 ? 75.982 99.753 41.852 1.00 32.16 133 ALA D CA 1
ATOM 11930 C C . ALA D 2 130 ? 75.095 100.354 42.957 1.00 32.47 133 ALA D C 1
ATOM 11931 O O . ALA D 2 130 ? 73.932 100.604 42.752 1.00 33.77 133 ALA D O 1
ATOM 11933 N N . ASN D 2 131 ? 75.638 100.530 44.149 1.00 32.89 134 ASN D N 1
ATOM 11934 C CA . ASN D 2 131 ? 74.907 101.187 45.235 1.00 33.73 134 ASN D CA 1
ATOM 11935 C C . ASN D 2 131 ? 74.413 102.563 44.772 1.00 34.58 134 ASN D C 1
ATOM 11936 O O . ASN D 2 131 ? 73.230 102.937 44.973 1.00 32.90 134 ASN D O 1
ATOM 11941 N N . MET D 2 132 ? 75.316 103.250 44.042 1.00 34.59 135 MET D N 1
ATOM 11942 C CA . MET D 2 132 ? 75.079 104.600 43.580 1.00 35.04 135 MET D CA 1
ATOM 11943 C C . MET D 2 132 ? 74.047 104.611 42.480 1.00 34.96 135 MET D C 1
ATOM 11944 O O . MET D 2 132 ? 73.125 105.451 42.458 1.00 34.75 135 MET D O 1
ATOM 11949 N N . ASN D 2 133 ? 74.215 103.678 41.556 1.00 34.51 136 ASN D N 1
ATOM 11950 C CA . ASN D 2 133 ? 73.308 103.579 40.400 1.00 33.69 136 ASN D CA 1
ATOM 11951 C C . ASN D 2 133 ? 71.894 103.231 40.830 1.00 32.74 136 ASN D C 1
ATOM 11952 O O . ASN D 2 133 ? 70.903 103.690 40.256 1.00 33.17 136 ASN D O 1
ATOM 11957 N N . ASN D 2 134 ? 71.779 102.439 41.872 1.00 32.82 137 ASN D N 1
ATOM 11958 C CA . ASN D 2 134 ? 70.448 102.058 42.350 1.00 32.47 137 ASN D CA 1
ATOM 11959 C C . ASN D 2 134 ? 69.714 103.106 43.203 1.00 32.41 137 ASN D C 1
ATOM 11960 O O . ASN D 2 134 ? 68.471 103.192 43.176 1.00 34.89 137 ASN D O 1
ATOM 11965 N N . ALA D 2 135 ? 70.465 103.840 44.014 1.00 32.25 138 ALA D N 1
ATOM 11966 C CA . ALA D 2 135 ? 70.012 105.062 44.641 1.00 32.29 138 ALA D CA 1
ATOM 11967 C C . ALA D 2 135 ? 69.428 106.057 43.633 1.00 31.96 138 ALA D C 1
ATOM 11968 O O . ALA D 2 135 ? 68.382 106.610 43.839 1.00 33.40 138 ALA D O 1
ATOM 11970 N N . LYS D 2 136 ? 70.153 106.311 42.573 1.00 32.64 139 LYS D N 1
ATOM 11971 C CA . LYS D 2 136 ? 69.722 107.130 41.473 1.00 33.06 139 LYS D CA 1
ATOM 11972 C C . LYS D 2 136 ? 68.412 106.581 40.902 1.00 32.41 139 LYS D C 1
ATOM 11973 O O . LYS D 2 136 ? 67.388 107.281 40.908 1.00 33.29 139 LYS D O 1
ATOM 11979 N N . ILE D 2 137 ? 68.367 105.295 40.523 1.00 32.59 140 ILE D N 1
ATOM 11980 C CA . ILE D 2 137 ? 67.065 104.717 40.052 1.00 31.26 140 ILE D CA 1
ATOM 11981 C C . ILE D 2 137 ? 65.952 104.892 41.121 1.00 31.02 140 ILE D C 1
ATOM 11982 O O . ILE D 2 137 ? 64.798 105.254 40.807 1.00 32.07 140 ILE D O 1
ATOM 11987 N N . ALA D 2 138 ? 66.272 104.668 42.393 1.00 29.73 141 ALA D N 1
ATOM 11988 C CA . ALA D 2 138 ? 65.185 104.823 43.387 1.00 29.43 141 ALA D CA 1
ATOM 11989 C C . ALA D 2 138 ? 64.636 106.189 43.423 1.00 29.77 141 ALA D C 1
ATOM 11990 O O . ALA D 2 138 ? 63.505 106.343 43.890 1.00 31.59 141 ALA D O 1
ATOM 11992 N N . GLY D 2 139 ? 65.423 107.209 43.049 1.00 29.40 142 GLY D N 1
ATOM 11993 C CA . GLY D 2 139 ? 64.931 108.551 43.238 1.00 30.16 142 GLY D CA 1
ATOM 11994 C C . GLY D 2 139 ? 64.265 109.072 41.960 1.00 31.32 142 GLY D C 1
ATOM 11995 O O . GLY D 2 139 ? 63.618 110.102 41.983 1.00 32.43 142 GLY D O 1
ATOM 11996 N N . ASP D 2 140 ? 64.400 108.331 40.861 1.00 32.04 143 ASP D N 1
ATOM 11997 C CA . ASP D 2 140 ? 63.898 108.699 39.516 1.00 32.09 143 ASP D CA 1
ATOM 11998 C C . ASP D 2 140 ? 62.669 107.900 39.119 1.00 31.91 143 ASP D C 1
ATOM 11999 O O . ASP D 2 140 ? 61.814 108.457 38.435 1.00 31.15 143 ASP D O 1
ATOM 12004 N N . ALA D 2 141 ? 62.574 106.613 39.519 1.00 30.86 144 ALA D N 1
ATOM 12005 C CA . ALA D 2 141 ? 61.406 105.800 39.119 1.00 30.77 144 ALA D CA 1
ATOM 12006 C C . ALA D 2 141 ? 60.247 106.216 39.896 1.00 31.61 144 ALA D C 1
ATOM 12007 O O . ALA D 2 141 ? 60.362 106.372 41.094 1.00 32.79 144 ALA D O 1
ATOM 12009 N N . THR D 2 142 ? 59.080 106.331 39.236 1.00 32.00 145 THR D N 1
ATOM 12010 C CA . THR D 2 142 ? 57.893 106.818 39.921 1.00 30.67 145 THR D CA 1
ATOM 12011 C C . THR D 2 142 ? 57.128 105.780 40.781 1.00 30.94 145 THR D C 1
ATOM 12012 O O . THR D 2 142 ? 56.764 106.089 41.918 1.00 31.73 145 THR D O 1
ATOM 12016 N N . ALA D 2 143 ? 56.871 104.586 40.260 1.00 28.51 146 ALA D N 1
ATOM 12017 C CA . ALA D 2 143 ? 56.036 103.605 41.022 1.00 27.63 146 ALA D CA 1
ATOM 12018 C C . ALA D 2 143 ? 56.773 103.147 42.250 1.00 26.51 146 ALA D C 1
ATOM 12019 O O . ALA D 2 143 ? 57.903 102.794 42.179 1.00 26.64 146 ALA D O 1
ATOM 12021 N N . THR D 2 144 ? 56.117 103.095 43.392 1.00 28.39 147 THR D N 1
ATOM 12022 C CA . THR D 2 144 ? 56.755 102.523 44.580 1.00 28.93 147 THR D CA 1
ATOM 12023 C C . THR D 2 144 ? 57.204 101.037 44.314 1.00 30.47 147 THR D C 1
ATOM 12024 O O . THR D 2 144 ? 58.231 100.589 44.862 1.00 30.89 147 THR D O 1
ATOM 12028 N N . THR D 2 145 ? 56.493 100.289 43.441 1.00 29.74 148 THR D N 1
ATOM 12029 C CA . THR D 2 145 ? 56.842 98.871 43.272 1.00 29.55 148 THR D CA 1
ATOM 12030 C C . THR D 2 145 ? 58.218 98.770 42.671 1.00 29.29 148 THR D C 1
ATOM 12031 O O . THR D 2 145 ? 58.926 97.825 42.902 1.00 29.94 148 THR D O 1
ATOM 12035 N N . VAL D 2 146 ? 58.554 99.755 41.844 1.00 30.02 149 VAL D N 1
ATOM 12036 C CA . VAL D 2 146 ? 59.824 99.812 41.132 1.00 29.42 149 VAL D CA 1
ATOM 12037 C C . VAL D 2 146 ? 60.918 100.518 41.987 1.00 29.72 149 VAL D C 1
ATOM 12038 O O . VAL D 2 146 ? 62.056 100.040 42.106 1.00 29.17 149 VAL D O 1
ATOM 12042 N N . SER D 2 147 ? 60.584 101.688 42.524 1.00 29.11 150 SER D N 1
ATOM 12043 C CA . SER D 2 147 ? 61.603 102.441 43.262 1.00 28.83 150 SER D CA 1
ATOM 12044 C C . SER D 2 147 ? 62.001 101.680 44.545 1.00 27.48 150 SER D C 1
ATOM 12045 O O . SER D 2 147 ? 63.151 101.671 44.895 1.00 26.53 150 SER D O 1
ATOM 12048 N N . GLN D 2 148 ? 61.047 101.045 45.248 1.00 29.42 151 GLN D N 1
ATOM 12049 C CA . GLN D 2 148 ? 61.409 100.304 46.449 1.00 29.38 151 GLN D CA 1
ATOM 12050 C C . GLN D 2 148 ? 62.374 99.123 46.154 1.00 29.89 151 GLN D C 1
ATOM 12051 O O . GLN D 2 148 ? 63.288 98.902 46.879 1.00 30.31 151 GLN D O 1
ATOM 12057 N N . MET D 2 149 ? 62.274 98.471 45.013 1.00 30.02 152 MET D N 1
ATOM 12058 C CA . MET D 2 149 ? 63.176 97.347 44.728 1.00 30.74 152 MET D CA 1
ATOM 12059 C C . MET D 2 149 ? 64.615 97.804 44.506 1.00 30.96 152 MET D C 1
ATOM 12060 O O . MET D 2 149 ? 65.588 97.058 44.735 1.00 31.44 152 MET D O 1
ATOM 12065 N N . HIS D 2 150 ? 64.738 99.001 43.966 1.00 31.64 153 HIS D N 1
ATOM 12066 C CA . HIS D 2 150 ? 66.037 99.619 43.686 1.00 31.65 153 HIS D CA 1
ATOM 12067 C C . HIS D 2 150 ? 66.710 100.221 44.913 1.00 30.50 153 HIS D C 1
ATOM 12068 O O . HIS D 2 150 ? 67.932 100.175 45.039 1.00 31.71 153 HIS D O 1
ATOM 12075 N N . ILE D 2 151 ? 65.933 100.732 45.853 1.00 29.78 154 ILE D N 1
ATOM 12076 C CA . ILE D 2 151 ? 66.513 101.080 47.141 1.00 28.82 154 ILE D CA 1
ATOM 12077 C C . ILE D 2 151 ? 67.014 99.823 47.942 1.00 29.30 154 ILE D C 1
ATOM 12078 O O . ILE D 2 151 ? 68.129 99.843 48.532 1.00 29.85 154 ILE D O 1
ATOM 12083 N N . TYR D 2 152 ? 66.210 98.755 47.979 1.00 27.37 155 TYR D N 1
ATOM 12084 C CA . TYR D 2 152 ? 66.631 97.526 48.626 1.00 26.46 155 TYR D CA 1
ATOM 12085 C C . TYR D 2 152 ? 67.871 97.010 47.978 1.00 27.33 155 TYR D C 1
ATOM 12086 O O . TYR D 2 152 ? 68.861 96.768 48.648 1.00 29.54 155 TYR D O 1
ATOM 12095 N N . THR D 2 153 ? 67.886 96.878 46.675 1.00 27.71 156 THR D N 1
ATOM 12096 C CA . THR D 2 153 ? 69.084 96.340 46.028 1.00 28.35 156 THR D CA 1
ATOM 12097 C C . THR D 2 153 ? 70.330 97.247 46.182 1.00 29.13 156 THR D C 1
ATOM 12098 O O . THR D 2 153 ? 71.414 96.708 46.271 1.00 31.72 156 THR D O 1
ATOM 12102 N N . GLY D 2 154 ? 70.187 98.579 46.244 1.00 28.87 157 GLY D N 1
ATOM 12103 C CA . GLY D 2 154 ? 71.298 99.496 46.452 1.00 28.31 157 GLY D CA 1
ATOM 12104 C C . GLY D 2 154 ? 71.942 99.324 47.807 1.00 29.31 157 GLY D C 1
ATOM 12105 O O . GLY D 2 154 ? 73.191 99.212 47.918 1.00 30.05 157 GLY D O 1
ATOM 12106 N N . MET D 2 155 ? 71.111 99.159 48.823 1.00 27.80 158 MET D N 1
ATOM 12107 C CA . MET D 2 155 ? 71.610 98.856 50.159 1.00 29.03 158 MET D CA 1
ATOM 12108 C C . MET D 2 155 ? 72.290 97.551 50.235 1.00 30.08 158 MET D C 1
ATOM 12109 O O . MET D 2 155 ? 73.297 97.426 50.917 1.00 30.42 158 MET D O 1
ATOM 12114 N N . ASP D 2 156 ? 71.756 96.550 49.507 1.00 31.59 159 ASP D N 1
ATOM 12115 C CA . ASP D 2 156 ? 72.376 95.235 49.387 1.00 29.85 159 ASP D CA 1
ATOM 12116 C C . ASP D 2 156 ? 73.795 95.388 48.767 1.00 29.73 159 ASP D C 1
ATOM 12117 O O . ASP D 2 156 ? 74.741 94.752 49.245 1.00 29.72 159 ASP D O 1
ATOM 12122 N N . ARG D 2 157 ? 73.951 96.184 47.707 1.00 27.70 160 ARG D N 1
ATOM 12123 C CA . ARG D 2 157 ? 75.307 96.457 47.161 1.00 28.94 160 ARG D CA 1
ATOM 12124 C C . ARG D 2 157 ? 76.293 96.982 48.213 1.00 30.83 160 ARG D C 1
ATOM 12125 O O . ARG D 2 157 ? 77.507 96.572 48.254 1.00 32.43 160 ARG D O 1
ATOM 12133 N N . LEU D 2 158 ? 75.792 97.884 49.064 1.00 30.29 161 LEU D N 1
ATOM 12134 C CA . LEU D 2 158 ? 76.606 98.404 50.127 1.00 31.18 161 LEU D CA 1
ATOM 12135 C C . LEU D 2 158 ? 77.039 97.245 51.040 1.00 31.08 161 LEU D C 1
ATOM 12136 O O . LEU D 2 158 ? 78.226 97.135 51.351 1.00 31.00 161 LEU D O 1
ATOM 12141 N N . GLY D 2 159 ? 76.075 96.416 51.468 1.00 29.70 162 GLY D N 1
ATOM 12142 C CA . GLY D 2 159 ? 76.320 95.296 52.311 1.00 29.35 162 GLY D CA 1
ATOM 12143 C C . GLY D 2 159 ? 77.347 94.291 51.721 1.00 29.96 162 GLY D C 1
ATOM 12144 O O . GLY D 2 159 ? 78.190 93.751 52.474 1.00 30.25 162 GLY D O 1
ATOM 12145 N N . ILE D 2 160 ? 77.289 94.082 50.399 1.00 29.21 163 ILE D N 1
ATOM 12146 C CA . ILE D 2 160 ? 78.162 93.191 49.685 1.00 28.79 163 ILE D CA 1
ATOM 12147 C C . ILE D 2 160 ? 79.562 93.794 49.598 1.00 30.64 163 ILE D C 1
ATOM 12148 O O . ILE D 2 160 ? 80.540 93.090 49.806 1.00 31.15 163 ILE D O 1
ATOM 12153 N N . GLY D 2 161 ? 79.662 95.106 49.334 1.00 30.15 164 GLY D N 1
ATOM 12154 C CA . GLY D 2 161 ? 80.927 95.793 49.355 1.00 28.54 164 GLY D CA 1
ATOM 12155 C C . GLY D 2 161 ? 81.576 95.721 50.708 1.00 29.26 164 GLY D C 1
ATOM 12156 O O . GLY D 2 161 ? 82.816 95.617 50.836 1.00 30.04 164 GLY D O 1
ATOM 12157 N N . GLN D 2 162 ? 80.754 95.745 51.738 1.00 30.07 165 GLN D N 1
ATOM 12158 C CA . GLN D 2 162 ? 81.232 95.607 53.133 1.00 30.63 165 GLN D CA 1
ATOM 12159 C C . GLN D 2 162 ? 81.776 94.222 53.462 1.00 31.96 165 GLN D C 1
ATOM 12160 O O . GLN D 2 162 ? 82.799 94.105 54.154 1.00 32.97 165 GLN D O 1
ATOM 12166 N N . TYR D 2 163 ? 81.122 93.167 52.960 1.00 33.93 166 TYR D N 1
ATOM 12167 C CA . TYR D 2 163 ? 81.617 91.795 53.181 1.00 35.22 166 TYR D CA 1
ATOM 12168 C C . TYR D 2 163 ? 82.960 91.611 52.412 1.00 35.22 166 TYR D C 1
ATOM 12169 O O . TYR D 2 163 ? 83.920 91.102 52.923 1.00 37.16 166 TYR D O 1
ATOM 12178 N N . LEU D 2 164 ? 83.054 92.107 51.213 1.00 35.41 167 LEU D N 1
ATOM 12179 C CA . LEU D 2 164 ? 84.310 92.034 50.490 1.00 36.50 167 LEU D CA 1
ATOM 12180 C C . LEU D 2 164 ? 85.420 92.806 51.179 1.00 36.62 167 LEU D C 1
ATOM 12181 O O . LEU D 2 164 ? 86.529 92.304 51.308 1.00 37.23 167 LEU D O 1
ATOM 12186 N N . SER D 2 165 ? 85.117 94.019 51.638 1.00 36.18 168 SER D N 1
ATOM 12187 C CA . SER D 2 165 ? 86.020 94.783 52.449 1.00 35.97 168 SER D CA 1
ATOM 12188 C C . SER D 2 165 ? 86.452 93.961 53.667 1.00 37.22 168 SER D C 1
ATOM 12189 O O . SER D 2 165 ? 87.628 93.994 54.009 1.00 37.79 168 SER D O 1
ATOM 12192 N N . ARG D 2 166 ? 85.527 93.227 54.306 1.00 37.42 169 ARG D N 1
ATOM 12193 C CA . ARG D 2 166 ? 85.874 92.489 55.521 1.00 38.52 169 ARG D CA 1
ATOM 12194 C C . ARG D 2 166 ? 86.764 91.263 55.232 1.00 37.90 169 ARG D C 1
ATOM 12195 O O . ARG D 2 166 ? 87.521 90.811 56.106 1.00 39.36 169 ARG D O 1
ATOM 12203 N N . ILE D 2 167 ? 86.648 90.691 54.048 1.00 38.40 170 ILE D N 1
ATOM 12204 C CA . ILE D 2 167 ? 87.661 89.698 53.578 1.00 38.85 170 ILE D CA 1
ATOM 12205 C C . ILE D 2 167 ? 89.134 90.271 53.679 1.00 38.13 170 ILE D C 1
ATOM 12206 O O . ILE D 2 167 ? 89.991 89.623 54.280 1.00 37.57 170 ILE D O 1
ATOM 12211 N N . ALA D 2 168 ? 89.376 91.467 53.134 1.00 37.31 171 ALA D N 1
ATOM 12212 C CA . ALA D 2 168 ? 90.688 92.137 53.236 1.00 38.89 171 ALA D CA 1
ATOM 12213 C C . ALA D 2 168 ? 91.075 92.461 54.658 1.00 39.97 171 ALA D C 1
ATOM 12214 O O . ALA D 2 168 ? 92.236 92.254 55.018 1.00 41.31 171 ALA D O 1
ATOM 12216 N N . LEU D 2 169 ? 90.143 92.969 55.465 1.00 39.17 172 LEU D N 1
ATOM 12217 C CA . LEU D 2 169 ? 90.461 93.248 56.829 1.00 39.98 172 LEU D CA 1
ATOM 12218 C C . LEU D 2 169 ? 90.873 91.988 57.597 1.00 41.48 172 LEU D C 1
ATOM 12219 O O . LEU D 2 169 ? 91.632 92.060 58.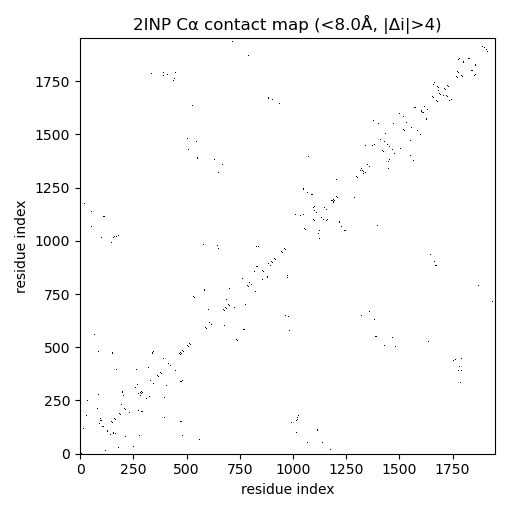560 1.00 43.48 172 LEU D O 1
ATOM 12224 N N . MET D 2 170 ? 90.344 90.843 57.209 1.00 42.54 173 MET D N 1
ATOM 12225 C CA . MET D 2 170 ? 90.613 89.629 57.915 1.00 43.74 173 MET D CA 1
ATOM 12226 C C . MET D 2 170 ? 92.025 89.200 57.572 1.00 44.88 173 MET D C 1
ATOM 12227 O O . MET D 2 170 ? 92.772 88.744 58.474 1.00 46.91 173 MET D O 1
ATOM 12232 N N . ILE D 2 171 ? 92.404 89.394 56.300 1.00 44.35 174 ILE D N 1
ATOM 12233 C CA . ILE D 2 171 ? 93.760 89.136 55.791 1.00 43.34 174 ILE D CA 1
ATOM 12234 C C . ILE D 2 171 ? 94.797 90.047 56.468 1.00 43.96 174 ILE D C 1
ATOM 12235 O O . ILE D 2 171 ? 95.815 89.547 56.923 1.00 44.67 174 ILE D O 1
ATOM 12240 N N . ASP D 2 172 ? 94.542 91.357 56.568 1.00 42.77 175 ASP D N 1
ATOM 12241 C CA . ASP D 2 172 ? 95.518 92.263 57.162 1.00 41.90 175 ASP D CA 1
ATOM 12242 C C . ASP D 2 172 ? 95.403 92.459 58.689 1.00 43.84 175 ASP D C 1
ATOM 12243 O O . ASP D 2 172 ? 96.044 93.376 59.295 1.00 42.83 175 ASP D O 1
ATOM 12248 N N . GLY D 2 173 ? 94.556 91.626 59.297 1.00 44.54 176 GLY D N 1
ATOM 12249 C CA . GLY D 2 173 ? 94.258 91.696 60.744 1.00 46.07 176 GLY D CA 1
ATOM 12250 C C . GLY D 2 173 ? 93.721 93.040 61.192 1.00 46.98 176 GLY D C 1
ATOM 12251 O O . GLY D 2 173 ? 94.076 93.535 62.276 1.00 46.70 176 GLY D O 1
ATOM 12252 N N . SER D 2 174 ? 92.887 93.654 60.351 1.00 47.64 177 SER D N 1
ATOM 12253 C CA . SER D 2 174 ? 92.085 94.837 60.788 1.00 48.61 177 SER D CA 1
ATOM 12254 C C . SER D 2 174 ? 92.912 96.132 60.861 1.00 48.24 177 SER D C 1
ATOM 12255 O O . SER D 2 174 ? 92.651 97.022 61.677 1.00 48.84 177 SER D O 1
ATOM 12258 N N . THR D 2 175 ? 93.894 96.222 59.971 1.00 47.55 178 THR D N 1
ATOM 12259 C CA . THR D 2 175 ? 94.735 97.389 59.797 1.00 47.33 178 THR D CA 1
ATOM 12260 C C . THR D 2 175 ? 94.322 98.268 58.607 1.00 46.55 178 THR D C 1
ATOM 12261 O O . THR D 2 175 ? 94.574 99.518 58.606 1.00 46.52 178 THR D O 1
ATOM 12265 N N . GLY D 2 176 ? 93.769 97.637 57.562 1.00 44.22 179 GLY D N 1
ATOM 12266 C CA . GLY D 2 176 ? 93.400 98.415 56.390 1.00 43.82 179 GLY D CA 1
ATOM 12267 C C . GLY D 2 176 ? 94.432 98.436 55.278 1.00 43.74 179 GLY D C 1
ATOM 12268 O O . GLY D 2 176 ? 94.169 98.998 54.212 1.00 43.82 179 GLY D O 1
ATOM 12269 N N . ALA D 2 177 ? 95.569 97.764 55.492 1.00 42.97 180 ALA D N 1
ATOM 12270 C CA . ALA D 2 177 ? 96.686 97.765 54.542 1.00 43.20 180 ALA D CA 1
ATOM 12271 C C . ALA D 2 177 ? 96.381 96.947 53.296 1.00 42.55 180 ALA D C 1
ATOM 12272 O O . ALA D 2 177 ? 96.761 97.345 52.214 1.00 43.06 180 ALA D O 1
ATOM 12274 N N . ALA D 2 178 ? 95.698 95.811 53.474 1.00 42.56 181 ALA D N 1
ATOM 12275 C CA . ALA D 2 178 ? 95.159 94.961 52.378 1.00 41.99 181 ALA D CA 1
ATOM 12276 C C . ALA D 2 178 ? 94.097 95.694 51.596 1.00 42.00 181 ALA D C 1
ATOM 12277 O O . ALA D 2 178 ? 94.006 95.560 50.395 1.00 42.09 181 ALA D O 1
ATOM 12279 N N . LEU D 2 179 ? 93.299 96.494 52.286 1.00 43.24 182 LEU D N 1
ATOM 12280 C CA . LEU D 2 179 ? 92.329 97.375 51.633 1.00 44.57 182 LEU D CA 1
ATOM 12281 C C . LEU D 2 179 ? 93.028 98.391 50.725 1.00 45.72 182 LEU D C 1
ATOM 12282 O O . LEU D 2 179 ? 92.602 98.571 49.543 1.00 46.95 182 LEU D O 1
ATOM 12287 N N . ASP D 2 180 ? 94.103 99.030 51.229 1.00 45.07 183 ASP D N 1
ATOM 12288 C CA . ASP D 2 180 ? 94.901 99.944 50.415 1.00 45.57 183 ASP D CA 1
ATOM 12289 C C . ASP D 2 180 ? 95.637 99.239 49.242 1.00 45.13 183 ASP D C 1
ATOM 12290 O O . ASP D 2 180 ? 95.704 99.771 48.128 1.00 45.46 183 ASP D O 1
ATOM 12295 N N . GLU D 2 181 ? 96.226 98.077 49.487 1.00 44.71 184 GLU D N 1
ATOM 12296 C CA . GLU D 2 181 ? 96.811 97.275 48.399 1.00 44.59 184 GLU D CA 1
ATOM 12297 C C . GLU D 2 181 ? 95.763 96.934 47.364 1.00 44.34 184 GLU D C 1
ATOM 12298 O O . GLU D 2 181 ? 95.990 97.062 46.176 1.00 45.50 184 GLU D O 1
ATOM 12304 N N . SER D 2 182 ? 94.610 96.466 47.814 1.00 43.01 185 SER D N 1
ATOM 12305 C CA . SER D 2 182 ? 93.549 96.111 46.880 1.00 42.53 185 SER D CA 1
ATOM 12306 C C . SER D 2 182 ? 93.082 97.277 46.018 1.00 42.16 185 SER D C 1
ATOM 12307 O O . SER D 2 182 ? 92.804 97.121 44.836 1.00 42.53 185 SER D O 1
ATOM 12310 N N . LYS D 2 183 ? 93.009 98.470 46.605 1.00 42.15 186 LYS D N 1
ATOM 12311 C CA . LYS D 2 183 ? 92.507 99.655 45.895 1.00 40.57 186 LYS D CA 1
ATOM 12312 C C . LYS D 2 183 ? 93.503 100.219 44.880 1.00 41.11 186 LYS D C 1
ATOM 12313 O O . LYS D 2 183 ? 93.095 100.766 43.837 1.00 41.87 186 LYS D O 1
ATOM 12319 N N . ALA D 2 184 ? 94.800 100.084 45.157 1.00 40.51 187 ALA D N 1
ATOM 12320 C CA . ALA D 2 184 ? 95.839 100.288 44.115 1.00 40.51 187 ALA D CA 1
ATOM 12321 C C . ALA D 2 184 ? 95.701 99.332 42.893 1.00 39.93 187 ALA D C 1
ATOM 12322 O O . ALA D 2 184 ? 96.014 99.702 41.772 1.00 40.82 187 ALA D O 1
ATOM 12324 N N . TYR D 2 185 ? 95.199 98.120 43.068 1.00 39.35 188 TYR D N 1
ATOM 12325 C CA . TYR D 2 185 ? 95.040 97.294 41.888 1.00 39.26 188 TYR D CA 1
ATOM 12326 C C . TYR D 2 185 ? 93.903 97.907 41.063 1.00 39.36 188 TYR D C 1
ATOM 12327 O O . TYR D 2 185 ? 93.943 97.986 39.821 1.00 39.26 188 TYR D O 1
ATOM 12336 N N . TRP D 2 186 ? 92.881 98.353 41.774 1.00 39.02 189 TRP D N 1
ATOM 12337 C CA . TRP D 2 186 ? 91.656 98.875 41.149 1.00 38.88 189 TRP D CA 1
ATOM 12338 C C . TRP D 2 186 ? 91.941 100.153 40.377 1.00 39.53 189 TRP D C 1
ATOM 12339 O O . TRP D 2 186 ? 91.437 100.376 39.258 1.00 39.41 189 TRP D O 1
ATOM 12350 N N . MET D 2 187 ? 92.728 101.014 41.029 1.00 40.85 190 MET D N 1
ATOM 12351 C CA . MET D 2 187 ? 93.182 102.281 40.455 1.00 40.48 190 MET D CA 1
ATOM 12352 C C . MET D 2 187 ? 94.220 102.139 39.304 1.00 41.05 190 MET D C 1
ATOM 12353 O O . MET D 2 187 ? 94.123 102.842 38.288 1.00 39.79 190 MET D O 1
ATOM 12358 N N . ASP D 2 188 ? 95.159 101.193 39.456 1.00 42.38 191 ASP D N 1
ATOM 12359 C CA . ASP D 2 188 ? 96.416 101.165 38.693 1.00 44.22 191 ASP D CA 1
ATOM 12360 C C . ASP D 2 188 ? 96.645 99.931 37.790 1.00 44.79 191 ASP D C 1
ATOM 12361 O O . ASP D 2 188 ? 97.223 100.066 36.713 1.00 45.44 191 ASP D O 1
ATOM 12366 N N . ASP D 2 189 ? 96.223 98.753 38.217 1.00 45.17 192 ASP D N 1
ATOM 12367 C CA . ASP D 2 189 ? 96.435 97.540 37.421 1.00 46.34 192 ASP D CA 1
ATOM 12368 C C . ASP D 2 189 ? 95.566 97.540 36.148 1.00 47.22 192 ASP D C 1
ATOM 12369 O O . ASP D 2 189 ? 94.351 97.797 36.242 1.00 47.54 192 ASP D O 1
ATOM 12374 N N . GLU D 2 190 ? 96.174 97.272 34.982 1.00 48.14 193 GLU D N 1
ATOM 12375 C CA . GLU D 2 190 ? 95.417 97.331 33.700 1.00 49.86 193 GLU D CA 1
ATOM 12376 C C . GLU D 2 190 ? 94.312 96.317 33.610 1.00 48.01 193 GLU D C 1
ATOM 12377 O O . GLU D 2 190 ? 93.322 96.603 32.931 1.00 48.00 193 GLU D O 1
ATOM 12383 N N . MET D 2 191 ? 94.458 95.181 34.317 1.00 45.83 194 MET D N 1
ATOM 12384 C CA . MET D 2 191 ? 93.368 94.196 34.502 1.00 46.19 194 MET D CA 1
ATOM 12385 C C . MET D 2 191 ? 91.983 94.821 34.876 1.00 44.39 194 MET D C 1
ATOM 12386 O O . MET D 2 191 ? 90.898 94.431 34.351 1.00 43.11 194 MET D O 1
ATOM 12391 N N . TRP D 2 192 ? 92.054 95.842 35.739 1.00 43.09 195 TRP D N 1
ATOM 12392 C CA . TRP D 2 192 ? 90.855 96.543 36.265 1.00 42.01 195 TRP D CA 1
ATOM 12393 C C . TRP D 2 192 ? 90.356 97.774 35.517 1.00 41.67 195 TRP D C 1
ATOM 12394 O O . TRP D 2 192 ? 89.271 98.232 35.812 1.00 43.14 195 TRP D O 1
ATOM 12405 N N . GLN D 2 193 ? 91.090 98.299 34.548 1.00 41.34 196 GLN D N 1
ATOM 12406 C CA . GLN D 2 193 ? 90.670 99.579 33.895 1.00 41.30 196 GLN D CA 1
ATOM 12407 C C . GLN D 2 193 ? 89.452 99.575 32.959 1.00 41.86 196 GLN D C 1
ATOM 12408 O O . GLN D 2 193 ? 88.645 100.549 32.951 1.00 43.22 196 GLN D O 1
ATOM 12414 N N . PRO D 2 194 ? 89.329 98.535 32.106 1.00 41.56 197 PRO D N 1
ATOM 12415 C CA . PRO D 2 194 ? 88.043 98.438 31.401 1.00 40.87 197 PRO D CA 1
ATOM 12416 C C . PRO D 2 194 ? 86.803 98.362 32.351 1.00 40.13 197 PRO D C 1
ATOM 12417 O O . PRO D 2 194 ? 85.782 99.055 32.094 1.00 40.82 197 PRO D O 1
ATOM 12421 N N . MET D 2 195 ? 86.900 97.605 33.444 1.00 38.85 198 MET D N 1
ATOM 12422 C CA . MET D 2 195 ? 85.849 97.664 34.566 1.00 38.72 198 MET D CA 1
ATOM 12423 C C . MET D 2 195 ? 85.679 99.060 35.211 1.00 36.58 198 MET D C 1
ATOM 12424 O O . MET D 2 195 ? 84.578 99.625 35.303 1.00 36.27 198 MET D O 1
ATOM 12429 N N . ARG D 2 196 ? 86.777 99.608 35.653 1.00 35.38 199 ARG D N 1
ATOM 12430 C CA . ARG D 2 196 ? 86.732 100.881 36.335 1.00 35.40 199 ARG D CA 1
ATOM 12431 C C . ARG D 2 196 ? 86.186 101.973 35.441 1.00 35.03 199 ARG D C 1
ATOM 12432 O O . ARG D 2 196 ? 85.343 102.763 35.847 1.00 35.70 199 ARG D O 1
ATOM 12440 N N . LYS D 2 197 ? 86.613 101.990 34.200 1.00 36.18 200 LYS D N 1
ATOM 12441 C CA . LYS D 2 197 ? 86.002 102.898 33.216 1.00 37.06 200 LYS D CA 1
ATOM 12442 C C . LYS D 2 197 ? 84.523 102.610 32.915 1.00 37.12 200 LYS D C 1
ATOM 12443 O O . LYS D 2 197 ? 83.752 103.549 32.702 1.00 39.80 200 LYS D O 1
ATOM 12449 N N . LEU D 2 198 ? 84.107 101.345 32.895 1.00 36.87 201 LEU D N 1
ATOM 12450 C CA . LEU D 2 198 ? 82.678 101.025 32.666 1.00 34.46 201 LEU D CA 1
ATOM 12451 C C . LEU D 2 198 ? 81.855 101.486 33.848 1.00 34.79 201 LEU D C 1
ATOM 12452 O O . LEU D 2 198 ? 80.782 102.097 33.681 1.00 32.23 201 LEU D O 1
ATOM 12457 N N . VAL D 2 199 ? 82.343 101.173 35.051 1.00 35.47 202 VAL D N 1
ATOM 12458 C CA . VAL D 2 199 ? 81.637 101.642 36.240 1.00 35.81 202 VAL D CA 1
ATOM 12459 C C . VAL D 2 199 ? 81.450 103.175 36.229 1.00 36.52 202 VAL D C 1
ATOM 12460 O O . VAL D 2 199 ? 80.339 103.676 36.471 1.00 38.47 202 VAL D O 1
ATOM 12464 N N . GLU D 2 200 ? 82.491 103.923 35.899 1.00 36.56 203 GLU D N 1
ATOM 12465 C CA . GLU D 2 200 ? 82.386 105.387 35.915 1.00 36.45 203 GLU D CA 1
ATOM 12466 C C . GLU D 2 200 ? 81.537 105.895 34.769 1.00 35.70 203 GLU D C 1
ATOM 12467 O O . GLU D 2 200 ? 80.871 106.918 34.871 1.00 35.46 203 GLU D O 1
ATOM 12473 N N . ASP D 2 201 ? 81.565 105.173 33.651 1.00 34.51 204 ASP D N 1
ATOM 12474 C CA . ASP D 2 201 ? 80.645 105.481 32.582 1.00 34.96 204 ASP D CA 1
ATOM 12475 C C . ASP D 2 201 ? 79.202 105.286 32.973 1.00 34.53 204 ASP D C 1
ATOM 12476 O O . ASP D 2 201 ? 78.381 106.094 32.622 1.00 35.78 204 ASP D O 1
ATOM 12481 N N . THR D 2 202 ? 78.863 104.211 33.687 1.00 34.78 205 THR D N 1
ATOM 12482 C CA . THR D 2 202 ? 77.441 104.026 34.164 1.00 33.93 205 THR D CA 1
ATOM 12483 C C . THR D 2 202 ? 77.046 105.174 35.047 1.00 33.05 205 THR D C 1
ATOM 12484 O O . THR D 2 202 ? 75.914 105.626 35.031 1.00 33.13 205 THR D O 1
ATOM 12488 N N . LEU D 2 203 ? 77.991 105.717 35.788 1.00 34.19 206 LEU D N 1
ATOM 12489 C CA . LEU D 2 203 ? 77.641 106.853 36.685 1.00 34.75 206 LEU D CA 1
ATOM 12490 C C . LEU D 2 203 ? 77.099 108.138 36.018 1.00 36.55 206 LEU D C 1
ATOM 12491 O O . LEU D 2 203 ? 76.662 109.058 36.717 1.00 39.15 206 LEU D O 1
ATOM 12496 N N . VAL D 2 204 ? 77.067 108.195 34.685 1.00 37.64 207 VAL D N 1
ATOM 12497 C CA . VAL D 2 204 ? 76.774 109.407 33.926 1.00 37.71 207 VAL D CA 1
ATOM 12498 C C . VAL D 2 204 ? 75.591 109.155 32.949 1.00 38.62 207 VAL D C 1
ATOM 12499 O O . VAL D 2 204 ? 75.248 110.021 32.174 1.00 40.25 207 VAL D O 1
ATOM 12503 N N . VAL D 2 205 ? 74.968 107.976 33.012 1.00 37.51 208 VAL D N 1
ATOM 12504 C CA . VAL D 2 205 ? 73.743 107.635 32.280 1.00 37.05 208 VAL D CA 1
ATOM 12505 C C . VAL D 2 205 ? 72.531 108.333 32.877 1.00 38.84 208 VAL D C 1
ATOM 12506 O O . VAL D 2 205 ? 72.269 108.198 34.099 1.00 41.32 208 VAL D O 1
ATOM 12510 N N . ASP D 2 206 ? 71.761 109.056 32.048 1.00 37.96 209 ASP D N 1
ATOM 12511 C CA . ASP D 2 206 ? 70.582 109.781 32.525 1.00 38.88 209 ASP D CA 1
ATOM 12512 C C . ASP D 2 206 ? 69.318 108.967 32.714 1.00 37.11 209 ASP D C 1
ATOM 12513 O O . ASP D 2 206 ? 68.640 109.167 33.695 1.00 36.32 209 ASP D O 1
ATOM 12518 N N . ASP D 2 207 ? 68.945 108.193 31.682 1.00 36.15 210 ASP D N 1
ATOM 12519 C CA . ASP D 2 207 ? 67.787 107.272 31.624 1.00 34.38 210 ASP D CA 1
ATOM 12520 C C . ASP D 2 207 ? 67.889 106.142 32.709 1.00 32.67 210 ASP D C 1
ATOM 12521 O O . ASP D 2 207 ? 68.769 105.289 32.611 1.00 31.89 210 ASP D O 1
ATOM 12526 N N . TRP D 2 208 ? 67.050 106.188 33.743 1.00 32.04 211 TRP D N 1
ATOM 12527 C CA . TRP D 2 208 ? 67.100 105.239 34.903 1.00 32.49 211 TRP D CA 1
ATOM 12528 C C . TRP D 2 208 ? 66.829 103.761 34.484 1.00 33.04 211 TRP D C 1
ATOM 12529 O O . TRP D 2 208 ? 67.359 102.814 35.132 1.00 32.96 211 TRP D O 1
ATOM 12540 N N . PHE D 2 209 ? 66.106 103.574 33.357 1.00 31.60 212 PHE D N 1
ATOM 12541 C CA . PHE D 2 209 ? 65.938 102.220 32.839 1.00 31.01 212 PHE D CA 1
ATOM 12542 C C . PHE D 2 209 ? 67.113 101.660 32.056 1.00 32.12 212 PHE D C 1
ATOM 12543 O O . PHE D 2 209 ? 67.519 100.461 32.201 1.00 32.45 212 PHE D O 1
ATOM 12551 N N . GLU D 2 210 ? 67.667 102.492 31.191 1.00 31.30 213 GLU D N 1
ATOM 12552 C CA . GLU D 2 210 ? 68.918 102.147 30.601 1.00 32.70 213 GLU D CA 1
ATOM 12553 C C . GLU D 2 210 ? 69.875 101.801 31.737 1.00 33.27 213 GLU D C 1
ATOM 12554 O O . GLU D 2 210 ? 70.609 100.802 31.681 1.00 34.27 213 GLU D O 1
ATOM 12560 N N . LEU D 2 211 ? 69.911 102.641 32.763 1.00 33.74 214 LEU D N 1
ATOM 12561 C CA . LEU D 2 211 ? 70.746 102.337 33.941 1.00 34.11 214 LEU D CA 1
ATOM 12562 C C . LEU D 2 211 ? 70.368 101.019 34.663 1.00 33.51 214 LEU D C 1
ATOM 12563 O O . LEU D 2 211 ? 71.231 100.269 35.047 1.00 31.74 214 LEU D O 1
ATOM 12568 N N . THR D 2 212 ? 69.077 100.715 34.858 1.00 34.93 215 THR D N 1
ATOM 12569 C CA . THR D 2 212 ? 68.804 99.442 35.571 1.00 34.68 215 THR D CA 1
ATOM 12570 C C . THR D 2 212 ? 69.185 98.244 34.713 1.00 34.33 215 THR D C 1
ATOM 12571 O O . THR D 2 212 ? 69.725 97.237 35.197 1.00 33.29 215 THR D O 1
ATOM 12575 N N . LEU D 2 213 ? 68.991 98.403 33.414 1.00 33.83 216 LEU D N 1
ATOM 12576 C CA . LEU D 2 213 ? 69.393 97.384 32.459 1.00 33.21 216 LEU D CA 1
ATOM 12577 C C . LEU D 2 213 ? 70.902 97.102 32.551 1.00 33.24 216 LEU D C 1
ATOM 12578 O O . LEU D 2 213 ? 71.351 95.950 32.726 1.00 33.41 216 LEU D O 1
ATOM 12583 N N . VAL D 2 214 ? 71.696 98.150 32.419 1.00 33.79 217 VAL D N 1
ATOM 12584 C CA . VAL D 2 214 ? 73.155 97.983 32.361 1.00 35.31 217 VAL D CA 1
ATOM 12585 C C . VAL D 2 214 ? 73.725 97.489 33.669 1.00 34.85 217 VAL D C 1
ATOM 12586 O O . VAL D 2 214 ? 74.456 96.501 33.681 1.00 34.33 217 VAL D O 1
ATOM 12590 N N . GLN D 2 215 ? 73.384 98.178 34.768 1.00 35.37 218 GLN D N 1
ATOM 12591 C CA . GLN D 2 215 ? 7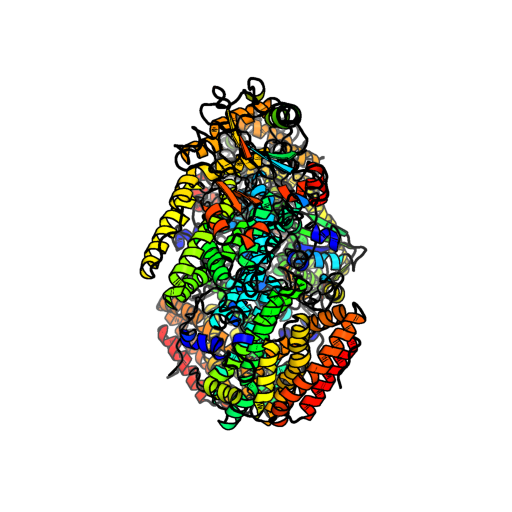3.836 97.728 36.100 1.00 34.33 218 GLN D CA 1
ATOM 12592 C C . GLN D 2 215 ? 73.262 96.360 36.449 1.00 34.88 218 GLN D C 1
ATOM 12593 O O . GLN D 2 215 ? 74.010 95.419 36.688 1.00 35.88 218 GLN D O 1
ATOM 12599 N N . ASN D 2 216 ? 71.933 96.245 36.500 1.00 34.90 219 ASN D N 1
ATOM 12600 C CA . ASN D 2 216 ? 71.289 95.124 37.245 1.00 34.07 219 ASN D CA 1
ATOM 12601 C C . ASN D 2 216 ? 71.063 93.895 36.407 1.00 34.30 219 ASN D C 1
ATOM 12602 O O . ASN D 2 216 ? 70.826 92.852 36.964 1.00 35.82 219 ASN D O 1
ATOM 12607 N N . ILE D 2 217 ? 71.161 94.012 35.081 1.00 34.67 220 ILE D N 1
ATOM 12608 C CA . ILE D 2 217 ? 71.040 92.901 34.155 1.00 34.64 220 ILE D CA 1
ATOM 12609 C C . ILE D 2 217 ? 72.346 92.615 33.396 1.00 35.76 220 ILE D C 1
ATOM 12610 O O . ILE D 2 217 ? 72.892 91.547 33.557 1.00 37.08 220 ILE D O 1
ATOM 12615 N N . LEU D 2 218 ? 72.854 93.542 32.579 1.00 34.61 221 LEU D N 1
ATOM 12616 C CA . LEU D 2 218 ? 74.054 93.256 31.802 1.00 32.88 221 LEU D CA 1
ATOM 12617 C C . LEU D 2 218 ? 75.277 92.980 32.640 1.00 33.85 221 LEU D C 1
ATOM 12618 O O . LEU D 2 218 ? 75.957 91.965 32.432 1.00 34.04 221 LEU D O 1
ATOM 12623 N N . ILE D 2 219 ? 75.615 93.888 33.562 1.00 33.43 222 ILE D N 1
ATOM 12624 C CA . ILE D 2 219 ? 76.867 93.745 34.312 1.00 31.79 222 ILE D CA 1
ATOM 12625 C C . ILE D 2 219 ? 76.690 92.660 35.340 1.00 33.49 222 ILE D C 1
ATOM 12626 O O . ILE D 2 219 ? 77.490 91.743 35.405 1.00 34.22 222 ILE D O 1
ATOM 12631 N N . ASP D 2 220 ? 75.623 92.733 36.138 1.00 33.93 223 ASP D N 1
ATOM 12632 C CA . ASP D 2 220 ? 75.417 91.724 37.166 1.00 34.08 223 ASP D CA 1
ATOM 12633 C C . ASP D 2 220 ? 75.176 90.363 36.609 1.00 34.96 223 ASP D C 1
ATOM 12634 O O . ASP D 2 220 ? 75.623 89.388 37.210 1.00 35.26 223 ASP D O 1
ATOM 12639 N N . GLY D 2 221 ? 74.481 90.296 35.464 1.00 36.02 224 GLY D N 1
ATOM 12640 C CA . GLY D 2 221 ? 74.084 89.052 34.824 1.00 35.40 224 GLY D CA 1
ATOM 12641 C C . GLY D 2 221 ? 75.270 88.214 34.399 1.00 36.74 224 GLY D C 1
ATOM 12642 O O . GLY D 2 221 ? 75.158 86.972 34.306 1.00 37.30 224 GLY D O 1
ATOM 12643 N N . MET D 2 222 ? 76.400 88.872 34.135 1.00 36.11 225 MET D N 1
ATOM 12644 C CA . MET D 2 222 ? 77.640 88.172 33.830 1.00 37.46 225 MET D CA 1
ATOM 12645 C C . MET D 2 222 ? 78.670 88.134 34.953 1.00 36.45 225 MET D C 1
ATOM 12646 O O . MET D 2 222 ? 79.398 87.157 35.072 1.00 35.07 225 MET D O 1
ATOM 12651 N N . MET D 2 223 ? 78.764 89.215 35.742 1.00 35.97 226 MET D N 1
ATOM 12652 C CA . MET D 2 223 ? 79.692 89.289 36.866 1.00 36.86 226 MET D CA 1
ATOM 12653 C C . MET D 2 223 ? 79.464 88.248 37.980 1.00 36.15 226 MET D C 1
ATOM 12654 O O . MET D 2 223 ? 80.365 87.553 38.389 1.00 36.56 226 MET D O 1
ATOM 12659 N N . TYR D 2 224 ? 78.250 88.151 38.467 1.00 37.30 227 TYR D N 1
ATOM 12660 C CA . TYR D 2 224 ? 77.947 87.252 39.583 1.00 38.06 227 TYR D CA 1
ATOM 12661 C C . TYR D 2 224 ? 78.173 85.763 39.230 1.00 37.82 227 TYR D C 1
ATOM 12662 O O . TYR D 2 224 ? 78.772 85.024 40.009 1.00 37.78 227 TYR D O 1
ATOM 12671 N N . PRO D 2 225 ? 77.685 85.311 38.065 1.00 38.03 228 PRO D N 1
ATOM 12672 C CA . PRO D 2 225 ? 78.088 83.958 37.633 1.00 37.14 228 PRO D CA 1
ATOM 12673 C C . PRO D 2 225 ? 79.593 83.765 37.412 1.00 36.28 228 PRO D C 1
ATOM 12674 O O . PRO D 2 225 ? 80.184 82.803 37.938 1.00 38.13 228 PRO D O 1
ATOM 12678 N N . LEU D 2 226 ? 80.251 84.655 36.693 1.00 35.42 229 LEU D N 1
ATOM 12679 C CA . LEU D 2 226 ? 81.706 84.545 36.606 1.00 33.87 229 LEU D CA 1
ATOM 12680 C C . LEU D 2 226 ? 82.437 84.479 37.953 1.00 34.88 229 LEU D C 1
ATOM 12681 O O . LEU D 2 226 ? 83.301 83.613 38.168 1.00 35.14 229 LEU D O 1
ATOM 12686 N N . VAL D 2 227 ? 82.125 85.413 38.863 1.00 34.08 230 VAL D N 1
ATOM 12687 C CA . VAL D 2 227 ? 82.898 85.533 40.088 1.00 33.18 230 VAL D CA 1
ATOM 12688 C C . VAL D 2 227 ? 82.489 84.529 41.172 1.00 34.52 230 VAL D C 1
ATOM 12689 O O . VAL D 2 227 ? 83.322 83.750 41.735 1.00 35.18 230 VAL D O 1
ATOM 12693 N N . TYR D 2 228 ? 81.198 84.504 41.456 1.00 34.88 231 TYR D N 1
ATOM 12694 C CA . TYR D 2 228 ? 80.738 83.777 42.623 1.00 36.45 231 TYR D CA 1
ATOM 12695 C C . TYR D 2 228 ? 80.398 82.301 42.333 1.00 37.62 231 TYR D C 1
ATOM 12696 O O . TYR D 2 228 ? 80.245 81.514 43.255 1.00 38.03 231 TYR D O 1
ATOM 12705 N N . ASP D 2 229 ? 80.251 81.950 41.054 1.00 39.89 232 ASP D N 1
ATOM 12706 C CA . ASP D 2 229 ? 80.063 80.542 40.632 1.00 41.75 232 ASP D CA 1
ATOM 12707 C C . ASP D 2 229 ? 81.394 80.010 40.109 1.00 40.74 232 ASP D C 1
ATOM 12708 O O . ASP D 2 229 ? 81.982 79.113 40.694 1.00 41.96 232 ASP D O 1
ATOM 12713 N N . LYS D 2 230 ? 81.895 80.612 39.040 1.00 40.85 233 LYS D N 1
ATOM 12714 C CA . LYS D 2 230 ? 83.065 80.087 38.306 1.00 39.62 233 LYS D CA 1
ATOM 12715 C C . LYS D 2 230 ? 84.419 80.324 38.923 1.00 39.30 233 LYS D C 1
ATOM 12716 O O . LYS D 2 230 ? 85.156 79.349 39.124 1.00 37.78 233 LYS D O 1
ATOM 12722 N N . MET D 2 231 ? 84.777 81.585 39.213 1.00 39.83 234 MET D N 1
ATOM 12723 C CA . MET D 2 231 ? 86.039 81.856 39.921 1.00 41.79 234 MET D CA 1
ATOM 12724 C C . MET D 2 231 ? 86.045 81.307 41.346 1.00 41.21 234 MET D C 1
ATOM 12725 O O . MET D 2 231 ? 87.102 80.936 41.874 1.00 40.82 234 MET D O 1
ATOM 12730 N N . ASP D 2 232 ? 84.866 81.183 41.952 1.00 41.77 235 ASP D N 1
ATOM 12731 C CA . ASP D 2 232 ? 84.741 80.506 43.237 1.00 43.14 235 ASP D CA 1
ATOM 12732 C C . ASP D 2 232 ? 85.233 79.033 43.229 1.00 43.94 235 ASP D C 1
ATOM 12733 O O . ASP D 2 232 ? 85.972 78.650 44.156 1.00 42.87 235 ASP D O 1
ATOM 12738 N N . GLN D 2 233 ? 84.774 78.216 42.247 1.00 44.54 236 GLN D N 1
ATOM 12739 C CA . GLN D 2 233 ? 85.168 76.784 42.137 1.00 46.67 236 GLN D CA 1
ATOM 12740 C C . GLN D 2 233 ? 86.658 76.753 41.905 1.00 44.46 236 GLN D C 1
ATOM 12741 O O . GLN D 2 233 ? 87.341 76.002 42.508 1.00 44.74 236 GLN D O 1
ATOM 12747 N N . TRP D 2 234 ? 87.134 77.640 41.052 1.00 44.09 237 TRP D N 1
ATOM 12748 C CA . TRP D 2 234 ? 88.499 77.699 40.620 1.00 43.36 237 TRP D CA 1
ATOM 12749 C C . TRP D 2 234 ? 89.416 77.939 41.814 1.00 44.89 237 TRP D C 1
ATOM 12750 O O . TRP D 2 234 ? 90.539 77.420 41.865 1.00 44.49 237 TRP D O 1
ATOM 12761 N N . PHE D 2 235 ? 88.933 78.731 42.780 1.00 46.16 238 PHE D N 1
ATOM 12762 C CA . PHE D 2 235 ? 89.715 79.098 43.965 1.00 45.91 238 PHE D CA 1
ATOM 12763 C C . PHE D 2 235 ? 90.096 77.889 44.768 1.00 45.86 238 PHE D C 1
ATOM 12764 O O . PHE D 2 235 ? 91.090 77.914 45.465 1.00 44.34 238 PHE D O 1
ATOM 12772 N N . GLU D 2 236 ? 89.280 76.843 44.696 1.00 47.35 239 GLU D N 1
ATOM 12773 C CA . GLU D 2 236 ? 89.600 75.621 45.371 1.00 48.91 239 GLU D CA 1
ATOM 12774 C C . GLU D 2 236 ? 90.947 75.053 44.882 1.00 48.92 239 GLU D C 1
ATOM 12775 O O . GLU D 2 236 ? 91.799 74.694 45.681 1.00 49.80 239 GLU D O 1
ATOM 12781 N N . SER D 2 237 ? 91.117 74.978 43.573 1.00 48.42 240 SER D N 1
ATOM 12782 C CA . SER D 2 237 ? 92.398 74.630 42.945 1.00 46.99 240 SER D CA 1
ATOM 12783 C C . SER D 2 237 ? 93.560 75.544 43.342 1.00 46.75 240 SER D C 1
ATOM 12784 O O . SER D 2 237 ? 94.703 75.159 43.182 1.00 45.91 240 SER D O 1
ATOM 12787 N N . GLN D 2 238 ? 93.293 76.746 43.854 1.00 46.28 241 GLN D N 1
ATOM 12788 C CA . GLN D 2 238 ? 94.396 77.668 44.218 1.00 45.01 241 GLN D CA 1
ATOM 12789 C C . GLN D 2 238 ? 94.707 77.620 45.704 1.00 44.54 241 GLN D C 1
ATOM 12790 O O . GLN D 2 238 ? 95.537 78.370 46.165 1.00 43.67 241 GLN D O 1
ATOM 12796 N N . GLY D 2 239 ? 94.021 76.760 46.465 1.00 44.95 242 GLY D N 1
ATOM 12797 C CA . GLY D 2 239 ? 94.228 76.710 47.918 1.00 45.90 242 GLY D CA 1
ATOM 12798 C C . GLY D 2 239 ? 93.419 77.714 48.731 1.00 46.51 242 GLY D C 1
ATOM 12799 O O . GLY D 2 239 ? 93.560 77.811 49.975 1.00 44.88 242 GLY D O 1
ATOM 12800 N N . ALA D 2 240 ? 92.567 78.462 48.019 1.00 47.50 243 ALA D N 1
ATOM 12801 C CA . ALA D 2 240 ? 91.672 79.460 48.644 1.00 48.33 243 ALA D CA 1
ATOM 12802 C C . ALA D 2 240 ? 90.215 78.985 48.838 1.00 48.55 243 ALA D C 1
ATOM 12803 O O . ALA D 2 240 ? 89.319 79.797 49.034 1.00 50.54 243 ALA D O 1
ATOM 12805 N N . GLU D 2 241 ? 89.988 77.681 48.822 1.00 48.31 244 GLU D N 1
ATOM 12806 C CA . GLU D 2 241 ? 88.703 77.091 49.097 1.00 49.60 244 GLU D CA 1
ATOM 12807 C C . GLU D 2 241 ? 87.899 77.709 50.263 1.00 49.43 244 GLU D C 1
ATOM 12808 O O . GLU D 2 241 ? 86.642 77.681 50.269 1.00 49.26 244 GLU D O 1
ATOM 12814 N N . ASP D 2 242 ? 88.615 78.171 51.291 1.00 49.62 245 ASP D N 1
ATOM 12815 C CA . ASP D 2 242 ? 87.988 78.652 52.517 1.00 49.11 245 ASP D CA 1
ATOM 12816 C C . ASP D 2 242 ? 87.288 80.011 52.405 1.00 47.83 245 ASP D C 1
ATOM 12817 O O . ASP D 2 242 ? 86.392 80.309 53.205 1.00 48.35 245 ASP D O 1
ATOM 12822 N N . VAL D 2 243 ? 87.665 80.817 51.408 1.00 45.33 246 VAL D N 1
ATOM 12823 C CA . VAL D 2 243 ? 86.947 82.042 51.114 1.00 44.29 246 VAL D CA 1
ATOM 12824 C C . VAL D 2 243 ? 85.497 81.792 50.742 1.00 43.59 246 VAL D C 1
ATOM 12825 O O . VAL D 2 243 ? 84.629 82.670 50.962 1.00 42.88 246 VAL D O 1
ATOM 12829 N N . SER D 2 244 ? 85.206 80.612 50.200 1.00 42.00 247 SER D N 1
ATOM 12830 C CA . SER D 2 244 ? 83.844 80.315 49.821 1.00 42.20 247 SER D CA 1
ATOM 12831 C C . SER D 2 244 ? 82.782 80.547 50.919 1.00 41.78 247 SER D C 1
ATOM 12832 O O . SER D 2 244 ? 81.648 80.870 50.611 1.00 41.57 247 SER D O 1
ATOM 12835 N N . MET D 2 245 ? 83.129 80.354 52.178 1.00 41.52 248 MET D N 1
ATOM 12836 C CA . MET D 2 245 ? 82.112 80.465 53.194 1.00 43.36 248 MET D CA 1
ATOM 12837 C C . MET D 2 245 ? 81.807 81.936 53.400 1.00 39.61 248 MET D C 1
ATOM 12838 O O . MET D 2 245 ? 80.732 82.270 53.861 1.00 41.13 248 MET D O 1
ATOM 12843 N N . LEU D 2 246 ? 82.731 82.798 52.962 1.00 37.25 249 LEU D N 1
ATOM 12844 C CA . LEU D 2 246 ? 82.597 84.250 53.022 1.00 36.03 249 LEU D CA 1
ATOM 12845 C C . LEU D 2 246 ? 81.801 84.906 51.853 1.00 35.06 249 LEU D C 1
ATOM 12846 O O . LEU D 2 246 ? 81.473 86.121 51.914 1.00 36.43 249 LEU D O 1
ATOM 12851 N N . THR D 2 247 ? 81.520 84.135 50.798 1.00 33.16 250 THR D N 1
ATOM 12852 C CA . THR D 2 247 ? 80.839 84.648 49.634 1.00 32.02 250 THR D CA 1
ATOM 12853 C C . THR D 2 247 ? 79.518 83.906 49.469 1.00 31.45 250 THR D C 1
ATOM 12854 O O . THR D 2 247 ? 78.846 84.071 48.462 1.00 31.49 250 THR D O 1
ATOM 12858 N N . GLU D 2 248 ? 79.100 83.124 50.448 1.00 32.30 251 GLU D N 1
ATOM 12859 C CA . GLU D 2 248 ? 77.739 82.520 50.412 1.00 33.81 251 GLU D CA 1
ATOM 12860 C C . GLU D 2 248 ? 76.622 83.540 50.265 1.00 33.65 251 GLU D C 1
ATOM 12861 O O . GLU D 2 248 ? 75.685 83.328 49.511 1.00 33.09 251 GLU D O 1
ATOM 12867 N N . PHE D 2 249 ? 76.745 84.644 51.000 1.00 34.29 252 PHE D N 1
ATOM 12868 C CA . PHE D 2 249 ? 75.795 85.734 50.962 1.00 33.37 252 PHE D CA 1
ATOM 12869 C C . PHE D 2 249 ? 75.545 86.176 49.494 1.00 33.08 252 PHE D C 1
ATOM 12870 O O . PHE D 2 249 ? 74.404 86.307 49.054 1.00 32.31 252 PHE D O 1
ATOM 12878 N N . MET D 2 250 ? 76.630 86.411 48.756 1.00 32.63 253 MET D N 1
ATOM 12879 C CA . MET D 2 250 ? 76.572 86.835 47.340 1.00 32.90 253 MET D CA 1
ATOM 12880 C C . MET D 2 250 ? 75.870 85.811 46.439 1.00 33.74 253 MET D C 1
ATOM 12881 O O . MET D 2 250 ? 75.012 86.216 45.679 1.00 34.84 253 MET D O 1
ATOM 12886 N N . ARG D 2 251 ? 76.102 84.499 46.633 1.00 33.17 254 ARG D N 1
ATOM 12887 C CA . ARG D 2 251 ? 75.378 83.471 45.871 1.00 32.33 254 ARG D CA 1
ATOM 12888 C C . ARG D 2 251 ? 73.906 83.467 46.182 1.00 32.40 254 ARG D C 1
ATOM 12889 O O . ARG D 2 251 ? 73.070 83.409 45.270 1.00 30.41 254 ARG D O 1
ATOM 12897 N N . ASP D 2 252 ? 73.572 83.583 47.480 1.00 32.46 255 ASP D N 1
ATOM 12898 C CA . ASP D 2 252 ? 72.187 83.554 47.867 1.00 33.37 255 ASP D CA 1
ATOM 12899 C C . ASP D 2 252 ? 71.427 84.787 47.379 1.00 33.43 255 ASP D C 1
ATOM 12900 O O . ASP D 2 252 ? 70.215 84.708 47.004 1.00 32.94 255 ASP D O 1
ATOM 12905 N N . TRP D 2 253 ? 72.150 85.911 47.428 1.00 31.57 256 TRP D N 1
ATOM 12906 C CA . TRP D 2 253 ? 71.597 87.172 46.979 1.00 31.67 256 TRP D CA 1
ATOM 12907 C C . TRP D 2 253 ? 71.352 87.179 45.478 1.00 30.54 256 TRP D C 1
ATOM 12908 O O . TRP D 2 253 ? 70.303 87.641 45.018 1.00 31.04 256 TRP D O 1
ATOM 12919 N N . TYR D 2 254 ? 72.345 86.701 44.710 1.00 30.76 257 TYR D N 1
ATOM 12920 C CA . TYR D 2 254 ? 72.234 86.649 43.265 1.00 31.46 257 TYR D CA 1
ATOM 12921 C C . TYR D 2 254 ? 71.017 85.798 42.788 1.00 30.99 257 TYR D C 1
ATOM 12922 O O . TYR D 2 254 ? 70.223 86.232 41.958 1.00 30.36 257 TYR D O 1
ATOM 12931 N N . LYS D 2 255 ? 70.889 84.605 43.334 1.00 30.77 258 LYS D N 1
ATOM 12932 C CA . LYS D 2 255 ? 69.779 83.778 43.008 1.00 32.90 258 LYS D CA 1
ATOM 12933 C C . LYS D 2 255 ? 68.430 84.475 43.317 1.00 32.39 258 LYS D C 1
ATOM 12934 O O . LYS D 2 255 ? 67.473 84.445 42.519 1.00 32.51 258 LYS D O 1
ATOM 12940 N N . GLU D 2 256 ? 68.322 85.126 44.460 1.00 31.39 259 GLU D N 1
ATOM 12941 C CA . GLU D 2 256 ? 67.055 85.818 44.707 1.00 30.86 259 GLU D CA 1
ATOM 12942 C C . GLU D 2 256 ? 66.884 87.008 43.739 1.00 30.62 259 GLU D C 1
ATOM 12943 O O . GLU D 2 256 ? 65.767 87.259 43.276 1.00 29.99 259 GLU D O 1
ATOM 12949 N N . SER D 2 257 ? 67.967 87.743 43.455 1.00 28.64 260 SER D N 1
ATOM 12950 C CA . SER D 2 257 ? 67.837 88.899 42.588 1.00 29.84 260 SER D CA 1
ATOM 12951 C C . SER D 2 257 ? 67.294 88.596 41.168 1.00 30.64 260 SER D C 1
ATOM 12952 O O . SER D 2 257 ? 66.629 89.417 40.527 1.00 30.95 260 SER D O 1
ATOM 12955 N N . LEU D 2 258 ? 67.634 87.434 40.644 1.00 31.54 261 LEU D N 1
ATOM 12956 C CA . LEU D 2 258 ? 67.087 86.959 39.340 1.00 30.96 261 LEU D CA 1
ATOM 12957 C C . LEU D 2 258 ? 65.609 87.011 39.295 1.00 30.48 261 LEU D C 1
ATOM 12958 O O . LEU D 2 258 ? 65.009 87.286 38.254 1.00 30.52 261 LEU D O 1
ATOM 12963 N N . ARG D 2 259 ? 64.987 86.757 40.435 1.00 30.90 262 ARG D N 1
ATOM 12964 C CA . ARG D 2 259 ? 63.527 86.727 40.469 1.00 30.68 262 ARG D CA 1
ATOM 12965 C C . ARG D 2 259 ? 62.888 88.081 40.125 1.00 30.08 262 ARG D C 1
ATOM 12966 O O . ARG D 2 259 ? 61.942 88.167 39.309 1.00 29.20 262 ARG D O 1
ATOM 12974 N N . TRP D 2 260 ? 63.380 89.154 40.733 1.00 29.00 263 TRP D N 1
ATOM 12975 C CA . TRP D 2 260 ? 62.678 90.435 40.538 1.00 28.21 263 TRP D CA 1
ATOM 12976 C C . TRP D 2 260 ? 63.200 91.114 39.271 1.00 28.44 263 TRP D C 1
ATOM 12977 O O . TRP D 2 260 ? 62.441 91.792 38.575 1.00 26.32 263 TRP D O 1
ATOM 12988 N N . THR D 2 261 ? 64.483 90.905 38.950 1.00 28.30 264 THR D N 1
ATOM 12989 C CA . THR D 2 261 ? 64.995 91.536 37.746 1.00 29.74 264 THR D CA 1
ATOM 12990 C C . THR D 2 261 ? 64.433 90.886 36.518 1.00 31.49 264 THR D C 1
ATOM 12991 O O . THR D 2 261 ? 64.155 91.610 35.567 1.00 33.40 264 THR D O 1
ATOM 12995 N N . ASN D 2 262 ? 64.318 89.547 36.478 1.00 31.64 265 ASN D N 1
ATOM 12996 C CA . ASN D 2 262 ? 63.689 88.894 35.328 1.00 32.24 265 ASN D CA 1
ATOM 12997 C C . ASN D 2 262 ? 62.206 89.291 35.272 1.00 32.79 265 ASN D C 1
ATOM 12998 O O . ASN D 2 262 ? 61.677 89.544 34.168 1.00 33.23 265 ASN D O 1
ATOM 13003 N N . ALA D 2 263 ? 61.543 89.386 36.435 1.00 32.36 266 ALA D N 1
ATOM 13004 C CA . ALA D 2 263 ? 60.121 89.854 36.430 1.00 33.05 266 ALA D CA 1
ATOM 13005 C C . ALA D 2 263 ? 59.945 91.260 35.815 1.00 35.10 266 ALA D C 1
ATOM 13006 O O . ALA D 2 263 ? 59.040 91.461 34.960 1.00 36.98 266 ALA D O 1
ATOM 13008 N N . MET D 2 264 ? 60.784 92.209 36.246 1.00 34.37 267 MET D N 1
ATOM 13009 C CA . MET D 2 264 ? 60.780 93.536 35.722 1.00 34.57 267 MET D CA 1
ATOM 13010 C C . MET D 2 264 ? 61.077 93.556 34.223 1.00 34.59 267 MET D C 1
ATOM 13011 O O . MET D 2 264 ? 60.380 94.250 33.484 1.00 34.97 267 MET D O 1
ATOM 13016 N N . MET D 2 265 ? 62.130 92.865 33.784 1.00 33.11 268 MET D N 1
ATOM 13017 C CA . MET D 2 265 ? 62.464 92.813 32.390 1.00 33.70 268 MET D CA 1
ATOM 13018 C C . MET D 2 265 ? 61.344 92.250 31.513 1.00 34.22 268 MET D C 1
ATOM 13019 O O . MET D 2 265 ? 61.053 92.762 30.422 1.00 33.79 268 MET D O 1
ATOM 13024 N N . LYS D 2 266 ? 60.706 91.189 32.010 1.00 36.16 269 LYS D N 1
ATOM 13025 C CA . LYS D 2 266 ? 59.660 90.507 31.278 1.00 36.40 269 LYS D CA 1
ATOM 13026 C C . LYS D 2 266 ? 58.469 91.436 31.051 1.00 36.27 269 LYS D C 1
ATOM 13027 O O . LYS D 2 266 ? 57.943 91.476 29.939 1.00 36.96 269 LYS D O 1
ATOM 13033 N N . ALA D 2 267 ? 58.029 92.140 32.096 1.00 35.46 270 ALA D N 1
ATOM 13034 C CA . ALA D 2 267 ? 56.904 93.088 32.009 1.00 35.68 270 ALA D CA 1
ATOM 13035 C C . ALA D 2 267 ? 57.209 94.250 31.074 1.00 36.39 270 ALA D C 1
ATOM 13036 O O . ALA D 2 267 ? 56.316 94.690 30.328 1.00 38.65 270 ALA D O 1
ATOM 13038 N N . VAL D 2 268 ? 58.453 94.758 31.140 1.00 35.45 271 VAL D N 1
ATOM 13039 C CA . VAL D 2 268 ? 58.880 95.942 30.394 1.00 35.02 271 VAL D CA 1
ATOM 13040 C C . VAL D 2 268 ? 59.003 95.628 28.895 1.00 35.43 271 VAL D C 1
ATOM 13041 O O . VAL D 2 268 ? 58.465 96.371 28.047 1.00 35.13 271 VAL D O 1
ATOM 13045 N N . ALA D 2 269 ? 59.669 94.512 28.583 1.00 34.68 272 ALA D N 1
ATOM 13046 C CA . ALA D 2 269 ? 59.846 94.109 27.194 1.00 34.43 272 ALA D CA 1
ATOM 13047 C C . ALA D 2 269 ? 58.524 93.599 26.608 1.00 34.79 272 ALA D C 1
ATOM 13048 O O . ALA D 2 269 ? 58.238 93.886 25.468 1.00 34.60 272 ALA D O 1
ATOM 13050 N N . GLY D 2 270 ? 57.691 92.951 27.414 1.00 35.67 273 GLY D N 1
ATOM 13051 C CA . GLY D 2 270 ? 56.405 92.489 26.941 1.00 37.10 273 GLY D CA 1
ATOM 13052 C C . GLY D 2 270 ? 55.404 93.603 26.700 1.00 38.54 273 GLY D C 1
ATOM 13053 O O . GLY D 2 270 ? 54.358 93.424 26.022 1.00 38.15 273 GLY D O 1
ATOM 13054 N N . GLU D 2 271 ? 55.669 94.769 27.273 1.00 39.18 274 GLU D N 1
ATOM 13055 C CA . GLU D 2 271 ? 54.718 95.868 27.079 1.00 39.38 274 GLU D CA 1
ATOM 13056 C C . GLU D 2 271 ? 54.546 96.305 25.593 1.00 39.77 274 GLU D C 1
ATOM 13057 O O . GLU D 2 271 ? 53.430 96.554 25.123 1.00 40.66 274 GLU D O 1
ATOM 13063 N N . SER D 2 272 ? 55.608 96.435 24.848 1.00 39.69 275 SER D N 1
ATOM 13064 C CA . SER D 2 272 ? 55.429 96.916 23.485 1.00 41.57 275 SER D CA 1
ATOM 13065 C C . SER D 2 272 ? 56.672 96.648 22.710 1.00 42.99 275 SER D C 1
ATOM 13066 O O . SER D 2 272 ? 57.728 96.424 23.285 1.00 42.08 275 SER D O 1
ATOM 13069 N N . GLU D 2 273 ? 56.550 96.714 21.393 1.00 44.70 276 GLU D N 1
ATOM 13070 C CA . GLU D 2 273 ? 57.674 96.440 20.494 1.00 45.62 276 GLU D CA 1
ATOM 13071 C C . GLU D 2 273 ? 58.635 97.625 20.531 1.00 43.55 276 GLU D C 1
ATOM 13072 O O . GLU D 2 273 ? 59.808 97.454 20.376 1.00 43.29 276 GLU D O 1
ATOM 13078 N N . THR D 2 274 ? 58.100 98.809 20.758 1.00 43.90 277 THR D N 1
ATOM 13079 C CA . THR D 2 274 ? 58.889 100.028 21.004 1.00 45.45 277 THR D CA 1
ATOM 13080 C C . THR D 2 274 ? 59.855 99.878 22.186 1.00 43.90 277 THR D C 1
ATOM 13081 O O . THR D 2 274 ? 61.044 100.212 22.065 1.00 43.91 277 THR D O 1
ATOM 13085 N N . ASN D 2 275 ? 59.320 99.421 23.330 1.00 42.73 278 ASN D N 1
ATOM 13086 C CA . ASN D 2 275 ? 60.133 99.089 24.514 1.00 41.72 278 ASN D CA 1
ATOM 13087 C C . ASN D 2 275 ? 61.260 98.147 24.168 1.00 42.31 278 ASN D C 1
ATOM 13088 O O . ASN D 2 275 ? 62.439 98.449 24.429 1.00 41.89 278 ASN D O 1
ATOM 13093 N N . ARG D 2 276 ? 60.880 97.014 23.560 1.00 43.62 279 ARG D N 1
ATOM 13094 C CA . ARG D 2 276 ? 61.804 96.012 23.015 1.00 45.60 279 ARG D CA 1
ATOM 13095 C C . ARG D 2 276 ? 62.918 96.580 22.114 1.00 45.97 279 ARG D C 1
ATOM 13096 O O . ARG D 2 276 ? 64.098 96.223 22.232 1.00 45.51 279 ARG D O 1
ATOM 13104 N N . GLU D 2 277 ? 62.531 97.468 21.206 1.00 46.86 280 GLU D N 1
ATOM 13105 C CA . GLU D 2 277 ? 63.482 98.135 20.308 1.00 48.42 280 GLU D CA 1
ATOM 13106 C C . GLU D 2 277 ? 64.499 98.967 21.079 1.00 45.49 280 GLU D C 1
ATOM 13107 O O . GLU D 2 277 ? 65.685 98.919 20.769 1.00 46.88 280 GLU D O 1
ATOM 13113 N N . LEU D 2 278 ? 64.029 99.737 22.054 1.00 43.07 281 LEU D N 1
ATOM 13114 C CA . LEU D 2 278 ? 64.911 100.536 22.887 1.00 42.17 281 LEU D CA 1
ATOM 13115 C C . LEU D 2 278 ? 65.863 99.648 23.687 1.00 40.10 281 LEU D C 1
ATOM 13116 O O . LEU D 2 278 ? 67.054 99.842 23.639 1.00 39.67 281 LEU D O 1
ATOM 13121 N N . LEU D 2 279 ? 65.308 98.657 24.382 1.00 38.24 282 LEU D N 1
ATOM 13122 C CA . LEU D 2 279 ? 66.083 97.745 25.190 1.00 36.42 282 LEU D CA 1
ATOM 13123 C C . LEU D 2 279 ? 67.103 97.107 24.364 1.00 37.25 282 LEU D C 1
ATOM 13124 O O . LEU D 2 279 ? 68.221 96.991 24.808 1.00 37.34 282 LEU D O 1
ATOM 13129 N N . GLN D 2 280 ? 66.740 96.690 23.140 1.00 39.96 283 GLN D N 1
ATOM 13130 C CA . GLN D 2 280 ? 67.729 95.990 22.258 1.00 40.48 283 GLN D CA 1
ATOM 13131 C C . GLN D 2 280 ? 68.842 96.918 21.870 1.00 40.15 283 GLN D C 1
ATOM 13132 O O . GLN D 2 280 ? 69.999 96.536 21.808 1.00 41.63 283 GLN D O 1
ATOM 13138 N N . LYS D 2 281 ? 68.493 98.154 21.586 1.00 40.92 284 LYS D N 1
ATOM 13139 C CA . LYS D 2 281 ? 69.514 99.151 21.222 1.00 41.40 284 LYS D CA 1
ATOM 13140 C C . LYS D 2 281 ? 70.502 99.406 22.384 1.00 40.93 284 LYS D C 1
ATOM 13141 O O . LYS D 2 281 ? 71.721 99.416 22.158 1.00 40.32 284 LYS D O 1
ATOM 13147 N N . TRP D 2 282 ? 69.959 99.580 23.600 1.00 39.37 285 TRP D N 1
ATOM 13148 C CA . TRP D 2 282 ? 70.781 99.651 24.854 1.00 38.87 285 TRP D CA 1
ATOM 13149 C C . TRP D 2 282 ? 71.650 98.430 25.092 1.00 38.20 285 TRP D C 1
ATOM 13150 O O . TRP D 2 282 ? 72.798 98.595 25.493 1.00 39.24 285 TRP D O 1
ATOM 13161 N N . ILE D 2 283 ? 71.123 97.215 24.864 1.00 37.87 286 ILE D N 1
ATOM 13162 C CA . ILE D 2 283 ? 71.947 95.974 24.979 1.00 37.71 286 ILE D CA 1
ATOM 13163 C C . ILE D 2 283 ? 73.092 95.936 23.930 1.00 39.81 286 ILE D C 1
ATOM 13164 O O . ILE D 2 283 ? 74.254 95.629 24.269 1.00 39.63 286 ILE D O 1
ATOM 13169 N N . ASP D 2 284 ? 72.763 96.233 22.650 1.00 40.79 287 ASP D N 1
ATOM 13170 C CA . ASP D 2 284 ? 73.786 96.188 21.602 1.00 42.76 287 ASP D CA 1
ATOM 13171 C C . ASP D 2 284 ? 74.950 97.082 21.955 1.00 42.96 287 ASP D C 1
ATOM 13172 O O . ASP D 2 284 ? 76.073 96.686 21.737 1.00 44.46 287 ASP D O 1
ATOM 13177 N N . HIS D 2 285 ? 74.660 98.245 22.541 1.00 42.69 288 HIS D N 1
ATOM 13178 C CA . HIS D 2 285 ? 75.660 99.209 23.024 1.00 42.78 288 HIS D CA 1
ATOM 13179 C C . HIS D 2 285 ? 76.467 98.772 24.227 1.00 42.09 288 HIS D C 1
ATOM 13180 O O . HIS D 2 285 ? 77.714 98.822 24.234 1.00 42.92 288 HIS D O 1
ATOM 13187 N N . TRP D 2 286 ? 75.741 98.334 25.255 1.00 41.47 289 TRP D N 1
ATOM 13188 C CA . TRP D 2 286 ? 76.311 98.094 26.591 1.00 39.46 289 TRP D CA 1
ATOM 13189 C C . TRP D 2 286 ? 76.786 96.664 26.919 1.00 38.64 289 TRP D C 1
ATOM 13190 O O . TRP D 2 286 ? 77.820 96.476 27.572 1.00 37.77 289 TRP D O 1
ATOM 13201 N N . GLU D 2 287 ? 76.052 95.649 26.466 1.00 38.63 290 GLU D N 1
ATOM 13202 C CA . GLU D 2 287 ? 76.469 94.271 26.731 1.00 39.00 290 GLU D CA 1
ATOM 13203 C C . GLU D 2 287 ? 77.903 93.909 26.272 1.00 38.30 290 GLU D C 1
ATOM 13204 O O . GLU D 2 287 ? 78.656 93.260 27.044 1.00 38.85 290 GLU D O 1
ATOM 13210 N N . PRO D 2 288 ? 78.339 94.347 25.058 1.00 37.63 291 PRO D N 1
ATOM 13211 C CA . PRO D 2 288 ? 79.806 94.135 24.774 1.00 37.90 291 PRO D CA 1
ATOM 13212 C C . PRO D 2 288 ? 80.790 94.792 25.749 1.00 38.70 291 PRO D C 1
ATOM 13213 O O . PRO D 2 288 ? 81.835 94.196 26.049 1.00 38.99 291 PRO D O 1
ATOM 13217 N N . GLN D 2 289 ? 80.444 96.002 26.233 1.00 39.55 292 GLN D N 1
ATOM 13218 C CA . GLN D 2 289 ? 81.242 96.718 27.209 1.00 40.19 292 GLN D CA 1
ATOM 13219 C C . GLN D 2 289 ? 81.299 95.934 28.563 1.00 41.42 292 GLN D C 1
ATOM 13220 O O . GLN D 2 289 ? 82.369 95.813 29.189 1.00 41.53 292 GLN D O 1
ATOM 13226 N N . ALA D 2 290 ? 80.172 95.369 28.996 1.00 41.79 293 ALA D N 1
ATOM 13227 C CA . ALA D 2 290 ? 80.197 94.525 30.198 1.00 42.34 293 ALA D CA 1
ATOM 13228 C C . ALA D 2 290 ? 81.091 93.290 29.997 1.00 42.89 293 ALA D C 1
ATOM 13229 O O . ALA D 2 290 ? 81.936 92.976 30.855 1.00 43.87 293 ALA D O 1
ATOM 13231 N N . TYR D 2 291 ? 80.954 92.602 28.860 1.00 43.07 294 TYR D N 1
ATOM 13232 C CA . TYR D 2 291 ? 81.853 91.455 28.541 1.00 42.67 294 TYR D CA 1
ATOM 13233 C C . TYR D 2 291 ? 83.331 91.852 28.579 1.00 42.35 294 TYR D C 1
ATOM 13234 O O . TYR D 2 291 ? 84.159 91.172 29.177 1.00 42.03 294 TYR D O 1
ATOM 13243 N N . GLU D 2 292 ? 83.665 92.964 27.927 1.00 42.50 295 GLU D N 1
ATOM 13244 C CA . GLU D 2 292 ? 85.064 93.408 27.842 1.00 42.08 295 GLU D CA 1
ATOM 13245 C C . GLU D 2 292 ? 85.551 93.814 29.229 1.00 41.06 295 GLU D C 1
ATOM 13246 O O . GLU D 2 292 ? 86.714 93.592 29.577 1.00 40.45 295 GLU D O 1
ATOM 13252 N N . ALA D 2 293 ? 84.664 94.418 30.035 1.00 40.46 296 ALA D N 1
ATOM 13253 C CA . ALA D 2 293 ? 85.085 94.826 31.406 1.00 39.90 296 ALA D CA 1
ATOM 13254 C C . ALA D 2 293 ? 85.536 93.585 32.237 1.00 40.15 296 ALA D C 1
ATOM 13255 O O . ALA D 2 293 ? 86.590 93.640 32.894 1.00 40.85 296 ALA D O 1
ATOM 13257 N N . LEU D 2 294 ? 84.770 92.486 32.134 1.00 39.34 297 LEU D N 1
ATOM 13258 C CA . LEU D 2 294 ? 85.006 91.235 32.828 1.00 40.00 297 LEU D CA 1
ATOM 13259 C C . LEU D 2 294 ? 86.090 90.307 32.165 1.00 40.27 297 LEU D C 1
ATOM 13260 O O . LEU D 2 294 ? 86.623 89.390 32.778 1.00 39.70 297 LEU D O 1
ATOM 13265 N N . LYS D 2 295 ? 86.467 90.590 30.935 1.00 40.54 298 LYS D N 1
ATOM 13266 C CA . LYS D 2 295 ? 87.370 89.707 30.237 1.00 39.90 298 LYS D CA 1
ATOM 13267 C C . LYS D 2 295 ? 88.719 89.599 30.894 1.00 39.58 298 LYS D C 1
ATOM 13268 O O . LYS D 2 295 ? 89.244 88.496 31.034 1.00 38.52 298 LYS D O 1
ATOM 13274 N N . PRO D 2 296 ? 89.317 90.746 31.258 1.00 39.96 299 PRO D N 1
ATOM 13275 C CA . PRO D 2 296 ? 90.662 90.673 31.820 1.00 39.60 299 PRO D CA 1
ATOM 13276 C C . PRO D 2 296 ? 90.711 89.962 33.145 1.00 40.77 299 PRO D C 1
ATOM 13277 O O . PRO D 2 296 ? 91.691 89.255 33.443 1.00 40.72 299 PRO D O 1
ATOM 13281 N N . LEU D 2 297 ? 89.628 90.092 33.918 1.00 42.22 300 LEU D N 1
ATOM 13282 C CA . LEU D 2 297 ? 89.491 89.356 35.174 1.00 41.98 300 LEU D CA 1
ATOM 13283 C C . LEU D 2 297 ? 89.339 87.861 34.920 1.00 42.42 300 LEU D C 1
ATOM 13284 O O . LEU D 2 297 ? 89.970 87.061 35.633 1.00 43.18 300 LEU D O 1
ATOM 13289 N N . ALA D 2 298 ? 88.525 87.467 33.925 1.00 41.62 301 ALA D N 1
ATOM 13290 C CA . ALA D 2 298 ? 88.356 86.036 33.620 1.00 41.92 301 ALA D CA 1
ATOM 13291 C C . ALA D 2 298 ? 89.679 85.446 33.191 1.00 43.22 301 ALA D C 1
ATOM 13292 O O . ALA D 2 298 ? 90.050 84.378 33.658 1.00 43.66 301 ALA D O 1
ATOM 13294 N N . GLU D 2 299 ? 90.428 86.176 32.353 1.00 44.08 302 GLU D N 1
ATOM 13295 C CA . GLU D 2 299 ? 91.623 85.633 31.806 1.00 45.69 302 GLU D CA 1
ATOM 13296 C C . GLU D 2 299 ? 92.736 85.511 32.856 1.00 45.26 302 GLU D C 1
ATOM 13297 O O . GLU D 2 299 ? 93.561 84.625 32.746 1.00 45.78 302 GLU D O 1
ATOM 13303 N N . ALA D 2 300 ? 92.678 86.323 33.923 1.00 44.96 303 ALA D N 1
ATOM 13304 C CA . ALA D 2 300 ? 93.602 86.236 35.091 1.00 43.82 303 ALA D CA 1
ATOM 13305 C C . ALA D 2 300 ? 93.235 85.147 36.091 1.00 43.84 303 ALA D C 1
ATOM 13306 O O . ALA D 2 300 ? 93.966 84.896 37.059 1.00 45.24 303 ALA D O 1
ATOM 13308 N N . SER D 2 301 ? 92.089 84.496 35.896 1.00 43.21 304 SER D N 1
ATOM 13309 C CA . SER D 2 301 ? 91.651 83.514 36.855 1.00 42.18 304 SER D CA 1
ATOM 13310 C C . SER D 2 301 ? 91.230 82.239 36.251 1.00 42.36 304 SER D C 1
ATOM 13311 O O . SER D 2 301 ? 92.067 81.357 36.021 1.00 44.12 304 SER D O 1
ATOM 13314 N N . VAL D 2 302 ? 89.932 82.102 36.050 1.00 41.64 305 VAL D N 1
ATOM 13315 C CA . VAL D 2 302 ? 89.364 80.829 35.618 1.00 42.34 305 VAL D CA 1
ATOM 13316 C C . VAL D 2 302 ? 89.526 80.568 34.105 1.00 42.49 305 VAL D C 1
ATOM 13317 O O . VAL D 2 302 ? 89.471 79.411 33.682 1.00 43.82 305 VAL D O 1
ATOM 13321 N N . GLY D 2 303 ? 89.656 81.641 33.319 1.00 41.83 306 GLY D N 1
ATOM 13322 C CA . GLY D 2 303 ? 89.819 81.569 31.893 1.00 41.66 306 GLY D CA 1
ATOM 13323 C C . GLY D 2 303 ? 88.632 82.081 31.148 1.00 42.50 306 GLY D C 1
ATOM 13324 O O . GLY D 2 303 ? 87.495 82.160 31.694 1.00 43.95 306 GLY D O 1
ATOM 13325 N N . ILE D 2 304 ? 88.870 82.413 29.884 1.00 42.16 307 ILE D N 1
ATOM 13326 C CA . ILE D 2 304 ? 87.891 83.112 29.037 1.00 41.31 307 ILE D CA 1
ATOM 13327 C C . ILE D 2 304 ? 86.614 82.323 28.950 1.00 41.33 307 ILE D C 1
ATOM 13328 O O . ILE D 2 304 ? 85.532 82.880 28.747 1.00 42.13 307 ILE D O 1
ATOM 13333 N N . ASP D 2 305 ? 86.726 81.005 29.065 1.00 41.65 308 ASP D N 1
ATOM 13334 C CA . ASP D 2 305 ? 85.549 80.160 28.966 1.00 41.83 308 ASP D CA 1
ATOM 13335 C C . ASP D 2 305 ? 84.537 80.354 30.077 1.00 40.87 308 ASP D C 1
ATOM 13336 O O . ASP D 2 305 ? 83.334 80.115 29.887 1.00 41.02 308 ASP D O 1
ATOM 13341 N N . GLY D 2 306 ? 85.037 80.736 31.247 1.00 40.79 309 GLY D N 1
ATOM 13342 C CA . GLY D 2 306 ? 84.192 81.075 32.409 1.00 40.51 309 GLY D CA 1
ATOM 13343 C C . GLY D 2 306 ? 83.295 82.234 31.995 1.00 39.66 309 GLY D C 1
ATOM 13344 O O . GLY D 2 306 ? 82.062 82.128 32.087 1.00 40.85 309 GLY D O 1
ATOM 13345 N N . LEU D 2 307 ? 83.900 83.301 31.483 1.00 38.44 310 LEU D N 1
ATOM 13346 C CA . LEU D 2 307 ? 83.174 84.413 30.889 1.00 38.85 310 LEU D CA 1
ATOM 13347 C C . LEU D 2 307 ? 82.266 84.001 29.742 1.00 39.36 310 LEU D C 1
ATOM 13348 O O . LEU D 2 307 ? 81.102 84.356 29.712 1.00 41.58 310 LEU D O 1
ATOM 13353 N N . ASN D 2 308 ? 82.755 83.264 28.771 1.00 39.97 311 ASN D N 1
ATOM 13354 C CA . ASN D 2 308 ? 81.846 82.856 27.693 1.00 40.07 311 ASN D CA 1
ATOM 13355 C C . ASN D 2 308 ? 80.590 82.141 28.175 1.00 39.33 311 ASN D C 1
ATOM 13356 O O . ASN D 2 308 ? 79.526 82.425 27.651 1.00 39.57 311 ASN D O 1
ATOM 13361 N N . GLU D 2 309 ? 80.720 81.230 29.134 1.00 38.41 312 GLU D N 1
ATOM 13362 C CA . GLU D 2 309 ? 79.566 80.590 29.823 1.00 40.97 312 GLU D CA 1
ATOM 13363 C C . GLU D 2 309 ? 78.642 81.534 30.576 1.00 40.59 312 GLU D C 1
ATOM 13364 O O . GLU D 2 309 ? 77.440 81.346 30.566 1.00 41.61 312 GLU D O 1
ATOM 13370 N N . ALA D 2 310 ? 79.218 82.519 31.268 1.00 40.80 313 ALA D N 1
ATOM 13371 C CA . ALA D 2 310 ? 78.420 83.508 31.981 1.00 40.57 313 ALA D CA 1
ATOM 13372 C C . ALA D 2 310 ? 77.712 84.345 30.934 1.00 40.78 313 ALA D C 1
ATOM 13373 O O . ALA D 2 310 ? 76.516 84.663 31.090 1.00 42.07 313 ALA D O 1
ATOM 13375 N N . ARG D 2 311 ? 78.397 84.674 29.837 1.00 40.86 314 ARG D N 1
ATOM 13376 C CA . ARG D 2 311 ? 77.706 85.382 28.712 1.00 40.31 314 ARG D CA 1
ATOM 13377 C C . ARG D 2 311 ? 76.523 84.623 28.104 1.00 40.81 314 ARG D C 1
ATOM 13378 O O . ARG D 2 311 ? 75.446 85.188 27.815 1.00 41.31 314 ARG D O 1
ATOM 13386 N N . ALA D 2 312 ? 76.724 83.325 27.910 1.00 41.39 315 ALA D N 1
ATOM 13387 C CA . ALA D 2 312 ? 75.672 82.408 27.452 1.00 41.13 315 ALA D CA 1
ATOM 13388 C C . ALA D 2 312 ? 74.473 82.426 28.420 1.00 41.65 315 ALA D C 1
ATOM 13389 O O . ALA D 2 312 ? 73.314 82.483 28.034 1.00 42.81 315 ALA D O 1
ATOM 13391 N N . GLU D 2 313 ? 74.772 82.371 29.709 1.00 41.73 316 GLU D N 1
ATOM 13392 C CA . GLU D 2 313 ? 73.742 82.385 30.743 1.00 40.71 316 GLU D CA 1
ATOM 13393 C C . GLU D 2 313 ? 72.923 83.720 30.633 1.00 38.76 316 GLU D C 1
ATOM 13394 O O . GLU D 2 313 ? 71.698 83.734 30.709 1.00 36.73 316 GLU D O 1
ATOM 13400 N N . LEU D 2 314 ? 73.602 84.853 30.435 1.00 38.12 317 LEU D N 1
ATOM 13401 C CA . LEU D 2 314 ? 72.876 86.139 30.200 1.00 37.83 317 LEU D CA 1
ATOM 13402 C C . LEU D 2 314 ? 72.028 86.116 28.855 1.00 38.18 317 LEU D C 1
ATOM 13403 O O . LEU D 2 314 ? 70.864 86.455 28.824 1.00 37.29 317 LEU D O 1
ATOM 13408 N N . SER D 2 315 ? 72.623 85.680 27.772 1.00 39.20 318 SER D N 1
ATOM 13409 C CA . SER D 2 315 ? 71.882 85.507 26.547 1.00 41.63 318 SER D CA 1
ATOM 13410 C C . SER D 2 315 ? 70.591 84.663 26.708 1.00 41.48 318 SER D C 1
ATOM 13411 O O . SER D 2 315 ? 69.517 85.077 26.203 1.00 40.46 318 SER D O 1
ATOM 13414 N N . ALA D 2 316 ? 70.654 83.537 27.447 1.00 41.33 319 ALA D N 1
ATOM 13415 C CA . ALA D 2 316 ? 69.419 82.762 27.720 1.00 41.16 319 ALA D CA 1
ATOM 13416 C C . ALA D 2 316 ? 68.358 83.534 28.439 1.00 41.57 319 ALA D C 1
ATOM 13417 O O . ALA D 2 316 ? 67.142 83.330 28.174 1.00 44.35 319 ALA D O 1
ATOM 13419 N N . ARG D 2 317 ? 68.755 84.386 29.381 1.00 39.95 320 ARG D N 1
ATOM 13420 C CA . ARG D 2 317 ? 67.762 85.169 30.140 1.00 40.18 320 ARG D CA 1
ATOM 13421 C C . ARG D 2 317 ? 67.075 86.151 29.191 1.00 40.07 320 ARG D C 1
ATOM 13422 O O . ARG D 2 317 ? 65.839 86.295 29.255 1.00 40.91 320 ARG D O 1
ATOM 13430 N N . LEU D 2 318 ? 67.881 86.835 28.367 1.00 39.21 321 LEU D N 1
ATOM 13431 C CA . LEU D 2 318 ? 67.394 87.865 27.480 1.00 41.36 321 LEU D CA 1
ATOM 13432 C C . LEU D 2 318 ? 66.449 87.322 26.441 1.00 42.71 321 LEU D C 1
ATOM 13433 O O . LEU D 2 318 ? 65.516 88.003 26.086 1.00 43.16 321 LEU D O 1
ATOM 13438 N N . LYS D 2 319 ? 66.685 86.075 26.005 1.00 45.88 322 LYS D N 1
ATOM 13439 C CA . LYS D 2 319 ? 65.831 85.326 25.058 1.00 48.30 322 LYS D CA 1
ATOM 13440 C C . LYS D 2 319 ? 64.405 85.143 25.527 1.00 47.31 322 LYS D C 1
ATOM 13441 O O . LYS D 2 319 ? 63.497 85.145 24.706 1.00 47.88 322 LYS D O 1
ATOM 13447 N N . LYS D 2 320 ? 64.221 84.992 26.836 1.00 46.15 323 LYS D N 1
ATOM 13448 C CA . LYS D 2 320 ? 62.923 84.882 27.426 1.00 46.77 323 LYS D CA 1
ATOM 13449 C C . LYS D 2 320 ? 62.162 86.189 27.416 1.00 45.30 323 LYS D C 1
ATOM 13450 O O . LYS D 2 320 ? 60.962 86.169 27.653 1.00 45.90 323 LYS D O 1
ATOM 13456 N N . PHE D 2 321 ? 62.837 87.323 27.154 1.00 44.77 324 PHE D N 1
ATOM 13457 C CA . PHE D 2 321 ? 62.142 88.625 27.050 1.00 43.89 324 PHE D CA 1
ATOM 13458 C C . PHE D 2 321 ? 62.016 89.045 25.591 1.00 45.02 324 PHE D C 1
ATOM 13459 O O . PHE D 2 321 ? 61.622 90.179 25.316 1.00 44.11 324 PHE D O 1
ATOM 13467 N N . GLU D 2 322 ? 62.328 88.118 24.689 1.00 46.58 325 GLU D N 1
ATOM 13468 C CA . GLU D 2 322 ? 62.405 88.358 23.215 1.00 49.90 325 GLU D CA 1
ATOM 13469 C C . GLU D 2 322 ? 63.487 89.415 22.895 1.00 47.88 325 GLU D C 1
ATOM 13470 O O . GLU D 2 322 ? 63.223 90.356 22.168 1.00 47.22 325 GLU D O 1
ATOM 13476 N N . LEU D 2 323 ? 64.683 89.230 23.453 1.00 48.01 326 LEU D N 1
ATOM 13477 C CA . LEU D 2 323 ? 65.866 90.074 23.254 1.00 49.06 326 LEU D CA 1
ATOM 13478 C C . LEU D 2 323 ? 67.120 89.184 22.946 1.00 49.60 326 LEU D C 1
ATOM 13479 O O . LEU D 2 323 ? 67.098 87.987 23.161 1.00 49.71 326 LEU D O 1
ATOM 13484 N N . GLN D 2 324 ? 68.188 89.754 22.395 1.00 52.07 327 GLN D N 1
ATOM 13485 C CA . GLN D 2 324 ? 69.391 88.978 21.981 1.00 53.50 327 GLN D CA 1
ATOM 13486 C C . GLN D 2 324 ? 70.649 89.656 22.392 1.00 53.99 327 GLN D C 1
ATOM 13487 O O . GLN D 2 324 ? 70.709 90.862 22.458 1.00 52.09 327 GLN D O 1
ATOM 13493 N N . SER D 2 325 ? 71.665 88.838 22.593 1.00 56.90 328 SER D N 1
ATOM 13494 C CA . SER D 2 325 ? 73.012 89.273 22.865 1.00 60.58 328 SER D CA 1
ATOM 13495 C C . SER D 2 325 ? 73.885 88.175 22.294 1.00 63.09 328 SER D C 1
ATOM 13496 O O . SER D 2 325 ? 73.384 87.214 21.771 1.00 62.72 328 SER D O 1
ATOM 13499 N N . ARG D 2 326 ? 75.191 88.283 22.449 1.00 67.68 329 ARG D N 1
ATOM 13500 C CA . ARG D 2 326 ? 76.120 87.444 21.697 1.00 72.03 329 ARG D CA 1
ATOM 13501 C C . ARG D 2 326 ? 76.589 86.149 22.366 1.00 73.61 329 ARG D C 1
ATOM 13502 O O . ARG D 2 326 ? 77.697 85.738 22.080 1.00 74.57 329 ARG D O 1
ATOM 13510 N N . GLY D 2 327 ? 75.799 85.491 23.216 1.00 75.65 330 GLY D N 1
ATOM 13511 C CA . GLY D 2 327 ? 76.215 84.153 23.743 1.00 78.77 330 GLY D CA 1
ATOM 13512 C C . GLY D 2 327 ? 75.421 82.920 23.268 1.00 79.83 330 GLY D C 1
ATOM 13513 O O . GLY D 2 327 ? 74.249 83.074 22.883 1.00 80.36 330 GLY D O 1
ATOM 13514 N N . VAL D 2 328 ? 76.036 81.712 23.321 1.00 80.88 331 VAL D N 1
ATOM 13515 C CA . VAL D 2 328 ? 75.433 80.388 22.849 1.00 81.30 331 VAL D CA 1
ATOM 13516 C C . VAL D 2 328 ? 74.083 80.488 22.071 1.00 82.24 331 VAL D C 1
ATOM 13517 O O . VAL D 2 328 ? 73.616 79.517 21.429 1.00 82.66 331 VAL D O 1
ATOM 13521 N N . SER E 3 1 ? 66.598 135.909 43.923 1.00 49.84 2 SER E N 1
ATOM 13522 C CA . SER E 3 1 ? 66.162 134.997 42.840 1.00 49.36 2 SER E CA 1
ATOM 13523 C C . SER E 3 1 ? 66.647 133.528 43.003 1.00 49.40 2 SER E C 1
ATOM 13524 O O . SER E 3 1 ? 67.493 133.204 43.852 1.00 49.24 2 SER E O 1
ATOM 13527 N N . VAL E 3 2 ? 66.067 132.656 42.177 1.00 48.32 3 VAL E N 1
ATOM 13528 C CA . VAL E 3 2 ? 66.237 131.205 42.242 1.00 46.77 3 VAL E CA 1
ATOM 13529 C C . VAL E 3 2 ? 67.627 130.811 41.780 1.00 46.31 3 VAL E C 1
ATOM 13530 O O . VAL E 3 2 ? 68.088 131.280 40.727 1.00 49.16 3 VAL E O 1
ATOM 13534 N N . ASN E 3 3 ? 68.317 129.976 42.539 1.00 43.88 4 ASN E N 1
ATOM 13535 C CA . ASN E 3 3 ? 69.408 129.219 41.963 1.00 42.66 4 ASN E CA 1
ATOM 13536 C C . ASN E 3 3 ? 68.834 127.958 41.285 1.00 42.05 4 ASN E C 1
ATOM 13537 O O . ASN E 3 3 ? 67.904 127.257 41.850 1.00 42.32 4 ASN E O 1
ATOM 13542 N N . ALA E 3 4 ? 69.314 127.718 40.065 1.00 38.79 5 ALA E N 1
ATOM 13543 C CA . ALA E 3 4 ? 68.865 126.632 39.236 1.00 37.22 5 ALA E CA 1
ATOM 13544 C C . ALA E 3 4 ? 70.035 126.377 38.362 1.00 37.89 5 ALA E C 1
ATOM 13545 O O . ALA E 3 4 ? 70.941 127.209 38.286 1.00 37.57 5 ALA E O 1
ATOM 13547 N N . LEU E 3 5 ? 69.966 125.261 37.655 1.00 38.48 6 LEU E N 1
ATOM 13548 C CA . LEU E 3 5 ? 70.970 124.764 36.755 1.00 39.53 6 LEU E CA 1
ATOM 13549 C C . LEU E 3 5 ? 70.655 125.151 35.301 1.00 40.12 6 LEU E C 1
ATOM 13550 O O . LEU E 3 5 ? 71.297 124.685 34.357 1.00 41.40 6 LEU E O 1
ATOM 13555 N N . TYR E 3 6 ? 69.634 125.981 35.109 1.00 39.95 7 TYR E N 1
ATOM 13556 C CA . TYR E 3 6 ? 69.225 126.441 33.792 1.00 39.36 7 TYR E CA 1
ATOM 13557 C C . TYR E 3 6 ? 68.465 127.723 34.066 1.00 41.44 7 TYR E C 1
ATOM 13558 O O . TYR E 3 6 ? 68.325 128.154 35.251 1.00 40.95 7 TYR E O 1
ATOM 13567 N N . ASP E 3 7 ? 67.980 128.362 33.002 1.00 43.88 8 ASP E N 1
ATOM 13568 C CA . ASP E 3 7 ? 67.321 129.634 33.191 1.00 46.25 8 ASP E CA 1
ATOM 13569 C C . ASP E 3 7 ? 65.911 129.389 33.692 1.00 45.38 8 ASP E C 1
ATOM 13570 O O . ASP E 3 7 ? 65.041 128.899 32.971 1.00 46.26 8 ASP E O 1
ATOM 13575 N N . TYR E 3 8 ? 65.691 129.682 34.957 1.00 44.75 9 TYR E N 1
ATOM 13576 C CA . TYR E 3 8 ? 64.495 129.202 35.640 1.00 43.95 9 TYR E CA 1
ATOM 13577 C C . TYR E 3 8 ? 63.404 130.216 35.473 1.00 45.36 9 TYR E C 1
ATOM 13578 O O . TYR E 3 8 ? 63.339 131.184 36.226 1.00 46.58 9 TYR E O 1
ATOM 13587 N N . LYS E 3 9 ? 62.531 130.017 34.497 1.00 45.80 10 LYS E N 1
ATOM 13588 C CA . LYS E 3 9 ? 61.530 131.055 34.196 1.00 46.45 10 LYS E CA 1
ATOM 13589 C C . LYS E 3 9 ? 60.290 130.378 33.668 1.00 44.62 10 LYS E C 1
ATOM 13590 O O . LYS E 3 9 ? 60.346 129.634 32.701 1.00 44.89 10 LYS E O 1
ATOM 13596 N N . PHE E 3 10 ? 59.175 130.579 34.350 1.00 42.97 11 PHE E N 1
ATOM 13597 C CA . PHE E 3 10 ? 57.975 129.847 34.010 1.00 42.71 11 PHE E CA 1
ATOM 13598 C C . PHE E 3 10 ? 56.842 130.846 34.019 1.00 41.59 11 PHE E C 1
ATOM 13599 O O . PHE E 3 10 ? 56.946 131.899 34.641 1.00 40.59 11 PHE E O 1
ATOM 13607 N N . GLU E 3 11 ? 55.773 130.538 33.291 1.00 40.14 12 GLU E N 1
ATOM 13608 C CA . GLU E 3 11 ? 54.674 131.442 33.267 1.00 38.33 12 GLU E CA 1
ATOM 13609 C C . GLU E 3 11 ? 53.905 131.309 34.609 1.00 37.78 12 GLU E C 1
ATOM 13610 O O . GLU E 3 11 ? 53.803 130.226 35.203 1.00 37.25 12 GLU E O 1
ATOM 13616 N N . PRO E 3 12 ? 53.324 132.405 35.086 1.00 37.29 13 PRO E N 1
ATOM 13617 C CA . PRO E 3 12 ? 52.498 132.218 36.293 1.00 36.31 13 PRO E CA 1
ATOM 13618 C C . PRO E 3 12 ? 51.305 131.324 36.051 1.00 35.77 13 PRO E C 1
ATOM 13619 O O . PRO E 3 12 ? 50.574 131.523 35.073 1.00 34.96 13 PRO E O 1
ATOM 13623 N N . LYS E 3 13 ? 51.069 130.378 36.967 1.00 35.16 14 LYS E N 1
ATOM 13624 C CA . LYS E 3 13 ? 49.866 129.548 36.886 1.00 34.58 14 LYS E CA 1
ATOM 13625 C C . LYS E 3 13 ? 48.581 130.351 37.005 1.00 34.12 14 LYS E C 1
ATOM 13626 O O . LYS E 3 13 ? 47.534 129.958 36.431 1.00 34.78 14 LYS E O 1
ATOM 13632 N N . ASP E 3 14 ? 48.568 131.439 37.787 1.00 33.05 15 ASP E N 1
ATOM 13633 C CA . ASP E 3 14 ? 47.288 132.143 37.933 1.00 31.61 15 ASP E CA 1
ATOM 13634 C C . ASP E 3 14 ? 47.085 133.452 37.126 1.00 31.59 15 ASP E C 1
ATOM 13635 O O . ASP E 3 14 ? 46.257 134.295 37.497 1.00 33.10 15 ASP E O 1
ATOM 13640 N N . LYS E 3 15 ? 47.758 133.607 35.990 1.00 31.87 16 LYS E N 1
ATOM 13641 C CA . LYS E 3 15 ? 47.403 134.711 35.065 1.00 32.00 16 LYS E CA 1
ATOM 13642 C C . LYS E 3 15 ? 45.906 134.684 34.769 1.00 31.59 16 LYS E C 1
ATOM 13643 O O . LYS E 3 15 ? 45.275 133.585 34.710 1.00 30.64 16 LYS E O 1
ATOM 13649 N N . VAL E 3 16 ? 45.343 135.882 34.611 1.00 31.19 17 VAL E N 1
ATOM 13650 C CA . VAL E 3 16 ? 43.904 136.043 34.248 1.00 30.76 17 VAL E CA 1
ATOM 13651 C C . VAL E 3 16 ? 43.435 135.250 33.037 1.00 31.40 17 VAL E C 1
ATOM 13652 O O . VAL E 3 16 ? 42.223 134.835 33.017 1.00 32.78 17 VAL E O 1
ATOM 13656 N N . GLU E 3 17 ? 44.351 135.001 32.077 1.00 30.09 18 GLU E N 1
ATOM 13657 C CA . GLU E 3 17 ? 44.000 134.253 30.869 1.00 30.23 18 GLU E CA 1
ATOM 13658 C C . GLU E 3 17 ? 43.567 132.799 31.178 1.00 30.41 18 GLU E C 1
ATOM 13659 O O . GLU E 3 17 ? 42.907 132.127 30.330 1.00 29.22 18 GLU E O 1
ATOM 13665 N N . ASN E 3 18 ? 43.903 132.307 32.370 1.00 29.76 19 ASN E N 1
ATOM 13666 C CA . ASN E 3 18 ? 43.456 130.966 32.710 1.00 31.80 19 ASN E CA 1
ATOM 13667 C C . ASN E 3 18 ? 42.069 130.900 33.320 1.00 31.27 19 ASN E C 1
ATOM 13668 O O . ASN E 3 18 ? 41.677 129.839 33.771 1.00 32.79 19 ASN E O 1
ATOM 13673 N N . PHE E 3 19 ? 41.325 132.014 33.353 1.00 31.51 20 PHE E N 1
ATOM 13674 C CA . PHE E 3 19 ? 40.064 132.059 34.081 1.00 30.01 20 PHE E CA 1
ATOM 13675 C C . PHE E 3 19 ? 38.794 132.174 33.253 1.00 30.84 20 PHE E C 1
ATOM 13676 O O . PHE E 3 19 ? 37.689 132.411 33.798 1.00 31.01 20 PHE E O 1
ATOM 13684 N N . HIS E 3 20 ? 38.920 131.931 31.941 1.00 31.50 21 HIS E N 1
ATOM 13685 C CA . HIS E 3 20 ? 37.745 131.822 31.097 1.00 31.62 21 HIS E CA 1
ATOM 13686 C C . HIS E 3 20 ? 36.887 133.070 31.111 1.00 31.53 21 HIS E C 1
ATOM 13687 O O . HIS E 3 20 ? 35.619 132.984 31.343 1.00 33.42 21 HIS E O 1
ATOM 13694 N N . GLY E 3 21 ? 37.546 134.225 30.889 1.00 31.29 22 GLY E N 1
ATOM 13695 C CA . GLY E 3 21 ? 36.872 135.569 30.929 1.00 30.53 22 GLY E CA 1
ATOM 13696 C C . GLY E 3 21 ? 36.273 136.012 32.267 1.00 33.65 22 GLY E C 1
ATOM 13697 O O . GLY E 3 21 ? 35.526 137.051 32.337 1.00 33.19 22 GLY E O 1
ATOM 13698 N N . MET E 3 22 ? 36.547 135.229 33.342 1.00 33.69 23 MET E N 1
ATOM 13699 C CA . MET E 3 22 ? 36.268 135.678 34.706 1.00 32.80 23 MET E CA 1
ATOM 13700 C C . MET E 3 22 ? 37.531 136.223 35.313 1.00 32.21 23 MET E C 1
ATOM 13701 O O . MET E 3 22 ? 38.573 136.130 34.739 1.00 33.03 23 MET E O 1
ATOM 13706 N N . GLN E 3 23 ? 37.439 136.789 36.513 1.00 32.68 24 GLN E N 1
ATOM 13707 C CA . GLN E 3 23 ? 38.593 137.304 37.193 1.00 31.52 24 GLN E CA 1
ATOM 13708 C C . GLN E 3 23 ? 38.518 136.987 38.690 1.00 31.32 24 GLN E C 1
ATOM 13709 O O . GLN E 3 23 ? 37.424 136.943 39.271 1.00 31.77 24 GLN E O 1
ATOM 13715 N N . LEU E 3 24 ? 39.659 136.747 39.325 1.00 30.70 25 LEU E N 1
ATOM 13716 C CA . LEU E 3 24 ? 39.651 136.675 40.793 1.00 30.52 25 LEU E CA 1
ATOM 13717 C C . LEU E 3 24 ? 39.467 138.020 41.511 1.00 30.16 25 LEU E C 1
ATOM 13718 O O . LEU E 3 24 ? 40.153 139.027 41.194 1.00 30.59 25 LEU E O 1
ATOM 13723 N N . LEU E 3 25 ? 38.613 138.036 42.519 1.00 28.92 26 LEU E N 1
ATOM 13724 C CA . LEU E 3 25 ? 38.563 139.217 43.447 1.00 30.05 26 LEU E CA 1
ATOM 13725 C C . LEU E 3 25 ? 38.588 138.740 44.902 1.00 31.86 26 LEU E C 1
ATOM 13726 O O . LEU E 3 25 ? 37.809 137.838 45.270 1.00 34.05 26 LEU E O 1
ATOM 13731 N N . TYR E 3 26 ? 39.428 139.313 45.751 1.00 32.95 27 TYR E N 1
ATOM 13732 C CA . TYR E 3 26 ? 39.358 139.068 47.209 1.00 31.47 27 TYR E CA 1
ATOM 13733 C C . TYR E 3 26 ? 38.621 140.221 47.880 1.00 32.37 27 TYR E C 1
ATOM 13734 O O . TYR E 3 26 ? 38.673 141.358 47.406 1.00 31.70 27 TYR E O 1
ATOM 13743 N N . VAL E 3 27 ? 37.882 139.922 48.945 1.00 32.05 28 VAL E N 1
ATOM 13744 C CA . VAL E 3 27 ? 37.215 140.948 49.705 1.00 31.66 28 VAL E CA 1
ATOM 13745 C C . VAL E 3 27 ? 37.558 140.593 51.181 1.00 33.37 28 VAL E C 1
ATOM 13746 O O . VAL E 3 27 ? 37.355 139.458 51.597 1.00 34.02 28 VAL E O 1
ATOM 13750 N N . TYR E 3 28 ? 38.108 141.561 51.936 1.00 33.30 29 TYR E N 1
ATOM 13751 C CA . TYR E 3 28 ? 38.275 141.510 53.389 1.00 31.81 29 TYR E CA 1
ATOM 13752 C C . TYR E 3 28 ? 37.280 142.441 54.078 1.00 32.80 29 TYR E C 1
ATOM 13753 O O . TYR E 3 28 ? 37.232 143.613 53.744 1.00 31.27 29 TYR E O 1
ATOM 13762 N N . TRP E 3 29 ? 36.419 141.891 54.964 1.00 32.56 30 TRP E N 1
ATOM 13763 C CA . TRP E 3 29 ? 35.520 142.655 55.819 1.00 32.09 30 TRP E CA 1
ATOM 13764 C C . TRP E 3 29 ? 36.101 142.567 57.253 1.00 34.12 30 TRP E C 1
ATOM 13765 O O . TRP E 3 29 ? 35.971 141.548 57.939 1.00 33.73 30 TRP E O 1
ATOM 13776 N N . PRO E 3 30 ? 36.850 143.612 57.671 1.00 34.85 31 PRO E N 1
ATOM 13777 C CA . PRO E 3 30 ? 37.404 143.581 59.017 1.00 35.23 31 PRO E CA 1
ATOM 13778 C C . PRO E 3 30 ? 36.378 143.463 60.119 1.00 36.04 31 PRO E C 1
ATOM 13779 O O . PRO E 3 30 ? 35.164 143.746 59.941 1.00 37.46 31 PRO E O 1
ATOM 13783 N N . ASP E 3 31 ? 36.857 142.929 61.235 1.00 35.52 32 ASP E N 1
ATOM 13784 C CA . ASP E 3 31 ? 36.023 142.668 62.420 1.00 34.55 32 ASP E CA 1
ATOM 13785 C C . ASP E 3 31 ? 34.873 141.706 62.243 1.00 33.21 32 ASP E C 1
ATOM 13786 O O . ASP E 3 31 ? 33.815 141.820 62.925 1.00 33.19 32 ASP E O 1
ATOM 13791 N N . HIS E 3 32 ? 35.049 140.739 61.369 1.00 32.41 33 HIS E N 1
ATOM 13792 C CA . HIS E 3 32 ? 33.985 139.732 61.077 1.00 32.63 33 HIS E CA 1
ATOM 13793 C C . HIS E 3 32 ? 34.637 138.433 60.777 1.00 32.07 33 HIS E C 1
ATOM 13794 O O . HIS E 3 32 ? 34.364 137.836 59.741 1.00 31.79 33 HIS E O 1
ATOM 13801 N N . LEU E 3 33 ? 35.532 138.043 61.694 1.00 30.80 34 LEU E N 1
ATOM 13802 C CA . LEU E 3 33 ? 36.279 136.771 61.660 1.00 28.99 34 LEU E CA 1
ATOM 13803 C C . LEU E 3 33 ? 35.442 135.487 61.731 1.00 28.49 34 LEU E C 1
ATOM 13804 O O . LEU E 3 33 ? 36.034 134.381 61.537 1.00 28.45 34 LEU E O 1
ATOM 13809 N N . LEU E 3 34 ? 34.102 135.608 61.897 1.00 27.07 35 LEU E N 1
ATOM 13810 C CA . LEU E 3 34 ? 33.172 134.503 61.539 1.00 27.80 35 LEU E CA 1
ATOM 13811 C C . LEU E 3 34 ? 33.618 133.854 60.213 1.00 29.60 35 LEU E C 1
ATOM 13812 O O . LEU E 3 34 ? 33.736 132.603 60.106 1.00 30.97 35 LEU E O 1
ATOM 13817 N N . PHE E 3 35 ? 33.934 134.701 59.227 1.00 29.06 36 PHE E N 1
ATOM 13818 C CA . PHE E 3 35 ? 34.596 134.261 58.016 1.00 30.01 36 PHE E CA 1
ATOM 13819 C C . PHE E 3 35 ? 36.086 134.299 58.248 1.00 30.38 36 PHE E C 1
ATOM 13820 O O . PHE E 3 35 ? 36.613 135.365 58.375 1.00 30.59 36 PHE E O 1
ATOM 13828 N N . CYS E 3 36 ? 36.767 133.157 58.220 1.00 29.60 37 CYS E N 1
ATOM 13829 C CA . CYS E 3 36 ? 38.088 133.129 58.720 1.00 31.27 37 CYS E CA 1
ATOM 13830 C C . CYS E 3 36 ? 39.116 133.926 57.905 1.00 31.11 37 CYS E C 1
ATOM 13831 O O . CYS E 3 36 ? 40.186 134.294 58.433 1.00 31.54 37 CYS E O 1
ATOM 13834 N N . ALA E 3 37 ? 38.860 134.112 56.604 1.00 30.67 38 ALA E N 1
ATOM 13835 C CA . ALA E 3 37 ? 39.885 134.688 55.698 1.00 28.65 38 ALA E CA 1
ATOM 13836 C C . ALA E 3 37 ? 39.061 135.538 54.740 1.00 29.87 38 ALA E C 1
ATOM 13837 O O . ALA E 3 37 ? 37.823 135.238 54.551 1.00 28.76 38 ALA E O 1
ATOM 13839 N N . PRO E 3 38 ? 39.723 136.534 54.058 1.00 29.17 39 PRO E N 1
ATOM 13840 C CA . PRO E 3 38 ? 39.057 137.198 52.950 1.00 29.42 39 PRO E CA 1
ATOM 13841 C C . PRO E 3 38 ? 38.523 136.160 51.936 1.00 29.29 39 PRO E C 1
ATOM 13842 O O . PRO E 3 38 ? 39.226 135.184 51.609 1.00 32.80 39 PRO E O 1
ATOM 13846 N N . PHE E 3 39 ? 37.337 136.417 51.429 1.00 28.94 40 PHE E N 1
ATOM 13847 C CA . PHE E 3 39 ? 36.714 135.677 50.357 1.00 30.21 40 PHE E CA 1
ATOM 13848 C C . PHE E 3 39 ? 37.531 135.740 49.119 1.00 30.71 40 PHE E C 1
ATOM 13849 O O . PHE E 3 39 ? 38.083 136.804 48.785 1.00 34.24 40 PHE E O 1
ATOM 13857 N N . ALA E 3 40 ? 37.561 134.615 48.435 1.00 29.07 41 ALA E N 1
ATOM 13858 C CA . ALA E 3 40 ? 38.098 134.461 47.109 1.00 29.74 41 ALA E CA 1
ATOM 13859 C C . ALA E 3 40 ? 36.872 134.269 46.200 1.00 30.53 41 ALA E C 1
ATOM 13860 O O . ALA E 3 40 ? 36.120 133.243 46.299 1.00 31.44 41 ALA E O 1
ATOM 13862 N N . LEU E 3 41 ? 36.649 135.275 45.348 1.00 30.08 42 LEU E N 1
ATOM 13863 C CA . LEU E 3 41 ? 35.429 135.423 44.539 1.00 29.31 42 LEU E CA 1
ATOM 13864 C C . LEU E 3 41 ? 35.863 135.329 43.114 1.00 29.37 42 LEU E C 1
ATOM 13865 O O . LEU E 3 41 ? 36.934 135.814 42.773 1.00 28.12 42 LEU E O 1
ATOM 13870 N N . LEU E 3 42 ? 35.049 134.647 42.297 1.00 30.53 43 LEU E N 1
ATOM 13871 C CA . LEU E 3 42 ? 35.249 134.581 40.843 1.00 31.51 43 LEU E CA 1
ATOM 13872 C C . LEU E 3 42 ? 34.150 135.482 40.255 1.00 31.10 43 LEU E C 1
ATOM 13873 O O . LEU E 3 42 ? 32.963 135.220 40.434 1.00 28.20 43 LEU E O 1
ATOM 13878 N N . VAL E 3 43 ? 34.588 136.572 39.625 1.00 31.23 44 VAL E N 1
ATOM 13879 C CA . VAL E 3 43 ? 33.647 137.687 39.218 1.00 30.18 44 VAL E CA 1
ATOM 13880 C C . VAL E 3 43 ? 33.752 137.994 37.716 1.00 29.44 44 VAL E C 1
ATOM 13881 O O . VAL E 3 43 ? 34.720 137.588 37.070 1.00 29.06 44 VAL E O 1
ATOM 13885 N N . GLN E 3 44 ? 32.695 138.584 37.153 1.00 29.77 45 GLN E N 1
ATOM 13886 C CA . GLN E 3 44 ? 32.724 139.096 35.758 1.00 30.22 45 GLN E CA 1
ATOM 13887 C C . GLN E 3 44 ? 33.495 140.466 35.749 1.00 29.44 45 GLN E C 1
ATOM 13888 O O . GLN E 3 44 ? 33.160 141.345 36.571 1.00 28.15 45 GLN E O 1
ATOM 13894 N N . PRO E 3 45 ? 34.526 140.632 34.876 1.00 30.09 46 PRO E N 1
ATOM 13895 C CA . PRO E 3 45 ? 35.157 141.954 34.602 1.00 31.05 46 PRO E CA 1
ATOM 13896 C C . PRO E 3 45 ? 34.081 143.036 34.261 1.00 32.30 46 PRO E C 1
ATOM 13897 O O . PRO E 3 45 ? 34.160 144.144 34.756 1.00 34.22 46 PRO E O 1
ATOM 13901 N N . GLY E 3 46 ? 33.060 142.709 33.460 1.00 32.43 47 GLY E N 1
ATOM 13902 C CA . GLY E 3 46 ? 32.011 143.673 33.127 1.00 32.49 47 GLY E CA 1
ATOM 13903 C C . GLY E 3 46 ? 30.811 143.862 34.045 1.00 34.80 47 GLY E C 1
ATOM 13904 O O . GLY E 3 46 ? 29.895 144.684 33.719 1.00 36.59 47 GLY E O 1
ATOM 13905 N N . MET E 3 47 ? 30.737 143.191 35.201 1.00 33.64 48 MET E N 1
ATOM 13906 C CA . MET E 3 47 ? 29.564 143.437 36.046 1.00 33.28 48 MET E CA 1
ATOM 13907 C C . MET E 3 47 ? 29.839 144.778 36.762 1.00 33.27 48 MET E C 1
ATOM 13908 O O . MET E 3 47 ? 31.010 145.207 36.862 1.00 31.41 48 MET E O 1
ATOM 13913 N N . THR E 3 48 ? 28.784 145.435 37.247 1.00 32.41 49 THR E N 1
ATOM 13914 C CA . THR E 3 48 ? 28.965 146.720 37.941 1.00 33.52 49 THR E CA 1
ATOM 13915 C C . THR E 3 48 ? 29.424 146.473 39.388 1.00 34.95 49 THR E C 1
ATOM 13916 O O . THR E 3 48 ? 29.207 145.375 39.905 1.00 36.43 49 THR E O 1
ATOM 13920 N N . PHE E 3 49 ? 30.027 147.475 40.040 1.00 34.96 50 PHE E N 1
ATOM 13921 C CA . PHE E 3 49 ? 30.277 147.384 41.467 1.00 35.71 50 PHE E CA 1
ATOM 13922 C C . PHE E 3 49 ? 29.005 147.105 42.296 1.00 36.02 50 PHE E C 1
ATOM 13923 O O . PHE E 3 49 ? 28.983 146.389 43.304 1.00 35.83 50 PHE E O 1
ATOM 13931 N N . SER E 3 50 ? 27.925 147.621 41.820 1.00 35.28 51 SER E N 1
ATOM 13932 C CA . SER E 3 50 ? 26.724 147.481 42.504 1.00 36.23 51 SER E CA 1
ATOM 13933 C C . SER E 3 50 ? 26.161 146.046 42.462 1.00 36.21 51 SER E C 1
ATOM 13934 O O . SER E 3 50 ? 25.598 145.598 43.448 1.00 37.32 51 SER E O 1
ATOM 13937 N N . ALA E 3 51 ? 26.270 145.359 41.319 1.00 34.58 52 ALA E N 1
ATOM 13938 C CA . ALA E 3 51 ? 25.937 143.961 41.188 1.00 34.46 52 ALA E CA 1
ATOM 13939 C C . ALA E 3 51 ? 26.825 143.084 42.088 1.00 35.09 52 ALA E C 1
ATOM 13940 O O . ALA E 3 51 ? 26.362 142.113 42.639 1.00 35.83 52 ALA E O 1
ATOM 13942 N N . LEU E 3 52 ? 28.110 143.407 42.160 1.00 35.92 53 LEU E N 1
ATOM 13943 C CA . LEU E 3 52 ? 29.086 142.763 43.048 1.00 36.75 53 LEU E CA 1
ATOM 13944 C C . LEU E 3 52 ? 28.546 142.795 44.497 1.00 37.37 53 LEU E C 1
ATOM 13945 O O . LEU E 3 52 ? 28.345 141.785 45.157 1.00 37.94 53 LEU E O 1
ATOM 13950 N N . VAL E 3 53 ? 28.233 143.970 44.961 1.00 36.59 54 VAL E N 1
ATOM 13951 C CA . VAL E 3 53 ? 27.712 144.073 46.289 1.00 36.08 54 VAL E CA 1
ATOM 13952 C C . VAL E 3 53 ? 26.404 143.274 46.493 1.00 37.43 54 VAL E C 1
ATOM 13953 O O . VAL E 3 53 ? 26.259 142.573 47.498 1.00 35.86 54 VAL E O 1
ATOM 13957 N N . ASP E 3 54 ? 25.439 143.427 45.585 1.00 37.72 55 ASP E N 1
ATOM 13958 C CA . ASP E 3 54 ? 24.134 142.856 45.803 1.00 38.29 55 ASP E CA 1
ATOM 13959 C C . ASP E 3 54 ? 24.045 141.372 45.444 1.00 38.11 55 ASP E C 1
ATOM 13960 O O . ASP E 3 54 ? 23.273 140.651 46.023 1.00 37.69 55 ASP E O 1
ATOM 13965 N N . GLU E 3 55 ? 24.792 140.937 44.442 1.00 38.31 56 GLU E N 1
ATOM 13966 C CA . GLU E 3 55 ? 24.731 139.553 43.961 1.00 40.34 56 GLU E CA 1
ATOM 13967 C C . GLU E 3 55 ? 25.777 138.569 44.575 1.00 38.15 56 GLU E C 1
ATOM 13968 O O . GLU E 3 55 ? 25.530 137.379 44.672 1.00 36.42 56 GLU E O 1
ATOM 13974 N N . ILE E 3 56 ? 26.938 139.097 44.951 1.00 38.21 57 ILE E N 1
ATOM 13975 C CA . ILE E 3 56 ? 28.078 138.327 45.446 1.00 38.09 57 ILE E CA 1
ATOM 13976 C C . ILE E 3 56 ? 28.314 138.605 46.965 1.00 38.61 57 ILE E C 1
ATOM 13977 O O . ILE E 3 56 ? 28.111 137.708 47.805 1.00 38.63 57 ILE E O 1
ATOM 13982 N N . LEU E 3 57 ? 28.627 139.845 47.350 1.00 38.51 58 LEU E N 1
ATOM 13983 C CA . LEU E 3 57 ? 29.040 140.116 48.735 1.00 37.95 58 LEU E CA 1
ATOM 13984 C C . LEU E 3 57 ? 27.951 139.915 49.756 1.00 38.92 58 LEU E C 1
ATOM 13985 O O . LEU E 3 57 ? 28.172 139.370 50.850 1.00 39.46 58 LEU E O 1
ATOM 13990 N N . LYS E 3 58 ? 26.768 140.380 49.428 1.00 38.75 59 LYS E N 1
ATOM 13991 C CA . LYS E 3 58 ? 25.697 140.303 50.329 1.00 40.27 59 LYS E CA 1
ATOM 13992 C C . LYS E 3 58 ? 25.442 138.815 50.656 1.00 39.02 59 LYS E C 1
ATOM 13993 O O . LYS E 3 58 ? 25.394 138.435 51.814 1.00 39.04 59 LYS E O 1
ATOM 13999 N N . PRO E 3 59 ? 25.256 137.968 49.637 1.00 38.09 60 PRO E N 1
ATOM 14000 C CA . PRO E 3 59 ? 25.086 136.527 49.992 1.00 36.51 60 PRO E CA 1
ATOM 14001 C C . PRO E 3 59 ? 26.311 135.904 50.672 1.00 34.97 60 PRO E C 1
ATOM 14002 O O . PRO E 3 59 ? 26.132 135.094 51.616 1.00 36.71 60 PRO E O 1
ATOM 14006 N N . ALA E 3 60 ? 27.513 136.285 50.279 1.00 32.54 61 ALA E N 1
ATOM 14007 C CA . ALA E 3 60 ? 28.723 135.715 50.962 1.00 32.75 61 ALA E CA 1
ATOM 14008 C C . ALA E 3 60 ? 28.791 136.038 52.499 1.00 32.93 61 ALA E C 1
ATOM 14009 O O . ALA E 3 60 ? 29.349 135.261 53.273 1.00 32.81 61 ALA E O 1
ATOM 14011 N N . THR E 3 61 ? 28.195 137.159 52.929 1.00 32.34 62 THR E N 1
ATOM 14012 C CA . THR E 3 61 ? 28.388 137.707 54.312 1.00 31.96 62 THR E CA 1
ATOM 14013 C C . THR E 3 61 ? 27.097 137.438 55.074 1.00 33.32 62 THR E C 1
ATOM 14014 O O . THR E 3 61 ? 26.964 137.785 56.227 1.00 34.59 62 THR E O 1
ATOM 14018 N N . ALA E 3 62 ? 26.116 136.824 54.417 1.00 33.54 63 ALA E N 1
ATOM 14019 C CA . ALA E 3 62 ? 24.830 136.698 54.979 1.00 34.60 63 ALA E CA 1
ATOM 14020 C C . ALA E 3 62 ? 24.761 135.994 56.332 1.00 36.26 63 ALA E C 1
ATOM 14021 O O . ALA E 3 62 ? 23.796 136.210 57.082 1.00 35.85 63 ALA E O 1
ATOM 14023 N N . ALA E 3 63 ? 25.724 135.099 56.619 1.00 36.56 64 ALA E N 1
ATOM 14024 C CA . ALA E 3 63 ? 25.712 134.322 57.884 1.00 36.56 64 ALA E CA 1
ATOM 14025 C C . ALA E 3 63 ? 26.010 135.201 59.110 1.00 35.80 64 ALA E C 1
ATOM 14026 O O . ALA E 3 63 ? 25.643 134.858 60.204 1.00 35.11 64 ALA E O 1
ATOM 14028 N N . HIS E 3 64 ? 26.605 136.379 58.915 1.00 36.00 65 HIS E N 1
ATOM 14029 C CA . HIS E 3 64 ? 26.880 137.223 60.046 1.00 36.14 65 HIS E CA 1
ATOM 14030 C C . HIS E 3 64 ? 25.679 138.107 60.405 1.00 37.19 65 HIS E C 1
ATOM 14031 O O . HIS E 3 64 ? 25.106 138.733 59.541 1.00 36.91 65 HIS E O 1
ATOM 14038 N N . PRO E 3 65 ? 25.304 138.171 61.693 1.00 38.63 66 PRO E N 1
ATOM 14039 C CA . PRO E 3 65 ? 24.173 139.008 62.158 1.00 40.00 66 PRO E CA 1
ATOM 14040 C C . PRO E 3 65 ? 24.292 140.500 61.774 1.00 41.29 66 PRO E C 1
ATOM 14041 O O . PRO E 3 65 ? 23.278 141.135 61.637 1.00 42.61 66 PRO E O 1
ATOM 14045 N N . ASP E 3 66 ? 25.507 141.053 61.617 1.00 42.57 67 ASP E N 1
ATOM 14046 C CA . ASP E 3 66 ? 25.732 142.399 61.008 1.00 42.49 67 ASP E CA 1
ATOM 14047 C C . ASP E 3 66 ? 25.387 142.551 59.517 1.00 44.54 67 ASP E C 1
ATOM 14048 O O . ASP E 3 66 ? 25.268 143.657 59.023 1.00 43.49 67 ASP E O 1
ATOM 14053 N N . SER E 3 67 ? 25.226 141.470 58.769 1.00 47.13 68 SER E N 1
ATOM 14054 C CA . SER E 3 67 ? 25.199 141.639 57.290 1.00 48.56 68 SER E CA 1
ATOM 14055 C C . SER E 3 67 ? 23.934 142.360 56.754 1.00 49.47 68 SER E C 1
ATOM 14056 O O . SER E 3 67 ? 23.998 143.120 55.782 1.00 49.43 68 SER E O 1
ATOM 14059 N N . ALA E 3 68 ? 22.802 142.105 57.386 1.00 50.60 69 ALA E N 1
ATOM 14060 C CA . ALA E 3 68 ? 21.541 142.633 56.933 1.00 52.63 69 ALA E CA 1
ATOM 14061 C C . ALA E 3 68 ? 21.531 144.167 56.918 1.00 54.15 69 ALA E C 1
ATOM 14062 O O . ALA E 3 68 ? 21.106 144.744 55.914 1.00 54.82 69 ALA E O 1
ATOM 14064 N N . LYS E 3 69 ? 22.053 144.813 57.975 1.00 54.56 70 LYS E N 1
ATOM 14065 C CA . LYS E 3 69 ? 22.155 146.273 58.061 1.00 54.91 70 LYS E CA 1
ATOM 14066 C C . LYS E 3 69 ? 23.509 146.879 57.624 1.00 55.00 70 LYS E C 1
ATOM 14067 O O . LYS E 3 69 ? 23.723 148.075 57.751 1.00 56.33 70 LYS E O 1
ATOM 14073 N N . ALA E 3 70 ? 24.445 146.088 57.153 1.00 53.03 71 ALA E N 1
ATOM 14074 C CA . ALA E 3 70 ? 25.582 146.687 56.524 1.00 52.86 71 ALA E CA 1
ATOM 14075 C C . ALA E 3 70 ? 25.074 147.476 55.294 1.00 52.57 71 ALA E C 1
ATOM 14076 O O . ALA E 3 70 ? 24.049 147.136 54.663 1.00 54.04 71 ALA E O 1
ATOM 14078 N N . ASP E 3 71 ? 25.746 148.555 54.968 1.00 51.10 72 ASP E N 1
ATOM 14079 C CA . ASP E 3 71 ? 25.448 149.249 53.724 1.00 49.38 72 ASP E CA 1
ATOM 14080 C C . ASP E 3 71 ? 26.779 149.134 53.045 1.00 47.11 72 ASP E C 1
ATOM 14081 O O . ASP E 3 71 ? 27.584 150.040 53.118 1.00 48.41 72 ASP E O 1
ATOM 14086 N N . PHE E 3 72 ? 27.060 147.994 52.435 1.00 43.47 73 PHE E N 1
ATOM 14087 C CA . PHE E 3 72 ? 28.409 147.782 51.980 1.00 40.11 73 PHE E CA 1
ATOM 14088 C C . PHE E 3 72 ? 28.760 148.863 50.929 1.00 39.05 73 PHE E C 1
ATOM 14089 O O . PHE E 3 72 ? 29.902 149.317 50.843 1.00 38.36 73 PHE E O 1
ATOM 14097 N N . LEU E 3 73 ? 27.801 149.231 50.093 1.00 39.01 74 LEU E N 1
ATOM 14098 C CA . LEU E 3 73 ? 28.136 150.075 48.932 1.00 39.75 74 LEU E CA 1
ATOM 14099 C C . LEU E 3 73 ? 28.754 151.389 49.439 1.00 40.46 74 LEU E C 1
ATOM 14100 O O . LEU E 3 73 ? 29.752 151.866 48.873 1.00 39.02 74 LEU E O 1
ATOM 14105 N N . ASN E 3 74 ? 28.218 151.867 50.586 1.00 39.73 75 ASN E N 1
ATOM 14106 C CA . ASN E 3 74 ? 28.536 153.184 51.152 1.00 41.38 75 ASN E CA 1
ATOM 14107 C C . ASN E 3 74 ? 29.504 153.105 52.334 1.00 41.78 75 ASN E C 1
ATOM 14108 O O . ASN E 3 74 ? 29.636 154.027 53.164 1.00 41.73 75 ASN E O 1
ATOM 14113 N N . ALA E 3 75 ? 30.189 151.976 52.408 1.00 42.03 76 ALA E N 1
ATOM 14114 C CA . ALA E 3 75 ? 31.078 151.704 53.557 1.00 41.67 76 ALA E CA 1
ATOM 14115 C C . ALA E 3 75 ? 32.458 152.301 53.216 1.00 40.49 76 ALA E C 1
ATOM 14116 O O . ALA E 3 75 ? 32.603 152.914 52.177 1.00 41.54 76 ALA E O 1
ATOM 14118 N N . GLU E 3 76 ? 33.461 152.119 54.050 1.00 40.29 77 GLU E N 1
ATOM 14119 C CA . GLU E 3 76 ? 34.841 152.532 53.684 1.00 41.28 77 GLU E CA 1
ATOM 14120 C C . GLU E 3 76 ? 35.665 151.473 52.944 1.00 38.64 77 GLU E C 1
ATOM 14121 O O . GLU E 3 76 ? 35.961 150.379 53.476 1.00 39.78 77 GLU E O 1
ATOM 14127 N N . TRP E 3 77 ? 36.029 151.797 51.722 1.00 36.97 78 TRP E N 1
ATOM 14128 C CA . TRP E 3 77 ? 36.757 150.853 50.865 1.00 36.06 78 TRP E CA 1
ATOM 14129 C C . TRP E 3 77 ? 38.222 151.249 50.715 1.00 36.94 78 TRP E C 1
ATOM 14130 O O . TRP E 3 77 ? 38.595 152.458 50.715 1.00 36.65 78 TRP E O 1
ATOM 14141 N N . LEU E 3 78 ? 39.006 150.193 50.498 1.00 36.36 79 LEU E N 1
ATOM 14142 C CA . LEU E 3 78 ? 40.394 150.203 50.089 1.00 37.08 79 LEU E CA 1
ATOM 14143 C C . LEU E 3 78 ? 40.425 149.242 48.891 1.00 37.59 79 LEU E C 1
ATOM 14144 O O . LEU E 3 78 ? 39.663 148.246 48.854 1.00 37.41 79 LEU E O 1
ATOM 14149 N N . LEU E 3 79 ? 41.273 149.566 47.919 1.00 37.21 80 LEU E N 1
ATOM 14150 C CA . LEU E 3 79 ? 41.600 148.730 46.808 1.00 37.66 80 LEU E CA 1
ATOM 14151 C C . LEU E 3 79 ? 43.081 148.616 46.852 1.00 37.87 80 LEU E C 1
ATOM 14152 O O . LEU E 3 79 ? 43.812 149.638 46.743 1.00 36.98 80 LEU E O 1
ATOM 14157 N N . ASN E 3 80 ? 43.515 147.355 46.993 1.00 37.77 81 ASN E N 1
ATOM 14158 C CA . ASN E 3 80 ? 44.908 146.986 47.139 1.00 38.08 81 ASN E CA 1
ATOM 14159 C C . ASN E 3 80 ? 45.573 147.926 48.123 1.00 39.09 81 ASN E C 1
ATOM 14160 O O . ASN E 3 80 ? 46.664 148.460 47.859 1.00 38.38 81 ASN E O 1
ATOM 14165 N N . ASP E 3 81 ? 44.853 148.147 49.237 1.00 39.88 82 ASP E N 1
ATOM 14166 C CA . ASP E 3 81 ? 45.371 148.941 50.358 1.00 42.72 82 ASP E CA 1
ATOM 14167 C C . ASP E 3 81 ? 45.334 150.474 50.159 1.00 42.72 82 ASP E C 1
ATOM 14168 O O . ASP E 3 81 ? 45.812 151.175 51.028 1.00 42.91 82 ASP E O 1
ATOM 14173 N N . GLU E 3 82 ? 44.780 150.982 49.052 1.00 42.59 83 GLU E N 1
ATOM 14174 C CA . GLU E 3 82 ? 44.673 152.426 48.846 1.00 41.98 83 GLU E CA 1
ATOM 14175 C C . GLU E 3 82 ? 43.258 152.764 49.020 1.00 41.65 83 GLU E C 1
ATOM 14176 O O . GLU E 3 82 ? 42.445 151.929 48.692 1.00 42.31 83 GLU E O 1
ATOM 14182 N N . PRO E 3 83 ? 42.923 154.002 49.505 1.00 41.45 84 PRO E N 1
ATOM 14183 C CA . PRO E 3 83 ? 41.508 154.328 49.645 1.00 40.36 84 PRO E CA 1
ATOM 14184 C C . PRO E 3 83 ? 40.837 154.341 48.281 1.00 39.02 84 PRO E C 1
ATOM 14185 O O . PRO E 3 83 ? 41.486 154.574 47.237 1.00 37.91 84 PRO E O 1
ATOM 14189 N N . PHE E 3 84 ? 39.550 154.063 48.252 1.00 37.61 85 PHE E N 1
ATOM 14190 C CA . PHE E 3 84 ? 38.967 153.801 46.951 1.00 37.76 85 PHE E CA 1
ATOM 14191 C C . PHE E 3 84 ? 37.536 154.185 47.067 1.00 38.72 85 PHE E C 1
ATOM 14192 O O . PHE E 3 84 ? 36.909 153.932 48.145 1.00 38.22 85 PHE E O 1
ATOM 14200 N N . THR E 3 85 ? 37.021 154.791 45.980 1.00 39.14 86 THR E N 1
ATOM 14201 C CA . THR E 3 85 ? 35.645 155.250 45.966 1.00 39.79 86 THR E CA 1
ATOM 14202 C C . THR E 3 85 ? 34.959 154.558 44.850 1.00 40.33 86 THR E C 1
ATOM 14203 O O . THR E 3 85 ? 35.223 154.879 43.680 1.00 41.70 86 THR E O 1
ATOM 14207 N N . PRO E 3 86 ? 34.117 153.559 45.187 1.00 40.53 87 PRO E N 1
ATOM 14208 C CA . PRO E 3 86 ? 33.366 152.814 44.194 1.00 40.37 87 PRO E CA 1
ATOM 14209 C C . PRO E 3 86 ? 32.480 153.664 43.273 1.00 41.18 87 PRO E C 1
ATOM 14210 O O . PRO E 3 86 ? 31.826 154.586 43.739 1.00 39.62 87 PRO E O 1
ATOM 14214 N N . LYS E 3 87 ? 32.398 153.271 41.992 1.00 41.56 88 LYS E N 1
ATOM 14215 C CA . LYS E 3 87 ? 31.321 153.757 41.141 1.00 41.73 88 LYS E CA 1
ATOM 14216 C C . LYS E 3 87 ? 30.228 152.685 41.001 1.00 40.61 88 LYS E C 1
ATOM 14217 O O . LYS E 3 87 ? 30.421 151.697 40.341 1.00 40.99 88 LYS E O 1
ATOM 14223 N N . ALA E 3 88 ? 29.090 152.881 41.663 1.00 39.82 89 ALA E N 1
ATOM 14224 C CA . ALA E 3 88 ? 28.078 151.858 41.743 1.00 40.30 89 ALA E CA 1
ATOM 14225 C C . ALA E 3 88 ? 27.741 151.283 40.361 1.00 41.15 89 ALA E C 1
ATOM 14226 O O . ALA E 3 88 ? 27.422 150.099 40.272 1.00 42.37 89 ALA E O 1
ATOM 14228 N N . ASP E 3 89 ? 27.747 152.091 39.293 1.00 41.76 90 ASP E N 1
ATOM 14229 C CA . ASP E 3 89 ? 27.243 151.614 37.995 1.00 41.66 90 ASP E CA 1
ATOM 14230 C C . ASP E 3 89 ? 28.334 151.447 36.948 1.00 38.97 90 ASP E C 1
ATOM 14231 O O . ASP E 3 89 ? 28.046 151.043 35.828 1.00 38.47 90 ASP E O 1
ATOM 14236 N N . ALA E 3 90 ? 29.578 151.712 37.318 1.00 35.73 91 ALA E N 1
ATOM 14237 C CA . ALA E 3 90 ? 30.698 151.399 36.417 1.00 35.49 91 ALA E CA 1
ATOM 14238 C C . ALA E 3 90 ? 31.051 149.886 36.538 1.00 36.06 91 ALA E C 1
ATOM 14239 O O . ALA E 3 90 ? 30.729 149.228 37.565 1.00 36.58 91 ALA E O 1
ATOM 14241 N N . SER E 3 91 ? 31.725 149.349 35.522 1.00 35.32 92 SER E N 1
ATOM 14242 C CA . SER E 3 91 ? 32.091 147.954 35.508 1.00 35.42 92 SER E CA 1
ATOM 14243 C C . SER E 3 91 ? 33.268 147.816 36.515 1.00 35.31 92 SER E C 1
ATOM 14244 O O . SER E 3 91 ? 33.900 148.820 36.845 1.00 36.61 92 SER E O 1
ATOM 14247 N N . LEU E 3 92 ? 33.529 146.620 37.027 1.00 33.73 93 LEU E N 1
ATOM 14248 C CA . LEU E 3 92 ? 34.652 146.411 37.977 1.00 33.58 93 LEU E CA 1
ATOM 14249 C C . LEU E 3 92 ? 35.967 146.772 37.281 1.00 33.61 93 LEU E C 1
ATOM 14250 O O . LEU E 3 92 ? 36.822 147.480 37.818 1.00 32.81 93 LEU E O 1
ATOM 14255 N N . LYS E 3 93 ? 36.152 146.241 36.081 1.00 34.49 94 LYS E N 1
ATOM 14256 C CA . LYS E 3 93 ? 37.408 146.437 35.389 1.00 37.26 94 LYS E CA 1
ATOM 14257 C C . LYS E 3 93 ? 37.760 147.954 35.052 1.00 37.61 94 LYS E C 1
ATOM 14258 O O . LYS E 3 93 ? 38.868 148.432 35.283 1.00 34.54 94 LYS E O 1
ATOM 14264 N N . GLU E 3 94 ? 36.754 148.652 34.514 1.00 38.62 95 GLU E N 1
ATOM 14265 C CA . GLU E 3 94 ? 36.755 150.086 34.122 1.00 39.69 95 GLU E CA 1
ATOM 14266 C C . GLU E 3 94 ? 37.337 150.925 35.257 1.00 39.84 95 GLU E C 1
ATOM 14267 O O . GLU E 3 94 ? 38.142 151.850 35.008 1.00 40.07 95 GLU E O 1
ATOM 14273 N N . GLN E 3 95 ? 36.942 150.598 36.497 1.00 37.74 96 GLN E N 1
ATOM 14274 C CA . GLN E 3 95 ? 37.437 151.337 37.657 1.00 36.81 96 GLN E CA 1
ATOM 14275 C C . GLN E 3 95 ? 38.628 150.744 38.326 1.00 36.16 96 GLN E C 1
ATOM 14276 O O . GLN E 3 95 ? 38.811 151.028 39.479 1.00 37.69 96 GLN E O 1
ATOM 14282 N N . GLY E 3 96 ? 39.440 149.916 37.641 1.00 34.44 97 GLY E N 1
ATOM 14283 C CA . GLY E 3 96 ? 40.724 149.483 38.210 1.00 33.35 97 GLY E CA 1
ATOM 14284 C C . GLY E 3 96 ? 40.728 148.242 39.139 1.00 33.50 97 GLY E C 1
ATOM 14285 O O . GLY E 3 96 ? 41.783 147.884 39.684 1.00 33.18 97 GLY E O 1
ATOM 14286 N N . ILE E 3 97 ? 39.570 147.587 39.328 1.00 31.80 98 ILE E N 1
ATOM 14287 C CA . ILE E 3 97 ? 39.444 146.319 40.089 1.00 29.43 98 ILE E CA 1
ATOM 14288 C C . ILE E 3 97 ? 39.788 145.191 39.102 1.00 30.74 98 ILE E C 1
ATOM 14289 O O . ILE E 3 97 ? 38.971 144.692 38.345 1.00 29.99 98 ILE E O 1
ATOM 14294 N N . ASP E 3 98 ? 41.056 144.863 39.052 1.00 31.03 99 ASP E N 1
ATOM 14295 C CA . ASP E 3 98 ? 41.530 143.873 38.134 1.00 32.29 99 ASP E CA 1
ATOM 14296 C C . ASP E 3 98 ? 41.830 142.531 38.904 1.00 32.30 99 ASP E C 1
ATOM 14297 O O . ASP E 3 98 ? 41.528 142.333 40.133 1.00 32.12 99 ASP E O 1
ATOM 14302 N N . HIS E 3 99 ? 42.415 141.621 38.164 1.00 31.43 100 HIS E N 1
ATOM 14303 C CA . HIS E 3 99 ? 42.459 140.251 38.576 1.00 30.15 100 HIS E CA 1
ATOM 14304 C C . HIS E 3 99 ? 43.329 140.171 39.827 1.00 29.73 100 HIS E C 1
ATOM 14305 O O . HIS E 3 99 ? 44.463 140.653 39.849 1.00 29.03 100 HIS E O 1
ATOM 14312 N N . LYS E 3 100 ? 42.762 139.497 40.833 1.00 30.00 101 LYS E N 1
ATOM 14313 C CA . LYS E 3 100 ? 43.389 139.255 42.106 1.00 31.27 101 LYS E CA 1
ATOM 14314 C C . LYS E 3 100 ? 43.642 140.546 42.856 1.00 32.55 101 LYS E C 1
ATOM 14315 O O . LYS E 3 100 ? 44.531 140.599 43.687 1.00 33.27 101 LYS E O 1
ATOM 14321 N N . SER E 3 101 ? 42.872 141.598 42.549 1.00 31.83 102 SER E N 1
ATOM 14322 C CA . SER E 3 101 ? 42.854 142.741 43.447 1.00 30.62 102 SER E CA 1
ATOM 14323 C C . SER E 3 101 ? 42.191 142.254 44.732 1.00 31.30 102 SER E C 1
ATOM 14324 O O . SER E 3 101 ? 41.384 141.313 44.702 1.00 30.64 102 SER E O 1
ATOM 14327 N N . MET E 3 102 ? 42.465 142.944 45.843 1.00 31.08 103 MET E N 1
ATOM 14328 C CA . MET E 3 102 ? 41.680 142.822 47.064 1.00 30.62 103 MET E CA 1
ATOM 14329 C C . MET E 3 102 ? 40.992 144.171 47.450 1.00 30.66 103 MET E C 1
ATOM 14330 O O . MET E 3 102 ? 41.649 145.229 47.613 1.00 29.94 103 MET E O 1
ATOM 14335 N N . LEU E 3 103 ? 39.683 144.104 47.609 1.00 30.18 104 LEU E N 1
ATOM 14336 C CA . LEU E 3 103 ? 38.921 145.111 48.263 1.00 31.88 104 LEU E CA 1
ATOM 14337 C C . LEU E 3 103 ? 38.804 144.818 49.756 1.00 33.71 104 LEU E C 1
ATOM 14338 O O . LEU E 3 103 ? 38.543 143.673 50.151 1.00 35.37 104 LEU E O 1
ATOM 14343 N N . THR E 3 104 ? 38.971 145.847 50.594 1.00 35.12 105 THR E N 1
ATOM 14344 C CA . THR E 3 104 ? 38.709 145.784 52.057 1.00 34.57 105 THR E CA 1
ATOM 14345 C C . THR E 3 104 ? 37.482 146.691 52.286 1.00 35.92 105 THR E C 1
ATOM 14346 O O . THR E 3 104 ? 37.494 147.861 51.873 1.00 35.25 105 THR E O 1
ATOM 14350 N N . VAL E 3 105 ? 36.435 146.174 52.933 1.00 35.14 106 VAL E N 1
ATOM 14351 C CA . VAL E 3 105 ? 35.309 146.976 53.208 1.00 37.11 106 VAL E CA 1
ATOM 14352 C C . VAL E 3 105 ? 35.183 147.072 54.726 1.00 39.46 106 VAL E C 1
ATOM 14353 O O . VAL E 3 105 ? 35.055 146.091 55.392 1.00 38.92 106 VAL E O 1
ATOM 14357 N N . THR E 3 106 ? 35.297 148.293 55.261 1.00 42.27 107 THR E N 1
ATOM 14358 C CA . THR E 3 106 ? 35.112 148.558 56.703 1.00 42.66 107 THR E CA 1
ATOM 14359 C C . THR E 3 106 ? 33.780 149.200 56.853 1.00 44.17 107 THR E C 1
ATOM 14360 O O . THR E 3 106 ? 33.480 150.182 56.169 1.00 44.82 107 THR E O 1
ATOM 14364 N N . THR E 3 107 ? 32.962 148.600 57.709 1.00 45.72 108 THR E N 1
ATOM 14365 C CA . THR E 3 107 ? 31.636 149.083 57.985 1.00 46.91 108 THR E CA 1
ATOM 14366 C C . THR E 3 107 ? 31.581 149.842 59.319 1.00 48.33 108 THR E C 1
ATOM 14367 O O . THR E 3 107 ? 31.476 149.203 60.361 1.00 49.77 108 THR E O 1
ATOM 14371 N N . PRO E 3 108 ? 31.607 151.202 59.281 1.00 49.76 109 PRO E N 1
ATOM 14372 C CA . PRO E 3 108 ? 31.560 152.072 60.489 1.00 49.78 109 PRO E CA 1
ATOM 14373 C C . PRO E 3 108 ? 30.478 151.639 61.497 1.00 49.85 109 PRO E C 1
ATOM 14374 O O . PRO E 3 108 ? 29.309 151.435 61.127 1.00 49.95 109 PRO E O 1
ATOM 14378 N N . GLY E 3 109 ? 30.885 151.401 62.741 1.00 49.62 110 GLY E N 1
ATOM 14379 C CA . GLY E 3 109 ? 29.950 150.913 63.758 1.00 49.80 110 GLY E CA 1
ATOM 14380 C C . GLY E 3 109 ? 29.365 149.497 63.661 1.00 49.74 110 GLY E C 1
ATOM 14381 O O . GLY E 3 109 ? 28.438 149.148 64.427 1.00 48.92 110 GLY E O 1
ATOM 14382 N N . LEU E 3 110 ? 29.849 148.678 62.715 1.00 48.60 111 LEU E N 1
ATOM 14383 C CA . LEU E 3 110 ? 29.497 147.234 62.767 1.00 47.19 111 LEU E CA 1
ATOM 14384 C C . LEU E 3 110 ? 30.824 146.502 62.977 1.00 46.82 111 LEU E C 1
ATOM 14385 O O . LEU E 3 110 ? 31.575 146.292 62.026 1.00 44.99 111 LEU E O 1
ATOM 14390 N N . LYS E 3 111 ? 31.163 146.212 64.240 1.00 46.69 112 LYS E N 1
ATOM 14391 C CA . LYS E 3 111 ? 32.471 145.599 64.469 1.00 47.49 112 LYS E CA 1
ATOM 14392 C C . LYS E 3 111 ? 32.447 144.161 65.013 1.00 45.61 112 LYS E C 1
ATOM 14393 O O . LYS E 3 111 ? 33.335 143.724 65.737 1.00 44.86 112 LYS E O 1
ATOM 14399 N N . GLY E 3 112 ? 31.435 143.411 64.607 1.00 44.17 113 GLY E N 1
ATOM 14400 C CA . GLY E 3 112 ? 31.423 142.013 64.945 1.00 44.23 113 GLY E CA 1
ATOM 14401 C C . GLY E 3 112 ? 30.917 141.853 66.346 1.00 45.23 113 GLY E C 1
ATOM 14402 O O . GLY E 3 112 ? 30.514 142.842 67.017 1.00 45.19 113 GLY E O 1
ATOM 14403 N N . MET E 3 113 ? 30.901 140.605 66.774 1.00 45.78 114 MET E N 1
ATOM 14404 C CA . MET E 3 113 ? 30.336 140.208 68.059 1.00 47.81 114 MET E CA 1
ATOM 14405 C C . MET E 3 113 ? 31.328 140.159 69.227 1.00 45.65 114 MET E C 1
ATOM 14406 O O . MET E 3 113 ? 32.549 139.987 69.035 1.00 43.32 114 MET E O 1
ATOM 14411 N N . ALA E 3 114 ? 30.742 140.347 70.426 1.00 45.88 115 ALA E N 1
ATOM 14412 C CA . ALA E 3 114 ? 31.353 140.030 71.706 1.00 46.17 115 ALA E CA 1
ATOM 14413 C C . ALA E 3 114 ? 32.687 140.749 71.881 1.00 47.37 115 ALA E C 1
ATOM 14414 O O . ALA E 3 114 ? 33.623 140.187 72.450 1.00 48.68 115 ALA E O 1
ATOM 14416 N N . ASN E 3 115 ? 32.806 141.955 71.345 1.00 47.48 116 ASN E N 1
ATOM 14417 C CA . ASN E 3 115 ? 34.087 142.710 71.379 1.00 49.09 116 ASN E CA 1
ATOM 14418 C C . ASN E 3 115 ? 35.325 141.997 70.902 1.00 47.70 116 ASN E C 1
ATOM 14419 O O . ASN E 3 115 ? 36.445 142.467 71.160 1.00 47.08 116 ASN E O 1
ATOM 14424 N N . ALA E 3 116 ? 35.090 140.923 70.126 1.00 46.94 117 ALA E N 1
ATOM 14425 C CA . ALA E 3 116 ? 36.129 140.001 69.623 1.00 44.91 117 ALA E CA 1
ATOM 14426 C C . ALA E 3 116 ? 36.330 140.109 68.074 1.00 43.99 117 ALA E C 1
ATOM 14427 O O . ALA E 3 116 ? 37.093 139.344 67.489 1.00 42.93 117 ALA E O 1
ATOM 14429 N N . GLY E 3 117 ? 35.641 141.063 67.426 1.00 42.67 118 GLY E N 1
ATOM 14430 C CA . GLY E 3 117 ? 35.767 141.266 65.983 1.00 40.70 118 GLY E CA 1
ATOM 14431 C C . GLY E 3 117 ? 35.306 140.029 65.196 1.00 39.87 118 GLY E C 1
ATOM 14432 O O . GLY E 3 117 ? 35.826 139.724 64.149 1.00 39.59 118 GLY E O 1
ATOM 14433 N N . TYR E 3 118 ? 34.330 139.321 65.734 1.00 38.60 119 TYR E N 1
ATOM 14434 C CA . TYR E 3 118 ? 33.931 138.036 65.227 1.00 37.84 119 TYR E CA 1
ATOM 14435 C C . TYR E 3 118 ? 32.635 138.178 64.402 1.00 36.95 119 TYR E C 1
ATOM 14436 O O . TYR E 3 118 ? 32.644 137.660 63.276 1.00 37.57 119 TYR E O 1
ATOM 14446 N N . SER F 3 1 ? 41.858 48.189 94.981 1.00 50.95 2 SER F N 1
ATOM 14447 C CA . SER F 3 1 ? 42.927 48.320 95.970 1.00 50.63 2 SER F CA 1
ATOM 14448 C C . SER F 3 1 ? 44.059 49.119 95.338 1.00 49.04 2 SER F C 1
ATOM 14449 O O . SER F 3 1 ? 44.265 49.014 94.141 1.00 49.30 2 SER F O 1
ATOM 14452 N N . VAL F 3 2 ? 44.828 49.871 96.118 1.00 47.46 3 VAL F N 1
ATOM 14453 C CA . VAL F 3 2 ? 45.920 50.682 95.536 1.00 46.76 3 VAL F CA 1
ATOM 14454 C C . VAL F 3 2 ? 47.133 49.836 95.110 1.00 46.66 3 VAL F C 1
ATOM 14455 O O . VAL F 3 2 ? 47.629 49.040 95.924 1.00 46.31 3 VAL F O 1
ATOM 14459 N N . ASN F 3 3 ? 47.599 50.017 93.860 1.00 45.43 4 ASN F N 1
ATOM 14460 C CA . ASN F 3 3 ? 48.832 49.411 93.385 1.00 44.26 4 ASN F CA 1
ATOM 14461 C C . ASN F 3 3 ? 49.957 50.328 93.726 1.00 42.80 4 ASN F C 1
ATOM 14462 O O . ASN F 3 3 ? 49.802 51.521 93.609 1.00 43.25 4 ASN F O 1
ATOM 14467 N N . ALA F 3 4 ? 51.072 49.784 94.193 1.00 40.14 5 ALA F N 1
ATOM 14468 C CA . ALA F 3 4 ? 52.156 50.588 94.724 1.00 39.18 5 ALA F CA 1
ATOM 14469 C C . ALA F 3 4 ? 53.407 49.741 94.719 1.00 39.54 5 ALA F C 1
ATOM 14470 O O . ALA F 3 4 ? 53.339 48.537 94.514 1.00 39.38 5 ALA F O 1
ATOM 14472 N N . LEU F 3 5 ? 54.543 50.388 94.882 1.00 39.55 6 LEU F N 1
ATOM 14473 C CA . LEU F 3 5 ? 55.829 49.748 94.871 1.00 41.07 6 LEU F CA 1
ATOM 14474 C C . LEU F 3 5 ? 56.273 49.348 96.326 1.00 43.22 6 LEU F C 1
ATOM 14475 O O . LEU F 3 5 ? 57.481 49.191 96.612 1.00 44.38 6 LEU F O 1
ATOM 14480 N N . TYR F 3 6 ? 55.310 49.334 97.251 1.00 44.20 7 TYR F N 1
ATOM 14481 C CA . TYR F 3 6 ? 55.551 48.992 98.638 1.00 45.28 7 TYR F CA 1
ATOM 14482 C C . TYR F 3 6 ? 54.201 48.774 99.247 1.00 45.46 7 TYR F C 1
ATOM 14483 O O . TYR F 3 6 ? 53.212 48.956 98.549 1.00 43.69 7 TYR F O 1
ATOM 14492 N N . ASP F 3 7 ? 54.153 48.356 100.528 1.00 47.86 8 ASP F N 1
ATOM 14493 C CA . ASP F 3 7 ? 52.861 48.153 101.224 1.00 48.70 8 ASP F CA 1
ATOM 14494 C C . ASP F 3 7 ? 52.263 49.492 101.503 1.00 48.63 8 ASP F C 1
ATOM 14495 O O . ASP F 3 7 ? 52.707 50.184 102.419 1.00 49.18 8 ASP F O 1
ATOM 14500 N N . TYR F 3 8 ? 51.256 49.854 100.719 1.00 49.07 9 TYR F N 1
ATOM 14501 C CA . TYR F 3 8 ? 50.768 51.244 100.702 1.00 48.91 9 TYR F CA 1
ATOM 14502 C C . TYR F 3 8 ? 49.686 51.350 101.753 1.00 48.93 9 TYR F C 1
ATOM 14503 O O . TYR F 3 8 ? 48.532 51.074 101.468 1.00 49.87 9 TYR F O 1
ATOM 14512 N N . LYS F 3 9 ? 50.070 51.716 102.967 1.00 49.54 10 LYS F N 1
ATOM 14513 C CA . LYS F 3 9 ? 49.148 51.743 104.114 1.00 50.65 10 LYS F CA 1
ATOM 14514 C C . LYS F 3 9 ? 49.433 52.948 105.019 1.00 49.59 10 LYS F C 1
ATOM 14515 O O . LYS F 3 9 ? 50.597 53.170 105.430 1.00 50.86 10 LYS F O 1
ATOM 14521 N N . PHE F 3 10 ? 48.410 53.756 105.302 1.00 46.66 11 PHE F N 1
ATOM 14522 C CA . PHE F 3 10 ? 48.663 55.011 106.058 1.00 44.43 11 PHE F CA 1
ATOM 14523 C C . PHE F 3 10 ? 47.602 55.241 107.140 1.00 43.51 11 PHE F C 1
ATOM 14524 O O . PHE F 3 10 ? 46.537 54.706 107.043 1.00 40.31 11 PHE F O 1
ATOM 14532 N N . GLU F 3 11 ? 47.929 55.992 108.198 1.00 45.20 12 GLU F N 1
ATOM 14533 C CA . GLU F 3 11 ? 46.878 56.443 109.136 1.00 46.45 12 GLU F CA 1
ATOM 14534 C C . GLU F 3 11 ? 45.933 57.431 108.416 1.00 45.23 12 GLU F C 1
ATOM 14535 O O . GLU F 3 11 ? 46.400 58.268 107.592 1.00 45.17 12 GLU F O 1
ATOM 14541 N N . PRO F 3 12 ? 44.616 57.346 108.709 1.00 44.34 13 PRO F N 1
ATOM 14542 C CA . PRO F 3 12 ? 43.675 58.361 108.242 1.00 42.72 13 PRO F CA 1
ATOM 14543 C C . PRO F 3 12 ? 44.076 59.774 108.736 1.00 42.84 13 PRO F C 1
ATOM 14544 O O . PRO F 3 12 ? 44.453 59.933 109.926 1.00 42.11 13 PRO F O 1
ATOM 14548 N N . LYS F 3 13 ? 44.055 60.776 107.831 1.00 41.23 14 LYS F N 1
ATOM 14549 C CA . LYS F 3 13 ? 44.291 62.166 108.246 1.00 40.17 14 LYS F CA 1
ATOM 14550 C C . LYS F 3 13 ? 43.255 62.685 109.259 1.00 38.85 14 LYS F C 1
ATOM 14551 O O . LYS F 3 13 ? 43.597 63.464 110.082 1.00 38.28 14 LYS F O 1
ATOM 14557 N N . ASP F 3 14 ? 42.004 62.254 109.171 1.00 38.98 15 ASP F N 1
ATOM 14558 C CA . ASP F 3 14 ? 40.933 62.830 109.991 1.00 40.27 15 ASP F CA 1
ATOM 14559 C C . ASP F 3 14 ? 40.416 61.905 111.089 1.00 41.65 15 ASP F C 1
ATOM 14560 O O . ASP F 3 14 ? 39.184 61.807 111.317 1.00 43.65 15 ASP F O 1
ATOM 14565 N N . LYS F 3 15 ? 41.343 61.163 111.688 1.00 41.81 16 LYS F N 1
ATOM 14566 C CA . LYS F 3 15 ? 41.115 60.354 112.882 1.00 43.32 16 LYS F CA 1
ATOM 14567 C C . LYS F 3 15 ? 40.600 61.280 113.941 1.00 43.59 16 LYS F C 1
ATOM 14568 O O . LYS F 3 15 ? 41.229 62.350 114.164 1.00 42.33 16 LYS F O 1
ATOM 14574 N N . VAL F 3 16 ? 39.547 60.827 114.649 1.00 43.63 17 VAL F N 1
ATOM 14575 C CA . VAL F 3 16 ? 39.007 61.547 115.832 1.00 43.54 17 VAL F CA 1
ATOM 14576 C C . VAL F 3 16 ? 40.062 62.096 116.743 1.00 43.49 17 VAL F C 1
ATOM 14577 O O . VAL F 3 16 ? 39.861 63.170 117.318 1.00 44.70 17 VAL F O 1
ATOM 14581 N N . GLU F 3 17 ? 41.200 61.402 116.799 1.00 43.20 18 GLU F N 1
ATOM 14582 C CA . GLU F 3 17 ? 42.316 61.702 117.672 1.00 44.08 18 GLU F CA 1
ATOM 14583 C C . GLU F 3 17 ? 42.990 63.016 117.364 1.00 44.08 18 GLU F C 1
ATOM 14584 O O . GLU F 3 17 ? 43.703 63.564 118.198 1.00 44.03 18 GLU F O 1
ATOM 14590 N N . ASN F 3 18 ? 42.825 63.508 116.140 1.00 45.34 19 ASN F N 1
ATOM 14591 C CA . ASN F 3 18 ? 43.441 64.779 115.716 1.00 47.18 19 ASN F CA 1
ATOM 14592 C C . ASN F 3 18 ? 42.593 66.066 116.079 1.00 46.69 19 ASN F C 1
ATOM 14593 O O . ASN F 3 18 ? 43.007 67.200 115.846 1.00 45.87 19 ASN F O 1
ATOM 14598 N N . PHE F 3 19 ? 41.405 65.852 116.632 1.00 47.08 20 PHE F N 1
ATOM 14599 C CA . PHE F 3 19 ? 40.443 66.925 116.793 1.00 48.19 20 PHE F CA 1
ATOM 14600 C C . PHE F 3 19 ? 40.405 67.429 118.217 1.00 47.91 20 PHE F C 1
ATOM 14601 O O . PHE F 3 19 ? 39.414 68.073 118.634 1.00 48.37 20 PHE F O 1
ATOM 14609 N N . HIS F 3 20 ? 41.513 67.162 118.927 1.00 47.67 21 HIS F N 1
ATOM 14610 C CA . HIS F 3 20 ? 41.775 67.744 120.241 1.00 48.44 21 HIS F CA 1
ATOM 14611 C C . HIS F 3 20 ? 40.640 67.515 121.271 1.00 47.87 21 HIS F C 1
ATOM 14612 O O . HIS F 3 20 ? 40.331 68.419 122.015 1.00 47.95 21 HIS F O 1
ATOM 14619 N N . GLY F 3 21 ? 39.987 66.374 121.299 1.00 46.99 22 GLY F N 1
ATOM 14620 C CA . GLY F 3 21 ? 38.858 66.288 122.196 1.00 47.38 22 GLY F CA 1
ATOM 14621 C C . GLY F 3 21 ? 37.501 66.476 121.537 1.00 48.06 22 GLY F C 1
ATOM 14622 O O . GLY F 3 21 ? 36.467 66.041 122.080 1.00 48.17 22 GLY F O 1
ATOM 14623 N N . MET F 3 22 ? 37.463 67.061 120.346 1.00 48.67 23 MET F N 1
ATOM 14624 C CA . MET F 3 22 ? 36.164 67.186 119.679 1.00 49.01 23 MET F CA 1
ATOM 14625 C C . MET F 3 22 ? 35.950 66.130 118.616 1.00 48.17 23 MET F C 1
ATOM 14626 O O . MET F 3 22 ? 36.808 65.284 118.388 1.00 47.74 23 MET F O 1
ATOM 14631 N N . GLN F 3 23 ? 34.758 66.167 118.042 1.00 47.72 24 GLN F N 1
ATOM 14632 C CA . GLN F 3 23 ? 34.280 65.305 116.994 1.00 48.60 24 GLN F CA 1
ATOM 14633 C C . GLN F 3 23 ? 33.881 66.213 115.823 1.00 47.91 24 GLN F C 1
ATOM 14634 O O . GLN F 3 23 ? 33.605 67.397 116.035 1.00 49.01 24 GLN F O 1
ATOM 14640 N N . LEU F 3 24 ? 33.684 65.612 114.649 1.00 45.82 25 LEU F N 1
ATOM 14641 C CA . LEU F 3 24 ? 32.984 66.239 113.558 1.00 44.42 25 LEU F CA 1
ATOM 14642 C C . LEU F 3 24 ? 31.632 65.633 113.459 1.00 43.41 25 LEU F C 1
ATOM 14643 O O . LEU F 3 24 ? 31.434 64.447 113.747 1.00 43.37 25 LEU F O 1
ATOM 14648 N N . LEU F 3 25 ? 30.683 66.473 113.062 1.00 42.34 26 LEU F N 1
ATOM 14649 C CA . LEU F 3 25 ? 29.329 66.076 112.828 1.00 41.02 26 LEU F CA 1
ATOM 14650 C C . LEU F 3 25 ? 28.840 66.851 111.620 1.00 40.23 26 LEU F C 1
ATOM 14651 O O . LEU F 3 25 ? 29.161 68.035 111.476 1.00 38.65 26 LEU F O 1
ATOM 14656 N N . TYR F 3 26 ? 28.036 66.190 110.781 1.00 39.95 27 TYR F N 1
ATOM 14657 C CA . TYR F 3 26 ? 27.485 66.804 109.618 1.00 40.39 27 TYR F CA 1
ATOM 14658 C C . TYR F 3 26 ? 25.990 66.882 109.809 1.00 42.18 27 TYR F C 1
ATOM 14659 O O . TYR F 3 26 ? 25.402 65.926 110.288 1.00 42.73 27 TYR F O 1
ATOM 14668 N N . VAL F 3 27 ? 25.367 67.992 109.382 1.00 42.34 28 VAL F N 1
ATOM 14669 C CA . VAL F 3 27 ? 23.949 68.080 109.414 1.00 42.30 28 VAL F CA 1
ATOM 14670 C C . VAL F 3 27 ? 23.429 68.527 108.077 1.00 42.91 28 VAL F C 1
ATOM 14671 O O . VAL F 3 27 ? 23.863 69.532 107.511 1.00 43.27 28 VAL F O 1
ATOM 14675 N N . TYR F 3 28 ? 22.444 67.780 107.611 1.00 43.38 29 TYR F N 1
ATOM 14676 C CA . TYR F 3 28 ? 21.793 68.012 106.352 1.00 43.71 29 TYR F CA 1
ATOM 14677 C C . TYR F 3 28 ? 20.293 68.350 106.588 1.00 45.34 29 TYR F C 1
ATOM 14678 O O . TYR F 3 28 ? 19.496 67.518 107.034 1.00 46.00 29 TYR F O 1
ATOM 14687 N N . TRP F 3 29 ? 19.893 69.553 106.223 1.00 46.70 30 TRP F N 1
ATOM 14688 C CA . TRP F 3 29 ? 18.536 69.916 106.310 1.00 47.88 30 TRP F CA 1
ATOM 14689 C C . TRP F 3 29 ? 17.971 69.983 104.890 1.00 48.43 30 TRP F C 1
ATOM 14690 O O . TRP F 3 29 ? 18.250 70.940 104.154 1.00 48.66 30 TRP F O 1
ATOM 14701 N N . PRO F 3 30 ? 17.265 68.902 104.450 1.00 48.00 31 PRO F N 1
ATOM 14702 C CA . PRO F 3 30 ? 16.673 68.900 103.106 1.00 48.96 31 PRO F CA 1
ATOM 14703 C C . PRO F 3 30 ? 15.726 70.068 102.781 1.00 50.82 31 PRO F C 1
ATOM 14704 O O . PRO F 3 30 ? 15.101 70.629 103.681 1.00 52.08 31 PRO F O 1
ATOM 14708 N N . ASP F 3 31 ? 15.654 70.425 101.497 1.00 51.95 32 ASP F N 1
ATOM 14709 C CA . ASP F 3 31 ? 14.847 71.560 100.972 1.00 53.15 32 ASP F CA 1
ATOM 14710 C C . ASP F 3 31 ? 15.294 72.976 101.406 1.00 52.50 32 ASP F C 1
ATOM 14711 O O . ASP F 3 31 ? 14.537 73.957 101.292 1.00 53.19 32 ASP F O 1
ATOM 14716 N N . HIS F 3 32 ? 16.533 73.094 101.843 1.00 51.21 33 HIS F N 1
ATOM 14717 C CA . HIS F 3 32 ? 17.051 74.353 102.299 1.00 49.37 33 HIS F CA 1
ATOM 14718 C C . HIS F 3 32 ? 18.413 74.605 101.702 1.00 48.03 33 HIS F C 1
ATOM 14719 O O . HIS F 3 32 ? 19.369 74.943 102.394 1.00 48.19 33 HIS F O 1
ATOM 14726 N N . LEU F 3 33 ? 18.454 74.464 100.375 1.00 47.53 34 LEU F N 1
ATOM 14727 C CA . LEU F 3 33 ? 19.649 74.721 99.547 1.00 46.08 34 LEU F CA 1
ATOM 14728 C C . LEU F 3 33 ? 20.221 76.119 99.649 1.00 46.73 34 LEU F C 1
ATOM 14729 O O . LEU F 3 33 ? 21.233 76.428 99.007 1.00 47.84 34 LEU F O 1
ATOM 14734 N N . LEU F 3 34 ? 19.644 76.955 100.504 1.00 45.63 35 LEU F N 1
ATOM 14735 C CA . LEU F 3 34 ? 20.282 78.231 100.781 1.00 45.17 35 LEU F CA 1
ATOM 14736 C C . LEU F 3 34 ? 21.685 77.976 101.259 1.00 44.10 35 LEU F C 1
ATOM 14737 O O . LEU F 3 34 ? 22.643 78.687 100.897 1.00 44.45 35 LEU F O 1
ATOM 14742 N N . PHE F 3 35 ? 21.767 77.003 102.150 1.00 44.05 36 PHE F N 1
ATOM 14743 C CA . PHE F 3 35 ? 23.023 76.432 102.589 1.00 43.73 36 PHE F CA 1
ATOM 14744 C C . PHE F 3 35 ? 23.330 75.369 101.541 1.00 42.60 36 PHE F C 1
ATOM 14745 O O . PHE F 3 35 ? 22.621 74.402 101.415 1.00 40.99 36 PHE F O 1
ATOM 14753 N N . CYS F 3 36 ? 24.392 75.584 100.780 1.00 41.73 37 CYS F N 1
ATOM 14754 C CA . CYS F 3 36 ? 24.656 74.773 99.600 1.00 41.29 37 CYS F CA 1
ATOM 14755 C C . CYS F 3 36 ? 24.942 73.249 99.841 1.00 41.41 37 CYS F C 1
ATOM 14756 O O . CYS F 3 36 ? 24.797 72.405 98.914 1.00 40.93 37 CYS F O 1
ATOM 14759 N N . ALA F 3 37 ? 25.376 72.934 101.060 1.00 41.12 38 ALA F N 1
ATOM 14760 C CA . ALA F 3 37 ? 25.943 71.655 101.435 1.00 41.59 38 ALA F CA 1
ATOM 14761 C C . ALA F 3 37 ? 25.622 71.437 102.906 1.00 42.14 38 ALA F C 1
ATOM 14762 O O . ALA F 3 37 ? 25.480 72.426 103.652 1.00 42.78 38 ALA F O 1
ATOM 14764 N N . PRO F 3 38 ? 25.551 70.159 103.343 1.00 41.48 39 PRO F N 1
ATOM 14765 C CA . PRO F 3 38 ? 25.419 69.878 104.793 1.00 41.38 39 PRO F CA 1
ATOM 14766 C C . PRO F 3 38 ? 26.516 70.630 105.527 1.00 42.23 39 PRO F C 1
ATOM 14767 O O . PRO F 3 38 ? 27.630 70.783 104.956 1.00 43.07 39 PRO F O 1
ATOM 14771 N N . PHE F 3 39 ? 26.222 71.134 106.740 1.00 41.25 40 PHE F N 1
ATOM 14772 C CA . PHE F 3 39 ? 27.233 71.782 107.605 1.00 39.23 40 PHE F CA 1
ATOM 14773 C C . PHE F 3 39 ? 28.251 70.801 108.116 1.00 39.59 40 PHE F C 1
ATOM 14774 O O . PHE F 3 39 ? 27.924 69.634 108.401 1.00 39.49 40 PHE F O 1
ATOM 14782 N N . ALA F 3 40 ? 29.470 71.301 108.349 1.00 38.89 41 ALA F N 1
ATOM 14783 C CA . ALA F 3 40 ? 30.462 70.531 109.017 1.00 39.64 41 ALA F CA 1
ATOM 14784 C C . ALA F 3 40 ? 30.656 71.228 110.348 1.00 40.81 41 ALA F C 1
ATOM 14785 O O . ALA F 3 40 ? 31.028 72.430 110.387 1.00 41.98 41 ALA F O 1
ATOM 14787 N N . LEU F 3 41 ? 30.385 70.495 111.437 1.00 40.52 42 LEU F N 1
ATOM 14788 C CA . LEU F 3 41 ? 30.419 71.046 112.803 1.00 40.65 42 LEU F CA 1
ATOM 14789 C C . LEU F 3 41 ? 31.505 70.411 113.631 1.00 41.55 42 LEU F C 1
ATOM 14790 O O . LEU F 3 41 ? 31.775 69.216 113.491 1.00 41.71 42 LEU F O 1
ATOM 14795 N N . LEU F 3 42 ? 32.156 71.233 114.445 1.00 41.82 43 LEU F N 1
ATOM 14796 C CA . LEU F 3 42 ? 33.119 70.796 115.405 1.00 43.58 43 LEU F CA 1
ATOM 14797 C C . LEU F 3 42 ? 32.463 70.952 116.803 1.00 46.34 43 LEU F C 1
ATOM 14798 O O . LEU F 3 42 ? 32.211 72.059 117.276 1.00 47.13 43 LEU F O 1
ATOM 14803 N N . VAL F 3 43 ? 32.271 69.819 117.469 1.00 48.50 44 VAL F N 1
ATOM 14804 C CA . VAL F 3 43 ? 31.268 69.604 118.473 1.00 49.96 44 VAL F CA 1
ATOM 14805 C C . VAL F 3 43 ? 31.848 68.773 119.671 1.00 51.36 44 VAL F C 1
ATOM 14806 O O . VAL F 3 43 ? 32.720 67.926 119.493 1.00 51.42 44 VAL F O 1
ATOM 14810 N N . GLN F 3 44 ? 31.360 69.045 120.888 1.00 53.13 45 GLN F N 1
ATOM 14811 C CA . GLN F 3 44 ? 31.604 68.216 122.098 1.00 54.01 45 GLN F CA 1
ATOM 14812 C C . GLN F 3 44 ? 30.904 66.863 122.023 1.00 53.50 45 GLN F C 1
ATOM 14813 O O . GLN F 3 44 ? 29.693 66.831 121.826 1.00 53.60 45 GLN F O 1
ATOM 14819 N N . PRO F 3 45 ? 31.654 65.748 122.140 1.00 53.47 46 PRO F N 1
ATOM 14820 C CA . PRO F 3 45 ? 30.982 64.415 122.184 1.00 55.21 46 PRO F CA 1
ATOM 14821 C C . PRO F 3 45 ? 29.990 64.257 123.394 1.00 56.07 46 PRO F C 1
ATOM 14822 O O . PRO F 3 45 ? 28.907 63.638 123.262 1.00 54.56 46 PRO F O 1
ATOM 14826 N N . GLY F 3 46 ? 30.382 64.895 124.510 1.00 58.00 47 GLY F N 1
ATOM 14827 C CA . GLY F 3 46 ? 29.566 65.054 125.723 1.00 60.00 47 GLY F CA 1
ATOM 14828 C C . GLY F 3 46 ? 28.326 65.947 125.625 1.00 61.11 47 GLY F C 1
ATOM 14829 O O . GLY F 3 46 ? 27.369 65.750 126.351 1.00 60.96 47 GLY F O 1
ATOM 14830 N N . MET F 3 47 ? 28.330 66.930 124.741 1.00 61.75 48 MET F N 1
ATOM 14831 C CA . MET F 3 47 ? 27.157 67.780 124.581 1.00 63.77 48 MET F CA 1
ATOM 14832 C C . MET F 3 47 ? 25.861 66.944 124.358 1.00 62.99 48 MET F C 1
ATOM 14833 O O . MET F 3 47 ? 25.931 65.818 123.882 1.00 63.45 48 MET F O 1
ATOM 14838 N N . THR F 3 48 ? 24.701 67.476 124.732 1.00 62.26 49 THR F N 1
ATOM 14839 C CA . THR F 3 48 ? 23.441 66.724 124.655 1.00 61.77 49 THR F CA 1
ATOM 14840 C C . THR F 3 48 ? 22.855 67.010 123.304 1.00 61.18 49 THR F C 1
ATOM 14841 O O . THR F 3 48 ? 23.226 67.978 122.664 1.00 61.79 49 THR F O 1
ATOM 14845 N N . PHE F 3 49 ? 21.908 66.216 122.866 1.00 60.47 50 PHE F N 1
ATOM 14846 C CA . PHE F 3 49 ? 21.204 66.602 121.659 1.00 60.67 50 PHE F CA 1
ATOM 14847 C C . PHE F 3 49 ? 20.650 68.019 121.584 1.00 61.39 50 PHE F C 1
ATOM 14848 O O . PHE F 3 49 ? 20.822 68.687 120.546 1.00 61.84 50 PHE F O 1
ATOM 14856 N N . SER F 3 50 ? 19.954 68.478 122.637 1.00 62.25 51 SER F N 1
ATOM 14857 C CA . SER F 3 50 ? 19.288 69.829 122.591 1.00 61.50 51 SER F CA 1
ATOM 14858 C C . SER F 3 50 ? 20.323 70.927 122.796 1.00 60.87 51 SER F C 1
ATOM 14859 O O . SER F 3 50 ? 20.218 71.988 122.217 1.00 61.17 51 SER F O 1
ATOM 14862 N N . ALA F 3 51 ? 21.354 70.673 123.577 1.00 59.88 52 ALA F N 1
ATOM 14863 C CA . ALA F 3 51 ? 22.447 71.599 123.526 1.00 60.71 52 ALA F CA 1
ATOM 14864 C C . ALA F 3 51 ? 22.931 71.772 122.046 1.00 61.40 52 ALA F C 1
ATOM 14865 O O . ALA F 3 51 ? 23.117 72.911 121.564 1.00 61.10 52 ALA F O 1
ATOM 14867 N N . LEU F 3 52 ? 23.098 70.650 121.325 1.00 61.35 53 LEU F N 1
ATOM 14868 C CA . LEU F 3 52 ? 23.416 70.683 119.892 1.00 61.03 53 LEU F CA 1
ATOM 14869 C C . LEU F 3 52 ? 22.385 71.418 119.032 1.00 61.36 53 LEU F C 1
ATOM 14870 O O . LEU F 3 52 ? 22.772 72.265 118.226 1.00 61.44 53 LEU F O 1
ATOM 14875 N N . VAL F 3 53 ? 21.090 71.119 119.196 1.00 61.82 54 VAL F N 1
ATOM 14876 C CA . VAL F 3 53 ? 20.045 71.867 118.473 1.00 61.97 54 VAL F CA 1
ATOM 14877 C C . VAL F 3 53 ? 20.017 73.381 118.788 1.00 62.91 54 VAL F C 1
ATOM 14878 O O . VAL F 3 53 ? 19.886 74.208 117.876 1.00 62.94 54 VAL F O 1
ATOM 14882 N N . ASP F 3 54 ? 20.179 73.733 120.064 1.00 63.03 55 ASP F N 1
ATOM 14883 C CA . ASP F 3 54 ? 20.039 75.108 120.509 1.00 63.65 55 ASP F CA 1
ATOM 14884 C C . ASP F 3 54 ? 21.343 75.933 120.426 1.00 63.68 55 ASP F C 1
ATOM 14885 O O . ASP F 3 54 ? 21.301 77.118 120.073 1.00 63.02 55 ASP F O 1
ATOM 14890 N N . GLU F 3 55 ? 22.490 75.329 120.754 1.00 63.45 56 GLU F N 1
ATOM 14891 C CA . GLU F 3 55 ? 23.763 76.083 120.755 1.00 63.75 56 GLU F CA 1
ATOM 14892 C C . GLU F 3 55 ? 24.467 76.242 119.400 1.00 63.53 56 GLU F C 1
ATOM 14893 O O . GLU F 3 55 ? 25.154 77.241 119.153 1.00 64.04 56 GLU F O 1
ATOM 14899 N N . ILE F 3 56 ? 24.273 75.259 118.534 1.00 63.27 57 ILE F N 1
ATOM 14900 C CA . ILE F 3 56 ? 25.021 75.122 117.302 1.00 62.62 57 ILE F CA 1
ATOM 14901 C C . ILE F 3 56 ? 24.053 75.174 116.136 1.00 62.13 57 ILE F C 1
ATOM 14902 O O . ILE F 3 56 ? 24.135 76.078 115.310 1.00 62.76 57 ILE F O 1
ATOM 14907 N N . LEU F 3 57 ? 23.112 74.233 116.103 1.00 61.15 58 LEU F N 1
ATOM 14908 C CA . LEU F 3 57 ? 22.224 74.052 114.964 1.00 60.76 58 LEU F CA 1
ATOM 14909 C C . LEU F 3 57 ? 21.266 75.210 114.616 1.00 60.81 58 LEU F C 1
ATOM 14910 O O . LEU F 3 57 ? 21.211 75.637 113.444 1.00 61.02 58 LEU F O 1
ATOM 14915 N N . LYS F 3 58 ? 20.496 75.704 115.597 1.00 60.60 59 LYS F N 1
ATOM 14916 C CA . LYS F 3 58 ? 19.549 76.797 115.326 1.00 59.78 59 LYS F CA 1
ATOM 14917 C C . LYS F 3 58 ? 20.298 78.078 114.822 1.00 58.61 59 LYS F C 1
ATOM 14918 O O . LYS F 3 58 ? 19.904 78.642 113.781 1.00 58.04 59 LYS F O 1
ATOM 14924 N N . PRO F 3 59 ? 21.392 78.501 115.520 1.00 57.55 60 PRO F N 1
ATOM 14925 C CA . PRO F 3 59 ? 22.307 79.563 115.017 1.00 57.68 60 PRO F CA 1
ATOM 14926 C C . PRO F 3 59 ? 22.701 79.390 113.519 1.00 56.94 60 PRO F C 1
ATOM 14927 O O . PRO F 3 59 ? 22.436 80.296 112.709 1.00 57.16 60 PRO F O 1
ATOM 14931 N N . ALA F 3 60 ? 23.254 78.219 113.167 1.00 55.40 61 ALA F N 1
ATOM 14932 C CA . ALA F 3 60 ? 23.773 77.930 111.817 1.00 54.51 61 ALA F CA 1
ATOM 14933 C C . ALA F 3 60 ? 22.716 78.061 110.760 1.00 54.50 61 ALA F C 1
ATOM 14934 O O . ALA F 3 60 ? 23.003 78.385 109.604 1.00 53.62 61 ALA F O 1
ATOM 14936 N N . THR F 3 61 ? 21.479 77.806 111.178 1.00 55.02 62 THR F N 1
ATOM 14937 C CA . THR F 3 61 ? 20.334 77.782 110.278 1.00 54.78 62 THR F CA 1
ATOM 14938 C C . THR F 3 61 ? 19.556 79.088 110.281 1.00 53.55 62 THR F C 1
ATOM 14939 O O . THR F 3 61 ? 18.706 79.276 109.420 1.00 52.16 62 THR F O 1
ATOM 14943 N N . ALA F 3 62 ? 19.873 79.976 111.234 1.00 54.21 63 ALA F N 1
ATOM 14944 C CA . ALA F 3 62 ? 19.141 81.279 111.462 1.00 54.02 63 ALA F CA 1
ATOM 14945 C C . ALA F 3 62 ? 18.787 82.076 110.190 1.00 54.48 63 ALA F C 1
ATOM 14946 O O . ALA F 3 62 ? 17.642 82.611 110.069 1.00 54.82 63 ALA F O 1
ATOM 14948 N N . ALA F 3 63 ? 19.737 82.125 109.240 1.00 53.05 64 ALA F N 1
ATOM 14949 C CA . ALA F 3 63 ? 19.586 82.952 108.061 1.00 52.68 64 ALA F CA 1
ATOM 14950 C C . ALA F 3 63 ? 18.421 82.565 107.177 1.00 52.58 64 ALA F C 1
ATOM 14951 O O . ALA F 3 63 ? 18.018 83.347 106.328 1.00 51.61 64 ALA F O 1
ATOM 14953 N N . HIS F 3 64 ? 17.904 81.343 107.331 1.00 53.10 65 HIS F N 1
ATOM 14954 C CA . HIS F 3 64 ? 16.760 80.885 106.526 1.00 53.45 65 HIS F CA 1
ATOM 14955 C C . HIS F 3 64 ? 15.429 81.214 107.208 1.00 54.48 65 HIS F C 1
ATOM 14956 O O . HIS F 3 64 ? 15.237 80.846 108.374 1.00 54.36 65 HIS F O 1
ATOM 14963 N N . PRO F 3 65 ? 14.505 81.872 106.469 1.00 55.77 66 PRO F N 1
ATOM 14964 C CA . PRO F 3 65 ? 13.171 82.211 106.932 1.00 56.37 66 PRO F CA 1
ATOM 14965 C C . PRO F 3 65 ? 12.489 81.126 107.738 1.00 57.27 66 PRO F C 1
ATOM 14966 O O . PRO F 3 65 ? 11.928 81.462 108.780 1.00 58.04 66 PRO F O 1
ATOM 14970 N N . ASP F 3 66 ? 12.560 79.853 107.310 1.00 58.15 67 ASP F N 1
ATOM 14971 C CA . ASP F 3 66 ? 11.972 78.710 108.057 1.00 58.37 67 ASP F CA 1
ATOM 14972 C C . ASP F 3 66 ? 12.599 78.316 109.390 1.00 58.89 67 ASP F C 1
ATOM 14973 O O . ASP F 3 66 ? 12.039 77.479 110.093 1.00 59.25 67 ASP F O 1
ATOM 14978 N N . SER F 3 67 ? 13.747 78.871 109.734 1.00 59.07 68 SER F N 1
ATOM 14979 C CA . SER F 3 67 ? 14.507 78.370 110.861 1.00 60.83 68 SER F CA 1
ATOM 14980 C C . SER F 3 67 ? 13.810 78.642 112.198 1.00 62.80 68 SER F C 1
ATOM 14981 O O . SER F 3 67 ? 14.060 77.938 113.234 1.00 62.51 68 SER F O 1
ATOM 14984 N N . ALA F 3 68 ? 13.025 79.738 112.169 1.00 64.84 69 ALA F N 1
ATOM 14985 C CA . ALA F 3 68 ? 12.229 80.236 113.293 1.00 66.46 69 ALA F CA 1
ATOM 14986 C C . ALA F 3 68 ? 11.101 79.241 113.551 1.00 67.29 69 ALA F C 1
ATOM 14987 O O . ALA F 3 68 ? 11.051 78.613 114.629 1.00 66.83 69 ALA F O 1
ATOM 14989 N N . LYS F 3 69 ? 10.239 79.095 112.535 1.00 68.04 70 LYS F N 1
ATOM 14990 C CA . LYS F 3 69 ? 9.066 78.222 112.568 1.00 69.26 70 LYS F CA 1
ATOM 14991 C C . LYS F 3 69 ? 9.416 76.741 112.689 1.00 70.28 70 LYS F C 1
ATOM 14992 O O . LYS F 3 69 ? 8.530 75.903 112.939 1.00 70.47 70 LYS F O 1
ATOM 14998 N N . ALA F 3 70 ? 10.695 76.408 112.492 1.00 71.00 71 ALA F N 1
ATOM 14999 C CA . ALA F 3 70 ? 11.145 75.026 112.581 1.00 71.38 71 ALA F CA 1
ATOM 15000 C C . ALA F 3 70 ? 11.387 74.614 114.026 1.00 71.99 71 ALA F C 1
ATOM 15001 O O . ALA F 3 70 ? 11.978 75.360 114.827 1.00 72.40 71 ALA F O 1
ATOM 15003 N N . ASP F 3 71 ? 10.905 73.411 114.322 1.00 71.98 72 ASP F N 1
ATOM 15004 C CA . ASP F 3 71 ? 11.208 72.695 115.529 1.00 72.26 72 ASP F CA 1
ATOM 15005 C C . ASP F 3 71 ? 11.989 71.469 115.032 1.00 71.97 72 ASP F C 1
ATOM 15006 O O . ASP F 3 71 ? 11.375 70.407 114.730 1.00 71.87 72 ASP F O 1
ATOM 15011 N N . PHE F 3 72 ? 13.314 71.656 114.858 1.00 70.87 73 PHE F N 1
ATOM 15012 C CA . PHE F 3 72 ? 14.277 70.539 114.838 1.00 69.83 73 PHE F CA 1
ATOM 15013 C C . PHE F 3 72 ? 14.094 69.952 116.220 1.00 69.67 73 PHE F C 1
ATOM 15014 O O . PHE F 3 72 ? 13.529 70.622 117.103 1.00 70.23 73 PHE F O 1
ATOM 15022 N N . LEU F 3 73 ? 14.582 68.738 116.420 1.00 68.76 74 LEU F N 1
ATOM 15023 C CA . LEU F 3 73 ? 14.372 67.974 117.669 1.00 68.66 74 LEU F CA 1
ATOM 15024 C C . LEU F 3 73 ? 13.103 67.123 117.581 1.00 68.59 74 LEU F C 1
ATOM 15025 O O . LEU F 3 73 ? 13.149 65.925 117.820 1.00 69.36 74 LEU F O 1
ATOM 15030 N N . ASN F 3 74 ? 11.990 67.700 117.169 1.00 68.01 75 ASN F N 1
ATOM 15031 C CA . ASN F 3 74 ? 10.809 66.889 116.995 1.00 67.89 75 ASN F CA 1
ATOM 15032 C C . ASN F 3 74 ? 10.465 66.762 115.527 1.00 67.84 75 ASN F C 1
ATOM 15033 O O . ASN F 3 74 ? 9.392 66.274 115.162 1.00 68.10 75 ASN F O 1
ATOM 15038 N N . ALA F 3 75 ? 11.391 67.193 114.682 1.00 67.46 76 ALA F N 1
ATOM 15039 C CA . ALA F 3 75 ? 11.354 66.879 113.259 1.00 66.99 76 ALA F CA 1
ATOM 15040 C C . ALA F 3 75 ? 11.888 65.438 113.036 1.00 67.02 76 ALA F C 1
ATOM 15041 O O . ALA F 3 75 ? 12.433 64.836 113.975 1.00 67.02 76 ALA F O 1
ATOM 15043 N N . GLU F 3 76 ? 11.721 64.887 111.825 1.00 66.38 77 GLU F N 1
ATOM 15044 C CA . GLU F 3 76 ? 12.170 63.522 111.501 1.00 67.17 77 GLU F CA 1
ATOM 15045 C C . GLU F 3 76 ? 13.688 63.463 111.195 1.00 65.48 77 GLU F C 1
ATOM 15046 O O . GLU F 3 76 ? 14.211 64.197 110.343 1.00 64.95 77 GLU F O 1
ATOM 15052 N N . TRP F 3 77 ? 14.390 62.583 111.898 1.00 64.19 78 TRP F N 1
ATOM 15053 C CA . TRP F 3 77 ? 15.842 62.525 111.836 1.00 62.51 78 TRP F CA 1
ATOM 15054 C C . TRP F 3 77 ? 16.288 61.219 111.203 1.00 61.77 78 TRP F C 1
ATOM 15055 O O . TRP F 3 77 ? 15.525 60.226 111.229 1.00 62.19 78 TRP F O 1
ATOM 15066 N N . LEU F 3 78 ? 17.503 61.248 110.626 1.00 59.44 79 LEU F N 1
ATOM 15067 C CA . LEU F 3 78 ? 18.244 60.075 110.149 1.00 56.91 79 LEU F CA 1
ATOM 15068 C C . LEU F 3 78 ? 19.672 60.195 110.655 1.00 56.45 79 LEU F C 1
ATOM 15069 O O . LEU F 3 78 ? 20.243 61.296 110.761 1.00 55.75 79 LEU F O 1
ATOM 15074 N N . LEU F 3 79 ? 20.235 59.071 111.049 1.00 55.81 80 LEU F N 1
ATOM 15075 C CA . LEU F 3 79 ? 21.631 59.073 111.490 1.00 55.46 80 LEU F CA 1
ATOM 15076 C C . LEU F 3 79 ? 22.325 58.087 110.569 1.00 56.42 80 LEU F C 1
ATOM 15077 O O . LEU F 3 79 ? 22.017 56.872 110.640 1.00 56.44 80 LEU F O 1
ATOM 15082 N N . ASN F 3 80 ? 23.221 58.613 109.716 1.00 56.06 81 ASN F N 1
ATOM 15083 C CA . ASN F 3 80 ? 24.040 57.803 108.835 1.00 55.95 81 ASN F CA 1
ATOM 15084 C C . ASN F 3 80 ? 23.138 57.013 107.942 1.00 57.01 81 ASN F C 1
ATOM 15085 O O . ASN F 3 80 ? 23.406 55.843 107.641 1.00 56.84 81 ASN F O 1
ATOM 15090 N N . ASP F 3 81 ? 22.060 57.693 107.543 1.00 58.71 82 ASP F N 1
ATOM 15091 C CA . ASP F 3 81 ? 21.009 57.186 106.656 1.00 61.09 82 ASP F CA 1
ATOM 15092 C C . ASP F 3 81 ? 19.925 56.328 107.330 1.00 61.83 82 ASP F C 1
ATOM 15093 O O . ASP F 3 81 ? 18.880 56.064 106.719 1.00 62.37 82 ASP F O 1
ATOM 15098 N N . GLU F 3 82 ? 20.184 55.884 108.563 1.00 62.67 83 GLU F N 1
ATOM 15099 C CA . GLU F 3 82 ? 19.274 54.980 109.303 1.00 63.48 83 GLU F CA 1
ATOM 15100 C C . GLU F 3 82 ? 18.310 55.773 110.179 1.00 62.98 83 GLU F C 1
ATOM 15101 O O . GLU F 3 82 ? 18.729 56.738 110.821 1.00 63.54 83 GLU F O 1
ATOM 15107 N N . PRO F 3 83 ? 17.011 55.415 110.174 1.00 63.35 84 PRO F N 1
ATOM 15108 C CA . PRO F 3 83 ? 16.034 56.083 111.049 1.00 63.37 84 PRO F CA 1
ATOM 15109 C C . PRO F 3 83 ? 16.507 56.257 112.497 1.00 63.20 84 PRO F C 1
ATOM 15110 O O . PRO F 3 83 ? 17.027 55.319 113.098 1.00 62.71 84 PRO F O 1
ATOM 15114 N N . PHE F 3 84 ? 16.352 57.470 113.015 1.00 63.20 85 PHE F N 1
ATOM 15115 C CA . PHE F 3 84 ? 16.903 57.855 114.306 1.00 63.91 85 PHE F CA 1
ATOM 15116 C C . PHE F 3 84 ? 15.867 58.664 115.151 1.00 65.17 85 PHE F C 1
ATOM 15117 O O . PHE F 3 84 ? 15.073 59.465 114.637 1.00 64.77 85 PHE F O 1
ATOM 15125 N N . THR F 3 85 ? 15.846 58.397 116.450 1.00 66.19 86 THR F N 1
ATOM 15126 C CA . THR F 3 85 ? 14.938 59.094 117.336 1.00 67.47 86 THR F CA 1
ATOM 15127 C C . THR F 3 85 ? 15.859 59.557 118.466 1.00 67.62 86 THR F C 1
ATOM 15128 O O . THR F 3 85 ? 16.359 58.731 119.245 1.00 67.87 86 THR F O 1
ATOM 15132 N N . PRO F 3 86 ? 16.144 60.873 118.510 1.00 67.75 87 PRO F N 1
ATOM 15133 C CA . PRO F 3 86 ? 17.112 61.417 119.442 1.00 68.33 87 PRO F CA 1
ATOM 15134 C C . PRO F 3 86 ? 16.601 61.427 120.882 1.00 69.48 87 PRO F C 1
ATOM 15135 O O . PRO F 3 86 ? 15.372 61.480 121.126 1.00 68.86 87 PRO F O 1
ATOM 15139 N N . LYS F 3 87 ? 17.562 61.343 121.799 1.00 70.01 88 LYS F N 1
ATOM 15140 C CA . LYS F 3 87 ? 17.333 61.407 123.203 1.00 71.32 88 LYS F CA 1
ATOM 15141 C C . LYS F 3 87 ? 17.855 62.765 123.574 1.00 71.56 88 LYS F C 1
ATOM 15142 O O . LYS F 3 87 ? 19.073 62.938 123.739 1.00 71.84 88 LYS F O 1
ATOM 15148 N N . ALA F 3 88 ? 16.935 63.725 123.691 1.00 71.65 89 ALA F N 1
ATOM 15149 C CA . ALA F 3 88 ? 17.265 65.115 124.050 1.00 71.66 89 ALA F CA 1
ATOM 15150 C C . ALA F 3 88 ? 18.287 65.346 125.198 1.00 71.83 89 ALA F C 1
ATOM 15151 O O . ALA F 3 88 ? 19.179 66.199 125.071 1.00 72.82 89 ALA F O 1
ATOM 15153 N N . ASP F 3 89 ? 18.175 64.607 126.302 1.00 71.41 90 ASP F N 1
ATOM 15154 C CA . ASP F 3 89 ? 19.086 64.793 127.433 1.00 71.19 90 ASP F CA 1
ATOM 15155 C C . ASP F 3 89 ? 20.282 63.905 127.375 1.00 69.68 90 ASP F C 1
ATOM 15156 O O . ASP F 3 89 ? 21.150 63.979 128.250 1.00 69.27 90 ASP F O 1
ATOM 15161 N N . ALA F 3 90 ? 20.314 63.008 126.399 1.00 68.25 91 ALA F N 1
ATOM 15162 C CA . ALA F 3 90 ? 21.480 62.122 126.282 1.00 67.18 91 ALA F CA 1
ATOM 15163 C C . ALA F 3 90 ? 22.649 62.823 125.530 1.00 65.70 91 ALA F C 1
ATOM 15164 O O . ALA F 3 90 ? 22.419 63.657 124.652 1.00 65.19 91 ALA F O 1
ATOM 15166 N N . SER F 3 91 ? 23.889 62.519 125.898 1.00 64.02 92 SER F N 1
ATOM 15167 C CA . SER F 3 91 ? 25.023 62.997 125.098 1.00 62.30 92 SER F CA 1
ATOM 15168 C C . SER F 3 91 ? 24.928 62.486 123.627 1.00 62.46 92 SER F C 1
ATOM 15169 O O . SER F 3 91 ? 24.102 61.603 123.272 1.00 61.75 92 SER F O 1
ATOM 15172 N N . LEU F 3 92 ? 25.727 63.095 122.755 1.00 61.97 93 LEU F N 1
ATOM 15173 C CA . LEU F 3 92 ? 25.793 62.666 121.363 1.00 60.73 93 LEU F CA 1
ATOM 15174 C C . LEU F 3 92 ? 26.529 61.298 121.305 1.00 60.61 93 LEU F C 1
ATOM 15175 O O . LEU F 3 92 ? 26.062 60.355 120.632 1.00 59.23 93 LEU F O 1
ATOM 15180 N N . LYS F 3 93 ? 27.668 61.225 122.011 1.00 60.05 94 LYS F N 1
ATOM 15181 C CA . LYS F 3 93 ? 28.434 60.006 122.143 1.00 62.02 94 LYS F CA 1
ATOM 15182 C C . LYS F 3 93 ? 27.553 58.849 122.622 1.00 63.12 94 LYS F C 1
ATOM 15183 O O . LYS F 3 93 ? 27.277 57.889 121.868 1.00 62.98 94 LYS F O 1
ATOM 15189 N N . GLU F 3 94 ? 27.047 58.979 123.859 1.00 64.21 95 GLU F N 1
ATOM 15190 C CA . GLU F 3 94 ? 26.193 57.956 124.453 1.00 64.80 95 GLU F CA 1
ATOM 15191 C C . GLU F 3 94 ? 24.974 57.604 123.624 1.00 63.70 95 GLU F C 1
ATOM 15192 O O . GLU F 3 94 ? 24.309 56.613 123.925 1.00 65.41 95 GLU F O 1
ATOM 15198 N N . GLN F 3 95 ? 24.658 58.345 122.570 1.00 62.05 96 GLN F N 1
ATOM 15199 C CA . GLN F 3 95 ? 23.643 57.792 121.651 1.00 60.60 96 GLN F CA 1
ATOM 15200 C C . GLN F 3 95 ? 24.104 57.419 120.225 1.00 59.41 96 GLN F C 1
ATOM 15201 O O . GLN F 3 95 ? 23.278 57.258 119.320 1.00 58.88 96 GLN F O 1
ATOM 15207 N N . GLY F 3 96 ? 25.412 57.253 120.053 1.00 58.57 97 GLY F N 1
ATOM 15208 C CA . GLY F 3 96 ? 25.961 56.722 118.795 1.00 57.95 97 GLY F CA 1
ATOM 15209 C C . GLY F 3 96 ? 26.012 57.686 117.626 1.00 57.40 97 GLY F C 1
ATOM 15210 O O . GLY F 3 96 ? 26.081 57.252 116.454 1.00 56.85 97 GLY F O 1
ATOM 15211 N N . ILE F 3 97 ? 25.942 58.991 117.960 1.00 56.57 98 ILE F N 1
ATOM 15212 C CA . ILE F 3 97 ? 26.346 60.098 117.072 1.00 54.25 98 ILE F CA 1
ATOM 15213 C C . ILE F 3 97 ? 27.848 60.343 117.242 1.00 52.88 98 ILE F C 1
ATOM 15214 O O . ILE F 3 97 ? 28.287 61.090 118.102 1.00 52.04 98 ILE F O 1
ATOM 15219 N N . ASP F 3 98 ? 28.634 59.657 116.430 1.00 51.60 99 ASP F N 1
ATOM 15220 C CA . ASP F 3 98 ? 30.079 59.688 116.557 1.00 50.73 99 ASP F CA 1
ATOM 15221 C C . ASP F 3 98 ? 30.786 60.550 115.473 1.00 49.23 99 ASP F C 1
ATOM 15222 O O . ASP F 3 98 ? 30.147 61.276 114.723 1.00 49.23 99 ASP F O 1
ATOM 15227 N N . HIS F 3 99 ? 32.109 60.469 115.452 1.00 47.79 100 HIS F N 1
ATOM 15228 C CA . HIS F 3 99 ? 32.982 61.232 114.580 1.00 46.97 100 HIS F CA 1
ATOM 15229 C C . HIS F 3 99 ? 32.643 61.022 113.093 1.00 45.70 100 HIS F C 1
ATOM 15230 O O . HIS F 3 99 ? 32.691 59.890 112.591 1.00 46.44 100 HIS F O 1
ATOM 15237 N N . LYS F 3 100 ? 32.236 62.100 112.428 1.00 43.61 101 LYS F N 1
ATOM 15238 C CA . LYS F 3 100 ? 31.848 62.119 111.011 1.00 42.85 101 LYS F CA 1
ATOM 15239 C C . LYS F 3 100 ? 30.567 61.416 110.699 1.00 44.00 101 LYS F C 1
ATOM 15240 O O . LYS F 3 100 ? 30.361 61.009 109.545 1.00 42.58 101 LYS F O 1
ATOM 15246 N N . SER F 3 101 ? 29.702 61.260 111.713 1.00 44.82 102 SER F N 1
ATOM 15247 C CA . SER F 3 101 ? 28.307 60.939 111.453 1.00 45.81 102 SER F CA 1
ATOM 15248 C C . SER F 3 101 ? 27.660 62.146 110.822 1.00 46.09 102 SER F C 1
ATOM 15249 O O . SER F 3 101 ? 28.073 63.290 111.046 1.00 45.06 102 SER F O 1
ATOM 15252 N N . MET F 3 102 ? 26.647 61.843 110.017 1.00 46.73 103 MET F N 1
ATOM 15253 C CA . MET F 3 102 ? 25.712 62.778 109.467 1.00 46.73 103 MET F CA 1
ATOM 15254 C C . MET F 3 102 ? 24.267 62.522 109.941 1.00 47.05 103 MET F C 1
ATOM 15255 O O . MET F 3 102 ? 23.630 61.435 109.676 1.00 44.77 103 MET F O 1
ATOM 15260 N N . LEU F 3 103 ? 23.746 63.589 110.565 1.00 47.57 104 LEU F N 1
ATOM 15261 C CA . LEU F 3 103 ? 22.330 63.726 110.818 1.00 47.76 104 LEU F CA 1
ATOM 15262 C C . LEU F 3 103 ? 21.620 64.391 109.673 1.00 48.52 104 LEU F C 1
ATOM 15263 O O . LEU F 3 103 ? 22.062 65.416 109.185 1.00 49.30 104 LEU F O 1
ATOM 15268 N N . THR F 3 104 ? 20.531 63.768 109.234 1.00 49.08 105 THR F N 1
ATOM 15269 C CA . THR F 3 104 ? 19.575 64.390 108.372 1.00 49.98 105 THR F CA 1
ATOM 15270 C C . THR F 3 104 ? 18.301 64.687 109.196 1.00 51.77 105 THR F C 1
ATOM 15271 O O . THR F 3 104 ? 17.587 63.748 109.622 1.00 51.67 105 THR F O 1
ATOM 15275 N N . VAL F 3 105 ? 18.002 65.983 109.398 1.00 53.13 106 VAL F N 1
ATOM 15276 C CA . VAL F 3 105 ? 16.716 66.404 109.956 1.00 53.40 106 VAL F CA 1
ATOM 15277 C C . VAL F 3 105 ? 15.782 66.931 108.867 1.00 54.62 106 VAL F C 1
ATOM 15278 O O . VAL F 3 105 ? 16.105 67.873 108.179 1.00 55.10 106 VAL F O 1
ATOM 15282 N N . THR F 3 106 ? 14.620 66.314 108.712 1.00 55.96 107 THR F N 1
ATOM 15283 C CA . THR F 3 106 ? 13.620 66.796 107.769 1.00 57.08 107 THR F CA 1
ATOM 15284 C C . THR F 3 106 ? 12.461 67.353 108.583 1.00 57.98 107 THR F C 1
ATOM 15285 O O . THR F 3 106 ? 11.985 66.718 109.526 1.00 57.90 107 THR F O 1
ATOM 15289 N N . THR F 3 107 ? 12.058 68.566 108.226 1.00 58.87 108 THR F N 1
ATOM 15290 C CA . THR F 3 107 ? 11.027 69.305 108.902 1.00 59.49 108 THR F CA 1
ATOM 15291 C C . THR F 3 107 ? 9.901 69.238 107.926 1.00 61.43 108 THR F C 1
ATOM 15292 O O . THR F 3 107 ? 9.911 69.962 106.906 1.00 61.47 108 THR F O 1
ATOM 15296 N N . PRO F 3 108 ? 8.901 68.384 108.210 1.00 62.56 109 PRO F N 1
ATOM 15297 C CA . PRO F 3 108 ? 7.946 68.317 107.112 1.00 63.17 109 PRO F CA 1
ATOM 15298 C C . PRO F 3 108 ? 6.978 69.535 107.234 1.00 63.63 109 PRO F C 1
ATOM 15299 O O . PRO F 3 108 ? 6.792 70.082 108.354 1.00 63.04 109 PRO F O 1
ATOM 15303 N N . GLY F 3 109 ? 6.456 70.006 106.094 1.00 63.45 110 GLY F N 1
ATOM 15304 C CA . GLY F 3 109 ? 5.688 71.248 106.089 1.00 63.75 110 GLY F CA 1
ATOM 15305 C C . GLY F 3 109 ? 6.525 72.511 105.884 1.00 64.32 110 GLY F C 1
ATOM 15306 O O . GLY F 3 109 ? 5.981 73.570 105.487 1.00 64.35 110 GLY F O 1
ATOM 15307 N N . LEU F 3 110 ? 7.833 72.420 106.179 1.00 63.40 111 LEU F N 1
ATOM 15308 C CA . LEU F 3 110 ? 8.817 73.479 105.828 1.00 62.57 111 LEU F CA 1
ATOM 15309 C C . LEU F 3 110 ? 9.773 73.017 104.710 1.00 61.82 111 LEU F C 1
ATOM 15310 O O . LEU F 3 110 ? 10.792 72.388 104.963 1.00 61.10 111 LEU F O 1
ATOM 15315 N N . LYS F 3 111 ? 9.399 73.298 103.470 1.00 62.00 112 LYS F N 1
ATOM 15316 C CA . LYS F 3 111 ? 10.164 72.806 102.329 1.00 62.20 112 LYS F CA 1
ATOM 15317 C C . LYS F 3 111 ? 10.843 73.890 101.465 1.00 60.90 112 LYS F C 1
ATOM 15318 O O . LYS F 3 111 ? 10.961 73.759 100.235 1.00 59.73 112 LYS F O 1
ATOM 15324 N N . GLY F 3 112 ? 11.298 74.938 102.170 1.00 60.72 113 GLY F N 1
ATOM 15325 C CA . GLY F 3 112 ? 11.986 76.116 101.620 1.00 59.91 113 GLY F CA 1
ATOM 15326 C C . GLY F 3 112 ? 11.153 76.945 100.664 1.00 60.00 113 GLY F C 1
ATOM 15327 O O . GLY F 3 112 ? 9.920 76.785 100.598 1.00 59.92 113 GLY F O 1
ATOM 15328 N N . MET F 3 113 ? 11.847 77.765 99.862 1.00 59.32 114 MET F N 1
ATOM 15329 C CA . MET F 3 113 ? 11.249 78.833 99.089 1.00 58.83 114 MET F CA 1
ATOM 15330 C C . MET F 3 113 ? 10.990 78.495 97.641 1.00 58.41 114 MET F C 1
ATOM 15331 O O . MET F 3 113 ? 11.724 77.713 97.002 1.00 57.79 114 MET F O 1
ATOM 15336 N N . ALA F 3 114 ? 9.945 79.152 97.140 1.00 57.62 115 ALA F N 1
ATOM 15337 C CA . ALA F 3 114 ? 9.547 79.170 95.742 1.00 57.99 115 ALA F CA 1
ATOM 15338 C C . ALA F 3 114 ? 9.458 77.816 95.074 1.00 58.26 115 ALA F C 1
ATOM 15339 O O . ALA F 3 114 ? 9.726 77.722 93.867 1.00 58.51 115 ALA F O 1
ATOM 15341 N N . ASN F 3 115 ? 9.028 76.798 95.831 1.00 59.12 116 ASN F N 1
ATOM 15342 C CA . ASN F 3 115 ? 8.879 75.404 95.315 1.00 60.36 116 ASN F CA 1
ATOM 15343 C C . ASN F 3 115 ? 10.167 74.920 94.589 1.00 60.67 116 ASN F C 1
ATOM 15344 O O . ASN F 3 115 ? 10.143 74.067 93.680 1.00 59.42 116 ASN F O 1
ATOM 15349 N N . ALA F 3 116 ? 11.293 75.533 94.995 1.00 61.62 117 ALA F N 1
ATOM 15350 C CA . ALA F 3 116 ? 12.631 75.133 94.562 1.00 61.91 117 ALA F CA 1
ATOM 15351 C C . ALA F 3 116 ? 12.999 74.219 95.727 1.00 62.39 117 ALA F C 1
ATOM 15352 O O . ALA F 3 116 ? 12.258 73.261 95.993 1.00 64.10 117 ALA F O 1
ATOM 15354 N N . GLY F 3 117 ? 14.059 74.463 96.470 1.00 60.86 118 GLY F N 1
ATOM 15355 C CA . GLY F 3 117 ? 14.234 73.593 97.606 1.00 58.57 118 GLY F CA 1
ATOM 15356 C C . GLY F 3 117 ? 15.168 74.420 98.391 1.00 57.71 118 GLY F C 1
ATOM 15357 O O . GLY F 3 117 ? 16.142 73.904 98.986 1.00 57.14 118 GLY F O 1
ATOM 15358 N N . TYR F 3 118 ? 14.854 75.722 98.390 1.00 55.97 119 TYR F N 1
ATOM 15359 C CA . TYR F 3 118 ? 15.844 76.718 98.722 1.00 54.19 119 TYR F CA 1
ATOM 15360 C C . TYR F 3 118 ? 15.650 77.350 100.079 1.00 54.30 119 TYR F C 1
ATOM 15361 O O . TYR F 3 118 ? 14.590 77.886 100.407 1.00 54.33 119 TYR F O 1
ATOM 15371 N N . GLN G 4 3 ? 71.598 123.930 76.268 0.50 51.67 3 GLN L N 1
ATOM 15372 C CA . GLN G 4 3 ? 71.008 123.589 77.594 0.50 51.44 3 GLN L CA 1
ATOM 15373 C C . GLN G 4 3 ? 70.706 122.098 77.624 0.50 51.01 3 GLN L C 1
ATOM 15374 O O . GLN G 4 3 ? 71.623 121.295 77.595 0.50 50.52 3 GLN L O 1
ATOM 15376 N N . LEU G 4 4 ? 69.428 121.730 77.665 0.50 51.21 4 LEU L N 1
ATOM 15377 C CA . LEU G 4 4 ? 69.039 120.326 77.898 0.50 50.84 4 LEU L CA 1
ATOM 15378 C C . LEU G 4 4 ? 69.272 119.371 76.703 0.50 50.87 4 LEU L C 1
ATOM 15379 O O . LEU G 4 4 ? 68.734 119.591 75.613 0.50 50.27 4 LEU L O 1
ATOM 15384 N N . VAL G 4 5 ? 70.076 118.321 76.908 0.50 50.68 5 VAL L N 1
ATOM 15385 C CA . VAL G 4 5 ? 70.078 117.195 75.959 0.50 50.48 5 VAL L CA 1
ATOM 15386 C C . VAL G 4 5 ? 68.956 116.241 76.345 0.50 50.72 5 VAL L C 1
ATOM 15387 O O . VAL G 4 5 ? 68.364 116.346 77.426 0.50 51.14 5 VAL L O 1
ATOM 15391 N N . PHE G 4 6 ? 68.626 115.315 75.467 0.50 50.52 6 PHE L N 1
ATOM 15392 C CA . PHE G 4 6 ? 67.561 114.437 75.847 0.50 50.24 6 PHE L CA 1
ATOM 15393 C C . PHE G 4 6 ? 67.461 113.165 75.039 0.50 49.67 6 PHE L C 1
ATOM 15394 O O . PHE G 4 6 ? 67.947 113.062 73.918 0.50 48.77 6 PHE L O 1
ATOM 15402 N N . ILE G 4 7 ? 66.800 112.205 75.672 0.50 49.71 7 ILE L N 1
ATOM 15403 C CA . ILE G 4 7 ? 66.593 110.869 75.167 0.50 49.34 7 ILE L CA 1
ATOM 15404 C C . ILE G 4 7 ? 65.231 110.403 75.718 0.50 48.93 7 ILE L C 1
ATOM 15405 O O . ILE G 4 7 ? 64.968 110.488 76.916 0.50 48.62 7 ILE L O 1
ATOM 15410 N N . VAL G 4 8 ? 64.339 109.980 74.832 0.50 48.41 8 VAL L N 1
ATOM 15411 C CA . VAL G 4 8 ? 63.086 109.407 75.285 0.50 47.83 8 VAL L CA 1
ATOM 15412 C C . VAL G 4 8 ? 63.153 107.949 74.913 0.50 47.39 8 VAL L C 1
ATOM 15413 O O . VAL G 4 8 ? 63.740 107.620 73.877 0.50 47.89 8 VAL L O 1
ATOM 15415 N N . PHE G 4 9 ? 62.598 107.079 75.763 0.50 46.62 9 PHE L N 1
ATOM 15416 C CA . PHE G 4 9 ? 62.533 105.639 75.478 0.50 46.21 9 PHE L CA 1
ATOM 15417 C C . PHE G 4 9 ? 61.113 105.129 75.500 0.50 45.53 9 PHE L C 1
ATOM 15418 O O . PHE G 4 9 ? 60.206 105.801 76.005 0.50 45.58 9 PHE L O 1
ATOM 15426 N N . GLN G 4 10 ? 60.959 103.916 74.968 0.50 45.25 10 GLN L N 1
ATOM 15427 C CA . GLN G 4 10 ? 59.869 102.972 75.292 0.50 45.60 10 GLN L CA 1
ATOM 15428 C C . GLN G 4 10 ? 59.589 102.827 76.781 0.50 46.13 10 GLN L C 1
ATOM 15429 O O . GLN G 4 10 ? 60.348 102.165 77.504 0.50 46.03 10 GLN L O 1
ATOM 15435 N N . ASP G 4 11 ? 58.496 103.407 77.246 0.50 46.90 11 ASP L N 1
ATOM 15436 C CA . ASP G 4 11 ? 58.012 103.063 78.568 0.50 48.40 11 ASP L CA 1
ATOM 15437 C C . ASP G 4 11 ? 57.720 101.531 78.474 0.50 48.65 11 ASP L C 1
ATOM 15438 O O . ASP G 4 11 ? 56.602 101.105 78.186 0.50 49.14 11 ASP L O 1
ATOM 15443 N N . ASN G 4 12 ? 58.771 100.735 78.725 0.50 49.10 12 ASN L N 1
ATOM 15444 C CA . ASN G 4 12 ? 58.971 99.363 78.209 0.50 49.14 12 ASN L CA 1
ATOM 15445 C C . ASN G 4 12 ? 59.560 98.451 79.307 0.50 48.80 12 ASN L C 1
ATOM 15446 O O . ASN G 4 12 ? 59.863 98.938 80.401 0.50 48.66 12 ASN L O 1
ATOM 15451 N N . ASP G 4 13 ? 59.754 97.158 79.026 0.50 47.97 13 ASP L N 1
ATOM 15452 C CA . ASP G 4 13 ? 60.483 96.269 79.967 0.50 48.19 13 ASP L CA 1
ATOM 15453 C C . ASP G 4 13 ? 62.028 96.453 79.877 0.50 48.65 13 ASP L C 1
ATOM 15454 O O . ASP G 4 13 ? 62.684 96.667 80.905 0.50 48.79 13 ASP L O 1
ATOM 15459 N N . ASP G 4 14 ? 62.601 96.399 78.669 0.50 49.03 14 ASP L N 1
ATOM 15460 C CA . ASP G 4 14 ? 64.050 96.649 78.485 0.50 49.28 14 ASP L CA 1
ATOM 15461 C C . ASP G 4 14 ? 64.479 98.054 78.886 0.50 49.78 14 ASP L C 1
ATOM 15462 O O . ASP G 4 14 ? 65.542 98.257 79.480 0.50 49.97 14 ASP L O 1
ATOM 15467 N N . SER G 4 15 ? 63.663 99.026 78.503 0.50 50.09 15 SER L N 1
ATOM 15468 C CA . SER G 4 15 ? 63.908 100.417 78.812 0.50 50.32 15 SER L CA 1
ATOM 15469 C C . SER G 4 15 ? 63.915 100.762 80.322 0.50 51.09 15 SER L C 1
ATOM 15470 O O . SER G 4 15 ? 64.581 101.708 80.738 0.50 50.39 15 SER L O 1
ATOM 15473 N N . ARG G 4 16 ? 63.206 99.984 81.145 0.50 52.12 16 ARG L N 1
ATOM 15474 C CA . ARG G 4 16 ? 63.352 100.138 82.599 0.50 52.94 16 ARG L CA 1
ATOM 15475 C C . ARG G 4 16 ? 64.829 100.097 83.009 0.50 53.19 16 ARG L C 1
ATOM 15476 O O . ARG G 4 16 ? 65.321 101.030 83.665 0.50 53.73 16 ARG L O 1
ATOM 15484 N N . TYR G 4 17 ? 65.527 99.030 82.611 0.50 53.07 17 TYR L N 1
ATOM 15485 C CA . TYR G 4 17 ? 66.976 98.891 82.854 0.50 52.90 17 TYR L CA 1
ATOM 15486 C C . TYR G 4 17 ? 67.808 99.980 82.148 0.50 52.92 17 TYR L C 1
ATOM 15487 O O . TYR G 4 17 ? 68.814 100.454 82.678 0.50 52.82 17 TYR L O 1
ATOM 15489 N N . LEU G 4 18 ? 67.397 100.357 80.943 0.50 53.29 18 LEU L N 1
ATOM 15490 C CA . LEU G 4 18 ? 68.085 101.405 80.186 0.50 53.65 18 LEU L CA 1
ATOM 15491 C C . LEU G 4 18 ? 67.983 102.764 80.888 0.50 53.64 18 LEU L C 1
ATOM 15492 O O . LEU G 4 18 ? 68.958 103.513 80.914 0.50 53.68 18 LEU L O 1
ATOM 15494 N N . ALA G 4 19 ? 66.806 103.065 81.444 0.50 53.49 19 ALA L N 1
ATOM 15495 C CA . ALA G 4 19 ? 66.571 104.298 82.205 0.50 54.02 19 ALA L CA 1
ATOM 15496 C C . ALA G 4 19 ? 67.348 104.333 83.526 0.50 54.52 19 ALA L C 1
ATOM 15497 O O . ALA G 4 19 ? 67.977 105.346 83.854 0.50 54.19 19 ALA L O 1
ATOM 15499 N N . GLU G 4 20 ? 67.286 103.235 84.286 0.50 55.17 20 GLU L N 1
ATOM 15500 C CA . GLU G 4 20 ? 68.064 103.108 85.523 0.50 55.72 20 GLU L CA 1
ATOM 15501 C C . GLU G 4 20 ? 69.578 103.242 85.294 0.50 56.09 20 GLU L C 1
ATOM 15502 O O . GLU G 4 20 ? 70.295 103.684 86.185 0.50 56.52 20 GLU L O 1
ATOM 15504 N N . ALA G 4 21 ? 70.049 102.861 84.103 0.50 56.37 21 ALA L N 1
ATOM 15505 C CA . ALA G 4 21 ? 71.456 103.033 83.677 0.50 56.65 21 ALA L CA 1
ATOM 15506 C C . ALA G 4 21 ? 71.839 104.498 83.400 0.50 56.89 21 ALA L C 1
ATOM 15507 O O . ALA G 4 21 ? 73.024 104.863 83.449 0.50 56.76 21 ALA L O 1
ATOM 15509 N N . VAL G 4 22 ? 70.830 105.315 83.093 0.50 56.62 22 VAL L N 1
ATOM 15510 C CA . VAL G 4 22 ? 71.016 106.730 82.801 0.50 56.54 22 VAL L CA 1
ATOM 15511 C C . VAL G 4 22 ? 70.714 107.609 84.043 0.50 56.74 22 VAL L C 1
ATOM 15512 O O . VAL G 4 22 ? 71.062 108.792 84.092 0.50 56.73 22 VAL L O 1
ATOM 15516 N N . MET G 4 23 ? 70.073 107.024 85.049 0.50 56.85 23 MET L N 1
ATOM 15517 C CA . MET G 4 23 ? 69.808 107.748 86.302 0.50 57.05 23 MET L CA 1
ATOM 15518 C C . MET G 4 23 ? 70.862 107.403 87.347 0.50 57.04 23 MET L C 1
ATOM 15519 O O . MET G 4 23 ? 70.932 108.025 88.399 0.50 57.08 23 MET L O 1
ATOM 15524 N N . GLU G 4 24 ? 71.673 106.395 87.036 0.50 57.44 24 GLU L N 1
ATOM 15525 C CA . GLU G 4 24 ? 72.763 105.949 87.889 0.50 57.53 24 GLU L CA 1
ATOM 15526 C C . GLU G 4 24 ? 74.063 106.111 87.111 0.50 57.84 24 GLU L C 1
ATOM 15527 O O . GLU G 4 24 ? 74.951 105.246 87.138 0.50 58.04 24 GLU L O 1
ATOM 15529 N N . ASP G 4 25 ? 74.153 107.236 86.405 0.50 57.88 25 ASP L N 1
ATOM 15530 C CA . ASP G 4 25 ? 75.345 107.622 85.655 0.50 57.64 25 ASP L CA 1
ATOM 15531 C C . ASP G 4 25 ? 75.269 109.104 85.330 0.50 58.03 25 ASP L C 1
ATOM 15532 O O . ASP G 4 25 ? 76.249 109.710 84.896 0.50 58.09 25 ASP L O 1
ATOM 15537 N N . ASN G 4 26 ? 74.090 109.681 85.544 0.50 58.55 26 ASN L N 1
ATOM 15538 C CA . ASN G 4 26 ? 73.886 111.119 85.410 0.50 59.15 26 ASN L CA 1
ATOM 15539 C C . ASN G 4 26 ? 73.011 111.638 86.565 0.50 60.38 26 ASN L C 1
ATOM 15540 O O . ASN G 4 26 ? 71.882 112.084 86.343 0.50 59.82 26 ASN L O 1
ATOM 15545 N N . PRO G 4 27 ? 73.523 111.545 87.815 0.50 61.78 27 PRO L N 1
ATOM 15546 C CA . PRO G 4 27 ? 72.778 112.004 89.004 0.50 62.55 27 PRO L CA 1
ATOM 15547 C C . PRO G 4 27 ? 72.350 113.481 88.943 0.50 63.27 27 PRO L C 1
ATOM 15548 O O . PRO G 4 27 ? 71.839 114.028 89.932 0.50 63.27 27 PRO L O 1
ATOM 15552 N N . ASP G 4 28 ? 72.547 114.111 87.787 0.50 64.05 28 ASP L N 1
ATOM 15553 C CA . ASP G 4 28 ? 72.058 115.469 87.552 0.50 64.84 28 ASP L CA 1
ATOM 15554 C C . ASP G 4 28 ? 70.835 115.393 86.646 0.50 64.74 28 ASP L C 1
ATOM 15555 O O . ASP G 4 28 ? 70.075 116.358 86.540 0.50 64.52 28 ASP L O 1
ATOM 15560 N N . ALA G 4 29 ? 70.668 114.244 85.986 0.50 64.78 29 ALA L N 1
ATOM 15561 C CA . ALA G 4 29 ? 69.591 114.037 85.017 0.50 64.77 29 ALA L CA 1
ATOM 15562 C C . ALA G 4 29 ? 68.231 114.018 85.673 0.50 65.01 29 ALA L C 1
ATOM 15563 O O . ALA G 4 29 ? 68.063 113.436 86.742 0.50 64.98 29 ALA L O 1
ATOM 15565 N N . GLU G 4 30 ? 67.267 114.660 85.021 0.50 65.53 30 GLU L N 1
ATOM 15566 C CA . GLU G 4 30 ? 65.861 114.580 85.408 0.50 66.13 30 GLU L CA 1
ATOM 15567 C C . GLU G 4 30 ? 65.056 113.659 84.465 0.50 66.62 30 GLU L C 1
ATOM 15568 O O . GLU G 4 30 ? 64.927 113.929 83.268 0.50 66.33 30 GLU L O 1
ATOM 15574 N N . MET G 4 31 ? 64.508 112.582 85.017 0.50 67.19 31 MET L N 1
ATOM 15575 C CA . MET G 4 31 ? 63.620 111.701 84.260 0.50 67.79 31 MET L CA 1
ATOM 15576 C C . MET G 4 31 ? 62.144 112.086 84.479 0.50 68.95 31 MET L C 1
ATOM 15577 O O . MET G 4 31 ? 61.650 112.074 85.604 0.50 68.98 31 MET L O 1
ATOM 15582 N N . GLN G 4 32 ? 61.441 112.439 83.412 0.50 70.43 32 GLN L N 1
ATOM 15583 C CA . GLN G 4 32 ? 59.990 112.629 83.514 0.50 72.17 32 GLN L CA 1
ATOM 15584 C C . GLN G 4 32 ? 59.198 111.593 82.704 0.50 73.86 32 GLN L C 1
ATOM 15585 O O . GLN G 4 32 ? 59.763 110.901 81.849 0.50 74.14 32 GLN L O 1
ATOM 15591 N N . HIS G 4 33 ? 57.900 111.487 82.995 1.00 75.98 33 HIS L N 1
ATOM 15592 C CA . HIS G 4 33 ? 57.013 110.472 82.383 1.00 78.69 33 HIS L CA 1
ATOM 15593 C C . HIS G 4 33 ? 55.767 111.064 81.674 1.00 78.74 33 HIS L C 1
ATOM 15594 O O . HIS G 4 33 ? 55.005 111.830 82.279 1.00 79.32 33 HIS L O 1
ATOM 15601 N N . GLN G 4 34 ? 55.582 110.724 80.394 1.00 78.30 34 GLN L N 1
ATOM 15602 C CA . GLN G 4 34 ? 54.273 110.833 79.717 1.00 77.98 34 GLN L CA 1
ATOM 15603 C C . GLN G 4 34 ? 53.784 109.363 79.561 1.00 76.35 34 GLN L C 1
ATOM 15604 O O . GLN G 4 34 ? 54.538 108.444 79.928 1.00 77.53 34 GLN L O 1
ATOM 15610 N N . PRO G 4 35 ? 52.550 109.105 79.073 0.50 73.97 35 PRO L N 1
ATOM 15611 C CA . PRO G 4 35 ? 52.100 107.714 79.198 0.50 72.20 35 PRO L CA 1
ATOM 15612 C C . PRO G 4 35 ? 53.077 106.665 78.676 0.50 70.00 35 PRO L C 1
ATOM 15613 O O . PRO G 4 35 ? 53.998 106.241 79.400 0.50 70.02 35 PRO L O 1
ATOM 15617 N N . ALA G 4 36 ? 52.877 106.239 77.439 0.50 66.91 36 ALA L N 1
ATOM 15618 C CA . ALA G 4 36 ? 53.656 105.129 76.930 0.50 64.01 36 ALA L CA 1
ATOM 15619 C C . ALA G 4 36 ? 55.093 105.591 76.604 0.50 62.12 36 ALA L C 1
ATOM 15620 O O . ALA G 4 36 ? 55.652 105.266 75.549 0.50 61.33 36 ALA L O 1
ATOM 15622 N N . MET G 4 37 ? 55.689 106.350 77.526 0.50 59.79 37 MET L N 1
ATOM 15623 C CA . MET G 4 37 ? 57.009 106.931 77.278 0.50 57.86 37 MET L CA 1
ATOM 15624 C C . MET G 4 37 ? 57.790 107.432 78.505 0.50 57.22 37 MET L C 1
ATOM 15625 O O . MET G 4 37 ? 57.226 107.972 79.443 0.50 55.90 37 MET L O 1
ATOM 15630 N N . ILE G 4 38 ? 59.107 107.230 78.457 0.50 57.54 38 ILE L N 1
ATOM 15631 C CA . ILE G 4 38 ? 60.078 107.739 79.447 0.50 57.22 38 ILE L CA 1
ATOM 15632 C C . ILE G 4 38 ? 60.930 108.841 78.795 0.50 57.36 38 ILE L C 1
ATOM 15633 O O . ILE G 4 38 ? 61.706 108.552 77.877 0.50 57.37 38 ILE L O 1
ATOM 15638 N N . ARG G 4 39 ? 60.796 110.089 79.258 0.50 57.34 39 ARG L N 1
ATOM 15639 C CA . ARG G 4 39 ? 61.716 111.155 78.839 0.50 56.54 39 ARG L CA 1
ATOM 15640 C C . ARG G 4 39 ? 62.723 111.524 79.948 0.50 56.51 39 ARG L C 1
ATOM 15641 O O . ARG G 4 39 ? 62.350 111.754 81.109 0.50 55.75 39 ARG L O 1
ATOM 15643 N N . ILE G 4 40 ? 64.001 111.545 79.560 0.50 56.13 40 ILE L N 1
ATOM 15644 C CA . ILE G 4 40 ? 65.115 111.923 80.420 0.50 56.06 40 ILE L CA 1
ATOM 15645 C C . ILE G 4 40 ? 65.787 113.207 79.875 0.50 56.44 40 ILE L C 1
ATOM 15646 O O . ILE G 4 40 ? 66.406 113.204 78.807 0.50 56.17 40 ILE L O 1
ATOM 15651 N N . GLN G 4 41 ? 65.624 114.299 80.612 0.50 57.00 41 GLN L N 1
ATOM 15652 C CA . GLN G 4 41 ? 66.276 115.577 80.313 0.50 58.16 41 GLN L CA 1
ATOM 15653 C C . GLN G 4 41 ? 67.665 115.615 80.967 0.50 58.45 41 GLN L C 1
ATOM 15654 O O . GLN G 4 41 ? 68.092 114.647 81.609 0.50 59.11 41 GLN L O 1
ATOM 15660 N N . ALA G 4 42 ? 68.354 116.743 80.815 0.50 58.55 42 ALA L N 1
ATOM 15661 C CA . ALA G 4 42 ? 69.590 117.045 81.551 0.50 57.90 42 ALA L CA 1
ATOM 15662 C C . ALA G 4 42 ? 70.404 118.112 80.840 0.50 57.48 42 ALA L C 1
ATOM 15663 O O . ALA G 4 42 ? 70.356 118.242 79.608 0.50 57.28 42 ALA L O 1
ATOM 15665 N N . GLU G 4 43 ? 71.163 118.864 81.630 0.50 56.98 43 GLU L N 1
ATOM 15666 C CA . GLU G 4 43 ? 71.908 120.008 81.132 0.50 56.55 43 GLU L CA 1
ATOM 15667 C C . GLU G 4 43 ? 73.146 119.587 80.318 0.50 56.25 43 GLU L C 1
ATOM 15668 O O . GLU G 4 43 ? 73.923 118.730 80.743 0.50 56.43 43 GLU L O 1
ATOM 15674 N N . LYS G 4 44 ? 73.301 120.181 79.142 0.50 55.67 44 LYS L N 1
ATOM 15675 C CA . LYS G 4 44 ? 74.483 120.005 78.284 0.50 55.42 44 LYS L CA 1
ATOM 15676 C C . LYS G 4 44 ? 74.921 118.570 77.860 0.50 54.97 44 LYS L C 1
ATOM 15677 O O . LYS G 4 44 ? 75.329 118.383 76.716 0.50 55.31 44 LYS L O 1
ATOM 15679 N N . ARG G 4 45 ? 74.868 117.577 78.750 0.50 54.45 45 ARG L N 1
ATOM 15680 C CA . ARG G 4 45 ? 75.294 116.204 78.391 0.50 54.20 45 ARG L CA 1
ATOM 15681 C C . ARG G 4 45 ? 74.545 115.077 79.115 0.50 54.37 45 ARG L C 1
ATOM 15682 O O . ARG G 4 45 ? 74.013 115.260 80.210 0.50 53.90 45 ARG L O 1
ATOM 15684 N N . LEU G 4 46 ? 74.507 113.913 78.470 0.50 54.66 46 LEU L N 1
ATOM 15685 C CA . LEU G 4 46 ? 73.969 112.673 79.047 0.50 54.81 46 LEU L CA 1
ATOM 15686 C C . LEU G 4 46 ? 74.836 111.484 78.610 0.50 55.49 46 LEU L C 1
ATOM 15687 O O . LEU G 4 46 ? 75.439 111.509 77.530 0.50 55.49 46 LEU L O 1
ATOM 15692 N N . VAL G 4 47 ? 74.890 110.428 79.420 0.50 56.43 47 VAL L N 1
ATOM 15693 C CA . VAL G 4 47 ? 75.657 109.235 79.026 0.50 57.11 47 VAL L CA 1
ATOM 15694 C C . VAL G 4 47 ? 75.071 107.878 79.420 0.50 57.88 47 VAL L C 1
ATOM 15695 O O . VAL G 4 47 ? 74.562 107.676 80.527 0.50 57.99 47 VAL L O 1
ATOM 15699 N N . ILE G 4 48 ? 75.165 106.944 78.482 0.50 58.85 48 ILE L N 1
ATOM 15700 C CA . ILE G 4 48 ? 75.113 105.521 78.805 0.50 59.86 48 ILE L CA 1
ATOM 15701 C C . ILE G 4 48 ? 76.533 104.939 78.669 0.50 60.17 48 ILE L C 1
ATOM 15702 O O . ILE G 4 48 ? 77.297 105.337 77.790 0.50 60.05 48 ILE L O 1
ATOM 15704 N N . ASN G 4 49 ? 76.884 104.022 79.563 0.50 60.76 49 ASN L N 1
ATOM 15705 C CA . ASN G 4 49 ? 78.160 103.318 79.500 0.50 61.48 49 ASN L CA 1
ATOM 15706 C C . ASN G 4 49 ? 77.882 101.819 79.462 0.50 62.01 49 ASN L C 1
ATOM 15707 O O . ASN G 4 49 ? 77.154 101.301 80.317 0.50 62.02 49 ASN L O 1
ATOM 15709 N N . ARG G 4 50 ? 78.444 101.125 78.470 0.50 62.46 50 ARG L N 1
ATOM 15710 C CA . ARG G 4 50 ? 78.270 99.679 78.374 0.50 62.94 50 ARG L CA 1
ATOM 15711 C C . ARG G 4 50 ? 78.400 99.026 79.759 0.50 63.57 50 ARG L C 1
ATOM 15712 O O . ARG G 4 50 ? 77.668 98.088 80.088 0.50 63.60 50 ARG L O 1
ATOM 15714 N N . GLU G 4 51 ? 79.307 99.548 80.584 0.50 64.19 51 GLU L N 1
ATOM 15715 C CA . GLU G 4 51 ? 79.542 98.997 81.929 0.50 64.79 51 GLU L CA 1
ATOM 15716 C C . GLU G 4 51 ? 78.344 99.061 82.934 0.50 64.73 51 GLU L C 1
ATOM 15717 O O . GLU G 4 51 ? 78.144 98.141 83.734 0.50 64.65 51 GLU L O 1
ATOM 15723 N N . THR G 4 52 ? 77.549 100.123 82.909 0.50 64.76 52 THR L N 1
ATOM 15724 C CA . THR G 4 52 ? 76.376 100.152 83.795 0.50 64.87 52 THR L CA 1
ATOM 15725 C C . THR G 4 52 ? 75.269 99.198 83.311 0.50 65.46 52 THR L C 1
ATOM 15726 O O . THR G 4 52 ? 74.607 98.523 84.116 0.50 65.74 52 THR L O 1
ATOM 15730 N N . MET G 4 53 ? 75.070 99.156 81.995 0.50 65.45 53 MET L N 1
ATOM 15731 C CA . MET G 4 53 ? 74.116 98.242 81.390 0.50 65.20 53 MET L CA 1
ATOM 15732 C C . MET G 4 53 ? 74.604 96.787 81.486 0.50 64.94 53 MET L C 1
ATOM 15733 O O . MET G 4 53 ? 73.807 95.853 81.480 0.50 64.96 53 MET L O 1
ATOM 15738 N N . GLU G 4 54 ? 75.916 96.591 81.583 0.50 64.81 54 GLU L N 1
ATOM 15739 C CA . GLU G 4 54 ? 76.472 95.224 81.645 0.50 64.33 54 GLU L CA 1
ATOM 15740 C C . GLU G 4 54 ? 76.293 94.523 83.005 0.50 63.86 54 GLU L C 1
ATOM 15741 O O . GLU G 4 54 ? 75.822 93.381 83.064 0.50 63.23 54 GLU L O 1
ATOM 15747 N N . GLU G 4 55 ? 76.644 95.201 84.094 0.50 63.74 55 GLU L N 1
ATOM 15748 C CA . GLU G 4 55 ? 76.535 94.559 85.411 0.50 63.52 55 GLU L CA 1
ATOM 15749 C C . GLU G 4 55 ? 75.066 94.315 85.788 0.50 63.23 55 GLU L C 1
ATOM 15750 O O . GLU G 4 55 ? 74.768 93.461 86.615 0.50 62.89 55 GLU L O 1
ATOM 15756 N N . LYS G 4 56 ? 74.163 95.043 85.138 0.50 63.22 56 LYS L N 1
ATOM 15757 C CA . LYS G 4 56 ? 72.739 95.026 85.476 0.50 63.13 56 LYS L CA 1
ATOM 15758 C C . LYS G 4 56 ? 71.925 93.953 84.736 0.50 63.30 56 LYS L C 1
ATOM 15759 O O . LYS G 4 56 ? 70.867 93.552 85.201 0.50 63.43 56 LYS L O 1
ATOM 15765 N N . LEU G 4 57 ? 72.399 93.487 83.588 0.50 63.28 57 LEU L N 1
ATOM 15766 C CA . LEU G 4 57 ? 71.624 92.521 82.827 0.50 63.27 57 LEU L CA 1
ATOM 15767 C C . LEU G 4 57 ? 72.183 91.109 82.958 0.50 63.70 57 LEU L C 1
ATOM 15768 O O . LEU G 4 57 ? 71.504 90.135 82.621 0.50 63.95 57 LEU L O 1
ATOM 15773 N N . GLY G 4 58 ? 73.416 90.995 83.448 0.50 63.76 58 GLY L N 1
ATOM 15774 C CA . GLY G 4 58 ? 74.073 89.686 83.579 0.50 64.27 58 GLY L CA 1
ATOM 15775 C C . GLY G 4 58 ? 74.427 89.054 82.241 0.50 64.19 58 GLY L C 1
ATOM 15776 O O . GLY G 4 58 ? 74.240 87.853 82.026 0.50 63.50 58 GLY L O 1
ATOM 15777 N N . ARG G 4 59 ? 74.917 89.898 81.340 0.50 64.74 59 ARG L N 1
ATOM 15778 C CA . ARG G 4 59 ? 75.271 89.515 79.980 0.50 65.43 59 ARG L CA 1
ATOM 15779 C C . ARG G 4 59 ? 76.100 90.646 79.371 0.50 65.88 59 ARG L C 1
ATOM 15780 O O . ARG G 4 59 ? 76.070 91.801 79.849 0.50 65.97 59 ARG L O 1
ATOM 15788 N N . ASP G 4 60 ? 76.847 90.311 78.323 0.50 66.06 60 ASP L N 1
ATOM 15789 C CA . ASP G 4 60 ? 77.443 91.331 77.473 0.50 65.98 60 ASP L CA 1
ATOM 15790 C C . ASP G 4 60 ? 76.321 92.138 76.805 0.50 65.59 60 ASP L C 1
ATOM 15791 O O . ASP G 4 60 ? 75.339 91.581 76.309 0.50 65.15 60 ASP L O 1
ATOM 15796 N N . TRP G 4 61 ? 76.459 93.457 76.816 0.50 65.08 61 TRP L N 1
ATOM 15797 C CA . TRP G 4 61 ? 75.469 94.312 76.199 0.50 64.52 61 TRP L CA 1
ATOM 15798 C C . TRP G 4 61 ? 76.143 95.296 75.228 0.50 64.16 61 TRP L C 1
ATOM 15799 O O . TRP G 4 61 ? 77.105 95.986 75.591 0.50 63.33 61 TRP L O 1
ATOM 15810 N N . ASP G 4 62 ? 75.636 95.329 73.992 0.50 63.69 62 ASP L N 1
ATOM 15811 C CA . ASP G 4 62 ? 76.140 96.226 72.952 0.50 63.63 62 ASP L CA 1
ATOM 15812 C C . ASP G 4 62 ? 75.281 97.488 72.834 0.50 63.17 62 ASP L C 1
ATOM 15813 O O . ASP G 4 62 ? 74.050 97.445 73.015 0.50 63.23 62 ASP L O 1
ATOM 15818 N N . VAL G 4 63 ? 75.958 98.601 72.531 0.50 62.67 63 VAL L N 1
ATOM 15819 C CA . VAL G 4 63 ? 75.338 99.922 72.343 0.50 61.82 63 VAL L CA 1
ATOM 15820 C C . VAL G 4 63 ? 74.226 99.882 71.301 0.50 61.54 63 VAL L C 1
ATOM 15821 O O . VAL G 4 63 ? 73.069 100.208 71.612 0.50 62.14 63 VAL L O 1
ATOM 15825 N N . GLN G 4 64 ? 74.582 99.484 70.074 0.50 60.85 64 GLN L N 1
ATOM 1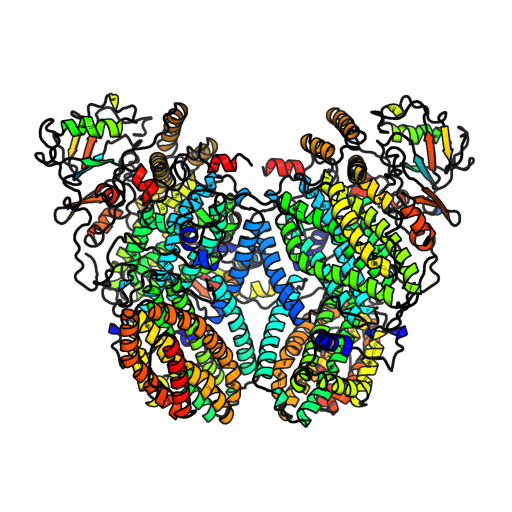5826 C CA . GLN G 4 64 ? 73.659 99.493 68.928 0.50 59.89 64 GLN L CA 1
ATOM 15827 C C . GLN G 4 64 ? 72.288 98.884 69.272 0.50 60.27 64 GLN L C 1
ATOM 15828 O O . GLN G 4 64 ? 71.303 99.092 68.549 0.50 60.82 64 GLN L O 1
ATOM 15834 N N . GLU G 4 65 ? 72.226 98.137 70.371 0.50 59.49 65 GLU L N 1
ATOM 15835 C CA . GLU G 4 65 ? 70.994 97.509 70.819 0.50 59.30 65 GLU L CA 1
ATOM 15836 C C . GLU G 4 65 ? 70.061 98.444 71.624 0.50 59.00 65 GLU L C 1
ATOM 15837 O O . GLU G 4 65 ? 68.864 98.150 71.811 0.50 58.78 65 GLU L O 1
ATOM 15843 N N . MET G 4 66 ? 70.606 99.557 72.108 0.50 58.43 66 MET L N 1
ATOM 15844 C CA . MET G 4 66 ? 69.795 100.564 72.792 0.50 58.07 66 MET L CA 1
ATOM 15845 C C . MET G 4 66 ? 68.796 101.100 71.797 0.50 56.83 66 MET L C 1
ATOM 15846 O O . MET G 4 66 ? 67.633 101.387 72.129 0.50 56.37 66 MET L O 1
ATOM 15851 N N . LEU G 4 67 ? 69.285 101.255 70.568 0.50 55.71 67 LEU L N 1
ATOM 15852 C CA . LEU G 4 67 ? 68.538 101.933 69.511 0.50 54.08 67 LEU L CA 1
ATOM 15853 C C . LEU G 4 67 ? 67.089 101.422 69.366 0.50 53.38 67 LEU L C 1
ATOM 15854 O O . LEU G 4 67 ? 66.171 102.205 69.186 0.50 52.92 67 LEU L O 1
ATOM 15859 N N . ILE G 4 68 ? 66.870 100.120 69.499 0.50 52.41 68 ILE L N 1
ATOM 15860 C CA . ILE G 4 68 ? 65.526 99.578 69.382 0.50 51.16 68 ILE L CA 1
ATOM 15861 C C . ILE G 4 68 ? 64.516 100.409 70.186 0.50 50.57 68 ILE L C 1
ATOM 15862 O O . ILE G 4 68 ? 63.388 100.603 69.766 0.50 51.10 68 ILE L O 1
ATOM 15867 N N . ASN G 4 69 ? 64.935 100.911 71.336 0.50 50.10 69 ASN L N 1
ATOM 15868 C CA . ASN G 4 69 ? 64.015 101.509 72.296 0.50 49.68 69 ASN L CA 1
ATOM 15869 C C . ASN G 4 69 ? 64.099 103.034 72.380 0.50 49.66 69 ASN L C 1
ATOM 15870 O O . ASN G 4 69 ? 63.122 103.691 72.748 0.50 49.79 69 ASN L O 1
ATOM 15875 N N . VAL G 4 70 ? 65.270 103.595 72.086 0.50 49.72 70 VAL L N 1
ATOM 15876 C CA . VAL G 4 70 ? 65.413 105.045 72.136 0.50 49.79 70 VAL L CA 1
ATOM 15877 C C . VAL G 4 70 ? 64.333 105.609 71.276 0.50 50.37 70 VAL L C 1
ATOM 15878 O O . VAL G 4 70 ? 63.979 105.005 70.272 0.50 51.09 70 VAL L O 1
ATOM 15882 N N . SER G 4 72 ? 63.245 109.449 69.899 0.50 55.17 72 SER L N 1
ATOM 15883 C CA . SER G 4 72 ? 63.924 110.725 69.789 0.50 55.59 72 SER L CA 1
ATOM 15884 C C . SER G 4 72 ? 65.240 110.779 70.571 0.50 55.36 72 SER L C 1
ATOM 15885 O O . SER G 4 72 ? 65.613 109.840 71.283 0.50 55.63 72 SER L O 1
ATOM 15888 N N . ILE G 4 73 ? 65.932 111.905 70.424 0.50 54.80 73 ILE L N 1
ATOM 15889 C CA . ILE G 4 73 ? 67.232 112.146 71.042 0.50 54.30 73 ILE L CA 1
ATOM 15890 C C . ILE G 4 73 ? 67.491 113.660 71.004 0.50 54.15 73 ILE L C 1
ATOM 15891 O O . ILE G 4 73 ? 66.685 114.409 70.465 0.50 54.59 73 ILE L O 1
ATOM 15896 N N . ALA G 4 74 ? 68.579 114.136 71.587 0.50 54.00 74 ALA L N 1
ATOM 15897 C CA . ALA G 4 74 ? 68.886 115.567 71.469 0.50 53.87 74 ALA L CA 1
ATOM 15898 C C . ALA G 4 74 ? 70.326 115.900 71.847 0.50 53.63 74 ALA L C 1
ATOM 15899 O O . ALA G 4 74 ? 70.852 115.434 72.868 0.50 52.90 74 ALA L O 1
ATOM 15901 N N . GLY G 4 75 ? 70.957 116.702 70.994 0.50 53.64 75 GLY L N 1
ATOM 15902 C CA . GLY G 4 75 ? 72.368 117.034 71.154 0.50 53.91 75 GLY L CA 1
ATOM 15903 C C . GLY G 4 75 ? 73.291 116.244 70.246 0.50 54.31 75 GLY L C 1
ATOM 15904 O O . GLY G 4 75 ? 72.846 115.432 69.399 0.50 54.21 75 GLY L O 1
ATOM 15905 N N . ASN G 4 76 ? 74.590 116.478 70.428 0.50 54.45 76 ASN L N 1
ATOM 15906 C CA . ASN G 4 76 ? 75.613 115.907 69.541 0.50 54.41 76 ASN L CA 1
ATOM 15907 C C . ASN G 4 76 ? 75.946 114.481 69.923 0.50 54.74 76 ASN L C 1
ATOM 15908 O O . ASN G 4 76 ? 76.249 114.199 71.099 0.50 54.80 76 ASN L O 1
ATOM 15913 N N . VAL G 4 77 ? 75.876 113.577 68.944 0.50 54.70 77 VAL L N 1
ATOM 15914 C CA . VAL G 4 77 ? 76.031 112.154 69.245 0.50 54.83 77 VAL L CA 1
ATOM 15915 C C . VAL G 4 77 ? 77.480 111.699 69.315 0.50 55.42 77 VAL L C 1
ATOM 15916 O O . VAL G 4 77 ? 78.263 111.922 68.386 0.50 55.30 77 VAL L O 1
ATOM 15920 N N . ASP G 4 78 ? 77.830 111.067 70.440 0.50 55.56 78 ASP L N 1
ATOM 15921 C CA . ASP G 4 78 ? 79.151 110.491 70.608 0.50 56.02 78 ASP L CA 1
ATOM 15922 C C . ASP G 4 78 ? 79.070 109.041 71.107 0.50 56.11 78 ASP L C 1
ATOM 15923 O O . ASP G 4 78 ? 78.886 108.790 72.304 0.50 56.27 78 ASP L O 1
ATOM 15928 N N . GLU G 4 79 ? 79.230 108.103 70.172 0.50 56.06 79 GLU L N 1
ATOM 15929 C CA . GLU G 4 79 ? 79.181 106.674 70.456 0.50 55.91 79 GLU L CA 1
ATOM 15930 C C . GLU G 4 79 ? 80.562 106.008 70.262 0.50 56.42 79 GLU L C 1
ATOM 15931 O O . GLU G 4 79 ? 81.328 106.363 69.330 0.50 55.46 79 GLU L O 1
ATOM 15937 N N . ASP G 4 80 ? 80.864 105.055 71.154 0.50 56.60 80 ASP L N 1
ATOM 15938 C CA . ASP G 4 80 ? 82.130 104.309 71.139 0.50 57.19 80 ASP L CA 1
ATOM 15939 C C . ASP G 4 80 ? 81.880 102.832 71.433 0.50 57.52 80 ASP L C 1
ATOM 15940 O O . ASP G 4 80 ? 80.741 102.364 71.391 0.50 58.44 80 ASP L O 1
ATOM 15942 N N . HIS G 4 83 ? 80.856 103.841 74.331 0.50 59.35 83 HIS L N 1
ATOM 15943 C CA . HIS G 4 83 ? 79.794 104.590 75.034 0.50 59.01 83 HIS L CA 1
ATOM 15944 C C . HIS G 4 83 ? 78.659 105.110 74.127 0.50 59.21 83 HIS L C 1
ATOM 15945 O O . HIS G 4 83 ? 78.690 104.975 72.896 0.50 59.12 83 HIS L O 1
ATOM 15952 N N . PHE G 4 84 ? 77.643 105.685 74.757 0.50 59.45 84 PHE L N 1
ATOM 15953 C CA . PHE G 4 84 ? 76.693 106.518 74.029 0.50 59.55 84 PHE L CA 1
ATOM 15954 C C . PHE G 4 84 ? 76.386 107.803 74.825 0.50 59.71 84 PHE L C 1
ATOM 15955 O O . PHE G 4 84 ? 75.818 107.762 75.912 0.50 59.91 84 PHE L O 1
ATOM 15963 N N . ILE G 4 85 ? 76.774 108.947 74.283 0.50 60.17 85 ILE L N 1
ATOM 15964 C CA . ILE G 4 85 ? 76.654 110.205 75.023 0.50 60.10 85 ILE L CA 1
ATOM 15965 C C . ILE G 4 85 ? 76.020 111.318 74.169 0.50 60.13 85 ILE L C 1
ATOM 15966 O O . ILE G 4 85 ? 76.401 111.528 73.011 0.50 60.22 85 ILE L O 1
ATOM 15968 N N . LEU G 4 86 ? 75.029 112.002 74.742 0.50 59.82 86 LEU L N 1
ATOM 15969 C CA . LEU G 4 86 ? 74.417 113.179 74.119 0.50 59.13 86 LEU L CA 1
ATOM 15970 C C . LEU G 4 86 ? 75.001 114.475 74.739 0.50 59.10 86 LEU L C 1
ATOM 15971 O O . LEU G 4 86 ? 75.031 114.621 75.971 0.50 58.61 86 LEU L O 1
ATOM 15976 N N . GLU G 4 87 ? 75.454 115.406 73.889 0.50 58.90 87 GLU L N 1
ATOM 15977 C CA . GLU G 4 87 ? 76.304 116.516 74.354 0.50 58.78 87 GLU L CA 1
ATOM 15978 C C . GLU G 4 87 ? 76.172 117.848 73.610 0.50 58.38 87 GLU L C 1
ATOM 15979 O O . GLU G 4 87 ? 76.059 117.889 72.386 0.50 58.52 87 GLU L O 1
ATOM 15981 N N . TRP G 4 88 ? 76.216 118.943 74.365 0.50 57.79 88 TRP L N 1
ATOM 15982 C CA . TRP G 4 88 ? 76.312 120.275 73.775 0.50 57.37 88 TRP L CA 1
ATOM 15983 C C . TRP G 4 88 ? 77.693 120.909 74.000 0.50 57.13 88 TRP L C 1
ATOM 15984 O O . TRP G 4 88 ? 78.221 120.906 75.118 0.50 56.53 88 TRP L O 1
#